Protein 7F3H (pdb70)

Secondary structure (DSSP, 8-state):
----PPP----BTTTBTGGGG-SS-HHHHHHHHHHH-TTSEEEEEETTEEEEEE--HHHHHHHT-TTTEE---TTTTHHHHHHHTTSTTTS-TTSHHHHHHHHHHGGGGSHHHHHHHHHHHHHHHHHHHHHHHHHTTSPEEHHHHHHHHHHHHHHHHHHS----TTS-SSPPHHHHHHHHHHHHHHHHTSS-SSPPHHHHHHHHHHHHHHHHHHHHHHHHHHHHHSS-S-SSSHHHHHHH---TTT-PPPPHHHHHHHHHHHHHHHHHHHHHHHHHHHHHHHHSHHHHHHHHHHHHHHS-TTPPP-HHHHHT-SHHHHHHHHHHHHH-SS---EEEESS-EEETTTEEE-TT-EEEE-HHHHHT-TTTSSSTTS--GGGGSHHHHTTS-TTS--TT--GGGS-TTHHHHHHHHHHHHHHHHHHEEEE-TT-PPP-EEESSSEEE-S-EEEEEEPPGGGS---/--PPPPP-PPPBTTTBTGGGG-SS-HHHHHHHHHHH-TTSEEEEEETTEEEEEE--HHHHHHHT-TTTEE---TTTSHHHHHHHTTSTTTS-TTSHHHHHHHHHHTGGGSTGGGHHHHHHHHHHHHHHHHHHHHTTTSPEEHHHHHHHHHHHHHHHHHH-----TTS-SSPPHHHHHHHHHHHHHTTTT--HHHHHHHHHHHHHHHHHHHHHHHHHHHHHTTSS--SSHHHHHHH---TTT--PPPHHHHHHHHHHHHHHHHHHHHHHHHHHHHHHHHSHHHHHHHHHHHHHHS-TTPPP-HHHHHT-SHHHHHHHHHHHHH-SS---EEEESS-EEETTTEEE-TT-EEEE-HHHHTT-TTTSSSTTS--GGGGSHHHHTTS-TTS--TT--GGGS-TTHHHHHHHHHHHHHHHHHHEEEE-TT-PPP-EEESSSEEE-S-EEEEEEPPGGG--/---BPPP-PPPBTTTBTGGGG-SS-HHHHHHHHHHT-TTSEEEEEETTEEEEEE--HHHHHHHT-TTTEE---TTTSHHHHHHHTTSTTSS-TTSHHHHHHHHHHGGGSSSTTHHHHHHHHHHHHHHHHHHHHHTTTSPEEHHHHHHHHHHHHHHHHHH-----TTSSSSPPHHHHHHHHHHHHHHH--HHHHHHHHHHHHHHHHHHHTTT---SSSHHHHTTS-B-TTT--BPPHHHHHHHHHHHHHHHHHHHHHHHHHHHHHHHHSHHHHHHHHHHHHHHS-TTPPP-HHHHHH-SHHHHHHHHHHHHH-SS---EEEESS-EEETTTEEE-TT-EEEE-HHHHHT-TTTSSSTTS--GGGGSHHHHTTS-TTS--TT--GGGS-SSHHHHHHHHHHHHHHHHHHEEEE-SS-PPP-EEESSSEEE-S-EEEEEEPPGGG-------/--SPPPP----BTTTBTGGGG-SS-HHHHHHHHHTTS-SSEEEEEETTEEEEEE--HHHHHHHT-TTTEE---TTTTTTTHHHHTTSTTSS-TTSHHHHHHHHHHGGGSSHHHHHHHHHHHHHHHHHHHHHHHHTTTSPEEHHHHHHHHHHHHHHHHHH-----TTSSSSPPHHHHHHHHHHHHHHHHTS--SS--HHHHHHHHHHHHHHHHHHHHHHHHHHHHHTT---SSSHHHHHHH---TTT-PPPPHHHHHHHHHHHHHHHHHHHHHHHHHHHHHHHHSHHHHHHHHHHHHHHS-TTPPP-HHHHHT--HHHHHHHHHHHHH-SS---EEEESSSEEETTTEEE-TT-EEEE-HHHHHT-TTTSSSTTS--GGGGSHHHHTTS-TTS--TT--GGGS-TTHHHHHHHHHHHHHHHHHHEEEE-TT-PPP-EEESSSEEE-S-EEEEEEPPGGGS-S---

Solvent-accessible surface area: 74668 Å² total

Sequence (1830 aa):
RILAPIPSPPKHPQYGHLHYLAGDAPVLNFFQLARQIPEGLFQLDIQGRTLIQAYDPNLVAELTDERRFQKRVHPAYTNIRNLGGDGLFTSDSFEPNWGKAHRILLPAFSQRAMKGYFGQMLEVAQALVGKWERTQGQDVRVADDMTRLTLDTISLSGFDYRFRSFDKDELHPFLQALARAMHHTMTMNSRPPVLTPEMEEADRAYWADIASMNELVDEVIRERRGHGGGGGDLLGLMLNATDPETGERLSDENIRYQVMTFLIAGHETTSGLLAFTLYLLLRHPHVLAQAYAEVDRLLPGDAVPTYDTVMRLDVIPRILDEALRFWSTIPNYAVTALQDEVIGGKYEIRKGQQVALLIPALHRHPAAWTNPDEFDIDRWTSENRRTHHPAAYKPFGNGMMRACIGRQFALTEAKLALLLILQKFALSDPYDYHLKVKQSLTIKPEDFALRVRERRPHERFSVRILAPIPSPPKHPQYGHLHYLAGDAPVLNFFQLARQIPEGLFQLDIQGRTLIQAYDPNLVAELTDERRFQKRVHPAYTNIRNLGGDGLFTSDSFEPNWGKAHRILLPAFSQRAMKGYFGQMLEVAQALVGKWERTQGQDVRVADDMTRLTLDTISLSGFDYRFRSFDKDELHPFLQALARAMHHTMTMNSTPEMEEADRAYWADIASMNELVDEVIRERRGHGGGGGDLLGLMLNATDPETGERLSDENIRYQVMTFLIAGHETTSGLLAFTLYLLLRHPHVLAQAYAEVDRLLPGDAVPTYDTVMRLDVIPRILDEALRFWSTIPNYAVTALQDEVIGGKYEIRKGQQVALLIPALHRHPAAWTNPDEFDIDRWTSENRRTHHPAAYKPFGNGMRACIGRQFALTEAKLALLLILQKFALSDPYDYHLKVKQSLTIKPEDFALRVRERRPHERFRILAPIPSPPKHPQYGHLHYLAGDAPVLNFFQLARQIPEGLFQLDIQGRTLIQAYDPNLVAELTDERRFQKRVHPAYTNIRNLGGDGLFTSDSFEPNWGKAHRILLPAFSQRAMKGYFGQMLEVAQALVGKWERTQGQDVRVADDMTRLTLDTISLSGFDYRFRSFDKDELHPFLQALARAMHHTMTMAYWADIASMNELVDEVIRERRGHGGGGGDLLGLMLNATDPETGERLSDENIRYQVMTFLIAGHETTSGLLAFTLYLLLRHPHVLAQAYAEVDRLLPGDAVPTYDTVMRLDVIPRILDEALRFWSTIPNYAVTALQDEVIGGKYEIRKGQQVALLIPALHRHPAAWTNPDEFDIDRWTSENRRTHHPAAYKPFGNGMRACIGRQFALTEAKLALLLILQKFALSDPYDYHLKVKQSLTIKPEDFALRVRERRPHERFSVPVPRILAPIPSPPKHPQYGHLHYLAGDAPVLNFFQLARQIPEGLFQLDIQGRTLIQAYDPNLVAELTDERRFQKRVHPAYTNIRNLGGDGLFTSDSFEPNWGKAHRILLPAFSQRAMKGYFGQMLEVAQALVGKWERTQGQDVRVADDMTRLTLDTISLSGFDYRFRSFDKDELHPFLQALARAMHHTMTMNSRPPVLTPEMEEADRAYWADIASMNELVDEVIRERRGHGGGGGDLLGLMLNATDPETGERLSDENIRYQVMTFLIAGHETTSGLLAFTLYLLLRHPHVLAQAYAEVDRLLPGDAVPTYDTVMRLDVIPRILDEALRFWSTIPNYAVTALQDEVIGGKYEIRKGQQVALLIPALHRHPAAWTNPDEFDIDRWTSENRRTHHPAAYKPFGNGMRACIGRQFALTEAKLALLLILQKFALSDPYDYHLKVKQSLTIKPEDFALRVRERRPHERFSVPV

B-factor: mean 40.83, std 17.61, range [15.8, 139.49]

Radius of gyration: 42.59 Å; Cα contacts (8 Å, |Δi|>4): 2988; chains: 4; bounding box: 134×81×96 Å

Organism: NCBI:txid200253

InterPro domains:
  IPR001094 Flavodoxin-like [PR00369] (489-502)
  IPR001094 Flavodoxin-like [PR00369] (536-547)
  IPR001094 Flavodoxin-like [PR00369] (569-579)
  IPR001094 Flavodoxin-like [PR00369] (593-612)
  IPR001128 Cytochrome P450 [PF00067] (9-429)
  IPR001433 Oxidoreductase FAD/NAD(P)-binding [PF00175] (917-1027)
  IPR001709 Flavoprotein pyridine nucleotide cytochrome reductase [PR00371] (709-719)
  IPR001709 Flavoprotein pyridine nucleotide cytochrome reductase [PR00371] (844-851)
  IPR001709 Flavoprotein pyridine nucleotide cytochrome reductase [PR00371] (916-935)
  IPR001709 Flavoprotein pyridine nucleotide cytochrome reductase [PR00371] (945-954)
  IPR001709 Flavoprotein pyridine nucleotide cytochrome reductase [PR00371] (958-969)
  IPR001709 Flavoprotein pyridine nucleotide cytochrome reductase [PR00371] (1012-1020)
  IPR003097 Sulfite reductase [NADPH] flavoprotein alpha-component-like, FAD-binding [PF00667] (706-884)
  IPR008254 Flavodoxin/nitric oxide synthase [PF00258] (490-621)
  IPR008254 Flavodoxin/nitric oxide synthase [PS50902] (488-628)
  IPR017927 FAD-binding domain, ferredoxin reductase-type [PS51384] (664-908)
  IPR017938 Riboflavin synthase-like beta-barrel [SSF63380] (694-902)
  IPR017972 Cytochrome P450, conserved site [PS00086] (398-407)
  IPR023173 NADPH-cytochrome p450 reductase, FAD-binding, alpha-helical domain superfamily [G3DSA:1.20.990.10] (719-842)
  IPR023206 Bifunctional cytochrome P450/NADPH--cytochrome P450 reductase [PIRSF000209] (3-1064)

Structure (mmCIF, N/CA/C/O backbone):
data_7F3H
#
_entry.id   7F3H
#
_cell.length_a   426.301
_cell.length_b   62.799
_cell.length_c   95.188
_cell.angle_alpha   90.000
_cell.angle_beta   90.000
_cell.angle_gamma   90.000
#
_symmetry.space_group_name_H-M   'P 21 21 2'
#
loop_
_entity.id
_entity.type
_entity.pdbx_description
1 polymer 'Bifunctional cytochrome P450/NADPH--P450 reductase'
2 non-polymer 'PROTOPORPHYRIN IX CONTAINING FE'
3 non-polymer 'SULFATE ION'
4 non-polymer SERINE
5 water water
#
loop_
_atom_site.group_PDB
_atom_site.id
_atom_site.type_symbol
_atom_site.label_atom_id
_atom_site.label_alt_id
_atom_site.label_comp_id
_atom_site.label_asym_id
_atom_site.label_entity_id
_atom_site.label_seq_id
_atom_site.pdbx_PDB_ins_code
_atom_site.Cartn_x
_atom_site.Cartn_y
_atom_site.Cartn_z
_atom_site.occupancy
_atom_site.B_iso_or_equiv
_atom_site.auth_seq_id
_atom_site.auth_comp_id
_atom_site.auth_asym_id
_atom_site.auth_atom_id
_atom_site.pdbx_PDB_model_num
ATOM 1 N N . ARG A 1 3 ? 174.07428 -23.18250 53.80673 1.000 79.65529 3 ARG A N 1
ATOM 2 C CA . ARG A 1 3 ? 173.76177 -24.41589 54.49547 1.000 78.58645 3 ARG A CA 1
ATOM 3 C C . ARG A 1 3 ? 172.72695 -25.20099 53.68599 1.000 77.14569 3 ARG A C 1
ATOM 4 O O . ARG A 1 3 ? 173.04135 -25.79632 52.63106 1.000 73.36991 3 ARG A O 1
ATOM 12 N N . ILE A 1 4 ? 171.46774 -25.18643 54.15462 1.000 72.22952 4 ILE A N 1
ATOM 13 C CA . ILE A 1 4 ? 170.31144 -25.87262 53.56992 1.000 71.63612 4 ILE A CA 1
ATOM 14 C C . ILE A 1 4 ? 169.64873 -25.01422 52.49212 1.000 67.40113 4 ILE A C 1
ATOM 15 O O . ILE A 1 4 ? 168.72806 -24.24726 52.78123 1.000 60.58907 4 ILE A O 1
ATOM 20 N N . LEU A 1 5 ? 170.10213 -25.15910 51.23900 1.000 60.50867 5 LEU A N 1
ATOM 21 C CA . LEU A 1 5 ? 169.58494 -24.30952 50.17766 1.000 51.58863 5 LEU A CA 1
ATOM 22 C C . LEU A 1 5 ? 168.27301 -24.85084 49.60682 1.000 47.45281 5 LEU A C 1
ATOM 23 O O . LEU A 1 5 ? 167.97868 -26.05080 49.64907 1.000 51.37034 5 LEU A O 1
ATOM 28 N N . ALA A 1 6 ? 167.50693 -23.93737 49.00527 1.000 42.84851 6 ALA A N 1
ATOM 29 C CA . ALA A 1 6 ? 166.24510 -24.10461 48.28898 1.000 41.84685 6 ALA A CA 1
ATOM 30 C C . ALA A 1 6 ? 166.41551 -23.83996 46.79802 1.000 40.21283 6 ALA A C 1
ATOM 31 O O . ALA A 1 6 ? 167.10215 -22.88086 46.41639 1.000 41.20118 6 ALA A O 1
ATOM 33 N N . PRO A 1 7 ? 165.80683 -24.65731 45.93676 1.000 42.11251 7 PRO A N 1
ATOM 34 C CA . PRO A 1 7 ? 165.85319 -24.36490 44.49358 1.000 38.32412 7 PRO A CA 1
ATOM 35 C C . PRO A 1 7 ? 165.04639 -23.10785 44.18562 1.000 34.80637 7 PRO A C 1
ATOM 36 O O . PRO A 1 7 ? 163.99650 -22.86036 44.78067 1.000 35.84281 7 PRO A O 1
ATOM 40 N N . ILE A 1 8 ? 165.59672 -22.26734 43.31540 1.000 37.30093 8 ILE A N 1
ATOM 41 C CA . ILE A 1 8 ? 164.86148 -21.07503 42.88969 1.000 34.11989 8 ILE A CA 1
ATOM 42 C C . ILE A 1 8 ? 163.58183 -21.51567 42.18812 1.000 37.83593 8 ILE A C 1
ATOM 43 O O . ILE A 1 8 ? 163.63174 -22.39041 41.29907 1.000 34.16133 8 ILE A O 1
ATOM 48 N N . PRO A 1 9 ? 162.41715 -20.99336 42.55740 1.000 34.10458 9 PRO A N 1
ATOM 49 C CA . PRO A 1 9 ? 161.18435 -21.44244 41.90279 1.000 35.33736 9 PRO A CA 1
ATOM 50 C C . PRO A 1 9 ? 161.25856 -21.25295 40.39359 1.000 35.15747 9 PRO A C 1
ATOM 51 O O . PRO A 1 9 ? 161.88995 -20.31721 39.88961 1.000 37.26614 9 PRO A O 1
ATOM 55 N N . SER A 1 10 ? 160.60185 -22.17121 39.67370 1.000 32.48184 10 SER A N 1
ATOM 56 C CA . SER A 1 10 ? 160.55640 -22.16377 38.23060 1.000 32.02372 10 SER A CA 1
ATOM 57 C C . SER A 1 10 ? 159.20070 -22.66002 37.71512 1.000 32.02083 10 SER A C 1
ATOM 58 O O . SER A 1 10 ? 158.67064 -23.64477 38.24363 1.000 33.08663 10 SER A O 1
ATOM 61 N N . PRO A 1 11 ? 158.60005 -21.98902 36.73142 1.000 36.05430 11 PRO A N 1
ATOM 62 C CA . PRO A 1 11 ? 157.27859 -22.41353 36.21882 1.000 35.76477 11 PRO A CA 1
ATOM 63 C C . PRO A 1 11 ? 157.39679 -23.73002 35.47011 1.000 36.00036 11 PRO A C 1
ATOM 64 O O . PRO A 1 11 ? 158.48310 -24.09358 34.99538 1.000 34.17708 11 PRO A O 1
ATOM 68 N N . PRO A 1 12 ? 156.30165 -24.47668 35.34602 1.000 34.78332 12 PRO A N 1
ATOM 69 C CA . PRO A 1 12 ? 156.40115 -25.87256 34.86572 1.000 40.84901 12 PRO A CA 1
ATOM 70 C C . PRO A 1 12 ? 156.92125 -26.10249 33.42073 1.000 40.71920 12 PRO A C 1
ATOM 71 O O . PRO A 1 12 ? 157.28508 -27.25683 33.14383 1.000 49.38348 12 PRO A O 1
ATOM 75 N N . LYS A 1 13 ? 156.96594 -25.10052 32.51173 1.000 33.14974 13 LYS A N 1
ATOM 76 C CA . LYS A 1 13 ? 157.51917 -25.24011 31.14191 1.000 31.46637 13 LYS A CA 1
ATOM 77 C C . LYS A 1 13 ? 156.54421 -25.92950 30.16906 1.000 34.04896 13 LYS A C 1
ATOM 78 O O . LYS A 1 13 ? 155.81450 -26.84691 30.56150 1.000 33.79059 13 LYS A O 1
ATOM 84 N N . HIS A 1 14 ? 156.56235 -25.55086 28.87747 1.000 31.83832 14 HIS A N 1
ATOM 85 C CA . HIS A 1 14 ? 155.64458 -25.89511 27.77450 1.000 37.80719 14 HIS A CA 1
ATOM 86 C C . HIS A 1 14 ? 156.23954 -26.95757 26.84835 1.000 38.87532 14 HIS A C 1
ATOM 87 O O . HIS A 1 14 ? 157.42735 -26.87950 26.50911 1.000 36.04785 14 HIS A O 1
ATOM 94 N N . PRO A 1 15 ? 155.41910 -27.93895 26.42079 1.000 39.01143 15 PRO A N 1
ATOM 95 C CA . PRO A 1 15 ? 155.95850 -29.08756 25.66177 1.000 35.33405 15 PRO A CA 1
ATOM 96 C C . PRO A 1 15 ? 156.59698 -28.71248 24.33755 1.000 42.10139 15 PRO A C 1
ATOM 97 O O . PRO A 1 15 ? 157.55906 -29.37195 23.91817 1.000 44.88713 15 PRO A O 1
ATOM 101 N N . GLN A 1 16 ? 156.08373 -27.68975 23.64740 1.000 40.74012 16 GLN A N 1
ATOM 102 C CA . GLN A 1 16 ? 156.73032 -27.24887 22.41985 1.000 45.20236 16 GLN A CA 1
ATOM 103 C C . GLN A 1 16 ? 157.73879 -26.12489 22.66816 1.000 48.87572 16 GLN A C 1
ATOM 104 O O . GLN A 1 16 ? 158.85802 -26.15988 22.13520 1.000 43.90443 16 GLN A O 1
ATOM 110 N N . TYR A 1 17 ? 157.39394 -25.15205 23.51436 1.000 42.88829 17 TYR A N 1
ATOM 111 C CA . TYR A 1 17 ? 158.17001 -23.92231 23.59637 1.000 41.77202 17 TYR A CA 1
ATOM 112 C C . TYR A 1 17 ? 159.17559 -23.90468 24.74586 1.000 36.38527 17 TYR A C 1
ATOM 113 O O . TYR A 1 17 ? 160.04596 -23.03167 24.76929 1.000 33.75032 17 TYR A O 1
ATOM 122 N N . GLY A 1 18 ? 159.08199 -24.84246 25.68544 1.000 39.41824 18 GLY A N 1
ATOM 123 C CA . GLY A 1 18 ? 159.89134 -24.81822 26.89167 1.000 35.47232 18 GLY A CA 1
ATOM 124 C C . GLY A 1 18 ? 159.52029 -23.64048 27.78382 1.000 35.03559 18 GLY A C 1
ATOM 125 O O . GLY A 1 18 ? 158.42595 -23.61230 28.34788 1.000 34.83255 18 GLY A O 1
ATOM 126 N N . HIS A 1 19 ? 160.38525 -22.63377 27.85889 1.000 33.34586 19 HIS A N 1
ATOM 127 C CA . HIS A 1 19 ? 160.09867 -21.38248 28.54977 1.000 38.16065 19 HIS A CA 1
ATOM 128 C C . HIS A 1 19 ? 160.11545 -20.20369 27.60151 1.000 43.03606 19 HIS A C 1
ATOM 129 O O . HIS A 1 19 ? 159.83011 -19.07706 28.03071 1.000 42.34477 19 HIS A O 1
ATOM 136 N N . LEU A 1 20 ? 160.41108 -20.44568 26.32015 1.000 41.43471 20 LEU A N 1
ATOM 137 C CA . LEU A 1 20 ? 160.65481 -19.38357 25.35561 1.000 42.92672 20 LEU A CA 1
ATOM 138 C C . LEU A 1 20 ? 159.39923 -18.57173 25.07279 1.000 38.65730 20 LEU A C 1
ATOM 139 O O . LEU A 1 20 ? 159.49771 -17.44123 24.59175 1.000 42.19137 20 LEU A O 1
ATOM 144 N N . HIS A 1 21 ? 158.22068 -19.13876 25.33371 1.000 38.58912 21 HIS A N 1
ATOM 145 C CA . HIS A 1 21 ? 156.97586 -18.41995 25.10348 1.000 40.33691 21 HIS A CA 1
ATOM 146 C C . HIS A 1 21 ? 156.86907 -17.19439 26.00580 1.000 46.29986 21 HIS A C 1
ATOM 147 O O . HIS A 1 21 ? 156.12495 -16.25883 25.67661 1.000 45.89766 21 HIS A O 1
ATOM 154 N N . TYR A 1 22 ? 157.57086 -17.19403 27.15219 1.000 42.63473 22 TYR A N 1
ATOM 155 C CA . TYR A 1 22 ? 157.62038 -16.01665 28.01738 1.000 42.50783 22 TYR A CA 1
ATOM 156 C C . TYR A 1 22 ? 158.37045 -14.84701 27.38243 1.000 42.99883 22 TYR A C 1
ATOM 157 O O . TYR A 1 22 ? 158.17229 -13.69894 27.79616 1.000 36.65038 22 TYR A O 1
ATOM 166 N N . LEU A 1 23 ? 159.20088 -15.10821 26.37175 1.000 37.89269 23 LEU A N 1
ATOM 167 C CA . LEU A 1 23 ? 159.97917 -14.08113 25.69730 1.000 36.88116 23 LEU A CA 1
ATOM 168 C C . LEU A 1 23 ? 159.28518 -13.52046 24.47361 1.000 40.48489 23 LEU A C 1
ATOM 169 O O . LEU A 1 23 ? 159.88218 -12.70353 23.76172 1.000 45.03767 23 LEU A O 1
ATOM 174 N N . ALA A 1 24 ? 158.08230 -13.99713 24.16841 1.000 39.76255 24 ALA A N 1
ATOM 175 C CA . ALA A 1 24 ? 157.35804 -13.58795 22.97920 1.000 38.93730 24 ALA A CA 1
ATOM 176 C C . ALA A 1 24 ? 156.54615 -12.32300 23.22844 1.000 45.96115 24 ALA A C 1
ATOM 177 O O . ALA A 1 24 ? 156.25353 -11.95213 24.36946 1.000 39.61791 24 ALA A O 1
ATOM 179 N N . GLY A 1 25 ? 156.16158 -11.66641 22.13303 1.000 39.93997 25 GLY A N 1
ATOM 180 C CA . GLY A 1 25 ? 155.28653 -10.51642 22.21699 1.000 34.99916 25 GLY A CA 1
ATOM 181 C C . GLY A 1 25 ? 156.04521 -9.20468 22.13335 1.000 34.42822 25 GLY A C 1
ATOM 182 O O . GLY A 1 25 ? 157.26587 -9.15428 21.97553 1.000 31.73676 25 GLY A O 1
ATOM 183 N N . ASP A 1 26 ? 155.26853 -8.11797 22.21744 1.000 36.06443 26 ASP A N 1
ATOM 184 C CA . ASP A 1 26 ? 155.79874 -6.76527 22.11992 1.000 36.76221 26 ASP A CA 1
ATOM 185 C C . ASP A 1 26 ? 156.54932 -6.31294 23.37140 1.000 38.24157 26 ASP A C 1
ATOM 186 O O . ASP A 1 26 ? 157.31206 -5.34498 23.28724 1.000 38.92554 26 ASP A O 1
ATOM 191 N N . ALA A 1 27 ? 156.33291 -6.97469 24.52827 1.000 36.27569 27 ALA A N 1
ATOM 192 C CA . ALA A 1 27 ? 156.90135 -6.56217 25.80959 1.000 35.02674 27 ALA A CA 1
ATOM 193 C C . ALA A 1 27 ? 156.99968 -7.72913 26.79526 1.000 24.67047 27 ALA A C 1
ATOM 194 O O . ALA A 1 27 ? 156.17362 -7.82308 27.69905 1.000 26.07550 27 ALA A O 1
ATOM 196 N N . PRO A 1 28 ? 157.98960 -8.61786 26.66816 1.000 27.78173 28 PRO A N 1
ATOM 197 C CA . PRO A 1 28 ? 158.05110 -9.80423 27.55462 1.000 29.84873 28 PRO A CA 1
ATOM 198 C C . PRO A 1 28 ? 158.18375 -9.50342 29.04578 1.000 32.76288 28 PRO A C 1
ATOM 199 O O . PRO A 1 28 ? 157.84479 -10.37961 29.87675 1.000 32.02731 28 PRO A O 1
ATOM 203 N N . VAL A 1 29 ? 158.65396 -8.31033 29.42592 1.000 27.77084 29 VAL A N 1
ATOM 204 C CA . VAL A 1 29 ? 158.68139 -7.99846 30.85191 1.000 32.84599 29 VAL A CA 1
ATOM 205 C C . VAL A 1 29 ? 157.28259 -8.11210 31.46440 1.000 29.59251 29 VAL A C 1
ATOM 206 O O . VAL A 1 29 ? 157.15090 -8.42484 32.65505 1.000 30.24941 29 VAL A O 1
ATOM 210 N N . LEU A 1 30 ? 156.21574 -7.93168 30.66990 1.000 27.33937 30 LEU A N 1
ATOM 211 C CA . LEU A 1 30 ? 154.86669 -8.07410 31.24602 1.000 34.44239 30 LEU A CA 1
ATOM 212 C C . LEU A 1 30 ? 154.51119 -9.54618 31.50620 1.000 32.50639 30 LEU A C 1
ATOM 213 O O . LEU A 1 30 ? 153.79790 -9.87416 32.47475 1.000 30.08251 30 LEU A O 1
ATOM 218 N N . ASN A 1 31 ? 154.97484 -10.44402 30.63188 1.000 30.17541 31 ASN A N 1
ATOM 219 C CA . ASN A 1 31 ? 154.89472 -11.86815 30.93325 1.000 30.57002 31 ASN A CA 1
ATOM 220 C C . ASN A 1 31 ? 155.59301 -12.18949 32.24746 1.000 31.49022 31 ASN A C 1
ATOM 221 O O . ASN A 1 31 ? 155.09459 -12.99339 33.05626 1.000 33.26445 31 ASN A O 1
ATOM 226 N N . PHE A 1 32 ? 156.76458 -11.58917 32.46365 1.000 28.61664 32 PHE A N 1
ATOM 227 C CA . PHE A 1 32 ? 157.48073 -11.83248 33.71412 1.000 31.40680 32 PHE A CA 1
ATOM 228 C C . PHE A 1 32 ? 156.67936 -11.32284 34.89818 1.000 29.04260 32 PHE A C 1
ATOM 229 O O . PHE A 1 32 ? 156.65705 -11.94823 35.95899 1.000 26.35104 32 PHE A O 1
ATOM 237 N N . PHE A 1 33 ? 156.01377 -10.18208 34.72225 1.000 30.69061 33 PHE A N 1
ATOM 238 C CA . PHE A 1 33 ? 155.18498 -9.62189 35.78317 1.000 33.10844 33 PHE A CA 1
ATOM 239 C C . PHE A 1 33 ? 154.04064 -10.56377 36.17954 1.000 38.44783 33 PHE A C 1
ATOM 240 O O . PHE A 1 33 ? 153.78729 -10.77115 37.38207 1.000 38.59054 33 PHE A O 1
ATOM 248 N N . GLN A 1 34 ? 153.34944 -11.15816 35.18789 1.000 35.63220 34 GLN A N 1
ATOM 249 C CA . GLN A 1 34 ? 152.26863 -12.10503 35.50624 1.000 34.81296 34 GLN A CA 1
ATOM 250 C C . GLN A 1 34 ? 152.81449 -13.32728 36.24779 1.000 36.02954 34 GLN A C 1
ATOM 251 O O . GLN A 1 34 ? 152.27440 -13.73209 37.29753 1.000 39.88530 34 GLN A O 1
ATOM 257 N N . LEU A 1 35 ? 153.89546 -13.93529 35.72017 1.000 32.10009 35 LEU A N 1
ATOM 258 C CA . LEU A 1 35 ? 154.56341 -14.98461 36.49562 1.000 36.75059 35 LEU A CA 1
ATOM 259 C C . LEU A 1 35 ? 154.83600 -14.55339 37.92201 1.000 37.22449 35 LEU A C 1
ATOM 260 O O . LEU A 1 35 ? 154.52928 -15.29763 38.86095 1.000 42.52437 35 LEU A O 1
ATOM 265 N N . ALA A 1 36 ? 155.46023 -13.38577 38.10382 1.000 32.15164 36 ALA A N 1
ATOM 266 C CA . ALA A 1 36 ? 155.82250 -12.95356 39.44776 1.000 33.72740 36 ALA A CA 1
ATOM 267 C C . ALA A 1 36 ? 154.59212 -12.95031 40.34324 1.000 36.89183 36 ALA A C 1
ATOM 268 O O . ALA A 1 36 ? 154.65651 -13.36017 41.50971 1.000 36.20889 36 ALA A O 1
ATOM 270 N N . ARG A 1 37 ? 153.43879 -12.58465 39.77461 1.000 37.44187 37 ARG A N 1
ATOM 271 C CA . ARG A 1 37 ? 152.21864 -12.56739 40.57706 1.000 44.03443 37 ARG A CA 1
ATOM 272 C C . ARG A 1 37 ? 151.76910 -13.97032 40.94989 1.000 42.72585 37 ARG A C 1
ATOM 273 O O . ARG A 1 37 ? 151.08059 -14.13355 41.96131 1.000 42.12551 37 ARG A O 1
ATOM 281 N N . GLN A 1 38 ? 152.23025 -14.99053 40.21617 1.000 45.03823 38 GLN A N 1
ATOM 282 C CA . GLN A 1 38 ? 151.93248 -16.36425 40.63016 1.000 41.58158 38 GLN A CA 1
ATOM 283 C C . GLN A 1 38 ? 152.91541 -16.85909 41.67667 1.000 38.78216 38 GLN A C 1
ATOM 284 O O . GLN A 1 38 ? 152.57311 -17.75226 42.45589 1.000 50.52440 38 GLN A O 1
ATOM 290 N N . ILE A 1 39 ? 154.12498 -16.30815 41.72663 1.000 39.64306 39 ILE A N 1
ATOM 291 C CA . ILE A 1 39 ? 155.15704 -16.90477 42.57456 1.000 40.81363 39 ILE A CA 1
ATOM 292 C C . ILE A 1 39 ? 155.46968 -16.00402 43.76774 1.000 37.05328 39 ILE A C 1
ATOM 293 O O . ILE A 1 39 ? 156.21017 -15.01607 43.63942 1.000 37.47532 39 ILE A O 1
ATOM 298 N N . PRO A 1 40 ? 154.96790 -16.34016 44.96171 1.000 35.05338 40 PRO A N 1
ATOM 299 C CA . PRO A 1 40 ? 155.10151 -15.42163 46.10530 1.000 37.57565 40 PRO A CA 1
ATOM 300 C C . PRO A 1 40 ? 156.47269 -15.40582 46.74676 1.000 32.44391 40 PRO A C 1
ATOM 301 O O . PRO A 1 40 ? 156.75666 -14.45298 47.48647 1.000 36.01773 40 PRO A O 1
ATOM 305 N N . GLU A 1 41 ? 157.34830 -16.37907 46.45244 1.000 33.89986 41 GLU A N 1
ATOM 306 C CA . GLU A 1 41 ? 158.70670 -16.37707 47.00236 1.000 29.40763 41 GLU A CA 1
ATOM 307 C C . GLU A 1 41 ? 159.53562 -15.18778 46.56151 1.000 29.82009 41 GLU A C 1
ATOM 308 O O . GLU A 1 41 ? 160.64143 -14.99548 47.08015 1.000 34.01138 41 GLU A O 1
ATOM 314 N N . GLY A 1 42 ? 159.12086 -14.47444 45.52175 1.000 40.05282 42 GLY A N 1
ATOM 315 C CA . GLY A 1 42 ? 159.78481 -13.23527 45.18049 1.000 34.21385 42 GLY A CA 1
ATOM 316 C C . GLY A 1 42 ? 160.92447 -13.35436 44.18373 1.000 36.05550 42 GLY A C 1
ATOM 317 O O . GLY A 1 42 ? 161.53850 -12.31823 43.85375 1.000 33.56569 42 GLY A O 1
ATOM 318 N N . LEU A 1 43 ? 161.22957 -14.56389 43.68029 1.000 31.05460 43 LEU A N 1
ATOM 319 C CA . LEU A 1 43 ? 162.16359 -14.66752 42.56096 1.000 35.94407 43 LEU A CA 1
ATOM 320 C C . LEU A 1 43 ? 161.83453 -15.96817 41.82242 1.000 32.96462 43 LEU A C 1
ATOM 321 O O . LEU A 1 43 ? 161.33212 -16.92318 42.41776 1.000 34.12432 43 LEU A O 1
ATOM 326 N N . PHE A 1 44 ? 162.14701 -16.01495 40.52881 1.000 31.68666 44 PHE A N 1
ATOM 327 C CA . PHE A 1 44 ? 161.95006 -17.25868 39.77801 1.000 34.56832 44 PHE A CA 1
ATOM 328 C C . PHE A 1 44 ? 163.01976 -17.39738 38.70507 1.000 33.99758 44 PHE A C 1
ATOM 329 O O . PHE A 1 44 ? 163.79508 -16.47417 38.44515 1.000 33.76906 44 PHE A O 1
ATOM 337 N N . GLN A 1 45 ? 163.01777 -18.57078 38.06691 1.000 39.61109 45 GLN A N 1
ATOM 338 C CA . GLN A 1 45 ? 164.05160 -19.03489 37.14102 1.000 39.83201 45 GLN A CA 1
ATOM 339 C C . GLN A 1 45 ? 163.40547 -19.55746 35.85333 1.000 35.32812 45 GLN A C 1
ATOM 340 O O . GLN A 1 45 ? 162.40199 -20.26872 35.91455 1.000 32.99699 45 GLN A O 1
ATOM 346 N N . LEU A 1 46 ? 163.97500 -19.20017 34.69254 1.000 31.78048 46 LEU A N 1
ATOM 347 C CA . LEU A 1 46 ? 163.59298 -19.69131 33.36652 1.000 33.59203 46 LEU A CA 1
ATOM 348 C C . LEU A 1 46 ? 164.78151 -20.26463 32.60833 1.000 37.35352 46 LEU A C 1
ATOM 349 O O . LEU A 1 46 ? 165.91886 -19.83535 32.83651 1.000 34.65494 46 LEU A O 1
ATOM 354 N N . ASP A 1 47 ? 164.53802 -21.22598 31.67961 1.000 39.70648 47 ASP A N 1
ATOM 355 C CA . ASP A 1 47 ? 165.64186 -21.75542 30.81515 1.000 48.81465 47 ASP A CA 1
ATOM 356 C C . ASP A 1 47 ? 165.49475 -21.14202 29.44627 1.000 46.27043 47 ASP A C 1
ATOM 357 O O . ASP A 1 47 ? 164.58033 -21.49383 28.70814 1.000 47.26680 47 ASP A O 1
ATOM 362 N N . ILE A 1 48 ? 166.38117 -20.24343 29.11941 1.000 55.22439 48 ILE A N 1
ATOM 363 C CA . ILE A 1 48 ? 166.41910 -19.60229 27.82610 1.000 64.52131 48 ILE A CA 1
ATOM 364 C C . ILE A 1 48 ? 167.53661 -20.21463 26.99776 1.000 66.77035 48 ILE A C 1
ATOM 365 O O . ILE A 1 48 ? 168.71502 -19.92384 27.22331 1.000 69.41804 48 ILE A O 1
ATOM 370 N N . GLN A 1 49 ? 167.14015 -21.13020 26.11670 1.000 71.26851 49 GLN A N 1
ATOM 371 C CA . GLN A 1 49 ? 168.02408 -21.82533 25.18958 1.000 76.63169 49 GLN A CA 1
ATOM 372 C C . GLN A 1 49 ? 169.20862 -22.41418 25.94089 1.000 80.25775 49 GLN A C 1
ATOM 373 O O . GLN A 1 49 ? 169.16448 -23.56754 26.38164 1.000 87.67797 49 GLN A O 1
ATOM 379 N N . GLY A 1 50 ? 170.25752 -21.62363 26.11104 1.000 75.60074 50 GLY A N 1
ATOM 380 C CA . GLY A 1 50 ? 171.45914 -22.08117 26.77702 1.000 75.61502 50 GLY A CA 1
ATOM 381 C C . GLY A 1 50 ? 171.43367 -21.64902 28.23047 1.000 75.82314 50 GLY A C 1
ATOM 382 O O . GLY A 1 50 ? 171.57806 -22.46270 29.15048 1.000 74.48906 50 GLY A O 1
ATOM 383 N N . ARG A 1 51 ? 171.30027 -20.34007 28.41556 1.000 75.65573 51 ARG A N 1
ATOM 384 C CA . ARG A 1 51 ? 171.34245 -19.68081 29.71823 1.000 71.29810 51 ARG A CA 1
ATOM 385 C C . ARG A 1 51 ? 170.15703 -19.90406 30.65762 1.000 62.27590 51 ARG A C 1
ATOM 386 O O . ARG A 1 51 ? 169.05970 -20.33887 30.29983 1.000 60.73538 51 ARG A O 1
ATOM 394 N N . THR A 1 52 ? 170.44325 -19.52214 31.91060 1.000 59.24136 52 THR A N 1
ATOM 395 C CA . THR A 1 52 ? 169.48831 -19.32682 32.99154 1.000 51.28740 52 THR A CA 1
ATOM 396 C C . THR A 1 52 ? 169.09226 -17.85746 33.12698 1.000 45.35495 52 THR A C 1
ATOM 397 O O . THR A 1 52 ? 169.96032 -16.99180 33.29888 1.000 41.18477 52 THR A O 1
ATOM 401 N N . LEU A 1 53 ? 167.78231 -17.57397 33.10554 1.000 41.79936 53 LEU A N 1
ATOM 402 C CA . LEU A 1 53 ? 167.28341 -16.22825 33.39576 1.000 38.51803 53 LEU A CA 1
ATOM 403 C C . LEU A 1 53 ? 166.64770 -16.23221 34.78443 1.000 39.05144 53 LEU A C 1
ATOM 404 O O . LEU A 1 53 ? 165.83022 -17.10663 35.09194 1.000 30.82357 53 LEU A O 1
ATOM 409 N N . ILE A 1 54 ? 167.07834 -15.30578 35.64938 1.000 37.57026 54 ILE A N 1
ATOM 410 C CA . ILE A 1 54 ? 166.54192 -15.18486 37.00282 1.000 30.56213 54 ILE A CA 1
ATOM 411 C C . ILE A 1 54 ? 165.90034 -13.81298 37.14728 1.000 31.96452 54 ILE A C 1
ATOM 412 O O . ILE A 1 54 ? 166.48935 -12.80159 36.73238 1.000 29.92329 54 ILE A O 1
ATOM 417 N N . GLN A 1 55 ? 164.68470 -13.78432 37.71979 1.000 30.46521 55 GLN A N 1
ATOM 418 C CA . GLN A 1 55 ? 163.92323 -12.55568 37.95801 1.000 32.93540 55 GLN A CA 1
ATOM 419 C C . GLN A 1 55 ? 163.66127 -12.35378 39.45377 1.000 32.13796 55 GLN A C 1
ATOM 420 O O . GLN A 1 55 ? 163.18296 -13.27607 40.13107 1.000 27.93085 55 GLN A O 1
ATOM 426 N N . ALA A 1 56 ? 163.96806 -11.14822 39.96854 1.000 30.35280 56 ALA A N 1
ATOM 427 C CA . ALA A 1 56 ? 163.80267 -10.84962 41.38913 1.000 29.38119 56 ALA A CA 1
ATOM 428 C C . ALA A 1 56 ? 162.94175 -9.62048 41.61685 1.000 29.40052 56 ALA A C 1
ATOM 429 O O . ALA A 1 56 ? 163.15844 -8.58547 40.98526 1.000 30.79734 56 ALA A O 1
ATOM 431 N N . TYR A 1 57 ? 162.03312 -9.71802 42.59949 1.000 30.33455 57 TYR A N 1
ATOM 432 C CA . TYR A 1 57 ? 161.04913 -8.67906 42.89427 1.000 30.82483 57 TYR A CA 1
ATOM 433 C C . TYR A 1 57 ? 160.63567 -8.59326 44.37305 1.000 30.20957 57 TYR A C 1
ATOM 434 O O . TYR A 1 57 ? 159.92923 -7.65481 44.75374 1.000 29.89698 57 TYR A O 1
ATOM 443 N N . ASP A 1 58 ? 161.03112 -9.57083 45.20178 1.000 32.33829 58 ASP A N 1
ATOM 444 C CA . ASP A 1 58 ? 160.83489 -9.45916 46.65856 1.000 33.97161 58 ASP A CA 1
ATOM 445 C C . ASP A 1 58 ? 161.66549 -8.29741 47.20099 1.000 31.91984 58 ASP A C 1
ATOM 446 O O . ASP A 1 58 ? 162.88565 -8.25022 46.95104 1.000 31.82315 58 ASP A O 1
ATOM 451 N N . PRO A 1 59 ? 161.06697 -7.36399 47.95469 1.000 29.75126 59 PRO A N 1
ATOM 452 C CA . PRO A 1 59 ? 161.84253 -6.18943 48.40850 1.000 30.57078 59 PRO A CA 1
ATOM 453 C C . PRO A 1 59 ? 163.07374 -6.54195 49.23730 1.000 30.68634 59 PRO A C 1
ATOM 454 O O . PRO A 1 59 ? 164.13111 -5.93331 49.03753 1.000 31.23565 59 PRO A O 1
ATOM 458 N N . ASN A 1 60 ? 163.02271 -7.56496 50.08970 1.000 29.87627 60 ASN A N 1
ATOM 459 C CA . ASN A 1 60 ? 164.22606 -7.83159 50.87977 1.000 27.52821 60 ASN A CA 1
ATOM 460 C C . ASN A 1 60 ? 165.32266 -8.49002 50.03678 1.000 28.60325 60 ASN A C 1
ATOM 461 O O . ASN A 1 60 ? 166.52234 -8.15566 50.18234 1.000 24.46921 60 ASN A O 1
ATOM 466 N N . LEU A 1 61 ? 164.92260 -9.42167 49.14982 1.000 28.60400 61 LEU A N 1
ATOM 467 C CA . LEU A 1 61 ? 165.85678 -10.00948 48.18548 1.000 28.77227 61 LEU A CA 1
ATOM 468 C C . LEU A 1 61 ? 166.49257 -8.92270 47.35175 1.000 25.78582 61 LEU A C 1
ATOM 469 O O . LEU A 1 61 ? 167.71538 -8.90221 47.17855 1.000 26.03473 61 LEU A O 1
ATOM 474 N N . VAL A 1 62 ? 165.69066 -7.95926 46.90420 1.000 24.78905 62 VAL A N 1
ATOM 475 C CA . VAL A 1 62 ? 166.24585 -6.91332 46.06788 1.000 23.65074 62 VAL A CA 1
ATOM 476 C C . VAL A 1 62 ? 167.21887 -6.06671 46.86621 1.000 29.04481 62 VAL A C 1
ATOM 477 O O . VAL A 1 62 ? 168.27100 -5.67415 46.34699 1.000 31.49048 62 VAL A O 1
ATOM 481 N N . ALA A 1 63 ? 166.92165 -5.80632 48.14610 1.000 25.57735 63 ALA A N 1
ATOM 482 C CA . ALA A 1 63 ? 167.90802 -5.15456 49.00772 1.000 25.98687 63 ALA A CA 1
ATOM 483 C C . ALA A 1 63 ? 169.23876 -5.89559 48.95902 1.000 28.59456 63 ALA A C 1
ATOM 484 O O . ALA A 1 63 ? 170.31139 -5.28561 48.83094 1.000 27.29273 63 ALA A O 1
ATOM 486 N N . GLU A 1 64 ? 169.18628 -7.22338 49.02554 1.000 25.79449 64 GLU A N 1
ATOM 487 C CA . GLU A 1 64 ? 170.42555 -7.99260 48.93757 1.000 25.60770 64 GLU A CA 1
ATOM 488 C C . GLU A 1 64 ? 171.11288 -7.79016 47.58842 1.000 30.59477 64 GLU A C 1
ATOM 489 O O . GLU A 1 64 ? 172.32428 -7.54032 47.53556 1.000 30.99577 64 GLU A O 1
ATOM 495 N N . LEU A 1 65 ? 170.34493 -7.85517 46.48606 1.000 29.31858 65 LEU A N 1
ATOM 496 C CA . LEU A 1 65 ? 170.88151 -7.72407 45.12528 1.000 30.75846 65 LEU A CA 1
ATOM 497 C C . LEU A 1 65 ? 171.40464 -6.32812 44.82190 1.000 31.24734 65 LEU A C 1
ATOM 498 O O . LEU A 1 65 ? 172.13934 -6.15544 43.83366 1.000 28.13578 65 LEU A O 1
ATOM 503 N N . THR A 1 66 ? 171.02103 -5.34761 45.64150 1.000 28.26671 66 THR A N 1
ATOM 504 C CA . THR A 1 66 ? 171.41032 -3.94471 45.61042 1.000 31.03670 66 THR A CA 1
ATOM 505 C C . THR A 1 66 ? 172.68867 -3.66216 46.37813 1.000 31.45328 66 THR A C 1
ATOM 506 O O . THR A 1 66 ? 173.27438 -2.58574 46.22757 1.000 32.24154 66 THR A O 1
ATOM 510 N N . ASP A 1 67 ? 173.18449 -4.63648 47.14047 1.000 35.29439 67 ASP A N 1
ATOM 511 C CA . ASP A 1 67 ? 174.42214 -4.47787 47.89407 1.000 30.72602 67 ASP A CA 1
ATOM 512 C C . ASP A 1 67 ? 175.59247 -4.57873 46.91280 1.000 30.63701 67 ASP A C 1
ATOM 513 O O . ASP A 1 67 ? 175.93457 -5.67182 46.44097 1.000 31.04135 67 ASP A O 1
ATOM 518 N N . GLU A 1 68 ? 176.22912 -3.44686 46.61846 1.000 28.75842 68 GLU A N 1
ATOM 519 C CA . GLU A 1 68 ? 177.27460 -3.44375 45.60684 1.000 29.72450 68 GLU A CA 1
ATOM 520 C C . GLU A 1 68 ? 178.52426 -4.18973 46.06959 1.000 34.41235 68 GLU A C 1
ATOM 521 O O . GLU A 1 68 ? 179.44707 -4.36674 45.27351 1.000 34.77103 68 GLU A O 1
ATOM 527 N N . ARG A 1 69 ? 178.58426 -4.63562 47.33051 1.000 34.05751 69 ARG A N 1
ATOM 528 C CA . ARG A 1 69 ? 179.64485 -5.55824 47.72689 1.000 34.99376 69 ARG A CA 1
ATOM 529 C C . ARG A 1 69 ? 179.40383 -6.97631 47.21339 1.000 32.74893 69 ARG A C 1
ATOM 530 O O . ARG A 1 69 ? 180.35632 -7.75493 47.10707 1.000 35.23066 69 ARG A O 1
ATOM 538 N N . ARG A 1 70 ? 178.16783 -7.31094 46.84055 1.000 33.89267 70 ARG A N 1
ATOM 539 C CA . ARG A 1 70 ? 177.74689 -8.66809 46.48655 1.000 29.96398 70 ARG A CA 1
ATOM 540 C C . ARG A 1 70 ? 177.32337 -8.80864 45.03341 1.000 34.13171 70 ARG A C 1
ATOM 541 O O . ARG A 1 70 ? 177.54491 -9.86293 44.41422 1.000 33.19654 70 ARG A O 1
ATOM 549 N N . PHE A 1 71 ? 176.66728 -7.79257 44.47349 1.000 30.05707 71 PHE A N 1
ATOM 550 C CA . PHE A 1 71 ? 176.26679 -7.83128 43.08619 1.000 25.23351 71 PHE A CA 1
ATOM 551 C C . PHE A 1 71 ? 176.58324 -6.48100 42.47006 1.000 28.61672 71 PHE A C 1
ATOM 552 O O . PHE A 1 71 ? 176.51941 -5.45799 43.14605 1.000 28.53725 71 PHE A O 1
ATOM 560 N N . GLN A 1 72 ? 176.95916 -6.48591 41.18910 1.000 28.18926 72 GLN A N 1
ATOM 561 C CA . GLN A 1 72 ? 177.20744 -5.23507 40.48193 1.000 28.95620 72 GLN A CA 1
ATOM 562 C C . GLN A 1 72 ? 176.75333 -5.35858 39.04263 1.000 30.04100 72 GLN A C 1
ATOM 563 O O . GLN A 1 72 ? 176.71210 -6.45700 38.48016 1.000 28.18807 72 GLN A O 1
ATOM 569 N N . LYS A 1 73 ? 176.44612 -4.18365 38.45803 1.000 25.94263 73 LYS A N 1
ATOM 570 C CA . LYS A 1 73 ? 176.20781 -4.06013 37.02603 1.000 27.87091 73 LYS A CA 1
ATOM 571 C C . LYS A 1 73 ? 177.46558 -4.44238 36.26305 1.000 33.47617 73 LYS A C 1
ATOM 572 O O . LYS A 1 73 ? 178.57597 -3.99855 36.56269 1.000 29.47707 73 LYS A O 1
ATOM 578 N N . ARG A 1 74 ? 177.28865 -5.29511 35.27562 1.000 38.93570 74 ARG A N 1
ATOM 579 C CA . ARG A 1 74 ? 178.39423 -5.76746 34.45682 1.000 42.27731 74 ARG A CA 1
ATOM 580 C C . ARG A 1 74 ? 177.97240 -5.78618 32.98443 1.000 44.70967 74 ARG A C 1
ATOM 581 O O . ARG A 1 74 ? 176.89104 -6.29570 32.63886 1.000 37.74415 74 ARG A O 1
ATOM 589 N N . VAL A 1 75 ? 178.83678 -5.22629 32.12235 1.000 39.99285 75 VAL A N 1
ATOM 590 C CA . VAL A 1 75 ? 178.60847 -4.98490 30.69881 1.000 39.85015 75 VAL A CA 1
ATOM 591 C C . VAL A 1 75 ? 178.55185 -6.27520 29.87937 1.000 37.59454 75 VAL A C 1
ATOM 592 O O . VAL A 1 75 ? 178.24511 -6.20067 28.68063 1.000 47.89976 75 VAL A O 1
ATOM 596 N N . HIS A 1 76 ? 178.53795 -7.47808 30.59795 1.000 55.07851 76 HIS A N 1
ATOM 597 C CA . HIS A 1 76 ? 179.75069 -8.25497 30.94491 1.000 66.90586 76 HIS A CA 1
ATOM 598 C C . HIS A 1 76 ? 179.46149 -8.49951 29.47917 1.000 54.58889 76 HIS A C 1
ATOM 599 O O . HIS A 1 76 ? 180.29900 -8.40451 28.58095 1.000 62.34058 76 HIS A O 1
ATOM 606 N N . PRO A 1 77 ? 178.09057 -9.21173 29.38681 1.000 43.69045 77 PRO A N 1
ATOM 607 C CA . PRO A 1 77 ? 177.44286 -9.61014 28.14427 1.000 40.28410 77 PRO A CA 1
ATOM 608 C C . PRO A 1 77 ? 176.16055 -8.85548 27.75881 1.000 41.00361 77 PRO A C 1
ATOM 609 O O . PRO A 1 77 ? 175.82011 -8.79365 26.59346 1.000 43.23865 77 PRO A O 1
ATOM 613 N N . ALA A 1 78 ? 175.40040 -8.36311 28.73992 1.000 44.36127 78 ALA A N 1
ATOM 614 C CA . ALA A 1 78 ? 174.07525 -7.81576 28.48482 1.000 35.37116 78 ALA A CA 1
ATOM 615 C C . ALA A 1 78 ? 174.09216 -6.42765 27.83846 1.000 35.36696 78 ALA A C 1
ATOM 616 O O . ALA A 1 78 ? 173.13161 -6.04120 27.15562 1.000 37.10415 78 ALA A O 1
ATOM 618 N N . TYR A 1 79 ? 175.12917 -5.64551 28.07596 1.000 35.33541 79 TYR A N 1
ATOM 619 C CA . TYR A 1 79 ? 175.23654 -4.31921 27.49425 1.000 33.86484 79 TYR A CA 1
ATOM 620 C C . TYR A 1 79 ? 176.20829 -4.28037 26.31289 1.000 32.81613 79 TYR A C 1
ATOM 621 O O . TYR A 1 79 ? 176.57888 -3.19191 25.86918 1.000 25.51344 79 TYR A O 1
ATOM 630 N N . THR A 1 80 ? 176.63766 -5.44998 25.81302 1.000 29.26310 80 THR A N 1
ATOM 631 C CA . THR A 1 80 ? 177.70187 -5.49371 24.80816 1.000 34.89581 80 THR A CA 1
ATOM 632 C C . THR A 1 80 ? 177.27708 -4.87424 23.47722 1.000 34.32524 80 THR A C 1
ATOM 633 O O . THR A 1 80 ? 178.02950 -4.10268 22.87661 1.000 29.87165 80 THR A O 1
ATOM 637 N N . ASN A 1 81 ? 176.08100 -5.20865 22.98608 1.000 31.75314 81 ASN A N 1
ATOM 638 C CA . ASN A 1 81 ? 175.65786 -4.61982 21.72053 1.000 32.09323 81 ASN A CA 1
ATOM 639 C C . ASN A 1 81 ? 175.40409 -3.11161 21.84657 1.000 32.81068 81 ASN A C 1
ATOM 640 O O . ASN A 1 81 ? 175.80440 -2.34457 20.96308 1.000 30.11840 81 ASN A O 1
ATOM 645 N N . ILE A 1 82 ? 174.74603 -2.65636 22.92906 1.000 36.30965 82 ILE A N 1
ATOM 646 C CA . ILE A 1 82 ? 174.50095 -1.21370 23.08442 1.000 31.99282 82 ILE A CA 1
ATOM 647 C C . ILE A 1 82 ? 175.82599 -0.47155 23.19429 1.000 28.99383 82 ILE A C 1
ATOM 648 O O . ILE A 1 82 ? 175.92498 0.71493 22.83436 1.000 27.39742 82 ILE A O 1
ATOM 653 N N . ARG A 1 83 ? 176.87321 -1.16153 23.65935 1.000 27.82965 83 ARG A N 1
ATOM 654 C CA . ARG A 1 83 ? 178.19418 -0.54726 23.69299 1.000 32.26711 83 ARG A CA 1
ATOM 655 C C . ARG A 1 83 ? 178.71242 -0.19225 22.30093 1.000 32.64477 83 ARG A C 1
ATOM 656 O O . ARG A 1 83 ? 179.54990 0.70925 22.18997 1.000 32.48925 83 ARG A O 1
ATOM 664 N N . ASN A 1 84 ? 178.22900 -0.86740 21.24008 1.000 29.10403 84 ASN A N 1
ATOM 665 C CA . ASN A 1 84 ? 178.64543 -0.53366 19.87370 1.000 32.60160 84 ASN A CA 1
ATOM 666 C C . ASN A 1 84 ? 178.53144 0.94828 19.60215 1.000 31.98004 84 ASN A C 1
ATOM 667 O O . ASN A 1 84 ? 179.33218 1.51094 18.84732 1.000 39.73712 84 ASN A O 1
ATOM 672 N N . LEU A 1 85 ? 177.58866 1.60408 20.24397 1.000 31.07650 85 LEU A N 1
ATOM 673 C CA . LEU A 1 85 ? 177.46801 3.03689 20.12206 1.000 35.80812 85 LEU A CA 1
ATOM 674 C C . LEU A 1 85 ? 177.64990 3.80065 21.42491 1.000 35.28793 85 LEU A C 1
ATOM 675 O O . LEU A 1 85 ? 177.93025 5.00554 21.37461 1.000 31.61540 85 LEU A O 1
ATOM 680 N N . GLY A 1 86 ? 177.66127 3.12880 22.57346 1.000 30.74441 86 GLY A N 1
ATOM 681 C CA . GLY A 1 86 ? 177.97298 3.85041 23.79967 1.000 34.25765 86 GLY A CA 1
ATOM 682 C C . GLY A 1 86 ? 179.44562 3.97885 24.16995 1.000 35.52075 86 GLY A C 1
ATOM 683 O O . GLY A 1 86 ? 179.82227 4.87927 24.92778 1.000 30.56916 86 GLY A O 1
ATOM 684 N N . GLY A 1 87 ? 180.26564 3.04685 23.66685 1.000 33.69315 87 GLY A N 1
ATOM 685 C CA . GLY A 1 87 ? 181.68181 2.96375 23.95330 1.000 30.44736 87 GLY A CA 1
ATOM 686 C C . GLY A 1 87 ? 181.92859 2.78630 25.43219 1.000 38.56658 87 GLY A C 1
ATOM 687 O O . GLY A 1 87 ? 181.17810 2.10873 26.14792 1.000 38.34091 87 GLY A O 1
ATOM 688 N N . ASP A 1 88 ? 182.95433 3.46068 25.93319 1.000 33.95787 88 ASP A N 1
ATOM 689 C CA . ASP A 1 88 ? 183.18994 3.45784 27.36299 1.000 36.92052 88 ASP A CA 1
ATOM 690 C C . ASP A 1 88 ? 182.64411 4.73204 28.00063 1.000 31.16797 88 ASP A C 1
ATOM 691 O O . ASP A 1 88 ? 183.25466 5.30576 28.90247 1.000 33.34625 88 ASP A O 1
ATOM 696 N N . GLY A 1 89 ? 181.53356 5.21606 27.47906 1.000 30.60103 89 GLY A N 1
ATOM 697 C CA . GLY A 1 89 ? 180.71111 6.16554 28.20190 1.000 30.64463 89 GLY A CA 1
ATOM 698 C C . GLY A 1 89 ? 180.13491 5.53010 29.45189 1.000 27.73811 89 GLY A C 1
ATOM 699 O O . GLY A 1 89 ? 180.30629 4.33959 29.72182 1.000 25.14643 89 GLY A O 1
ATOM 700 N N . LEU A 1 90 ? 179.46753 6.38042 30.25315 1.000 26.18572 90 LEU A N 1
ATOM 701 C CA . LEU A 1 90 ? 179.02299 5.98981 31.59249 1.000 23.60899 90 LEU A CA 1
ATOM 702 C C . LEU A 1 90 ? 178.05199 4.81436 31.57635 1.000 31.17305 90 LEU A C 1
ATOM 703 O O . LEU A 1 90 ? 178.00710 4.04183 32.54168 1.000 31.08862 90 LEU A O 1
ATOM 708 N N . PHE A 1 91 ? 177.23628 4.67028 30.51489 1.000 28.18965 91 PHE A N 1
ATOM 709 C CA . PHE A 1 91 ? 176.17134 3.67672 30.56131 1.000 24.43988 91 PHE A CA 1
ATOM 710 C C . PHE A 1 91 ? 176.69769 2.30729 30.18526 1.000 27.86961 91 PHE A C 1
ATOM 711 O O . PHE A 1 91 ? 176.22436 1.29135 30.71076 1.000 25.77261 91 PHE A O 1
ATOM 719 N N . THR A 1 92 ? 177.72464 2.26484 29.34038 1.000 26.26565 92 THR A N 1
ATOM 720 C CA . THR A 1 92 ? 178.14534 1.01084 28.73420 1.000 33.32473 92 THR A CA 1
ATOM 721 C C . THR A 1 92 ? 179.57036 0.62221 29.11206 1.000 28.08575 92 THR A C 1
ATOM 722 O O . THR A 1 92 ? 180.15566 -0.23203 28.45361 1.000 31.12768 92 THR A O 1
ATOM 726 N N . SER A 1 93 ? 180.11355 1.18371 30.18753 1.000 30.31945 93 SER A N 1
ATOM 727 C CA . SER A 1 93 ? 181.45772 0.84504 30.64690 1.000 34.93929 93 SER A CA 1
ATOM 728 C C . SER A 1 93 ? 181.40860 0.14992 31.99618 1.000 31.13002 93 SER A C 1
ATOM 729 O O . SER A 1 93 ? 180.49205 0.36589 32.79629 1.000 32.65536 93 SER A O 1
ATOM 732 N N . ASP A 1 94 ? 182.41105 -0.68624 32.24517 1.000 32.36030 94 ASP A N 1
ATOM 733 C CA . ASP A 1 94 ? 182.53015 -1.35437 33.53330 1.000 31.97068 94 ASP A CA 1
ATOM 734 C C . ASP A 1 94 ? 183.14143 -0.39582 34.55055 1.000 34.38562 94 ASP A C 1
ATOM 735 O O . ASP A 1 94 ? 183.83322 0.55922 34.18457 1.000 35.47158 94 ASP A O 1
ATOM 740 N N . SER A 1 95 ? 182.79785 -0.60828 35.83574 1.000 35.20786 95 SER A N 1
ATOM 741 C CA . SER A 1 95 ? 183.27908 0.26368 36.91169 1.000 31.90679 95 SER A CA 1
ATOM 742 C C . SER A 1 95 ? 184.79895 0.32601 36.95864 1.000 37.56845 95 SER A C 1
ATOM 743 O O . SER A 1 95 ? 185.36896 1.37236 37.30599 1.000 34.45923 95 SER A O 1
ATOM 746 N N . PHE A 1 96 ? 185.47753 -0.77701 36.61902 1.000 27.57136 96 PHE A N 1
ATOM 747 C CA . PHE A 1 96 ? 186.92475 -0.78455 36.75780 1.000 33.70370 96 PHE A CA 1
ATOM 748 C C . PHE A 1 96 ? 187.64341 -0.07468 35.60734 1.000 36.79757 96 PHE A C 1
ATOM 749 O O . PHE A 1 96 ? 188.79164 0.33789 35.78316 1.000 37.51924 96 PHE A O 1
ATOM 757 N N . GLU A 1 97 ? 187.00037 0.10522 34.45324 1.000 34.13721 97 GLU A N 1
ATOM 758 C CA . GLU A 1 97 ? 187.61106 0.89559 33.39265 1.000 35.66333 97 GLU A CA 1
ATOM 759 C C . GLU A 1 97 ? 187.85305 2.32726 33.87604 1.000 39.11059 97 GLU A C 1
ATOM 760 O O . GLU A 1 97 ? 186.92459 2.96496 34.39601 1.000 36.44833 97 GLU A O 1
ATOM 766 N N . PRO A 1 98 ? 189.06054 2.87637 33.68908 1.000 36.08593 98 PRO A N 1
ATOM 767 C CA . PRO A 1 98 ? 189.36836 4.20391 34.25346 1.000 29.90024 98 PRO A CA 1
ATOM 768 C C . PRO A 1 98 ? 188.43719 5.31180 33.78771 1.000 40.39113 98 PRO A C 1
ATOM 769 O O . PRO A 1 98 ? 188.11223 6.23246 34.56682 1.000 36.94312 98 PRO A O 1
ATOM 773 N N . ASN A 1 99 ? 187.99689 5.25944 32.52074 1.000 37.67867 99 ASN A N 1
ATOM 774 C CA . ASN A 1 99 ? 187.14705 6.32687 32.00183 1.000 38.38393 99 ASN A CA 1
ATOM 775 C C . ASN A 1 99 ? 185.77302 6.35777 32.67687 1.000 36.57482 99 ASN A C 1
ATOM 776 O O . ASN A 1 99 ? 185.13826 7.42086 32.69220 1.000 30.89673 99 ASN A O 1
ATOM 781 N N . TRP A 1 100 ? 185.30229 5.23913 33.24919 1.000 28.28920 100 TRP A N 1
ATOM 782 C CA . TRP A 1 100 ? 184.05331 5.31621 33.99733 1.000 32.27250 100 TRP A CA 1
ATOM 783 C C . TRP A 1 100 ? 184.21082 6.24292 35.19491 1.000 35.82121 100 TRP A C 1
ATOM 784 O O . TRP A 1 100 ? 183.48709 7.23779 35.32435 1.000 28.24027 100 TRP A O 1
ATOM 795 N N . GLY A 1 101 ? 185.16238 5.91660 36.08637 1.000 37.19329 101 GLY A N 1
ATOM 796 C CA . GLY A 1 101 ? 185.42691 6.76249 37.23522 1.000 28.44021 101 GLY A CA 1
ATOM 797 C C . GLY A 1 101 ? 185.67626 8.20041 36.84247 1.000 32.70240 101 GLY A C 1
ATOM 798 O O . GLY A 1 101 ? 185.12271 9.12453 37.45381 1.000 34.16641 101 GLY A O 1
ATOM 799 N N . LYS A 1 102 ? 186.47956 8.41115 35.78922 1.000 34.61134 102 LYS A N 1
ATOM 800 C CA . LYS A 1 102 ? 186.80952 9.77530 35.37529 1.000 39.43550 102 LYS A CA 1
ATOM 801 C C . LYS A 1 102 ? 185.54734 10.54375 34.98850 1.000 38.20343 102 LYS A C 1
ATOM 802 O O . LYS A 1 102 ? 185.24960 11.61656 35.54486 1.000 33.41107 102 LYS A O 1
ATOM 808 N N . ALA A 1 103 ? 184.79878 10.00810 34.01334 1.000 42.79445 103 ALA A N 1
ATOM 809 C CA . ALA A 1 103 ? 183.56138 10.65108 33.57356 1.000 38.83865 103 ALA A CA 1
ATOM 810 C C . ALA A 1 103 ? 182.60043 10.84372 34.73231 1.000 31.75587 103 ALA A C 1
ATOM 811 O O . ALA A 1 103 ? 182.02671 11.91838 34.88872 1.000 34.09382 103 ALA A O 1
ATOM 813 N N . HIS A 1 104 ? 182.43073 9.82176 35.56431 1.000 31.20495 104 HIS A N 1
ATOM 814 C CA . HIS A 1 104 ? 181.51044 9.90614 36.68894 1.000 34.87842 104 HIS A CA 1
ATOM 815 C C . HIS A 1 104 ? 181.84785 11.11177 37.56177 1.000 34.39198 104 HIS A C 1
ATOM 816 O O . HIS A 1 104 ? 180.99988 11.98477 37.81092 1.000 30.17235 104 HIS A O 1
ATOM 823 N N . ARG A 1 105 ? 183.10329 11.18724 38.02277 1.000 34.94954 105 ARG A N 1
ATOM 824 C CA . ARG A 1 105 ? 183.47400 12.27350 38.92387 1.000 32.81884 105 ARG A CA 1
ATOM 825 C C . ARG A 1 105 ? 183.42370 13.62629 38.22368 1.000 32.85938 105 ARG A C 1
ATOM 826 O O . ARG A 1 105 ? 183.08085 14.62636 38.85131 1.000 34.21089 105 ARG A O 1
ATOM 834 N N . ILE A 1 106 ? 183.74764 13.68692 36.93036 1.000 38.48763 106 ILE A N 1
ATOM 835 C CA . ILE A 1 106 ? 183.65930 14.95638 36.21158 1.000 31.72508 106 ILE A CA 1
ATOM 836 C C . ILE A 1 106 ? 182.20000 15.39692 36.05589 1.000 32.82336 106 ILE A C 1
ATOM 837 O O . ILE A 1 106 ? 181.85724 16.56404 36.29074 1.000 29.27386 106 ILE A O 1
ATOM 842 N N . LEU A 1 107 ? 181.32092 14.47569 35.66828 1.000 30.46144 107 LEU A N 1
ATOM 843 C CA . LEU A 1 107 ? 179.97319 14.84843 35.24318 1.000 37.58791 107 LEU A CA 1
ATOM 844 C C . LEU A 1 107 ? 178.96280 14.99931 36.38862 1.000 33.81181 107 LEU A C 1
ATOM 845 O O . LEU A 1 107 ? 178.06520 15.84211 36.24873 1.000 32.89591 107 LEU A O 1
ATOM 850 N N . LEU A 1 108 ? 179.09568 14.26724 37.52741 1.000 33.01232 108 LEU A N 1
ATOM 851 C CA . LEU A 1 108 ? 178.15976 14.44386 38.65056 1.000 29.26943 108 LEU A CA 1
ATOM 852 C C . LEU A 1 108 ? 177.85067 15.88184 39.01142 1.000 31.82241 108 LEU A C 1
ATOM 853 O O . LEU A 1 108 ? 176.66325 16.20284 39.19172 1.000 30.41442 108 LEU A O 1
ATOM 858 N N . PRO A 1 109 ? 178.82344 16.77358 39.18499 1.000 32.84587 109 PRO A N 1
ATOM 859 C CA . PRO A 1 109 ? 178.44904 18.13852 39.56393 1.000 29.53664 109 PRO A CA 1
ATOM 860 C C . PRO A 1 109 ? 177.62688 18.81527 38.49876 1.000 31.59263 109 PRO A C 1
ATOM 861 O O . PRO A 1 109 ? 176.78302 19.65097 38.83597 1.000 35.19888 109 PRO A O 1
ATOM 865 N N . ALA A 1 110 ? 177.78593 18.41607 37.23149 1.000 28.45110 110 ALA A N 1
ATOM 866 C CA . ALA A 1 110 ? 177.05161 18.98478 36.10591 1.000 33.35065 110 ALA A CA 1
ATOM 867 C C . ALA A 1 110 ? 175.62368 18.47487 35.99683 1.000 30.67764 110 ALA A C 1
ATOM 868 O O . ALA A 1 110 ? 174.87514 18.99606 35.16288 1.000 23.64382 110 ALA A O 1
ATOM 870 N N . PHE A 1 111 ? 175.26854 17.43034 36.76528 1.000 30.62616 111 PHE A N 1
ATOM 871 C CA . PHE A 1 111 ? 173.94733 16.79412 36.73429 1.000 34.97012 111 PHE A CA 1
ATOM 872 C C . PHE A 1 111 ? 173.21031 16.89815 38.06500 1.000 34.12056 111 PHE A C 1
ATOM 873 O O . PHE A 1 111 ? 172.15208 16.26063 38.24655 1.000 33.00743 111 PHE A O 1
ATOM 881 N N . SER A 1 112 ? 173.76808 17.63202 39.01801 1.000 32.76099 112 SER A N 1
ATOM 882 C CA . SER A 1 112 ? 173.14624 17.82052 40.31453 1.000 30.82888 112 SER A CA 1
ATOM 883 C C . SER A 1 112 ? 171.99877 18.79020 40.19574 1.000 27.64669 112 SER A C 1
ATOM 884 O O . SER A 1 112 ? 171.89433 19.54173 39.22665 1.000 30.87118 112 SER A O 1
ATOM 887 N N . GLN A 1 113 ? 171.14740 18.79273 41.22490 1.000 35.11696 113 GLN A N 1
ATOM 888 C CA . GLN A 1 113 ? 170.04193 19.73940 41.26424 1.000 29.35379 113 GLN A CA 1
ATOM 889 C C . GLN A 1 113 ? 170.51767 21.18689 41.12027 1.000 37.15428 113 GLN A C 1
ATOM 890 O O . GLN A 1 113 ? 169.93645 21.94832 40.33751 1.000 31.45927 113 GLN A O 1
ATOM 896 N N . ARG A 1 114 ? 171.54932 21.61563 41.88068 1.000 36.75122 114 ARG A N 1
ATOM 897 C CA . ARG A 1 114 ? 171.90052 23.04337 41.75895 1.000 43.51360 114 ARG A CA 1
ATOM 898 C C . ARG A 1 114 ? 172.38934 23.38597 40.33772 1.000 39.31203 114 ARG A C 1
ATOM 899 O O . ARG A 1 114 ? 172.41188 24.56137 39.95886 1.000 52.60587 114 ARG A O 1
ATOM 907 N N . ALA A 1 115 ? 172.77061 22.38059 39.53756 1.000 33.06343 115 ALA A N 1
ATOM 908 C CA . ALA A 1 115 ? 173.17173 22.66154 38.15110 1.000 34.50316 115 ALA A CA 1
ATOM 909 C C . ALA A 1 115 ? 171.98483 22.85393 37.19926 1.000 36.23559 115 ALA A C 1
ATOM 910 O O . ALA A 1 115 ? 172.16266 23.39969 36.09838 1.000 38.90723 115 ALA A O 1
ATOM 912 N N . MET A 1 116 ? 170.76582 22.49301 37.61719 1.000 33.59192 116 MET A N 1
ATOM 913 C CA . MET A 1 116 ? 169.65364 22.41045 36.68187 1.000 32.56435 116 MET A CA 1
ATOM 914 C C . MET A 1 116 ? 169.21933 23.78722 36.19977 1.000 33.50736 116 MET A C 1
ATOM 915 O O . MET A 1 116 ? 168.81319 23.93609 35.03786 1.000 34.23282 116 MET A O 1
ATOM 920 N N . LYS A 1 117 ? 169.30765 24.80027 37.06756 1.000 35.13625 117 LYS A N 1
ATOM 921 C CA . LYS A 1 117 ? 168.99218 26.16534 36.65563 1.000 36.80148 117 LYS A CA 1
ATOM 922 C C . LYS A 1 117 ? 169.77127 26.54336 35.39534 1.000 37.34414 117 LYS A C 1
ATOM 923 O O . LYS A 1 117 ? 169.20722 27.12455 34.45710 1.000 31.90598 117 LYS A O 1
ATOM 929 N N . GLY A 1 118 ? 171.04462 26.12784 35.31781 1.000 32.15437 118 GLY A N 1
ATOM 930 C CA . GLY A 1 118 ? 171.85590 26.43244 34.14912 1.000 35.50327 118 GLY A CA 1
ATOM 931 C C . GLY A 1 118 ? 171.28166 25.93040 32.83589 1.000 33.92127 118 GLY A C 1
ATOM 932 O O . GLY A 1 118 ? 171.69158 26.40080 31.76690 1.000 38.59141 118 GLY A O 1
ATOM 933 N N . TYR A 1 119 ? 170.43219 24.90433 32.89121 1.000 34.84063 119 TYR A N 1
ATOM 934 C CA . TYR A 1 119 ? 169.84758 24.26476 31.72579 1.000 34.39956 119 TYR A CA 1
ATOM 935 C C . TYR A 1 119 ? 168.42471 24.72239 31.43996 1.000 34.89258 119 TYR A C 1
ATOM 936 O O . TYR A 1 119 ? 167.91407 24.44950 30.34613 1.000 35.63945 119 TYR A O 1
ATOM 945 N N . PHE A 1 120 ? 167.80655 25.47346 32.35807 1.000 34.45170 120 PHE A N 1
ATOM 946 C CA . PHE A 1 120 ? 166.37276 25.73740 32.26814 1.000 31.20739 120 PHE A CA 1
ATOM 947 C C . PHE A 1 120 ? 165.98894 26.40002 30.95380 1.000 33.19814 120 PHE A C 1
ATOM 948 O O . PHE A 1 120 ? 165.06710 25.94171 30.25394 1.000 30.15541 120 PHE A O 1
ATOM 956 N N . GLY A 1 121 ? 166.66383 27.51249 30.63185 1.000 34.54182 121 GLY A N 1
ATOM 957 C CA . GLY A 1 121 ? 166.39619 28.23184 29.39768 1.000 30.10608 121 GLY A CA 1
ATOM 958 C C . GLY A 1 121 ? 166.42619 27.33758 28.18217 1.000 31.49886 121 GLY A C 1
ATOM 959 O O . GLY A 1 121 ? 165.69047 27.56555 27.21049 1.000 29.01955 121 GLY A O 1
ATOM 960 N N . GLN A 1 122 ? 167.31693 26.33311 28.19642 1.000 31.65108 122 GLN A N 1
ATOM 961 C CA . GLN A 1 122 ? 167.39220 25.39224 27.08092 1.000 31.94928 122 GLN A CA 1
ATOM 962 C C . GLN A 1 122 ? 166.19317 24.45121 27.08841 1.000 30.46955 122 GLN A C 1
ATOM 963 O O . GLN A 1 122 ? 165.50012 24.30667 26.07292 1.000 34.64697 122 GLN A O 1
ATOM 969 N N . MET A 1 123 ? 165.88632 23.85200 28.24041 1.000 33.55089 123 MET A N 1
ATOM 970 C CA . MET A 1 123 ? 164.68224 23.03290 28.33119 1.000 29.71688 123 MET A CA 1
ATOM 971 C C . MET A 1 123 ? 163.46519 23.84870 27.90862 1.000 32.59736 123 MET A C 1
ATOM 972 O O . MET A 1 123 ? 162.62289 23.39192 27.11319 1.000 36.45070 123 MET A O 1
ATOM 977 N N . LEU A 1 124 ? 163.36919 25.07998 28.41533 1.000 28.28456 124 LEU A N 1
ATOM 978 C CA . LEU A 1 124 ? 162.20828 25.89513 28.08931 1.000 29.89938 124 LEU A CA 1
ATOM 979 C C . LEU A 1 124 ? 162.15008 26.16653 26.59593 1.000 30.73170 124 LEU A C 1
ATOM 980 O O . LEU A 1 124 ? 161.07517 26.08073 25.97811 1.000 33.91773 124 LEU A O 1
ATOM 985 N N . GLU A 1 125 ? 163.30333 26.39824 25.97303 1.000 27.35016 125 GLU A N 1
ATOM 986 C CA . GLU A 1 125 ? 163.26852 26.70026 24.55022 1.000 30.31075 125 GLU A CA 1
ATOM 987 C C . GLU A 1 125 ? 162.59613 25.56345 23.81038 1.000 32.86635 125 GLU A C 1
ATOM 988 O O . GLU A 1 125 ? 161.74864 25.78577 22.93342 1.000 32.33221 125 GLU A O 1
ATOM 994 N N . VAL A 1 126 ? 162.96156 24.32571 24.16439 1.000 29.68448 126 VAL A N 1
ATOM 995 C CA . VAL A 1 126 ? 162.39736 23.19757 23.44690 1.000 30.72337 126 VAL A CA 1
ATOM 996 C C . VAL A 1 126 ? 160.92729 23.01727 23.82849 1.000 32.64975 126 VAL A C 1
ATOM 997 O O . VAL A 1 126 ? 160.06588 22.85094 22.95352 1.000 30.80384 126 VAL A O 1
ATOM 1001 N N . ALA A 1 127 ? 160.60940 23.12290 25.13052 1.000 30.85966 127 ALA A N 1
ATOM 1002 C CA . ALA A 1 127 ? 159.23879 22.89316 25.57684 1.000 28.64728 127 ALA A CA 1
ATOM 1003 C C . ALA A 1 127 ? 158.27157 23.83971 24.86420 1.000 34.48293 127 ALA A C 1
ATOM 1004 O O . ALA A 1 127 ? 157.22189 23.40803 24.34513 1.000 37.17233 127 ALA A O 1
ATOM 1006 N N . GLN A 1 128 ? 158.65196 25.12000 24.75553 1.000 34.46273 128 GLN A N 1
ATOM 1007 C CA . GLN A 1 128 ? 157.82381 26.10443 24.05832 1.000 34.24459 128 GLN A CA 1
ATOM 1008 C C . GLN A 1 128 ? 157.59311 25.69587 22.60350 1.000 28.19970 128 GLN A C 1
ATOM 1009 O O . GLN A 1 128 ? 156.46892 25.80152 22.09335 1.000 32.86112 128 GLN A O 1
ATOM 1015 N N . ALA A 1 129 ? 158.61821 25.13845 21.95065 1.000 27.19203 129 ALA A N 1
ATOM 1016 C CA . ALA A 1 129 ? 158.45239 24.67780 20.57262 1.000 29.82750 129 ALA A CA 1
ATOM 1017 C C . ALA A 1 129 ? 157.42384 23.55275 20.47725 1.000 31.88769 129 ALA A C 1
ATOM 1018 O O . ALA A 1 129 ? 156.56801 23.56215 19.57470 1.000 34.93977 129 ALA A O 1
ATOM 1020 N N . LEU A 1 130 ? 157.45170 22.60841 21.43227 1.000 32.68585 130 LEU A N 1
ATOM 1021 C CA . LEU A 1 130 ? 156.40649 21.58600 21.50741 1.000 29.35574 130 LEU A CA 1
ATOM 1022 C C . LEU A 1 130 ? 155.04345 22.23972 21.57975 1.000 28.67192 130 LEU A C 1
ATOM 1023 O O . LEU A 1 130 ? 154.16477 21.96807 20.75735 1.000 30.26485 130 LEU A O 1
ATOM 1028 N N . VAL A 1 131 ? 154.87106 23.15256 22.54129 1.000 31.53213 131 VAL A N 1
ATOM 1029 C CA . VAL A 1 131 ? 153.58318 23.81601 22.71531 1.000 30.60900 131 VAL A CA 1
ATOM 1030 C C . VAL A 1 131 ? 153.16897 24.50042 21.41853 1.000 34.19815 131 VAL A C 1
ATOM 1031 O O . VAL A 1 131 ? 152.00508 24.39106 20.97668 1.000 31.80909 131 VAL A O 1
ATOM 1035 N N . GLY A 1 132 ? 154.13474 25.16849 20.76442 1.000 31.21070 132 GLY A N 1
ATOM 1036 C CA . GLY A 1 132 ? 153.86036 25.80913 19.48456 1.000 34.78470 132 GLY A CA 1
ATOM 1037 C C . GLY A 1 132 ? 153.27865 24.85319 18.46432 1.000 31.00667 132 GLY A C 1
ATOM 1038 O O . GLY A 1 132 ? 152.25186 25.13861 17.84451 1.000 32.01115 132 GLY A O 1
ATOM 1039 N N . LYS A 1 133 ? 153.90316 23.67840 18.31300 1.000 30.28457 133 LYS A N 1
ATOM 1040 C CA . LYS A 1 133 ? 153.37145 22.68507 17.38710 1.000 33.57494 133 LYS A CA 1
ATOM 1041 C C . LYS A 1 133 ? 151.94400 22.30714 17.76092 1.000 33.52970 133 LYS A C 1
ATOM 1042 O O . LYS A 1 133 ? 151.04838 22.30195 16.91045 1.000 35.00366 133 LYS A O 1
ATOM 1048 N N . TRP A 1 134 ? 151.69642 22.05657 19.04802 1.000 34.12341 134 TRP A N 1
ATOM 1049 C CA . TRP A 1 134 ? 150.36237 21.62337 19.42684 1.000 33.07847 134 TRP A CA 1
ATOM 1050 C C . TRP A 1 134 ? 149.37066 22.75784 19.23538 1.000 31.24968 134 TRP A C 1
ATOM 1051 O O . TRP A 1 134 ? 148.25111 22.52515 18.75963 1.000 31.24146 134 TRP A O 1
ATOM 1062 N N . GLU A 1 135 ? 149.80874 24.01110 19.46022 1.000 34.31523 135 GLU A N 1
ATOM 1063 C CA . GLU A 1 135 ? 148.92284 25.12829 19.13501 1.000 40.03350 135 GLU A CA 1
ATOM 1064 C C . GLU A 1 135 ? 148.54795 25.07172 17.66818 1.000 38.30293 135 GLU A C 1
ATOM 1065 O O . GLU A 1 135 ? 147.36527 25.15213 17.31026 1.000 40.48537 135 GLU A O 1
ATOM 1071 N N . ARG A 1 136 ? 149.55265 24.85517 16.81361 1.000 37.67881 136 ARG A N 1
ATOM 1072 C CA . ARG A 1 136 ? 149.37707 24.90212 15.37052 1.000 37.40694 136 ARG A CA 1
ATOM 1073 C C . ARG A 1 136 ? 148.45865 23.81235 14.86191 1.000 38.67454 136 ARG A C 1
ATOM 1074 O O . ARG A 1 136 ? 147.87441 23.98379 13.79037 1.000 41.79771 136 ARG A O 1
ATOM 1082 N N . THR A 1 137 ? 148.28863 22.70052 15.60720 1.000 38.60667 137 THR A N 1
ATOM 1083 C CA . THR A 1 137 ? 147.60008 21.54894 15.02646 1.000 32.80987 137 THR A CA 1
ATOM 1084 C C . THR A 1 137 ? 146.37848 21.11139 15.82740 1.000 35.08437 137 THR A C 1
ATOM 1085 O O . THR A 1 137 ? 145.89858 19.98912 15.63445 1.000 29.20342 137 THR A O 1
ATOM 1089 N N . GLN A 1 138 ? 145.84863 22.00082 16.67882 1.000 30.67980 138 GLN A N 1
ATOM 1090 C CA . GLN A 1 138 ? 144.67611 21.73294 17.49836 1.000 31.83572 138 GLN A CA 1
ATOM 1091 C C . GLN A 1 138 ? 143.61518 20.98380 16.69579 1.000 36.26100 138 GLN A C 1
ATOM 1092 O O . GLN A 1 138 ? 143.37368 21.28206 15.52425 1.000 36.64805 138 GLN A O 1
ATOM 1098 N N . GLY A 1 139 ? 143.00779 19.97836 17.32409 1.000 35.59447 139 GLY A N 1
ATOM 1099 C CA . GLY A 1 139 ? 142.00962 19.15991 16.68305 1.000 38.27192 139 GLY A CA 1
ATOM 1100 C C . GLY A 1 139 ? 142.57132 17.97307 15.91515 1.000 41.31738 139 GLY A C 1
ATOM 1101 O O . GLY A 1 139 ? 141.94744 16.90081 15.91329 1.000 41.34042 139 GLY A O 1
ATOM 1102 N N . GLN A 1 140 ? 143.75203 18.12229 15.29583 1.000 27.38037 140 GLN A N 1
ATOM 1103 C CA . GLN A 1 140 ? 144.44843 17.00047 14.68048 1.000 29.86409 140 GLN A CA 1
ATOM 1104 C C . GLN A 1 140 ? 145.07400 16.10467 15.75538 1.000 34.69527 140 GLN A C 1
ATOM 1105 O O . GLN A 1 140 ? 145.36333 16.53967 16.88323 1.000 32.20496 140 GLN A O 1
ATOM 1111 N N . ASP A 1 141 ? 145.27437 14.83035 15.39363 1.000 32.53831 141 ASP A N 1
ATOM 1112 C CA . ASP A 1 141 ? 145.86457 13.85020 16.30953 1.000 31.03469 141 ASP A CA 1
ATOM 1113 C C . ASP A 1 141 ? 147.27547 14.25430 16.71475 1.000 34.86506 141 ASP A C 1
ATOM 1114 O O . ASP A 1 141 ? 148.15581 14.44203 15.86684 1.000 38.90655 141 ASP A O 1
ATOM 1119 N N . VAL A 1 142 ? 147.48551 14.37012 18.01683 1.000 28.22055 142 VAL A N 1
ATOM 1120 C CA . VAL A 1 142 ? 148.82002 14.44577 18.58023 1.000 26.49169 142 VAL A CA 1
ATOM 1121 C C . VAL A 1 142 ? 149.37346 13.03163 18.72743 1.000 29.27537 142 VAL A C 1
ATOM 1122 O O . VAL A 1 142 ? 148.69737 12.14812 19.27145 1.000 27.78190 142 VAL A O 1
ATOM 1126 N N . ARG A 1 143 ? 150.56020 12.78985 18.14840 1.000 27.24756 143 ARG A N 1
ATOM 1127 C CA . ARG A 1 143 ? 151.27951 11.52188 18.28136 1.000 24.48411 143 ARG A CA 1
ATOM 1128 C C . ARG A 1 143 ? 152.19566 11.63584 19.49940 1.000 28.90365 143 ARG A C 1
ATOM 1129 O O . ARG A 1 143 ? 153.31543 12.16354 19.42110 1.000 25.86715 143 ARG A O 1
ATOM 1137 N N . VAL A 1 144 ? 151.72542 11.11436 20.63308 1.000 26.78504 144 VAL A N 1
ATOM 1138 C CA . VAL A 1 144 ? 152.29983 11.49879 21.91915 1.000 24.89796 144 VAL A CA 1
ATOM 1139 C C . VAL A 1 144 ? 153.73856 11.00374 22.03684 1.000 28.69358 144 VAL A C 1
ATOM 1140 O O . VAL A 1 144 ? 154.66347 11.78741 22.28018 1.000 29.47245 144 VAL A O 1
ATOM 1144 N N . ALA A 1 145 ? 153.94481 9.69294 21.86848 1.000 28.92178 145 ALA A N 1
ATOM 1145 C CA . ALA A 1 145 ? 155.28666 9.13335 21.92198 1.000 28.07297 145 ALA A CA 1
ATOM 1146 C C . ALA A 1 145 ? 156.21897 9.87978 20.97856 1.000 32.71154 145 ALA A C 1
ATOM 1147 O O . ALA A 1 145 ? 157.35133 10.23766 21.34330 1.000 31.11762 145 ALA A O 1
ATOM 1149 N N . ASP A 1 146 ? 155.73160 10.16113 19.76682 1.000 33.99921 146 ASP A N 1
ATOM 1150 C CA . ASP A 1 146 ? 156.55704 10.78204 18.73808 1.000 32.01715 146 ASP A CA 1
ATOM 1151 C C . ASP A 1 146 ? 156.99265 12.19651 19.13817 1.000 33.71502 146 ASP A C 1
ATOM 1152 O O . ASP A 1 146 ? 158.19183 12.52063 19.11867 1.000 32.37043 146 ASP A O 1
ATOM 1157 N N . ASP A 1 147 ? 156.04087 13.02727 19.58063 1.000 28.59647 147 ASP A N 1
ATOM 1158 C CA . ASP A 1 147 ? 156.36761 14.39135 19.95922 1.000 26.57253 147 ASP A CA 1
ATOM 1159 C C . ASP A 1 147 ? 157.16680 14.46233 21.25826 1.000 32.84457 147 ASP A C 1
ATOM 1160 O O . ASP A 1 147 ? 157.98142 15.37661 21.42416 1.000 30.12197 147 ASP A O 1
ATOM 1165 N N . MET A 1 148 ? 156.98096 13.49797 22.18042 1.000 33.62591 148 MET A N 1
ATOM 1166 C CA . MET A 1 148 ? 157.82407 13.44907 23.37534 1.000 29.92483 148 MET A CA 1
ATOM 1167 C C . MET A 1 148 ? 159.27424 13.09447 23.01849 1.000 31.17721 148 MET A C 1
ATOM 1168 O O . MET A 1 148 ? 160.21315 13.65891 23.59410 1.000 28.04193 148 MET A O 1
ATOM 1173 N N . THR A 1 149 ? 159.47371 12.15256 22.08464 1.000 31.29181 149 THR A N 1
ATOM 1174 C CA . THR A 1 149 ? 160.81943 11.86090 21.58029 1.000 30.32415 149 THR A CA 1
ATOM 1175 C C . THR A 1 149 ? 161.46260 13.06297 20.92505 1.000 29.75221 149 THR A C 1
ATOM 1176 O O . THR A 1 149 ? 162.65451 13.31702 21.13184 1.000 29.41684 149 THR A O 1
ATOM 1180 N N . ARG A 1 150 ? 160.70405 13.80284 20.11861 1.000 25.00348 150 ARG A N 1
ATOM 1181 C CA . ARG A 1 150 ? 161.21901 15.07844 19.63982 1.000 25.05604 150 ARG A CA 1
ATOM 1182 C C . ARG A 1 150 ? 161.64755 15.97276 20.80587 1.000 31.95361 150 ARG A C 1
ATOM 1183 O O . ARG A 1 150 ? 162.78571 16.47610 20.83321 1.000 31.01444 150 ARG A O 1
ATOM 1191 N N . LEU A 1 151 ? 160.74824 16.16513 21.78860 1.000 27.01551 151 LEU A N 1
ATOM 1192 C CA . LEU A 1 151 ? 161.04404 17.01635 22.93542 1.000 25.83095 151 LEU A CA 1
ATOM 1193 C C . LEU A 1 151 ? 162.36742 16.62959 23.57052 1.000 27.56617 151 LEU A C 1
ATOM 1194 O O . LEU A 1 151 ? 163.27958 17.45353 23.68603 1.000 28.88021 151 LEU A O 1
ATOM 1199 N N . THR A 1 152 ? 162.49717 15.35902 23.95273 1.000 28.41166 152 THR A N 1
ATOM 1200 C CA . THR A 1 152 ? 163.64383 14.93091 24.74689 1.000 26.79932 152 THR A CA 1
ATOM 1201 C C . THR A 1 152 ? 164.92842 14.88922 23.91523 1.000 29.65337 152 THR A C 1
ATOM 1202 O O . THR A 1 152 ? 165.98220 15.30870 24.39393 1.000 32.20497 152 THR A O 1
ATOM 1206 N N . LEU A 1 153 ? 164.86630 14.44158 22.65468 1.000 30.44683 153 LEU A N 1
ATOM 1207 C CA . LEU A 1 153 ? 166.04729 14.50709 21.80170 1.000 28.07831 153 LEU A CA 1
ATOM 1208 C C . LEU A 1 153 ? 166.53824 15.93988 21.65225 1.000 26.37591 153 LEU A C 1
ATOM 1209 O O . LEU A 1 153 ? 167.72010 16.21797 21.84342 1.000 23.76820 153 LEU A O 1
ATOM 1214 N N . ASP A 1 154 ? 165.65422 16.86657 21.29386 1.000 29.41338 154 ASP A N 1
ATOM 1215 C CA . ASP A 1 154 ? 166.09579 18.25005 21.14278 1.000 26.01335 154 ASP A CA 1
ATOM 1216 C C . ASP A 1 154 ? 166.64434 18.81118 22.44336 1.000 29.65795 154 ASP A C 1
ATOM 1217 O O . ASP A 1 154 ? 167.65565 19.52729 22.44445 1.000 33.22656 154 ASP A O 1
ATOM 1222 N N . THR A 1 155 ? 165.99748 18.50287 23.56130 1.000 30.16811 155 THR A N 1
ATOM 1223 C CA . THR A 1 155 ? 166.43622 19.06076 24.83103 1.000 29.37606 155 THR A CA 1
ATOM 1224 C C . THR A 1 155 ? 167.80977 18.51980 25.20063 1.000 32.67067 155 THR A C 1
ATOM 1225 O O . THR A 1 155 ? 168.72436 19.28124 25.56145 1.000 26.93492 155 THR A O 1
ATOM 1229 N N . ILE A 1 156 ? 167.96852 17.19873 25.14292 1.000 28.18212 156 ILE A N 1
ATOM 1230 C CA . ILE A 1 156 ? 169.24758 16.64956 25.53422 1.000 28.92645 156 ILE A CA 1
ATOM 1231 C C . ILE A 1 156 ? 170.32782 17.08103 24.53439 1.000 28.25775 156 ILE A C 1
ATOM 1232 O O . ILE A 1 156 ? 171.45500 17.33993 24.93982 1.000 28.77829 156 ILE A O 1
ATOM 1237 N N . SER A 1 157 ? 169.99254 17.26519 23.24295 1.000 27.61870 157 SER A N 1
ATOM 1238 C CA . SER A 1 157 ? 170.97311 17.70815 22.23610 1.000 29.19877 157 SER A CA 1
ATOM 1239 C C . SER A 1 157 ? 171.42164 19.14794 22.46654 1.000 28.62001 157 SER A C 1
ATOM 1240 O O . SER A 1 157 ? 172.60983 19.46867 22.32139 1.000 31.49064 157 SER A O 1
ATOM 1243 N N . LEU A 1 158 ? 170.47681 20.03183 22.78555 1.000 27.42900 158 LEU A N 1
ATOM 1244 C CA . LEU A 1 158 ? 170.79792 21.42873 23.06609 1.000 28.10139 158 LEU A CA 1
ATOM 1245 C C . LEU A 1 158 ? 171.61056 21.56830 24.35080 1.000 31.94090 158 LEU A C 1
ATOM 1246 O O . LEU A 1 158 ? 172.62389 22.27925 24.38292 1.000 32.02019 158 LEU A O 1
ATOM 1251 N N . SER A 1 159 ? 171.19538 20.87910 25.42586 1.000 31.89964 159 SER A N 1
ATOM 1252 C CA . SER A 1 159 ? 171.94946 20.98341 26.66947 1.000 28.97036 159 SER A CA 1
ATOM 1253 C C . SER A 1 159 ? 173.24329 20.21358 26.58833 1.000 33.26266 159 SER A C 1
ATOM 1254 O O . SER A 1 159 ? 174.20998 20.54900 27.28151 1.000 38.22236 159 SER A O 1
ATOM 1257 N N . GLY A 1 160 ? 173.28900 19.17957 25.75936 1.000 32.09184 160 GLY A N 1
ATOM 1258 C CA . GLY A 1 160 ? 174.43971 18.31867 25.71754 1.000 30.93581 160 GLY A CA 1
ATOM 1259 C C . GLY A 1 160 ? 175.56341 18.91528 24.90691 1.000 35.81987 160 GLY A C 1
ATOM 1260 O O . GLY A 1 160 ? 176.69079 19.00495 25.40795 1.000 35.06676 160 GLY A O 1
ATOM 1261 N N . PHE A 1 161 ? 175.28375 19.32524 23.66141 1.000 27.03224 161 PHE A N 1
ATOM 1262 C CA . PHE A 1 161 ? 176.36475 19.84071 22.83254 1.000 32.75309 161 PHE A CA 1
ATOM 1263 C C . PHE A 1 161 ? 175.91045 21.01086 21.98711 1.000 34.18796 161 PHE A C 1
ATOM 1264 O O . PHE A 1 161 ? 176.40686 21.20610 20.87697 1.000 36.26311 161 PHE A O 1
ATOM 1272 N N . ASP A 1 162 ? 174.99812 21.81459 22.53114 1.000 35.96113 162 ASP A N 1
ATOM 1273 C CA . ASP A 1 162 ? 174.56232 23.07306 21.94661 1.000 37.81061 162 ASP A CA 1
ATOM 1274 C C . ASP A 1 162 ? 174.14863 22.92381 20.48168 1.000 35.69291 162 ASP A C 1
ATOM 1275 O O . ASP A 1 162 ? 174.33614 23.84253 19.67153 1.000 35.87766 162 ASP A O 1
ATOM 1280 N N . TYR A 1 163 ? 173.53152 21.80568 20.11399 1.000 32.16487 163 TYR A N 1
ATOM 1281 C CA . TYR A 1 163 ? 173.09775 21.67437 18.73675 1.000 27.26677 163 TYR A CA 1
ATOM 1282 C C . TYR A 1 163 ? 171.57333 21.53967 18.68114 1.000 34.57614 163 TYR A C 1
ATOM 1283 O O . TYR A 1 163 ? 170.94492 20.85894 19.51180 1.000 29.55215 163 TYR A O 1
ATOM 1292 N N . ARG A 1 164 ? 170.98768 22.32526 17.76300 1.000 35.93362 164 ARG A N 1
ATOM 1293 C CA . ARG A 1 164 ? 169.54904 22.52551 17.59534 1.000 32.48963 164 ARG A CA 1
ATOM 1294 C C . ARG A 1 164 ? 169.07816 21.73397 16.38576 1.000 32.92446 164 ARG A C 1
ATOM 1295 O O . ARG A 1 164 ? 169.16518 22.21931 15.25342 1.000 39.75358 164 ARG A O 1
ATOM 1303 N N . PHE A 1 165 ? 168.48482 20.56544 16.62674 1.000 38.17916 165 PHE A N 1
ATOM 1304 C CA . PHE A 1 165 ? 167.93280 19.73029 15.56733 1.000 32.17381 165 PHE A CA 1
ATOM 1305 C C . PHE A 1 165 ? 166.57882 20.20478 15.07829 1.000 33.83736 165 PHE A C 1
ATOM 1306 O O . PHE A 1 165 ? 166.11345 19.73163 14.02728 1.000 32.91097 165 PHE A O 1
ATOM 1314 N N . ARG A 1 166 ? 165.94799 21.12270 15.81445 1.000 35.46587 166 ARG A N 1
ATOM 1315 C CA . ARG A 1 166 ? 164.68834 21.74803 15.41345 1.000 28.80102 166 ARG A CA 1
ATOM 1316 C C . ARG A 1 166 ? 163.66033 20.71968 14.95700 1.000 31.52182 166 ARG A C 1
ATOM 1317 O O . ARG A 1 166 ? 163.05121 20.84273 13.89033 1.000 34.00417 166 ARG A O 1
ATOM 1325 N N . SER A 1 167 ? 163.42990 19.71230 15.80778 1.000 31.36185 167 SER A N 1
ATOM 1326 C CA . SER A 1 167 ? 162.56387 18.59537 15.43452 1.000 36.80084 167 SER A CA 1
ATOM 1327 C C . SER A 1 167 ? 161.07801 18.96272 15.32762 1.000 32.55650 167 SER A C 1
ATOM 1328 O O . SER A 1 167 ? 160.30796 18.13858 14.82674 1.000 35.64702 167 SER A O 1
ATOM 1331 N N . PHE A 1 168 ? 160.64283 20.12829 15.82586 1.000 29.92680 168 PHE A N 1
ATOM 1332 C CA . PHE A 1 168 ? 159.24236 20.54851 15.72149 1.000 28.80131 168 PHE A CA 1
ATOM 1333 C C . PHE A 1 168 ? 158.96675 21.44902 14.52447 1.000 33.63985 168 PHE A C 1
ATOM 1334 O O . PHE A 1 168 ? 157.80672 21.80230 14.29259 1.000 32.53041 168 PHE A O 1
ATOM 1342 N N . ASP A 1 169 ? 160.00693 21.86396 13.78514 1.000 36.72185 169 ASP A N 1
ATOM 1343 C CA . ASP A 1 169 ? 159.80125 22.64646 12.56666 1.000 39.83110 169 ASP A CA 1
ATOM 1344 C C . ASP A 1 169 ? 159.34211 21.76984 11.40806 1.000 35.79285 169 ASP A C 1
ATOM 1345 O O . ASP A 1 169 ? 158.75543 22.28472 10.46070 1.000 44.44682 169 ASP A O 1
ATOM 1350 N N . LYS A 1 170 ? 159.58396 20.46218 11.47058 1.000 36.65878 170 LYS A N 1
ATOM 1351 C CA . LYS A 1 170 ? 159.39316 19.57054 10.33110 1.000 43.59809 170 LYS A CA 1
ATOM 1352 C C . LYS A 1 170 ? 158.99055 18.19783 10.83337 1.000 37.48359 170 LYS A C 1
ATOM 1353 O O . LYS A 1 170 ? 159.26591 17.81399 11.96627 1.000 36.22458 170 LYS A O 1
ATOM 1359 N N . ASP A 1 171 ? 158.36847 17.44797 9.95237 1.000 37.05565 171 ASP A N 1
ATOM 1360 C CA . ASP A 1 171 ? 157.97624 16.10639 10.30133 1.000 40.37075 171 ASP A CA 1
ATOM 1361 C C . ASP A 1 171 ? 159.19512 15.19606 10.27891 1.000 45.06065 171 ASP A C 1
ATOM 1362 O O . ASP A 1 171 ? 159.25654 14.18198 11.00861 1.000 41.11736 171 ASP A O 1
ATOM 1367 N N . GLU A 1 172 ? 160.10798 15.45285 9.34058 1.000 42.47683 172 GLU A N 1
ATOM 1368 C CA . GLU A 1 172 ? 161.02197 14.38671 9.01271 1.000 36.31515 172 GLU A CA 1
ATOM 1369 C C . GLU A 1 172 ? 162.13390 14.65839 10.05614 1.000 38.03087 172 GLU A C 1
ATOM 1370 O O . GLU A 1 172 ? 162.50485 15.82332 10.25137 1.000 35.81317 172 GLU A O 1
ATOM 1376 N N . LEU A 1 173 ? 162.67090 13.65212 10.74798 1.000 37.32446 173 LEU A N 1
ATOM 1377 C CA . LEU A 1 173 ? 163.72269 14.08235 11.69193 1.000 28.04660 173 LEU A CA 1
ATOM 1378 C C . LEU A 1 173 ? 165.03314 14.37434 10.95333 1.000 31.34154 173 LEU A C 1
ATOM 1379 O O . LEU A 1 173 ? 165.23299 13.91563 9.83762 1.000 36.78142 173 LEU A O 1
ATOM 1384 N N . HIS A 1 174 ? 165.92210 15.16293 11.58066 1.000 30.54875 174 HIS A N 1
ATOM 1385 C CA . HIS A 1 174 ? 167.28542 15.35927 11.07584 1.000 25.75291 174 HIS A CA 1
ATOM 1386 C C . HIS A 1 174 ? 167.97304 14.01264 10.84197 1.000 34.56040 174 HIS A C 1
ATOM 1387 O O . HIS A 1 174 ? 167.78155 13.07621 11.63442 1.000 32.98846 174 HIS A O 1
ATOM 1394 N N . PRO A 1 175 ? 168.78696 13.87801 9.77451 1.000 38.16353 175 PRO A N 1
ATOM 1395 C CA . PRO A 1 175 ? 169.47850 12.59686 9.50382 1.000 33.45226 175 PRO A CA 1
ATOM 1396 C C . PRO A 1 175 ? 170.22399 12.00851 10.68558 1.000 32.00210 175 PRO A C 1
ATOM 1397 O O . PRO A 1 175 ? 170.19866 10.78432 10.86202 1.000 31.10351 175 PRO A O 1
ATOM 1401 N N . PHE A 1 176 ? 170.92694 12.83661 11.46985 1.000 33.26277 176 PHE A N 1
ATOM 1402 C CA . PHE A 1 176 ? 171.61474 12.33334 12.66534 1.000 34.69684 176 PHE A CA 1
ATOM 1403 C C . PHE A 1 176 ? 170.65843 11.55438 13.57103 1.000 29.79083 176 PHE A C 1
ATOM 1404 O O . PHE A 1 176 ? 170.98977 10.46000 14.03938 1.000 29.72566 176 PHE A O 1
ATOM 1412 N N . LEU A 1 177 ? 169.43559 12.06038 13.75860 1.000 31.89657 177 LEU A N 1
ATOM 1413 C CA . LEU A 1 177 ? 168.47430 11.37721 14.62455 1.000 30.69970 177 LEU A CA 1
ATOM 1414 C C . LEU A 1 177 ? 167.84987 10.16390 13.94698 1.000 34.22019 177 LEU A C 1
ATOM 1415 O O . LEU A 1 177 ? 167.51163 9.18464 14.62899 1.000 32.72337 177 LEU A O 1
ATOM 1420 N N . GLN A 1 178 ? 167.71370 10.18641 12.61281 1.000 29.75474 178 GLN A N 1
ATOM 1421 C CA . GLN A 1 178 ? 167.24975 8.99016 11.91533 1.000 32.21457 178 GLN A CA 1
ATOM 1422 C C . GLN A 1 178 ? 168.28211 7.86921 12.02133 1.000 33.84400 178 GLN A C 1
ATOM 1423 O O . GLN A 1 178 ? 167.92572 6.69651 12.23441 1.000 31.02823 178 GLN A O 1
ATOM 1429 N N . ALA A 1 179 ? 169.56760 8.22456 11.92091 1.000 28.54995 179 ALA A N 1
ATOM 1430 C CA . ALA A 1 179 ? 170.63842 7.26072 12.12063 1.000 32.27592 179 ALA A CA 1
ATOM 1431 C C . ALA A 1 179 ? 170.61911 6.71424 13.55080 1.000 35.03773 179 ALA A C 1
ATOM 1432 O O . ALA A 1 179 ? 170.74727 5.49719 13.76542 1.000 32.46585 179 ALA A O 1
ATOM 1434 N N . LEU A 1 180 ? 170.46454 7.60156 14.54717 1.000 33.73624 180 LEU A N 1
ATOM 1435 C CA . LEU A 1 180 ? 170.29348 7.14949 15.93655 1.000 33.79851 180 LEU A CA 1
ATOM 1436 C C . LEU A 1 180 ? 169.15507 6.13914 16.06131 1.000 33.07572 180 LEU A C 1
ATOM 1437 O O . LEU A 1 180 ? 169.31741 5.07218 16.67257 1.000 31.99254 180 LEU A O 1
ATOM 1442 N N . ALA A 1 181 ? 167.98524 6.47686 15.50397 1.000 27.00030 181 ALA A N 1
ATOM 1443 C CA . ALA A 1 181 ? 166.82618 5.59418 15.62057 1.000 36.66651 181 ALA A CA 1
ATOM 1444 C C . ALA A 1 181 ? 167.10528 4.22836 14.98660 1.000 31.51587 181 ALA A C 1
ATOM 1445 O O . ALA A 1 181 ? 166.87761 3.18096 15.61060 1.000 30.18342 181 ALA A O 1
ATOM 1447 N N . ARG A 1 182 ? 167.61259 4.23257 13.74977 1.000 28.14851 182 ARG A N 1
ATOM 1448 C CA . ARG A 1 182 ? 167.95318 2.99589 13.05503 1.000 27.58288 182 ARG A CA 1
ATOM 1449 C C . ARG A 1 182 ? 168.94240 2.16812 13.86457 1.000 30.05699 182 ARG A C 1
ATOM 1450 O O . ARG A 1 182 ? 168.75552 0.95665 14.03200 1.000 29.22959 182 ARG A O 1
ATOM 1458 N N . ALA A 1 183 ? 170.02763 2.80312 14.34399 1.000 29.18144 183 ALA A N 1
ATOM 1459 C CA . ALA A 1 183 ? 171.06340 2.07348 15.08229 1.000 34.19935 183 ALA A CA 1
ATOM 1460 C C . ALA A 1 183 ? 170.49916 1.46893 16.36357 1.000 33.91738 183 ALA A C 1
ATOM 1461 O O . ALA A 1 183 ? 170.83286 0.33217 16.71363 1.000 31.78213 183 ALA A O 1
ATOM 1463 N N . MET A 1 184 ? 169.69410 2.24321 17.11250 1.000 31.58450 184 MET A N 1
ATOM 1464 C CA . MET A 1 184 ? 169.06121 1.73109 18.33680 1.000 31.11665 184 MET A CA 1
ATOM 1465 C C . MET A 1 184 ? 168.19427 0.50690 18.04389 1.000 32.59954 184 MET A C 1
ATOM 1466 O O . MET A 1 184 ? 168.30242 -0.54122 18.71324 1.000 39.47459 184 MET A O 1
ATOM 1471 N N . HIS A 1 185 ? 167.31869 0.62145 17.04444 1.000 25.18183 185 HIS A N 1
ATOM 1472 C CA . HIS A 1 185 ? 166.49289 -0.52101 16.67193 1.000 33.42561 185 HIS A CA 1
ATOM 1473 C C . HIS A 1 185 ? 167.34904 -1.74190 16.31304 1.000 38.59169 185 HIS A C 1
ATOM 1474 O O . HIS A 1 185 ? 167.09899 -2.86614 16.78441 1.000 37.71588 185 HIS A O 1
ATOM 1481 N N . HIS A 1 186 ? 168.37417 -1.53780 15.48287 1.000 34.03875 186 HIS A N 1
ATOM 1482 C CA . HIS A 1 186 ? 169.20544 -2.66304 15.06761 1.000 38.33375 186 HIS A CA 1
ATOM 1483 C C . HIS A 1 186 ? 169.96644 -3.25824 16.24686 1.000 37.60947 186 HIS A C 1
ATOM 1484 O O . HIS A 1 186 ? 170.17409 -4.47931 16.30696 1.000 36.24721 186 HIS A O 1
ATOM 1491 N N . THR A 1 187 ? 170.36104 -2.40962 17.20206 1.000 32.11822 187 THR A N 1
ATOM 1492 C CA . THR A 1 187 ? 171.06058 -2.89321 18.38687 1.000 39.18124 187 THR A CA 1
ATOM 1493 C C . THR A 1 187 ? 170.19130 -3.86054 19.17132 1.000 37.89716 187 THR A C 1
ATOM 1494 O O . THR A 1 187 ? 170.66590 -4.92488 19.58668 1.000 39.19519 187 THR A O 1
ATOM 1498 N N . MET A 1 188 ? 168.89637 -3.55052 19.30739 1.000 34.92850 188 MET A N 1
ATOM 1499 C CA . MET A 1 188 ? 168.03150 -4.51039 20.00020 1.000 44.16270 188 MET A CA 1
ATOM 1500 C C . MET A 1 188 ? 167.81706 -5.76773 19.16148 1.000 45.36135 188 MET A C 1
ATOM 1501 O O . MET A 1 188 ? 167.67475 -6.86151 19.71730 1.000 52.33651 188 MET A O 1
ATOM 1506 N N . THR A 1 189 ? 167.85429 -5.63947 17.82673 1.000 46.58240 189 THR A N 1
ATOM 1507 C CA . THR A 1 189 ? 167.70947 -6.81149 16.95436 1.000 48.28666 189 THR A CA 1
ATOM 1508 C C . THR A 1 189 ? 168.87364 -7.78630 17.13033 1.000 52.17238 189 THR A C 1
ATOM 1509 O O . THR A 1 189 ? 168.68097 -9.01170 17.11147 1.000 53.74758 189 THR A O 1
ATOM 1513 N N . MET A 1 190 ? 170.08611 -7.25154 17.32932 1.000 53.51401 190 MET A N 1
ATOM 1514 C CA . MET A 1 190 ? 171.27381 -8.09269 17.49521 1.000 61.83675 190 MET A CA 1
ATOM 1515 C C . MET A 1 190 ? 171.20708 -8.94154 18.76098 1.000 65.84506 190 MET A C 1
ATOM 1516 O O . MET A 1 190 ? 171.81998 -10.01758 18.82449 1.000 69.19277 190 MET A O 1
ATOM 1521 N N . ASN A 1 191 ? 170.46853 -8.48465 19.77394 1.000 60.68387 191 ASN A N 1
ATOM 1522 C CA . ASN A 1 191 ? 170.36161 -9.25083 21.00822 1.000 69.59968 191 ASN A CA 1
ATOM 1523 C C . ASN A 1 191 ? 169.60570 -10.56751 20.82621 1.000 77.54432 191 ASN A C 1
ATOM 1524 O O . ASN A 1 191 ? 169.59062 -11.38079 21.75593 1.000 82.29289 191 ASN A O 1
ATOM 1529 N N . SER A 1 192 ? 168.99585 -10.80619 19.65919 1.000 75.09979 192 SER A N 1
ATOM 1530 C CA . SER A 1 192 ? 168.31744 -12.06799 19.38499 1.000 80.81082 192 SER A CA 1
ATOM 1531 C C . SER A 1 192 ? 168.82695 -12.66971 18.08217 1.000 90.50583 192 SER A C 1
ATOM 1532 O O . SER A 1 192 ? 170.03218 -12.92258 17.95475 1.000 83.59350 192 SER A O 1
ATOM 1535 N N . ARG A 1 193 ? 167.90322 -12.88341 17.10679 1.000 94.20738 193 ARG A N 1
ATOM 1536 C CA . ARG A 1 193 ? 168.06163 -13.31995 15.71091 1.000 102.92655 193 ARG A CA 1
ATOM 1537 C C . ARG A 1 193 ? 168.91175 -14.58921 15.51956 1.000 115.55937 193 ARG A C 1
ATOM 1538 O O . ARG A 1 193 ? 169.57527 -15.03089 16.46781 1.000 115.20901 193 ARG A O 1
ATOM 1546 N N . PRO A 1 194 ? 168.91784 -15.21768 14.32968 1.000 121.71519 194 PRO A N 1
ATOM 1547 C CA . PRO A 1 194 ? 169.47146 -16.58794 14.21279 1.000 126.08583 194 PRO A CA 1
ATOM 1548 C C . PRO A 1 194 ? 170.95367 -16.58929 13.86767 1.000 130.21449 194 PRO A C 1
ATOM 1549 O O . PRO A 1 194 ? 171.49721 -15.56400 13.42397 1.000 127.24058 194 PRO A O 1
ATOM 1553 N N . PRO A 1 195 ? 171.65325 -17.76457 14.03689 1.000 133.85228 195 PRO A N 1
ATOM 1554 C CA . PRO A 1 195 ? 173.12064 -17.81086 13.87406 1.000 127.16120 195 PRO A CA 1
ATOM 1555 C C . PRO A 1 195 ? 173.62302 -17.52573 12.46301 1.000 122.66273 195 PRO A C 1
ATOM 1556 O O . PRO A 1 195 ? 174.55295 -16.72868 12.29390 1.000 119.76710 195 PRO A O 1
ATOM 1560 N N . VAL A 1 196 ? 173.04308 -18.17066 11.44912 1.000 120.32411 196 VAL A N 1
ATOM 1561 C CA . VAL A 1 196 ? 173.47432 -17.96214 10.06697 1.000 118.82543 196 VAL A CA 1
ATOM 1562 C C . VAL A 1 196 ? 172.77374 -16.72433 9.50747 1.000 116.62125 196 VAL A C 1
ATOM 1563 O O . VAL A 1 196 ? 171.54104 -16.61361 9.56715 1.000 113.69690 196 VAL A O 1
ATOM 1567 N N . LEU A 1 197 ? 173.56366 -15.77963 8.97523 1.000 111.32841 197 LEU A N 1
ATOM 1568 C CA . LEU A 1 197 ? 173.04774 -14.52673 8.41929 1.000 103.97461 197 LEU A CA 1
ATOM 1569 C C . LEU A 1 197 ? 172.74478 -14.65214 6.92884 1.000 97.08670 197 LEU A C 1
ATOM 1570 O O . LEU A 1 197 ? 173.59430 -15.09311 6.14905 1.000 95.43293 197 LEU A O 1
ATOM 1575 N N . THR A 1 198 ? 171.54678 -14.21434 6.54192 1.000 96.46605 198 THR A N 1
ATOM 1576 C CA . THR A 1 198 ? 171.07912 -14.18928 5.16011 1.000 93.93467 198 THR A CA 1
ATOM 1577 C C . THR A 1 198 ? 171.51805 -12.89328 4.47801 1.000 93.26483 198 THR A C 1
ATOM 1578 O O . THR A 1 198 ? 172.03290 -11.98034 5.13239 1.000 92.72595 198 THR A O 1
ATOM 1582 N N . PRO A 1 199 ? 171.35768 -12.77876 3.14579 1.000 94.87065 199 PRO A N 1
ATOM 1583 C CA . PRO A 1 199 ? 171.91881 -11.59989 2.44179 1.000 90.33005 199 PRO A CA 1
ATOM 1584 C C . PRO A 1 199 ? 171.41274 -10.25038 2.93400 1.000 84.99404 199 PRO A C 1
ATOM 1585 O O . PRO A 1 199 ? 172.16625 -9.26698 2.88091 1.000 79.59565 199 PRO A O 1
ATOM 1589 N N . GLU A 1 200 ? 170.15295 -10.16612 3.37924 1.000 92.08297 200 GLU A N 1
ATOM 1590 C CA . GLU A 1 200 ? 169.58300 -8.90408 3.85553 1.000 87.04143 200 GLU A CA 1
ATOM 1591 C C . GLU A 1 200 ? 170.27462 -8.42448 5.13183 1.000 83.79458 200 GLU A C 1
ATOM 1592 O O . GLU A 1 200 ? 170.54347 -7.22203 5.29406 1.000 79.82666 200 GLU A O 1
ATOM 1598 N N . MET A 1 201 ? 170.62355 -9.36636 6.02248 1.000 85.35715 201 MET A N 1
ATOM 1599 C CA . MET A 1 201 ? 171.16126 -9.05537 7.34673 1.000 83.57612 201 MET A CA 1
ATOM 1600 C C . MET A 1 201 ? 172.60086 -8.55443 7.28902 1.000 79.71252 201 MET A C 1
ATOM 1601 O O . MET A 1 201 ? 172.96406 -7.64402 8.03974 1.000 80.65058 201 MET A O 1
ATOM 1606 N N . GLU A 1 202 ? 173.44713 -9.17527 6.45939 1.000 82.20746 202 GLU A N 1
ATOM 1607 C CA . GLU A 1 202 ? 174.81365 -8.68952 6.26300 1.000 75.00948 202 GLU A CA 1
ATOM 1608 C C . GLU A 1 202 ? 174.81791 -7.22072 5.86552 1.000 65.37081 202 GLU A C 1
ATOM 1609 O O . GLU A 1 202 ? 175.52648 -6.39015 6.45733 1.000 64.55234 202 GLU A O 1
ATOM 1615 N N . GLU A 1 203 ? 174.04720 -6.89806 4.82939 1.000 59.74900 203 GLU A N 1
ATOM 1616 C CA . GLU A 1 203 ? 173.93838 -5.52063 4.36525 1.000 66.64981 203 GLU A CA 1
ATOM 1617 C C . GLU A 1 203 ? 173.40053 -4.61715 5.46994 1.000 57.02768 203 GLU A C 1
ATOM 1618 O O . GLU A 1 203 ? 173.79756 -3.44329 5.58149 1.000 40.03096 203 GLU A O 1
ATOM 1624 N N . ALA A 1 204 ? 172.47577 -5.14974 6.28536 1.000 64.62410 204 ALA A N 1
ATOM 1625 C CA . ALA A 1 204 ? 171.94955 -4.38337 7.40901 1.000 53.33464 204 ALA A CA 1
ATOM 1626 C C . ALA A 1 204 ? 173.03152 -4.09689 8.44139 1.000 45.94321 204 ALA A C 1
ATOM 1627 O O . ALA A 1 204 ? 173.09278 -2.98680 8.97511 1.000 51.10538 204 ALA A O 1
ATOM 1629 N N . ASP A 1 205 ? 173.92003 -5.06275 8.70905 1.000 43.42394 205 ASP A N 1
ATOM 1630 C CA . ASP A 1 205 ? 175.06505 -4.78437 9.58486 1.000 49.59296 205 ASP A CA 1
ATOM 1631 C C . ASP A 1 205 ? 175.97095 -3.69150 8.99937 1.000 44.62060 205 ASP A C 1
ATOM 1632 O O . ASP A 1 205 ? 176.47615 -2.82450 9.73689 1.000 36.73955 205 ASP A O 1
ATOM 1637 N N . ARG A 1 206 ? 176.20704 -3.73154 7.68029 1.000 40.02216 206 ARG A N 1
ATOM 1638 C CA . ARG A 1 206 ? 177.06923 -2.72274 7.06092 1.000 39.12859 206 ARG A CA 1
ATOM 1639 C C . ARG A 1 206 ? 176.47013 -1.33974 7.21507 1.000 31.45111 206 ARG A C 1
ATOM 1640 O O . ARG A 1 206 ? 177.15202 -0.38217 7.60011 1.000 31.20977 206 ARG A O 1
ATOM 1648 N N . ALA A 1 207 ? 175.18690 -1.21287 6.90152 1.000 38.07000 207 ALA A N 1
ATOM 1649 C CA . ALA A 1 207 ? 174.52691 0.07062 7.09987 1.000 40.24738 207 ALA A CA 1
ATOM 1650 C C . ALA A 1 207 ? 174.51119 0.47504 8.58212 1.000 35.12106 207 ALA A C 1
ATOM 1651 O O . ALA A 1 207 ? 174.59034 1.66137 8.90323 1.000 33.18902 207 ALA A O 1
ATOM 1653 N N . TYR A 1 208 ? 174.45176 -0.48833 9.49730 1.000 34.39163 208 TYR A N 1
ATOM 1654 C CA . TYR A 1 208 ? 174.43233 -0.15000 10.91960 1.000 39.06107 208 TYR A CA 1
ATOM 1655 C C . TYR A 1 208 ? 175.74609 0.50362 11.33295 1.000 32.38802 208 TYR A C 1
ATOM 1656 O O . TYR A 1 208 ? 175.75507 1.63267 11.84576 1.000 32.58395 208 TYR A O 1
ATOM 1665 N N . TRP A 1 209 ? 176.87000 -0.15881 11.04207 1.000 28.69745 209 TRP A N 1
ATOM 1666 C CA . TRP A 1 209 ? 178.16364 0.44172 11.36206 1.000 28.58258 209 TRP A CA 1
ATOM 1667 C C . TRP A 1 209 ? 178.36381 1.75678 10.61530 1.000 29.03469 209 TRP A C 1
ATOM 1668 O O . TRP A 1 209 ? 179.02519 2.67421 11.13724 1.000 31.30923 209 TRP A O 1
ATOM 1679 N N . ALA A 1 210 ? 177.74732 1.89762 9.43459 1.000 26.30929 210 ALA A N 1
ATOM 1680 C CA . ALA A 1 210 ? 177.83388 3.15611 8.69284 1.000 28.83635 210 ALA A CA 1
ATOM 1681 C C . ALA A 1 210 ? 177.09893 4.27849 9.40734 1.000 29.80933 210 ALA A C 1
ATOM 1682 O O . ALA A 1 210 ? 177.62594 5.39565 9.52657 1.000 27.58447 210 ALA A O 1
ATOM 1684 N N . ASP A 1 211 ? 175.84674 4.00614 9.81933 1.000 31.42915 211 ASP A N 1
ATOM 1685 C CA . ASP A 1 211 ? 175.04667 4.90185 10.65687 1.000 28.87157 211 ASP A CA 1
ATOM 1686 C C . ASP A 1 211 ? 175.85620 5.38035 11.85830 1.000 30.32855 211 ASP A C 1
ATOM 1687 O O . ASP A 1 211 ? 175.89736 6.58398 12.17642 1.000 30.14664 211 ASP A O 1
ATOM 1692 N N . ILE A 1 212 ? 176.48414 4.43095 12.55829 1.000 27.12042 212 ILE A N 1
ATOM 1693 C CA . ILE A 1 212 ? 177.24702 4.80066 13.74457 1.000 29.10824 212 ILE A CA 1
ATOM 1694 C C . ILE A 1 212 ? 178.37629 5.73367 13.36417 1.000 32.17047 212 ILE A C 1
ATOM 1695 O O . ILE A 1 212 ? 178.63236 6.72876 14.05408 1.000 33.68594 212 ILE A O 1
ATOM 1700 N N . ALA A 1 213 ? 179.06336 5.43253 12.25390 1.000 32.54151 213 ALA A N 1
ATOM 1701 C CA . ALA A 1 213 ? 180.13646 6.30362 11.77261 1.000 30.71654 213 ALA A CA 1
ATOM 1702 C C . ALA A 1 213 ? 179.62155 7.71701 11.49760 1.000 31.93998 213 ALA A C 1
ATOM 1703 O O . ALA A 1 213 ? 180.28044 8.70624 11.82896 1.000 32.70654 213 ALA A O 1
ATOM 1705 N N . SER A 1 214 ? 178.47412 7.82880 10.83852 1.000 31.20742 214 SER A N 1
ATOM 1706 C CA . SER A 1 214 ? 177.92259 9.15111 10.53319 1.000 34.50064 214 SER A CA 1
ATOM 1707 C C . SER A 1 214 ? 177.63645 9.93908 11.81569 1.000 32.36466 214 SER A C 1
ATOM 1708 O O . SER A 1 214 ? 177.88518 11.15712 11.89225 1.000 30.92322 214 SER A O 1
ATOM 1711 N N . MET A 1 215 ? 177.15603 9.24358 12.85206 1.000 34.10820 215 MET A N 1
ATOM 1712 C CA . MET A 1 215 ? 176.91952 9.90623 14.13953 1.000 34.39014 215 MET A CA 1
ATOM 1713 C C . MET A 1 215 ? 178.22657 10.35557 14.78709 1.000 32.01647 215 MET A C 1
ATOM 1714 O O . MET A 1 215 ? 178.35871 11.52313 15.19478 1.000 36.05385 215 MET A O 1
ATOM 1719 N N . ASN A 1 216 ? 179.18897 9.42535 14.91403 1.000 28.53749 216 ASN A N 1
ATOM 1720 C CA . ASN A 1 216 ? 180.50470 9.76014 15.44709 1.000 29.62442 216 ASN A CA 1
ATOM 1721 C C . ASN A 1 216 ? 181.09302 10.94520 14.70194 1.000 34.86952 216 ASN A C 1
ATOM 1722 O O . ASN A 1 216 ? 181.64644 11.85173 15.32112 1.000 38.38569 216 ASN A O 1
ATOM 1727 N N . GLU A 1 217 ? 180.97603 10.95404 13.36787 1.000 35.74044 217 GLU A N 1
ATOM 1728 C CA . GLU A 1 217 ? 181.50277 12.04429 12.54690 1.000 37.24109 217 GLU A CA 1
ATOM 1729 C C . GLU A 1 217 ? 180.89794 13.38932 12.92422 1.000 37.32199 217 GLU A C 1
ATOM 1730 O O . GLU A 1 217 ? 181.62351 14.38359 13.06095 1.000 38.35077 217 GLU A O 1
ATOM 1736 N N . LEU A 1 218 ? 179.56387 13.47397 12.97211 1.000 31.72263 218 LEU A N 1
ATOM 1737 C CA . LEU A 1 218 ? 178.95132 14.74912 13.33086 1.000 31.23898 218 LEU A CA 1
ATOM 1738 C C . LEU A 1 218 ? 179.43653 15.22032 14.69772 1.000 40.38625 218 LEU A C 1
ATOM 1739 O O . LEU A 1 218 ? 179.82906 16.39149 14.86662 1.000 37.70392 218 LEU A O 1
ATOM 1744 N N . VAL A 1 219 ? 179.42676 14.31673 15.69287 1.000 34.57077 219 VAL A N 1
ATOM 1745 C CA . VAL A 1 219 ? 179.76024 14.76455 17.04367 1.000 37.60489 219 VAL A CA 1
ATOM 1746 C C . VAL A 1 219 ? 181.23129 15.18647 17.10619 1.000 36.80217 219 VAL A C 1
ATOM 1747 O O . VAL A 1 219 ? 181.55582 16.25560 17.62060 1.000 39.11973 219 VAL A O 1
ATOM 1751 N N . ASP A 1 220 ? 182.13029 14.36195 16.56245 1.000 39.70608 220 ASP A N 1
ATOM 1752 C CA . ASP A 1 220 ? 183.55813 14.67503 16.41617 1.000 41.26528 220 ASP A CA 1
ATOM 1753 C C . ASP A 1 220 ? 183.83793 16.03965 15.78528 1.000 39.62549 220 ASP A C 1
ATOM 1754 O O . ASP A 1 220 ? 184.70883 16.77767 16.22719 1.000 44.03618 220 ASP A O 1
ATOM 1759 N N . GLU A 1 221 ? 183.11035 16.35529 14.74547 1.000 42.13787 221 GLU A N 1
ATOM 1760 C CA . GLU A 1 221 ? 183.17665 17.60667 14.03946 1.000 41.86203 221 GLU A CA 1
ATOM 1761 C C . GLU A 1 221 ? 182.80424 18.76871 14.96898 1.000 46.91542 221 GLU A C 1
ATOM 1762 O O . GLU A 1 221 ? 183.59988 19.70663 15.16388 1.000 46.94747 221 GLU A O 1
ATOM 1768 N N . VAL A 1 222 ? 181.68651 18.64565 15.67335 1.000 43.10690 222 VAL A N 1
ATOM 1769 C CA . VAL A 1 222 ? 181.33448 19.64506 16.68069 1.000 39.97841 222 VAL A CA 1
ATOM 1770 C C . VAL A 1 222 ? 182.46897 19.79798 17.69571 1.000 44.41962 222 VAL A C 1
ATOM 1771 O O . VAL A 1 222 ? 182.83867 20.92560 18.08535 1.000 51.53047 222 VAL A O 1
ATOM 1775 N N . ILE A 1 223 ? 183.05744 18.68526 18.12884 1.000 39.63736 223 ILE A N 1
ATOM 1776 C CA . ILE A 1 223 ? 184.10396 18.72779 19.16557 1.000 41.37852 223 ILE A CA 1
ATOM 1777 C C . ILE A 1 223 ? 185.36466 19.42947 18.67842 1.000 44.94339 223 ILE A C 1
ATOM 1778 O O . ILE A 1 223 ? 185.90126 20.30601 19.36388 1.000 46.45271 223 ILE A O 1
ATOM 1783 N N . ARG A 1 224 ? 185.84967 19.07544 17.48124 1.000 43.19651 224 ARG A N 1
ATOM 1784 C CA . ARG A 1 224 ? 187.15722 19.62016 17.07249 1.000 52.64270 224 ARG A CA 1
ATOM 1785 C C . ARG A 1 224 ? 186.96268 21.14123 16.98533 1.000 58.47406 224 ARG A C 1
ATOM 1786 O O . ARG A 1 224 ? 187.91940 21.95518 16.97517 1.000 63.01518 224 ARG A O 1
ATOM 1794 N N . GLU A 1 225 ? 185.68294 21.50060 16.81667 1.000 55.52814 225 GLU A N 1
ATOM 1795 C CA . GLU A 1 225 ? 185.47345 22.60535 15.99412 1.000 57.03028 225 GLU A CA 1
ATOM 1796 C C . GLU A 1 225 ? 184.87247 23.63654 16.91557 1.000 58.95034 225 GLU A C 1
ATOM 1797 O O . GLU A 1 225 ? 184.89145 24.89154 16.50624 1.000 61.17662 225 GLU A O 1
ATOM 1803 N N . ARG A 1 226 ? 184.62506 23.23212 18.12471 1.000 55.29571 226 ARG A N 1
ATOM 1804 C CA . ARG A 1 226 ? 184.62109 23.87535 19.44906 1.000 59.46220 226 ARG A CA 1
ATOM 1805 C C . ARG A 1 226 ? 186.01701 24.01008 20.13173 1.000 63.20107 226 ARG A C 1
ATOM 1806 O O . ARG A 1 226 ? 186.26461 24.94744 20.91116 1.000 66.41002 226 ARG A O 1
ATOM 1814 N N . ARG A 1 227 ? 186.93189 23.03975 19.93510 1.000 60.80318 227 ARG A N 1
ATOM 1815 C CA . ARG A 1 227 ? 188.30739 23.14632 20.48621 1.000 59.87391 227 ARG A CA 1
ATOM 1816 C C . ARG A 1 227 ? 189.08280 24.24446 19.79917 1.000 66.00671 227 ARG A C 1
ATOM 1817 O O . ARG A 1 227 ? 190.04315 24.80570 20.37467 1.000 67.12049 227 ARG A O 1
ATOM 1825 N N . GLY A 1 228 ? 188.62011 24.61021 18.60665 1.000 68.84427 228 GLY A N 1
ATOM 1826 C CA . GLY A 1 228 ? 189.02831 25.82256 17.94747 1.000 71.14625 228 GLY A CA 1
ATOM 1827 C C . GLY A 1 228 ? 187.85646 26.77702 18.09587 1.000 77.46245 228 GLY A C 1
ATOM 1828 O O . GLY A 1 228 ? 186.70285 26.39106 17.94672 1.000 80.67746 228 GLY A O 1
ATOM 1829 N N . HIS A 1 229 ? 188.20455 28.06768 18.10307 1.000 86.01320 229 HIS A N 1
ATOM 1830 C CA . HIS A 1 229 ? 188.18594 28.99848 19.22009 1.000 90.88227 229 HIS A CA 1
ATOM 1831 C C . HIS A 1 229 ? 187.32404 28.49452 20.36922 1.000 87.24803 229 HIS A C 1
ATOM 1832 O O . HIS A 1 229 ? 186.26772 27.87231 20.10150 1.000 88.37411 229 HIS A O 1
ATOM 1839 N N . GLY A 1 230 ? 187.56168 28.95731 21.57053 1.000 86.66427 230 GLY A N 1
ATOM 1840 C CA . GLY A 1 230 ? 186.62226 28.68298 22.63207 1.000 93.59746 230 GLY A CA 1
ATOM 1841 C C . GLY A 1 230 ? 186.95463 27.52368 23.52582 1.000 92.65709 230 GLY A C 1
ATOM 1842 O O . GLY A 1 230 ? 188.13740 27.23953 23.82329 1.000 85.36244 230 GLY A O 1
ATOM 1843 N N . GLY A 1 231 ? 185.92015 26.82836 23.94586 1.000 90.07359 231 GLY A N 1
ATOM 1844 C CA . GLY A 1 231 ? 186.11297 25.69792 24.82434 1.000 85.81058 231 GLY A CA 1
ATOM 1845 C C . GLY A 1 231 ? 185.09034 25.66377 25.93253 1.000 85.02058 231 GLY A C 1
ATOM 1846 O O . GLY A 1 231 ? 185.44286 25.31011 27.05757 1.000 97.64058 231 GLY A O 1
ATOM 1847 N N . GLY A 1 232 ? 183.84747 26.06570 25.66554 1.000 80.07058 232 GLY A N 1
ATOM 1848 C CA . GLY A 1 232 ? 182.86681 26.02329 26.73508 1.000 80.43058 232 GLY A CA 1
ATOM 1849 C C . GLY A 1 232 ? 181.81095 27.10512 26.76023 1.000 82.44819 232 GLY A C 1
ATOM 1850 O O . GLY A 1 232 ? 182.06260 28.21773 27.23286 1.000 89.48639 232 GLY A O 1
ATOM 1851 N N . GLY A 1 233 ? 180.63247 26.80358 26.22516 1.000 75.69479 233 GLY A N 1
ATOM 1852 C CA . GLY A 1 233 ? 179.58527 27.80230 26.14945 1.000 76.51125 233 GLY A CA 1
ATOM 1853 C C . GLY A 1 233 ? 178.44102 27.50292 27.09360 1.000 75.69329 233 GLY A C 1
ATOM 1854 O O . GLY A 1 233 ? 177.28633 27.81370 26.78203 1.000 74.59266 233 GLY A O 1
ATOM 1855 N N . GLY A 1 234 ? 178.75709 26.93953 28.26845 1.000 72.63442 234 GLY A N 1
ATOM 1856 C CA . GLY A 1 234 ? 177.75297 26.56636 29.25375 1.000 58.87435 234 GLY A CA 1
ATOM 1857 C C . GLY A 1 234 ? 177.36458 25.09931 29.19922 1.000 53.92583 234 GLY A C 1
ATOM 1858 O O . GLY A 1 234 ? 177.20064 24.45460 30.23892 1.000 65.51879 234 GLY A O 1
ATOM 1859 N N . ASP A 1 235 ? 177.23266 24.55575 27.98943 1.000 59.89576 235 ASP A N 1
ATOM 1860 C CA . ASP A 1 235 ? 176.68610 23.21930 27.77177 1.000 52.47977 235 ASP A CA 1
ATOM 1861 C C . ASP A 1 235 ? 177.58450 22.13776 28.39075 1.000 48.37046 235 ASP A C 1
ATOM 1862 O O . ASP A 1 235 ? 178.72148 22.38941 28.81437 1.000 46.61240 235 ASP A O 1
ATOM 1867 N N . LEU A 1 236 ? 177.06075 20.90010 28.39041 1.000 41.43947 236 LEU A N 1
ATOM 1868 C CA . LEU A 1 236 ? 177.79071 19.76513 28.96270 1.000 42.04752 236 LEU A CA 1
ATOM 1869 C C . LEU A 1 236 ? 179.10826 19.51268 28.24576 1.000 39.33549 236 LEU A C 1
ATOM 1870 O O . LEU A 1 236 ? 180.11339 19.20385 28.89356 1.000 42.72550 236 LEU A O 1
ATOM 1875 N N . LEU A 1 237 ? 179.11108 19.59886 26.90812 1.000 39.62540 237 LEU A N 1
ATOM 1876 C CA . LEU A 1 237 ? 180.34835 19.48358 26.12796 1.000 43.36699 237 LEU A CA 1
ATOM 1877 C C . LEU A 1 237 ? 181.40764 20.49415 26.57419 1.000 42.93808 237 LEU A C 1
ATOM 1878 O O . LEU A 1 237 ? 182.58261 20.14131 26.74326 1.000 45.17764 237 LEU A O 1
ATOM 1883 N N . GLY A 1 238 ? 181.02680 21.76799 26.69868 1.000 44.79446 238 GLY A N 1
ATOM 1884 C CA . GLY A 1 238 ? 181.97224 22.77031 27.16396 1.000 49.63501 238 GLY A CA 1
ATOM 1885 C C . GLY A 1 238 ? 182.59758 22.41781 28.50029 1.000 49.96150 238 GLY A C 1
ATOM 1886 O O . GLY A 1 238 ? 183.77204 22.69971 28.74545 1.000 53.86821 238 GLY A O 1
ATOM 1887 N N . LEU A 1 239 ? 181.82453 21.77409 29.37288 1.000 48.75997 239 LEU A N 1
ATOM 1888 C CA . LEU A 1 239 ? 182.34338 21.33165 30.65971 1.000 39.40697 239 LEU A CA 1
ATOM 1889 C C . LEU A 1 239 ? 183.29721 20.16366 30.48680 1.000 47.83669 239 LEU A C 1
ATOM 1890 O O . LEU A 1 239 ? 184.33170 20.09842 31.16431 1.000 45.43629 239 LEU A O 1
ATOM 1895 N N . MET A 1 240 ? 182.96819 19.22519 29.59192 1.000 46.44003 240 MET A N 1
ATOM 1896 C CA . MET A 1 240 ? 183.85383 18.08166 29.41285 1.000 42.52892 240 MET A CA 1
ATOM 1897 C C . MET A 1 240 ? 185.14714 18.46246 28.70284 1.000 45.50505 240 MET A C 1
ATOM 1898 O O . MET A 1 240 ? 186.12688 17.70915 28.78946 1.000 44.56204 240 MET A O 1
ATOM 1903 N N . LEU A 1 241 ? 185.18195 19.64044 28.05324 1.000 49.99627 241 LEU A N 1
ATOM 1904 C CA . LEU A 1 241 ? 186.38664 20.12004 27.36481 1.000 52.71061 241 LEU A CA 1
ATOM 1905 C C . LEU A 1 241 ? 187.42505 20.66984 28.33050 1.000 50.14509 241 LEU A C 1
ATOM 1906 O O . LEU A 1 241 ? 188.62650 20.51656 28.08393 1.000 47.54132 241 LEU A O 1
ATOM 1911 N N . ASN A 1 242 ? 186.98093 21.29134 29.42642 1.000 44.09837 242 ASN A N 1
ATOM 1912 C CA . ASN A 1 242 ? 187.85013 21.92747 30.41036 1.000 50.99177 242 ASN A CA 1
ATOM 1913 C C . ASN A 1 242 ? 188.10329 21.04818 31.63258 1.000 53.08384 242 ASN A C 1
ATOM 1914 O O . ASN A 1 242 ? 189.25648 20.74727 31.96050 1.000 52.11219 242 ASN A O 1
ATOM 1919 N N . ALA A 1 243 ? 187.02831 20.59851 32.28178 1.000 48.74025 243 ALA A N 1
ATOM 1920 C CA . ALA A 1 243 ? 187.09342 19.93510 33.57801 1.000 42.83123 243 ALA A CA 1
ATOM 1921 C C . ALA A 1 243 ? 188.13911 18.82584 33.64542 1.000 47.05495 243 ALA A C 1
ATOM 1922 O O . ALA A 1 243 ? 188.33314 18.06066 32.69764 1.000 52.22933 243 ALA A O 1
ATOM 1924 N N . THR A 1 244 ? 188.83926 18.76418 34.77264 1.000 38.80601 244 THR A N 1
ATOM 1925 C CA . THR A 1 244 ? 189.71505 17.64513 35.06781 1.000 46.76628 244 THR A CA 1
ATOM 1926 C C . THR A 1 244 ? 189.14858 16.83993 36.23414 1.000 43.76969 244 THR A C 1
ATOM 1927 O O . THR A 1 244 ? 188.49071 17.37844 37.13453 1.000 46.46498 244 THR A O 1
ATOM 1931 N N . ASP A 1 245 ? 189.42078 15.54958 36.21191 1.000 42.01694 245 ASP A N 1
ATOM 1932 C CA . ASP A 1 245 ? 189.06099 14.63694 37.28745 1.000 47.38139 245 ASP A CA 1
ATOM 1933 C C . ASP A 1 245 ? 189.82341 14.98996 38.56053 1.000 46.62226 245 ASP A C 1
ATOM 1934 O O . ASP A 1 245 ? 191.06034 14.90445 38.58906 1.000 44.67091 245 ASP A O 1
ATOM 1939 N N . PRO A 1 246 ? 189.13017 15.40425 39.63947 1.000 54.47306 246 PRO A N 1
ATOM 1940 C CA . PRO A 1 246 ? 189.84773 15.83565 40.85540 1.000 47.88143 246 PRO A CA 1
ATOM 1941 C C . PRO A 1 246 ? 190.71066 14.74438 41.48099 1.000 50.55177 246 PRO A C 1
ATOM 1942 O O . PRO A 1 246 ? 191.49857 15.01326 42.39547 1.000 58.13141 246 PRO A O 1
ATOM 1946 N N . GLU A 1 247 ? 190.65473 13.52988 40.94241 1.000 47.29212 247 GLU A N 1
ATOM 1947 C CA . GLU A 1 247 ? 191.41580 12.41313 41.47864 1.000 47.80230 247 GLU A CA 1
ATOM 1948 C C . GLU A 1 247 ? 192.70106 12.15213 40.70018 1.000 55.96669 247 GLU A C 1
ATOM 1949 O O . GLU A 1 247 ? 193.77142 12.02683 41.30424 1.000 63.85622 247 GLU A O 1
ATOM 1955 N N . THR A 1 248 ? 192.62621 12.05127 39.36922 1.000 52.13023 248 THR A N 1
ATOM 1956 C CA . THR A 1 248 ? 193.78851 11.74281 38.54996 1.000 42.30991 248 THR A CA 1
ATOM 1957 C C . THR A 1 248 ? 194.36029 12.97410 37.88474 1.000 48.25174 248 THR A C 1
ATOM 1958 O O . THR A 1 248 ? 195.43692 12.89121 37.28400 1.000 58.08431 248 THR A O 1
ATOM 1962 N N . GLY A 1 249 ? 193.65567 14.10040 37.93682 1.000 50.67719 249 GLY A N 1
ATOM 1963 C CA . GLY A 1 249 ? 194.18021 15.30441 37.33539 1.000 50.28150 249 GLY A CA 1
ATOM 1964 C C . GLY A 1 249 ? 194.01850 15.34791 35.83550 1.000 59.04789 249 GLY A C 1
ATOM 1965 O O . GLY A 1 249 ? 194.52069 16.28441 35.19710 1.000 62.78459 249 GLY A O 1
ATOM 1966 N N . GLU A 1 250 ? 193.31466 14.37190 35.25194 1.000 55.97662 250 GLU A N 1
ATOM 1967 C CA . GLU A 1 250 ? 193.20294 14.19128 33.81027 1.000 56.16507 250 GLU A CA 1
ATOM 1968 C C . GLU A 1 250 ? 191.88635 14.72805 33.25688 1.000 51.11892 250 GLU A C 1
ATOM 1969 O O . GLU A 1 250 ? 190.85840 14.72003 33.93301 1.000 52.92849 250 GLU A O 1
ATOM 1975 N N . ARG A 1 251 ? 191.92917 15.19450 32.00785 1.000 48.76375 251 ARG A N 1
ATOM 1976 C CA . ARG A 1 251 ? 190.71994 15.53879 31.27580 1.000 49.38004 251 ARG A CA 1
ATOM 1977 C C . ARG A 1 2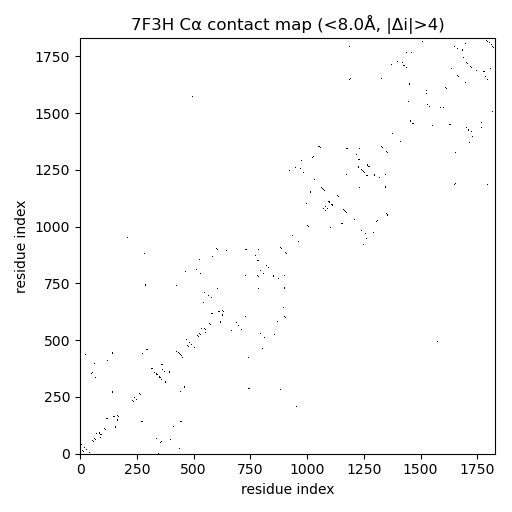51 ? 190.20169 14.30984 30.53514 1.000 48.72094 251 ARG A C 1
ATOM 1978 O O . ARG A 1 251 ? 190.88880 13.28529 30.41291 1.000 42.49014 251 ARG A O 1
ATOM 1986 N N . LEU A 1 252 ? 188.96025 14.40086 30.06395 1.000 38.79402 252 LEU A N 1
ATOM 1987 C CA . LEU A 1 252 ? 188.42977 13.33335 29.23843 1.000 40.28983 252 LEU A CA 1
ATOM 1988 C C . LEU A 1 252 ? 189.04532 13.44665 27.85042 1.000 36.71708 252 LEU A C 1
ATOM 1989 O O . LEU A 1 252 ? 189.22755 14.55620 27.34371 1.000 40.41155 252 LEU A O 1
ATOM 1994 N N . SER A 1 253 ? 189.39975 12.30062 27.25022 1.000 36.28530 253 SER A N 1
ATOM 1995 C CA . SER A 1 253 ? 189.79944 12.25017 25.84091 1.000 28.97482 253 SER A CA 1
ATOM 1996 C C . SER A 1 253 ? 188.66515 12.70409 24.92847 1.000 41.84105 253 SER A C 1
ATOM 1997 O O . SER A 1 253 ? 187.48178 12.67193 25.28814 1.000 41.33810 253 SER A O 1
ATOM 2000 N N . ASP A 1 254 ? 189.03351 13.03770 23.68600 1.000 46.00881 254 ASP A N 1
ATOM 2001 C CA . ASP A 1 254 ? 188.02507 13.45389 22.71017 1.000 44.79533 254 ASP A CA 1
ATOM 2002 C C . ASP A 1 254 ? 187.12069 12.27993 22.33785 1.000 39.74137 254 ASP A C 1
ATOM 2003 O O . ASP A 1 254 ? 185.89469 12.44156 22.23145 1.000 35.44035 254 ASP A O 1
ATOM 2008 N N . GLU A 1 255 ? 187.70895 11.08726 22.18897 1.000 35.39200 255 GLU A N 1
ATOM 2009 C CA . GLU A 1 255 ? 186.91765 9.89661 21.91524 1.000 37.18189 255 GLU A CA 1
ATOM 2010 C C . GLU A 1 255 ? 185.87759 9.69956 23.01133 1.000 38.06082 255 GLU A C 1
ATOM 2011 O O . GLU A 1 255 ? 184.68122 9.53860 22.74129 1.000 35.06204 255 GLU A O 1
ATOM 2017 N N . ASN A 1 256 ? 186.31590 9.78141 24.26845 1.000 31.91711 256 ASN A N 1
ATOM 2018 C CA . ASN A 1 256 ? 185.39314 9.52408 25.36168 1.000 38.13249 256 ASN A CA 1
ATOM 2019 C C . ASN A 1 256 ? 184.33635 10.61909 25.49011 1.000 37.75853 256 ASN A C 1
ATOM 2020 O O . ASN A 1 256 ? 183.20610 10.33223 25.89483 1.000 37.17422 256 ASN A O 1
ATOM 2025 N N . ILE A 1 257 ? 184.68656 11.88394 25.21336 1.000 34.88061 257 ILE A N 1
ATOM 2026 C CA . ILE A 1 257 ? 183.66736 12.93641 25.17949 1.000 32.83022 257 ILE A CA 1
ATOM 2027 C C . ILE A 1 257 ? 182.58135 12.61665 24.15235 1.000 29.63347 257 ILE A C 1
ATOM 2028 O O . ILE A 1 257 ? 181.37922 12.79706 24.40725 1.000 30.54958 257 ILE A O 1
ATOM 2033 N N . ARG A 1 258 ? 182.98286 12.18271 22.95701 1.000 31.98937 258 ARG A N 1
ATOM 2034 C CA . ARG A 1 258 ? 181.95984 11.84524 21.97021 1.000 36.43190 258 ARG A CA 1
ATOM 2035 C C . ARG A 1 258 ? 181.10630 10.70002 22.49062 1.000 33.48643 258 ARG A C 1
ATOM 2036 O O . ARG A 1 258 ? 179.87259 10.72562 22.35308 1.000 30.80950 258 ARG A O 1
ATOM 2044 N N . TYR A 1 259 ? 181.75530 9.69961 23.10990 1.000 29.99185 259 TYR A N 1
ATOM 2045 C CA . TYR A 1 259 ? 181.03152 8.58682 23.71655 1.000 30.17353 259 TYR A CA 1
ATOM 2046 C C . TYR A 1 259 ? 180.01335 9.07424 24.74779 1.000 31.95023 259 TYR A C 1
ATOM 2047 O O . TYR A 1 259 ? 178.86262 8.61760 24.75821 1.000 31.77325 259 TYR A O 1
ATOM 2056 N N . GLN A 1 260 ? 180.39026 10.05039 25.57448 1.000 28.22648 260 GLN A N 1
ATOM 2057 C CA . GLN A 1 260 ? 179.44623 10.57965 26.55642 1.000 30.75116 260 GLN A CA 1
ATOM 2058 C C . GLN A 1 260 ? 178.28474 11.29020 25.86798 1.000 31.74973 260 GLN A C 1
ATOM 2059 O O . GLN A 1 260 ? 177.12969 11.15658 26.29556 1.000 26.97808 260 GLN A O 1
ATOM 2065 N N . VAL A 1 261 ? 178.56820 12.07639 24.82101 1.000 29.00889 261 VAL A N 1
ATOM 2066 C CA . VAL A 1 261 ? 177.47635 12.72683 24.08589 1.000 32.55450 261 VAL A CA 1
ATOM 2067 C C . VAL A 1 261 ? 176.50214 11.68284 23.53218 1.000 28.14055 261 VAL A C 1
ATOM 2068 O O . VAL A 1 261 ? 175.26765 11.78262 23.69823 1.000 27.64182 261 VAL A O 1
ATOM 2072 N N . MET A 1 262 ? 177.05050 10.65380 22.87689 1.000 26.75343 262 MET A N 1
ATOM 2073 C CA . MET A 1 262 ? 176.21381 9.56143 22.38325 1.000 29.88523 262 MET A CA 1
ATOM 2074 C C . MET A 1 262 ? 175.41220 8.94026 23.52553 1.000 31.67299 262 MET A C 1
ATOM 2075 O O . MET A 1 262 ? 174.23278 8.63275 23.36326 1.000 31.31517 262 MET A O 1
ATOM 2080 N N . THR A 1 263 ? 176.03746 8.80590 24.70112 1.000 32.02006 263 THR A N 1
ATOM 2081 C CA . THR A 1 263 ? 175.42415 8.18711 25.87090 1.000 29.31144 263 THR A CA 1
ATOM 2082 C C . THR A 1 263 ? 174.22951 9.00481 26.35928 1.000 29.38714 263 THR A C 1
ATOM 2083 O O . THR A 1 263 ? 173.15954 8.45328 26.64534 1.000 28.13549 263 THR A O 1
ATOM 2087 N N . PHE A 1 264 ? 174.41318 10.32186 26.51645 1.000 28.78090 264 PHE A N 1
ATOM 2088 C CA . PHE A 1 264 ? 173.28720 11.20888 26.82960 1.000 26.60926 264 PHE A CA 1
ATOM 2089 C C . PHE A 1 264 ? 172.09827 10.93308 25.91984 1.000 30.80112 264 PHE A C 1
ATOM 2090 O O . PHE A 1 264 ? 170.95355 10.85661 26.38880 1.000 30.61191 264 PHE A O 1
ATOM 2098 N N . LEU A 1 265 ? 172.35574 10.75367 24.61334 1.000 29.73223 265 LEU A N 1
ATOM 2099 C CA . LEU A 1 265 ? 171.25095 10.48567 23.68691 1.000 31.23057 265 LEU A CA 1
ATOM 2100 C C . LEU A 1 265 ? 170.67704 9.07748 23.85619 1.000 32.07780 265 LEU A C 1
ATOM 2101 O O . LEU A 1 265 ? 169.45955 8.87279 23.73319 1.000 32.21834 265 LEU A O 1
ATOM 2106 N N . ILE A 1 266 ? 171.54794 8.08726 24.06083 1.000 30.46018 266 ILE A N 1
ATOM 2107 C CA . ILE A 1 266 ? 171.10977 6.70164 24.20771 1.000 28.93372 266 ILE A CA 1
ATOM 2108 C C . ILE A 1 266 ? 170.19299 6.57878 25.41000 1.000 33.09394 266 ILE A C 1
ATOM 2109 O O . ILE A 1 266 ? 169.04395 6.13241 25.30102 1.000 38.06322 266 ILE A O 1
ATOM 2114 N N . ALA A 1 267 ? 170.66932 7.06923 26.55685 1.000 33.97335 267 ALA A N 1
ATOM 2115 C CA . ALA A 1 267 ? 170.09444 6.86231 27.87292 1.000 30.10353 267 ALA A CA 1
ATOM 2116 C C . ALA A 1 267 ? 169.08138 7.93545 28.23295 1.000 33.21429 267 ALA A C 1
ATOM 2117 O O . ALA A 1 267 ? 168.35281 7.78205 29.22041 1.000 30.94742 267 ALA A O 1
ATOM 2119 N N . GLY A 1 268 ? 169.00579 9.02235 27.46247 1.000 33.86586 268 GLY A N 1
ATOM 2120 C CA . GLY A 1 268 ? 168.14370 10.08819 27.89165 1.000 31.85014 268 GLY A CA 1
ATOM 2121 C C . GLY A 1 268 ? 166.86008 10.23195 27.10766 1.000 35.79272 268 GLY A C 1
ATOM 2122 O O . GLY A 1 268 ? 165.90337 10.78028 27.66109 1.000 36.38153 268 GLY A O 1
ATOM 2123 N N . HIS A 1 269 ? 166.77192 9.75728 25.86238 1.000 34.22826 269 HIS A N 1
ATOM 2124 C CA . HIS A 1 269 ? 165.57664 10.24919 25.19096 1.000 40.26851 269 HIS A CA 1
ATOM 2125 C C . HIS A 1 269 ? 164.37637 9.31800 25.37862 1.000 35.92693 269 HIS A C 1
ATOM 2126 O O . HIS A 1 269 ? 163.27910 9.80459 25.65583 1.000 34.97967 269 HIS A O 1
ATOM 2133 N N . GLU A 1 270 ? 164.53648 7.99504 25.22598 1.000 34.57485 270 GLU A N 1
ATOM 2134 C CA . GLU A 1 270 ? 163.35966 7.14320 25.29901 1.000 31.14783 270 GLU A CA 1
ATOM 2135 C C . GLU A 1 270 ? 162.95486 6.82261 26.73808 1.000 33.64245 270 GLU A C 1
ATOM 2136 O O . GLU A 1 270 ? 161.76331 6.62529 26.99002 1.000 29.90693 270 GLU A O 1
ATOM 2142 N N . THR A 1 271 ? 163.87718 6.90673 27.70308 1.000 28.73609 271 THR A N 1
ATOM 2143 C CA . THR A 1 271 ? 163.47423 6.86065 29.10529 1.000 26.92707 271 THR A CA 1
ATOM 2144 C C . THR A 1 271 ? 162.55752 8.03546 29.44294 1.000 27.42474 271 THR A C 1
ATOM 2145 O O . THR A 1 271 ? 161.45512 7.85086 29.95897 1.000 24.50780 271 THR A O 1
ATOM 2149 N N . THR A 1 272 ? 163.01465 9.25583 29.15090 1.000 27.20593 272 THR A N 1
ATOM 2150 C CA . THR A 1 272 ? 162.28328 10.46770 29.49019 1.000 23.32680 272 THR A CA 1
ATOM 2151 C C . THR A 1 272 ? 161.01500 10.62097 28.66610 1.000 28.93699 272 THR A C 1
ATOM 2152 O O . THR A 1 272 ? 159.95690 10.95408 29.21235 1.000 26.84042 272 THR A O 1
ATOM 2156 N N . SER A 1 273 ? 161.08413 10.38380 27.34554 1.000 28.26946 273 SER A N 1
ATOM 2157 C CA . SER A 1 273 ? 159.86394 10.47099 26.55616 1.000 30.56614 273 SER A CA 1
ATOM 2158 C C . SER A 1 273 ? 158.88087 9.39234 26.99625 1.000 26.73220 273 SER A C 1
ATOM 2159 O O . SER A 1 273 ? 157.67459 9.63897 27.03348 1.000 24.57690 273 SER A O 1
ATOM 2162 N N . GLY A 1 274 ? 159.37086 8.18671 27.31616 1.000 22.88452 274 GLY A N 1
ATOM 2163 C CA . GLY A 1 274 ? 158.50122 7.17604 27.88315 1.000 25.80638 274 GLY A CA 1
ATOM 2164 C C . GLY A 1 274 ? 157.80053 7.64579 29.14356 1.000 30.98814 274 GLY A C 1
ATOM 2165 O O . GLY A 1 274 ? 156.57767 7.50042 29.28356 1.000 25.69342 274 GLY A O 1
ATOM 2166 N N . LEU A 1 275 ? 158.57312 8.19691 30.09345 1.000 25.80160 275 LEU A N 1
ATOM 2167 C CA . LEU A 1 275 ? 157.97421 8.69842 31.32653 1.000 24.41783 275 LEU A CA 1
ATOM 2168 C C . LEU A 1 275 ? 156.86330 9.68862 31.00139 1.000 23.66170 275 LEU A C 1
ATOM 2169 O O . LEU A 1 275 ? 155.78271 9.64402 31.60849 1.000 21.24665 275 LEU A O 1
ATOM 2174 N N . LEU A 1 276 ? 157.11340 10.57281 30.02635 1.000 20.64869 276 LEU A N 1
ATOM 2175 C CA . LEU A 1 276 ? 156.16267 11.63391 29.71585 1.000 26.51478 276 LEU A CA 1
ATOM 2176 C C . LEU A 1 276 ? 154.89634 11.09319 29.05387 1.000 26.11406 276 LEU A C 1
ATOM 2177 O O . LEU A 1 276 ? 153.77673 11.48292 29.41844 1.000 22.85223 276 LEU A O 1
ATOM 2182 N N . ALA A 1 277 ? 155.05777 10.17658 28.09813 1.000 24.71715 277 ALA A N 1
ATOM 2183 C CA . ALA A 1 277 ? 153.91010 9.54260 27.45994 1.000 22.33662 277 ALA A CA 1
ATOM 2184 C C . ALA A 1 277 ? 153.08501 8.74506 28.46078 1.000 24.33623 277 ALA A C 1
ATOM 2185 O O . ALA A 1 277 ? 151.84764 8.82638 28.47083 1.000 24.55218 277 ALA A O 1
ATOM 2187 N N . PHE A 1 278 ? 153.74864 7.98296 29.32657 1.000 23.83381 278 PHE A N 1
ATOM 2188 C CA . PHE A 1 278 ? 153.01468 7.21854 30.32439 1.000 26.60437 278 PHE A CA 1
ATOM 2189 C C . PHE A 1 278 ? 152.26711 8.14870 31.26523 1.000 24.92629 278 PHE A C 1
ATOM 2190 O O . PHE A 1 278 ? 151.14816 7.84445 31.68524 1.000 26.34126 278 PHE A O 1
ATOM 2198 N N . THR A 1 279 ? 152.85687 9.29837 31.59220 1.000 26.49918 279 THR A N 1
ATOM 2199 C CA . THR A 1 279 ? 152.18148 10.23334 32.48965 1.000 23.98077 279 THR A CA 1
ATOM 2200 C C . THR A 1 279 ? 150.93139 10.81135 31.84930 1.000 24.72707 279 THR A C 1
ATOM 2201 O O . THR A 1 279 ? 149.88321 10.91977 32.49857 1.000 25.51934 279 THR A O 1
ATOM 2205 N N . LEU A 1 280 ? 151.02040 11.23238 30.59015 1.000 26.08089 280 LEU A N 1
ATOM 2206 C CA . LEU A 1 280 ? 149.80696 11.71657 29.93602 1.000 23.30551 280 LEU A CA 1
ATOM 2207 C C . LEU A 1 280 ? 148.75437 10.61414 29.87405 1.000 24.84013 280 LEU A C 1
ATOM 2208 O O . LEU A 1 280 ? 147.56628 10.87277 30.10754 1.000 27.39759 280 LEU A O 1
ATOM 2213 N N . TYR A 1 281 ? 149.16937 9.36668 29.59941 1.000 25.59731 281 TYR A N 1
ATOM 2214 C CA . TYR A 1 281 ? 148.23312 8.23668 29.65840 1.000 23.86205 281 TYR A CA 1
ATOM 2215 C C . TYR A 1 281 ? 147.57325 8.12513 31.03627 1.000 26.68806 281 TYR A C 1
ATOM 2216 O O . TYR A 1 281 ? 146.34523 7.95190 31.14181 1.000 25.89280 281 TYR A O 1
ATOM 2225 N N . LEU A 1 282 ? 148.39249 8.12933 32.10290 1.000 26.23390 282 LEU A N 1
ATOM 2226 C CA . LEU A 1 282 ? 147.88511 7.95221 33.46949 1.000 27.77206 282 LEU A CA 1
ATOM 2227 C C . LEU A 1 282 ? 146.95928 9.08595 33.87466 1.000 26.85943 282 LEU A C 1
ATOM 2228 O O . LEU A 1 282 ? 145.96585 8.86981 34.57631 1.000 29.19117 282 LEU A O 1
ATOM 2233 N N . LEU A 1 283 ? 147.27243 10.30292 33.43661 1.000 27.40163 283 LEU A N 1
ATOM 2234 C CA . LEU A 1 283 ? 146.41084 11.43543 33.72058 1.000 28.08775 283 LEU A CA 1
ATOM 2235 C C . LEU A 1 283 ? 145.08391 11.29915 32.98547 1.000 29.10038 283 LEU A C 1
ATOM 2236 O O . LEU A 1 283 ? 144.02836 11.58324 33.55650 1.000 25.94269 283 LEU A O 1
ATOM 2241 N N . LEU A 1 284 ? 145.10698 10.81648 31.72821 1.000 27.72353 284 LEU A N 1
ATOM 2242 C CA . LEU A 1 284 ? 143.84767 10.53661 31.04714 1.000 25.27038 284 LEU A CA 1
ATOM 2243 C C . LEU A 1 284 ? 143.05064 9.45096 31.76091 1.000 28.90160 284 LEU A C 1
ATOM 2244 O O . LEU A 1 284 ? 141.82529 9.38661 31.60954 1.000 30.62090 284 LEU A O 1
ATOM 2249 N N . ARG A 1 285 ? 143.71964 8.50263 32.42168 1.000 29.78323 285 ARG A N 1
ATOM 2250 C CA . ARG A 1 285 ? 142.98020 7.42919 33.08605 1.000 31.76229 285 ARG A CA 1
ATOM 2251 C C . ARG A 1 285 ? 142.59991 7.73962 34.54484 1.000 31.41572 285 ARG A C 1
ATOM 2252 O O . ARG A 1 285 ? 141.71650 7.05498 35.10553 1.000 26.59118 285 ARG A O 1
ATOM 2260 N N . HIS A 1 286 ? 143.20210 8.76652 35.15494 1.000 24.01861 286 HIS A N 1
ATOM 2261 C CA . HIS A 1 286 ? 142.90065 9.18678 36.52803 1.000 27.46101 286 HIS A CA 1
ATOM 2262 C C . HIS A 1 286 ? 142.65252 10.69268 36.52937 1.000 28.76616 286 HIS A C 1
ATOM 2263 O O . HIS A 1 286 ? 143.48763 11.49011 36.99974 1.000 25.08001 286 HIS A O 1
ATOM 2270 N N . PRO A 1 287 ? 141.53325 11.11881 35.94429 1.000 24.59876 287 PRO A N 1
ATOM 2271 C CA . PRO A 1 287 ? 141.34460 12.55286 35.66159 1.000 27.45811 287 PRO A CA 1
ATOM 2272 C C . PRO A 1 287 ? 141.18905 13.43583 36.90599 1.000 28.65874 287 PRO A C 1
ATOM 2273 O O . PRO A 1 287 ? 141.33151 14.65922 36.78747 1.000 26.25005 287 PRO A O 1
ATOM 2277 N N . HIS A 1 288 ? 140.89605 12.87903 38.08640 1.000 26.15760 288 HIS A N 1
ATOM 2278 C CA . HIS A 1 288 ? 140.89697 13.72348 39.27661 1.000 26.74636 288 HIS A CA 1
ATOM 2279 C C . HIS A 1 288 ? 142.30576 14.22861 39.56274 1.000 27.26513 288 HIS A C 1
ATOM 2280 O O . HIS A 1 288 ? 142.50202 15.40864 39.91050 1.000 28.20514 288 HIS A O 1
ATOM 2287 N N . VAL A 1 289 ? 143.30126 13.36166 39.36131 1.000 25.66268 289 VAL A N 1
ATOM 2288 C CA . VAL A 1 289 ? 144.69759 13.77786 39.47626 1.000 29.78656 289 VAL A CA 1
ATOM 2289 C C . VAL A 1 289 ? 144.98917 14.89110 38.48849 1.000 27.78117 289 VAL A C 1
ATOM 2290 O O . VAL A 1 289 ? 145.61488 15.90723 38.82966 1.000 26.96682 289 VAL A O 1
ATOM 2294 N N . LEU A 1 290 ? 144.52300 14.71790 37.25143 1.000 26.46714 290 LEU A N 1
ATOM 2295 C CA . LEU A 1 290 ? 144.68824 15.74673 36.23428 1.000 25.84846 290 LEU A CA 1
ATOM 2296 C C . LEU A 1 290 ? 144.05523 17.04772 36.68894 1.000 27.83520 290 LEU A C 1
ATOM 2297 O O . LEU A 1 290 ? 144.60435 18.12092 36.43972 1.000 31.49248 290 LEU A O 1
ATOM 2302 N N . ALA A 1 291 ? 142.90555 16.97608 37.36723 1.000 27.03839 291 ALA A N 1
ATOM 2303 C CA . ALA A 1 291 ? 142.26098 18.19601 37.86155 1.000 29.10270 291 ALA A CA 1
ATOM 2304 C C . ALA A 1 291 ? 143.16491 18.92507 38.84542 1.000 26.95263 291 ALA A C 1
ATOM 2305 O O . ALA A 1 291 ? 143.33865 20.15000 38.76650 1.000 22.99206 291 ALA A O 1
ATOM 2307 N N . GLN A 1 292 ? 143.73637 18.17016 39.79111 1.000 29.38882 292 GLN A N 1
ATOM 2308 C CA . GLN A 1 292 ? 144.65403 18.75534 40.77523 1.000 29.63488 292 GLN A CA 1
ATOM 2309 C C . GLN A 1 292 ? 145.85837 19.39707 40.09936 1.000 31.63946 292 GLN A C 1
ATOM 2310 O O . GLN A 1 292 ? 146.32745 20.46675 40.51554 1.000 33.16909 292 GLN A O 1
ATOM 2316 N N . ALA A 1 293 ? 146.38034 18.75264 39.05030 1.000 30.46239 293 ALA A N 1
ATOM 2317 C CA . ALA A 1 293 ? 147.52613 19.32566 38.33926 1.000 30.52837 293 ALA A CA 1
ATOM 2318 C C . ALA A 1 293 ? 147.15112 20.61629 37.59202 1.000 33.67562 293 ALA A C 1
ATOM 2319 O O . ALA A 1 293 ? 147.94334 21.57579 37.54358 1.000 31.25953 293 ALA A O 1
ATOM 2321 N N . TYR A 1 294 ? 145.98199 20.64227 36.95242 1.000 27.98266 294 TYR A N 1
ATOM 2322 C CA . TYR A 1 294 ? 145.51756 21.88764 36.34903 1.000 29.87227 294 TYR A CA 1
ATOM 2323 C C . TYR A 1 294 ? 145.41258 23.00625 37.39699 1.000 33.38887 294 TYR A C 1
ATOM 2324 O O . TYR A 1 294 ? 145.73860 24.17396 37.12489 1.000 30.23674 294 TYR A O 1
ATOM 2333 N N . ALA A 1 295 ? 144.90700 22.67246 38.58612 1.000 31.09262 295 ALA A N 1
ATOM 2334 C CA . ALA A 1 295 ? 144.80937 23.65413 39.66619 1.000 34.80972 295 ALA A CA 1
ATOM 2335 C C . ALA A 1 295 ? 146.18648 24.20774 40.04858 1.000 32.66348 295 ALA A C 1
ATOM 2336 O O . ALA A 1 295 ? 146.34826 25.41696 40.26345 1.000 31.91617 295 ALA A O 1
ATOM 2338 N N . GLU A 1 296 ? 147.17508 23.32283 40.19905 1.000 28.69685 296 GLU A N 1
ATOM 2339 C CA . GLU A 1 296 ? 148.53603 23.76223 40.51667 1.000 29.24707 296 GLU A CA 1
ATOM 2340 C C . GLU A 1 296 ? 149.07598 24.70572 39.43631 1.000 32.12544 296 GLU A C 1
ATOM 2341 O O . GLU A 1 296 ? 149.61791 25.78244 39.73698 1.000 29.01699 296 GLU A O 1
ATOM 2347 N N . VAL A 1 297 ? 148.92447 24.30566 38.16528 1.000 34.22559 297 VAL A N 1
ATOM 2348 C CA . VAL A 1 297 ? 149.39848 25.09920 37.02786 1.000 32.76933 297 VAL A CA 1
ATOM 2349 C C . VAL A 1 297 ? 148.75622 26.48382 37.02229 1.000 29.42928 297 VAL A C 1
ATOM 2350 O O . VAL A 1 297 ? 149.42081 27.49153 36.74949 1.000 29.55355 297 VAL A O 1
ATOM 2354 N N . ASP A 1 298 ? 147.45523 26.55359 37.30705 1.000 27.56707 298 ASP A N 1
ATOM 2355 C CA . ASP A 1 298 ? 146.76279 27.83949 37.27916 1.000 34.59571 298 ASP A CA 1
ATOM 2356 C C . ASP A 1 298 ? 147.14150 28.68339 38.48771 1.000 38.25698 298 ASP A C 1
ATOM 2357 O O . ASP A 1 298 ? 147.26549 29.90646 38.38248 1.000 36.16503 298 ASP A O 1
ATOM 2362 N N . ARG A 1 299 ? 147.42819 28.02667 39.61331 1.000 41.14689 299 ARG A N 1
ATOM 2363 C CA . ARG A 1 299 ? 147.93872 28.72567 40.78336 1.000 41.26874 299 ARG A CA 1
ATOM 2364 C C . ARG A 1 299 ? 149.27415 29.38722 40.47251 1.000 39.84655 299 ARG A C 1
ATOM 2365 O O . ARG A 1 299 ? 149.47813 30.56408 40.78586 1.000 41.17455 299 ARG A O 1
ATOM 2373 N N . LEU A 1 300 ? 150.16488 28.67319 39.79092 1.000 35.97213 300 LEU A N 1
ATOM 2374 C CA . LEU A 1 300 ? 151.52040 29.16644 39.60991 1.000 36.17359 300 LEU A CA 1
ATOM 2375 C C . LEU A 1 300 ? 151.73264 29.94688 38.32146 1.000 34.37746 300 LEU A C 1
ATOM 2376 O O . LEU A 1 300 ? 152.63630 30.78295 38.27193 1.000 37.95843 300 LEU A O 1
ATOM 2381 N N . LEU A 1 301 ? 150.98051 29.65776 37.25441 1.000 37.46491 301 LEU A N 1
ATOM 2382 C CA . LEU A 1 301 ? 151.14560 30.32956 35.96166 1.000 32.72569 301 LEU A CA 1
ATOM 2383 C C . LEU A 1 301 ? 149.83776 30.88914 35.42856 1.000 36.02672 301 LEU A C 1
ATOM 2384 O O . LEU A 1 301 ? 149.31233 30.39975 34.41812 1.000 37.41997 301 LEU A O 1
ATOM 2389 N N . PRO A 1 302 ? 149.29125 31.92580 36.05261 1.000 38.98577 302 PRO A N 1
ATOM 2390 C CA . PRO A 1 302 ? 148.06571 32.52147 35.50163 1.000 37.66376 302 PRO A CA 1
ATOM 2391 C C . PRO A 1 302 ? 148.35281 33.17265 34.15404 1.000 36.18154 302 PRO A C 1
ATOM 2392 O O . PRO A 1 302 ? 149.48582 33.57134 33.85922 1.000 31.35361 302 PRO A O 1
ATOM 2396 N N . GLY A 1 303 ? 147.29797 33.27475 33.33740 1.000 35.23175 303 GLY A N 1
ATOM 2397 C CA . GLY A 1 303 ? 147.41466 33.82963 32.00257 1.000 28.54659 303 GLY A CA 1
ATOM 2398 C C . GLY A 1 303 ? 148.49256 33.11210 31.23264 1.000 35.83667 303 GLY A C 1
ATOM 2399 O O . GLY A 1 303 ? 148.64841 31.88909 31.33300 1.000 32.68140 303 GLY A O 1
ATOM 2400 N N . ASP A 1 304 ? 149.27630 33.87320 30.47042 1.000 39.14386 304 ASP A N 1
ATOM 2401 C CA . ASP A 1 304 ? 150.29320 33.26352 29.62862 1.000 36.15132 304 ASP A CA 1
ATOM 2402 C C . ASP A 1 304 ? 151.66817 33.43138 30.24853 1.000 38.38252 304 ASP A C 1
ATOM 2403 O O . ASP A 1 304 ? 152.68437 33.33425 29.55260 1.000 38.01809 304 ASP A O 1
ATOM 2408 N N . ALA A 1 305 ? 151.70836 33.51821 31.58191 1.000 37.24545 305 ALA A N 1
ATOM 2409 C CA . ALA A 1 305 ? 152.96393 33.65732 32.30240 1.000 31.15573 305 ALA A CA 1
ATOM 2410 C C . ALA A 1 305 ? 153.94571 32.56269 31.91908 1.000 32.58457 305 ALA A C 1
ATOM 2411 O O . ALA A 1 305 ? 153.58468 31.39247 31.78783 1.000 37.64810 305 ALA A O 1
ATOM 2413 N N . VAL A 1 306 ? 155.19518 32.96344 31.75486 1.000 33.68194 306 VAL A N 1
ATOM 2414 C CA . VAL A 1 306 ? 156.27969 32.07261 31.36523 1.000 31.40677 306 VAL A CA 1
ATOM 2415 C C . VAL A 1 306 ? 156.99832 31.65886 32.64534 1.000 34.82404 306 VAL A C 1
ATOM 2416 O O . VAL A 1 306 ? 157.39366 32.53189 33.42344 1.000 34.62794 306 VAL A O 1
ATOM 2420 N N . PRO A 1 307 ? 157.17969 30.37018 32.89992 1.000 34.32827 307 PRO A N 1
ATOM 2421 C CA . PRO A 1 307 ? 157.80820 29.94766 34.15113 1.000 30.19118 307 PRO A CA 1
ATOM 2422 C C . PRO A 1 307 ? 159.30487 30.23260 34.14452 1.000 34.31332 307 PRO A C 1
ATOM 2423 O O . PRO A 1 307 ? 159.92267 30.47568 33.09925 1.000 24.73835 307 PRO A O 1
ATOM 2427 N N . THR A 1 308 ? 159.85543 30.29315 35.36370 1.000 34.09827 308 THR A N 1
ATOM 2428 C CA . THR A 1 308 ? 161.28368 30.20311 35.64398 1.000 32.06675 308 THR A CA 1
ATOM 2429 C C . THR A 1 308 ? 161.58469 28.83132 36.24025 1.000 32.75569 308 THR A C 1
ATOM 2430 O O . THR A 1 308 ? 160.68422 28.01197 36.46270 1.000 32.85790 308 THR A O 1
ATOM 2434 N N . TYR A 1 309 ? 162.88175 28.56934 36.45433 1.000 32.78260 309 TYR A N 1
ATOM 2435 C CA . TYR A 1 309 ? 163.27856 27.38006 37.20525 1.000 36.32940 309 TYR A CA 1
ATOM 2436 C C . TYR A 1 309 ? 162.66360 27.38104 38.60070 1.000 36.37905 309 TYR A C 1
ATOM 2437 O O . TYR A 1 309 ? 162.32741 26.31499 39.14250 1.000 37.35795 309 TYR A O 1
ATOM 2446 N N . ASP A 1 310 ? 162.52367 28.56892 39.20282 1.000 38.63221 310 ASP A N 1
ATOM 2447 C CA . ASP A 1 310 ? 161.86040 28.66746 40.49698 1.000 33.47217 310 ASP A CA 1
ATOM 2448 C C . ASP A 1 310 ? 160.43494 28.15141 40.41131 1.000 32.56040 310 ASP A C 1
ATOM 2449 O O . ASP A 1 310 ? 159.95569 27.46061 41.32195 1.000 35.78577 310 ASP A O 1
ATOM 2454 N N . THR A 1 311 ? 159.72138 28.51298 39.34719 1.000 32.87384 311 THR A N 1
ATOM 2455 C CA . THR A 1 311 ? 158.37519 27.98381 39.18871 1.000 33.45860 311 THR A CA 1
ATOM 2456 C C . THR A 1 311 ? 158.39317 26.47036 39.27900 1.000 32.53346 311 THR A C 1
ATOM 2457 O O . THR A 1 311 ? 157.63440 25.87538 40.05287 1.000 31.95661 311 THR A O 1
ATOM 2461 N N . VAL A 1 312 ? 159.29481 25.83553 38.52198 1.000 30.14528 312 VAL A N 1
ATOM 2462 C CA . VAL A 1 312 ? 159.35728 24.38102 38.51107 1.000 31.72297 312 VAL A CA 1
ATOM 2463 C C . VAL A 1 312 ? 159.59938 23.84796 39.91195 1.000 29.80929 312 VAL A C 1
ATOM 2464 O O . VAL A 1 312 ? 158.97086 22.86460 40.33285 1.000 29.81458 312 VAL A O 1
ATOM 2468 N N . MET A 1 313 ? 160.48030 24.51282 40.67218 1.000 29.20436 313 MET A N 1
ATOM 2469 C CA . MET A 1 313 ? 160.84492 24.01106 41.99038 1.000 32.05970 313 MET A CA 1
ATOM 2470 C C . MET A 1 313 ? 159.75203 24.27554 43.02107 1.000 34.32720 313 MET A C 1
ATOM 2471 O O . MET A 1 313 ? 159.72085 23.61308 44.06261 1.000 35.18037 313 MET A O 1
ATOM 2476 N N . ARG A 1 314 ? 158.81552 25.16689 42.72184 1.000 32.34414 314 ARG A N 1
ATOM 2477 C CA . ARG A 1 314 ? 157.67661 25.39483 43.59627 1.000 36.41818 314 ARG A CA 1
ATOM 2478 C C . ARG A 1 314 ? 156.53815 24.41707 43.35710 1.000 32.66773 314 ARG A C 1
ATOM 2479 O O . ARG A 1 314 ? 155.54608 24.47208 44.07914 1.000 31.19582 314 ARG A O 1
ATOM 2487 N N . LEU A 1 315 ? 156.66318 23.52688 42.36679 1.000 31.67683 315 LEU A N 1
ATOM 2488 C CA . LEU A 1 315 ? 155.64155 22.53057 42.07319 1.000 29.72076 315 LEU A CA 1
ATOM 2489 C C . LEU A 1 315 ? 155.57472 21.45345 43.15189 1.000 33.91561 315 LEU A C 1
ATOM 2490 O O . LEU A 1 315 ? 156.59178 21.07585 43.73676 1.000 28.36579 315 LEU A O 1
ATOM 2495 N N . ASP A 1 316 ? 154.35544 20.92034 43.37527 1.000 31.69447 316 ASP A N 1
ATOM 2496 C CA . ASP A 1 316 ? 154.15488 19.82350 44.32685 1.000 31.30296 316 ASP A CA 1
ATOM 2497 C C . ASP A 1 316 ? 153.38236 18.64685 43.73088 1.000 33.71110 316 ASP A C 1
ATOM 2498 O O . ASP A 1 316 ? 153.83175 17.48976 43.80479 1.000 31.33327 316 ASP A O 1
ATOM 2503 N N . VAL A 1 317 ? 152.21182 18.93808 43.14494 1.000 30.12517 317 VAL A N 1
ATOM 2504 C CA . VAL A 1 317 ? 151.39197 17.89235 42.54478 1.000 31.68158 317 VAL A CA 1
ATOM 2505 C C . VAL A 1 317 ? 152.13841 17.21731 41.38919 1.000 33.07294 317 VAL A C 1
ATOM 2506 O O . VAL A 1 317 ? 152.24709 15.98881 41.33313 1.000 28.14239 317 VAL A O 1
ATOM 2510 N N . ILE A 1 318 ? 152.67926 18.01488 40.46026 1.000 35.73574 318 ILE A N 1
ATOM 2511 C CA . ILE A 1 318 ? 153.29036 17.45927 39.24216 1.000 32.57760 318 ILE A CA 1
ATOM 2512 C C . ILE A 1 318 ? 154.49662 16.56650 39.55918 1.000 31.06321 318 ILE A C 1
ATOM 2513 O O . ILE A 1 318 ? 154.57876 15.45806 39.00565 1.000 27.99766 318 ILE A O 1
ATOM 2518 N N . PRO A 1 319 ? 155.45698 16.97882 40.41328 1.000 29.09495 319 PRO A N 1
ATOM 2519 C CA . PRO A 1 319 ? 156.48379 16.02794 40.86025 1.000 28.33274 319 PRO A CA 1
ATOM 2520 C C . PRO A 1 319 ? 155.92126 14.72592 41.42054 1.000 28.49515 319 PRO A C 1
ATOM 2521 O O . PRO A 1 319 ? 156.44858 13.64710 41.12610 1.000 29.06101 319 PRO A O 1
ATOM 2525 N N . ARG A 1 320 ? 154.88906 14.78217 42.26622 1.000 31.36710 320 ARG A N 1
ATOM 2526 C CA . ARG A 1 320 ? 154.41404 13.53281 42.85830 1.000 28.79953 320 ARG A CA 1
ATOM 2527 C C . ARG A 1 320 ? 153.71408 12.66176 41.81979 1.000 27.83744 320 ARG A C 1
ATOM 2528 O O . ARG A 1 320 ? 153.84112 11.42380 41.84747 1.000 30.06038 320 ARG A O 1
ATOM 2536 N N . ILE A 1 321 ? 153.05045 13.29339 40.85394 1.000 27.63113 321 ILE A N 1
ATOM 2537 C CA . ILE A 1 321 ? 152.52011 12.56781 39.70401 1.000 30.36407 321 ILE A CA 1
ATOM 2538 C C . ILE A 1 321 ? 153.62371 11.78350 39.02845 1.000 26.32619 321 ILE A C 1
ATOM 2539 O O . ILE A 1 321 ? 153.45047 10.60870 38.69175 1.000 23.91880 321 ILE A O 1
ATOM 2544 N N . LEU A 1 322 ? 154.76175 12.44416 38.78819 1.000 22.64149 322 LEU A N 1
ATOM 2545 C CA . LEU A 1 322 ? 155.84696 11.78668 38.06664 1.000 25.70995 322 LEU A CA 1
ATOM 2546 C C . LEU A 1 322 ? 156.41960 10.62923 38.87785 1.000 26.82018 322 LEU A C 1
ATOM 2547 O O . LEU A 1 322 ? 156.66540 9.54451 38.32745 1.000 26.75815 322 LEU A O 1
ATOM 2552 N N . ASP A 1 323 ? 156.58980 10.83069 40.19314 1.000 26.35408 323 ASP A N 1
ATOM 2553 C CA . ASP A 1 323 ? 157.07851 9.76620 41.07110 1.000 24.87458 323 ASP A CA 1
ATOM 2554 C C . ASP A 1 323 ? 156.18373 8.52624 40.97111 1.000 28.46786 323 ASP A C 1
ATOM 2555 O O . ASP A 1 323 ? 156.66992 7.39978 40.76894 1.000 27.59429 323 ASP A O 1
ATOM 2560 N N . GLU A 1 324 ? 154.85406 8.72483 41.05822 1.000 24.13535 324 GLU A N 1
ATOM 2561 C CA . GLU A 1 324 ? 153.92200 7.59911 40.97226 1.000 26.30500 324 GLU A CA 1
ATOM 2562 C C . GLU A 1 324 ? 153.83200 7.02445 39.54682 1.000 26.84066 324 GLU A C 1
ATOM 2563 O O . GLU A 1 324 ? 153.65142 5.80560 39.37644 1.000 25.19102 324 GLU A O 1
ATOM 2569 N N . ALA A 1 325 ? 153.96559 7.86014 38.51242 1.000 23.54240 325 ALA A N 1
ATOM 2570 C CA . ALA A 1 325 ? 153.96899 7.31085 37.15848 1.000 26.80976 325 ALA A CA 1
ATOM 2571 C C . ALA A 1 325 ? 155.15866 6.38473 36.97713 1.000 27.83361 325 ALA A C 1
ATOM 2572 O O . ALA A 1 325 ? 155.01650 5.27858 36.44527 1.000 26.06190 325 ALA A O 1
ATOM 2574 N N . LEU A 1 326 ? 156.32109 6.77985 37.51530 1.000 29.85388 326 LEU A N 1
ATOM 2575 C CA . LEU A 1 326 ? 157.49414 5.91306 37.48895 1.000 25.43878 326 LEU A CA 1
ATOM 2576 C C . LEU A 1 326 ? 157.28584 4.67219 38.36322 1.000 26.02937 326 LEU A C 1
ATOM 2577 O O . LEU A 1 326 ? 157.90497 3.63791 38.12244 1.000 29.77245 326 LEU A O 1
ATOM 2582 N N . ARG A 1 327 ? 156.42222 4.73457 39.37473 1.000 23.10559 327 ARG A N 1
ATOM 2583 C CA . ARG A 1 327 ? 156.12403 3.48041 40.06962 1.000 25.08981 327 ARG A CA 1
ATOM 2584 C C . ARG A 1 327 ? 155.27840 2.53864 39.20236 1.000 26.62838 327 ARG A C 1
ATOM 2585 O O . ARG A 1 327 ? 155.55434 1.34004 39.14729 1.000 30.09731 327 ARG A O 1
ATOM 2593 N N . PHE A 1 328 ? 154.23619 3.05008 38.52035 1.000 26.89129 328 PHE A N 1
ATOM 2594 C CA . PHE A 1 328 ? 153.46115 2.19822 37.61017 1.000 30.63654 328 PHE A CA 1
ATOM 2595 C C . PHE A 1 328 ? 154.25656 1.75528 36.38211 1.000 29.69344 328 PHE A C 1
ATOM 2596 O O . PHE A 1 328 ? 154.08728 0.61708 35.93248 1.000 34.24991 328 PHE A O 1
ATOM 2604 N N . TRP A 1 329 ? 155.03513 2.64786 35.76188 1.000 26.82400 329 TRP A N 1
ATOM 2605 C CA . TRP A 1 329 ? 155.54106 2.41955 34.39533 1.000 30.03971 329 TRP A CA 1
ATOM 2606 C C . TRP A 1 329 ? 156.97698 2.94685 34.23958 1.000 28.76024 329 TRP A C 1
ATOM 2607 O O . TRP A 1 329 ? 157.29220 3.75286 33.37265 1.000 26.27316 329 TRP A O 1
ATOM 2618 N N . SER A 1 330 ? 157.85983 2.48562 35.12571 1.000 27.69844 330 SER A N 1
ATOM 2619 C CA . SER A 1 330 ? 159.29269 2.75720 35.02429 1.000 26.74899 330 SER A CA 1
ATOM 2620 C C . SER A 1 330 ? 159.84502 2.26212 33.68315 1.000 30.34990 330 SER A C 1
ATOM 2621 O O . SER A 1 330 ? 159.70323 1.07994 33.32597 1.000 27.72457 330 SER A O 1
ATOM 2624 N N . THR A 1 331 ? 160.51460 3.15971 32.95013 1.000 24.31248 331 THR A N 1
ATOM 2625 C CA . THR A 1 331 ? 160.74887 2.90552 31.53788 1.000 27.08518 331 THR A CA 1
ATOM 2626 C C . THR A 1 331 ? 161.99083 2.06020 31.25945 1.000 31.43538 331 THR A C 1
ATOM 2627 O O . THR A 1 331 ? 162.11094 1.52360 30.15136 1.000 30.95865 331 THR A O 1
ATOM 2631 N N . ILE A 1 332 ? 162.91411 1.91087 32.20725 1.000 29.23392 332 ILE A N 1
ATOM 2632 C CA . ILE A 1 332 ? 163.86379 0.80090 32.07849 1.000 26.84598 332 ILE A CA 1
ATOM 2633 C C . ILE A 1 332 ? 163.47277 -0.23674 33.11314 1.000 24.95269 332 ILE A C 1
ATOM 2634 O O . ILE A 1 332 ? 163.85836 -0.12530 34.29230 1.000 26.37116 332 ILE A O 1
ATOM 2639 N N . PRO A 1 333 ? 162.67641 -1.23318 32.73629 1.000 25.62953 333 PRO A N 1
ATOM 2640 C CA . PRO A 1 333 ? 162.01806 -2.08649 33.74300 1.000 28.02559 333 PRO A CA 1
ATOM 2641 C C . PRO A 1 333 ? 162.69829 -3.40861 34.10905 1.000 26.44042 333 PRO A C 1
ATOM 2642 O O . PRO A 1 333 ? 162.11856 -4.15508 34.90492 1.000 26.83119 333 PRO A O 1
ATOM 2646 N N . ASN A 1 334 ? 163.87777 -3.75805 33.59079 1.000 24.20961 334 ASN A N 1
ATOM 2647 C CA . ASN A 1 334 ? 164.39524 -5.10030 33.87866 1.000 28.72587 334 ASN A CA 1
ATOM 2648 C C . ASN A 1 334 ? 165.91498 -5.13185 33.86055 1.000 26.47252 334 ASN A C 1
ATOM 2649 O O . ASN A 1 334 ? 166.51888 -6.11659 33.42253 1.000 31.45905 334 ASN A O 1
ATOM 2654 N N . TYR A 1 335 ? 166.55144 -4.05769 34.32731 1.000 27.52892 335 TYR A N 1
ATOM 2655 C CA . TYR A 1 335 ? 168.00245 -4.02295 34.42133 1.000 22.48019 335 TYR A CA 1
ATOM 2656 C C . TYR A 1 335 ? 168.48806 -4.97339 35.50084 1.000 24.92144 335 TYR A C 1
ATOM 2657 O O . TYR A 1 335 ? 167.77323 -5.27456 36.46666 1.000 24.13171 335 TYR A O 1
ATOM 2666 N N . ALA A 1 336 ? 169.72015 -5.46819 35.31371 1.000 26.21348 336 ALA A N 1
ATOM 2667 C CA . ALA A 1 336 ? 170.21240 -6.63029 36.04491 1.000 23.81598 336 ALA A CA 1
ATOM 2668 C C . ALA A 1 336 ? 171.55783 -6.37169 36.69304 1.000 25.62504 336 ALA A C 1
ATOM 2669 O O . ALA A 1 336 ? 172.36182 -5.55015 36.21909 1.000 23.12520 336 ALA A O 1
ATOM 2671 N N . VAL A 1 337 ? 171.79075 -7.12210 37.77601 1.000 23.40511 337 VAL A N 1
ATOM 2672 C CA . VAL A 1 337 ? 173.06600 -7.15046 38.48443 1.000 26.57058 337 VAL A CA 1
ATOM 2673 C C . VAL A 1 337 ? 173.71263 -8.51435 38.30476 1.000 25.93139 337 VAL A C 1
ATOM 2674 O O . VAL A 1 337 ? 173.05188 -9.52609 38.05831 1.000 28.55172 337 VAL A O 1
ATOM 2678 N N . THR A 1 338 ? 175.02821 -8.54646 38.48786 1.000 26.29091 338 THR A N 1
ATOM 2679 C CA . THR A 1 338 ? 175.81027 -9.76473 38.37197 1.000 28.44064 338 THR A CA 1
ATOM 2680 C C . THR A 1 338 ? 176.48801 -10.10038 39.69976 1.000 29.13703 338 THR A C 1
ATOM 2681 O O . THR A 1 338 ? 177.03095 -9.21923 40.38496 1.000 24.72237 338 THR A O 1
ATOM 2685 N N . ALA A 1 339 ? 176.42600 -11.37983 40.05688 1.000 27.68796 339 ALA A N 1
ATOM 2686 C CA . ALA A 1 339 ? 177.02374 -11.87339 41.28741 1.000 29.03177 339 ALA A CA 1
ATOM 2687 C C . ALA A 1 339 ? 178.54235 -11.82648 41.19127 1.000 34.53116 339 ALA A C 1
ATOM 2688 O O . ALA A 1 339 ? 179.12348 -12.43180 40.28387 1.000 32.70130 339 ALA A O 1
ATOM 2690 N N . LEU A 1 340 ? 179.18272 -11.11496 42.13914 1.000 36.00492 340 LEU A N 1
ATOM 2691 C CA . LEU A 1 340 ? 180.64615 -11.02135 42.18023 1.000 34.54629 340 LEU A CA 1
ATOM 2692 C C . LEU A 1 340 ? 181.26881 -12.33879 42.62264 1.000 33.98851 340 LEU A C 1
ATOM 2693 O O . LEU A 1 340 ? 182.32028 -12.74264 42.12189 1.000 41.24300 340 LEU A O 1
ATOM 2698 N N . GLN A 1 341 ? 180.66928 -12.97858 43.60660 1.000 37.62523 341 GLN A N 1
ATOM 2699 C CA . GLN A 1 341 ? 181.08207 -14.26185 44.14060 1.000 39.49460 341 GLN A CA 1
ATOM 2700 C C . GLN A 1 341 ? 179.84684 -15.14506 44.20163 1.000 35.77409 341 GLN A C 1
ATOM 2701 O O . GLN A 1 341 ? 178.72786 -14.69732 43.94591 1.000 33.98695 341 GLN A O 1
ATOM 2707 N N . ASP A 1 342 ? 180.04204 -16.42023 44.50530 1.000 33.51000 342 ASP A N 1
ATOM 2708 C CA . ASP A 1 342 ? 178.90576 -17.22915 44.91149 1.000 34.22641 342 ASP A CA 1
ATOM 2709 C C . ASP A 1 342 ? 178.20150 -16.56215 46.08675 1.000 36.14404 342 ASP A C 1
ATOM 2710 O O . ASP A 1 342 ? 178.83170 -16.21594 47.08393 1.000 39.44567 342 ASP A O 1
ATOM 2715 N N . GLU A 1 343 ? 176.88391 -16.38464 45.96651 1.000 37.57431 343 GLU A N 1
ATOM 2716 C CA . GLU A 1 343 ? 176.07985 -15.66705 46.94607 1.000 32.09540 343 GLU A CA 1
ATOM 2717 C C . GLU A 1 343 ? 174.87065 -16.51057 47.31916 1.000 36.31432 343 GLU A C 1
ATOM 2718 O O . GLU A 1 343 ? 174.44744 -17.40194 46.58054 1.000 35.18603 343 GLU A O 1
ATOM 2724 N N . VAL A 1 344 ? 174.31981 -16.21855 48.49112 1.000 32.45735 344 VAL A N 1
ATOM 2725 C CA . VAL A 1 344 ? 173.09892 -16.83340 48.97060 1.000 27.39744 344 VAL A CA 1
ATOM 2726 C C . VAL A 1 344 ? 172.20936 -15.70004 49.44483 1.000 31.38793 344 VAL A C 1
ATOM 2727 O O . VAL A 1 344 ? 172.58213 -14.94166 50.35133 1.000 36.19467 344 VAL A O 1
ATOM 2731 N N . ILE A 1 345 ? 171.06313 -15.54568 48.79929 1.000 31.30086 345 ILE A N 1
ATOM 2732 C CA . ILE A 1 345 ? 170.10614 -14.50273 49.13959 1.000 27.85347 345 ILE A CA 1
ATOM 2733 C C . ILE A 1 345 ? 168.89600 -15.17303 49.76384 1.000 32.17861 345 ILE A C 1
ATOM 2734 O O . ILE A 1 345 ? 168.59101 -16.34550 49.48217 1.000 27.60459 345 ILE A O 1
ATOM 2739 N N . GLY A 1 346 ? 168.24166 -14.42965 50.67309 1.000 29.94154 346 GLY A N 1
ATOM 2740 C CA . GLY A 1 346 ? 167.09571 -14.90802 51.41995 1.000 21.98987 346 GLY A CA 1
ATOM 2741 C C . GLY A 1 346 ? 167.39801 -16.04492 52.36300 1.000 29.72394 346 GLY A C 1
ATOM 2742 O O . GLY A 1 346 ? 166.47828 -16.68161 52.88845 1.000 37.69359 346 GLY A O 1
ATOM 2743 N N . GLY A 1 347 ? 168.68028 -16.29140 52.61142 1.000 33.21255 347 GLY A N 1
ATOM 2744 C CA . GLY A 1 347 ? 169.12356 -17.42238 53.40276 1.000 29.61367 347 GLY A CA 1
ATOM 2745 C C . GLY A 1 347 ? 168.80929 -18.76348 52.77173 1.000 39.63717 347 GLY A C 1
ATOM 2746 O O . GLY A 1 347 ? 168.99946 -19.79185 53.42184 1.000 50.75869 347 GLY A O 1
ATOM 2747 N N . LYS A 1 348 ? 168.42679 -18.78912 51.48826 1.000 34.97931 348 LYS A N 1
ATOM 2748 C CA . LYS A 1 348 ? 167.89627 -19.99659 50.85261 1.000 38.16501 348 LYS A CA 1
ATOM 2749 C C . LYS A 1 348 ? 168.47800 -20.22632 49.45780 1.000 40.03223 348 LYS A C 1
ATOM 2750 O O . LYS A 1 348 ? 168.79731 -21.36724 49.10075 1.000 42.70602 348 LYS A O 1
ATOM 2756 N N . TYR A 1 349 ? 168.61736 -19.14932 48.67261 1.000 32.53157 349 TYR A N 1
ATOM 2757 C CA . TYR A 1 349 ? 168.75133 -19.22471 47.21933 1.000 35.38963 349 TYR A CA 1
ATOM 2758 C C . TYR A 1 349 ? 170.18326 -18.92034 46.79181 1.000 35.51878 349 TYR A C 1
ATOM 2759 O O . TYR A 1 349 ? 170.70918 -17.84791 47.10932 1.000 33.50321 349 TYR A O 1
ATOM 2768 N N . GLU A 1 350 ? 170.80541 -19.84720 46.05437 1.000 33.99854 350 GLU A N 1
ATOM 2769 C CA . GLU A 1 350 ? 172.18052 -19.64976 45.59804 1.000 36.95943 350 GLU A CA 1
ATOM 2770 C C . GLU A 1 350 ? 172.20135 -18.89947 44.27757 1.000 32.94652 350 GLU A C 1
ATOM 2771 O O . GLU A 1 350 ? 171.36293 -19.14368 43.41524 1.000 31.51568 350 GLU A O 1
ATOM 2777 N N . ILE A 1 351 ? 173.07482 -17.90738 44.18233 1.000 35.77450 351 ILE A N 1
ATOM 2778 C CA . ILE A 1 351 ? 173.38528 -17.19623 42.94917 1.000 31.25914 351 ILE A CA 1
ATOM 2779 C C . ILE A 1 351 ? 174.87390 -17.36686 42.70029 1.000 31.32012 351 ILE A C 1
ATOM 2780 O O . ILE A 1 351 ? 175.69418 -16.81247 43.43762 1.000 36.02565 351 ILE A O 1
ATOM 2785 N N . ARG A 1 352 ? 175.22937 -18.13148 41.67421 1.000 37.10886 352 ARG A N 1
ATOM 2786 C CA . ARG A 1 352 ? 176.62882 -18.42959 41.37917 1.000 38.50685 352 ARG A CA 1
ATOM 2787 C C . ARG A 1 352 ? 177.38453 -17.21223 40.85798 1.000 35.63700 352 ARG A C 1
ATOM 2788 O O . ARG A 1 352 ? 176.80952 -16.30995 40.24229 1.000 35.76667 352 ARG A O 1
ATOM 2796 N N . LYS A 1 353 ? 178.68587 -17.16940 41.14903 1.000 31.20896 353 LYS A N 1
ATOM 2797 C CA . LYS A 1 353 ? 179.53458 -16.14538 40.55510 1.000 32.48966 353 LYS A CA 1
ATOM 2798 C C . LYS A 1 353 ? 179.25605 -16.01879 39.06185 1.000 36.09727 353 LYS A C 1
ATOM 2799 O O . LYS A 1 353 ? 179.25188 -17.01042 38.32753 1.000 30.89842 353 LYS A O 1
ATOM 2805 N N . GLY A 1 354 ? 179.01475 -14.78128 38.62143 1.000 35.79376 354 GLY A N 1
ATOM 2806 C CA . GLY A 1 354 ? 178.73811 -14.47424 37.23560 1.000 31.13773 354 GLY A CA 1
ATOM 2807 C C . GLY A 1 354 ? 177.29066 -14.59749 36.81332 1.000 33.40891 354 GLY A C 1
ATOM 2808 O O . GLY A 1 354 ? 176.92011 -14.03276 35.78056 1.000 34.10296 354 GLY A O 1
ATOM 2809 N N . GLN A 1 355 ? 176.43860 -15.24325 37.60620 1.000 32.73203 355 GLN A N 1
ATOM 2810 C CA . GLN A 1 355 ? 175.01697 -15.31576 37.27298 1.000 32.84926 355 GLN A CA 1
ATOM 2811 C C . GLN A 1 355 ? 174.38726 -13.92296 37.34285 1.000 29.79363 355 GLN A C 1
ATOM 2812 O O . GLN A 1 355 ? 174.62823 -13.17507 38.29662 1.000 30.28569 355 GLN A O 1
ATOM 2818 N N . GLN A 1 356 ? 173.65225 -13.54801 36.29350 1.000 27.06825 356 GLN A N 1
ATOM 2819 C CA . GLN A 1 356 ? 172.83936 -12.32784 36.28713 1.000 27.96784 356 GLN A CA 1
ATOM 2820 C C . GLN A 1 356 ? 171.52619 -12.54207 37.03679 1.000 30.17162 356 GLN A C 1
ATOM 2821 O O . GLN A 1 356 ? 170.87649 -13.58454 36.89033 1.000 33.44445 356 GLN A O 1
ATOM 2827 N N . VAL A 1 357 ? 171.10191 -11.53350 37.79095 1.000 26.33437 357 VAL A N 1
ATOM 2828 C CA . VAL A 1 357 ? 169.75830 -11.48458 38.37153 1.000 29.67930 357 VAL A CA 1
ATOM 2829 C C . VAL A 1 357 ? 169.09988 -10.19332 37.92183 1.000 26.50682 357 VAL A C 1
ATOM 2830 O O . VAL A 1 357 ? 169.64570 -9.10414 38.14965 1.000 29.94399 357 VAL A O 1
ATOM 2834 N N . ALA A 1 358 ? 168.00554 -10.31781 37.17578 1.000 26.97420 358 ALA A N 1
ATOM 2835 C CA . ALA A 1 358 ? 167.24560 -9.15492 36.74645 1.000 29.68168 358 ALA A CA 1
ATOM 2836 C C . ALA A 1 358 ? 166.34354 -8.65655 37.87760 1.000 26.33184 358 ALA A C 1
ATOM 2837 O O . ALA A 1 358 ? 165.65263 -9.44990 38.53059 1.000 28.54660 358 ALA A O 1
ATOM 2839 N N . LEU A 1 359 ? 166.34411 -7.34405 38.11034 1.000 22.09092 359 LEU A N 1
ATOM 2840 C CA . LEU A 1 359 ? 165.34284 -6.73228 38.98572 1.000 23.98890 359 LEU A CA 1
ATOM 2841 C C . LEU A 1 359 ? 164.04086 -6.53722 38.21293 1.000 26.06348 359 LEU A C 1
ATOM 2842 O O . LEU A 1 359 ? 163.96795 -5.70511 37.29574 1.000 29.63509 359 LEU A O 1
ATOM 2847 N N . LEU A 1 360 ? 162.98773 -7.24398 38.61535 1.000 25.23095 360 LEU A N 1
ATOM 2848 C CA . LEU A 1 360 ? 161.70314 -7.15144 37.91002 1.000 29.53390 360 LEU A CA 1
ATOM 2849 C C . LEU A 1 360 ? 160.92400 -5.93844 38.43694 1.000 27.69622 360 LEU A C 1
ATOM 2850 O O . LEU A 1 360 ? 159.99739 -6.04399 39.24426 1.000 28.87247 360 LEU A O 1
ATOM 2855 N N . ILE A 1 361 ? 161.30488 -4.76590 37.89744 1.000 23.11416 361 ILE A N 1
ATOM 2856 C CA . ILE A 1 361 ? 160.84864 -3.48710 38.45981 1.000 25.09282 361 ILE A CA 1
ATOM 2857 C C . ILE A 1 361 ? 159.33177 -3.38377 38.56860 1.000 30.59444 361 ILE A C 1
ATOM 2858 O O . ILE A 1 361 ? 158.83793 -2.95186 39.62136 1.000 28.51391 361 ILE A O 1
ATOM 2863 N N . PRO A 1 362 ? 158.53543 -3.72107 37.55368 1.000 29.77945 362 PRO A N 1
ATOM 2864 C CA . PRO A 1 362 ? 157.08311 -3.63152 37.74301 1.000 29.46153 362 PRO A CA 1
ATOM 2865 C C . PRO A 1 362 ? 156.58032 -4.46332 38.90512 1.000 30.68641 362 PRO A C 1
ATOM 2866 O O . PRO A 1 362 ? 155.70802 -4.00735 39.65788 1.000 32.50582 362 PRO A O 1
ATOM 2870 N N . ALA A 1 363 ? 157.10287 -5.68171 39.07310 1.000 30.94766 363 ALA A N 1
ATOM 2871 C CA . ALA A 1 363 ? 156.64742 -6.50808 40.17965 1.000 29.06583 363 ALA A CA 1
ATOM 2872 C C . ALA A 1 363 ? 157.12644 -5.93812 41.51122 1.000 29.19719 363 ALA A C 1
ATOM 2873 O O . ALA A 1 363 ? 156.39548 -5.98340 42.50681 1.000 29.82031 363 ALA A O 1
ATOM 2875 N N . LEU A 1 364 ? 158.35777 -5.41122 41.54976 1.000 31.45362 364 LEU A N 1
ATOM 2876 C CA . LEU A 1 364 ? 158.89529 -4.78312 42.76217 1.000 29.25708 364 LEU A CA 1
ATOM 2877 C C . LEU A 1 364 ? 158.12568 -3.51202 43.13020 1.000 30.94181 364 LEU A C 1
ATOM 2878 O O . LEU A 1 364 ? 157.80103 -3.26944 44.30751 1.000 26.27859 364 LEU A O 1
ATOM 2883 N N . HIS A 1 365 ? 157.87141 -2.66281 42.13753 1.000 27.35587 365 HIS A N 1
ATOM 2884 C CA . HIS A 1 365 ? 157.19158 -1.39988 42.35049 1.000 28.02107 365 HIS A CA 1
ATOM 2885 C C . HIS A 1 365 ? 155.74961 -1.59318 42.78748 1.000 30.17837 365 HIS A C 1
ATOM 2886 O O . HIS A 1 365 ? 155.09414 -0.61387 43.17761 1.000 29.29254 365 HIS A O 1
ATOM 2893 N N . ARG A 1 366 ? 155.23529 -2.82165 42.66534 1.000 27.84040 366 ARG A N 1
ATOM 2894 C CA . ARG A 1 366 ? 153.87783 -3.18361 43.03697 1.000 28.58210 366 ARG A CA 1
ATOM 2895 C C . ARG A 1 366 ? 153.82174 -4.31315 44.06627 1.000 29.08486 366 ARG A C 1
ATOM 2896 O O . ARG A 1 366 ? 152.80877 -5.00916 44.15619 1.000 32.28743 366 ARG A O 1
ATOM 2904 N N . HIS A 1 367 ? 154.88028 -4.54480 44.81389 1.000 28.88228 367 HIS A N 1
ATOM 2905 C CA . HIS A 1 367 ? 154.87887 -5.67946 45.73759 1.000 33.93135 367 HIS A CA 1
ATOM 2906 C C . HIS A 1 367 ? 153.97703 -5.39110 46.93156 1.000 31.22506 367 HIS A C 1
ATOM 2907 O O . HIS A 1 367 ? 154.18098 -4.38386 47.61485 1.000 30.39825 367 HIS A O 1
ATOM 2914 N N . PRO A 1 368 ? 152.99188 -6.24769 47.22693 1.000 30.83455 368 PRO A N 1
ATOM 2915 C CA . PRO A 1 368 ? 152.05640 -5.93101 48.33468 1.000 33.15851 368 PRO A CA 1
ATOM 2916 C C . PRO A 1 368 ? 152.72676 -5.77138 49.68684 1.000 32.76895 368 PRO A C 1
ATOM 2917 O O . PRO A 1 368 ? 152.21842 -5.01354 50.51901 1.000 38.04083 368 PRO A O 1
ATOM 2921 N N . ALA A 1 369 ? 153.84713 -6.45239 49.94317 1.000 30.65778 369 ALA A N 1
ATOM 2922 C CA . ALA A 1 369 ? 154.53755 -6.27568 51.21487 1.000 31.43521 369 ALA A CA 1
ATOM 2923 C C . ALA A 1 369 ? 155.12990 -4.87256 51.38616 1.000 34.30276 369 ALA A C 1
ATOM 2924 O O . ALA A 1 369 ? 155.49401 -4.48648 52.50277 1.000 34.27496 369 ALA A O 1
ATOM 2926 N N . ALA A 1 370 ? 155.31207 -4.13169 50.29859 1.000 27.18282 370 ALA A N 1
ATOM 2927 C CA . ALA A 1 370 ? 155.94484 -2.83048 50.36584 1.000 27.49008 370 ALA A CA 1
ATOM 2928 C C . ALA A 1 370 ? 155.00751 -1.68755 49.99336 1.000 30.78158 370 ALA A C 1
ATOM 2929 O O . ALA A 1 370 ? 155.33933 -0.52633 50.25291 1.000 30.46875 370 ALA A O 1
ATOM 2931 N N . TRP A 1 371 ? 153.89259 -1.97230 49.32610 1.000 29.43971 371 TRP A N 1
ATOM 2932 C CA . TRP A 1 371 ? 152.98799 -0.94501 48.82583 1.000 28.94792 371 TRP A CA 1
ATOM 2933 C C . TRP A 1 371 ? 151.57395 -1.33871 49.20755 1.000 29.74190 371 TRP A C 1
ATOM 2934 O O . TRP A 1 371 ? 151.08387 -2.38189 48.76441 1.000 28.87933 371 TRP A O 1
ATOM 2945 N N . THR A 1 372 ? 150.92629 -0.51289 50.02791 1.000 31.19810 372 THR A N 1
ATOM 2946 C CA . THR A 1 372 ? 149.50481 -0.68763 50.30059 1.000 32.26995 372 THR A CA 1
ATOM 2947 C C . THR A 1 372 ? 148.70082 -0.41582 49.03441 1.000 33.30150 372 THR A C 1
ATOM 2948 O O . THR A 1 372 ? 148.95165 0.57272 48.35084 1.000 37.86065 372 THR A O 1
ATOM 2952 N N . ASN A 1 373 ? 147.73736 -1.28093 48.72389 1.000 35.57460 373 ASN A N 1
ATOM 2953 C CA . ASN A 1 373 ? 146.94933 -1.18834 47.49581 1.000 36.39490 373 ASN A CA 1
ATOM 2954 C C . ASN A 1 373 ? 147.85900 -0.94728 46.30398 1.000 38.86513 373 ASN A C 1
ATOM 2955 O O . ASN A 1 373 ? 147.77153 0.13075 45.64923 1.000 33.46519 373 ASN A O 1
ATOM 2960 N N . PRO A 1 374 ? 148.72541 -1.88332 45.95773 1.000 40.81470 374 PRO A N 1
ATOM 2961 C CA . PRO A 1 374 ? 149.76375 -1.60494 44.95877 1.000 34.26140 374 PRO A CA 1
ATOM 2962 C C . PRO A 1 374 ? 149.22172 -1.26241 43.58781 1.000 41.81562 374 PRO A C 1
ATOM 2963 O O . PRO A 1 374 ? 149.91038 -0.55465 42.83744 1.000 42.05501 374 PRO A O 1
ATOM 2967 N N . ASP A 1 375 ? 148.02535 -1.72739 43.21551 1.000 39.30149 375 ASP A N 1
ATOM 2968 C CA . ASP A 1 375 ? 147.54927 -1.46616 41.86016 1.000 38.79335 375 ASP A CA 1
ATOM 2969 C C . ASP A 1 375 ? 146.78695 -0.14777 41.75644 1.000 34.16351 375 ASP A C 1
ATOM 2970 O O . ASP A 1 375 ? 146.23199 0.15802 40.69714 1.000 38.61198 375 ASP A O 1
ATOM 2975 N N . GLU A 1 376 ? 146.81428 0.66723 42.80155 1.000 35.32155 376 GLU A N 1
ATOM 2976 C CA . GLU A 1 376 ? 146.09072 1.93296 42.85139 1.000 40.34404 376 GLU A CA 1
ATOM 2977 C C . GLU A 1 376 ? 147.03775 3.11231 42.60032 1.000 40.33062 376 GLU A C 1
ATOM 2978 O O . GLU A 1 376 ? 148.10582 3.20648 43.22264 1.000 35.96401 376 GLU A O 1
ATOM 2984 N N . PHE A 1 377 ? 146.66655 3.98537 41.65438 1.000 35.76830 377 PHE A N 1
ATOM 2985 C CA . PHE A 1 377 ? 147.43494 5.19952 41.38408 1.000 33.28421 377 PHE A CA 1
ATOM 2986 C C . PHE A 1 377 ? 147.12434 6.22626 42.46448 1.000 31.73306 377 PHE A C 1
ATOM 2987 O O . PHE A 1 377 ? 145.98216 6.67532 42.59347 1.000 38.24967 377 PHE A O 1
ATOM 2995 N N . ASP A 1 378 ? 148.13957 6.59902 43.24152 1.000 34.36694 378 ASP A N 1
ATOM 2996 C CA . ASP A 1 378 ? 147.92983 7.45982 44.40436 1.000 36.87925 378 ASP A CA 1
ATOM 2997 C C . ASP A 1 378 ? 149.16435 8.34361 44.57124 1.000 31.20832 378 ASP A C 1
ATOM 2998 O O . ASP A 1 378 ? 150.22827 7.85541 44.96313 1.000 26.96693 378 ASP A O 1
ATOM 3003 N N . ILE A 1 379 ? 149.02154 9.64656 44.28619 1.000 28.74070 379 ILE A N 1
ATOM 3004 C CA . ILE A 1 379 ? 150.16271 10.55443 44.35952 1.000 24.05039 379 ILE A CA 1
ATOM 3005 C C . ILE A 1 379 ? 150.48519 10.96079 45.78947 1.000 34.54815 379 ILE A C 1
ATOM 3006 O O . ILE A 1 379 ? 151.60189 11.45689 46.06026 1.000 33.02734 379 ILE A O 1
ATOM 3011 N N . ASP A 1 380 ? 149.57610 10.70369 46.74198 1.000 37.70100 380 ASP A N 1
ATOM 3012 C CA . ASP A 1 380 ? 149.88684 11.04910 48.13085 1.000 37.76937 380 ASP A CA 1
ATOM 3013 C C . ASP A 1 380 ? 150.93839 10.12541 48.74324 1.000 34.23498 380 ASP A C 1
ATOM 3014 O O . ASP A 1 380 ? 151.48585 10.45810 49.79825 1.000 40.01232 380 ASP A O 1
ATOM 3019 N N . ARG A 1 381 ? 151.25165 8.98884 48.10329 1.000 32.95694 381 ARG A N 1
ATOM 3020 C CA . ARG A 1 381 ? 152.38694 8.17993 48.52615 1.000 29.47305 381 ARG A CA 1
ATOM 3021 C C . ARG A 1 381 ? 153.65781 8.99354 48.58505 1.000 31.02085 381 ARG A C 1
ATOM 3022 O O . ARG A 1 381 ? 154.60881 8.56861 49.25009 1.000 31.24229 381 ARG A O 1
ATOM 3030 N N . TRP A 1 382 ? 153.70626 10.14416 47.89445 1.000 28.41997 382 TRP A N 1
ATOM 3031 C CA . TRP A 1 382 ? 154.96432 10.81593 47.60220 1.000 25.69879 382 TRP A CA 1
ATOM 3032 C C . TRP A 1 382 ? 155.10547 12.16870 48.28887 1.000 30.14374 382 TRP A C 1
ATOM 3033 O O . TRP A 1 382 ? 156.07032 12.89567 47.99782 1.000 31.34863 382 TRP A O 1
ATOM 3044 N N . THR A 1 383 ? 154.21385 12.50505 49.23797 1.000 30.30818 383 THR A N 1
ATOM 3045 C CA . THR A 1 383 ? 154.46458 13.64826 50.12064 1.000 31.93302 383 THR A CA 1
ATOM 3046 C C . THR A 1 383 ? 155.72311 13.35935 50.94052 1.000 33.38468 383 THR A C 1
ATOM 3047 O O . THR A 1 383 ? 156.08479 12.19903 51.14117 1.000 33.02862 383 THR A O 1
ATOM 3051 N N . SER A 1 384 ? 156.42734 14.42003 51.37420 1.000 34.78683 384 SER A N 1
ATOM 3052 C CA . SER A 1 384 ? 157.60999 14.21972 52.22371 1.000 41.74556 384 SER A CA 1
ATOM 3053 C C . SER A 1 384 ? 157.35676 13.22295 53.33874 1.000 33.82725 384 SER A C 1
ATOM 3054 O O . SER A 1 384 ? 158.19379 12.36623 53.62602 1.000 34.83753 384 SER A O 1
ATOM 3057 N N . GLU A 1 385 ? 156.19436 13.32939 53.97968 1.000 32.92935 385 GLU A N 1
ATOM 3058 C CA . GLU A 1 385 ? 155.92484 12.48184 55.13209 1.000 40.42691 385 GLU A CA 1
ATOM 3059 C C . GLU A 1 385 ? 155.74913 11.01023 54.73850 1.000 37.14378 385 GLU A C 1
ATOM 3060 O O . GLU A 1 385 ? 156.42396 10.13078 55.30039 1.000 33.02789 385 GLU A O 1
ATOM 3066 N N . ASN A 1 386 ? 154.90667 10.72481 53.74069 1.000 33.58759 386 ASN A N 1
ATOM 3067 C CA . ASN A 1 386 ? 154.66989 9.33076 53.35679 1.000 32.00417 386 ASN A CA 1
ATOM 3068 C C . ASN A 1 386 ? 155.85766 8.71856 52.60296 1.000 33.23697 386 ASN A C 1
ATOM 3069 O O . ASN A 1 386 ? 156.09471 7.50713 52.70074 1.000 29.96656 386 ASN A O 1
ATOM 3074 N N . ARG A 1 387 ? 156.61080 9.53383 51.86159 1.000 28.58412 387 ARG A N 1
ATOM 3075 C CA . ARG A 1 387 ? 157.79874 9.04398 51.16173 1.000 34.81987 387 ARG A CA 1
ATOM 3076 C C . ARG A 1 387 ? 158.77425 8.40743 52.14755 1.000 34.17162 387 ARG A C 1
ATOM 3077 O O . ARG A 1 387 ? 159.40735 7.38551 51.84950 1.000 35.67843 387 ARG A O 1
ATOM 3085 N N . ARG A 1 388 ? 158.87832 8.98029 53.34633 1.000 32.01441 388 ARG A N 1
ATOM 3086 C CA . ARG A 1 388 ? 159.80586 8.47520 54.34905 1.000 29.82786 388 ARG A CA 1
ATOM 3087 C C . ARG A 1 388 ? 159.50352 7.04007 54.77036 1.000 31.80065 388 ARG A C 1
ATOM 3088 O O . ARG A 1 388 ? 160.38226 6.38047 55.33771 1.000 33.12572 388 ARG A O 1
ATOM 3096 N N . THR A 1 389 ? 158.28143 6.54911 54.57219 1.000 25.92646 389 THR A N 1
ATOM 3097 C CA . THR A 1 389 ? 157.90434 5.25110 55.11548 1.000 26.94471 389 THR A CA 1
ATOM 3098 C C . THR A 1 389 ? 157.95918 4.12062 54.10044 1.000 26.80836 389 THR A C 1
ATOM 3099 O O . THR A 1 389 ? 157.51746 3.01485 54.40600 1.000 28.42618 389 THR A O 1
ATOM 3103 N N . HIS A 1 390 ? 158.48814 4.36086 52.90558 1.000 31.81557 390 HIS A N 1
ATOM 3104 C CA . HIS A 1 390 ? 158.57141 3.30547 51.89978 1.000 28.64322 390 HIS A CA 1
ATOM 3105 C C . HIS A 1 390 ? 159.65543 2.31572 52.26354 1.000 23.31912 390 HIS A C 1
ATOM 3106 O O . HIS A 1 390 ? 160.60137 2.65183 52.97361 1.000 27.10393 390 HIS A O 1
ATOM 3113 N N . HIS A 1 391 ? 159.50557 1.08648 51.77709 1.000 27.15735 391 HIS A N 1
ATOM 3114 C CA . HIS A 1 391 ? 160.59536 0.12024 51.83524 1.000 27.21905 391 HIS A CA 1
ATOM 3115 C C . HIS A 1 391 ? 161.78285 0.67669 51.06191 1.000 27.68077 391 HIS A C 1
ATOM 3116 O O . HIS A 1 391 ? 161.62527 1.06126 49.89191 1.000 28.12866 391 HIS A O 1
ATOM 3123 N N . PRO A 1 392 ? 162.97599 0.73649 51.66841 1.000 27.93857 392 PRO A N 1
ATOM 3124 C CA . PRO A 1 392 ? 164.12182 1.40959 51.01509 1.000 29.14160 392 PRO A CA 1
ATOM 3125 C C . PRO A 1 392 ? 164.64593 0.71242 49.78510 1.000 28.48637 392 PRO A C 1
ATOM 3126 O O . PRO A 1 392 ? 165.48130 1.29510 49.08466 1.000 31.72442 392 PRO A O 1
ATOM 3130 N N . ALA A 1 393 ? 164.18700 -0.49310 49.47235 1.000 30.84162 393 ALA A N 1
ATOM 3131 C CA . ALA A 1 393 ? 164.68666 -1.18960 48.29716 1.000 29.92511 393 ALA A CA 1
ATOM 3132 C C . ALA A 1 393 ? 163.58465 -1.47036 47.28685 1.000 25.97199 393 ALA A C 1
ATOM 3133 O O . ALA A 1 393 ? 163.82238 -2.21354 46.33203 1.000 25.77623 393 ALA A O 1
ATOM 3135 N N . ALA A 1 394 ? 162.39412 -0.88760 47.45845 1.000 23.33288 394 ALA A N 1
ATOM 3136 C CA . ALA A 1 394 ? 161.25019 -1.22438 46.61547 1.000 28.70369 394 ALA A CA 1
ATOM 3137 C C . ALA A 1 394 ? 160.93756 -0.17122 45.55182 1.000 24.83744 394 ALA A C 1
ATOM 3138 O O . ALA A 1 394 ? 159.88190 -0.25285 44.90623 1.000 25.79017 394 ALA A O 1
ATOM 3140 N N . TYR A 1 395 ? 161.78568 0.84544 45.39113 1.000 24.29677 395 TYR A N 1
ATOM 3141 C CA . TYR A 1 395 ? 161.55853 1.91277 44.41065 1.000 25.48447 395 TYR A CA 1
ATOM 3142 C C . TYR A 1 395 ? 162.88520 2.24445 43.73771 1.000 26.97366 395 TYR A C 1
ATOM 3143 O O . TYR A 1 395 ? 163.70300 2.99365 44.28603 1.000 28.91129 395 TYR A O 1
ATOM 3152 N N . LYS A 1 396 ? 163.08732 1.71974 42.53662 1.000 30.08235 396 LYS A N 1
ATOM 3153 C CA . LYS A 1 396 ? 164.38431 1.80850 41.86271 1.000 29.28298 396 LYS A CA 1
ATOM 3154 C C . LYS A 1 396 ? 164.25549 2.22148 40.39117 1.000 30.38618 396 LYS A C 1
ATOM 3155 O O . LYS A 1 396 ? 164.90157 1.63571 39.52134 1.000 30.62234 396 LYS A O 1
ATOM 3161 N N . PRO A 1 397 ? 163.48223 3.27559 40.07751 1.000 27.98998 397 PRO A N 1
ATOM 3162 C CA . PRO A 1 397 ? 163.31350 3.63803 38.65683 1.000 23.84043 397 PRO A CA 1
ATOM 3163 C C . PRO A 1 397 ? 164.55819 4.26621 38.06142 1.000 27.54795 397 PRO A C 1
ATOM 3164 O O . PRO A 1 397 ? 164.69395 4.30651 36.83078 1.000 26.36739 397 PRO A O 1
ATOM 3168 N N . PHE A 1 398 ? 165.45320 4.79518 38.88685 1.000 26.52205 398 PHE A N 1
ATOM 3169 C CA . PHE A 1 398 ? 166.69281 5.40705 38.42780 1.000 26.72322 398 PHE A CA 1
ATOM 3170 C C . PHE A 1 398 ? 167.89522 4.54444 38.82044 1.000 27.26279 398 PHE A C 1
ATOM 3171 O O . PHE A 1 398 ? 168.95393 5.05753 39.18206 1.000 26.77271 398 PHE A O 1
ATOM 3179 N N . GLY A 1 399 ? 167.72392 3.20867 38.79588 1.000 22.95103 399 GLY A N 1
ATOM 3180 C CA . GLY A 1 399 ? 168.83905 2.31317 39.04260 1.000 23.54198 399 GLY A CA 1
ATOM 3181 C C . GLY A 1 399 ? 169.29145 2.30200 40.48999 1.000 28.83047 399 GLY A C 1
ATOM 3182 O O . GLY A 1 399 ? 168.56566 2.68273 41.41551 1.000 29.73074 399 GLY A O 1
ATOM 3183 N N . ASN A 1 400 ? 170.53597 1.86664 40.68091 1.000 31.07648 400 ASN A N 1
ATOM 3184 C CA . ASN A 1 400 ? 171.03655 1.55190 42.00851 1.000 29.98659 400 ASN A CA 1
ATOM 3185 C C . ASN A 1 400 ? 172.51073 1.92133 42.16304 1.000 34.14256 400 ASN A C 1
ATOM 3186 O O . ASN A 1 400 ? 173.31455 1.72148 41.24046 1.000 29.58106 400 ASN A O 1
ATOM 3191 N N . GLY A 1 401 ? 172.85551 2.44555 43.34371 1.000 28.14291 401 GLY A N 1
ATOM 3192 C CA . GLY A 1 401 ? 174.22207 2.59270 43.79922 1.000 31.07631 401 GLY A CA 1
ATOM 3193 C C . GLY A 1 401 ? 174.99377 3.54417 42.91776 1.000 32.32773 401 GLY A C 1
ATOM 3194 O O . GLY A 1 401 ? 174.43569 4.49440 42.36028 1.000 37.59939 401 GLY A O 1
ATOM 3195 N N A MET A 1 402 ? 176.29985 3.27021 42.79025 0.500 36.71344 402 MET A N 1
ATOM 3196 N N B MET A 1 402 ? 176.30183 3.30464 42.78358 0.500 36.45974 402 MET A N 1
ATOM 3197 C CA A MET A 1 402 ? 177.17785 4.06809 41.93437 0.500 40.33952 402 MET A CA 1
ATOM 3198 C CA B MET A 1 402 ? 177.09040 4.19721 41.93431 0.500 40.32152 402 MET A CA 1
ATOM 3199 C C A MET A 1 402 ? 176.70521 4.06331 40.48331 0.500 42.33700 402 MET A C 1
ATOM 3200 C C B MET A 1 402 ? 176.73424 4.05962 40.45343 0.500 44.39492 402 MET A C 1
ATOM 3201 O O A MET A 1 402 ? 176.94520 5.02900 39.74899 0.500 37.01145 402 MET A O 1
ATOM 3202 O O B MET A 1 402 ? 177.07257 4.95817 39.67281 0.500 37.03018 402 MET A O 1
ATOM 3211 N N . ARG A 1 403 ? 176.05090 2.98041 40.05407 1.000 35.73746 403 ARG A N 1
ATOM 3212 C CA . ARG A 1 403 ? 175.52783 2.83405 38.70122 1.000 35.31622 403 ARG A CA 1
ATOM 3213 C C . ARG A 1 403 ? 174.08820 3.36297 38.56804 1.000 35.62447 403 ARG A C 1
ATOM 3214 O O . ARG A 1 403 ? 173.32570 2.91644 37.69772 1.000 31.02188 403 ARG A O 1
ATOM 3222 N N . ALA A 1 404 ? 173.69429 4.28356 39.43681 1.000 34.92595 404 ALA A N 1
ATOM 3223 C CA . ALA A 1 404 ? 172.38089 4.88464 39.32714 1.000 32.53925 404 ALA A CA 1
ATOM 3224 C C . ALA A 1 404 ? 172.35994 5.89147 38.17504 1.000 32.34094 404 ALA A C 1
ATOM 3225 O O . ALA A 1 404 ? 173.39899 6.26579 37.62082 1.000 31.65502 404 ALA A O 1
ATOM 3227 N N . CYS A 1 405 ? 171.14824 6.28376 37.78485 1.000 29.16411 405 CYS A N 1
ATOM 3228 C CA . CYS A 1 405 ? 170.95802 7.28437 36.73509 1.000 29.12138 405 CYS A CA 1
ATOM 3229 C C . CYS A 1 405 ? 171.64563 8.59334 37.09006 1.000 28.06853 405 CYS A C 1
ATOM 3230 O O . CYS A 1 405 ? 171.29603 9.22977 38.07868 1.000 35.14054 405 CYS A O 1
ATOM 3233 N N . ILE A 1 406 ? 172.60823 9.02287 36.27686 1.000 29.42975 406 ILE A N 1
ATOM 3234 C CA . ILE A 1 406 ? 173.18016 10.34634 36.51696 1.000 27.56756 406 ILE A CA 1
ATOM 3235 C C . ILE A 1 406 ? 172.29033 11.44150 35.96361 1.000 31.36621 406 ILE A C 1
ATOM 3236 O O . ILE A 1 406 ? 172.46197 12.61335 36.32894 1.000 30.10865 406 ILE A O 1
ATOM 3241 N N . GLY A 1 407 ? 171.37988 11.09828 35.04187 1.000 31.53968 407 GLY A N 1
ATOM 3242 C CA . GLY A 1 407 ? 170.48941 12.02142 34.37465 1.000 23.70111 407 GLY A CA 1
ATOM 3243 C C . GLY A 1 407 ? 169.19128 12.29801 35.10055 1.000 25.90507 407 GLY A C 1
ATOM 3244 O O . GLY A 1 407 ? 168.41628 13.13181 34.62076 1.000 25.49455 407 GLY A O 1
ATOM 3245 N N . ARG A 1 408 ? 168.98165 11.68778 36.28101 1.000 23.44344 408 ARG A N 1
ATOM 3246 C CA . ARG A 1 408 ? 167.69777 11.74366 36.98422 1.000 23.35104 408 ARG A CA 1
ATOM 3247 C C . ARG A 1 408 ? 167.16964 13.17354 37.12691 1.000 29.07708 408 ARG A C 1
ATOM 3248 O O . ARG A 1 408 ? 166.00689 13.45330 36.78788 1.000 28.49844 408 ARG A O 1
ATOM 3256 N N . GLN A 1 409 ? 167.99944 14.09536 37.64416 1.000 24.24346 409 GLN A N 1
ATOM 3257 C CA . GLN A 1 409 ? 167.50711 15.45157 37.90563 1.000 24.88297 409 GLN A CA 1
ATOM 3258 C C . GLN A 1 409 ? 167.19270 16.18568 36.61166 1.000 27.09272 409 GLN A C 1
ATOM 3259 O O . GLN A 1 409 ? 166.19714 16.92490 36.53797 1.000 26.38832 409 GLN A O 1
ATOM 3265 N N . PHE A 1 410 ? 168.01221 15.97442 35.57218 1.000 27.29586 410 PHE A N 1
ATOM 3266 C CA . PHE A 1 410 ? 167.69945 16.51236 34.25036 1.000 28.90209 410 PHE A CA 1
ATOM 3267 C C . PHE A 1 410 ? 166.36014 15.98656 33.74931 1.000 27.91498 410 PHE A C 1
ATOM 3268 O O . PHE A 1 410 ? 165.49134 16.76163 33.31718 1.000 25.14642 410 PHE A O 1
ATOM 3276 N N . ALA A 1 411 ? 166.17640 14.66810 33.81016 1.000 23.21677 411 ALA A N 1
ATOM 3277 C CA . ALA A 1 411 ? 164.94488 14.06570 33.32280 1.000 26.01463 411 ALA A CA 1
ATOM 3278 C C . ALA A 1 411 ? 163.73789 14.65847 34.02622 1.000 27.99950 411 ALA A C 1
ATOM 3279 O O . ALA A 1 411 ? 162.83581 15.21240 33.36940 1.000 27.65761 411 ALA A O 1
ATOM 3281 N N . LEU A 1 412 ? 163.75675 14.62373 35.37321 1.000 27.95459 412 LEU A N 1
ATOM 3282 C CA . LEU A 1 412 ? 162.60872 15.06061 36.16125 1.000 26.38932 412 LEU A CA 1
ATOM 3283 C C . LEU A 1 412 ? 162.34167 16.54105 35.95510 1.000 28.40825 412 LEU A C 1
ATOM 3284 O O . LEU A 1 412 ? 161.18050 16.96140 35.84996 1.000 31.70976 412 LEU A O 1
ATOM 3289 N N . THR A 1 413 ? 163.39234 17.35382 35.85410 1.000 28.32566 413 THR A N 1
ATOM 3290 C CA . THR A 1 413 ? 163.16701 18.76267 35.55901 1.000 31.92189 413 THR A CA 1
ATOM 3291 C C . THR A 1 413 ? 162.48779 18.91662 34.20357 1.000 33.29698 413 THR A C 1
ATOM 3292 O O . THR A 1 413 ? 161.53534 19.71082 34.03976 1.000 34.04129 413 THR A O 1
ATOM 3296 N N . GLU A 1 414 ? 162.97963 18.17224 33.20965 1.000 33.98818 414 GLU A N 1
ATOM 3297 C CA . GLU A 1 414 ? 162.51575 18.37185 31.85099 1.000 29.99557 414 GLU A CA 1
ATOM 3298 C C . GLU A 1 414 ? 161.00989 18.07477 31.83115 1.000 29.07889 414 GLU A C 1
ATOM 3299 O O . GLU A 1 414 ? 160.20514 18.82969 31.27579 1.000 28.87202 414 GLU A O 1
ATOM 3305 N N . ALA A 1 415 ? 160.63749 16.94133 32.44824 1.000 27.99247 415 ALA A N 1
ATOM 3306 C CA . ALA A 1 415 ? 159.26147 16.42894 32.47892 1.000 29.85878 415 ALA A CA 1
ATOM 3307 C C . ALA A 1 415 ? 158.32685 17.32443 33.29223 1.000 29.63064 415 ALA A C 1
ATOM 3308 O O . ALA A 1 415 ? 157.19854 17.61623 32.86066 1.000 29.89477 415 ALA A O 1
ATOM 3310 N N . LYS A 1 416 ? 158.76324 17.74833 34.48860 1.000 26.95300 416 LYS A N 1
ATOM 3311 C CA . LYS A 1 416 ? 157.98839 18.72656 35.23657 1.000 27.91735 416 LYS A CA 1
ATOM 3312 C C . LYS A 1 416 ? 157.64325 19.92386 34.35281 1.000 27.53116 416 LYS A C 1
ATOM 3313 O O . LYS A 1 416 ? 156.47534 20.31998 34.26283 1.000 28.28403 416 LYS A O 1
ATOM 3319 N N . LEU A 1 417 ? 158.64824 20.48021 33.65574 1.000 27.47896 417 LEU A N 1
ATOM 3320 C CA . LEU A 1 417 ? 158.44499 21.69566 32.85954 1.000 25.89095 417 LEU A CA 1
ATOM 3321 C C . LEU A 1 417 ? 157.51804 21.46052 31.67553 1.000 27.09148 417 LEU A C 1
ATOM 3322 O O . LEU A 1 417 ? 156.65383 22.29597 31.36442 1.000 29.74920 417 LEU A O 1
ATOM 3327 N N . ALA A 1 418 ? 157.74655 20.36906 30.95004 1.000 29.14138 418 ALA A N 1
ATOM 3328 C CA . ALA A 1 418 ? 156.89180 20.02671 29.82119 1.000 27.20408 418 ALA A CA 1
ATOM 3329 C C . ALA A 1 418 ? 155.44456 19.93675 30.27179 1.000 26.55707 418 ALA A C 1
ATOM 3330 O O . ALA A 1 418 ? 154.54727 20.50781 29.64033 1.000 25.07542 418 ALA A O 1
ATOM 3332 N N . LEU A 1 419 ? 155.20671 19.22189 31.37588 1.000 26.50255 419 LEU A N 1
ATOM 3333 C CA . LEU A 1 419 ? 153.84311 19.02097 31.85400 1.000 28.71542 419 LEU A CA 1
ATOM 3334 C C . LEU A 1 419 ? 153.21750 20.34436 32.27012 1.000 29.05583 419 LEU A C 1
ATOM 3335 O O . LEU A 1 419 ? 152.05913 20.62946 31.94108 1.000 24.51419 419 LEU A O 1
ATOM 3340 N N . LEU A 1 420 ? 153.98663 21.16252 32.99622 1.000 28.11200 420 LEU A N 1
ATOM 3341 C CA . LEU A 1 420 ? 153.54329 22.48550 33.40823 1.000 29.83966 420 LEU A CA 1
ATOM 3342 C C . LEU A 1 420 ? 153.06603 23.30513 32.21705 1.000 28.40660 420 LEU A C 1
ATOM 3343 O O . LEU A 1 420 ? 151.95013 23.84186 32.21753 1.000 28.53149 420 LEU A O 1
ATOM 3348 N N . LEU A 1 421 ? 153.88329 23.37370 31.16547 1.000 26.14258 421 LEU A N 1
ATOM 3349 C CA . LEU A 1 421 ? 153.50234 24.20157 30.02873 1.000 26.70036 421 LEU A CA 1
ATOM 3350 C C . LEU A 1 421 ? 152.31469 23.60144 29.27277 1.000 27.20291 421 LEU A C 1
ATOM 3351 O O . LEU A 1 421 ? 151.37017 24.31863 28.91093 1.000 30.31821 421 LEU A O 1
ATOM 3356 N N . ILE A 1 422 ? 152.31708 22.27772 29.08547 1.000 28.27207 422 ILE A N 1
ATOM 3357 C CA . ILE A 1 422 ? 151.23844 21.60264 28.36372 1.000 27.78876 422 ILE A CA 1
ATOM 3358 C C . ILE A 1 422 ? 149.90548 21.84599 29.05290 1.000 29.82859 422 ILE A C 1
ATOM 3359 O O . ILE A 1 422 ? 148.91081 22.21689 28.41467 1.000 25.33332 422 ILE A O 1
ATOM 3364 N N . LEU A 1 423 ? 149.86939 21.65317 30.37433 1.000 28.53164 423 LEU A N 1
ATOM 3365 C CA . LEU A 1 423 ? 148.61644 21.79037 31.08983 1.000 28.24676 423 LEU A CA 1
ATOM 3366 C C . LEU A 1 423 ? 148.24057 23.25415 31.22985 1.000 30.49794 423 LEU A C 1
ATOM 3367 O O . LEU A 1 423 ? 147.04769 23.57680 31.30863 1.000 27.58164 423 LEU A O 1
ATOM 3372 N N . GLN A 1 424 ? 149.22755 24.15633 31.18403 1.000 31.60883 424 GLN A N 1
ATOM 3373 C CA . GLN A 1 424 ? 148.88987 25.56903 31.10862 1.000 35.01231 424 GLN A CA 1
ATOM 3374 C C . GLN A 1 424 ? 148.07156 25.87049 29.85920 1.000 33.51971 424 GLN A C 1
ATOM 3375 O O . GLN A 1 424 ? 147.03098 26.53410 29.93476 1.000 32.59723 424 GLN A O 1
ATOM 3381 N N . LYS A 1 425 ? 148.50682 25.35985 28.69947 1.000 32.59413 425 LYS A N 1
ATOM 3382 C CA . LYS A 1 425 ? 147.83309 25.74297 27.45447 1.000 29.85588 425 LYS A CA 1
ATOM 3383 C C . LYS A 1 425 ? 146.63409 24.86578 27.10238 1.000 27.15699 425 LYS A C 1
ATOM 3384 O O . LYS A 1 425 ? 145.64331 25.36127 26.57429 1.000 30.60582 425 LYS A O 1
ATOM 3390 N N . PHE A 1 426 ? 146.69279 23.56845 27.36684 1.000 32.29227 426 PHE A N 1
ATOM 3391 C CA . PHE A 1 426 ? 145.85953 22.62201 26.62163 1.000 32.70897 426 PHE A CA 1
ATOM 3392 C C . PHE A 1 426 ? 144.87378 21.87636 27.50824 1.000 29.62805 426 PHE A C 1
ATOM 3393 O O . PHE A 1 426 ? 145.23280 21.40038 28.59304 1.000 25.59792 426 PHE A O 1
ATOM 3401 N N . ALA A 1 427 ? 143.62914 21.80663 27.03605 1.000 30.57079 427 ALA A N 1
ATOM 3402 C CA . ALA A 1 427 ? 142.65662 20.80286 27.45001 1.000 30.58294 427 ALA A CA 1
ATOM 3403 C C . ALA A 1 427 ? 142.94455 19.49801 26.71042 1.000 29.51751 427 ALA A C 1
ATOM 3404 O O . ALA A 1 427 ? 142.90856 19.46289 25.47336 1.000 30.27250 427 ALA A O 1
ATOM 3406 N N . LEU A 1 428 ? 143.19453 18.43333 27.48453 1.000 28.77090 428 LEU A N 1
ATOM 3407 C CA . LEU A 1 428 ? 143.49156 17.10068 26.97499 1.000 24.50833 428 LEU A CA 1
ATOM 3408 C C . LEU A 1 428 ? 142.20473 16.35071 26.65830 1.000 28.18068 428 LEU A C 1
ATOM 3409 O O . LEU A 1 428 ? 141.18007 16.52409 27.33563 1.000 29.53776 428 LEU A O 1
ATOM 3414 N N . SER A 1 429 ? 142.25659 15.52430 25.61781 1.000 24.59747 429 SER A N 1
ATOM 3415 C CA . SER A 1 429 ? 141.08485 14.84615 25.09695 1.000 24.05489 429 SER A CA 1
ATOM 3416 C C . SER A 1 429 ? 141.51306 13.50655 24.48789 1.000 28.75489 429 SER A C 1
ATOM 3417 O O . SER A 1 429 ? 142.59112 13.39463 23.87935 1.000 23.01150 429 SER A O 1
ATOM 3420 N N . ASP A 1 430 ? 140.67388 12.48339 24.68369 1.000 29.10538 430 ASP A N 1
ATOM 3421 C CA . ASP A 1 430 ? 140.95134 11.10172 24.28053 1.000 27.56054 430 ASP A CA 1
ATOM 3422 C C . ASP A 1 430 ? 139.89980 10.63210 23.28384 1.000 25.85162 430 ASP A C 1
ATOM 3423 O O . ASP A 1 430 ? 138.85675 10.10345 23.68746 1.000 30.40469 430 ASP A O 1
ATOM 3428 N N . PRO A 1 431 ? 140.10636 10.82485 21.97491 1.000 32.70244 431 PRO A N 1
ATOM 3429 C CA . PRO A 1 431 ? 139.01877 10.54609 21.01203 1.000 28.00661 431 PRO A CA 1
ATOM 3430 C C . PRO A 1 431 ? 138.85825 9.09204 20.62334 1.000 28.59118 431 PRO A C 1
ATOM 3431 O O . PRO A 1 431 ? 137.86543 8.77046 19.96114 1.000 32.95720 431 PRO A O 1
ATOM 3435 N N . TYR A 1 432 ? 139.83490 8.22034 20.88953 1.000 32.20884 432 TYR A N 1
ATOM 3436 C CA . TYR A 1 432 ? 139.79269 6.85356 20.38345 1.000 29.82017 432 TYR A CA 1
ATOM 3437 C C . TYR A 1 432 ? 139.68634 5.79512 21.47372 1.000 28.50142 432 TYR A C 1
ATOM 3438 O O . TYR A 1 432 ? 139.81481 4.60474 21.16987 1.000 31.30085 432 TYR A O 1
ATOM 3447 N N . ASP A 1 433 ? 139.47630 6.18270 22.73040 1.000 26.73390 433 ASP A N 1
ATOM 3448 C CA . ASP A 1 433 ? 139.48809 5.22493 23.82781 1.000 29.45532 433 ASP A CA 1
ATOM 3449 C C . ASP A 1 433 ? 140.80532 4.44782 23.82740 1.000 30.44517 433 ASP A C 1
ATOM 3450 O O . ASP A 1 433 ? 140.82880 3.22605 23.67373 1.000 29.83875 433 ASP A O 1
ATOM 3455 N N . TYR A 1 434 ? 141.91619 5.18495 23.92752 1.000 28.57865 434 TYR A N 1
ATOM 3456 C CA . TYR A 1 434 ? 143.23460 4.56764 23.76525 1.000 29.15342 434 TYR A CA 1
ATOM 3457 C C . TYR A 1 434 ? 143.33488 3.30841 24.62696 1.000 31.38680 434 TYR A C 1
ATOM 3458 O O . TYR A 1 434 ? 143.03094 3.33575 25.82544 1.000 30.18288 434 TYR A O 1
ATOM 3467 N N . HIS A 1 435 ? 143.61818 2.17327 23.98517 1.000 27.65786 435 HIS A N 1
ATOM 3468 C CA . HIS A 1 435 ? 143.94117 0.94207 24.69747 1.000 27.98593 435 HIS A CA 1
ATOM 3469 C C . HIS A 1 435 ? 145.45744 0.84599 24.84143 1.000 28.94577 435 HIS A C 1
ATOM 3470 O O . HIS A 1 435 ? 146.17967 0.82798 23.83984 1.000 27.99290 435 HIS A O 1
ATOM 3477 N N . LEU A 1 436 ? 145.93797 0.81728 26.08683 1.000 28.65702 436 LEU A N 1
ATOM 3478 C CA . LEU A 1 436 ? 147.37615 0.83181 26.33028 1.000 28.61545 436 LEU A CA 1
ATOM 3479 C C . LEU A 1 436 ? 148.03648 -0.36458 25.66042 1.000 31.55613 436 LEU A C 1
ATOM 3480 O O . LEU A 1 436 ? 147.62577 -1.50875 25.88066 1.000 32.08835 436 LEU A O 1
ATOM 3485 N N . LYS A 1 437 ? 149.00723 -0.07229 24.78582 1.000 32.54619 437 LYS A N 1
ATOM 3486 C CA . LYS A 1 437 ? 149.84770 -1.04702 24.08855 1.000 36.11241 437 LYS A CA 1
ATOM 3487 C C . LYS A 1 437 ? 151.29236 -0.65200 24.37179 1.000 33.64420 437 LYS A C 1
ATOM 3488 O O . LYS A 1 437 ? 151.72229 0.44801 24.00865 1.000 31.40086 437 LYS A O 1
ATOM 3494 N N . VAL A 1 438 ? 152.00202 -1.49957 25.11515 1.000 39.04299 438 VAL A N 1
ATOM 3495 C CA . VAL A 1 438 ? 153.36700 -1.23556 25.56419 1.000 37.43810 438 VAL A CA 1
ATOM 3496 C C . VAL A 1 438 ? 154.36312 -1.94935 24.65011 1.000 36.09346 438 VAL A C 1
ATOM 3497 O O . VAL A 1 438 ? 154.18588 -3.12780 24.32064 1.000 39.02025 438 VAL A O 1
ATOM 3501 N N . LYS A 1 439 ? 155.37572 -1.22999 24.18340 1.000 36.73950 439 LYS A N 1
ATOM 3502 C CA . LYS A 1 439 ? 156.44771 -1.84114 23.40965 1.000 37.58363 439 LYS A CA 1
ATOM 3503 C C . LYS A 1 439 ? 157.74956 -1.75560 24.20043 1.000 35.54780 439 LYS A C 1
ATOM 3504 O O . LYS A 1 439 ? 158.06697 -0.71190 24.79536 1.000 37.16407 439 LYS A O 1
ATOM 3510 N N . GLN A 1 440 ? 158.48030 -2.87260 24.21178 1.000 34.79735 440 GLN A N 1
ATOM 3511 C CA . GLN A 1 440 ? 159.74261 -3.02583 24.91467 1.000 35.78067 440 GLN A CA 1
ATOM 3512 C C . GLN A 1 440 ? 160.89321 -3.12776 23.91215 1.000 34.87772 440 GLN A C 1
ATOM 3513 O O . GLN A 1 440 ? 160.88252 -3.99073 23.02914 1.000 30.28477 440 GLN A O 1
ATOM 3519 N N . SER A 1 441 ? 161.88733 -2.25065 24.07564 1.000 33.83024 441 SER A N 1
ATOM 3520 C CA . SER A 1 441 ? 163.18709 -2.29362 23.42560 1.000 27.62873 441 SER A CA 1
ATOM 3521 C C . SER A 1 441 ? 164.24644 -2.15109 24.51023 1.000 35.51231 441 SER A C 1
ATOM 3522 O O . SER A 1 441 ? 164.31527 -2.98213 25.42464 1.000 40.73225 441 SER A O 1
ATOM 3525 N N . LEU A 1 442 ? 165.10192 -1.12666 24.43007 1.000 36.91428 442 LEU A N 1
ATOM 3526 C CA . LEU A 1 442 ? 165.88530 -0.78492 25.61565 1.000 38.79669 442 LEU A CA 1
ATOM 3527 C C . LEU A 1 442 ? 164.95501 -0.32630 26.73630 1.000 35.22229 442 LEU A C 1
ATOM 3528 O O . LEU A 1 442 ? 165.16543 -0.66126 27.90970 1.000 42.65438 442 LEU A O 1
ATOM 3533 N N . THR A 1 443 ? 163.88440 0.38488 26.37352 1.000 29.87263 443 THR A N 1
ATOM 3534 C CA . THR A 1 443 ? 162.89737 0.98915 27.25583 1.000 34.21238 443 THR A CA 1
ATOM 3535 C C . THR A 1 443 ? 161.51335 0.43175 26.92662 1.000 31.95463 443 THR A C 1
ATOM 3536 O O . THR A 1 443 ? 161.34950 -0.37988 26.01766 1.000 35.13041 443 THR A O 1
ATOM 3540 N N . ILE A 1 444 ? 160.52394 0.80968 27.73190 1.000 33.85317 444 ILE A N 1
ATOM 3541 C CA . ILE A 1 444 ? 159.11530 0.52972 27.46782 1.000 33.37773 444 ILE A CA 1
ATOM 3542 C C . ILE A 1 444 ? 158.39940 1.82870 27.20943 1.000 33.93075 444 ILE A C 1
ATOM 3543 O O . ILE A 1 444 ? 158.82051 2.91311 27.63254 1.000 35.60406 444 ILE A O 1
ATOM 3548 N N . LYS A 1 445 ? 157.32323 1.71006 26.46635 1.000 30.81146 445 LYS A N 1
ATOM 3549 C CA . LYS A 1 445 ? 156.80062 2.95787 25.95126 1.000 29.85646 445 LYS A CA 1
ATOM 3550 C C . LYS A 1 445 ? 155.38692 2.74234 25.42660 1.000 31.54176 445 LYS A C 1
ATOM 3551 O O . LYS A 1 445 ? 155.11507 1.65640 24.88167 1.000 31.40100 445 LYS A O 1
ATOM 3557 N N . PRO A 1 446 ? 154.44842 3.68751 25.61847 1.000 29.74132 446 PRO A N 1
ATOM 3558 C CA . PRO A 1 446 ? 153.12018 3.52556 24.99678 1.000 33.25446 446 PRO A CA 1
ATOM 3559 C C . PRO A 1 446 ? 153.19827 3.77229 23.50253 1.000 34.62716 446 PRO A C 1
ATOM 3560 O O . PRO A 1 446 ? 153.90507 4.67374 23.05274 1.000 34.83025 446 PRO A O 1
ATOM 3564 N N . GLU A 1 447 ? 152.58210 2.87441 22.73339 1.000 36.54115 447 GLU A N 1
ATOM 3565 C CA . GLU A 1 447 ? 152.66468 2.90744 21.28069 1.000 36.09731 447 GLU A CA 1
ATOM 3566 C C . GLU A 1 447 ? 151.29141 3.24466 20.71744 1.000 30.90791 447 GLU A C 1
ATOM 3567 O O . GLU A 1 447 ? 150.27153 2.87507 21.30306 1.000 33.12011 447 GLU A O 1
ATOM 3573 N N . ASP A 1 448 ? 151.26133 3.96443 19.59160 1.000 27.52684 448 ASP A N 1
ATOM 3574 C CA . ASP A 1 448 ? 150.01228 4.26996 18.88152 1.000 28.62362 448 ASP A CA 1
ATOM 3575 C C . ASP A 1 448 ? 149.02384 5.02011 19.77626 1.000 33.10894 448 ASP A C 1
ATOM 3576 O O . ASP A 1 448 ? 147.79662 4.87305 19.64462 1.000 26.28537 448 ASP A O 1
ATOM 3581 N N . PHE A 1 449 ? 149.57395 5.83374 20.67512 1.000 30.58257 449 PHE A N 1
ATOM 3582 C CA . PHE A 1 449 ? 148.82685 6.64705 21.62519 1.000 29.13812 449 PHE A CA 1
ATOM 3583 C C . PHE A 1 449 ? 148.58517 8.02143 20.99579 1.000 27.45830 449 PHE A C 1
ATOM 3584 O O . PHE A 1 449 ? 149.51490 8.80174 20.80109 1.000 33.80096 449 PHE A O 1
ATOM 3592 N N . ALA A 1 450 ? 147.35076 8.29089 20.62175 1.000 28.51458 450 ALA A N 1
ATOM 3593 C CA . ALA A 1 450 ? 146.95314 9.58921 20.10932 1.000 32.11451 450 ALA A CA 1
ATOM 3594 C C . ALA A 1 450 ? 146.04464 10.28646 21.12402 1.000 30.29353 450 ALA A C 1
ATOM 3595 O O . ALA A 1 450 ? 145.18089 9.64795 21.73168 1.000 30.07018 450 ALA A O 1
ATOM 3597 N N . LEU A 1 451 ? 146.21977 11.59708 21.28651 1.000 26.41552 451 LEU A N 1
ATOM 3598 C CA . LEU A 1 451 ? 145.23320 12.42218 21.96835 1.000 30.34440 451 LEU A CA 1
ATOM 3599 C C . LEU A 1 451 ? 144.97243 13.67213 21.13947 1.000 31.63593 451 LEU A C 1
ATOM 3600 O O . LEU A 1 451 ? 145.60293 13.88998 20.09772 1.000 31.36165 451 LEU A O 1
ATOM 3605 N N . ARG A 1 452 ? 143.98718 14.46640 21.58005 1.000 29.80574 452 ARG A N 1
ATOM 3606 C CA . ARG A 1 452 ? 143.68573 15.76465 20.98884 1.000 27.64312 452 ARG A CA 1
ATOM 3607 C C . ARG A 1 452 ? 143.74064 16.86761 22.04237 1.000 28.09097 452 ARG A C 1
ATOM 3608 O O . ARG A 1 452 ? 143.43223 16.64137 23.21470 1.000 27.85860 452 ARG A O 1
ATOM 3616 N N . VAL A 1 453 ? 144.16865 18.06807 21.63618 1.000 27.97797 453 VAL A N 1
ATOM 3617 C CA . VAL A 1 453 ? 144.28817 19.17718 22.58192 1.000 28.38420 453 VAL A CA 1
ATOM 3618 C C . VAL A 1 453 ? 143.53644 20.39785 22.06303 1.000 37.25875 453 VAL A C 1
ATOM 3619 O O . VAL A 1 453 ? 143.41622 20.62167 20.84959 1.000 34.22400 453 VAL A O 1
ATOM 3623 N N . ARG A 1 454 ? 143.02795 21.19942 23.00846 1.000 34.29037 454 ARG A N 1
ATOM 3624 C CA . ARG A 1 454 ? 142.37873 22.45569 22.65162 1.000 32.78446 454 ARG A CA 1
ATOM 3625 C C . ARG A 1 454 ? 142.82920 23.55373 23.61054 1.000 38.66962 454 ARG A C 1
ATOM 3626 O O . ARG A 1 454 ? 142.91079 23.33704 24.82311 1.000 38.25926 454 ARG A O 1
ATOM 3634 N N . GLU A 1 455 ? 143.11918 24.73953 23.06732 1.000 42.41773 455 GLU A N 1
ATOM 3635 C CA . GLU A 1 455 ? 143.48979 25.87940 23.90776 1.000 41.14655 455 GLU A CA 1
ATOM 3636 C C . GLU A 1 455 ? 142.49748 26.06513 25.05577 1.000 37.57186 455 GLU A C 1
ATOM 3637 O O . GLU A 1 455 ? 141.28635 26.13238 24.83960 1.000 38.77122 455 GLU A O 1
ATOM 3643 N N . ARG A 1 456 ? 143.01699 26.15419 26.27936 1.000 34.94433 456 ARG A N 1
ATOM 3644 C CA . ARG A 1 456 ? 142.16661 26.49134 27.40838 1.000 34.66319 456 ARG A CA 1
ATOM 3645 C C . ARG A 1 456 ? 141.70641 27.94191 27.30491 1.000 36.69209 456 ARG A C 1
ATOM 3646 O O . ARG A 1 456 ? 142.50942 28.85229 27.06551 1.000 36.95423 456 ARG A O 1
ATOM 3654 N N . ARG A 1 457 ? 140.45251 28.15089 27.50231 1.000 30.89525 457 ARG A N 1
ATOM 3655 C CA . ARG A 1 457 ? 140.01088 29.53038 27.37525 1.000 39.99093 457 ARG A CA 1
ATOM 3656 C C . ARG A 1 457 ? 140.13775 30.23946 28.72572 1.000 42.67111 457 ARG A C 1
ATOM 3657 O O . ARG A 1 457 ? 140.15485 29.57629 29.77140 1.000 37.48235 457 ARG A O 1
ATOM 3665 N N . PRO A 1 458 ? 140.25414 31.58154 28.73340 1.000 42.84704 458 PRO A N 1
ATOM 3666 C CA . PRO A 1 458 ? 140.52919 32.29761 30.00846 1.000 40.55816 458 PRO A CA 1
ATOM 3667 C C . PRO A 1 458 ? 139.59603 31.95758 31.15735 1.000 34.99684 458 PRO A C 1
ATOM 3668 O O . PRO A 1 458 ? 140.05319 31.64906 32.26408 1.000 38.09987 458 PRO A O 1
ATOM 3672 N N . HIS A 1 459 ? 138.29230 31.93240 30.90297 1.000 41.73623 459 HIS A N 1
ATOM 3673 C CA . HIS A 1 459 ? 137.31194 31.59307 31.91957 1.000 36.54612 459 HIS A CA 1
ATOM 3674 C C . HIS A 1 459 ? 137.39048 30.13504 32.35902 1.000 39.04836 459 HIS A C 1
ATOM 3675 O O . HIS A 1 459 ? 136.63268 29.72743 33.24548 1.000 34.99772 459 HIS A O 1
ATOM 3682 N N . GLU A 1 460 ? 138.21602 29.33091 31.69871 1.000 38.02737 460 GLU A N 1
ATOM 3683 C CA . GLU A 1 460 ? 138.39984 27.92545 32.01818 1.000 38.46171 460 GLU A CA 1
ATOM 3684 C C . GLU A 1 460 ? 139.57496 27.67270 32.94662 1.000 39.66512 460 GLU A C 1
ATOM 3685 O O . GLU A 1 460 ? 139.76627 26.53751 33.38745 1.000 43.53283 460 GLU A O 1
ATOM 3691 N N . ARG A 1 461 ? 140.34180 28.70484 33.27438 1.000 40.35985 461 ARG A N 1
ATOM 3692 C CA . ARG A 1 461 ? 141.42383 28.59418 34.23878 1.000 37.49530 461 ARG A CA 1
ATOM 3693 C C . ARG A 1 461 ? 140.86477 28.75529 35.64494 1.000 44.10753 461 ARG A C 1
ATOM 3694 O O . ARG A 1 461 ? 139.80087 29.35339 35.84115 1.000 46.56479 461 ARG A O 1
ATOM 3702 N N . PHE A 1 462 ? 141.54905 28.16465 36.62203 1.000 47.99477 462 PHE A N 1
ATOM 3703 C CA . PHE A 1 462 ? 141.18910 28.33843 38.02637 1.000 48.10220 462 PHE A CA 1
ATOM 3704 C C . PHE A 1 462 ? 141.94464 29.55508 38.59738 1.000 52.60165 462 PHE A C 1
ATOM 3705 O O . PHE A 1 462 ? 142.67644 30.24681 37.88407 1.000 60.32414 462 PHE A O 1
ATOM 3713 N N . SER A 1 463 ? 141.73098 29.85967 39.88481 1.000 60.61420 463 SER A N 1
ATOM 3714 C CA . SER A 1 463 ? 142.19097 31.10420 40.53181 1.000 76.22556 463 SER A CA 1
ATOM 3715 C C . SER A 1 463 ? 141.57212 32.41036 40.06866 1.000 80.14168 463 SER A C 1
ATOM 3716 O O . SER A 1 463 ? 141.13770 32.56803 38.92141 1.000 79.15980 463 SER A O 1
ATOM 3719 N N . VAL A 1 464 ? 141.58374 33.365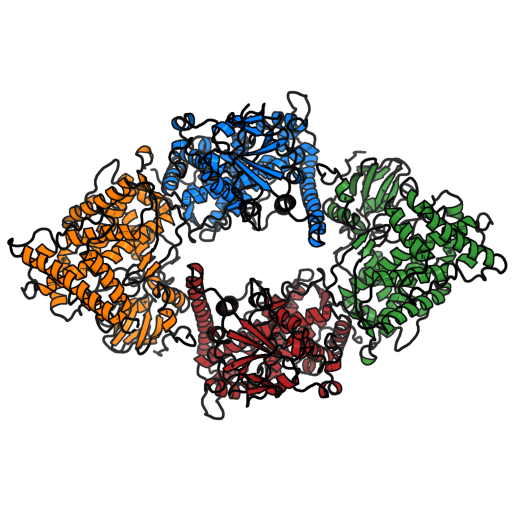08 40.99075 1.000 88.81097 464 VAL A N 1
ATOM 3720 C CA . VAL A 1 464 ? 141.20622 34.75025 40.78201 1.000 92.41168 464 VAL A CA 1
ATOM 3721 C C . VAL A 1 464 ? 142.25159 35.58687 41.49348 1.000 92.75805 464 VAL A C 1
ATOM 3722 O O . VAL A 1 464 ? 143.12718 35.03533 42.16839 1.000 94.46838 464 VAL A O 1
ATOM 3726 N N . ARG B 1 3 ? 109.49043 24.03379 -8.54323 1.000 62.35944 3 ARG B N 1
ATOM 3727 C CA . ARG B 1 3 ? 108.86357 22.93769 -7.81357 1.000 65.97702 3 ARG B CA 1
ATOM 3728 C C . ARG B 1 3 ? 108.91721 21.63750 -8.62283 1.000 70.31490 3 ARG B C 1
ATOM 3729 O O . ARG B 1 3 ? 107.92920 21.20284 -9.22914 1.000 64.78525 3 ARG B O 1
ATOM 3737 N N . ILE B 1 4 ? 110.09490 21.01607 -8.62371 1.000 72.98765 4 ILE B N 1
ATOM 3738 C CA . ILE B 1 4 ? 110.30758 19.72977 -9.27378 1.000 70.22865 4 ILE B CA 1
ATOM 3739 C C . ILE B 1 4 ? 110.65197 18.70088 -8.19323 1.000 59.33219 4 ILE B C 1
ATOM 3740 O O . ILE B 1 4 ? 111.67734 18.82251 -7.51068 1.000 55.37384 4 ILE B O 1
ATOM 3745 N N . LEU B 1 5 ? 109.78053 17.70678 -8.02524 1.000 52.33055 5 LEU B N 1
ATOM 3746 C CA . LEU B 1 5 ? 109.97047 16.69523 -6.99583 1.000 47.59711 5 LEU B CA 1
ATOM 3747 C C . LEU B 1 5 ? 111.11853 15.75197 -7.35218 1.000 48.99764 5 LEU B C 1
ATOM 3748 O O . LEU B 1 5 ? 111.15900 15.18324 -8.44621 1.000 45.55561 5 LEU B O 1
ATOM 3753 N N . ALA B 1 6 ? 112.02368 15.54860 -6.40812 1.000 49.98629 6 ALA B N 1
ATOM 3754 C CA . ALA B 1 6 ? 113.07650 14.57147 -6.62279 1.000 42.92023 6 ALA B CA 1
ATOM 3755 C C . ALA B 1 6 ? 112.78357 13.29971 -5.83599 1.000 43.04973 6 ALA B C 1
ATOM 3756 O O . ALA B 1 6 ? 112.15018 13.35869 -4.77701 1.000 41.08019 6 ALA B O 1
ATOM 3758 N N . PRO B 1 7 ? 113.20425 12.12937 -6.32574 1.000 41.88224 7 PRO B N 1
ATOM 3759 C CA . PRO B 1 7 ? 113.12948 10.92480 -5.48467 1.000 38.23883 7 PRO B CA 1
ATOM 3760 C C . PRO B 1 7 ? 113.98952 11.07822 -4.23247 1.000 36.55820 7 PRO B C 1
ATOM 3761 O O . PRO B 1 7 ? 115.06995 11.67938 -4.26417 1.000 31.89107 7 PRO B O 1
ATOM 3765 N N . ILE B 1 8 ? 113.47493 10.54604 -3.12787 1.000 28.09792 8 ILE B N 1
ATOM 3766 C CA . ILE B 1 8 ? 114.19191 10.52842 -1.85673 1.000 28.83932 8 ILE B CA 1
ATOM 3767 C C . ILE B 1 8 ? 115.38392 9.58741 -1.98390 1.000 32.42852 8 ILE B C 1
ATOM 3768 O O . ILE B 1 8 ? 115.22548 8.44349 -2.45421 1.000 30.85460 8 ILE B O 1
ATOM 3773 N N . PRO B 1 9 ? 116.58389 10.03266 -1.62522 1.000 29.61352 9 PRO B N 1
ATOM 3774 C CA . PRO B 1 9 ? 117.76780 9.18037 -1.76119 1.000 30.34255 9 PRO B CA 1
ATOM 3775 C C . PRO B 1 9 ? 117.56179 7.83946 -1.08763 1.000 30.06156 9 PRO B C 1
ATOM 3776 O O . PRO B 1 9 ? 116.95786 7.74928 -0.01471 1.000 33.09209 9 PRO B O 1
ATOM 3780 N N . SER B 1 10 ? 118.06856 6.79268 -1.72682 1.000 26.84833 10 SER B N 1
ATOM 3781 C CA . SER B 1 10 ? 117.97955 5.44396 -1.18698 1.000 33.95588 10 SER B CA 1
ATOM 3782 C C . SER B 1 10 ? 119.36719 4.83034 -1.00970 1.000 31.82251 10 SER B C 1
ATOM 3783 O O . SER B 1 10 ? 120.14880 4.78624 -1.97409 1.000 31.64464 10 SER B O 1
ATOM 3786 N N . PRO B 1 11 ? 119.70005 4.32716 0.17677 1.000 29.96693 11 PRO B N 1
ATOM 3787 C CA . PRO B 1 11 ? 121.06828 3.82856 0.44571 1.000 29.59989 11 PRO B CA 1
ATOM 3788 C C . PRO B 1 11 ? 121.34945 2.54415 -0.31040 1.000 29.89473 11 PRO B C 1
ATOM 3789 O O . PRO B 1 11 ? 120.42730 1.91450 -0.84289 1.000 25.57896 11 PRO B O 1
ATOM 3793 N N . PRO B 1 12 ? 122.60167 2.09380 -0.33838 1.000 35.83920 12 PRO B N 1
ATOM 3794 C CA . PRO B 1 12 ? 122.92435 0.87651 -1.10036 1.000 34.57785 12 PRO B CA 1
ATOM 3795 C C . PRO B 1 12 ? 122.15872 -0.36063 -0.62380 1.000 32.56545 12 PRO B C 1
ATOM 3796 O O . PRO B 1 12 ? 121.94901 -0.58028 0.57380 1.000 36.13147 12 PRO B O 1
ATOM 3800 N N . LYS B 1 13 ? 121.70711 -1.13933 -1.60301 1.000 32.88380 13 LYS B N 1
ATOM 3801 C CA . LYS B 1 13 ? 121.01704 -2.40636 -1.39506 1.000 32.60590 13 LYS B CA 1
ATOM 3802 C C . LYS B 1 13 ? 122.04849 -3.52900 -1.22892 1.000 34.44805 13 LYS B C 1
ATOM 3803 O O . LYS B 1 13 ? 123.11540 -3.51875 -1.86282 1.000 32.20715 13 LYS B O 1
ATOM 3809 N N . HIS B 1 14 ? 121.78030 -4.44353 -0.26420 1.000 33.39233 14 HIS B N 1
ATOM 3810 C CA . HIS B 1 14 ? 122.47952 -5.71941 -0.10901 1.000 32.30456 14 HIS B CA 1
ATOM 3811 C C . HIS B 1 14 ? 121.85091 -6.72851 -1.06727 1.000 38.29588 14 HIS B C 1
ATOM 3812 O O . HIS B 1 14 ? 120.64400 -6.65114 -1.33110 1.000 36.77074 14 HIS B O 1
ATOM 3819 N N . PRO B 1 15 ? 122.64772 -7.63668 -1.65284 1.000 41.24968 15 PRO B N 1
ATOM 3820 C CA . PRO B 1 15 ? 122.08344 -8.54936 -2.66550 1.000 36.66038 15 PRO B CA 1
ATOM 3821 C C . PRO B 1 15 ? 121.05458 -9.52075 -2.12012 1.000 39.45442 15 PRO B C 1
ATOM 3822 O O . PRO B 1 15 ? 120.10747 -9.84955 -2.83906 1.000 38.92879 15 PRO B O 1
ATOM 3826 N N . GLN B 1 16 ? 121.20832 -10.00990 -0.88693 1.000 45.21343 16 GLN B N 1
ATOM 3827 C CA . GLN B 1 16 ? 120.13678 -10.82117 -0.31520 1.000 45.53378 16 GLN B CA 1
ATOM 3828 C C . GLN B 1 16 ? 119.13008 -10.00400 0.48156 1.000 47.94792 16 GLN B C 1
ATOM 3829 O O . GLN B 1 16 ? 117.92095 -10.18116 0.28446 1.000 43.91155 16 GLN B O 1
ATOM 3835 N N . TYR B 1 17 ? 119.59417 -9.07461 1.32695 1.000 41.66921 17 TYR B N 1
ATOM 3836 C CA . TYR B 1 17 ? 118.76033 -8.44394 2.33979 1.000 37.05052 17 TYR B CA 1
ATOM 3837 C C . TYR B 1 17 ? 118.12648 -7.11666 1.92837 1.000 40.64642 17 TYR B C 1
ATOM 3838 O O . TYR B 1 17 ? 117.36772 -6.55209 2.72152 1.000 37.88339 17 TYR B O 1
ATOM 3847 N N . GLY B 1 18 ? 118.39524 -6.59579 0.72883 1.000 37.80805 18 GLY B N 1
ATOM 3848 C CA . GLY B 1 18 ? 117.86899 -5.27334 0.43027 1.000 34.92894 18 GLY B CA 1
ATOM 3849 C C . GLY B 1 18 ? 118.38518 -4.26156 1.43894 1.000 40.03245 18 GLY B C 1
ATOM 3850 O O . GLY B 1 18 ? 119.60190 -4.03077 1.50985 1.000 39.04102 18 GLY B O 1
ATOM 3851 N N . HIS B 1 19 ? 117.49636 -3.69504 2.26483 1.000 38.09358 19 HIS B N 1
ATOM 3852 C CA . HIS B 1 19 ? 117.88730 -2.73445 3.29021 1.000 30.52615 19 HIS B CA 1
ATOM 3853 C C . HIS B 1 19 ? 117.81711 -3.30018 4.70793 1.000 34.47316 19 HIS B C 1
ATOM 3854 O O . HIS B 1 19 ? 118.17175 -2.59525 5.65634 1.000 32.31414 19 HIS B O 1
ATOM 3861 N N . LEU B 1 20 ? 117.37523 -4.55245 4.87693 1.000 32.51754 20 LEU B N 1
ATOM 3862 C CA . LEU B 1 20 ? 117.24663 -5.15564 6.20158 1.000 33.55519 20 LEU B CA 1
ATOM 3863 C C . LEU B 1 20 ? 118.55895 -5.24901 6.95644 1.000 29.77785 20 LEU B C 1
ATOM 3864 O O . LEU B 1 20 ? 118.54970 -5.31996 8.19409 1.000 32.42233 20 LEU B O 1
ATOM 3869 N N . HIS B 1 21 ? 119.69302 -5.25584 6.26122 1.000 31.66328 21 HIS B N 1
ATOM 3870 C CA . HIS B 1 21 ? 120.94278 -5.33950 6.99584 1.000 32.45002 21 HIS B CA 1
ATOM 3871 C C . HIS B 1 21 ? 121.23608 -4.06257 7.77717 1.000 32.91637 21 HIS B C 1
ATOM 3872 O O . HIS B 1 21 ? 121.96641 -4.12360 8.76886 1.000 37.04909 21 HIS B O 1
ATOM 3879 N N . TYR B 1 22 ? 120.66724 -2.91535 7.38537 1.000 31.39930 22 TYR B N 1
ATOM 3880 C CA . TYR B 1 22 ? 120.82428 -1.71841 8.20873 1.000 30.91260 22 TYR B CA 1
ATOM 3881 C C . TYR B 1 22 ? 120.05148 -1.81330 9.51482 1.000 36.58991 22 TYR B C 1
ATOM 3882 O O . TYR B 1 22 ? 120.25891 -0.96920 10.39654 1.000 36.35357 22 TYR B O 1
ATOM 3891 N N . LEU B 1 23 ? 119.17524 -2.81798 9.66987 1.000 38.16658 23 LEU B N 1
ATOM 3892 C CA . LEU B 1 23 ? 118.46725 -3.02259 10.92483 1.000 30.48315 23 LEU B CA 1
ATOM 3893 C C . LEU B 1 23 ? 119.16539 -4.02726 11.81595 1.000 34.43832 23 LEU B C 1
ATOM 3894 O O . LEU B 1 23 ? 118.73968 -4.21913 12.95970 1.000 33.56440 23 LEU B O 1
ATOM 3899 N N . ALA B 1 24 ? 120.23492 -4.66081 11.32512 1.000 35.65321 24 ALA B N 1
ATOM 3900 C CA . ALA B 1 24 ? 121.01961 -5.57528 12.13547 1.000 32.93487 24 ALA B CA 1
ATOM 3901 C C . ALA B 1 24 ? 121.97356 -4.80489 13.04572 1.000 39.56072 24 ALA B C 1
ATOM 3902 O O . ALA B 1 24 ? 122.15195 -3.59142 12.93415 1.000 40.02037 24 ALA B O 1
ATOM 3904 N N . GLY B 1 25 ? 122.62532 -5.53563 13.93299 1.000 40.82241 25 GLY B N 1
ATOM 3905 C CA . GLY B 1 25 ? 123.66691 -4.95536 14.74661 1.000 38.46228 25 GLY B CA 1
ATOM 3906 C C . GLY B 1 25 ? 123.11893 -4.50659 16.07485 1.000 38.90344 25 GLY B C 1
ATOM 3907 O O . GLY B 1 25 ? 121.92374 -4.61975 16.36507 1.000 31.75852 25 GLY B O 1
ATOM 3908 N N . ASP B 1 26 ? 124.02379 -3.97625 16.90315 1.000 34.91808 26 ASP B N 1
ATOM 3909 C CA . ASP B 1 26 ? 123.64678 -3.57477 18.25437 1.000 40.86707 26 ASP B CA 1
ATOM 3910 C C . ASP B 1 26 ? 122.97898 -2.21011 18.29905 1.000 34.69643 26 ASP B C 1
ATOM 3911 O O . ASP B 1 26 ? 122.27982 -1.89601 19.26593 1.000 33.23247 26 ASP B O 1
ATOM 3916 N N . ALA B 1 27 ? 123.20091 -1.39035 17.28271 1.000 34.81380 27 ALA B N 1
ATOM 3917 C CA . ALA B 1 27 ? 122.75978 0.00111 17.29370 1.000 34.47520 27 ALA B CA 1
ATOM 3918 C C . ALA B 1 27 ? 122.47713 0.38705 15.85898 1.000 34.03633 27 ALA B C 1
ATOM 3919 O O . ALA B 1 27 ? 123.27294 1.07478 15.21134 1.000 33.76371 27 ALA B O 1
ATOM 3921 N N . PRO B 1 28 ? 121.35809 -0.07418 15.30573 1.000 29.78146 28 PRO B N 1
ATOM 3922 C CA . PRO B 1 28 ? 121.06839 0.24663 13.90614 1.000 32.88307 28 PRO B CA 1
ATOM 3923 C C . PRO B 1 28 ? 121.01447 1.74047 13.66261 1.000 29.09247 28 PRO B C 1
ATOM 3924 O O . PRO B 1 28 ? 121.25350 2.19062 12.52650 1.000 29.09597 28 PRO B O 1
ATOM 3928 N N . VAL B 1 29 ? 120.76438 2.52702 14.71275 1.000 28.04499 29 VAL B N 1
ATOM 3929 C CA . VAL B 1 29 ? 120.74901 3.97563 14.56566 1.000 29.66583 29 VAL B CA 1
ATOM 3930 C C . VAL B 1 29 ? 122.13205 4.48967 14.16833 1.000 26.77008 29 VAL B C 1
ATOM 3931 O O . VAL B 1 29 ? 122.23689 5.49358 13.46582 1.000 28.55637 29 VAL B O 1
ATOM 3935 N N . LEU B 1 30 ? 123.20862 3.80361 14.56808 1.000 23.92770 30 LEU B N 1
ATOM 3936 C CA . LEU B 1 30 ? 124.53605 4.16065 14.07726 1.000 24.65471 30 LEU B CA 1
ATOM 3937 C C . LEU B 1 30 ? 124.74077 3.75672 12.61171 1.000 28.21064 30 LEU B C 1
ATOM 3938 O O . LEU B 1 30 ? 125.47442 4.44265 11.88216 1.000 28.95443 30 LEU B O 1
ATOM 3943 N N . ASN B 1 31 ? 124.11917 2.66505 12.15035 1.000 27.94957 31 ASN B N 1
ATOM 3944 C CA . ASN B 1 31 ? 124.15887 2.37144 10.71803 1.000 28.15012 31 ASN B CA 1
ATOM 3945 C C . ASN B 1 31 ? 123.56676 3.53287 9.95173 1.000 28.28438 31 ASN B C 1
ATOM 3946 O O . ASN B 1 31 ? 124.14185 4.01254 8.95631 1.000 28.99205 31 ASN B O 1
ATOM 3951 N N . PHE B 1 32 ? 122.42085 4.02151 10.44681 1.000 29.93566 32 PHE B N 1
ATOM 3952 C CA . PHE B 1 32 ? 121.77693 5.20051 9.87672 1.000 25.54768 32 PHE B CA 1
ATOM 3953 C C . PHE B 1 32 ? 122.69805 6.41210 9.94274 1.000 25.38588 32 PHE B C 1
ATOM 3954 O O . PHE B 1 32 ? 122.82965 7.14814 8.96386 1.000 22.58704 32 PHE B O 1
ATOM 3962 N N . PHE B 1 33 ? 123.34668 6.63373 11.09298 1.000 24.44218 33 PHE B N 1
ATOM 3963 C CA . PHE B 1 33 ? 124.24440 7.78183 11.23797 1.000 27.30381 33 PHE B CA 1
ATOM 3964 C C . PHE B 1 33 ? 125.33074 7.79122 10.15698 1.000 26.50085 33 PHE B C 1
ATOM 3965 O O . PHE B 1 33 ? 125.57213 8.81809 9.49524 1.000 23.88088 33 PHE B O 1
ATOM 3973 N N . GLN B 1 34 ? 126.00444 6.65719 9.96023 1.000 29.73225 34 GLN B N 1
ATOM 3974 C CA . GLN B 1 34 ? 127.06077 6.63245 8.94313 1.000 28.30475 34 GLN B CA 1
ATOM 3975 C C . GLN B 1 34 ? 126.48970 6.83505 7.55469 1.000 25.90986 34 GLN B C 1
ATOM 3976 O O . GLN B 1 34 ? 127.10330 7.50307 6.71905 1.000 25.99957 34 GLN B O 1
ATOM 3982 N N . LEU B 1 35 ? 125.31381 6.27552 7.28437 1.000 24.38359 35 LEU B N 1
ATOM 3983 C CA . LEU B 1 35 ? 124.69902 6.52200 5.98335 1.000 25.38380 35 LEU B CA 1
ATOM 3984 C C . LEU B 1 35 ? 124.37915 8.00291 5.79032 1.000 28.21077 35 LEU B C 1
ATOM 3985 O O . LEU B 1 35 ? 124.66597 8.58291 4.72941 1.000 28.92749 35 LEU B O 1
ATOM 3990 N N . ALA B 1 36 ? 123.78482 8.62415 6.81469 1.000 25.27794 36 ALA B N 1
ATOM 3991 C CA . ALA B 1 36 ? 123.38961 10.02735 6.77332 1.000 22.98695 36 ALA B CA 1
ATOM 3992 C C . ALA B 1 36 ? 124.57195 10.91496 6.44850 1.000 26.87554 36 ALA B C 1
ATOM 3993 O O . ALA B 1 36 ? 124.47004 11.83639 5.62946 1.000 26.48004 36 ALA B O 1
ATOM 3995 N N . ARG B 1 37 ? 125.69167 10.68250 7.12219 1.000 26.88247 37 ARG B N 1
ATOM 3996 C CA . ARG B 1 37 ? 126.85275 11.53014 6.89667 1.000 27.12866 37 ARG B CA 1
ATOM 3997 C C . ARG B 1 37 ? 127.25680 11.58046 5.42679 1.000 30.36228 37 ARG B C 1
ATOM 3998 O O . ARG B 1 37 ? 127.85833 12.57269 4.99493 1.000 28.60623 37 ARG B O 1
ATOM 4006 N N . GLN B 1 38 ? 126.90861 10.55383 4.63964 1.000 31.07331 38 GLN B N 1
ATOM 4007 C CA . GLN B 1 38 ? 127.29881 10.45707 3.23405 1.000 31.41246 38 GLN B CA 1
ATOM 4008 C C . GLN B 1 38 ? 126.20556 10.88902 2.25377 1.000 31.67931 38 GLN B C 1
ATOM 4009 O O . GLN B 1 38 ? 126.47010 10.93124 1.04845 1.000 36.79993 38 GLN B O 1
ATOM 4015 N N . ILE B 1 39 ? 124.99788 11.20250 2.72871 1.000 27.27600 39 ILE B N 1
ATOM 4016 C CA . ILE B 1 39 ? 123.85950 11.55286 1.87823 1.000 28.90236 39 ILE B CA 1
ATOM 4017 C C . ILE B 1 39 ? 123.44962 12.97901 2.23234 1.000 27.79156 39 ILE B C 1
ATOM 4018 O O . ILE B 1 39 ? 122.57565 13.18686 3.08730 1.000 26.67503 39 ILE B O 1
ATOM 4023 N N . PRO B 1 40 ? 124.07433 13.99157 1.62704 1.000 30.81798 40 PRO B N 1
ATOM 4024 C CA . PRO B 1 40 ? 123.89070 15.36458 2.10920 1.000 23.32851 40 PRO B CA 1
ATOM 4025 C C . PRO B 1 40 ? 122.52176 15.94588 1.79866 1.000 28.52032 40 PRO B C 1
ATOM 4026 O O . PRO B 1 40 ? 122.22585 17.04575 2.27325 1.000 27.62340 40 PRO B O 1
ATOM 4030 N N . GLU B 1 41 ? 121.66397 15.24997 1.03700 1.000 24.07021 41 GLU B N 1
ATOM 4031 C CA . GLU B 1 41 ? 120.30188 15.74107 0.81106 1.000 23.65267 41 GLU B CA 1
ATOM 4032 C C . GLU B 1 41 ? 119.52560 15.92840 2.10617 1.000 25.53614 41 GLU B C 1
ATOM 4033 O O . GLU B 1 41 ? 118.47187 16.58862 2.09677 1.000 23.56659 41 GLU B O 1
ATOM 4039 N N . GLY B 1 42 ? 119.96986 15.29636 3.19348 1.000 21.14586 42 GLY B N 1
ATOM 4040 C CA . GLY B 1 42 ? 119.33532 15.45665 4.48007 1.000 26.40144 42 GLY B CA 1
ATOM 4041 C C . GLY B 1 42 ? 118.27086 14.44386 4.83301 1.000 25.27445 42 GLY B C 1
ATOM 4042 O O . GLY B 1 42 ? 117.64481 14.58506 5.88451 1.000 25.11915 42 GLY B O 1
ATOM 4043 N N . LEU B 1 43 ? 118.03787 13.43995 3.99605 1.000 22.99699 43 LEU B N 1
ATOM 4044 C CA . LEU B 1 43 ? 117.05569 12.40766 4.29672 1.000 27.87947 43 LEU B CA 1
ATOM 4045 C C . LEU B 1 43 ? 117.32707 11.21678 3.39415 1.000 26.14093 43 LEU B C 1
ATOM 4046 O O . LEU B 1 43 ? 117.89344 11.36133 2.30889 1.000 29.24703 43 LEU B O 1
ATOM 4051 N N . PHE B 1 44 ? 116.89399 10.04360 3.83816 1.000 24.78156 44 PHE B N 1
ATOM 4052 C CA . PHE B 1 44 ? 116.92395 8.89001 2.95143 1.000 27.07104 44 PHE B CA 1
ATOM 4053 C C . PHE B 1 44 ? 115.77383 7.92826 3.26071 1.000 28.71479 44 PHE B C 1
ATOM 4054 O O . PHE B 1 44 ? 115.00049 8.09931 4.20437 1.000 28.04514 44 PHE B O 1
ATOM 4062 N N . GLN B 1 45 ? 115.65987 6.91668 2.41888 1.000 31.74659 45 GLN B N 1
ATOM 4063 C CA . GLN B 1 45 ? 114.48700 6.06580 2.33867 1.000 30.85470 45 GLN B CA 1
ATOM 4064 C C . GLN B 1 45 ? 114.94178 4.62150 2.47266 1.000 35.97160 45 GLN B C 1
ATOM 4065 O O . GLN B 1 45 ? 115.88077 4.19690 1.79305 1.000 34.21488 45 GLN B O 1
ATOM 4071 N N . LEU B 1 46 ? 114.30053 3.87440 3.36133 1.000 38.68207 46 LEU B N 1
ATOM 4072 C CA . LEU B 1 46 ? 114.58125 2.46446 3.56998 1.000 37.22008 46 LEU B CA 1
ATOM 4073 C C . LEU B 1 46 ? 113.34314 1.68942 3.16535 1.000 36.56807 46 LEU B C 1
ATOM 4074 O O . LEU B 1 46 ? 112.24259 1.99248 3.62719 1.000 40.68453 46 LEU B O 1
ATOM 4079 N N . ASP B 1 47 ? 113.52077 0.70750 2.29336 1.000 38.86168 47 ASP B N 1
ATOM 4080 C CA . ASP B 1 47 ? 112.44621 -0.19722 1.90965 1.000 45.68603 47 ASP B CA 1
ATOM 4081 C C . ASP B 1 47 ? 112.53775 -1.42871 2.80748 1.000 41.59802 47 ASP B C 1
ATOM 4082 O O . ASP B 1 47 ? 113.46017 -2.23575 2.65781 1.000 46.56050 47 ASP B O 1
ATOM 4087 N N . ILE B 1 48 ? 111.61362 -1.56279 3.76748 1.000 42.46376 48 ILE B N 1
ATOM 4088 C CA . ILE B 1 48 ? 111.67712 -2.60733 4.79519 1.000 50.33013 48 ILE B CA 1
ATOM 4089 C C . ILE B 1 48 ? 110.47390 -3.53312 4.66393 1.000 51.25312 48 ILE B C 1
ATOM 4090 O O . ILE B 1 48 ? 109.33059 -3.09352 4.84939 1.000 49.42015 48 ILE B O 1
ATOM 4095 N N . GLN B 1 49 ? 110.75267 -4.81900 4.40784 1.000 49.70992 49 GLN B N 1
ATOM 4096 C CA . GLN B 1 49 ? 109.79380 -5.92213 4.33412 1.000 48.85664 49 GLN B CA 1
ATOM 4097 C C . GLN B 1 49 ? 108.36157 -5.43894 4.22506 1.000 54.52583 49 GLN B C 1
ATOM 4098 O O . GLN B 1 49 ? 107.56508 -5.64074 5.14785 1.000 54.89023 49 GLN B O 1
ATOM 4104 N N . GLY B 1 50 ? 108.03652 -4.76394 3.13253 1.000 47.42661 50 GLY B N 1
ATOM 4105 C CA . GLY B 1 50 ? 106.71787 -4.19039 3.02941 1.000 53.88665 50 GLY B CA 1
ATOM 4106 C C . GLY B 1 50 ? 106.70030 -2.69001 2.82954 1.000 58.59155 50 GLY B C 1
ATOM 4107 O O . GLY B 1 50 ? 106.51399 -2.21899 1.70196 1.000 60.69499 50 GLY B O 1
ATOM 4108 N N . ARG B 1 51 ? 106.88270 -1.92826 3.90651 1.000 52.68674 51 ARG B N 1
ATOM 4109 C CA . ARG B 1 51 ? 106.63198 -0.49619 3.87760 1.000 55.23231 51 ARG B CA 1
ATOM 4110 C C . ARG B 1 51 ? 107.92784 0.30681 3.81954 1.000 51.67664 51 ARG B C 1
ATOM 4111 O O . ARG B 1 51 ? 109.03056 -0.18903 4.05698 1.000 51.48655 51 ARG B O 1
ATOM 4119 N N . THR B 1 52 ? 107.75656 1.57851 3.48923 1.000 48.27664 52 THR B N 1
ATOM 4120 C CA . THR B 1 52 ? 108.81575 2.56150 3.40376 1.000 44.78588 52 THR B CA 1
ATOM 4121 C C . THR B 1 52 ? 109.03293 3.25823 4.74725 1.000 49.23026 52 THR B C 1
ATOM 4122 O O . THR B 1 52 ? 108.08221 3.55116 5.48206 1.000 50.19068 52 THR B O 1
ATOM 4126 N N . LEU B 1 53 ? 110.29601 3.53957 5.04984 1.000 43.83249 53 LEU B N 1
ATOM 4127 C CA . LEU B 1 53 ? 110.69806 4.23605 6.26319 1.000 39.45977 53 LEU B CA 1
ATOM 4128 C C . LEU B 1 53 ? 111.64511 5.35597 5.87191 1.000 35.54209 53 LEU B C 1
ATOM 4129 O O . LEU B 1 53 ? 112.62632 5.11883 5.17088 1.000 38.30572 53 LEU B O 1
ATOM 4134 N N . ILE B 1 54 ? 111.38445 6.56861 6.32447 1.000 32.46160 54 ILE B N 1
ATOM 4135 C CA . ILE B 1 54 ? 112.21146 7.69656 5.93363 1.000 32.07269 54 ILE B CA 1
ATOM 4136 C C . ILE B 1 54 ? 112.96786 8.19942 7.15767 1.000 30.64653 54 ILE B C 1
ATOM 4137 O O . ILE B 1 54 ? 112.37536 8.34528 8.23019 1.000 32.37715 54 ILE B O 1
ATOM 4142 N N . GLN B 1 55 ? 114.28544 8.41069 7.00655 1.000 28.50523 55 GLN B N 1
ATOM 4143 C CA . GLN B 1 55 ? 115.15134 9.01684 8.02663 1.000 27.02139 55 GLN B CA 1
ATOM 4144 C C . GLN B 1 55 ? 115.48719 10.44553 7.59702 1.000 26.41070 55 GLN B C 1
ATOM 4145 O O . GLN B 1 55 ? 116.06426 10.64334 6.52394 1.000 25.97036 55 GLN B O 1
ATOM 4151 N N . ALA B 1 56 ? 115.18839 11.43269 8.44282 1.000 24.93430 56 ALA B N 1
ATOM 4152 C CA . ALA B 1 56 ? 115.45485 12.83619 8.11773 1.000 25.22945 56 ALA B CA 1
ATOM 4153 C C . ALA B 1 56 ? 116.33586 13.48046 9.18518 1.000 27.26920 56 ALA B C 1
ATOM 4154 O O . ALA B 1 56 ? 116.11913 13.27251 10.38448 1.000 23.44602 56 ALA B O 1
ATOM 4156 N N . TYR B 1 57 ? 117.33361 14.26921 8.74680 1.000 24.14821 57 TYR B N 1
ATOM 4157 C CA . TYR B 1 57 ? 118.31516 14.85072 9.66116 1.000 20.47680 57 TYR B CA 1
ATOM 4158 C C . TYR B 1 57 ? 118.74229 16.27032 9.26240 1.000 23.81775 57 TYR B C 1
ATOM 4159 O O . TYR B 1 57 ? 119.48913 16.92521 9.99440 1.000 28.40332 57 TYR B O 1
ATOM 4168 N N . ASP B 1 58 ? 118.31550 16.75963 8.11402 1.000 26.56393 58 ASP B N 1
ATOM 4169 C CA . ASP B 1 58 ? 118.59773 18.15346 7.76119 1.000 27.58916 58 ASP B CA 1
ATOM 4170 C C . ASP B 1 58 ? 117.84018 19.09216 8.70156 1.000 24.54118 58 ASP B C 1
ATOM 4171 O O . ASP B 1 58 ? 116.61986 18.95875 8.83081 1.000 22.30735 58 ASP B O 1
ATOM 4176 N N . PRO B 1 59 ? 118.51413 20.06116 9.36117 1.000 23.21734 59 PRO B N 1
ATOM 4177 C CA . PRO B 1 59 ? 117.78871 20.92464 10.31562 1.000 22.50636 59 PRO B CA 1
ATOM 4178 C C . PRO B 1 59 ? 116.55511 21.56079 9.71678 1.000 23.81155 59 PRO B C 1
ATOM 4179 O O . PRO B 1 59 ? 115.52155 21.61675 10.39678 1.000 28.89615 59 PRO B O 1
ATOM 4183 N N . ASN B 1 60 ? 116.60186 22.01824 8.46167 1.000 23.01257 60 ASN B N 1
ATOM 4184 C CA . ASN B 1 60 ? 115.44796 22.73384 7.90538 1.000 25.61891 60 ASN B CA 1
ATOM 4185 C C . ASN B 1 60 ? 114.31024 21.78808 7.54653 1.000 25.21147 60 ASN B C 1
ATOM 4186 O O . ASN B 1 60 ? 113.12344 22.12034 7.75231 1.000 26.87072 60 ASN B O 1
ATOM 4191 N N . LEU B 1 61 ? 114.65049 20.59752 7.01760 1.000 24.84667 61 LEU B N 1
ATOM 4192 C CA . LEU B 1 61 ? 113.64974 19.54127 6.87633 1.000 26.11033 61 LEU B CA 1
ATOM 4193 C C . LEU B 1 61 ? 112.99470 19.22310 8.22207 1.000 23.76402 61 LEU B C 1
ATOM 4194 O O . LEU B 1 61 ? 111.77154 19.10216 8.30909 1.000 22.62610 61 LEU B O 1
ATOM 4199 N N . VAL B 1 62 ? 113.79161 19.12784 9.28381 1.000 21.40947 62 VAL B N 1
ATOM 4200 C CA . VAL B 1 62 ? 113.25324 18.81580 10.60395 1.000 25.26351 62 VAL B CA 1
ATOM 4201 C C . VAL B 1 62 ? 112.34865 19.94143 11.09270 1.000 24.65554 62 VAL B C 1
ATOM 4202 O O . VAL B 1 62 ? 111.35231 19.70153 11.78458 1.000 22.39258 62 VAL B O 1
ATOM 4206 N N . ALA B 1 63 ? 112.67517 21.18871 10.75158 1.000 26.33001 63 ALA B N 1
ATOM 4207 C CA . ALA B 1 63 ? 111.75509 22.26558 11.09722 1.000 25.93152 63 ALA B CA 1
ATOM 4208 C C . ALA B 1 63 ? 110.40266 21.99146 10.46467 1.000 26.34987 63 ALA B C 1
ATOM 4209 O O . ALA B 1 63 ? 109.35893 22.04851 11.13850 1.000 26.94837 63 ALA B O 1
ATOM 4211 N N . GLU B 1 64 ? 110.40751 21.57232 9.19344 1.000 23.07552 64 GLU B N 1
ATOM 4212 C CA . GLU B 1 64 ? 109.12186 21.23488 8.57741 1.000 22.09565 64 GLU B CA 1
ATOM 4213 C C . GLU B 1 64 ? 108.45930 20.03916 9.27929 1.000 24.86114 64 GLU B C 1
ATOM 4214 O O . GLU B 1 64 ? 107.25785 20.06362 9.58660 1.000 24.22638 64 GLU B O 1
ATOM 4220 N N . LEU B 1 65 ? 109.23185 18.98616 9.55935 1.000 23.30882 65 LEU B N 1
ATOM 4221 C CA . LEU B 1 65 ? 108.67483 17.75449 10.12601 1.000 25.13469 65 LEU B CA 1
ATOM 4222 C C . LEU B 1 65 ? 108.20497 17.92147 11.57151 1.000 23.88416 65 LEU B C 1
ATOM 4223 O O . LEU B 1 65 ? 107.38138 17.13494 12.04159 1.000 22.48166 65 LEU B O 1
ATOM 4228 N N . THR B 1 66 ? 108.72710 18.93323 12.26406 1.000 25.41513 66 THR B N 1
ATOM 4229 C CA . THR B 1 66 ? 108.36156 19.44606 13.57322 1.000 23.12773 66 THR B CA 1
ATOM 4230 C C . THR B 1 66 ? 107.10375 20.30836 13.60405 1.000 31.05615 66 THR B C 1
ATOM 4231 O O . THR B 1 66 ? 106.61379 20.59673 14.70894 1.000 34.02637 66 THR B O 1
ATOM 4235 N N . ASP B 1 67 ? 106.52101 20.67028 12.45034 1.000 26.40161 67 ASP B N 1
ATOM 4236 C CA . ASP B 1 67 ? 105.32355 21.51080 12.40535 1.000 23.45962 67 ASP B CA 1
ATOM 4237 C C . ASP B 1 67 ? 104.09133 20.62689 12.60297 1.000 28.09834 67 ASP B C 1
ATOM 4238 O O . ASP B 1 67 ? 103.68337 19.87838 11.69330 1.000 27.73390 67 ASP B O 1
ATOM 4243 N N . GLU B 1 68 ? 103.46485 20.73216 13.77920 1.000 25.88670 68 GLU B N 1
ATOM 4244 C CA . GLU B 1 68 ? 102.34850 19.83981 14.08307 1.000 28.50323 68 GLU B CA 1
ATOM 4245 C C . GLU B 1 68 ? 101.05889 20.13917 13.30169 1.000 27.98691 68 GLU B C 1
ATOM 4246 O O . GLU B 1 68 ? 100.07290 19.40936 13.51321 1.000 28.82849 68 GLU B O 1
ATOM 4252 N N . ARG B 1 69 ? 101.01128 21.16236 12.43577 1.000 27.86726 69 ARG B N 1
ATOM 4253 C CA . ARG B 1 69 ? 99.92695 21.24734 11.45479 1.000 30.26623 69 ARG B CA 1
ATOM 4254 C C . ARG B 1 69 ? 100.13343 20.27251 10.31393 1.000 27.87756 69 ARG B C 1
ATOM 4255 O O . ARG B 1 69 ? 99.17103 19.91932 9.61990 1.000 29.55754 69 ARG B O 1
ATOM 4263 N N . ARG B 1 70 ? 101.36702 19.80891 10.13041 1.000 31.94228 70 ARG B N 1
ATOM 4264 C CA . ARG B 1 70 ? 101.77870 18.98989 9.00461 1.000 28.42797 70 ARG B CA 1
ATOM 4265 C C . ARG B 1 70 ? 102.13029 17.55770 9.39623 1.000 27.39815 70 ARG B C 1
ATOM 4266 O O . ARG B 1 70 ? 101.75441 16.60856 8.70069 1.000 24.96796 70 ARG B O 1
ATOM 4274 N N . PHE B 1 71 ? 102.86449 17.35525 10.49043 1.000 27.21796 71 PHE B N 1
ATOM 4275 C CA . PHE B 1 71 ? 103.18959 16.00222 10.93376 1.000 26.30888 71 PHE B CA 1
ATOM 4276 C C . PHE B 1 71 ? 103.01014 15.87530 12.44339 1.000 26.78145 71 PHE B C 1
ATOM 4277 O O . PHE B 1 71 ? 103.30394 16.80161 13.22197 1.000 22.58800 71 PHE B O 1
ATOM 4285 N N . GLN B 1 72 ? 102.56166 14.69254 12.85731 1.000 23.50113 72 GLN B N 1
ATOM 4286 C CA . GLN B 1 72 ? 102.26131 14.46432 14.26167 1.000 28.62042 72 GLN B CA 1
ATOM 4287 C C . GLN B 1 72 ? 102.66567 13.05369 14.65964 1.000 28.47601 72 GLN B C 1
ATOM 4288 O O . GLN B 1 72 ? 102.55052 12.11219 13.86387 1.000 29.00477 72 GLN B O 1
ATOM 4294 N N . LYS B 1 73 ? 103.11723 12.91679 15.91212 1.000 23.58147 73 LYS B N 1
ATOM 4295 C CA . LYS B 1 73 ? 103.26675 11.58997 16.50269 1.000 28.39479 73 LYS B CA 1
ATOM 4296 C C . LYS B 1 73 ? 101.98319 10.77629 16.35399 1.000 31.51803 73 LYS B C 1
ATOM 4297 O O . LYS B 1 73 ? 100.89353 11.23658 16.71206 1.000 31.28558 73 LYS B O 1
ATOM 4303 N N . ARG B 1 74 ? 102.11427 9.56369 15.81933 1.000 31.07500 74 ARG B N 1
ATOM 4304 C CA . ARG B 1 74 ? 101.01765 8.60557 15.81092 1.000 35.66857 74 ARG B CA 1
ATOM 4305 C C . ARG B 1 74 ? 101.49896 7.29937 16.43861 1.000 44.99804 74 ARG B C 1
ATOM 4306 O O . ARG B 1 74 ? 102.68884 6.97800 16.39864 1.000 41.05970 74 ARG B O 1
ATOM 4314 N N . VAL B 1 75 ? 100.55704 6.56098 17.04316 1.000 43.93189 75 VAL B N 1
ATOM 4315 C CA . VAL B 1 75 ? 100.86967 5.25635 17.62133 1.000 47.13663 75 VAL B CA 1
ATOM 4316 C C . VAL B 1 75 ? 100.99742 4.16569 16.54306 1.000 57.15088 75 VAL B C 1
ATOM 4317 O O . VAL B 1 75 ? 101.76569 3.21634 16.73503 1.000 51.15092 75 VAL B O 1
ATOM 4321 N N . HIS B 1 76 ? 100.26014 4.29923 15.38612 1.000 63.59653 76 HIS B N 1
ATOM 4322 C CA . HIS B 1 76 ? 100.44168 3.63798 14.07667 1.000 79.03558 76 HIS B CA 1
ATOM 4323 C C . HIS B 1 76 ? 101.65783 2.73025 14.04292 1.000 80.28309 76 HIS B C 1
ATOM 4324 O O . HIS B 1 76 ? 102.78067 3.21655 14.21763 1.000 79.02688 76 HIS B O 1
ATOM 4331 N N . PRO B 1 77 ? 101.46690 1.42703 13.74686 1.000 94.73106 77 PRO B N 1
ATOM 4332 C CA . PRO B 1 77 ? 102.56002 0.43890 13.78466 1.000 86.18652 77 PRO B CA 1
ATOM 4333 C C . PRO B 1 77 ? 103.95325 0.95837 14.10397 1.000 73.89755 77 PRO B C 1
ATOM 4334 O O . PRO B 1 77 ? 104.77804 1.06165 13.19001 1.000 86.11375 77 PRO B O 1
ATOM 4338 N N . ALA B 1 78 ? 104.21371 1.31720 15.37219 1.000 54.43989 78 ALA B N 1
ATOM 4339 C CA . ALA B 1 78 ? 105.52551 1.80931 15.80203 1.000 46.87174 78 ALA B CA 1
ATOM 4340 C C . ALA B 1 78 ? 105.66664 1.79040 17.31133 1.000 45.25659 78 ALA B C 1
ATOM 4341 O O . ALA B 1 78 ? 106.73225 1.46360 17.84044 1.000 43.91213 78 ALA B O 1
ATOM 4343 N N . TYR B 1 79 ? 104.60994 2.19785 18.00604 1.000 48.51252 79 TYR B N 1
ATOM 4344 C CA . TYR B 1 79 ? 104.49997 2.06631 19.44868 1.000 39.58143 79 TYR B CA 1
ATOM 4345 C C . TYR B 1 79 ? 103.48825 0.98316 19.81672 1.000 45.12106 79 TYR B C 1
ATOM 4346 O O . TYR B 1 79 ? 103.13645 0.84384 20.99409 1.000 42.53026 79 TYR B O 1
ATOM 4355 N N . THR B 1 80 ? 103.01888 0.21820 18.81948 1.000 42.61565 80 THR B N 1
ATOM 4356 C CA . THR B 1 80 ? 102.04414 -0.85277 19.03138 1.000 46.40072 80 THR B CA 1
ATOM 4357 C C . THR B 1 80 ? 102.49938 -1.80875 20.13045 1.000 50.27863 80 THR B C 1
ATOM 4358 O O . THR B 1 80 ? 101.77992 -2.04785 21.10945 1.000 48.28941 80 THR B O 1
ATOM 4362 N N . ASN B 1 81 ? 103.71917 -2.34909 19.97908 1.000 50.27064 81 ASN B N 1
ATOM 4363 C CA . ASN B 1 81 ? 104.22089 -3.37023 20.89387 1.000 49.09567 81 ASN B CA 1
ATOM 4364 C C . ASN B 1 81 ? 104.49323 -2.79072 22.27524 1.000 47.16282 81 ASN B C 1
ATOM 4365 O O . ASN B 1 81 ? 104.09025 -3.36950 23.28760 1.000 49.02758 81 ASN B O 1
ATOM 4370 N N . ILE B 1 82 ? 105.18250 -1.65152 22.34808 1.000 42.54572 82 ILE B N 1
ATOM 4371 C CA . ILE B 1 82 ? 105.36421 -1.03873 23.65719 1.000 42.12290 82 ILE B CA 1
ATOM 4372 C C . ILE B 1 82 ? 104.01624 -0.67460 24.30712 1.000 39.98528 82 ILE B C 1
ATOM 4373 O O . ILE B 1 82 ? 103.92417 -0.63102 25.53776 1.000 37.69198 82 ILE B O 1
ATOM 4378 N N . ARG B 1 83 ? 102.94080 -0.46155 23.52802 1.000 43.28826 83 ARG B N 1
ATOM 4379 C CA . ARG B 1 83 ? 101.64868 -0.19773 24.15773 1.000 40.04263 83 ARG B CA 1
ATOM 4380 C C . ARG B 1 83 ? 101.19738 -1.36800 25.02092 1.000 40.28269 83 ARG B C 1
ATOM 4381 O O . ARG B 1 83 ? 100.44350 -1.15249 25.97783 1.000 35.23476 83 ARG B O 1
ATOM 4389 N N . ASN B 1 84 ? 101.69677 -2.58316 24.72222 1.000 43.66033 84 ASN B N 1
ATOM 4390 C CA . ASN B 1 84 ? 101.37690 -3.80891 25.46274 1.000 40.79237 84 ASN B CA 1
ATOM 4391 C C . ASN B 1 84 ? 101.58155 -3.67022 26.96479 1.000 43.92928 84 ASN B C 1
ATOM 4392 O O . ASN B 1 84 ? 100.90946 -4.34409 27.75343 1.000 41.92634 84 ASN B O 1
ATOM 4397 N N . LEU B 1 85 ? 102.50765 -2.81474 27.38336 1.000 37.94619 85 LEU B N 1
ATOM 4398 C CA . LEU B 1 85 ? 102.59906 -2.43413 28.77640 1.000 38.86235 85 LEU B CA 1
ATOM 4399 C C . LEU B 1 85 ? 102.39245 -0.95134 29.05472 1.000 39.21356 85 LEU B C 1
ATOM 4400 O O . LEU B 1 85 ? 101.93871 -0.61786 30.15246 1.000 39.75142 85 LEU B O 1
ATOM 4405 N N . GLY B 1 86 ? 102.61774 -0.06213 28.08119 1.000 41.67352 86 GLY B N 1
ATOM 4406 C CA . GLY B 1 86 ? 102.30480 1.34511 28.30167 1.000 37.21836 86 GLY B CA 1
ATOM 4407 C C . GLY B 1 86 ? 100.81262 1.65176 28.30041 1.000 41.17189 86 GLY B C 1
ATOM 4408 O O . GLY B 1 86 ? 100.35904 2.55401 29.01050 1.000 39.07132 86 GLY B O 1
ATOM 4409 N N . GLY B 1 87 ? 100.03506 0.92659 27.50131 1.000 35.67840 87 GLY B N 1
ATOM 4410 C CA . GLY B 1 87 ? 98.60075 1.13667 27.51497 1.000 42.13230 87 GLY B CA 1
ATOM 4411 C C . GLY B 1 87 ? 98.21331 2.43406 26.83330 1.000 39.32156 87 GLY B C 1
ATOM 4412 O O . GLY B 1 87 ? 98.74244 2.79293 25.77921 1.000 40.64790 87 GLY B O 1
ATOM 4413 N N . ASP B 1 88 ? 97.26515 3.14895 27.43504 1.000 40.00548 88 ASP B N 1
ATOM 4414 C CA . ASP B 1 88 ? 96.85493 4.44857 26.92975 1.000 37.60709 88 ASP B CA 1
ATOM 4415 C C . ASP B 1 88 ? 97.32721 5.55534 27.85993 1.000 37.49280 88 ASP B C 1
ATOM 4416 O O . ASP B 1 88 ? 96.64904 6.57244 28.04051 1.000 37.37314 88 ASP B O 1
ATOM 4421 N N . GLY B 1 89 ? 98.51457 5.35486 28.46021 1.000 39.90374 89 GLY B N 1
ATOM 4422 C CA . GLY B 1 89 ? 99.24244 6.41334 29.13602 1.000 37.32594 89 GLY B CA 1
ATOM 4423 C C . GLY B 1 89 ? 99.92018 7.35904 28.13665 1.000 32.66567 89 GLY B C 1
ATOM 4424 O O . GLY B 1 89 ? 99.85534 7.17330 26.92481 1.000 29.60105 89 GLY B O 1
ATOM 4425 N N . LEU B 1 90 ? 100.60565 8.37527 28.68126 1.000 26.89089 90 LEU B N 1
ATOM 4426 C CA . LEU B 1 90 ? 101.04637 9.51839 27.87828 1.000 32.19061 90 LEU B CA 1
ATOM 4427 C C . LEU B 1 90 ? 101.89917 9.09860 26.67673 1.000 32.82959 90 LEU B C 1
ATOM 4428 O O . LEU B 1 90 ? 101.76553 9.65605 25.58375 1.000 35.32993 90 LEU B O 1
ATOM 4433 N N . PHE B 1 91 ? 102.76442 8.11333 26.85633 1.000 29.71473 91 PHE B N 1
ATOM 4434 C CA . PHE B 1 91 ? 103.77795 7.80237 25.86478 1.000 30.14088 91 PHE B CA 1
ATOM 4435 C C . PHE B 1 91 ? 103.23196 6.94459 24.72014 1.000 32.57714 91 PHE B C 1
ATOM 4436 O O . PHE B 1 91 ? 103.68384 7.08796 23.57561 1.000 29.23939 91 PHE B O 1
ATOM 4444 N N . THR B 1 92 ? 102.26002 6.06993 24.97939 1.000 31.39453 92 THR B N 1
ATOM 4445 C CA . THR B 1 92 ? 101.80574 5.12693 23.95948 1.000 32.36273 92 THR B CA 1
ATOM 4446 C C . THR B 1 92 ? 100.38919 5.39174 23.46656 1.000 31.23533 92 THR B C 1
ATOM 4447 O O . THR B 1 92 ? 99.81417 4.55076 22.76146 1.000 31.17916 92 THR B O 1
ATOM 4451 N N . SER B 1 93 ? 99.82217 6.54874 23.78574 1.000 29.42932 93 SER B N 1
ATOM 4452 C CA . SER B 1 93 ? 98.49478 6.90432 23.32481 1.000 31.99384 93 SER B CA 1
ATOM 4453 C C . SER B 1 93 ? 98.56624 7.97987 22.24805 1.000 34.46927 93 SER B C 1
ATOM 4454 O O . SER B 1 93 ? 99.45879 8.83523 22.25372 1.000 34.21885 93 SER B O 1
ATOM 4457 N N . ASP B 1 94 ? 97.60559 7.92527 21.32194 1.000 38.87768 94 ASP B N 1
ATOM 4458 C CA . ASP B 1 94 ? 97.38263 9.01059 20.37197 1.000 34.87528 94 ASP B CA 1
ATOM 4459 C C . ASP B 1 94 ? 96.73426 10.21166 21.06606 1.000 35.19580 94 ASP B C 1
ATOM 4460 O O . ASP B 1 94 ? 95.89254 10.06329 21.95906 1.000 39.03062 94 ASP B O 1
ATOM 4465 N N . SER B 1 95 ? 97.14852 11.42019 20.65731 1.000 33.16964 95 SER B N 1
ATOM 4466 C CA . SER B 1 95 ? 96.68949 12.64193 21.31887 1.000 33.64053 95 SER B CA 1
ATOM 4467 C C . SER B 1 95 ? 95.17474 12.84489 21.23484 1.000 39.20536 95 SER B C 1
ATOM 4468 O O . SER B 1 95 ? 94.61736 13.61771 22.02719 1.000 37.56061 95 SER B O 1
ATOM 4471 N N . PHE B 1 96 ? 94.49580 12.20128 20.28116 1.000 38.44167 96 PHE B N 1
ATOM 4472 C CA . PHE B 1 96 ? 93.04889 12.29716 20.21350 1.000 34.22862 96 PHE B CA 1
ATOM 4473 C C . PHE B 1 96 ? 92.33791 11.24130 21.06293 1.000 38.19448 96 PHE B C 1
ATOM 4474 O O . PHE B 1 96 ? 91.10860 11.20040 21.07349 1.000 41.61479 96 PHE B O 1
ATOM 4482 N N . GLU B 1 97 ? 93.05480 10.40415 21.80187 1.000 36.22159 97 GLU B N 1
ATOM 4483 C CA . GLU B 1 97 ? 92.36136 9.64589 22.83073 1.000 38.40183 97 GLU B CA 1
ATOM 4484 C C . GLU B 1 97 ? 92.03413 10.59763 23.98656 1.000 45.62022 97 GLU B C 1
ATOM 4485 O O . GLU B 1 97 ? 92.84701 11.47204 24.32672 1.000 43.85563 97 GLU B O 1
ATOM 4491 N N . PRO B 1 98 ? 90.82243 10.51532 24.55829 1.000 44.19219 98 PRO B N 1
ATOM 4492 C CA . PRO B 1 98 ? 90.47351 11.44098 25.65981 1.000 40.02475 98 PRO B CA 1
ATOM 4493 C C . PRO B 1 98 ? 91.44711 11.35851 26.82237 1.000 41.48927 98 PRO B C 1
ATOM 4494 O O . PRO B 1 98 ? 91.77496 12.38080 27.46341 1.000 40.39758 98 PRO B O 1
ATOM 4498 N N . ASN B 1 99 ? 91.92802 10.13873 27.10294 1.000 33.25100 99 ASN B N 1
ATOM 4499 C CA . ASN B 1 99 ? 92.86188 9.94423 28.19913 1.000 37.50976 99 ASN B CA 1
ATOM 4500 C C . ASN B 1 99 ? 94.17704 10.67844 27.97391 1.000 37.76850 99 ASN B C 1
ATOM 4501 O O . ASN B 1 99 ? 94.75088 11.19460 28.94162 1.000 37.78980 99 ASN B O 1
ATOM 4506 N N . TRP B 1 100 ? 94.65245 10.77958 26.71937 1.000 36.53025 100 TRP B N 1
ATOM 4507 C CA . TRP B 1 100 ? 95.84936 11.58155 26.47405 1.000 35.19696 100 TRP B CA 1
ATOM 4508 C C . TRP B 1 100 ? 95.67663 12.99275 27.02343 1.000 37.51792 100 TRP B C 1
ATOM 4509 O O . TRP B 1 100 ? 96.49504 13.46319 27.82523 1.000 34.86207 100 TRP B O 1
ATOM 4520 N N . GLY B 1 101 ? 94.60383 13.67799 26.61025 1.000 37.49813 101 GLY B N 1
ATOM 4521 C CA . GLY B 1 101 ? 94.42594 15.06223 27.00961 1.000 32.38239 101 GLY B CA 1
ATOM 4522 C C . GLY B 1 101 ? 94.21040 15.21750 28.49909 1.000 42.11646 101 GLY B C 1
ATOM 4523 O O . GLY B 1 101 ? 94.74388 16.13949 29.12287 1.000 38.67510 101 GLY B O 1
ATOM 4524 N N . LYS B 1 102 ? 93.41800 14.33598 29.09686 1.000 45.93227 102 LYS B N 1
ATOM 4525 C CA . LYS B 1 102 ? 93.17873 14.51596 30.52255 1.000 48.85456 102 LYS B CA 1
ATOM 4526 C C . LYS B 1 102 ? 94.44055 14.24172 31.34174 1.000 42.83164 102 LYS B C 1
ATOM 4527 O O . LYS B 1 102 ? 94.83585 15.05982 32.19059 1.000 39.99803 102 LYS B O 1
ATOM 4533 N N . ALA B 1 103 ? 95.09300 13.09494 31.09680 1.000 41.64592 103 ALA B N 1
ATOM 4534 C CA . ALA B 1 103 ? 96.36526 12.82253 31.75610 1.000 43.53917 103 ALA B CA 1
ATOM 4535 C C . ALA B 1 103 ? 97.33100 13.97734 31.55682 1.000 42.31737 103 ALA B C 1
ATOM 4536 O O . ALA B 1 103 ? 97.99841 14.39863 32.50866 1.000 39.33023 103 ALA B O 1
ATOM 4538 N N . HIS B 1 104 ? 97.36944 14.54235 30.33770 1.000 39.55995 104 HIS B N 1
ATOM 4539 C CA . HIS B 1 104 ? 98.29978 15.61450 30.03394 1.000 37.94269 104 HIS B CA 1
ATOM 4540 C C . HIS B 1 104 ? 97.96076 16.87094 30.81830 1.000 35.78897 104 HIS B C 1
ATOM 4541 O O . HIS B 1 104 ? 98.83902 17.47509 31.44523 1.000 36.67052 104 HIS B O 1
ATOM 4548 N N . ARG B 1 105 ? 96.69448 17.29180 30.78678 1.000 38.79863 105 ARG B N 1
ATOM 4549 C CA . ARG B 1 105 ? 96.32083 18.53399 31.45925 1.000 42.12640 105 ARG B CA 1
ATOM 4550 C C . ARG B 1 105 ? 96.49268 18.39617 32.95828 1.000 40.79447 105 ARG B C 1
ATOM 4551 O O . ARG B 1 105 ? 96.80150 19.38024 33.64746 1.000 36.58210 105 ARG B O 1
ATOM 4559 N N . ILE B 1 106 ? 96.33461 17.16726 33.46573 1.000 40.73249 106 ILE B N 1
ATOM 4560 C CA . ILE B 1 106 ? 96.49472 16.88764 34.88689 1.000 40.62359 106 ILE B CA 1
ATOM 4561 C C . ILE B 1 106 ? 97.96633 16.92823 35.29955 1.000 39.07468 106 ILE B C 1
ATOM 4562 O O . ILE B 1 106 ? 98.32324 17.59685 36.28051 1.000 36.36074 106 ILE B O 1
ATOM 4567 N N . LEU B 1 107 ? 98.84079 16.25536 34.53829 1.000 38.29048 107 LEU B N 1
ATOM 4568 C CA . LEU B 1 107 ? 100.21896 16.00791 34.95287 1.000 36.71908 107 LEU B CA 1
ATOM 4569 C C . LEU B 1 107 ? 101.19990 17.10378 34.56418 1.000 32.36923 107 LEU B C 1
ATOM 4570 O O . LEU B 1 107 ? 102.24761 17.20336 35.19999 1.000 35.09534 107 LEU B O 1
ATOM 4575 N N . LEU B 1 108 ? 100.93430 17.91910 33.53985 1.000 32.91237 108 LEU B N 1
ATOM 4576 C CA . LEU B 1 108 ? 101.86124 19.02427 33.26107 1.000 34.80004 108 LEU B CA 1
ATOM 4577 C C . LEU B 1 108 ? 102.29966 19.81178 34.49062 1.000 38.60163 108 LEU B C 1
ATOM 4578 O O . LEU B 1 108 ? 103.51215 20.00708 34.65704 1.000 35.79892 108 LEU B O 1
ATOM 4583 N N . PRO B 1 109 ? 101.40835 20.32083 35.35166 1.000 36.19736 109 PRO B N 1
ATOM 4584 C CA . PRO B 1 109 ? 101.90013 21.12956 36.48047 1.000 33.38436 109 PRO B CA 1
ATOM 4585 C C . PRO B 1 109 ? 102.73076 20.31453 37.43536 1.000 31.47615 109 PRO B C 1
ATOM 4586 O O . PRO B 1 109 ? 103.64607 20.86015 38.06735 1.000 32.83898 109 PRO B O 1
ATOM 4590 N N . ALA B 1 110 ? 102.44378 19.01780 37.54127 1.000 25.46871 110 ALA B N 1
ATOM 4591 C CA . ALA B 1 110 ? 103.22677 18.13155 38.39204 1.000 28.39388 110 ALA B CA 1
ATOM 4592 C C . ALA B 1 110 ? 104.65155 17.96120 37.89188 1.000 30.31787 110 ALA B C 1
ATOM 4593 O O . ALA B 1 110 ? 105.53313 17.61085 38.67773 1.000 30.68946 110 ALA B O 1
ATOM 4595 N N . PHE B 1 111 ? 104.89655 18.20747 36.60685 1.000 30.70327 111 PHE B N 1
ATOM 4596 C CA . PHE B 1 111 ? 106.14487 17.84235 35.95922 1.000 32.96335 111 PHE B CA 1
ATOM 4597 C C . PHE B 1 111 ? 106.95430 19.05058 35.56465 1.000 33.47218 111 PHE B C 1
ATOM 4598 O O . PHE B 1 111 ? 107.93060 18.90770 34.82360 1.000 32.34385 111 PHE B O 1
ATOM 4606 N N . SER B 1 112 ? 106.57304 20.23895 36.04138 1.000 34.38815 112 SER B N 1
ATOM 4607 C CA . SER B 1 112 ? 107.20772 21.47667 35.62473 1.000 35.25715 112 SER B CA 1
ATOM 4608 C C . SER B 1 112 ? 108.36428 21.78797 36.56070 1.000 37.91939 112 SER B C 1
ATOM 4609 O O . SER B 1 112 ? 108.59915 21.08660 37.54078 1.000 39.89037 112 SER B O 1
ATOM 4612 N N . GLN B 1 113 ? 109.09883 22.86472 36.26360 1.000 41.78342 113 GLN B N 1
ATOM 4613 C CA . GLN B 1 113 ? 110.29152 23.18033 37.04258 1.000 36.81918 113 GLN B CA 1
ATOM 4614 C C . GLN B 1 113 ? 109.94228 23.58300 38.47680 1.000 41.76519 113 GLN B C 1
ATOM 4615 O O . GLN B 1 113 ? 110.61822 23.15532 39.42294 1.000 42.84828 113 GLN B O 1
ATOM 4621 N N . ARG B 1 114 ? 108.91425 24.42583 38.65091 1.000 49.46367 114 ARG B N 1
ATOM 4622 C CA . ARG B 1 114 ? 108.33290 24.73040 39.96106 1.000 44.11150 114 ARG B CA 1
ATOM 4623 C C . ARG B 1 114 ? 108.20242 23.49003 40.83572 1.000 47.58419 114 ARG B C 1
ATOM 4624 O O . ARG B 1 114 ? 108.56134 23.49736 42.01829 1.000 49.99524 114 ARG B O 1
ATOM 4632 N N . ALA B 1 115 ? 107.63452 22.41779 40.27067 1.000 37.32453 115 ALA B N 1
ATOM 4633 C CA . ALA B 1 115 ? 107.29040 21.24777 41.06523 1.000 39.25861 115 ALA B CA 1
ATOM 4634 C C . ALA B 1 115 ? 108.51040 20.46494 41.52507 1.000 41.07878 115 ALA B C 1
ATOM 4635 O O . ALA B 1 115 ? 108.39036 19.62294 42.42406 1.000 42.09564 115 ALA B O 1
ATOM 4637 N N . MET B 1 116 ? 109.68098 20.72168 40.93104 1.000 43.58089 116 MET B N 1
ATOM 4638 C CA . MET B 1 116 ? 110.85000 19.89508 41.19801 1.000 41.95966 116 MET B CA 1
ATOM 4639 C C . MET B 1 116 ? 111.28629 20.00512 42.65771 1.000 35.34846 116 MET B C 1
ATOM 4640 O O . MET B 1 116 ? 111.78303 19.03084 43.22431 1.000 34.78628 116 MET B O 1
ATOM 4645 N N . LYS B 1 117 ? 111.07143 21.16005 43.29311 1.000 43.12986 117 LYS B N 1
ATOM 4646 C CA . LYS B 1 117 ? 111.30484 21.27148 44.73463 1.000 41.82952 117 LYS B CA 1
ATOM 4647 C C . LYS B 1 117 ? 110.62620 20.13091 45.49107 1.000 38.59178 117 LYS B C 1
ATOM 4648 O O . LYS B 1 117 ? 111.24365 19.46680 46.33588 1.000 37.97502 117 LYS B O 1
ATOM 4654 N N . GLY B 1 118 ? 109.37713 19.83664 45.13666 1.000 38.12402 118 GLY B N 1
ATOM 4655 C CA . GLY B 1 118 ? 108.62492 18.80178 45.82059 1.000 38.42596 118 GLY B CA 1
ATOM 4656 C C . GLY B 1 118 ? 109.16887 17.40451 45.63593 1.000 38.10704 118 GLY B C 1
ATOM 4657 O O . GLY B 1 118 ? 108.79008 16.49566 46.38046 1.000 39.36695 118 GLY B O 1
ATOM 4658 N N . TYR B 1 119 ? 110.03008 17.19798 44.64456 1.000 41.45268 119 TYR B N 1
ATOM 4659 C CA . TYR B 1 119 ? 110.62854 15.88681 44.46486 1.000 43.10230 119 TYR B CA 1
ATOM 4660 C C . TYR B 1 119 ? 112.05517 15.81034 44.99238 1.000 37.41235 119 TYR B C 1
ATOM 4661 O O . TYR B 1 119 ? 112.59023 14.70152 45.09978 1.000 37.67619 119 TYR B O 1
ATOM 4670 N N . PHE B 1 120 ? 112.64684 16.94592 45.39568 1.000 34.31936 120 PHE B N 1
ATOM 4671 C CA . PHE B 1 120 ? 114.08488 16.97774 45.65676 1.000 37.49379 120 PHE B CA 1
ATOM 4672 C C . PHE B 1 120 ? 114.49598 15.94040 46.68659 1.000 39.56766 120 PHE B C 1
ATOM 4673 O O . PHE B 1 120 ? 115.36636 15.09944 46.42811 1.000 42.88980 120 PHE B O 1
ATOM 4681 N N . GLY B 1 121 ? 113.88429 15.99554 47.86569 1.000 41.23559 121 GLY B N 1
ATOM 4682 C CA . GLY B 1 121 ? 114.24412 15.08276 48.93169 1.000 37.36959 121 GLY B CA 1
ATOM 4683 C C . GLY B 1 121 ? 114.11575 13.62800 48.54622 1.000 33.89765 121 GLY B C 1
ATOM 4684 O O . GLY B 1 121 ? 114.84666 12.78036 49.06766 1.000 38.28161 121 GLY B O 1
ATOM 4685 N N . GLN B 1 122 ? 113.20206 13.31295 47.62832 1.000 33.20172 122 GLN B N 1
ATOM 4686 C CA . GLN B 1 122 ? 113.12082 11.93918 47.15469 1.000 36.73699 122 GLN B CA 1
ATOM 4687 C C . GLN B 1 122 ? 114.36477 11.58919 46.35055 1.000 41.60812 122 GLN B C 1
ATOM 4688 O O . GLN B 1 122 ? 115.07541 10.62139 46.66403 1.000 39.02325 122 GLN B O 1
ATOM 4694 N N . MET B 1 123 ? 114.68294 12.41979 45.35020 1.000 40.85271 123 MET B N 1
ATOM 4695 C CA . MET B 1 123 ? 115.85237 12.16662 44.51953 1.000 36.72193 123 MET B CA 1
ATOM 4696 C C . MET B 1 123 ? 117.09107 12.06578 45.38395 1.000 38.61463 123 MET B C 1
ATOM 4697 O O . MET B 1 123 ? 117.88292 11.12225 45.24120 1.000 42.71740 123 MET B O 1
ATOM 4702 N N . LEU B 1 124 ? 117.22076 12.98995 46.34749 1.000 37.17454 124 LEU B N 1
ATOM 4703 C CA . LEU B 1 124 ? 118.36647 12.99675 47.24494 1.000 38.97177 124 LEU B CA 1
ATOM 4704 C C . LEU B 1 124 ? 118.48096 11.69294 48.01667 1.000 40.33365 124 LEU B C 1
ATOM 4705 O O . LEU B 1 124 ? 119.59352 11.19943 48.23795 1.000 41.35783 124 LEU B O 1
ATOM 4710 N N . GLU B 1 125 ? 117.35342 11.11503 48.44035 1.000 36.56345 125 GLU B N 1
ATOM 4711 C CA . GLU B 1 125 ? 117.44745 9.83861 49.13970 1.000 36.65837 125 GLU B CA 1
ATOM 4712 C C . GLU B 1 125 ? 118.13372 8.81779 48.24210 1.000 33.77599 125 GLU B C 1
ATOM 4713 O O . GLU B 1 125 ? 119.19111 8.28002 48.59227 1.000 35.97540 125 GLU B O 1
ATOM 4719 N N . VAL B 1 126 ? 117.62061 8.63670 47.01956 1.000 38.37580 126 VAL B N 1
ATOM 4720 C CA . VAL B 1 126 ? 118.13840 7.55725 46.18117 1.000 34.64436 126 VAL B CA 1
ATOM 4721 C C . VAL B 1 126 ? 119.58310 7.83608 45.79757 1.000 36.84886 126 VAL B C 1
ATOM 4722 O O . VAL B 1 126 ? 120.45398 6.95794 45.91975 1.000 37.49316 126 VAL B O 1
ATOM 4726 N N . ALA B 1 127 ? 119.86800 9.07622 45.39492 1.000 34.92547 127 ALA B N 1
ATOM 4727 C CA . ALA B 1 127 ? 121.23728 9.47719 45.12004 1.000 30.99289 127 ALA B CA 1
ATOM 4728 C C . ALA B 1 127 ? 122.14064 9.06023 46.26792 1.000 35.95190 127 ALA B C 1
ATOM 4729 O O . ALA B 1 127 ? 123.14644 8.36694 46.05640 1.000 35.66621 127 ALA B O 1
ATOM 4731 N N . GLN B 1 128 ? 121.76367 9.40965 47.50590 1.000 36.41864 128 GLN B N 1
ATOM 4732 C CA . GLN B 1 128 ? 122.65432 9.10759 48.63085 1.000 33.29417 128 GLN B CA 1
ATOM 4733 C C . GLN B 1 128 ? 122.87054 7.60245 48.75591 1.000 33.19729 128 GLN B C 1
ATOM 4734 O O . GLN B 1 128 ? 124.00408 7.14538 48.96388 1.000 33.03886 128 GLN B O 1
ATOM 4740 N N . ALA B 1 129 ? 121.80259 6.81731 48.56156 1.000 32.12129 129 ALA B N 1
ATOM 4741 C CA . ALA B 1 129 ? 121.92724 5.36729 48.51134 1.000 26.32100 129 ALA B CA 1
ATOM 4742 C C . ALA B 1 129 ? 123.04339 4.97552 47.56061 1.000 33.16198 129 ALA B C 1
ATOM 4743 O O . ALA B 1 129 ? 124.03374 4.34651 47.96937 1.000 36.25000 129 ALA B O 1
ATOM 4745 N N . LEU B 1 130 ? 122.93691 5.43103 46.30138 1.000 35.55070 130 LEU B N 1
ATOM 4746 C CA . LEU B 1 130 ? 123.99237 5.23285 45.30127 1.000 34.15407 130 LEU B CA 1
ATOM 4747 C C . LEU B 1 130 ? 125.37398 5.60306 45.83683 1.000 29.63770 130 LEU B C 1
ATOM 4748 O O . LEU B 1 130 ? 126.31157 4.80025 45.76117 1.000 31.51643 130 LEU B O 1
ATOM 4753 N N . VAL B 1 131 ? 125.52132 6.81786 46.38192 1.000 29.16737 131 VAL B N 1
ATOM 4754 C CA . VAL B 1 131 ? 126.81915 7.21963 46.90217 1.000 31.42738 131 VAL B CA 1
ATOM 4755 C C . VAL B 1 131 ? 127.27105 6.23415 47.95744 1.000 33.99678 131 VAL B C 1
ATOM 4756 O O . VAL B 1 131 ? 128.40681 5.74050 47.92266 1.000 35.43849 131 VAL B O 1
ATOM 4760 N N . GLY B 1 132 ? 126.36338 5.87859 48.87010 1.000 34.83957 132 GLY B N 1
ATOM 4761 C CA . GLY B 1 132 ? 126.63072 4.83482 49.84667 1.000 36.50366 132 GLY B CA 1
ATOM 4762 C C . GLY B 1 132 ? 127.23729 3.58604 49.22653 1.000 39.30866 132 GLY B C 1
ATOM 4763 O O . GLY B 1 132 ? 128.34275 3.17510 49.61136 1.000 34.95646 132 GLY B O 1
ATOM 4764 N N . LYS B 1 133 ? 126.55603 3.02314 48.21614 1.000 29.11250 133 LYS B N 1
ATOM 4765 C CA . LYS B 1 133 ? 127.04414 1.80294 47.58600 1.000 31.35236 133 LYS B CA 1
ATOM 4766 C C . LYS B 1 133 ? 128.45612 1.98630 47.04351 1.000 35.57827 133 LYS B C 1
ATOM 4767 O O . LYS B 1 133 ? 129.33341 1.12386 47.23804 1.000 32.99889 133 LYS B O 1
ATOM 4773 N N . TRP B 1 134 ? 128.72205 3.14054 46.41507 1.000 35.38876 134 TRP B N 1
ATOM 4774 C CA . TRP B 1 134 ? 130.05984 3.32971 45.84523 1.000 36.75609 134 TRP B CA 1
ATOM 4775 C C . TRP B 1 134 ? 131.09796 3.55716 46.94531 1.000 38.36054 134 TRP B C 1
ATOM 4776 O O . TRP B 1 134 ? 132.25067 3.11898 46.81217 1.000 38.49337 134 TRP B O 1
ATOM 4787 N N . GLU B 1 135 ? 130.70898 4.23059 48.04062 1.000 38.49047 135 GLU B N 1
ATOM 4788 C CA . GLU B 1 135 ? 131.54596 4.26631 49.23551 1.000 37.94964 135 GLU B CA 1
ATOM 4789 C C . GLU B 1 135 ? 131.92272 2.85158 49.67696 1.000 39.43766 135 GLU B C 1
ATOM 4790 O O . GLU B 1 135 ? 133.10645 2.53909 49.85331 1.000 37.93836 135 GLU B O 1
ATOM 4796 N N . ARG B 1 136 ? 130.92210 1.96908 49.76466 1.000 38.85876 136 ARG B N 1
ATOM 4797 C CA . ARG B 1 136 ? 131.12425 0.66846 50.39876 1.000 37.28321 136 ARG B CA 1
ATOM 4798 C C . ARG B 1 136 ? 132.02467 -0.24433 49.58144 1.000 41.27446 136 ARG B C 1
ATOM 4799 O O . ARG B 1 136 ? 132.61891 -1.18300 50.13176 1.000 44.48316 136 ARG B O 1
ATOM 4807 N N . THR B 1 137 ? 132.15578 0.01167 48.28446 1.000 43.41637 137 THR B N 1
ATOM 4808 C CA . THR B 1 137 ? 132.83883 -0.90990 47.38891 1.000 36.68425 137 THR B CA 1
ATOM 4809 C C . THR B 1 137 ? 134.02593 -0.27020 46.67844 1.000 35.60483 137 THR B C 1
ATOM 4810 O O . THR B 1 137 ? 134.38979 -0.70300 45.58115 1.000 39.71209 137 THR B O 1
ATOM 4814 N N . GLN B 1 138 ? 134.64607 0.75006 47.27897 1.000 33.24928 138 GLN B N 1
ATOM 4815 C CA . GLN B 1 138 ? 135.76333 1.42741 46.62673 1.000 35.81696 138 GLN B CA 1
ATOM 4816 C C . GLN B 1 138 ? 136.81201 0.40954 46.18892 1.000 39.25356 138 GLN B C 1
ATOM 4817 O O . GLN B 1 138 ? 137.07257 -0.57391 46.88785 1.000 42.37578 138 GLN B O 1
ATOM 4823 N N . GLY B 1 139 ? 137.38961 0.63540 45.00576 1.000 37.76641 139 GLY B N 1
ATOM 4824 C CA . GLY B 1 139 ? 138.35572 -0.26645 44.42771 1.000 37.78893 139 GLY B CA 1
ATOM 4825 C C . GLY B 1 139 ? 137.76743 -1.35639 43.55394 1.000 37.58251 139 GLY B C 1
ATOM 4826 O O . GLY B 1 139 ? 138.40459 -1.76401 42.57547 1.000 38.07160 139 GLY B O 1
ATOM 4827 N N . GLN B 1 140 ? 136.56830 -1.83861 43.87293 1.000 33.78591 140 GLN B N 1
ATOM 4828 C CA . GLN B 1 140 ? 135.92964 -2.80009 42.98957 1.000 31.57254 140 GLN B CA 1
ATOM 4829 C C . GLN B 1 140 ? 135.42297 -2.10998 41.72692 1.000 34.66861 140 GLN B C 1
ATOM 4830 O O . GLN B 1 140 ? 135.39257 -0.88003 41.61271 1.000 35.86993 140 GLN B O 1
ATOM 4836 N N . ASP B 1 141 ? 134.99683 -2.93284 40.77179 1.000 34.82678 141 ASP B N 1
ATOM 4837 C CA . ASP B 1 141 ? 134.44687 -2.44674 39.52012 1.000 32.25617 141 ASP B CA 1
ATOM 4838 C C . ASP B 1 141 ? 133.03150 -1.95353 39.75518 1.000 37.14471 141 ASP B C 1
ATOM 4839 O O . ASP B 1 141 ? 132.16005 -2.72859 40.16658 1.000 39.34094 141 ASP B O 1
ATOM 4844 N N . VAL B 1 142 ? 132.81967 -0.66647 39.50781 1.000 36.59955 142 VAL B N 1
ATOM 4845 C CA . VAL B 1 142 ? 131.49193 -0.08164 39.43550 1.000 32.15479 142 VAL B CA 1
ATOM 4846 C C . VAL B 1 142 ? 130.94507 -0.31920 38.03132 1.000 35.67558 142 VAL B C 1
ATOM 4847 O O . VAL B 1 142 ? 131.54101 0.10613 37.03354 1.000 33.35156 142 VAL B O 1
ATOM 4851 N N . ARG B 1 143 ? 129.82414 -1.02309 37.94502 1.000 35.58458 143 ARG B N 1
ATOM 4852 C CA . ARG B 1 143 ? 129.15497 -1.25045 36.67270 1.000 39.03688 143 ARG B CA 1
ATOM 4853 C C . ARG B 1 143 ? 128.23106 -0.05747 36.40695 1.000 38.69220 143 ARG B C 1
ATOM 4854 O O . ARG B 1 143 ? 127.15598 0.04861 37.02092 1.000 42.04860 143 ARG B O 1
ATOM 4862 N N . VAL B 1 144 ? 128.63757 0.83247 35.49142 1.000 30.09474 144 VAL B N 1
ATOM 4863 C CA . VAL B 1 144 ? 128.05832 2.18133 35.44453 1.000 34.14750 144 VAL B CA 1
ATOM 4864 C C . VAL B 1 144 ? 126.59703 2.14261 34.98895 1.000 33.11649 144 VAL B C 1
ATOM 4865 O O . VAL B 1 144 ? 125.71136 2.68694 35.65581 1.000 35.25637 144 VAL B O 1
ATOM 4869 N N . ALA B 1 145 ? 126.31384 1.50800 33.84902 1.000 33.42471 145 ALA B N 1
ATOM 4870 C CA . ALA B 1 145 ? 124.93401 1.50388 33.36197 1.000 34.80687 145 ALA B CA 1
ATOM 4871 C C . ALA B 1 145 ? 124.01482 0.85525 34.37329 1.000 33.74972 145 ALA B C 1
ATOM 4872 O O . ALA B 1 145 ? 122.92335 1.35583 34.65828 1.000 38.83184 145 ALA B O 1
ATOM 4874 N N . ASP B 1 146 ? 124.45828 -0.24131 34.95042 1.000 40.37698 146 ASP B N 1
ATOM 4875 C CA . ASP B 1 146 ? 123.61082 -1.00830 35.84584 1.000 38.00780 146 ASP B CA 1
ATOM 4876 C C . ASP B 1 146 ? 123.26415 -0.22172 37.11372 1.000 35.30941 146 ASP B C 1
ATOM 4877 O O . ASP B 1 146 ? 122.11870 -0.26070 37.58362 1.000 38.08074 146 ASP B O 1
ATOM 4882 N N . ASP B 1 147 ? 124.20023 0.57683 37.63567 1.000 36.80584 147 ASP B N 1
ATOM 4883 C CA . ASP B 1 147 ? 123.90296 1.35551 38.84500 1.000 37.34521 147 ASP B CA 1
ATOM 4884 C C . ASP B 1 147 ? 123.16195 2.65202 38.54156 1.000 39.00935 147 ASP B C 1
ATOM 4885 O O . ASP B 1 147 ? 122.39016 3.13321 39.38265 1.000 35.74611 147 ASP B O 1
ATOM 4890 N N . MET B 1 148 ? 123.39496 3.23858 37.36112 1.000 39.11952 148 MET B N 1
ATOM 4891 C CA . MET B 1 148 ? 122.56230 4.34696 36.88481 1.000 37.19150 148 MET B CA 1
ATOM 4892 C C . MET B 1 148 ? 121.09964 3.91289 36.71103 1.000 33.93468 148 MET B C 1
ATOM 4893 O O . MET B 1 148 ? 120.16956 4.67053 37.02245 1.000 33.14922 148 MET B O 1
ATOM 4898 N N . THR B 1 149 ? 120.88693 2.69568 36.19558 1.000 35.17333 149 THR B N 1
ATOM 4899 C CA . THR B 1 149 ? 119.56536 2.06522 36.17722 1.000 30.62024 149 THR B CA 1
ATOM 4900 C C . THR B 1 149 ? 118.96390 1.92918 37.56646 1.000 35.73365 149 THR B C 1
ATOM 4901 O O . THR B 1 149 ? 117.80379 2.29368 37.78098 1.000 33.89727 149 THR B O 1
ATOM 4905 N N . ARG B 1 150 ? 119.72156 1.36920 38.51748 1.000 35.66674 150 ARG B N 1
ATOM 4906 C CA . ARG B 1 150 ? 119.22750 1.31526 39.89510 1.000 36.79372 150 ARG B CA 1
ATOM 4907 C C . ARG B 1 150 ? 118.80672 2.69197 40.38720 1.000 34.66171 150 ARG B C 1
ATOM 4908 O O . ARG B 1 150 ? 117.71693 2.85306 40.96706 1.000 35.93393 150 ARG B O 1
ATOM 4916 N N . LEU B 1 151 ? 119.65364 3.70417 40.14659 1.000 29.64688 151 LEU B N 1
ATOM 4917 C CA . LEU B 1 151 ? 119.34898 5.04928 40.62538 1.000 30.24534 151 LEU B CA 1
ATOM 4918 C C . LEU B 1 151 ? 118.04622 5.53744 40.04622 1.000 33.35292 151 LEU B C 1
ATOM 4919 O O . LEU B 1 151 ? 117.14059 5.93256 40.78602 1.000 34.46340 151 LEU B O 1
ATOM 4924 N N . THR B 1 152 ? 117.91690 5.49109 38.71913 1.000 32.22138 152 THR B N 1
ATOM 4925 C CA . THR B 1 152 ? 116.76372 6.14103 38.11348 1.000 30.75385 152 THR B CA 1
ATOM 4926 C C . THR B 1 152 ? 115.48400 5.32497 38.31792 1.000 34.06963 152 THR B C 1
ATOM 4927 O O . THR B 1 152 ? 114.42177 5.91080 38.52409 1.000 32.44892 152 THR B O 1
ATOM 4931 N N . LEU B 1 153 ? 115.55615 3.98993 38.30682 1.000 30.91923 153 LEU B N 1
ATOM 4932 C CA . LEU B 1 153 ? 114.38981 3.18641 38.66278 1.000 31.59233 153 LEU B CA 1
ATOM 4933 C C . LEU B 1 153 ? 113.90469 3.50376 40.07160 1.000 34.69986 153 LEU B C 1
ATOM 4934 O O . LEU B 1 153 ? 112.70385 3.72292 40.28721 1.000 36.40030 153 LEU B O 1
ATOM 4939 N N . ASP B 1 154 ? 114.82234 3.54864 41.04687 1.000 28.81726 154 ASP B N 1
ATOM 4940 C CA . ASP B 1 154 ? 114.39242 3.82286 42.41171 1.000 36.00865 154 ASP B CA 1
ATOM 4941 C C . ASP B 1 154 ? 113.87556 5.24299 42.54298 1.000 36.07655 154 ASP B C 1
ATOM 4942 O O . ASP B 1 154 ? 112.87352 5.47714 43.23586 1.000 43.34634 154 ASP B O 1
ATOM 4947 N N . THR B 1 155 ? 114.51738 6.20454 41.86871 1.000 33.86146 155 THR B N 1
ATOM 4948 C CA . THR B 1 155 ? 114.04931 7.58482 41.97240 1.000 34.78124 155 THR B CA 1
ATOM 4949 C C . THR B 1 155 ? 112.65555 7.72819 41.36963 1.000 34.97124 155 THR B C 1
ATOM 4950 O O . THR B 1 155 ? 111.76685 8.35465 41.96210 1.000 33.87703 155 THR B O 1
ATOM 4954 N N . ILE B 1 156 ? 112.43065 7.13443 40.19912 1.000 32.03243 156 ILE B N 1
ATOM 4955 C CA . ILE B 1 156 ? 111.15333 7.38058 39.54316 1.000 37.22500 156 ILE B CA 1
ATOM 4956 C C . ILE B 1 156 ? 110.05413 6.62732 40.27003 1.000 41.35352 156 ILE B C 1
ATOM 4957 O O . ILE B 1 156 ? 108.93110 7.11847 40.36757 1.000 30.75541 156 ILE B O 1
ATOM 4962 N N . SER B 1 157 ? 110.37915 5.46286 40.86182 1.000 48.57768 157 SER B N 1
ATOM 4963 C CA . SER B 1 157 ? 109.40054 4.70381 41.64495 1.000 41.07784 157 SER B CA 1
ATOM 4964 C C . SER B 1 157 ? 109.02782 5.42518 42.93717 1.000 38.79984 157 SER B C 1
ATOM 4965 O O . SER B 1 157 ? 107.84567 5.49769 43.29626 1.000 44.80589 157 SER B O 1
ATOM 4968 N N . LEU B 1 158 ? 110.01439 5.97329 43.64462 1.000 40.22433 158 LEU B N 1
ATOM 4969 C CA . LEU B 1 158 ? 109.71223 6.71600 44.86642 1.000 42.84601 158 LEU B CA 1
ATOM 4970 C C . LEU B 1 158 ? 108.87213 7.95951 44.56410 1.000 44.26138 158 LEU B C 1
ATOM 4971 O O . LEU B 1 158 ? 107.89901 8.24471 45.27320 1.000 47.57594 158 LEU B O 1
ATOM 4976 N N . SER B 1 159 ? 109.21327 8.70445 43.50152 1.000 44.06947 159 SER B N 1
ATOM 4977 C CA . SER B 1 159 ? 108.46738 9.92104 43.19584 1.000 40.03377 159 SER B CA 1
ATOM 4978 C C . SER B 1 159 ? 107.13658 9.64281 42.51250 1.000 39.34681 159 SER B C 1
ATOM 4979 O O . SER B 1 159 ? 106.21324 10.45456 42.63058 1.000 39.25164 159 SER B O 1
ATOM 4982 N N . GLY B 1 160 ? 107.00531 8.50903 41.83434 1.000 37.86975 160 GLY B N 1
ATOM 4983 C CA . GLY B 1 160 ? 105.85012 8.23559 41.01362 1.000 38.45294 160 GLY B CA 1
ATOM 4984 C C . GLY B 1 160 ? 104.76790 7.49038 41.74984 1.000 48.66444 160 GLY B C 1
ATOM 4985 O O . GLY B 1 160 ? 103.57710 7.70741 41.47752 1.000 45.10238 160 GLY B O 1
ATOM 4986 N N . PHE B 1 161 ? 105.15803 6.59926 42.67199 1.000 44.60572 161 PHE B N 1
ATOM 4987 C CA . PHE B 1 161 ? 104.15270 5.92976 43.48423 1.000 45.94592 161 PHE B CA 1
ATOM 4988 C C . PHE B 1 161 ? 104.74963 5.43506 44.79748 1.000 47.35050 161 PHE B C 1
ATOM 4989 O O . PHE B 1 161 ? 104.41019 4.34822 45.27898 1.000 45.35016 161 PHE B O 1
ATOM 4997 N N . ASP B 1 162 ? 105.64270 6.25057 45.37195 1.000 44.21956 162 ASP B N 1
ATOM 4998 C CA . ASP B 1 162 ? 106.12513 6.09896 46.73970 1.000 49.79445 162 ASP B CA 1
ATOM 4999 C C . ASP B 1 162 ? 106.47709 4.65810 47.08994 1.000 49.16127 162 ASP B C 1
ATOM 5000 O O . ASP B 1 162 ? 106.15338 4.17782 48.17679 1.000 55.43922 162 ASP B O 1
ATOM 5005 N N . TYR B 1 163 ? 107.13241 3.94895 46.17991 1.000 46.76075 163 TYR B N 1
ATOM 5006 C CA . TYR B 1 163 ? 107.50923 2.56205 46.40197 1.000 45.13845 163 TYR B CA 1
ATOM 5007 C C . TYR B 1 163 ? 109.02767 2.45790 46.38107 1.000 50.27263 163 TYR B C 1
ATOM 5008 O O . TYR B 1 163 ? 109.65197 2.67198 45.33528 1.000 46.11561 163 TYR B O 1
ATOM 5017 N N . ARG B 1 164 ? 109.61022 2.12020 47.53351 1.000 44.34961 164 ARG B N 1
ATOM 5018 C CA . ARG B 1 164 ? 111.05351 1.97591 47.70580 1.000 41.29761 164 ARG B CA 1
ATOM 5019 C C . ARG B 1 164 ? 111.50360 0.55919 47.35345 1.000 47.38889 164 ARG B C 1
ATOM 5020 O O . ARG B 1 164 ? 111.43212 -0.34444 48.18823 1.000 53.73375 164 ARG B O 1
ATOM 5028 N N . PHE B 1 165 ? 112.01334 0.35851 46.13243 1.000 43.99814 165 PHE B N 1
ATOM 5029 C CA . PHE B 1 165 ? 112.54874 -0.95287 45.76217 1.000 44.09840 165 PHE B CA 1
ATOM 5030 C C . PHE B 1 165 ? 113.92819 -1.23325 46.35163 1.000 42.83955 165 PHE B C 1
ATOM 5031 O O . PHE B 1 165 ? 114.42219 -2.35387 46.19796 1.000 39.29886 165 PHE B O 1
ATOM 5039 N N . ARG B 1 166 ? 114.58477 -0.23212 46.94265 1.000 39.42884 166 ARG B N 1
ATOM 5040 C CA . ARG B 1 166 ? 115.87963 -0.39436 47.61643 1.000 44.08071 166 ARG B CA 1
ATOM 5041 C C . ARG B 1 166 ? 116.90433 -1.18191 46.77317 1.000 43.26118 166 ARG B C 1
ATOM 5042 O O . ARG B 1 166 ? 117.53888 -2.13534 47.23344 1.000 46.64643 166 ARG B O 1
ATOM 5050 N N . SER B 1 167 ? 117.10407 -0.73074 45.52458 1.000 44.16878 167 SER B N 1
ATOM 5051 C CA . SER B 1 167 ? 117.89773 -1.44127 44.52375 1.000 40.27224 167 SER B CA 1
ATOM 5052 C C . SER B 1 167 ? 119.39596 -1.46691 44.83006 1.000 36.92224 167 SER B C 1
ATOM 5053 O O . SER B 1 167 ? 120.11303 -2.26788 44.22270 1.000 38.97611 167 SER B O 1
ATOM 5056 N N . PHE B 1 168 ? 119.87595 -0.64625 45.76437 1.000 36.73914 168 PHE B N 1
ATOM 5057 C CA . PHE B 1 168 ? 121.29125 -0.55727 46.11843 1.000 40.47080 168 PHE B CA 1
ATOM 5058 C C . PHE B 1 168 ? 121.70256 -1.45320 47.29361 1.000 44.98510 168 PHE B C 1
ATOM 5059 O O . PHE B 1 168 ? 122.90724 -1.64563 47.51818 1.000 51.04028 168 PHE B O 1
ATOM 5067 N N . ASP B 1 169 ? 120.73895 -2.01360 48.03523 1.000 46.67733 169 ASP B N 1
ATOM 5068 C CA . ASP B 1 169 ? 121.04252 -2.95248 49.11718 1.000 49.13168 169 ASP B CA 1
ATOM 5069 C C . ASP B 1 169 ? 121.48305 -4.32751 48.61369 1.000 49.39992 169 ASP B C 1
ATOM 5070 O O . ASP B 1 169 ? 122.22048 -5.02860 49.31151 1.000 51.44331 169 ASP B O 1
ATOM 5075 N N . LYS B 1 170 ? 121.01993 -4.74618 47.43849 1.000 44.14598 170 LYS B N 1
ATOM 5076 C CA . LYS B 1 170 ? 121.20089 -6.10443 46.94817 1.000 44.95168 170 LYS B CA 1
ATOM 5077 C C . LYS B 1 170 ? 121.69846 -6.05070 45.52077 1.000 45.30623 170 LYS B C 1
ATOM 5078 O O . LYS B 1 170 ? 121.40673 -5.11016 44.78502 1.000 51.08618 170 LYS B O 1
ATOM 5084 N N . ASP B 1 171 ? 122.40934 -7.09896 45.11925 1.000 52.63178 171 ASP B N 1
ATOM 5085 C CA . ASP B 1 171 ? 122.78540 -7.23948 43.71972 1.000 49.20202 171 ASP B CA 1
ATOM 5086 C C . ASP B 1 171 ? 121.57330 -7.61021 42.87289 1.000 53.35170 171 ASP B C 1
ATOM 5087 O O . ASP B 1 171 ? 121.31970 -7.00308 41.82408 1.000 55.95228 171 ASP B O 1
ATOM 5092 N N . GLU B 1 172 ? 120.79445 -8.58736 43.31419 1.000 52.39016 172 GLU B N 1
ATOM 5093 C CA . GLU B 1 172 ? 119.62746 -8.97410 42.53212 1.000 53.87754 172 GLU B CA 1
ATOM 5094 C C . GLU B 1 172 ? 118.51399 -7.93555 42.68019 1.000 52.85732 172 GLU B C 1
ATOM 5095 O O . GLU B 1 172 ? 118.26469 -7.41378 43.77295 1.000 46.56326 172 GLU B O 1
ATOM 5101 N N . LEU B 1 173 ? 117.84478 -7.63300 41.56331 1.000 45.93597 173 LEU B N 1
ATOM 5102 C CA . LEU B 1 173 ? 116.76627 -6.65206 41.56168 1.000 51.73757 173 LEU B CA 1
ATOM 5103 C C . LEU B 1 173 ? 115.44244 -7.26509 42.01962 1.000 47.06257 173 LEU B C 1
ATOM 5104 O O . LEU B 1 173 ? 115.23298 -8.47704 41.96145 1.000 50.20058 173 LEU B O 1
ATOM 5109 N N . HIS B 1 174 ? 114.54118 -6.39238 42.45842 1.000 43.19501 174 HIS B N 1
ATOM 5110 C CA . HIS B 1 174 ? 113.17847 -6.79682 42.77703 1.000 51.78499 174 HIS B CA 1
ATOM 5111 C C . HIS B 1 174 ? 112.54305 -7.49430 41.57258 1.000 55.45636 174 HIS B C 1
ATOM 5112 O O . HIS B 1 174 ? 112.75533 -7.06432 40.42570 1.000 52.69543 174 HIS B O 1
ATOM 5119 N N . PRO B 1 175 ? 111.77515 -8.57788 41.78737 1.000 59.12781 175 PRO B N 1
ATOM 5120 C CA . PRO B 1 175 ? 111.18739 -9.30817 40.64119 1.000 55.08752 175 PRO B CA 1
ATOM 5121 C C . PRO B 1 175 ? 110.24585 -8.46860 39.79448 1.000 51.15990 175 PRO B C 1
ATOM 5122 O O . PRO B 1 175 ? 110.04024 -8.80025 38.61887 1.000 44.96505 175 PRO B O 1
ATOM 5126 N N . PHE B 1 176 ? 109.66197 -7.40314 40.35364 1.000 45.69840 176 PHE B N 1
ATOM 5127 C CA . PHE B 1 176 ? 108.91409 -6.45153 39.54056 1.000 48.92305 176 PHE B CA 1
ATOM 5128 C C . PHE B 1 176 ? 109.81894 -5.82403 38.48211 1.000 54.42498 176 PHE B C 1
ATOM 5129 O O . PHE B 1 176 ? 109.55181 -5.90177 37.27019 1.000 46.09427 176 PHE B O 1
ATOM 5137 N N . LEU B 1 177 ? 110.90032 -5.18550 38.93681 1.000 48.88133 177 LEU B N 1
ATOM 5138 C CA . LEU B 1 177 ? 111.86542 -4.60880 38.01805 1.000 43.34136 177 LEU B CA 1
ATOM 5139 C C . LEU B 1 177 ? 112.42815 -5.66463 37.07552 1.000 49.22889 177 LEU B C 1
ATOM 5140 O O . LEU B 1 177 ? 112.69875 -5.36939 35.90138 1.000 51.85132 177 LEU B O 1
ATOM 5145 N N . GLN B 1 178 ? 112.59046 -6.90697 37.55358 1.000 49.21933 178 GLN B N 1
ATOM 5146 C CA . GLN B 1 178 ? 113.10388 -7.96426 36.68192 1.000 46.53821 178 GLN B CA 1
ATOM 5147 C C . GLN B 1 178 ? 112.11650 -8.27385 35.56757 1.000 43.39537 178 GLN B C 1
ATOM 5148 O O . GLN B 1 178 ? 112.50719 -8.52546 34.41258 1.000 47.22724 178 GLN B O 1
ATOM 5154 N N . ALA B 1 179 ? 110.82731 -8.27896 35.90619 1.000 44.73886 179 ALA B N 1
ATOM 5155 C CA . ALA B 1 179 ? 109.78355 -8.43991 34.90362 1.000 45.81855 179 ALA B CA 1
ATOM 5156 C C . ALA B 1 179 ? 109.81210 -7.29766 33.90603 1.000 40.28945 179 ALA B C 1
ATOM 5157 O O . ALA B 1 179 ? 109.66228 -7.51809 32.70779 1.000 41.49203 179 ALA B O 1
ATOM 5159 N N . LEU B 1 180 ? 109.99379 -6.06804 34.39034 1.000 46.24595 180 LEU B N 1
ATOM 5160 C CA . LEU B 1 180 ? 110.06815 -4.91620 33.49484 1.000 43.02094 180 LEU B CA 1
ATOM 5161 C C . LEU B 1 180 ? 111.20829 -5.07732 32.49727 1.000 44.98956 180 LEU B C 1
ATOM 5162 O O . LEU B 1 180 ? 111.03686 -4.84047 31.29863 1.000 38.50829 180 LEU B O 1
ATOM 5167 N N . ALA B 1 181 ? 112.38709 -5.48051 32.97874 1.000 43.10175 181 ALA B N 1
ATOM 5168 C CA . ALA B 1 181 ? 113.51294 -5.67044 32.06878 1.000 41.16357 181 ALA B CA 1
ATOM 5169 C C . ALA B 1 181 ? 113.18780 -6.72131 31.02714 1.000 43.00632 181 ALA B C 1
ATOM 5170 O O . ALA B 1 181 ? 113.32626 -6.47623 29.81841 1.000 44.82602 181 ALA B O 1
ATOM 5172 N N . ARG B 1 182 ? 112.73954 -7.90250 31.48301 1.000 51.07416 182 ARG B N 1
ATOM 5173 C CA . ARG B 1 182 ? 112.36215 -8.96791 30.55541 1.000 44.62824 182 ARG B CA 1
ATOM 5174 C C . ARG B 1 182 ? 111.31889 -8.47862 29.56376 1.000 39.21080 182 ARG B C 1
ATOM 5175 O O . ARG B 1 182 ? 111.43291 -8.71600 28.35182 1.000 45.30798 182 ARG B O 1
ATOM 5183 N N . ALA B 1 183 ? 110.30965 -7.77233 30.05528 1.000 36.44878 183 ALA B N 1
ATOM 5184 C CA . ALA B 1 183 ? 109.20289 -7.36418 29.20024 1.000 48.21254 183 ALA B CA 1
ATOM 5185 C C . ALA B 1 183 ? 109.65586 -6.33532 28.17605 1.000 47.56409 183 ALA B C 1
ATOM 5186 O O . ALA B 1 183 ? 109.30222 -6.42515 26.99695 1.000 49.47504 183 ALA B O 1
ATOM 5188 N N . MET B 1 184 ? 110.45040 -5.35512 28.61373 1.000 43.51732 184 MET B N 1
ATOM 5189 C CA . MET B 1 184 ? 110.99262 -4.34724 27.71328 1.000 41.68909 184 MET B CA 1
ATOM 5190 C C . MET B 1 184 ? 111.82761 -4.98749 26.60985 1.000 46.96889 184 MET B C 1
ATOM 5191 O O . MET B 1 184 ? 111.65184 -4.67703 25.42113 1.000 50.43964 184 MET B O 1
ATOM 5196 N N . HIS B 1 185 ? 112.74421 -5.88896 26.99258 1.000 47.06960 185 HIS B N 1
ATOM 5197 C CA . HIS B 1 185 ? 113.59747 -6.56459 26.02098 1.000 41.77376 185 HIS B CA 1
ATOM 5198 C C . HIS B 1 185 ? 112.76764 -7.35015 25.01334 1.000 47.05890 185 HIS B C 1
ATOM 5199 O O . HIS B 1 185 ? 113.01540 -7.29703 23.79729 1.000 47.99054 185 HIS B O 1
ATOM 5206 N N . HIS B 1 186 ? 111.78043 -8.10499 25.50398 1.000 47.45285 186 HIS B N 1
ATOM 5207 C CA . HIS B 1 186 ? 110.92772 -8.85908 24.59278 1.000 51.21123 186 HIS B CA 1
ATOM 5208 C C . HIS B 1 186 ? 110.18951 -7.92855 23.63771 1.000 52.48780 186 HIS B C 1
ATOM 5209 O O . HIS B 1 186 ? 110.12856 -8.18972 22.43072 1.000 57.38141 186 HIS B O 1
ATOM 5216 N N . THR B 1 187 ? 109.62352 -6.83837 24.16500 1.000 54.05566 187 THR B N 1
ATOM 5217 C CA . THR B 1 187 ? 108.98432 -5.82326 23.33281 1.000 56.42442 187 THR B CA 1
ATOM 5218 C C . THR B 1 187 ? 109.89329 -5.37330 22.19376 1.000 58.03852 187 THR B C 1
ATOM 5219 O O . THR B 1 187 ? 109.47923 -5.33496 21.02861 1.000 60.32488 187 THR B O 1
ATOM 5223 N N . MET B 1 188 ? 111.14134 -5.01521 22.51269 1.000 54.31247 188 MET B N 1
ATOM 5224 C CA . MET B 1 188 ? 112.05613 -4.59913 21.44614 1.000 57.83017 188 MET B CA 1
ATOM 5225 C C . MET B 1 188 ? 112.57997 -5.77618 20.62993 1.000 56.65870 188 MET B C 1
ATOM 5226 O O . MET B 1 188 ? 113.36503 -5.56830 19.70426 1.000 62.50824 188 MET B O 1
ATOM 5231 N N . THR B 1 189 ? 112.16992 -6.99856 20.95615 1.000 60.41041 189 THR B N 1
ATOM 5232 C CA . THR B 1 189 ? 112.34237 -8.16492 20.09331 1.000 63.46925 189 THR B CA 1
ATOM 5233 C C . THR B 1 189 ? 111.18855 -8.39505 19.12266 1.000 71.82002 189 THR B C 1
ATOM 5234 O O . THR B 1 189 ? 111.40248 -8.96714 18.04664 1.000 78.13034 189 THR B O 1
ATOM 5238 N N . MET B 1 190 ? 109.97524 -7.93347 19.45338 1.000 72.60531 190 MET B N 1
ATOM 5239 C CA . MET B 1 190 ? 108.78242 -8.25275 18.67056 1.000 73.38035 190 MET B CA 1
ATOM 5240 C C . MET B 1 190 ? 108.78228 -7.69328 17.25212 1.000 90.13646 190 MET B C 1
ATOM 5241 O O . MET B 1 190 ? 107.81943 -7.91574 16.50966 1.000 95.88185 190 MET B O 1
ATOM 5246 N N . ASN B 1 191 ? 109.82486 -6.95699 16.85238 1.000 91.36987 191 ASN B N 1
ATOM 5247 C CA . ASN B 1 191 ? 110.02053 -6.76630 15.41891 1.000 99.56650 191 ASN B CA 1
ATOM 5248 C C . ASN B 1 191 ? 110.46349 -8.06496 14.75830 1.000 99.91186 191 ASN B C 1
ATOM 5249 O O . ASN B 1 191 ? 109.88074 -8.49069 13.74975 1.000 100.82987 191 ASN B O 1
ATOM 5254 N N . SER B 1 192 ? 111.46039 -8.72339 15.33078 1.000 95.03313 192 SER B N 1
ATOM 5255 C CA . SER B 1 192 ? 112.05924 -9.88894 14.70968 1.000 99.31026 192 SER B CA 1
ATOM 5256 C C . SER B 1 192 ? 111.25660 -11.14517 15.02111 1.000 101.88058 192 SER B C 1
ATOM 5257 O O . SER B 1 192 ? 111.74057 -12.25410 14.83073 1.000 104.55058 192 SER B O 1
ATOM 5260 N N . THR B 1 198 ? 107.09912 -20.90672 16.72708 1.000 107.67058 198 THR B N 1
ATOM 5261 C CA . THR B 1 198 ? 107.85372 -22.09304 17.11272 1.000 105.85435 198 THR B CA 1
ATOM 5262 C C . THR B 1 198 ? 107.53612 -22.48738 18.55895 1.000 110.93469 198 THR B C 1
ATOM 5263 O O . THR B 1 198 ? 106.86536 -21.73066 19.27037 1.000 107.93098 198 THR B O 1
ATOM 5267 N N . PRO B 1 199 ? 107.98819 -23.69437 18.98313 1.000 111.17955 199 PRO B N 1
ATOM 5268 C CA . PRO B 1 199 ? 107.84783 -24.08709 20.39170 1.000 108.63552 199 PRO B CA 1
ATOM 5269 C C . PRO B 1 199 ? 108.24354 -23.00875 21.38733 1.000 106.08344 199 PRO B C 1
ATOM 5270 O O . PRO B 1 199 ? 107.38910 -22.46703 22.09657 1.000 103.11755 199 PRO B O 1
ATOM 5274 N N . GLU B 1 200 ? 109.53706 -22.68574 21.44009 1.000 107.94219 200 GLU B N 1
ATOM 5275 C CA . GLU B 1 200 ? 110.05376 -21.85153 22.51715 1.000 110.11935 200 GLU B CA 1
ATOM 5276 C C . GLU B 1 200 ? 109.58282 -20.40651 22.41962 1.000 107.18158 200 GLU B C 1
ATOM 5277 O O . GLU B 1 200 ? 109.53202 -19.70699 23.43713 1.000 108.80058 200 GLU B O 1
ATOM 5283 N N . MET B 1 201 ? 109.20070 -19.94965 21.22415 1.000 106.09665 201 MET B N 1
ATOM 5284 C CA . MET B 1 201 ? 108.67442 -18.59700 21.09744 1.000 102.84558 201 MET B CA 1
ATOM 5285 C C . MET B 1 201 ? 107.29623 -18.46494 21.72933 1.000 95.88014 201 MET B C 1
ATOM 5286 O O . MET B 1 201 ? 106.96443 -17.41165 22.28922 1.000 88.61082 201 MET B O 1
ATOM 5291 N N . GLU B 1 202 ? 106.47827 -19.51765 21.65006 1.000 97.74498 202 GLU B N 1
ATOM 5292 C CA . GLU B 1 202 ? 105.18804 -19.47934 22.32281 1.000 93.19819 202 GLU B CA 1
ATOM 5293 C C . GLU B 1 202 ? 105.35969 -19.41233 23.83398 1.000 87.84002 202 GLU B C 1
ATOM 5294 O O . GLU B 1 202 ? 104.64240 -18.65948 24.50370 1.000 85.76095 202 GLU B O 1
ATOM 5300 N N . GLU B 1 203 ? 106.35298 -20.12200 24.37950 1.000 91.00403 203 GLU B N 1
ATOM 5301 C CA . GLU B 1 203 ? 106.68972 -19.99696 25.79270 1.000 94.55214 203 GLU B CA 1
ATOM 5302 C C . GLU B 1 203 ? 107.39514 -18.68679 26.12408 1.000 86.72206 203 GLU B C 1
ATOM 5303 O O . GLU B 1 203 ? 107.53758 -18.35389 27.30678 1.000 86.83774 203 GLU B O 1
ATOM 5309 N N . ALA B 1 204 ? 107.88505 -17.96824 25.11316 1.000 83.90515 204 ALA B N 1
ATOM 5310 C CA . ALA B 1 204 ? 108.31261 -16.59502 25.34588 1.000 81.64566 204 ALA B CA 1
ATOM 5311 C C . ALA B 1 204 ? 107.11435 -15.65522 25.44958 1.000 77.15792 204 ALA B C 1
ATOM 5312 O O . ALA B 1 204 ? 107.08095 -14.76793 26.31040 1.000 69.55865 204 ALA B O 1
ATOM 5314 N N . ASP B 1 205 ? 106.12101 -15.84512 24.57899 1.000 75.80998 205 ASP B N 1
ATOM 5315 C CA . ASP B 1 205 ? 104.94057 -14.98641 24.59977 1.000 73.19882 205 ASP B CA 1
ATOM 5316 C C . ASP B 1 205 ? 104.20105 -15.14472 25.91024 1.000 73.62189 205 ASP B C 1
ATOM 5317 O O . ASP B 1 205 ? 103.71433 -14.16144 26.50390 1.000 69.59497 205 ASP B O 1
ATOM 5322 N N . ARG B 1 206 ? 104.15184 -16.38993 26.39220 1.000 73.43230 206 ARG B N 1
ATOM 5323 C CA . ARG B 1 206 ? 103.34566 -16.69109 27.55796 1.000 74.09280 206 ARG B CA 1
ATOM 5324 C C . ARG B 1 206 ? 103.93374 -16.00707 28.78795 1.000 72.04276 206 ARG B C 1
ATOM 5325 O O . ARG B 1 206 ? 103.20894 -15.37191 29.57294 1.000 70.26325 206 ARG B O 1
ATOM 5333 N N . ALA B 1 207 ? 105.26079 -16.09816 28.94812 1.000 71.11309 207 ALA B N 1
ATOM 5334 C CA . ALA B 1 207 ? 105.95671 -15.42058 30.04178 1.000 65.71471 207 ALA B CA 1
ATOM 5335 C C . ALA B 1 207 ? 106.01918 -13.90524 29.84436 1.000 60.61784 207 ALA B C 1
ATOM 5336 O O . ALA B 1 207 ? 106.07345 -13.15615 30.82180 1.000 58.60563 207 ALA B O 1
ATOM 5338 N N . TYR B 1 208 ? 106.01425 -13.43175 28.60301 1.000 56.44045 208 TYR B N 1
ATOM 5339 C CA . TYR B 1 208 ? 105.88558 -12.00218 28.35747 1.000 58.26770 208 TYR B CA 1
ATOM 5340 C C . TYR B 1 208 ? 104.59315 -11.46404 28.96153 1.000 51.81876 208 TYR B C 1
ATOM 5341 O O . TYR B 1 208 ? 104.60727 -10.55597 29.79789 1.000 47.27044 208 TYR B O 1
ATOM 5350 N N . TRP B 1 209 ? 103.45928 -12.03671 28.56021 1.000 56.37014 209 TRP B N 1
ATOM 5351 C CA . TRP B 1 209 ? 102.18311 -11.55362 29.08710 1.000 61.86482 209 TRP B CA 1
ATOM 5352 C C . TRP B 1 209 ? 102.04620 -11.85544 30.57545 1.000 58.96752 209 TRP B C 1
ATOM 5353 O O . TRP B 1 209 ? 101.38303 -11.10342 31.30163 1.000 50.79796 209 TRP B O 1
ATOM 5364 N N . ALA B 1 210 ? 102.70328 -12.92170 31.05005 1.000 61.99660 210 ALA B N 1
ATOM 5365 C CA . ALA B 1 210 ? 102.75936 -13.19600 32.48173 1.000 58.00209 210 ALA B CA 1
ATOM 5366 C C . ALA B 1 210 ? 103.49434 -12.08978 33.22563 1.000 55.22444 210 ALA B C 1
ATOM 5367 O O . ALA B 1 210 ? 103.03353 -11.61683 34.27410 1.000 55.47418 210 ALA B O 1
ATOM 5369 N N . ASP B 1 211 ? 104.66089 -11.69298 32.70779 1.000 52.56775 211 ASP B N 1
ATOM 5370 C CA . ASP B 1 211 ? 105.40895 -10.56874 33.26014 1.000 59.90115 211 ASP B CA 1
ATOM 5371 C C . ASP B 1 211 ? 104.54544 -9.31583 33.29776 1.000 60.90161 211 ASP B C 1
ATOM 5372 O O . ASP B 1 211 ? 104.48463 -8.61629 34.32012 1.000 58.53519 211 ASP B O 1
ATOM 5377 N N . ILE B 1 212 ? 103.86499 -9.02716 32.17897 1.000 50.41334 212 ILE B N 1
ATOM 5378 C CA . ILE B 1 212 ? 103.01997 -7.83666 32.08561 1.000 53.51782 212 ILE B CA 1
ATOM 5379 C C . ILE B 1 212 ? 101.91396 -7.87718 33.13071 1.000 53.83546 212 ILE B C 1
ATOM 5380 O O . ILE B 1 212 ? 101.65828 -6.87788 33.81564 1.000 50.66618 212 ILE B O 1
ATOM 5385 N N . ALA B 1 213 ? 101.24961 -9.04010 33.27114 1.000 56.69851 213 ALA B N 1
ATOM 5386 C CA . ALA B 1 213 ? 100.12560 -9.20653 34.19309 1.000 48.20340 213 ALA B CA 1
ATOM 5387 C C . ALA B 1 213 ? 100.56973 -9.11714 35.64535 1.000 52.42818 213 ALA B C 1
ATOM 5388 O O . ALA B 1 213 ? 99.90387 -8.47443 36.46832 1.000 56.09958 213 ALA B O 1
ATOM 5390 N N . SER B 1 214 ? 101.68605 -9.76133 35.98963 1.000 48.95049 214 SER B N 1
ATOM 5391 C CA . SER B 1 214 ? 102.22892 -9.61325 37.33397 1.000 46.91741 214 SER B CA 1
ATOM 5392 C C . SER B 1 214 ? 102.59635 -8.16035 37.62593 1.000 48.03878 214 SER B C 1
ATOM 5393 O O . SER B 1 214 ? 102.28455 -7.63114 38.71232 1.000 47.85087 214 SER B O 1
ATOM 5396 N N . MET B 1 215 ? 103.21078 -7.48887 36.64445 1.000 48.07441 215 MET B N 1
ATOM 5397 C CA . MET B 1 215 ? 103.57837 -6.08114 36.77261 1.000 52.59292 215 MET B CA 1
ATOM 5398 C C . MET B 1 215 ? 102.34971 -5.21679 37.02676 1.000 50.57902 215 MET B C 1
ATOM 5399 O O . MET B 1 215 ? 102.31033 -4.38149 37.95936 1.000 43.37288 215 MET B O 1
ATOM 5404 N N . ASN B 1 216 ? 101.33554 -5.40909 36.17376 1.000 50.04973 216 ASN B N 1
ATOM 5405 C CA . ASN B 1 216 ? 100.07802 -4.69993 36.29780 1.000 51.21786 216 ASN B CA 1
ATOM 5406 C C . ASN B 1 216 ? 99.43754 -4.96817 37.64565 1.000 50.20939 216 ASN B C 1
ATOM 5407 O O . ASN B 1 216 ? 98.84453 -4.05625 38.23860 1.000 45.63389 216 ASN B O 1
ATOM 5412 N N . GLU B 1 217 ? 99.59747 -6.18514 38.18052 1.000 50.28590 217 GLU B N 1
ATOM 5413 C CA . GLU B 1 217 ? 98.83873 -6.46659 39.38278 1.000 50.89910 217 GLU B CA 1
ATOM 5414 C C . GLU B 1 217 ? 99.53551 -5.82689 40.57857 1.000 47.43193 217 GLU B C 1
ATOM 5415 O O . GLU B 1 217 ? 98.85755 -5.35865 41.50041 1.000 48.61355 217 GLU B O 1
ATOM 5421 N N . LEU B 1 218 ? 100.87543 -5.72248 40.55761 1.000 43.62901 218 LEU B N 1
ATOM 5422 C CA . LEU B 1 218 ? 101.54566 -4.98274 41.63519 1.000 45.22425 218 LEU B CA 1
ATOM 5423 C C . LEU B 1 218 ? 101.09132 -3.52710 41.65381 1.000 48.99185 218 LEU B C 1
ATOM 5424 O O . LEU B 1 218 ? 100.76013 -2.97137 42.71565 1.000 48.03800 218 LEU B O 1
ATOM 5429 N N . VAL B 1 219 ? 101.09559 -2.88302 40.47943 1.000 52.60692 219 VAL B N 1
ATOM 5430 C CA . VAL B 1 219 ? 100.73180 -1.46531 40.43442 1.000 50.66821 219 VAL B CA 1
ATOM 5431 C C . VAL B 1 219 ? 99.26698 -1.27065 40.82013 1.000 49.55845 219 VAL B C 1
ATOM 5432 O O . VAL B 1 219 ? 98.91593 -0.31096 41.53182 1.000 46.10188 219 VAL B O 1
ATOM 5436 N N . ASP B 1 220 ? 98.39279 -2.18301 40.36172 1.000 51.96395 220 ASP B N 1
ATOM 5437 C CA . ASP B 1 220 ? 96.97236 -2.14530 40.71456 1.000 53.30297 220 ASP B CA 1
ATOM 5438 C C . ASP B 1 220 ? 96.78683 -2.25680 42.21792 1.000 52.02020 220 ASP B C 1
ATOM 5439 O O . ASP B 1 220 ? 95.96922 -1.53698 42.81033 1.000 55.13300 220 ASP B O 1
ATOM 5444 N N . GLU B 1 221 ? 97.51078 -3.19595 42.84240 1.000 45.85009 221 GLU B N 1
ATOM 5445 C CA . GLU B 1 221 ? 97.41729 -3.37197 44.28493 1.000 49.52942 221 GLU B CA 1
ATOM 5446 C C . GLU B 1 221 ? 97.81765 -2.09615 44.98639 1.000 52.32554 221 GLU B C 1
ATOM 5447 O O . GLU B 1 221 ? 97.16117 -1.66896 45.93891 1.000 57.17599 221 GLU B O 1
ATOM 5453 N N . VAL B 1 222 ? 98.91382 -1.48377 44.53686 1.000 50.40339 222 VAL B N 1
ATOM 5454 C CA . VAL B 1 222 ? 99.36109 -0.23940 45.15319 1.000 51.01376 222 VAL B CA 1
ATOM 5455 C C . VAL B 1 222 ? 98.25700 0.81032 45.08116 1.000 49.33356 222 VAL B C 1
ATOM 5456 O O . VAL B 1 222 ? 97.94607 1.47513 46.07712 1.000 50.85224 222 VAL B O 1
ATOM 5460 N N . ILE B 1 223 ? 97.62758 0.94058 43.90151 1.000 52.99608 223 ILE B N 1
ATOM 5461 C CA . ILE B 1 223 ? 96.50405 1.87004 43.69922 1.000 56.70653 223 ILE B CA 1
ATOM 5462 C C . ILE B 1 223 ? 95.38263 1.59916 44.70912 1.000 54.61791 223 ILE B C 1
ATOM 5463 O O . ILE B 1 223 ? 94.92069 2.50607 45.42245 1.000 53.89678 223 ILE B O 1
ATOM 5468 N N . ARG B 1 224 ? 94.91153 0.34324 44.75262 1.000 52.23864 224 ARG B N 1
ATOM 5469 C CA . ARG B 1 224 ? 93.80338 -0.03372 45.63386 1.000 56.04690 224 ARG B CA 1
ATOM 5470 C C . ARG B 1 224 ? 94.16952 0.16603 47.09648 1.000 58.30722 224 ARG B C 1
ATOM 5471 O O . ARG B 1 224 ? 93.34550 0.62823 47.89989 1.000 61.16928 224 ARG B O 1
ATOM 5479 N N . GLU B 1 225 ? 95.40763 -0.19667 47.44633 1.000 52.40282 225 GLU B N 1
ATOM 5480 C CA . GLU B 1 225 ? 95.98516 0.00574 48.76535 1.000 54.04487 225 GLU B CA 1
ATOM 5481 C C . GLU B 1 225 ? 96.01951 1.47846 49.14527 1.000 60.18184 225 GLU B C 1
ATOM 5482 O O . GLU B 1 225 ? 95.92225 1.82756 50.32573 1.000 67.33094 225 GLU B O 1
ATOM 5488 N N . ARG B 1 226 ? 96.15373 2.35757 48.15846 1.000 65.91210 226 ARG B N 1
ATOM 5489 C CA . ARG B 1 226 ? 96.20123 3.77845 48.45697 1.000 63.94108 226 ARG B CA 1
ATOM 5490 C C . ARG B 1 226 ? 94.80899 4.37461 48.61491 1.000 61.89881 226 ARG B C 1
ATOM 5491 O O . ARG B 1 226 ? 94.63613 5.32375 49.38903 1.000 71.29341 226 ARG B O 1
ATOM 5499 N N . ARG B 1 227 ? 93.82583 3.85814 47.86709 1.000 59.83834 227 ARG B N 1
ATOM 5500 C CA . ARG B 1 227 ? 92.42780 4.24579 48.09045 1.000 66.27074 227 ARG B CA 1
ATOM 5501 C C . ARG B 1 227 ? 92.08324 4.20047 49.57304 1.000 68.58987 227 ARG B C 1
ATOM 5502 O O . ARG B 1 227 ? 91.57020 5.17477 50.13795 1.000 73.79180 227 ARG B O 1
ATOM 5510 N N . GLY B 1 228 ? 92.38509 3.06968 50.22069 1.000 69.15585 228 GLY B N 1
ATOM 5511 C CA . GLY B 1 228 ? 92.06654 2.82290 51.61734 1.000 80.00337 228 GLY B CA 1
ATOM 5512 C C . GLY B 1 228 ? 92.94528 3.55450 52.61165 1.000 82.11639 228 GLY B C 1
ATOM 5513 O O . GLY B 1 228 ? 93.47305 2.95649 53.55747 1.000 81.27436 228 GLY B O 1
ATOM 5514 N N . HIS B 1 229 ? 93.09070 4.86183 52.40717 1.000 83.60996 229 HIS B N 1
ATOM 5515 C CA . HIS B 1 229 ? 93.86096 5.71896 53.29159 1.000 87.03995 229 HIS B CA 1
ATOM 5516 C C . HIS B 1 229 ? 93.37160 7.15580 53.13929 1.000 90.94202 229 HIS B C 1
ATOM 5517 O O . HIS B 1 229 ? 93.77327 8.04172 53.90031 1.000 101.11134 229 HIS B O 1
ATOM 5524 N N . GLY B 1 230 ? 92.49629 7.39340 52.16263 1.000 85.04491 230 GLY B N 1
ATOM 5525 C CA . GLY B 1 230 ? 91.89731 8.70432 51.98644 1.000 90.89127 230 GLY B CA 1
ATOM 5526 C C . GLY B 1 230 ? 92.22567 9.37203 50.66426 1.000 90.21496 230 GLY B C 1
ATOM 5527 O O . GLY B 1 230 ? 91.33829 9.61766 49.84236 1.000 81.99985 230 GLY B O 1
ATOM 5528 N N . GLY B 1 231 ? 93.50643 9.66648 50.45321 1.000 96.93116 231 GLY B N 1
ATOM 5529 C CA . GLY B 1 231 ? 93.98538 10.39114 49.28669 1.000 92.45945 231 GLY B CA 1
ATOM 5530 C C . GLY B 1 231 ? 95.43732 10.79535 49.47563 1.000 94.99577 231 GLY B C 1
ATOM 5531 O O . GLY B 1 231 ? 95.81743 11.24092 50.56582 1.000 94.30385 231 GLY B O 1
ATOM 5532 N N . GLY B 1 232 ? 96.24884 10.67221 48.41672 1.000 86.12880 232 GLY B N 1
ATOM 5533 C CA . GLY B 1 232 ? 97.69709 10.63581 48.53715 1.000 82.82683 232 GLY B CA 1
ATOM 5534 C C . GLY B 1 232 ? 98.37841 11.95882 48.89163 1.000 88.36991 232 GLY B C 1
ATOM 5535 O O . GLY B 1 232 ? 97.76456 13.02196 49.00357 1.000 89.32479 232 GLY B O 1
ATOM 5536 N N . GLY B 1 233 ? 99.70473 11.86720 49.05291 1.000 84.73911 233 GLY B N 1
ATOM 5537 C CA . GLY B 1 233 ? 100.52197 12.96812 49.53629 1.000 85.12817 233 GLY B CA 1
ATOM 5538 C C . GLY B 1 233 ? 101.39017 13.63046 48.48470 1.000 76.13944 233 GLY B C 1
ATOM 5539 O O . GLY B 1 233 ? 100.88347 14.02459 47.43193 1.000 78.13996 233 GLY B O 1
ATOM 5540 N N . GLY B 1 234 ? 102.69379 13.75852 48.75341 1.000 75.00660 234 GLY B N 1
ATOM 5541 C CA . GLY B 1 234 ? 103.60596 14.48923 47.88145 1.000 74.62370 234 GLY B CA 1
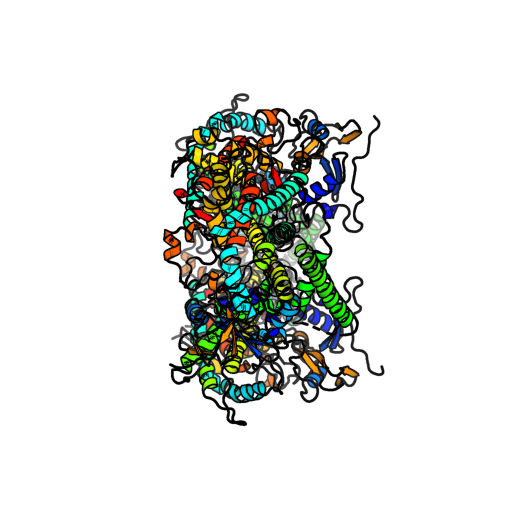ATOM 5542 C C . GLY B 1 234 ? 104.18139 13.62833 46.77609 1.000 69.79700 234 GLY B C 1
ATOM 5543 O O . GLY B 1 234 ? 105.40000 13.48238 46.62043 1.000 65.32485 234 GLY B O 1
ATOM 5544 N N . ASP B 1 235 ? 103.27832 13.11578 45.95460 1.000 64.74897 235 ASP B N 1
ATOM 5545 C CA . ASP B 1 235 ? 103.47623 11.89145 45.20668 1.000 59.27775 235 ASP B CA 1
ATOM 5546 C C . ASP B 1 235 ? 102.72721 12.03344 43.89194 1.000 53.40861 235 ASP B C 1
ATOM 5547 O O . ASP B 1 235 ? 101.64569 12.62021 43.87374 1.000 58.43704 235 ASP B O 1
ATOM 5552 N N . LEU B 1 236 ? 103.28140 11.48948 42.80237 1.000 49.60604 236 LEU B N 1
ATOM 5553 C CA . LEU B 1 236 ? 102.56830 11.55455 41.51889 1.000 55.00044 236 LEU B CA 1
ATOM 5554 C C . LEU B 1 236 ? 101.26960 10.74142 41.54471 1.000 52.98489 236 LEU B C 1
ATOM 5555 O O . LEU B 1 236 ? 100.26383 11.13841 40.93449 1.000 48.81785 236 LEU B O 1
ATOM 5560 N N . LEU B 1 237 ? 101.26863 9.61148 42.25600 1.000 57.23548 237 LEU B N 1
ATOM 5561 C CA . LEU B 1 237 ? 100.02544 8.87920 42.49855 1.000 58.61837 237 LEU B CA 1
ATOM 5562 C C . LEU B 1 237 ? 99.07793 9.68427 43.38536 1.000 53.54664 237 LEU B C 1
ATOM 5563 O O . LEU B 1 237 ? 97.86287 9.70826 43.15276 1.000 46.09130 237 LEU B O 1
ATOM 5568 N N . GLY B 1 238 ? 99.61969 10.34767 44.40691 1.000 52.89714 238 GLY B N 1
ATOM 5569 C CA . GLY B 1 238 ? 98.79390 11.22181 45.22392 1.000 62.75797 238 GLY B CA 1
ATOM 5570 C C . GLY B 1 238 ? 98.03050 12.23802 44.39624 1.000 63.00425 238 GLY B C 1
ATOM 5571 O O . GLY B 1 238 ? 96.82869 12.44248 44.59955 1.000 63.04823 238 GLY B O 1
ATOM 5572 N N . LEU B 1 239 ? 98.71448 12.86898 43.43374 1.000 62.46018 239 LEU B N 1
ATOM 5573 C CA . LEU B 1 239 ? 98.07531 13.85400 42.56618 1.000 53.32782 239 LEU B CA 1
ATOM 5574 C C . LEU B 1 239 ? 97.05584 13.19728 41.64525 1.000 53.07740 239 LEU B C 1
ATOM 5575 O O . LEU B 1 239 ? 95.90730 13.64695 41.55756 1.000 57.60134 239 LEU B O 1
ATOM 5580 N N . MET B 1 240 ? 97.45333 12.11973 40.95995 1.000 52.38617 240 MET B N 1
ATOM 5581 C CA . MET B 1 240 ? 96.54086 11.39194 40.07670 1.000 54.95806 240 MET B CA 1
ATOM 5582 C C . MET B 1 240 ? 95.36043 10.73643 40.81671 1.000 60.09751 240 MET B C 1
ATOM 5583 O O . MET B 1 240 ? 94.49586 10.12645 40.17033 1.000 55.47983 240 MET B O 1
ATOM 5588 N N . LEU B 1 241 ? 95.31514 10.78293 42.14453 1.000 57.40144 241 LEU B N 1
ATOM 5589 C CA . LEU B 1 241 ? 94.15166 10.23546 42.82962 1.000 59.51252 241 LEU B CA 1
ATOM 5590 C C . LEU B 1 241 ? 93.11466 11.29211 43.15833 1.000 56.71580 241 LEU B C 1
ATOM 5591 O O . LEU B 1 241 ? 91.91779 11.01644 43.07960 1.000 56.02284 241 LEU B O 1
ATOM 5596 N N . ASN B 1 242 ? 93.55625 12.49410 43.54082 1.000 62.50010 242 ASN B N 1
ATOM 5597 C CA . ASN B 1 242 ? 92.66216 13.59876 43.87384 1.000 56.44348 242 ASN B CA 1
ATOM 5598 C C . ASN B 1 242 ? 92.34578 14.46990 42.65706 1.000 59.65880 242 ASN B C 1
ATOM 5599 O O . ASN B 1 242 ? 91.16907 14.72574 42.37750 1.000 67.25136 242 ASN B O 1
ATOM 5604 N N . ALA B 1 243 ? 93.37185 14.89180 41.90340 1.000 57.94727 243 ALA B N 1
ATOM 5605 C CA . ALA B 1 243 ? 93.22177 15.95814 40.90561 1.000 61.57729 243 ALA B CA 1
ATOM 5606 C C . ALA B 1 243 ? 92.15674 15.64313 39.84773 1.000 59.20164 243 ALA B C 1
ATOM 5607 O O . ALA B 1 243 ? 91.92986 14.49205 39.46518 1.000 53.49067 243 ALA B O 1
ATOM 5609 N N . THR B 1 244 ? 91.48948 16.70149 39.38764 1.000 65.18518 244 THR B N 1
ATOM 5610 C CA . THR B 1 244 ? 90.53439 16.63612 38.28956 1.000 64.17946 244 THR B CA 1
ATOM 5611 C C . THR B 1 244 ? 91.07446 17.40173 37.08806 1.000 57.46686 244 THR B C 1
ATOM 5612 O O . THR B 1 244 ? 91.88981 18.32321 37.22202 1.000 58.24808 244 THR B O 1
ATOM 5616 N N . ASP B 1 245 ? 90.61063 17.00675 35.91852 1.000 57.68543 245 ASP B N 1
ATOM 5617 C CA . ASP B 1 245 ? 90.97861 17.67536 34.67738 1.000 57.18222 245 ASP B CA 1
ATOM 5618 C C . ASP B 1 245 ? 90.30846 19.04039 34.62051 1.000 54.79829 245 ASP B C 1
ATOM 5619 O O . ASP B 1 245 ? 89.07471 19.11015 34.55923 1.000 56.27911 245 ASP B O 1
ATOM 5624 N N . PRO B 1 246 ? 91.06716 20.13819 34.61484 1.000 56.68621 246 PRO B N 1
ATOM 5625 C CA . PRO B 1 246 ? 90.43623 21.47383 34.66809 1.000 63.13371 246 PRO B CA 1
ATOM 5626 C C . PRO B 1 246 ? 89.42398 21.71315 33.56869 1.000 62.49901 246 PRO B C 1
ATOM 5627 O O . PRO B 1 246 ? 88.57627 22.60455 33.70466 1.000 68.09378 246 PRO B O 1
ATOM 5631 N N . GLU B 1 247 ? 89.47798 20.93713 32.49005 1.000 61.21110 247 GLU B N 1
ATOM 5632 C CA . GLU B 1 247 ? 88.59375 21.10894 31.34516 1.000 61.54645 247 GLU B CA 1
ATOM 5633 C C . GLU B 1 247 ? 87.29235 20.32840 31.52787 1.000 62.49207 247 GLU B C 1
ATOM 5634 O O . GLU B 1 247 ? 86.21361 20.92455 31.59570 1.000 64.88673 247 GLU B O 1
ATOM 5640 N N . THR B 1 248 ? 87.38600 18.99778 31.64860 1.000 61.81529 248 THR B N 1
ATOM 5641 C CA . THR B 1 248 ? 86.22741 18.11305 31.74400 1.000 61.42147 248 THR B CA 1
ATOM 5642 C C . THR B 1 248 ? 85.86026 17.73401 33.17764 1.000 70.62857 248 THR B C 1
ATOM 5643 O O . THR B 1 248 ? 84.95465 16.91137 33.36990 1.000 62.31555 248 THR B O 1
ATOM 5647 N N . GLY B 1 249 ? 86.55964 18.28331 34.18229 1.000 69.59233 249 GLY B N 1
ATOM 5648 C CA . GLY B 1 249 ? 86.24830 18.04008 35.58436 1.000 61.59059 249 GLY B CA 1
ATOM 5649 C C . GLY B 1 249 ? 86.23691 16.59012 36.01598 1.000 65.28652 249 GLY B C 1
ATOM 5650 O O . GLY B 1 249 ? 85.62507 16.25657 37.03099 1.000 69.78063 249 GLY B O 1
ATOM 5651 N N . GLU B 1 250 ? 86.89498 15.70660 35.27905 1.000 68.15982 250 GLU B N 1
ATOM 5652 C CA . GLU B 1 250 ? 86.94238 14.29750 35.62166 1.000 62.56919 250 GLU B CA 1
ATOM 5653 C C . GLU B 1 250 ? 88.32223 13.94647 36.15507 1.000 63.31408 250 GLU B C 1
ATOM 5654 O O . GLU B 1 250 ? 89.30903 14.63388 35.86775 1.000 62.38329 250 GLU B O 1
ATOM 5660 N N . ARG B 1 251 ? 88.38198 12.87255 36.93565 1.000 52.82246 251 ARG B N 1
ATOM 5661 C CA . ARG B 1 251 ? 89.63697 12.29810 37.39553 1.000 56.45803 251 ARG B CA 1
ATOM 5662 C C . ARG B 1 251 ? 90.00446 11.08585 36.53542 1.000 53.69897 251 ARG B C 1
ATOM 5663 O O . ARG B 1 251 ? 89.16691 10.49465 35.84976 1.000 50.26813 251 ARG B O 1
ATOM 5671 N N . LEU B 1 252 ? 91.27283 10.70733 36.57843 1.000 44.02978 252 LEU B N 1
ATOM 5672 C CA . LEU B 1 252 ? 91.69801 9.58543 35.75896 1.000 44.90440 252 LEU B CA 1
ATOM 5673 C C . LEU B 1 252 ? 91.17914 8.26898 36.32035 1.000 47.10862 252 LEU B C 1
ATOM 5674 O O . LEU B 1 252 ? 91.19191 8.04403 37.53381 1.000 45.37890 252 LEU B O 1
ATOM 5679 N N . SER B 1 253 ? 90.75827 7.38175 35.41873 1.000 43.08139 253 SER B N 1
ATOM 5680 C CA . SER B 1 253 ? 90.39250 6.02609 35.79640 1.000 44.07125 253 SER B CA 1
ATOM 5681 C C . SER B 1 253 ? 91.55743 5.32498 36.48215 1.000 50.37759 253 SER B C 1
ATOM 5682 O O . SER B 1 253 ? 92.72833 5.61223 36.21554 1.000 54.57204 253 SER B O 1
ATOM 5685 N N . ASP B 1 254 ? 91.21745 4.37663 37.36055 1.000 51.34618 254 ASP B N 1
ATOM 5686 C CA . ASP B 1 254 ? 92.22725 3.55910 38.02852 1.000 52.24062 254 ASP B CA 1
ATOM 5687 C C . ASP B 1 254 ? 93.15593 2.89102 37.02234 1.000 51.83509 254 ASP B C 1
ATOM 5688 O O . ASP B 1 254 ? 94.39022 2.93228 37.16477 1.000 54.18629 254 ASP B O 1
ATOM 5693 N N . GLU B 1 255 ? 92.57134 2.24038 36.00963 1.000 46.67696 255 GLU B N 1
ATOM 5694 C CA . GLU B 1 255 ? 93.37995 1.54549 35.01431 1.000 47.26345 255 GLU B CA 1
ATOM 5695 C C . GLU B 1 255 ? 94.35714 2.50660 34.32615 1.000 54.75301 255 GLU B C 1
ATOM 5696 O O . GLU B 1 255 ? 95.52825 2.16407 34.09741 1.000 52.51708 255 GLU B O 1
ATOM 5702 N N . ASN B 1 256 ? 93.91545 3.73882 34.04218 1.000 48.32004 256 ASN B N 1
ATOM 5703 C CA . ASN B 1 256 ? 94.80679 4.66972 33.36377 1.000 48.03407 256 ASN B CA 1
ATOM 5704 C C . ASN B 1 256 ? 95.90050 5.17087 34.29518 1.000 48.97425 256 ASN B C 1
ATOM 5705 O O . ASN B 1 256 ? 97.02659 5.41239 33.85231 1.000 52.83947 256 ASN B O 1
ATOM 5710 N N . ILE B 1 257 ? 95.59580 5.35502 35.57892 1.000 45.50527 257 ILE B N 1
ATOM 5711 C CA . ILE B 1 257 ? 96.65236 5.72173 36.51753 1.000 45.64414 257 ILE B CA 1
ATOM 5712 C C . ILE B 1 257 ? 97.72266 4.63020 36.57338 1.000 45.62059 257 ILE B C 1
ATOM 5713 O O . ILE B 1 257 ? 98.92857 4.92087 36.62304 1.000 41.07925 257 ILE B O 1
ATOM 5718 N N . ARG B 1 258 ? 97.30358 3.35903 36.57066 1.000 45.61378 258 ARG B N 1
ATOM 5719 C CA . ARG B 1 258 ? 98.28723 2.28212 36.47672 1.000 49.96290 258 ARG B CA 1
ATOM 5720 C C . ARG B 1 258 ? 99.14549 2.44117 35.22064 1.000 46.58704 258 ARG B C 1
ATOM 5721 O O . ARG B 1 258 ? 100.38170 2.33132 35.27173 1.000 38.98531 258 ARG B O 1
ATOM 5729 N N . TYR B 1 259 ? 98.49276 2.65060 34.07151 1.000 46.59207 259 TYR B N 1
ATOM 5730 C CA . TYR B 1 259 ? 99.24095 2.79632 32.82722 1.000 43.43102 259 TYR B CA 1
ATOM 5731 C C . TYR B 1 259 ? 100.20816 3.98196 32.88804 1.000 44.08142 259 TYR B C 1
ATOM 5732 O O . TYR B 1 259 ? 101.29633 3.91749 32.31386 1.000 43.40615 259 TYR B O 1
ATOM 5741 N N . GLN B 1 260 ? 99.85272 5.05210 33.60766 1.000 39.66496 260 GLN B N 1
ATOM 5742 C CA . GLN B 1 260 ? 100.75984 6.19022 33.72623 1.000 38.16258 260 GLN B CA 1
ATOM 5743 C C . GLN B 1 260 ? 101.97238 5.85211 34.58864 1.000 43.29650 260 GLN B C 1
ATOM 5744 O O . GLN B 1 260 ? 103.09130 6.27245 34.27982 1.000 39.39598 260 GLN B O 1
ATOM 5750 N N . VAL B 1 261 ? 101.76962 5.13690 35.70106 1.000 43.88705 261 VAL B N 1
ATOM 5751 C CA . VAL B 1 261 ? 102.91358 4.69986 36.50779 1.000 39.02284 261 VAL B CA 1
ATOM 5752 C C . VAL B 1 261 ? 103.85072 3.83159 35.66454 1.000 38.00270 261 VAL B C 1
ATOM 5753 O O . VAL B 1 261 ? 105.07043 4.05536 35.61014 1.000 35.97601 261 VAL B O 1
ATOM 5757 N N . MET B 1 262 ? 103.28378 2.82516 34.99956 1.000 38.57585 262 MET B N 1
ATOM 5758 C CA . MET B 1 262 ? 103.99140 2.07219 33.96531 1.000 42.72334 262 MET B CA 1
ATOM 5759 C C . MET B 1 262 ? 104.77963 2.97385 33.00730 1.000 48.60074 262 MET B C 1
ATOM 5760 O O . MET B 1 262 ? 105.99113 2.79675 32.82336 1.000 45.10212 262 MET B O 1
ATOM 5765 N N . THR B 1 263 ? 104.08930 3.91779 32.36178 1.000 46.33285 263 THR B N 1
ATOM 5766 C CA . THR B 1 263 ? 104.71780 4.87749 31.46171 1.000 45.72638 263 THR B CA 1
ATOM 5767 C C . THR B 1 263 ? 105.90357 5.57230 32.12025 1.000 40.98749 263 THR B C 1
ATOM 5768 O O . THR B 1 263 ? 106.95986 5.74519 31.50339 1.000 44.73777 263 THR B O 1
ATOM 5772 N N . PHE B 1 264 ? 105.72977 6.01687 33.36643 1.000 42.42419 264 PHE B N 1
ATOM 5773 C CA . PHE B 1 264 ? 106.81178 6.70284 34.07175 1.000 46.59008 264 PHE B CA 1
ATOM 5774 C C . PHE B 1 264 ? 108.06982 5.84691 34.07204 1.000 43.95779 264 PHE B C 1
ATOM 5775 O O . PHE B 1 264 ? 109.15837 6.31157 33.71533 1.000 41.37424 264 PHE B O 1
ATOM 5783 N N . LEU B 1 265 ? 107.91124 4.56827 34.43063 1.000 45.00643 265 LEU B N 1
ATOM 5784 C CA . LEU B 1 265 ? 109.03846 3.63198 34.42213 1.000 45.41605 265 LEU B CA 1
ATOM 5785 C C . LEU B 1 265 ? 109.61519 3.44780 33.02365 1.000 45.79944 265 LEU B C 1
ATOM 5786 O O . LEU B 1 265 ? 110.83533 3.59866 32.81245 1.000 47.24924 265 LEU B O 1
ATOM 5791 N N . ILE B 1 266 ? 108.73525 3.14166 32.05739 1.000 43.56225 266 ILE B N 1
ATOM 5792 C CA . ILE B 1 266 ? 109.15625 2.79514 30.70083 1.000 45.52037 266 ILE B CA 1
ATOM 5793 C C . ILE B 1 266 ? 109.96401 3.92288 30.08582 1.000 43.00482 266 ILE B C 1
ATOM 5794 O O . ILE B 1 266 ? 111.00052 3.69448 29.45057 1.000 54.21183 266 ILE B O 1
ATOM 5799 N N . ALA B 1 267 ? 109.49116 5.14964 30.23609 1.000 36.32830 267 ALA B N 1
ATOM 5800 C CA . ALA B 1 267 ? 110.09905 6.27662 29.55333 1.000 37.04581 267 ALA B CA 1
ATOM 5801 C C . ALA B 1 267 ? 111.09727 7.01755 30.41968 1.000 36.62768 267 ALA B C 1
ATOM 5802 O O . ALA B 1 267 ? 111.77893 7.92502 29.92897 1.000 36.52480 267 ALA B O 1
ATOM 5804 N N . GLY B 1 268 ? 111.20718 6.66252 31.69146 1.000 36.06190 268 GLY B N 1
ATOM 5805 C CA . GLY B 1 268 ? 112.03412 7.45415 32.54910 1.000 36.53813 268 GLY B CA 1
ATOM 5806 C C . GLY B 1 268 ? 113.28732 6.75543 32.98634 1.000 38.72999 268 GLY B C 1
ATOM 5807 O O . GLY B 1 268 ? 114.23834 7.44173 33.36553 1.000 40.83342 268 GLY B O 1
ATOM 5808 N N . HIS B 1 269 ? 113.35082 5.42225 32.94550 1.000 38.37809 269 HIS B N 1
ATOM 5809 C CA . HIS B 1 269 ? 114.55310 4.91024 33.58276 1.000 40.99756 269 HIS B CA 1
ATOM 5810 C C . HIS B 1 269 ? 115.74324 4.84074 32.61157 1.000 39.41412 269 HIS B C 1
ATOM 5811 O O . HIS B 1 269 ? 116.78430 5.45000 32.88242 1.000 39.28304 269 HIS B O 1
ATOM 5818 N N . GLU B 1 270 ? 115.61138 4.15491 31.46655 1.000 34.41389 270 GLU B N 1
ATOM 5819 C CA . GLU B 1 270 ? 116.79087 4.00319 30.61602 1.000 35.01498 270 GLU B CA 1
ATOM 5820 C C . GLU B 1 270 ? 117.16512 5.28280 29.87023 1.000 37.69064 270 GLU B C 1
ATOM 5821 O O . GLU B 1 270 ? 118.34881 5.45097 29.53263 1.000 34.44012 270 GLU B O 1
ATOM 5827 N N . THR B 1 271 ? 116.21140 6.20343 29.63832 1.000 31.90258 271 THR B N 1
ATOM 5828 C CA . THR B 1 271 ? 116.56342 7.49083 29.03772 1.000 31.14805 271 THR B CA 1
ATOM 5829 C C . THR B 1 271 ? 117.53295 8.23592 29.94117 1.000 31.30990 271 THR B C 1
ATOM 5830 O O . THR B 1 271 ? 118.64701 8.60560 29.52825 1.000 30.46110 271 THR B O 1
ATOM 5834 N N . THR B 1 272 ? 117.14177 8.39467 31.20596 1.000 31.20687 272 THR B N 1
ATOM 5835 C CA . THR B 1 272 ? 117.93184 9.12780 32.18732 1.000 31.36167 272 THR B CA 1
ATOM 5836 C C . THR B 1 272 ? 119.22711 8.39354 32.51829 1.000 28.77996 272 THR B C 1
ATOM 5837 O O . THR B 1 272 ? 120.28715 9.02411 32.66205 1.000 28.26148 272 THR B O 1
ATOM 5841 N N . SER B 1 273 ? 119.16675 7.06613 32.64719 1.000 28.15842 273 SER B N 1
ATOM 5842 C CA . SER B 1 273 ? 120.35725 6.32973 33.04417 1.000 28.82302 273 SER B CA 1
ATOM 5843 C C . SER B 1 273 ? 121.37959 6.32788 31.92013 1.000 27.22015 273 SER B C 1
ATOM 5844 O O . SER B 1 273 ? 122.56923 6.52857 32.18043 1.000 26.51018 273 SER B O 1
ATOM 5847 N N . GLY B 1 274 ? 120.94042 6.13000 30.66846 1.000 23.87232 274 GLY B N 1
ATOM 5848 C CA . GLY B 1 274 ? 121.80609 6.39983 29.53133 1.000 26.14944 274 GLY B CA 1
ATOM 5849 C C . GLY B 1 274 ? 122.44680 7.77987 29.57041 1.000 30.69644 274 GLY B C 1
ATOM 5850 O O . GLY B 1 274 ? 123.65690 7.92231 29.35802 1.000 30.20336 274 GLY B O 1
ATOM 5851 N N . LEU B 1 275 ? 121.64779 8.82786 29.81696 1.000 25.50789 275 LEU B N 1
ATOM 5852 C CA . LEU B 1 275 ? 122.24709 10.15391 29.90070 1.000 21.15017 275 LEU B CA 1
ATOM 5853 C C . LEU B 1 275 ? 123.37690 10.18106 30.93391 1.000 26.56434 275 LEU B C 1
ATOM 5854 O O . LEU B 1 275 ? 124.46888 10.69208 30.65768 1.000 29.64259 275 LEU B O 1
ATOM 5859 N N . LEU B 1 276 ? 123.17002 9.58068 32.10515 1.000 24.53667 276 LEU B N 1
ATOM 5860 C CA . LEU B 1 276 ? 124.22542 9.65320 33.12110 1.000 24.17463 276 LEU B CA 1
ATOM 5861 C C . LEU B 1 276 ? 125.42495 8.77489 32.73943 1.000 23.20741 276 LEU B C 1
ATOM 5862 O O . LEU B 1 276 ? 126.57814 9.15767 32.93158 1.000 22.86945 276 LEU B O 1
ATOM 5867 N N . ALA B 1 277 ? 125.16933 7.61254 32.15110 1.000 24.57184 277 ALA B N 1
ATOM 5868 C CA . ALA B 1 277 ? 126.24362 6.72518 31.74018 1.000 27.59793 277 ALA B CA 1
ATOM 5869 C C . ALA B 1 277 ? 127.13131 7.39014 30.68348 1.000 26.14438 277 ALA B C 1
ATOM 5870 O O . ALA B 1 277 ? 128.34791 7.52421 30.87475 1.000 23.65947 277 ALA B O 1
ATOM 5872 N N . PHE B 1 278 ? 126.51743 7.85030 29.58395 1.000 27.29049 278 PHE B N 1
ATOM 5873 C CA . PHE B 1 278 ? 127.19637 8.65904 28.56485 1.000 26.54730 278 PHE B CA 1
ATOM 5874 C C . PHE B 1 278 ? 127.89561 9.87671 29.16038 1.000 24.80330 278 PHE B C 1
ATOM 5875 O O . PHE B 1 278 ? 128.96341 10.26996 28.69510 1.000 22.66345 278 PHE B O 1
ATOM 5883 N N . THR B 1 279 ? 127.27503 10.54372 30.14251 1.000 24.86855 279 THR B N 1
ATOM 5884 C CA . THR B 1 279 ? 127.92265 11.73333 30.66360 1.000 26.50501 279 THR B CA 1
ATOM 5885 C C . THR B 1 279 ? 129.20028 11.37517 31.41168 1.000 25.19664 279 THR B C 1
ATOM 5886 O O . THR B 1 279 ? 130.24107 12.01255 31.20984 1.000 25.46313 279 THR B O 1
ATOM 5890 N N . LEU B 1 280 ? 129.15402 10.36161 32.27564 1.000 25.87854 280 LEU B N 1
ATOM 5891 C CA . LEU B 1 280 ? 130.39566 9.93571 32.93343 1.000 27.33164 280 LEU B CA 1
ATOM 5892 C C . LEU B 1 280 ? 131.42610 9.53208 31.88637 1.000 24.14932 280 LEU B C 1
ATOM 5893 O O . LEU B 1 280 ? 132.60077 9.89092 32.00027 1.000 22.49176 280 LEU B O 1
ATOM 5898 N N . TYR B 1 281 ? 130.98675 8.84918 30.81613 1.000 23.35789 281 TYR B N 1
ATOM 5899 C CA . TYR B 1 281 ? 131.92001 8.47782 29.75718 1.000 23.45896 281 TYR B CA 1
ATOM 5900 C C . TYR B 1 281 ? 132.55962 9.71796 29.13361 1.000 25.56762 281 TYR B C 1
ATOM 5901 O O . TYR B 1 281 ? 133.78855 9.79171 28.97559 1.000 22.89476 281 TYR B O 1
ATOM 5910 N N . LEU B 1 282 ? 131.73506 10.71415 28.77794 1.000 22.77295 282 LEU B N 1
ATOM 5911 C CA . LEU B 1 282 ? 132.24935 11.89691 28.09347 1.000 23.42623 282 LEU B CA 1
ATOM 5912 C C . LEU B 1 282 ? 133.16023 12.71134 28.99373 1.000 24.73370 282 LEU B C 1
ATOM 5913 O O . LEU B 1 282 ? 134.16064 13.26616 28.51967 1.000 25.07696 282 LEU B O 1
ATOM 5918 N N . LEU B 1 283 ? 132.82854 12.77859 30.28958 1.000 22.80354 283 LEU B N 1
ATOM 5919 C CA . LEU B 1 283 ? 133.68266 13.41792 31.27448 1.000 23.67539 283 LEU B CA 1
ATOM 5920 C C . LEU B 1 283 ? 135.03346 12.71048 31.40847 1.000 25.79613 283 LEU B C 1
ATOM 5921 O O . LEU B 1 283 ? 136.06635 13.37115 31.54066 1.000 22.40499 283 LEU B O 1
ATOM 5926 N N . LEU B 1 284 ? 135.04940 11.36819 31.40792 1.000 25.80632 284 LEU B N 1
ATOM 5927 C CA . LEU B 1 284 ? 136.32646 10.65490 31.40204 1.000 25.57194 284 LEU B CA 1
ATOM 5928 C C . LEU B 1 284 ? 137.15056 11.00931 30.17641 1.000 31.36805 284 LEU B C 1
ATOM 5929 O O . LEU B 1 284 ? 138.35291 11.28681 30.29836 1.000 31.46973 284 LEU B O 1
ATOM 5934 N N . ARG B 1 285 ? 136.52145 11.00010 28.98019 1.000 28.10802 285 ARG B N 1
ATOM 5935 C CA . ARG B 1 285 ? 137.23163 11.24962 27.71487 1.000 28.58315 285 ARG B CA 1
ATOM 5936 C C . ARG B 1 285 ? 137.56052 12.71409 27.47655 1.000 26.16197 285 ARG B C 1
ATOM 5937 O O . ARG B 1 285 ? 138.37347 13.01226 26.60070 1.000 31.64362 285 ARG B O 1
ATOM 5945 N N . HIS B 1 286 ? 136.92872 13.64377 28.18262 1.000 27.89826 286 HIS B N 1
ATOM 5946 C CA . HIS B 1 286 ? 137.26248 15.06338 28.09482 1.000 25.77541 286 HIS B CA 1
ATOM 5947 C C . HIS B 1 286 ? 137.58432 15.54874 29.49473 1.000 26.85236 286 HIS B C 1
ATOM 5948 O O . HIS B 1 286 ? 136.82343 16.32027 30.08967 1.000 24.80290 286 HIS B O 1
ATOM 5955 N N . PRO B 1 287 ? 138.71162 15.10479 30.05038 1.000 31.16671 287 PRO B N 1
ATOM 5956 C CA . PRO B 1 287 ? 138.93607 15.29758 31.49444 1.000 30.09030 287 PRO B CA 1
ATOM 5957 C C . PRO B 1 287 ? 138.94648 16.76631 31.93009 1.000 32.19894 287 PRO B C 1
ATOM 5958 O O . PRO B 1 287 ? 138.59565 17.05652 33.07872 1.000 30.63679 287 PRO B O 1
ATOM 5962 N N . HIS B 1 288 ? 139.34976 17.70526 31.06868 1.000 31.19676 288 HIS B N 1
ATOM 5963 C CA . HIS B 1 288 ? 139.42288 19.10210 31.50042 1.000 32.09005 288 HIS B CA 1
ATOM 5964 C C . HIS B 1 288 ? 138.03780 19.63876 31.87794 1.000 33.15410 288 HIS B C 1
ATOM 5965 O O . HIS B 1 288 ? 137.89909 20.45365 32.81566 1.000 32.33960 288 HIS B O 1
ATOM 5972 N N . VAL B 1 289 ? 137.00214 19.16711 31.16904 1.000 28.42773 289 VAL B N 1
ATOM 5973 C CA . VAL B 1 289 ? 135.60989 19.46158 31.50726 1.000 27.34819 289 VAL B CA 1
ATOM 5974 C C . VAL B 1 289 ? 135.26646 18.84886 32.85339 1.000 30.76931 289 VAL B C 1
ATOM 5975 O O . VAL B 1 289 ? 134.51641 19.42934 33.65659 1.000 29.61466 289 VAL B O 1
ATOM 5979 N N . LEU B 1 290 ? 135.80936 17.65247 33.11948 1.000 31.84856 290 LEU B N 1
ATOM 5980 C CA . LEU B 1 290 ? 135.63482 17.02958 34.42738 1.000 29.50795 290 LEU B CA 1
ATOM 5981 C C . LEU B 1 290 ? 136.27884 17.87761 35.51883 1.000 30.74274 290 LEU B C 1
ATOM 5982 O O . LEU B 1 290 ? 135.75585 17.96834 36.64053 1.000 32.40199 290 LEU B O 1
ATOM 5987 N N . ALA B 1 291 ? 137.41182 18.51531 35.21021 1.000 26.89413 291 ALA B N 1
ATOM 5988 C CA . ALA B 1 291 ? 138.02717 19.40965 36.18385 1.000 27.77849 291 ALA B CA 1
ATOM 5989 C C . ALA B 1 291 ? 137.10116 20.56964 36.48032 1.000 27.80513 291 ALA B C 1
ATOM 5990 O O . ALA B 1 291 ? 136.87687 20.91264 37.63930 1.000 31.18017 291 ALA B O 1
ATOM 5992 N N . GLN B 1 292 ? 136.56206 21.19041 35.43277 1.000 27.86321 292 GLN B N 1
ATOM 5993 C CA . GLN B 1 292 ? 135.64452 22.30935 35.62887 1.000 28.06770 292 GLN B CA 1
ATOM 5994 C C . GLN B 1 292 ? 134.46618 21.92586 36.51400 1.000 30.62410 292 GLN B C 1
ATOM 5995 O O . GLN B 1 292 ? 134.03009 22.71410 37.37648 1.000 29.75391 292 GLN B O 1
ATOM 6001 N N . ALA B 1 293 ? 133.94365 20.70409 36.32169 1.000 25.32233 293 ALA B N 1
ATOM 6002 C CA . ALA B 1 293 ? 132.79719 20.27999 37.11084 1.000 22.19062 293 ALA B CA 1
ATOM 6003 C C . ALA B 1 293 ? 133.19375 20.00058 38.55684 1.000 28.17485 293 ALA B C 1
ATOM 6004 O O . ALA B 1 293 ? 132.45220 20.36203 39.48137 1.000 27.50382 293 ALA B O 1
ATOM 6006 N N . TYR B 1 294 ? 134.34047 19.33603 38.77399 1.000 28.89799 294 TYR B N 1
ATOM 6007 C CA . TYR B 1 294 ? 134.86650 19.17473 40.13340 1.000 29.75586 294 TYR B CA 1
ATOM 6008 C C . TYR B 1 294 ? 134.96478 20.52180 40.83340 1.000 33.97348 294 TYR B C 1
ATOM 6009 O O . TYR B 1 294 ? 134.49798 20.67529 41.96519 1.000 34.32163 294 TYR B O 1
ATOM 6018 N N . ALA B 1 295 ? 135.55152 21.51851 40.15611 1.000 30.38552 295 ALA B N 1
ATOM 6019 C CA . ALA B 1 295 ? 135.70477 22.84029 40.75167 1.000 29.88187 295 ALA B CA 1
ATOM 6020 C C . ALA B 1 295 ? 134.35946 23.43739 41.13129 1.000 32.19912 295 ALA B C 1
ATOM 6021 O O . ALA B 1 295 ? 134.22829 24.05911 42.18860 1.000 34.41530 295 ALA B O 1
ATOM 6023 N N . GLU B 1 296 ? 133.35619 23.29782 40.26469 1.000 33.42261 296 GLU B N 1
ATOM 6024 C CA . GLU B 1 296 ? 132.04208 23.85901 40.58062 1.000 32.41807 296 GLU B CA 1
ATOM 6025 C C . GLU B 1 296 ? 131.45595 23.18173 41.81030 1.000 33.29430 296 GLU B C 1
ATOM 6026 O O . GLU B 1 296 ? 131.00611 23.84305 42.75632 1.000 32.79264 296 GLU B O 1
ATOM 6032 N N . VAL B 1 297 ? 131.47116 21.85021 41.80735 1.000 34.02717 297 VAL B N 1
ATOM 6033 C CA . VAL B 1 297 ? 131.02147 21.05983 42.94384 1.000 32.21715 297 VAL B CA 1
ATOM 6034 C C . VAL B 1 297 ? 131.70864 21.49962 44.23377 1.000 33.75552 297 VAL B C 1
ATOM 6035 O O . VAL B 1 297 ? 131.09589 21.49746 45.31134 1.000 30.82739 297 VAL B O 1
ATOM 6039 N N . ASP B 1 298 ? 132.99107 21.86736 44.15203 1.000 31.81108 298 ASP B N 1
ATOM 6040 C CA . ASP B 1 298 ? 133.73397 22.26235 45.34480 1.000 32.90196 298 ASP B CA 1
ATOM 6041 C C . ASP B 1 298 ? 133.46287 23.70356 45.75765 1.000 35.53121 298 ASP B C 1
ATOM 6042 O O . ASP B 1 298 ? 133.67974 24.05109 46.92616 1.000 39.13075 298 ASP B O 1
ATOM 6047 N N . ARG B 1 299 ? 133.03809 24.55582 44.82223 1.000 31.16701 299 ARG B N 1
ATOM 6048 C CA . ARG B 1 299 ? 132.51514 25.86278 45.20429 1.000 29.76793 299 ARG B CA 1
ATOM 6049 C C . ARG B 1 299 ? 131.20635 25.71096 45.96350 1.000 31.85004 299 ARG B C 1
ATOM 6050 O O . ARG B 1 299 ? 131.05180 26.25352 47.06345 1.000 33.37677 299 ARG B O 1
ATOM 6058 N N . LEU B 1 300 ? 130.25649 24.95925 45.39843 1.000 33.19102 300 LEU B N 1
ATOM 6059 C CA . LEU B 1 300 ? 128.89452 24.93371 45.93391 1.000 36.16426 300 LEU B CA 1
ATOM 6060 C C . LEU B 1 300 ? 128.69343 23.93863 47.08559 1.000 34.48196 300 LEU B C 1
ATOM 6061 O O . LEU B 1 300 ? 127.82781 24.15608 47.93169 1.000 35.66860 300 LEU B O 1
ATOM 6066 N N . LEU B 1 301 ? 129.46008 22.86250 47.16260 1.000 37.52621 301 LEU B N 1
ATOM 6067 C CA . LEU B 1 301 ? 129.31161 21.88614 48.24490 1.000 37.17659 301 LEU B CA 1
ATOM 6068 C C . LEU B 1 301 ? 130.64109 21.64079 48.95254 1.000 37.23462 301 LEU B C 1
ATOM 6069 O O . LEU B 1 301 ? 131.12672 20.50862 48.99115 1.000 40.59177 301 LEU B O 1
ATOM 6074 N N . PRO B 1 302 ? 131.24269 22.66113 49.56034 1.000 35.48466 302 PRO B N 1
ATOM 6075 C CA . PRO B 1 302 ? 132.54196 22.44455 50.21865 1.000 37.50446 302 PRO B CA 1
ATOM 6076 C C . PRO B 1 302 ? 132.38068 21.55095 51.43404 1.000 35.31359 302 PRO B C 1
ATOM 6077 O O . PRO B 1 302 ? 131.28321 21.37697 51.96766 1.000 43.01376 302 PRO B O 1
ATOM 6081 N N . GLY B 1 303 ? 133.48500 20.93225 51.84026 1.000 37.72636 303 GLY B N 1
ATOM 6082 C CA . GLY B 1 303 ? 133.40360 20.01267 52.96565 1.000 32.23973 303 GLY B CA 1
ATOM 6083 C C . GLY B 1 303 ? 132.40879 18.90389 52.69480 1.000 40.08577 303 GLY B C 1
ATOM 6084 O O . GLY B 1 303 ? 132.30582 18.40015 51.56901 1.000 44.34007 303 GLY B O 1
ATOM 6085 N N . ASP B 1 304 ? 131.64467 18.51911 53.72477 1.000 40.11472 304 ASP B N 1
ATOM 6086 C CA . ASP B 1 304 ? 130.64363 17.47197 53.56289 1.000 42.98032 304 ASP B CA 1
ATOM 6087 C C . ASP B 1 304 ? 129.21734 18.02020 53.52828 1.000 39.03053 304 ASP B C 1
ATOM 6088 O O . ASP B 1 304 ? 128.26643 17.28991 53.81437 1.000 44.83717 304 ASP B O 1
ATOM 6093 N N . ALA B 1 305 ? 129.04740 19.27476 53.10655 1.000 36.48311 305 ALA B N 1
ATOM 6094 C CA . ALA B 1 305 ? 127.72024 19.85806 52.93175 1.000 33.66528 305 ALA B CA 1
ATOM 6095 C C . ALA B 1 305 ? 126.81522 18.98165 52.06862 1.000 36.10817 305 ALA B C 1
ATOM 6096 O O . ALA B 1 305 ? 127.25948 18.35850 51.10455 1.000 38.37009 305 ALA B O 1
ATOM 6098 N N . VAL B 1 306 ? 125.53030 18.95436 52.41762 1.000 37.84387 306 VAL B N 1
ATOM 6099 C CA . VAL B 1 306 ? 124.48504 18.23370 51.68901 1.000 37.29218 306 VAL B CA 1
ATOM 6100 C C . VAL B 1 306 ? 123.78667 19.23437 50.77192 1.000 42.32137 306 VAL B C 1
ATOM 6101 O O . VAL B 1 306 ? 123.63528 20.41310 51.14080 1.000 41.14714 306 VAL B O 1
ATOM 6105 N N . PRO B 1 307 ? 123.39264 18.84762 49.56214 1.000 42.03834 307 PRO B N 1
ATOM 6106 C CA . PRO B 1 307 ? 122.76927 19.81621 48.65521 1.000 44.57784 307 PRO B CA 1
ATOM 6107 C C . PRO B 1 307 ? 121.28508 20.02554 48.94010 1.000 43.65404 307 PRO B C 1
ATOM 6108 O O . PRO B 1 307 ? 120.59757 19.18802 49.53402 1.000 45.89181 307 PRO B O 1
ATOM 6112 N N . THR B 1 308 ? 120.80776 21.19877 48.52727 1.000 40.46765 308 THR B N 1
ATOM 6113 C CA . THR B 1 308 ? 119.38727 21.49634 48.43863 1.000 40.90004 308 THR B CA 1
ATOM 6114 C C . THR B 1 308 ? 119.04421 21.78571 46.98192 1.000 48.72615 308 THR B C 1
ATOM 6115 O O . THR B 1 308 ? 119.92815 22.00066 46.13995 1.000 45.88883 308 THR B O 1
ATOM 6119 N N . TYR B 1 309 ? 117.73767 21.79974 46.69202 1.000 45.14599 309 TYR B N 1
ATOM 6120 C CA . TYR B 1 309 ? 117.27734 22.12331 45.34751 1.000 36.35558 309 TYR B CA 1
ATOM 6121 C C . TYR B 1 309 ? 117.92253 23.40185 44.81828 1.000 36.40046 309 TYR B C 1
ATOM 6122 O O . TYR B 1 309 ? 118.26953 23.49431 43.63332 1.000 36.28017 309 TYR B O 1
ATOM 6131 N N . ASP B 1 310 ? 118.11760 24.39009 45.68757 1.000 40.36923 310 ASP B N 1
ATOM 6132 C CA . ASP B 1 310 ? 118.79502 25.60879 45.26664 1.000 41.14982 310 ASP B CA 1
ATOM 6133 C C . ASP B 1 310 ? 120.24651 25.35933 44.85665 1.000 41.94790 310 ASP B C 1
ATOM 6134 O O . ASP B 1 310 ? 120.77087 26.08110 43.98763 1.000 41.62612 310 ASP B O 1
ATOM 6139 N N . THR B 1 311 ? 120.91580 24.36987 45.46169 1.000 32.56959 311 THR B N 1
ATOM 6140 C CA . THR B 1 311 ? 122.25087 23.99652 44.98640 1.000 39.99051 311 THR B CA 1
ATOM 6141 C C . THR B 1 311 ? 122.19555 23.61956 43.51153 1.000 33.45256 311 THR B C 1
ATOM 6142 O O . THR B 1 311 ? 122.92017 24.17200 42.68349 1.000 33.48866 311 THR B O 1
ATOM 6146 N N . VAL B 1 312 ? 121.33310 22.66183 43.18257 1.000 33.41535 312 VAL B N 1
ATOM 6147 C CA . VAL B 1 312 ? 121.11152 22.25215 41.80159 1.000 36.79104 312 VAL B CA 1
ATOM 6148 C C . VAL B 1 312 ? 120.86633 23.47492 40.92148 1.000 39.58897 312 VAL B C 1
ATOM 6149 O O . VAL B 1 312 ? 121.49577 23.64669 39.86997 1.000 37.49915 312 VAL B O 1
ATOM 6153 N N . MET B 1 313 ? 120.00111 24.38209 41.38439 1.000 39.06754 313 MET B N 1
ATOM 6154 C CA . MET B 1 313 ? 119.61941 25.54831 40.58550 1.000 39.04929 313 MET B CA 1
ATOM 6155 C C . MET B 1 313 ? 120.74302 26.56561 40.40151 1.000 37.61202 313 MET B C 1
ATOM 6156 O O . MET B 1 313 ? 120.67407 27.38049 39.48528 1.000 39.66383 313 MET B O 1
ATOM 6161 N N . ARG B 1 314 ? 121.74843 26.57822 41.26488 1.000 43.17170 314 ARG B N 1
ATOM 6162 C CA . ARG B 1 314 ? 122.90783 27.45871 41.12647 1.000 40.78408 314 ARG B CA 1
ATOM 6163 C C . ARG B 1 314 ? 124.01706 26.87485 40.25416 1.000 43.78918 314 ARG B C 1
ATOM 6164 O O . ARG B 1 314 ? 125.04721 27.52488 40.03091 1.000 37.34609 314 ARG B O 1
ATOM 6172 N N . LEU B 1 315 ? 123.79347 25.69200 39.68837 1.000 37.93483 315 LEU B N 1
ATOM 6173 C CA . LEU B 1 315 ? 124.79788 25.04537 38.87205 1.000 35.00075 315 LEU B CA 1
ATOM 6174 C C . LEU B 1 315 ? 124.93189 25.73205 37.51290 1.000 35.46944 315 LEU B C 1
ATOM 6175 O O . LEU B 1 315 ? 124.01255 26.38770 37.02261 1.000 36.69083 315 LEU B O 1
ATOM 6180 N N . ASP B 1 316 ? 126.09406 25.55483 36.88462 1.000 31.25091 316 ASP B N 1
ATOM 6181 C CA . ASP B 1 316 ? 126.27862 26.07954 35.53309 1.000 32.25786 316 ASP B CA 1
ATOM 6182 C C . ASP B 1 316 ? 126.96578 25.04575 34.63227 1.000 32.86935 316 ASP B C 1
ATOM 6183 O O . ASP B 1 316 ? 126.42558 24.64391 33.59328 1.000 28.20609 316 ASP B O 1
ATOM 6188 N N . VAL B 1 317 ? 128.15207 24.59914 35.04772 1.000 27.57369 317 VAL B N 1
ATOM 6189 C CA . VAL B 1 317 ? 128.92390 23.66154 34.24699 1.000 25.98158 317 VAL B CA 1
ATOM 6190 C C . VAL B 1 317 ? 128.17597 22.34500 34.08646 1.000 30.49726 317 VAL B C 1
ATOM 6191 O O . VAL B 1 317 ? 128.05839 21.81986 32.97732 1.000 29.49982 317 VAL B O 1
ATOM 6195 N N . ILE B 1 318 ? 127.67799 21.77329 35.18747 1.000 27.22177 318 ILE B N 1
ATOM 6196 C CA . ILE B 1 318 ? 126.97607 20.48804 35.10670 1.000 28.16910 318 ILE B CA 1
ATOM 6197 C C . ILE B 1 318 ? 125.76606 20.54763 34.16234 1.000 29.49480 318 ILE B C 1
ATOM 6198 O O . ILE B 1 318 ? 125.62408 19.64651 33.32239 1.000 30.20290 318 ILE B O 1
ATOM 6203 N N . PRO B 1 319 ? 124.86947 21.54743 34.25146 1.000 28.86371 319 PRO B N 1
ATOM 6204 C CA . PRO B 1 319 ? 123.79309 21.63698 33.24408 1.000 29.89959 319 PRO B CA 1
ATOM 6205 C C . PRO B 1 319 ? 124.29068 21.68938 31.80875 1.000 27.90226 319 PRO B C 1
ATOM 6206 O O . PRO B 1 319 ? 123.71919 21.03310 30.92735 1.000 26.53240 319 PRO B O 1
ATOM 6210 N N . ARG B 1 320 ? 125.34463 22.45857 31.54109 1.000 31.00442 320 ARG B N 1
ATOM 6211 C CA . ARG B 1 320 ? 125.85162 22.56120 30.17453 1.000 30.32400 320 ARG B CA 1
ATOM 6212 C C . ARG B 1 320 ? 126.51923 21.25921 29.72532 1.000 32.32255 320 ARG B C 1
ATOM 6213 O O . ARG B 1 320 ? 126.40897 20.86201 28.55000 1.000 29.16745 320 ARG B O 1
ATOM 6221 N N . ILE B 1 321 ? 127.17805 20.56657 30.65222 1.000 28.83476 321 ILE B N 1
ATOM 6222 C CA . ILE B 1 321 ? 127.67084 19.22358 30.37799 1.000 28.14277 321 ILE B CA 1
ATOM 6223 C C . ILE B 1 321 ? 126.52163 18.34411 29.91511 1.000 31.13574 321 ILE B C 1
ATOM 6224 O O . ILE B 1 321 ? 126.60745 17.67968 28.87078 1.000 30.54585 321 ILE B O 1
ATOM 6229 N N . LEU B 1 322 ? 125.42033 18.33718 30.68087 1.000 25.65740 322 LEU B N 1
ATOM 6230 C CA . LEU B 1 322 ? 124.29155 17.49320 30.30004 1.000 26.81531 322 LEU B CA 1
ATOM 6231 C C . LEU B 1 322 ? 123.73724 17.89298 28.92879 1.000 26.31695 322 LEU B C 1
ATOM 6232 O O . LEU B 1 322 ? 123.36586 17.03201 28.11749 1.000 27.36700 322 LEU B O 1
ATOM 6237 N N . ASP B 1 323 ? 123.68571 19.19197 28.64471 1.000 24.90135 323 ASP B N 1
ATOM 6238 C CA . ASP B 1 323 ? 123.13526 19.63097 27.36574 1.000 32.19991 323 ASP B CA 1
ATOM 6239 C C . ASP B 1 323 ? 123.96987 19.09323 26.21349 1.000 30.20158 323 ASP B C 1
ATOM 6240 O O . ASP B 1 323 ? 123.44607 18.51115 25.25099 1.000 28.06174 323 ASP B O 1
ATOM 6245 N N . GLU B 1 324 ? 125.28538 19.27320 26.31411 1.000 27.17018 324 GLU B N 1
ATOM 6246 C CA . GLU B 1 324 ? 126.18239 18.83642 25.26397 1.000 24.82741 324 GLU B CA 1
ATOM 6247 C C . GLU B 1 324 ? 126.18699 17.31648 25.15541 1.000 30.48578 324 GLU B C 1
ATOM 6248 O O . GLU B 1 324 ? 126.32697 16.75701 24.05255 1.000 29.37728 324 GLU B O 1
ATOM 6254 N N . ALA B 1 325 ? 126.02508 16.63027 26.28714 1.000 28.21952 325 ALA B N 1
ATOM 6255 C CA . ALA B 1 325 ? 126.00948 15.18072 26.26074 1.000 23.82419 325 ALA B CA 1
ATOM 6256 C C . ALA B 1 325 ? 124.80375 14.69623 25.49590 1.000 26.36803 325 ALA B C 1
ATOM 6257 O O . ALA B 1 325 ? 124.91167 13.76023 24.70391 1.000 24.83089 325 ALA B O 1
ATOM 6259 N N . LEU B 1 326 ? 123.63795 15.32806 25.71578 1.000 27.34822 326 LEU B N 1
ATOM 6260 C CA . LEU B 1 326 ? 122.45540 15.00301 24.90903 1.000 22.72635 326 LEU B CA 1
ATOM 6261 C C . LEU B 1 326 ? 122.66397 15.33217 23.42977 1.000 27.65047 326 LEU B C 1
ATOM 6262 O O . LEU B 1 326 ? 122.13763 14.63450 22.55706 1.000 31.65236 326 LEU B O 1
ATOM 6267 N N . ARG B 1 327 ? 123.43357 16.37043 23.10691 1.000 27.22764 327 ARG B N 1
ATOM 6268 C CA . ARG B 1 327 ? 123.75180 16.59534 21.69643 1.000 26.29563 327 ARG B CA 1
ATOM 6269 C C . ARG B 1 327 ? 124.62707 15.47203 21.12899 1.000 26.89283 327 ARG B C 1
ATOM 6270 O O . ARG B 1 327 ? 124.42621 15.04508 19.98732 1.000 30.28732 327 ARG B O 1
ATOM 6278 N N . PHE B 1 328 ? 125.62581 14.99934 21.89000 1.000 26.62194 328 PHE B N 1
ATOM 6279 C CA . PHE B 1 328 ? 126.44606 13.88259 21.40045 1.000 29.28371 328 PHE B CA 1
ATOM 6280 C C . PHE B 1 328 ? 125.71467 12.55010 21.33602 1.000 29.81429 328 PHE B C 1
ATOM 6281 O O . PHE B 1 328 ? 126.01379 11.73298 20.45570 1.000 33.84386 328 PHE B O 1
ATOM 6289 N N . TRP B 1 329 ? 124.84179 12.26185 22.29236 1.000 28.55516 329 TRP B N 1
ATOM 6290 C CA . TRP B 1 329 ? 124.36138 10.91018 22.53736 1.000 26.55718 329 TRP B CA 1
ATOM 6291 C C . TRP B 1 329 ? 122.95423 10.99607 23.10877 1.000 28.77526 329 TRP B C 1
ATOM 6292 O O . TRP B 1 329 ? 122.65238 10.49398 24.18485 1.000 33.70976 329 TRP B O 1
ATOM 6303 N N . SER B 1 330 ? 122.07547 11.65453 22.38428 1.000 31.94867 330 SER B N 1
ATOM 6304 C CA . SER B 1 330 ? 120.68763 11.75289 22.81159 1.000 30.49795 330 SER B CA 1
ATOM 6305 C C . SER B 1 330 ? 120.10919 10.34345 22.94873 1.000 35.54464 330 SER B C 1
ATOM 6306 O O . SER B 1 330 ? 120.25881 9.50613 22.04881 1.000 33.05517 330 SER B O 1
ATOM 6309 N N . THR B 1 331 ? 119.47352 10.06205 24.09075 1.000 32.48319 331 THR B N 1
ATOM 6310 C CA . THR B 1 331 ? 119.23642 8.66187 24.42950 1.000 32.32463 331 THR B CA 1
ATOM 6311 C C . THR B 1 331 ? 117.97431 8.09469 23.80791 1.000 30.79686 331 THR B C 1
ATOM 6312 O O . THR B 1 331 ? 117.85996 6.86907 23.70886 1.000 35.49602 331 THR B O 1
ATOM 6316 N N . ILE B 1 332 ? 117.03271 8.92321 23.36880 1.000 34.27902 332 ILE B N 1
ATOM 6317 C CA . ILE B 1 332 ? 116.04532 8.38973 22.43091 1.000 33.13745 332 ILE B CA 1
ATOM 6318 C C . ILE B 1 332 ? 116.41817 8.93227 21.06234 1.000 33.04346 332 ILE B C 1
ATOM 6319 O O . ILE B 1 332 ? 116.08241 10.08096 20.72641 1.000 33.25787 332 ILE B O 1
ATOM 6324 N N . PRO B 1 333 ? 117.10203 8.13369 20.24095 1.000 36.33112 333 PRO B N 1
ATOM 6325 C CA . PRO B 1 333 ? 117.73859 8.66343 19.03041 1.000 32.58052 333 PRO B CA 1
ATOM 6326 C C . PRO B 1 333 ? 116.90480 8.69016 17.75376 1.000 32.17167 333 PRO B C 1
ATOM 6327 O O . PRO B 1 333 ? 117.38687 9.29298 16.78030 1.000 31.72263 333 PRO B O 1
ATOM 6331 N N . ASN B 1 334 ? 115.72164 8.05014 17.67185 1.000 27.41244 334 ASN B N 1
ATOM 6332 C CA . ASN B 1 334 ? 115.09424 7.87211 16.35862 1.000 24.56947 334 ASN B CA 1
ATOM 6333 C C . ASN B 1 334 ? 113.57649 7.89470 16.43809 1.000 26.67028 334 ASN B C 1
ATOM 6334 O O . ASN B 1 334 ? 112.90993 7.12160 15.74032 1.000 24.48274 334 ASN B O 1
ATOM 6339 N N . TYR B 1 335 ? 112.99819 8.79473 17.24554 1.000 24.81584 335 TYR B N 1
ATOM 6340 C CA . TYR B 1 335 ? 111.53202 8.88300 17.27623 1.000 24.20339 335 TYR B CA 1
ATOM 6341 C C . TYR B 1 335 ? 110.99178 9.51827 16.00319 1.000 23.01387 335 TYR B C 1
ATOM 6342 O O . TYR B 1 335 ? 111.70548 10.23714 15.30431 1.000 25.30386 335 TYR B O 1
ATOM 6351 N N . ALA B 1 336 ? 109.68217 9.29978 15.74236 1.000 29.52332 336 ALA B N 1
ATOM 6352 C CA . ALA B 1 336 ? 109.06068 9.52096 14.43396 1.000 23.22974 336 ALA B CA 1
ATOM 6353 C C . ALA B 1 336 ? 107.74900 10.31301 14.47909 1.000 26.09293 336 ALA B C 1
ATOM 6354 O O . ALA B 1 336 ? 106.97682 10.26752 15.44113 1.000 29.01677 336 ALA B O 1
ATOM 6356 N N . VAL B 1 337 ? 107.48106 11.01407 13.37500 1.000 31.35017 337 VAL B N 1
ATOM 6357 C CA . VAL B 1 337 ? 106.24849 11.75967 13.16080 1.000 29.76553 337 VAL B CA 1
ATOM 6358 C C . VAL B 1 337 ? 105.58333 11.18134 11.93034 1.000 27.02911 337 VAL B C 1
ATOM 6359 O O . VAL B 1 337 ? 106.21168 10.47592 11.14834 1.000 36.11695 337 VAL B O 1
ATOM 6363 N N . THR B 1 338 ? 104.29697 11.45857 11.77067 1.000 29.45066 338 THR B N 1
ATOM 6364 C CA . THR B 1 338 ? 103.50301 10.92075 10.66930 1.000 32.46566 338 THR B CA 1
ATOM 6365 C C . THR B 1 338 ? 102.89143 12.08317 9.89529 1.000 33.99395 338 THR B C 1
ATOM 6366 O O . THR B 1 338 ? 102.45898 13.07322 10.49484 1.000 34.25670 338 THR B O 1
ATOM 6370 N N . ALA B 1 339 ? 102.84174 11.97095 8.56791 1.000 31.37701 339 ALA B N 1
ATOM 6371 C CA . ALA B 1 339 ? 102.20645 12.99904 7.74729 1.000 34.13660 339 ALA B CA 1
ATOM 6372 C C . ALA B 1 339 ? 100.67824 12.95525 7.87913 1.000 34.91995 339 ALA B C 1
ATOM 6373 O O . ALA B 1 339 ? 100.05082 11.90208 7.68970 1.000 34.68304 339 ALA B O 1
ATOM 6375 N N . LEU B 1 340 ? 100.08125 14.11198 8.18989 1.000 29.77253 340 LEU B N 1
ATOM 6376 C CA . LEU B 1 340 ? 98.62638 14.20327 8.28574 1.000 31.43375 340 LEU B CA 1
ATOM 6377 C C . LEU B 1 340 ? 97.97367 14.21163 6.90731 1.000 38.37160 340 LEU B C 1
ATOM 6378 O O . LEU B 1 340 ? 96.88819 13.65667 6.72866 1.000 34.00957 340 LEU B O 1
ATOM 6383 N N . GLN B 1 341 ? 98.63492 14.82859 5.92500 1.000 39.00501 341 GLN B N 1
ATOM 6384 C CA . GLN B 1 341 ? 98.16211 14.92088 4.54998 1.000 40.32452 341 GLN B CA 1
ATOM 6385 C C . GLN B 1 341 ? 99.37826 14.78184 3.63950 1.000 37.70513 341 GLN B C 1
ATOM 6386 O O . GLN B 1 341 ? 100.52268 14.83740 4.10378 1.000 39.86350 341 GLN B O 1
ATOM 6392 N N . ASP B 1 342 ? 99.14498 14.58763 2.33728 1.000 33.60883 342 ASP B N 1
ATOM 6393 C CA . ASP B 1 342 ? 100.25519 14.59258 1.38501 1.000 33.00212 342 ASP B CA 1
ATOM 6394 C C . ASP B 1 342 ? 101.04459 15.87695 1.59273 1.000 36.47265 342 ASP B C 1
ATOM 6395 O O . ASP B 1 342 ? 100.46450 16.94828 1.77388 1.000 40.69436 342 ASP B O 1
ATOM 6400 N N . GLU B 1 343 ? 102.37296 15.75623 1.61476 1.000 36.40979 343 GLU B N 1
ATOM 6401 C CA . GLU B 1 343 ? 103.25478 16.83456 2.02700 1.000 31.49655 343 GLU B CA 1
ATOM 6402 C C . GLU B 1 343 ? 104.45037 16.86377 1.10293 1.000 33.01600 343 GLU B C 1
ATOM 6403 O O . GLU B 1 343 ? 104.76464 15.88409 0.43770 1.000 36.67587 343 GLU B O 1
ATOM 6409 N N . VAL B 1 344 ? 105.10731 18.00902 1.04897 1.000 33.17005 344 VAL B N 1
ATOM 6410 C CA . VAL B 1 344 ? 106.34966 18.16299 0.31608 1.000 35.64448 344 VAL B CA 1
ATOM 6411 C C . VAL B 1 344 ? 107.30593 18.91687 1.21819 1.000 33.20072 344 VAL B C 1
ATOM 6412 O O . VAL B 1 344 ? 107.01355 20.03991 1.65038 1.000 32.08355 344 VAL B O 1
ATOM 6416 N N . ILE B 1 345 ? 108.43787 18.31309 1.50416 1.000 31.03695 345 ILE B N 1
ATOM 6417 C CA . ILE B 1 345 ? 109.38518 18.94028 2.40128 1.000 31.20913 345 ILE B CA 1
ATOM 6418 C C . ILE B 1 345 ? 110.63242 19.28381 1.59714 1.000 32.85413 345 ILE B C 1
ATOM 6419 O O . ILE B 1 345 ? 110.93132 18.66697 0.55825 1.000 33.51220 345 ILE B O 1
ATOM 6424 N N . GLY B 1 346 ? 111.32790 20.32321 2.05025 1.000 32.62492 346 GLY B N 1
ATOM 6425 C CA . GLY B 1 346 ? 112.46754 20.83950 1.31094 1.000 31.77134 346 GLY B CA 1
ATOM 6426 C C . GLY B 1 346 ? 112.16405 21.26603 -0.10909 1.000 34.21594 346 GLY B C 1
ATOM 6427 O O . GLY B 1 346 ? 113.07911 21.31037 -0.93949 1.000 37.96016 346 GLY B O 1
ATOM 6428 N N . GLY B 1 347 ? 110.90169 21.56466 -0.42346 1.000 32.30014 347 GLY B N 1
ATOM 6429 C CA . GLY B 1 347 ? 110.51213 21.91583 -1.78081 1.000 32.97047 347 GLY B CA 1
ATOM 6430 C C . GLY B 1 347 ? 110.66201 20.83388 -2.82670 1.000 30.22383 347 GLY B C 1
ATOM 6431 O O . GLY B 1 347 ? 110.33081 21.08214 -3.98843 1.000 36.44196 347 GLY B O 1
ATOM 6432 N N . LYS B 1 348 ? 111.10671 19.63105 -2.46528 1.000 40.59012 348 LYS B N 1
ATOM 6433 C CA . LYS B 1 348 ? 111.34368 18.55339 -3.42566 1.000 40.35154 348 LYS B CA 1
ATOM 6434 C C . LYS B 1 348 ? 110.81399 17.18491 -3.05781 1.000 35.98718 348 LYS B C 1
ATOM 6435 O O . LYS B 1 348 ? 110.60601 16.36986 -3.95040 1.000 43.27546 348 LYS B O 1
ATOM 6441 N N . TYR B 1 349 ? 110.69436 16.87101 -1.78126 1.000 35.66283 349 TYR B N 1
ATOM 6442 C CA . TYR B 1 349 ? 110.50613 15.48301 -1.36852 1.000 35.18512 349 TYR B CA 1
ATOM 6443 C C . TYR B 1 349 ? 109.06138 15.22663 -0.93307 1.000 38.07434 349 TYR B C 1
ATOM 6444 O O . TYR B 1 349 ? 108.60320 15.74987 0.08807 1.000 44.45821 349 TYR B O 1
ATOM 6453 N N . GLU B 1 350 ? 108.35526 14.41573 -1.71013 1.000 37.86127 350 GLU B N 1
ATOM 6454 C CA . GLU B 1 350 ? 106.96308 14.09360 -1.43201 1.000 37.08174 350 GLU B CA 1
ATOM 6455 C C . GLU B 1 350 ? 106.86815 13.09119 -0.28546 1.000 40.34859 350 GLU B C 1
ATOM 6456 O O . GLU B 1 350 ? 107.58804 12.08515 -0.25755 1.000 37.34394 350 GLU B O 1
ATOM 6462 N N . ILE B 1 351 ? 105.96419 13.37121 0.66076 1.000 43.18603 351 ILE B N 1
ATOM 6463 C CA . ILE B 1 351 ? 105.68901 12.54843 1.83879 1.000 35.69826 351 ILE B CA 1
ATOM 6464 C C . ILE B 1 351 ? 104.17986 12.27906 1.84815 1.000 37.30556 351 ILE B C 1
ATOM 6465 O O . ILE B 1 351 ? 103.38584 13.16909 2.19060 1.000 35.57637 351 ILE B O 1
ATOM 6470 N N . ARG B 1 352 ? 103.77332 11.06607 1.47531 1.000 37.21004 352 ARG B N 1
ATOM 6471 C CA . ARG B 1 352 ? 102.34382 10.74422 1.42105 1.000 38.16417 352 ARG B CA 1
ATOM 6472 C C . ARG B 1 352 ? 101.68955 10.79061 2.80073 1.000 36.32155 352 ARG B C 1
ATOM 6473 O O . ARG B 1 352 ? 102.32526 10.53201 3.83354 1.000 32.38629 352 ARG B O 1
ATOM 6481 N N . LYS B 1 353 ? 100.39230 11.10296 2.79790 1.000 31.19654 353 LYS B N 1
ATOM 6482 C CA . LYS B 1 353 ? 99.52855 10.88148 3.95120 1.000 33.91164 353 LYS B CA 1
ATOM 6483 C C . LYS B 1 353 ? 99.82721 9.53952 4.60968 1.000 33.63092 353 LYS B C 1
ATOM 6484 O O . LYS B 1 353 ? 99.84429 8.49685 3.95549 1.000 32.01505 353 LYS B O 1
ATOM 6490 N N . GLY B 1 354 ? 100.07139 9.58433 5.91774 1.000 35.40586 354 GLY B N 1
ATOM 6491 C CA . GLY B 1 354 ? 100.29126 8.39732 6.70106 1.000 30.76593 354 GLY B CA 1
ATOM 6492 C C . GLY B 1 354 ? 101.71864 7.94313 6.75812 1.000 36.54051 354 GLY B C 1
ATOM 6493 O O . GLY B 1 354 ? 102.05143 7.12163 7.62273 1.000 50.43714 354 GLY B O 1
ATOM 6494 N N . GLN B 1 355 ? 102.57530 8.44309 5.86636 1.000 32.10248 355 GLN B N 1
ATOM 6495 C CA . GLN B 1 355 ? 103.98795 8.08741 5.90029 1.000 34.60167 355 GLN B CA 1
ATOM 6496 C C . GLN B 1 355 ? 104.62001 8.47909 7.22651 1.000 32.34039 355 GLN B C 1
ATOM 6497 O O . GLN B 1 355 ? 104.40376 9.57988 7.72596 1.000 31.12167 355 GLN B O 1
ATOM 6503 N N . GLN B 1 356 ? 105.43534 7.58626 7.77929 1.000 34.78159 356 GLN B N 1
ATOM 6504 C CA . GLN B 1 356 ? 106.26724 7.94432 8.92213 1.000 35.49796 356 GLN B CA 1
ATOM 6505 C C . GLN B 1 356 ? 107.56662 8.56893 8.47144 1.000 33.39700 356 GLN B C 1
ATOM 6506 O O . GLN B 1 356 ? 108.14949 8.18755 7.44972 1.000 34.43372 356 GLN B O 1
ATOM 6512 N N . VAL B 1 357 ? 108.05522 9.50262 9.27576 1.000 30.54088 357 VAL B N 1
ATOM 6513 C CA . VAL B 1 357 ? 109.37351 10.07190 9.08423 1.000 29.84291 357 VAL B CA 1
ATOM 6514 C C . VAL B 1 357 ? 110.04035 10.04635 10.44413 1.000 27.65625 357 VAL B C 1
ATOM 6515 O O . VAL B 1 357 ? 109.57912 10.71471 11.37293 1.000 28.18401 357 VAL B O 1
ATOM 6519 N N . ALA B 1 358 ? 111.09678 9.24905 10.58113 1.000 30.51852 358 ALA B N 1
ATOM 6520 C CA . ALA B 1 358 ? 111.90293 9.25299 11.78938 1.000 23.64981 358 ALA B CA 1
ATOM 6521 C C . ALA B 1 358 ? 112.91543 10.39296 11.74468 1.000 24.39410 358 ALA B C 1
ATOM 6522 O O . ALA B 1 358 ? 113.54829 10.64336 10.71862 1.000 28.67514 358 ALA B O 1
ATOM 6524 N N . LEU B 1 359 ? 113.03921 11.09988 12.85290 1.000 23.67231 359 LEU B N 1
ATOM 6525 C CA . LEU B 1 359 ? 114.11077 12.06151 13.06744 1.000 25.39221 359 LEU B CA 1
ATOM 6526 C C . LEU B 1 359 ? 115.38911 11.34093 13.48856 1.000 26.76574 359 LEU B C 1
ATOM 6527 O O . LEU B 1 359 ? 115.45216 10.74892 14.57604 1.000 27.87203 359 LEU B O 1
ATOM 6532 N N . LEU B 1 360 ? 116.41398 11.39608 12.64151 1.000 22.52782 360 LEU B N 1
ATOM 6533 C CA . LEU B 1 360 ? 117.69704 10.77360 12.97452 1.000 22.64149 360 LEU B CA 1
ATOM 6534 C C . LEU B 1 360 ? 118.45351 11.71977 13.89789 1.000 22.60062 360 LEU B C 1
ATOM 6535 O O . LEU B 1 360 ? 119.32375 12.49285 13.48489 1.000 22.49110 360 LEU B O 1
ATOM 6540 N N . ILE B 1 361 ? 118.11732 11.65142 15.18185 1.000 23.67012 361 ILE B N 1
ATOM 6541 C CA . ILE B 1 361 ? 118.68781 12.58253 16.15700 1.000 22.23379 361 ILE B CA 1
ATOM 6542 C C . ILE B 1 361 ? 120.21287 12.67980 16.08023 1.000 25.87615 361 ILE B C 1
ATOM 6543 O O . ILE B 1 361 ? 120.71484 13.80068 15.92136 1.000 27.25098 361 ILE B O 1
ATOM 6548 N N . PRO B 1 362 ? 120.99862 11.59017 16.20074 1.000 25.22929 362 PRO B N 1
ATOM 6549 C CA . PRO B 1 362 ? 122.47066 11.76360 16.23183 1.000 23.33208 362 PRO B CA 1
ATOM 6550 C C . PRO B 1 362 ? 123.00084 12.52311 15.04768 1.000 25.26660 362 PRO B C 1
ATOM 6551 O O . PRO B 1 362 ? 124.02797 13.20047 15.15324 1.000 25.54556 362 PRO B O 1
ATOM 6555 N N . ALA B 1 363 ? 122.32443 12.41649 13.90793 1.000 27.21108 363 ALA B N 1
ATOM 6556 C CA . ALA B 1 363 ? 122.76802 13.10333 12.70909 1.000 25.20432 363 ALA B CA 1
ATOM 6557 C C . ALA B 1 363 ? 122.29671 14.54887 12.72238 1.000 25.43305 363 ALA B C 1
ATOM 6558 O O . ALA B 1 363 ? 123.01564 15.44790 12.26050 1.000 28.78035 363 ALA B O 1
ATOM 6560 N N . LEU B 1 364 ? 121.08444 14.78679 13.22346 1.000 24.43712 364 LEU B N 1
ATOM 6561 C CA . LEU B 1 364 ? 120.59114 16.15776 13.35584 1.000 25.15899 364 LEU B CA 1
ATOM 6562 C C . LEU B 1 364 ? 121.44438 16.94041 14.35184 1.000 26.63187 364 LEU B C 1
ATOM 6563 O O . LEU B 1 364 ? 121.93830 18.03282 14.04765 1.000 25.65723 364 LEU B O 1
ATOM 6568 N N . HIS B 1 365 ? 121.66942 16.36422 15.53370 1.000 23.51251 365 HIS B N 1
ATOM 6569 C CA . HIS B 1 365 ? 122.45054 16.98253 16.58857 1.000 25.34786 365 HIS B CA 1
ATOM 6570 C C . HIS B 1 365 ? 123.90331 17.20347 16.20743 1.000 29.27060 365 HIS B C 1
ATOM 6571 O O . HIS B 1 365 ? 124.63761 17.86928 16.96041 1.000 25.29757 365 HIS B O 1
ATOM 6578 N N . ARG B 1 366 ? 124.33552 16.64422 15.07632 1.000 26.02841 366 ARG B N 1
ATOM 6579 C CA . ARG B 1 366 ? 125.70515 16.79973 14.61580 1.000 26.76163 366 ARG B CA 1
ATOM 6580 C C . ARG B 1 366 ? 125.75716 17.32625 13.18958 1.000 26.74171 366 ARG B C 1
ATOM 6581 O O . ARG B 1 366 ? 126.74055 17.09561 12.48654 1.000 30.18480 366 ARG B O 1
ATOM 6589 N N . HIS B 1 367 ? 124.72326 18.01382 12.74465 1.000 25.18170 367 HIS B N 1
ATOM 6590 C CA . HIS B 1 367 ? 124.69896 18.47311 11.37880 1.000 28.32660 367 HIS B CA 1
ATOM 6591 C C . HIS B 1 367 ? 125.59932 19.69253 11.21035 1.000 31.58420 367 HIS B C 1
ATOM 6592 O O . HIS B 1 367 ? 125.43009 20.68310 11.94248 1.000 31.25492 367 HIS B O 1
ATOM 6599 N N . PRO B 1 368 ? 126.56809 19.66565 10.28039 1.000 29.63234 368 PRO B N 1
ATOM 6600 C CA . PRO B 1 368 ? 127.48287 20.81735 10.14631 1.000 32.26642 368 PRO B CA 1
ATOM 6601 C C . PRO B 1 368 ? 126.78179 22.09679 9.70216 1.000 30.18092 368 PRO B C 1
ATOM 6602 O O . PRO B 1 368 ? 127.30235 23.19756 9.93925 1.000 38.53789 368 PRO B O 1
ATOM 6606 N N . ALA B 1 369 ? 125.61383 21.99659 9.07108 1.000 27.98424 369 ALA B N 1
ATOM 6607 C CA . ALA B 1 369 ? 124.86180 23.19590 8.71825 1.000 31.66229 369 ALA B CA 1
ATOM 6608 C C . ALA B 1 369 ? 124.30858 23.89962 9.94063 1.000 31.65042 369 ALA B C 1
ATOM 6609 O O . ALA B 1 369 ? 123.81551 25.03054 9.82892 1.000 33.11264 369 ALA B O 1
ATOM 6611 N N . ALA B 1 370 ? 124.31940 23.24467 11.09917 1.000 31.38733 370 ALA B N 1
ATOM 6612 C CA . ALA B 1 370 ? 123.79055 23.86288 12.29972 1.000 28.18012 370 ALA B CA 1
ATOM 6613 C C . ALA B 1 370 ? 124.78891 23.93748 13.43691 1.000 24.26324 370 ALA B C 1
ATOM 6614 O O . ALA B 1 370 ? 124.58459 24.74610 14.34450 1.000 30.04800 370 ALA B O 1
ATOM 6616 N N . TRP B 1 371 ? 125.86592 23.15195 13.40811 1.000 25.86401 371 TRP B N 1
ATOM 6617 C CA . TRP B 1 371 ? 126.83995 23.08974 14.49729 1.000 23.56056 371 TRP B CA 1
ATOM 6618 C C . TRP B 1 371 ? 128.25487 23.17195 13.93305 1.000 28.34405 371 TRP B C 1
ATOM 6619 O O . TRP B 1 371 ? 128.66365 22.31800 13.13098 1.000 27.29374 371 TRP B O 1
ATOM 6630 N N . THR B 1 372 ? 129.00835 24.17816 14.36501 1.000 25.00250 372 THR B N 1
ATOM 6631 C CA . THR B 1 372 ? 130.40383 24.28736 13.96532 1.000 25.25919 372 THR B CA 1
ATOM 6632 C C . THR B 1 372 ? 131.20662 23.23276 14.71548 1.000 28.23597 372 THR B C 1
ATOM 6633 O O . THR B 1 372 ? 130.96670 23.00590 15.89018 1.000 24.19094 372 THR B O 1
ATOM 6637 N N . ASN B 1 373 ? 132.18095 22.59731 14.03663 1.000 29.47101 373 ASN B N 1
ATOM 6638 C CA . ASN B 1 373 ? 132.84349 21.38478 14.52333 1.000 27.18436 373 ASN B CA 1
ATOM 6639 C C . ASN B 1 373 ? 131.87277 20.40558 15.20301 1.000 29.78698 373 ASN B C 1
ATOM 6640 O O . ASN B 1 373 ? 131.95071 20.17903 16.41699 1.000 28.67355 373 ASN B O 1
ATOM 6645 N N . PRO B 1 374 ? 130.96335 19.77865 14.45852 1.000 27.19443 374 PRO B N 1
ATOM 6646 C CA . PRO B 1 374 ? 129.85140 19.06505 15.12675 1.000 26.28575 374 PRO B CA 1
ATOM 6647 C C . PRO B 1 374 ? 130.27853 17.85336 15.95939 1.000 27.77668 374 PRO B C 1
ATOM 6648 O O . PRO B 1 374 ? 129.63463 17.56371 16.97901 1.000 28.43810 374 PRO B O 1
ATOM 6652 N N . ASP B 1 375 ? 131.34948 17.14628 15.58958 1.000 28.95290 375 ASP B N 1
ATOM 6653 C CA . ASP B 1 375 ? 131.81407 15.99335 16.35542 1.000 27.78368 375 ASP B CA 1
ATOM 6654 C C . ASP B 1 375 ? 132.70693 16.38667 17.52535 1.000 30.09773 375 ASP B C 1
ATOM 6655 O O . ASP B 1 375 ? 133.43933 15.55168 18.08421 1.000 27.58900 375 ASP B O 1
ATOM 6660 N N . GLU B 1 376 ? 132.67926 17.65252 17.91509 1.000 33.46870 376 GLU B N 1
ATOM 6661 C CA . GLU B 1 376 ? 133.56097 18.15953 18.95704 1.000 35.25071 376 GLU B CA 1
ATOM 6662 C C . GLU B 1 376 ? 132.73198 18.45289 20.20213 1.000 32.45558 376 GLU B C 1
ATOM 6663 O O . GLU B 1 376 ? 131.71753 19.14908 20.12598 1.000 28.33033 376 GLU B O 1
ATOM 6669 N N . PHE B 1 377 ? 133.15664 17.91238 21.34079 1.000 30.93499 377 PHE B N 1
ATOM 6670 C CA . PHE B 1 377 ? 132.43540 18.10217 22.59687 1.000 31.16789 377 PHE B CA 1
ATOM 6671 C C . PHE B 1 377 ? 132.76787 19.46590 23.20211 1.000 29.51953 377 PHE B C 1
ATOM 6672 O O . PHE B 1 377 ? 133.91690 19.70298 23.57019 1.000 33.43818 377 PHE B O 1
ATOM 6680 N N . ASP B 1 378 ? 131.76491 20.34874 23.35033 1.000 31.27669 378 ASP B N 1
ATOM 6681 C CA . ASP B 1 378 ? 132.02122 21.70837 23.84713 1.000 32.81995 378 ASP B CA 1
ATOM 6682 C C . ASP B 1 378 ? 130.83687 22.21543 24.66782 1.000 32.35697 378 ASP B C 1
ATOM 6683 O O . ASP B 1 378 ? 129.78164 22.52231 24.09895 1.000 29.58601 378 ASP B O 1
ATOM 6688 N N . ILE B 1 379 ? 131.02417 22.37499 25.98843 1.000 34.73166 379 ILE B N 1
ATOM 6689 C CA . ILE B 1 379 ? 129.91199 22.79748 26.84417 1.000 28.97622 379 ILE B CA 1
ATOM 6690 C C . ILE B 1 379 ? 129.56280 24.26191 26.61791 1.000 32.62346 379 ILE B C 1
ATOM 6691 O O . ILE B 1 379 ? 128.41682 24.67943 26.85381 1.000 33.39143 379 ILE B O 1
ATOM 6696 N N . ASP B 1 380 ? 130.51618 25.06567 26.11939 1.000 35.92980 380 ASP B N 1
ATOM 6697 C CA . ASP B 1 380 ? 130.27197 26.49645 25.94457 1.000 35.75958 380 ASP B CA 1
ATOM 6698 C C . ASP B 1 380 ? 129.25989 26.80624 24.83864 1.000 37.99780 380 ASP B C 1
ATOM 6699 O O . ASP B 1 380 ? 128.79106 27.95118 24.76371 1.000 39.70033 380 ASP B O 1
ATOM 6704 N N . ARG B 1 381 ? 128.86914 25.82566 24.00851 1.000 33.93073 381 ARG B N 1
ATOM 6705 C CA . ARG B 1 381 ? 127.71687 26.03213 23.12938 1.000 31.78793 381 ARG B CA 1
ATOM 6706 C C . ARG B 1 381 ? 126.48929 26.46234 23.91446 1.000 38.24752 381 ARG B C 1
ATOM 6707 O O . ARG B 1 381 ? 125.52862 26.97480 23.33108 1.000 33.55214 381 ARG B O 1
ATOM 6715 N N . TRP B 1 382 ? 126.49128 26.25469 25.23616 1.000 37.78289 382 TRP B N 1
ATOM 6716 C CA . TRP B 1 382 ? 125.24923 26.26241 25.97777 1.000 36.93469 382 TRP B CA 1
ATOM 6717 C C . TRP B 1 382 ? 125.12717 27.38919 26.98615 1.000 37.63861 382 TRP B C 1
ATOM 6718 O O . TRP B 1 382 ? 124.11370 27.45202 27.68539 1.000 37.44381 382 TRP B O 1
ATOM 6729 N N . THR B 1 383 ? 126.12286 28.28147 27.07514 1.000 40.74050 383 THR B N 1
ATOM 6730 C CA . THR B 1 383 ? 125.91985 29.60690 27.65680 1.000 39.11300 383 THR B CA 1
ATOM 6731 C C . THR B 1 383 ? 124.71093 30.28447 27.01990 1.000 44.46613 383 THR B C 1
ATOM 6732 O O . THR B 1 383 ? 124.44664 30.10501 25.82309 1.000 38.39171 383 THR B O 1
ATOM 6736 N N . SER B 1 384 ? 123.96795 31.07097 27.82896 1.000 43.57894 384 SER B N 1
ATOM 6737 C CA . SER B 1 384 ? 122.86613 31.88280 27.30098 1.000 48.93986 384 SER B CA 1
ATOM 6738 C C . SER B 1 384 ? 123.24585 32.61506 26.02294 1.000 47.45770 384 SER B C 1
ATOM 6739 O O . SER B 1 384 ? 122.45904 32.65626 25.07558 1.000 51.83990 384 SER B O 1
ATOM 6742 N N . GLU B 1 385 ? 124.44577 33.19201 25.98778 1.000 46.08451 385 GLU B N 1
ATOM 6743 C CA . GLU B 1 385 ? 124.85533 33.96707 24.82381 1.000 47.61469 385 GLU B CA 1
ATOM 6744 C C . GLU B 1 385 ? 124.91510 33.09896 23.56556 1.000 51.63622 385 GLU B C 1
ATOM 6745 O O . GLU B 1 385 ? 124.38028 33.47719 22.51661 1.000 54.92692 385 GLU B O 1
ATOM 6751 N N . ASN B 1 386 ? 125.53449 31.91425 23.65482 1.000 51.39826 386 ASN B N 1
ATOM 6752 C CA . ASN B 1 386 ? 125.70047 31.06757 22.47623 1.000 40.68093 386 ASN B CA 1
ATOM 6753 C C . ASN B 1 386 ? 124.45954 30.22972 22.17824 1.000 47.95803 386 ASN B C 1
ATOM 6754 O O . ASN B 1 386 ? 124.22282 29.86161 21.01848 1.000 48.15948 386 ASN B O 1
ATOM 6759 N N . ARG B 1 387 ? 123.65454 29.92294 23.19450 1.000 45.04599 387 ARG B N 1
ATOM 6760 C CA . ARG B 1 387 ? 122.42959 29.17298 22.94927 1.000 42.25015 387 ARG B CA 1
ATOM 6761 C C . ARG B 1 387 ? 121.55095 29.87674 21.91954 1.000 51.11957 387 ARG B C 1
ATOM 6762 O O . ARG B 1 387 ? 120.80945 29.22436 21.17050 1.000 47.94846 387 ARG B O 1
ATOM 6770 N N . ARG B 1 388 ? 121.65044 31.20578 21.83932 1.000 54.83560 388 ARG B N 1
ATOM 6771 C CA . ARG B 1 388 ? 120.73149 31.97789 21.02014 1.000 52.39456 388 ARG B CA 1
ATOM 6772 C C . ARG B 1 388 ? 121.06422 31.89062 19.54506 1.000 49.53288 388 ARG B C 1
ATOM 6773 O O . ARG B 1 388 ? 120.20879 32.20619 18.71722 1.000 52.52767 388 ARG B O 1
ATOM 6781 N N . THR B 1 389 ? 122.26786 31.45098 19.19433 1.000 49.62340 389 THR B N 1
ATOM 6782 C CA . THR B 1 389 ? 122.66835 31.28893 17.80181 1.000 43.61286 389 THR B CA 1
ATOM 6783 C C . THR B 1 389 ? 122.48485 29.85908 17.26313 1.000 42.58342 389 THR B C 1
ATOM 6784 O O . THR B 1 389 ? 122.94494 29.57506 16.15696 1.000 45.67566 389 THR B O 1
ATOM 6788 N N . HIS B 1 390 ? 121.88839 28.93839 18.01839 1.000 44.63660 390 HIS B N 1
ATOM 6789 C CA . HIS B 1 390 ? 121.66487 27.60359 17.47691 1.000 34.49931 390 HIS B CA 1
ATOM 6790 C C . HIS B 1 390 ? 120.53537 27.59882 16.45476 1.000 28.40354 390 HIS B C 1
ATOM 6791 O O . HIS B 1 390 ? 119.57678 28.36402 16.55279 1.000 32.38794 390 HIS B O 1
ATOM 6798 N N . HIS B 1 391 ? 120.62223 26.67996 15.50876 1.000 25.53538 391 HIS B N 1
ATOM 6799 C CA . HIS B 1 391 ? 119.48842 26.42545 14.64833 1.000 23.04673 391 HIS B CA 1
ATOM 6800 C C . HIS B 1 391 ? 118.29978 26.07530 15.53718 1.000 27.17124 391 HIS B C 1
ATOM 6801 O O . HIS B 1 391 ? 118.46493 25.38661 16.54835 1.000 28.80216 391 HIS B O 1
ATOM 6808 N N . PRO B 1 392 ? 117.11430 26.61640 15.26405 1.000 29.14300 392 PRO B N 1
ATOM 6809 C CA . PRO B 1 392 ? 115.98547 26.37053 16.17366 1.000 26.04018 392 PRO B CA 1
ATOM 6810 C C . PRO B 1 392 ? 115.34400 24.99485 16.01460 1.000 24.84745 392 PRO B C 1
ATOM 6811 O O . PRO B 1 392 ? 114.48976 24.63841 16.84477 1.000 22.02126 392 PRO B O 1
ATOM 6815 N N . ALA B 1 393 ? 115.71614 24.20290 15.00020 1.000 22.68295 393 ALA B N 1
ATOM 6816 C CA . ALA B 1 393 ? 115.19711 22.84163 14.89042 1.000 24.30280 393 ALA B CA 1
ATOM 6817 C C . ALA B 1 393 ? 116.29391 21.79275 14.96677 1.000 24.71701 393 ALA B C 1
ATOM 6818 O O . ALA B 1 393 ? 116.05364 20.63049 14.60988 1.000 22.54373 393 ALA B O 1
ATOM 6820 N N . ALA B 1 394 ? 117.49346 22.16166 15.41794 1.000 22.35388 394 ALA B N 1
ATOM 6821 C CA . ALA B 1 394 ? 118.62777 21.26054 15.32696 1.000 23.30507 394 ALA B CA 1
ATOM 6822 C C . ALA B 1 394 ? 118.99029 20.62235 16.66309 1.000 25.95760 394 ALA B C 1
ATOM 6823 O O . ALA B 1 394 ? 120.01120 19.92387 16.75608 1.000 28.69005 394 ALA B O 1
ATOM 6825 N N . TYR B 1 395 ? 118.17745 20.83690 17.69162 1.000 23.92351 395 TYR B N 1
ATOM 6826 C CA . TYR B 1 395 ? 118.37013 20.22415 19.00255 1.000 21.59071 395 TYR B CA 1
ATOM 6827 C C . TYR B 1 395 ? 117.00205 19.79088 19.50648 1.000 23.26624 395 TYR B C 1
ATOM 6828 O O . TYR B 1 395 ? 116.17844 20.63764 19.85618 1.000 22.06956 395 TYR B O 1
ATOM 6837 N N . LYS B 1 396 ? 116.76207 18.48434 19.54651 1.000 20.19720 396 LYS B N 1
ATOM 6838 C CA . LYS B 1 396 ? 115.46219 17.95211 19.91212 1.000 21.99243 396 LYS B CA 1
ATOM 6839 C C . LYS B 1 396 ? 115.54766 16.71074 20.81687 1.000 22.22169 396 LYS B C 1
ATOM 6840 O O . LYS B 1 396 ? 114.81170 15.73665 20.57554 1.000 26.63038 396 LYS B O 1
ATOM 6846 N N . PRO B 1 397 ? 116.37648 16.70881 21.87861 1.000 22.83518 397 PRO B N 1
ATOM 6847 C CA . PRO B 1 397 ? 116.53815 15.47342 22.68409 1.000 22.39526 397 PRO B CA 1
ATOM 6848 C C . PRO B 1 397 ? 115.29750 15.09431 23.47207 1.000 24.27427 397 PRO B C 1
ATOM 6849 O O . PRO B 1 397 ? 115.13040 13.92945 23.84777 1.000 22.07143 397 PRO B O 1
ATOM 6853 N N . PHE B 1 398 ? 114.43355 16.05473 23.76509 1.000 24.74949 398 PHE B N 1
ATOM 6854 C CA . PHE B 1 398 ? 113.23333 15.79568 24.52644 1.000 23.22226 398 PHE B CA 1
ATOM 6855 C C . PHE B 1 398 ? 112.01158 15.87793 23.63469 1.000 24.93709 398 PHE B C 1
ATOM 6856 O O . PHE B 1 398 ? 110.95281 16.30523 24.08014 1.000 27.27798 398 PHE B O 1
ATOM 6864 N N . GLY B 1 399 ? 112.14713 15.49268 22.36265 1.000 25.48731 399 GLY B N 1
ATOM 6865 C CA . GLY B 1 399 ? 110.98855 15.41296 21.48686 1.000 23.66546 399 GLY B CA 1
ATOM 6866 C C . GLY B 1 399 ? 110.48417 16.78060 21.04566 1.000 25.23014 399 GLY B C 1
ATOM 6867 O O . GLY B 1 399 ? 111.17642 17.80468 21.13974 1.000 27.43421 399 GLY B O 1
ATOM 6868 N N . ASN B 1 400 ? 109.23528 16.80409 20.59219 1.000 23.61505 400 ASN B N 1
ATOM 6869 C CA . ASN B 1 400 ? 108.72089 17.97303 19.90394 1.000 26.70431 400 ASN B CA 1
ATOM 6870 C C . ASN B 1 400 ? 107.26959 18.26842 20.24261 1.000 26.93339 400 ASN B C 1
ATOM 6871 O O . ASN B 1 400 ? 106.40881 17.38730 20.12004 1.000 22.40548 400 ASN B O 1
ATOM 6876 N N . GLY B 1 401 ? 106.99657 19.53316 20.58404 1.000 26.97156 401 GLY B N 1
ATOM 6877 C CA . GLY B 1 401 ? 105.63405 20.05399 20.53127 1.000 32.44888 401 GLY B CA 1
ATOM 6878 C C . GLY B 1 401 ? 104.73969 19.63988 21.67441 1.000 28.41611 401 GLY B C 1
ATOM 6879 O O . GLY B 1 401 ? 105.17825 19.64029 22.82388 1.000 24.07121 401 GLY B O 1
ATOM 6880 N N . MET B 1 402 ? 103.48111 19.30423 21.36674 1.000 32.41942 402 MET B N 1
ATOM 6881 C CA . MET B 1 402 ? 102.57868 18.75296 22.38266 1.000 35.61920 402 MET B CA 1
ATOM 6882 C C . MET B 1 402 ? 103.05846 17.39123 22.86621 1.000 33.64911 402 MET B C 1
ATOM 6883 O O . MET B 1 402 ? 102.74477 16.98121 23.99369 1.000 37.86526 402 MET B O 1
ATOM 6888 N N . ARG B 1 403 ? 103.80058 16.66927 22.02912 1.000 27.39311 403 ARG B N 1
ATOM 6889 C CA . ARG B 1 403 ? 104.29507 15.35259 22.38393 1.000 25.60408 403 ARG B CA 1
ATOM 6890 C C . ARG B 1 403 ? 105.72141 15.40357 22.88587 1.000 22.07037 403 ARG B C 1
ATOM 6891 O O . ARG B 1 403 ? 106.42066 14.38774 22.87117 1.000 26.38667 403 ARG B O 1
ATOM 6899 N N . ALA B 1 404 ? 106.16967 16.56889 23.32881 1.000 22.91493 404 ALA B N 1
ATOM 6900 C CA . ALA B 1 404 ? 107.47705 16.66301 23.96343 1.000 27.89246 404 ALA B CA 1
ATOM 6901 C C . ALA B 1 404 ? 107.48458 15.87145 25.27970 1.000 30.65215 404 ALA B C 1
ATOM 6902 O O . ALA B 1 404 ? 106.43810 15.56052 25.86039 1.000 36.24220 404 ALA B O 1
ATOM 6904 N N . CYS B 1 405 ? 108.69205 15.55128 25.75052 1.000 30.72109 405 CYS B N 1
ATOM 6905 C CA . CYS B 1 405 ? 108.88358 14.79551 26.98483 1.000 30.76895 405 CYS B CA 1
ATOM 6906 C C . CYS B 1 405 ? 108.28420 15.51428 28.18289 1.000 29.84024 405 CYS B C 1
ATOM 6907 O O . CYS B 1 405 ? 108.73719 16.60384 28.53706 1.000 33.43551 405 CYS B O 1
ATOM 6910 N N . ILE B 1 406 ? 107.32932 14.88537 28.86925 1.000 29.83974 406 ILE B N 1
ATOM 6911 C CA . ILE B 1 406 ? 106.80952 15.58132 30.04785 1.000 34.04702 406 ILE B CA 1
ATOM 6912 C C . ILE B 1 406 ? 107.79469 15.52850 31.21237 1.000 34.46476 406 ILE B C 1
ATOM 6913 O O . ILE B 1 406 ? 107.79398 16.42284 32.07543 1.000 29.91876 406 ILE B O 1
ATOM 6918 N N . GLY B 1 407 ? 108.69309 14.52908 31.23559 1.000 36.65739 407 GLY B N 1
ATOM 6919 C CA . GLY B 1 407 ? 109.63798 14.26149 32.30859 1.000 31.14279 407 GLY B CA 1
ATOM 6920 C C . GLY B 1 407 ? 110.96787 14.97256 32.19945 1.000 30.19798 407 GLY B C 1
ATOM 6921 O O . GLY B 1 407 ? 111.88115 14.68436 32.98027 1.000 31.57439 407 GLY B O 1
ATOM 6922 N N . ARG B 1 408 ? 111.08089 15.93240 31.28688 1.000 30.08933 408 ARG B N 1
ATOM 6923 C CA . ARG B 1 408 ? 112.35065 16.61010 31.02481 1.000 31.83590 408 ARG B CA 1
ATOM 6924 C C . ARG B 1 408 ? 112.94519 17.23247 32.28623 1.000 27.05909 408 ARG B C 1
ATOM 6925 O O . ARG B 1 408 ? 114.12128 17.01068 32.60985 1.000 26.46141 408 ARG B O 1
ATOM 6933 N N . GLN B 1 409 ? 112.16345 18.05473 32.98619 1.000 25.80910 409 GLN B N 1
ATOM 6934 C CA . GLN B 1 409 ? 112.71731 18.76528 34.13673 1.000 26.01045 409 GLN B CA 1
ATOM 6935 C C . GLN B 1 409 ? 113.04036 17.81239 35.28265 1.000 29.68052 409 GLN B C 1
ATOM 6936 O O . GLN B 1 409 ? 114.02769 18.02363 35.99860 1.000 29.97448 409 GLN B O 1
ATOM 6942 N N . PHE B 1 410 ? 112.26342 16.72914 35.42225 1.000 32.06247 410 PHE B N 1
ATOM 6943 C CA . PHE B 1 410 ? 112.59114 15.66894 36.38111 1.000 31.86947 410 PHE B CA 1
ATOM 6944 C C . PHE B 1 410 ? 113.91352 14.99739 36.02429 1.000 29.93132 410 PHE B C 1
ATOM 6945 O O . PHE B 1 410 ? 114.79880 14.85538 36.87213 1.000 29.04373 410 PHE B O 1
ATOM 6953 N N . ALA B 1 411 ? 114.05122 14.55319 34.76983 1.000 32.05212 411 ALA B N 1
ATOM 6954 C CA . ALA B 1 411 ? 115.24913 13.82123 34.36684 1.000 28.38037 411 ALA B CA 1
ATOM 6955 C C . ALA B 1 411 ? 116.47772 14.69683 34.47959 1.000 26.84174 411 ALA B C 1
ATOM 6956 O O . ALA B 1 411 ? 117.50793 14.25690 34.99741 1.000 27.31071 411 ALA B O 1
ATOM 6958 N N . LEU B 1 412 ? 116.38303 15.95978 34.05701 1.000 26.65076 412 LEU B N 1
ATOM 6959 C CA . LEU B 1 412 ? 117.55979 16.82538 34.19340 1.000 30.36746 412 LEU B CA 1
ATOM 6960 C C . LEU B 1 412 ? 117.88974 17.09385 35.65884 1.000 28.56180 412 LEU B C 1
ATOM 6961 O O . LEU B 1 412 ? 119.06934 17.08760 36.04543 1.000 27.86544 412 LEU B O 1
ATOM 6966 N N . THR B 1 413 ? 116.88139 17.34776 36.49392 1.000 28.72052 413 THR B N 1
ATOM 6967 C CA . THR B 1 413 ? 117.17996 17.63036 37.89879 1.000 31.22415 413 THR B CA 1
ATOM 6968 C C . THR B 1 413 ? 117.77473 16.40385 38.59548 1.000 26.87302 413 THR B C 1
ATOM 6969 O O . THR B 1 413 ? 118.77372 16.50818 39.31868 1.000 26.87921 413 THR B O 1
ATOM 6973 N N . GLU B 1 414 ? 117.18697 15.23107 38.37258 1.000 27.16852 414 GLU B N 1
ATOM 6974 C CA . GLU B 1 414 ? 117.79796 13.98911 38.84528 1.000 31.00095 414 GLU B CA 1
ATOM 6975 C C . GLU B 1 414 ? 119.25247 13.85732 38.39352 1.000 27.36823 414 GLU B C 1
ATOM 6976 O O . GLU B 1 414 ? 120.12746 13.52755 39.20362 1.000 32.06823 414 GLU B O 1
ATOM 6982 N N . ALA B 1 415 ? 119.53658 14.12192 37.11350 1.000 24.62506 415 ALA B N 1
ATOM 6983 C CA . ALA B 1 415 ? 120.90154 13.94358 36.59267 1.000 23.88033 415 ALA B CA 1
ATOM 6984 C C . ALA B 1 415 ? 121.86890 14.96371 37.18212 1.000 24.50784 415 ALA B C 1
ATOM 6985 O O . ALA B 1 415 ? 123.02530 14.63463 37.50082 1.000 26.25604 415 ALA B O 1
ATOM 6987 N N . LYS B 1 416 ? 121.42138 16.21175 37.33165 1.000 22.89208 416 LYS B N 1
ATOM 6988 C CA . LYS B 1 416 ? 122.29242 17.21890 37.91879 1.000 23.80494 416 LYS B CA 1
ATOM 6989 C C . LYS B 1 416 ? 122.66179 16.81733 39.33393 1.000 34.05026 416 LYS B C 1
ATOM 6990 O O . LYS B 1 416 ? 123.83470 16.91294 39.73188 1.000 27.91438 416 LYS B O 1
ATOM 6996 N N . LEU B 1 417 ? 121.66816 16.34485 40.10655 1.000 31.42502 417 LEU B N 1
ATOM 6997 C CA . LEU B 1 417 ? 121.92505 15.98138 41.49534 1.000 28.34094 417 LEU B CA 1
ATOM 6998 C C . LEU B 1 417 ? 122.86618 14.79232 41.57963 1.000 30.41934 417 LEU B C 1
ATOM 6999 O O . LEU B 1 417 ? 123.81534 14.79326 42.37391 1.000 30.97157 417 LEU B O 1
ATOM 7004 N N . ALA B 1 418 ? 122.59960 13.74853 40.78776 1.000 28.88126 418 ALA B N 1
ATOM 7005 C CA . ALA B 1 418 ? 123.45865 12.57696 40.83633 1.000 28.00654 418 ALA B CA 1
ATOM 7006 C C . ALA B 1 418 ? 124.89716 12.97659 40.53839 1.000 29.10563 418 ALA B C 1
ATOM 7007 O O . ALA B 1 418 ? 125.82161 12.60531 41.27113 1.000 31.00425 418 ALA B O 1
ATOM 7009 N N . LEU B 1 419 ? 125.10207 13.77267 39.49326 1.000 24.83264 419 LEU B N 1
ATOM 7010 C CA . LEU B 1 419 ? 126.45854 14.17050 39.17030 1.000 26.20596 419 LEU B CA 1
ATOM 7011 C C . LEU B 1 419 ? 127.04972 15.04028 40.26774 1.000 28.24545 419 LEU B C 1
ATOM 7012 O O . LEU B 1 419 ? 128.22750 14.89249 40.61723 1.000 30.21180 419 LEU B O 1
ATOM 7017 N N . LEU B 1 420 ? 126.25117 15.94468 40.82816 1.000 28.86500 420 LEU B N 1
ATOM 7018 C CA . LEU B 1 420 ? 126.73469 16.80900 41.90048 1.000 30.43732 420 LEU B CA 1
ATOM 7019 C C . LEU B 1 420 ? 127.26226 15.98142 43.06690 1.000 30.45197 420 LEU B C 1
ATOM 7020 O O . LEU B 1 420 ? 128.36404 16.23528 43.58141 1.000 28.44175 420 LEU B O 1
ATOM 7025 N N . LEU B 1 421 ? 126.52617 14.92263 43.43452 1.000 29.68355 421 LEU B N 1
ATOM 7026 C CA . LEU B 1 421 ? 126.93896 14.10208 44.57893 1.000 31.72819 421 LEU B CA 1
ATOM 7027 C C . LEU B 1 421 ? 128.13574 13.22829 44.23276 1.000 29.31329 421 LEU B C 1
ATOM 7028 O O . LEU B 1 421 ? 129.09523 13.13047 45.01174 1.000 31.65011 421 LEU B O 1
ATOM 7033 N N . ILE B 1 422 ? 128.09304 12.59282 43.05476 1.000 33.10040 422 ILE B N 1
ATOM 7034 C CA . ILE B 1 422 ? 129.15106 11.67575 42.64333 1.000 30.69315 422 ILE B CA 1
ATOM 7035 C C . ILE B 1 422 ? 130.47296 12.41581 42.57601 1.000 29.28901 422 ILE B C 1
ATOM 7036 O O . ILE B 1 422 ? 131.48877 11.93386 43.08009 1.000 32.79515 422 ILE B O 1
ATOM 7041 N N . LEU B 1 423 ? 130.47112 13.62703 42.01571 1.000 27.81983 423 LEU B N 1
ATOM 7042 C CA . LEU B 1 423 ? 131.70462 14.38941 41.91130 1.000 28.34748 423 LEU B CA 1
ATOM 7043 C C . LEU B 1 423 ? 132.09170 15.06372 43.22344 1.000 31.89916 423 LEU B C 1
ATOM 7044 O O . LEU B 1 423 ? 133.27024 15.38487 43.42127 1.000 33.03254 423 LEU B O 1
ATOM 7049 N N . GLN B 1 424 ? 131.14190 15.30057 44.12867 1.000 35.30470 424 GLN B N 1
ATOM 7050 C CA . GLN B 1 424 ? 131.55407 15.74504 45.45571 1.000 35.05719 424 GLN B CA 1
ATOM 7051 C C . GLN B 1 424 ? 132.33785 14.65866 46.18510 1.000 37.37490 424 GLN B C 1
ATOM 7052 O O . GLN B 1 424 ? 133.38870 14.94269 46.77799 1.000 33.37848 424 GLN B O 1
ATOM 7058 N N . LYS B 1 425 ? 131.86317 13.39897 46.13716 1.000 34.65603 425 LYS B N 1
ATOM 7059 C CA . LYS B 1 425 ? 132.49458 12.37845 46.96889 1.000 31.28403 425 LYS B CA 1
ATOM 7060 C C . LYS B 1 425 ? 133.65115 11.62089 46.30496 1.000 32.10712 425 LYS B C 1
ATOM 7061 O O . LYS B 1 425 ? 134.52260 11.13452 47.03295 1.000 36.71133 425 LYS B O 1
ATOM 7067 N N . PHE B 1 426 ? 133.74095 11.54372 44.95949 1.000 31.06271 426 PHE B N 1
ATOM 7068 C CA . PHE B 1 426 ? 134.55448 10.50422 44.31460 1.000 32.73369 426 PHE B CA 1
ATOM 7069 C C . PHE B 1 426 ? 135.49509 10.99210 43.21403 1.000 30.91117 426 PHE B C 1
ATOM 7070 O O . PHE B 1 426 ? 135.10639 11.76155 42.32970 1.000 29.59697 426 PHE B O 1
ATOM 7078 N N . ALA B 1 427 ? 136.72718 10.48538 43.26171 1.000 28.98024 427 ALA B N 1
ATOM 7079 C CA . ALA B 1 427 ? 137.67688 10.50094 42.15276 1.000 28.58724 427 ALA B CA 1
ATOM 7080 C C . ALA B 1 427 ? 137.38880 9.33849 41.21234 1.000 29.62939 427 ALA B C 1
ATOM 7081 O O . ALA B 1 427 ? 137.38806 8.17042 41.63840 1.000 33.23135 427 ALA B O 1
ATOM 7083 N N . LEU B 1 428 ? 137.16905 9.66561 39.93812 1.000 28.03989 428 LEU B N 1
ATOM 7084 C CA . LEU B 1 428 ? 136.79841 8.71133 38.89422 1.000 31.39757 428 LEU B CA 1
ATOM 7085 C C . LEU B 1 428 ? 138.04658 8.14266 38.23983 1.000 28.10730 428 LEU B C 1
ATOM 7086 O O . LEU B 1 428 ? 139.05200 8.84002 38.07704 1.000 26.49290 428 LEU B O 1
ATOM 7091 N N . SER B 1 429 ? 137.95278 6.88807 37.80004 1.000 24.95982 429 SER B N 1
ATOM 7092 C CA . SER B 1 429 ? 139.14420 6.19078 37.35777 1.000 26.86786 429 SER B CA 1
ATOM 7093 C C . SER B 1 429 ? 138.75559 5.14626 36.31316 1.000 29.97990 429 SER B C 1
ATOM 7094 O O . SER B 1 429 ? 137.73737 4.46584 36.47392 1.000 31.38880 429 SER B O 1
ATOM 7097 N N . ASP B 1 430 ? 139.55706 5.02029 35.23505 1.000 30.55109 430 ASP B N 1
ATOM 7098 C CA . ASP B 1 430 ? 139.19214 4.19079 34.07191 1.000 28.81105 430 ASP B CA 1
ATOM 7099 C C . ASP B 1 430 ? 140.17205 3.02634 33.92426 1.000 32.17689 430 ASP B C 1
ATOM 7100 O O . ASP B 1 430 ? 141.14120 3.12271 33.16082 1.000 34.79664 430 ASP B O 1
ATOM 7105 N N . PRO B 1 431 ? 139.96185 1.90917 34.61888 1.000 31.98522 431 PRO B N 1
ATOM 7106 C CA . PRO B 1 431 ? 141.01268 0.87829 34.66290 1.000 29.14411 431 PRO B CA 1
ATOM 7107 C C . PRO B 1 431 ? 141.13739 0.02451 33.39865 1.000 30.25078 431 PRO B C 1
ATOM 7108 O O . PRO B 1 431 ? 142.18814 -0.58705 33.19961 1.000 29.49709 431 PRO B O 1
ATOM 7112 N N . TYR B 1 432 ? 140.11929 -0.07128 32.55138 1.000 29.86669 432 TYR B N 1
ATOM 7113 C CA . TYR B 1 432 ? 140.13768 -1.00493 31.43542 1.000 25.47031 432 TYR B CA 1
ATOM 7114 C C . TYR B 1 432 ? 140.22206 -0.32590 30.05900 1.000 33.59633 432 TYR B C 1
ATOM 7115 O O . TYR B 1 432 ? 140.05475 -1.00581 29.03383 1.000 34.01078 432 TYR B O 1
ATOM 7124 N N . ASP B 1 433 ? 140.46346 0.99243 30.00404 1.000 29.28301 433 ASP B N 1
ATOM 7125 C CA . ASP B 1 433 ? 140.48738 1.73827 28.75137 1.000 26.80690 433 ASP B CA 1
ATOM 7126 C C . ASP B 1 433 ? 139.16141 1.58572 28.02098 1.000 28.84833 433 ASP B C 1
ATOM 7127 O O . ASP B 1 433 ? 139.12493 1.23150 26.84160 1.000 27.51891 433 ASP B O 1
ATOM 7132 N N . TYR B 1 434 ? 138.05767 1.82337 28.73376 1.000 25.94644 434 TYR B N 1
ATOM 7133 C CA . TYR B 1 434 ? 136.74833 1.47988 28.18264 1.000 28.76615 434 TYR B CA 1
ATOM 7134 C C . TYR B 1 434 ? 136.57900 1.97512 26.73761 1.000 31.47484 434 TYR B C 1
ATOM 7135 O O . TYR B 1 434 ? 136.68135 3.17454 26.44368 1.000 28.93238 434 TYR B O 1
ATOM 7144 N N . HIS B 1 435 ? 136.36172 1.02679 25.83678 1.000 28.70361 435 HIS B N 1
ATOM 7145 C CA . HIS B 1 435 ? 136.05799 1.31254 24.44542 1.000 26.15804 435 HIS B CA 1
ATOM 7146 C C . HIS B 1 435 ? 134.53574 1.39111 24.29320 1.000 26.59796 435 HIS B C 1
ATOM 7147 O O . HIS B 1 435 ? 133.82992 0.40886 24.57135 1.000 22.72533 435 HIS B O 1
ATOM 7154 N N . LEU B 1 436 ? 134.02639 2.56997 23.92168 1.000 25.47963 436 LEU B N 1
ATOM 7155 C CA . LEU B 1 436 ? 132.57912 2.81893 23.95668 1.000 30.05762 436 LEU B CA 1
ATOM 7156 C C . LEU B 1 436 ? 131.82030 1.76368 23.15430 1.000 26.69342 436 LEU B C 1
ATOM 7157 O O . LEU B 1 436 ? 132.17847 1.44428 22.01958 1.000 28.30544 436 LEU B O 1
ATOM 7162 N N . LYS B 1 437 ? 130.79522 1.18524 23.76142 1.000 29.34669 437 LYS B N 1
ATOM 7163 C CA . LYS B 1 437 ? 130.00639 0.14305 23.10413 1.000 28.32408 437 LYS B CA 1
ATOM 7164 C C . LYS B 1 437 ? 128.54904 0.48201 23.33803 1.000 31.58671 437 LYS B C 1
ATOM 7165 O O . LYS B 1 437 ? 128.05430 0.37276 24.46658 1.000 32.48038 437 LYS B O 1
ATOM 7171 N N . VAL B 1 438 ? 127.87797 0.94489 22.29023 1.000 30.94356 438 VAL B N 1
ATOM 7172 C CA . VAL B 1 438 ? 126.50683 1.42064 22.40115 1.000 30.52695 438 VAL B CA 1
ATOM 7173 C C . VAL B 1 438 ? 125.55839 0.26225 22.13482 1.000 35.20210 438 VAL B C 1
ATOM 7174 O O . VAL B 1 438 ? 125.75431 -0.51317 21.19465 1.000 36.24850 438 VAL B O 1
ATOM 7178 N N . LYS B 1 439 ? 124.53409 0.12376 22.97191 1.000 37.37117 439 LYS B N 1
ATOM 7179 C CA . LYS B 1 439 ? 123.47003 -0.82658 22.70788 1.000 34.98197 439 LYS B CA 1
ATOM 7180 C C . LYS B 1 439 ? 122.16633 -0.05155 22.56415 1.000 36.03423 439 LYS B C 1
ATOM 7181 O O . LYS B 1 439 ? 121.89871 0.87673 23.34192 1.000 35.75780 439 LYS B O 1
ATOM 7187 N N . GLN B 1 440 ? 121.38002 -0.41195 21.54701 1.000 32.18153 440 GLN B N 1
ATOM 7188 C CA . GLN B 1 440 ? 120.12504 0.25342 21.24815 1.000 34.77009 440 GLN B CA 1
ATOM 7189 C C . GLN B 1 440 ? 118.94655 -0.66019 21.55953 1.000 37.98066 440 GLN B C 1
ATOM 7190 O O . GLN B 1 440 ? 118.88411 -1.79455 21.08213 1.000 38.85263 440 GLN B O 1
ATOM 7196 N N . SER B 1 441 ? 117.99820 -0.13834 22.33546 1.000 37.32830 441 SER B N 1
ATOM 7197 C CA . SER B 1 441 ? 116.72730 -0.80752 22.58314 1.000 38.23902 441 SER B CA 1
ATOM 7198 C C . SER B 1 441 ? 115.66452 0.22709 22.28169 1.000 42.52785 441 SER B C 1
ATOM 7199 O O . SER B 1 441 ? 115.65343 0.77603 21.18315 1.000 39.16269 441 SER B O 1
ATOM 7202 N N . LEU B 1 442 ? 114.79459 0.54138 23.23861 1.000 42.99092 442 LEU B N 1
ATOM 7203 C CA . LEU B 1 442 ? 114.04617 1.77788 23.11322 1.000 43.27324 442 LEU B CA 1
ATOM 7204 C C . LEU B 1 442 ? 114.97733 2.97169 23.17473 1.000 39.37273 442 LEU B C 1
ATOM 7205 O O . LEU B 1 442 ? 114.61062 4.06940 22.74597 1.000 41.47203 442 LEU B O 1
ATOM 7210 N N . THR B 1 443 ? 116.16752 2.77484 23.71848 1.000 34.01393 443 THR B N 1
ATOM 7211 C CA . THR B 1 443 ? 117.07663 3.85710 24.02781 1.000 39.30909 443 THR B CA 1
ATOM 7212 C C . THR B 1 443 ? 118.46623 3.39589 23.65717 1.000 35.27805 443 THR B C 1
ATOM 7213 O O . THR B 1 443 ? 118.69234 2.22199 23.35416 1.000 36.15040 443 THR B O 1
ATOM 7217 N N . ILE B 1 444 ? 119.40223 4.31700 23.66195 1.000 33.40978 444 ILE B N 1
ATOM 7218 C CA . ILE B 1 444 ? 120.78599 3.94084 23.44828 1.000 35.79829 444 ILE B CA 1
ATOM 7219 C C . ILE B 1 444 ? 121.52130 4.20569 24.74189 1.000 35.38458 444 ILE B C 1
ATOM 7220 O O . ILE B 1 444 ? 121.19503 5.12677 25.50031 1.000 36.75127 444 ILE B O 1
ATOM 7225 N N . LYS B 1 445 ? 122.51493 3.36328 24.99843 1.000 36.95227 445 LYS B N 1
ATOM 7226 C CA . LYS B 1 445 ? 123.23090 3.45930 26.25711 1.000 36.90711 445 LYS B CA 1
ATOM 7227 C C . LYS B 1 445 ? 124.58684 2.79729 26.10413 1.000 35.01213 445 LYS B C 1
ATOM 7228 O O . LYS B 1 445 ? 124.72218 1.85036 25.30464 1.000 34.53390 445 LYS B O 1
ATOM 7234 N N . PRO B 1 446 ? 125.60391 3.26552 26.81281 1.000 30.86329 446 PRO B N 1
ATOM 7235 C CA . PRO B 1 446 ? 126.88830 2.56259 26.77855 1.000 34.30720 446 PRO B CA 1
ATOM 7236 C C . PRO B 1 446 ? 126.81564 1.29756 27.62457 1.000 33.15796 446 PRO B C 1
ATOM 7237 O O . PRO B 1 446 ? 126.27879 1.30155 28.73429 1.000 33.53229 446 PRO B O 1
ATOM 7241 N N . GLU B 1 447 ? 127.32849 0.19948 27.06131 1.000 32.70860 447 GLU B N 1
ATOM 7242 C CA . GLU B 1 447 ? 127.28026 -1.12176 27.67037 1.000 36.01161 447 GLU B CA 1
ATOM 7243 C C . GLU B 1 447 ? 128.66478 -1.53748 28.16312 1.000 31.70818 447 GLU B C 1
ATOM 7244 O O . GLU B 1 447 ? 129.68576 -1.13200 27.60059 1.000 29.11921 447 GLU B O 1
ATOM 7250 N N . ASP B 1 448 ? 128.68542 -2.37949 29.19930 1.000 32.27806 448 ASP B N 1
ATOM 7251 C CA . ASP B 1 448 ? 129.93485 -2.92566 29.77103 1.000 36.12501 448 ASP B CA 1
ATOM 7252 C C . ASP B 1 448 ? 130.95060 -1.82775 30.08717 1.000 29.69437 448 ASP B C 1
ATOM 7253 O O . ASP B 1 448 ? 132.14959 -1.95860 29.82931 1.000 33.58516 448 ASP B O 1
ATOM 7258 N N . PHE B 1 449 ? 130.45803 -0.72988 30.64442 1.000 27.66741 449 PHE B N 1
ATOM 7259 C CA . PHE B 1 449 ? 131.26823 0.39920 31.05977 1.000 23.66739 449 PHE B CA 1
ATOM 7260 C C . PHE B 1 449 ? 131.55072 0.22909 32.54179 1.000 30.52825 449 PHE B C 1
ATOM 7261 O O . PHE B 1 449 ? 130.61625 0.24258 33.35727 1.000 31.16768 449 PHE B O 1
ATOM 7269 N N . ALA B 1 450 ? 132.82700 0.07926 32.89027 1.000 26.89903 450 ALA B N 1
ATOM 7270 C CA . ALA B 1 450 ? 133.23102 -0.05673 34.28172 1.000 28.97150 450 ALA B CA 1
ATOM 7271 C C . ALA B 1 450 ? 134.13091 1.09929 34.66238 1.000 28.32000 450 ALA B C 1
ATOM 7272 O O . ALA B 1 450 ? 134.94941 1.55391 33.86086 1.000 29.10483 450 ALA B O 1
ATOM 7274 N N . LEU B 1 451 ? 133.98815 1.56602 35.89416 1.000 28.27182 451 LEU B N 1
ATOM 7275 C CA . LEU B 1 451 ? 134.95559 2.50338 36.42165 1.000 31.34964 451 LEU B CA 1
ATOM 7276 C C . LEU B 1 451 ? 135.26119 2.14190 37.86804 1.000 33.93394 451 LEU B C 1
ATOM 7277 O O . LEU B 1 451 ? 134.65506 1.23185 38.45415 1.000 30.51522 451 LEU B O 1
ATOM 7282 N N . ARG B 1 452 ? 136.27786 2.81822 38.41390 1.000 31.72047 452 ARG B N 1
ATOM 7283 C CA . ARG B 1 452 ? 136.60623 2.71105 39.82978 1.000 35.34805 452 ARG B CA 1
ATOM 7284 C C . ARG B 1 452 ? 136.62033 4.10171 40.44929 1.000 35.44418 452 ARG B C 1
ATOM 7285 O O . ARG B 1 452 ? 136.89894 5.10998 39.78184 1.000 34.66973 452 ARG B O 1
ATOM 7293 N N . VAL B 1 453 ? 136.28606 4.14836 41.73331 1.000 32.57909 453 VAL B N 1
ATOM 7294 C CA . VAL B 1 453 ? 136.17407 5.40997 42.44539 1.000 35.30286 453 VAL B CA 1
ATOM 7295 C C . VAL B 1 453 ? 136.98380 5.34265 43.72451 1.000 33.74590 453 VAL B C 1
ATOM 7296 O O . VAL B 1 453 ? 137.20865 4.27258 44.30089 1.000 32.10359 453 VAL B O 1
ATOM 7300 N N . ARG B 1 454 ? 137.42997 6.50899 44.16061 1.000 35.31572 454 ARG B N 1
ATOM 7301 C CA . ARG B 1 454 ? 138.04320 6.61432 45.47128 1.000 35.68352 454 ARG B CA 1
ATOM 7302 C C . ARG B 1 454 ? 137.55565 7.89519 46.12230 1.000 34.90448 454 ARG B C 1
ATOM 7303 O O . ARG B 1 454 ? 137.44152 8.91139 45.44973 1.000 33.74395 454 ARG B O 1
ATOM 7311 N N . GLU B 1 455 ? 137.24908 7.84071 47.42059 1.000 40.42509 455 GLU B N 1
ATOM 7312 C CA . GLU B 1 455 ? 136.89037 9.04372 48.17637 1.000 36.55434 455 GLU B CA 1
ATOM 7313 C C . GLU B 1 455 ? 137.88260 10.16863 47.92653 1.000 33.07084 455 GLU B C 1
ATOM 7314 O O . GLU B 1 455 ? 139.09766 9.99750 48.06788 1.000 35.90388 455 GLU B O 1
ATOM 7320 N N . ARG B 1 456 ? 137.35846 11.32863 47.57815 1.000 34.29302 456 ARG B N 1
ATOM 7321 C CA . ARG B 1 456 ? 138.21047 12.49666 47.47992 1.000 36.88584 456 ARG B CA 1
ATOM 7322 C C . ARG B 1 456 ? 138.61721 12.89771 48.88728 1.000 37.40655 456 ARG B C 1
ATOM 7323 O O . ARG B 1 456 ? 137.77738 12.96709 49.78600 1.000 41.96325 456 ARG B O 1
ATOM 7331 N N . ARG B 1 457 ? 139.89883 13.12108 49.08214 1.000 35.42526 457 ARG B N 1
ATOM 7332 C CA . ARG B 1 457 ? 140.39260 13.55764 50.36946 1.000 36.91612 457 ARG B CA 1
ATOM 7333 C C . ARG B 1 457 ? 140.24431 15.06749 50.47721 1.000 41.33762 457 ARG B C 1
ATOM 7334 O O . ARG B 1 457 ? 140.18065 15.77155 49.46138 1.000 38.10991 457 ARG B O 1
ATOM 7342 N N . PRO B 1 458 ? 140.17065 15.60265 51.69765 1.000 42.74746 458 PRO B N 1
ATOM 7343 C CA . PRO B 1 458 ? 139.84925 17.03889 51.83687 1.000 38.58961 458 PRO B CA 1
ATOM 7344 C C . PRO B 1 458 ? 140.86401 17.98873 51.21957 1.000 33.83362 458 PRO B C 1
ATOM 7345 O O . PRO B 1 458 ? 140.45004 19.00212 50.64445 1.000 39.04018 458 PRO B O 1
ATOM 7349 N N . HIS B 1 459 ? 142.17243 17.71466 51.30913 1.000 37.33368 459 HIS B N 1
ATOM 7350 C CA . HIS B 1 459 ? 143.17882 18.59503 50.70686 1.000 37.68862 459 HIS B CA 1
ATOM 7351 C C . HIS B 1 459 ? 143.27157 18.45827 49.18600 1.000 40.02413 459 HIS B C 1
ATOM 7352 O O . HIS B 1 459 ? 144.04575 19.18729 48.55721 1.000 39.28142 459 HIS B O 1
ATOM 7359 N N . GLU B 1 460 ? 142.51686 17.53449 48.58879 1.000 41.68444 460 GLU B N 1
ATOM 7360 C CA . GLU B 1 460 ? 142.48131 17.32439 47.14694 1.000 42.11746 460 GLU B CA 1
ATOM 7361 C C . GLU B 1 460 ? 141.43693 18.17985 46.44884 1.000 49.76638 460 GLU B C 1
ATOM 7362 O O . GLU B 1 460 ? 141.41373 18.22636 45.20603 1.000 50.72583 460 GLU B O 1
ATOM 7368 N N . ARG B 1 461 ? 140.58682 18.85944 47.21328 1.000 44.38297 461 ARG B N 1
ATOM 7369 C CA . ARG B 1 461 ? 139.46208 19.59028 46.65919 1.000 44.04234 461 ARG B CA 1
ATOM 7370 C C . ARG B 1 461 ? 139.84601 21.04166 46.40916 1.000 40.48252 461 ARG B C 1
ATOM 7371 O O . ARG B 1 461 ? 140.69146 21.60082 47.10605 1.000 44.52798 461 ARG B O 1
ATOM 7379 N N . PHE B 1 462 ? 139.23655 21.64270 45.38393 1.000 45.88718 462 PHE B N 1
ATOM 7380 C CA . PHE B 1 462 ? 139.57820 23.02675 44.99507 1.000 47.22182 462 PHE B CA 1
ATOM 7381 C C . PHE B 1 462 ? 139.25512 24.00345 46.11826 1.000 43.93631 462 PHE B C 1
ATOM 7382 O O . PHE B 1 462 ? 138.33455 23.78366 46.90310 1.000 46.81074 462 PHE B O 1
ATOM 7390 N N . ARG C 1 3 ? 201.91922 21.58043 7.92188 1.000 91.98644 3 ARG C N 1
ATOM 7391 C CA . ARG C 1 3 ? 202.53754 21.77148 9.22719 1.000 96.69924 3 ARG C CA 1
ATOM 7392 C C . ARG C 1 3 ? 201.63842 21.34693 10.36476 1.000 93.42936 3 ARG C C 1
ATOM 7393 O O . ARG C 1 3 ? 202.11037 20.76961 11.34974 1.000 93.58015 3 ARG C O 1
ATOM 7401 N N . ILE C 1 4 ? 200.34543 21.65580 10.23662 1.000 91.41246 4 ILE C N 1
ATOM 7402 C CA . ILE C 1 4 ? 199.38004 21.47517 11.31865 1.000 83.00270 4 ILE C CA 1
ATOM 7403 C C . ILE C 1 4 ? 198.75236 20.10446 11.06668 1.000 72.79642 4 ILE C C 1
ATOM 7404 O O . ILE C 1 4 ? 197.85171 20.00193 10.22479 1.000 68.68921 4 ILE C O 1
ATOM 7409 N N . LEU C 1 5 ? 199.11549 19.05795 11.80171 1.000 63.09846 5 LEU C N 1
ATOM 7410 C CA . LEU C 1 5 ? 198.57905 17.74940 11.42769 1.000 51.09227 5 LEU C CA 1
ATOM 7411 C C . LEU C 1 5 ? 197.13967 17.56077 11.92267 1.000 57.44123 5 LEU C C 1
ATOM 7412 O O . LEU C 1 5 ? 196.56398 18.41327 12.60874 1.000 55.81627 5 LEU C O 1
ATOM 7417 N N . ALA C 1 6 ? 196.51528 16.46167 11.46724 1.000 51.85405 6 ALA C N 1
ATOM 7418 C CA . ALA C 1 6 ? 195.17827 16.01014 11.84738 1.000 40.49947 6 ALA C CA 1
ATOM 7419 C C . ALA C 1 6 ? 195.16368 14.48969 11.99714 1.000 40.71974 6 ALA C C 1
ATOM 7420 O O . ALA C 1 6 ? 195.82352 13.78227 11.22263 1.000 47.59929 6 ALA C O 1
ATOM 7422 N N . PRO C 1 7 ? 194.49033 13.95402 13.01640 1.000 45.46481 7 PRO C N 1
ATOM 7423 C CA . PRO C 1 7 ? 194.42515 12.49123 13.15062 1.000 42.62057 7 PRO C CA 1
ATOM 7424 C C . PRO C 1 7 ? 193.55415 11.88102 12.06002 1.000 44.93431 7 PRO C C 1
ATOM 7425 O O . PRO C 1 7 ? 192.46866 12.38736 11.74604 1.000 48.53731 7 PRO C O 1
ATOM 7429 N N . ILE C 1 8 ? 194.04632 10.80099 11.46530 1.000 43.98708 8 ILE C N 1
ATOM 7430 C CA . ILE C 1 8 ? 193.25365 10.10531 10.43983 1.000 44.55050 8 ILE C CA 1
ATOM 7431 C C . ILE C 1 8 ? 191.98396 9.54654 11.07103 1.000 36.64603 8 ILE C C 1
ATOM 7432 O O . ILE C 1 8 ? 192.06483 8.83902 12.09651 1.000 34.84838 8 ILE C O 1
ATOM 7437 N N . PRO C 1 9 ? 190.80583 9.79865 10.48739 1.000 37.04688 9 PRO C N 1
ATOM 7438 C CA . PRO C 1 9 ? 189.55042 9.31507 11.07725 1.000 33.52188 9 PRO C CA 1
ATOM 7439 C C . PRO C 1 9 ? 189.56658 7.81264 11.32564 1.000 36.25289 9 PRO C C 1
ATOM 7440 O O . PRO C 1 9 ? 190.29327 7.05246 10.68491 1.000 38.17558 9 PRO C O 1
ATOM 7444 N N . SER C 1 10 ? 188.76766 7.38466 12.29126 1.000 40.65321 10 SER C N 1
ATOM 7445 C CA . SER C 1 10 ? 188.74473 5.98524 12.66476 1.000 38.03046 10 SER C CA 1
ATOM 7446 C C . SER C 1 10 ? 187.29428 5.54545 12.81790 1.000 34.41687 10 SER C C 1
ATOM 7447 O O . SER C 1 10 ? 186.50958 6.21774 13.49072 1.000 33.87128 10 SER C O 1
ATOM 7450 N N . PRO C 1 11 ? 186.91051 4.44127 12.19228 1.000 37.38851 11 PRO C N 1
ATOM 7451 C CA . PRO C 1 11 ? 185.51815 4.01395 12.17444 1.000 36.79766 11 PRO C CA 1
ATOM 7452 C C . PRO C 1 11 ? 185.10889 3.44879 13.52150 1.000 38.33086 11 PRO C C 1
ATOM 7453 O O . PRO C 1 11 ? 185.96972 3.20627 14.37842 1.000 32.61278 11 PRO C O 1
ATOM 7457 N N . PRO C 1 12 ? 183.80835 3.29395 13.77561 1.000 40.56366 12 PRO C N 1
ATOM 7458 C CA . PRO C 1 12 ? 183.37863 2.87272 15.11625 1.000 37.29882 12 PRO C CA 1
ATOM 7459 C C . PRO C 1 12 ? 183.99401 1.52517 15.45360 1.000 39.65399 12 PRO C C 1
ATOM 7460 O O . PRO C 1 12 ? 184.18449 0.67104 14.57801 1.000 37.00906 12 PRO C O 1
ATOM 7464 N N . LYS C 1 13 ? 184.33385 1.36286 16.73028 1.000 38.06451 13 LYS C N 1
ATOM 7465 C CA . LYS C 1 13 ? 184.96375 0.15797 17.24974 1.000 38.48773 13 LYS C CA 1
ATOM 7466 C C . LYS C 1 13 ? 183.93337 -0.78521 17.86733 1.000 37.38700 13 LYS C C 1
ATOM 7467 O O . LYS C 1 13 ? 182.90221 -0.36107 18.39434 1.000 40.49987 13 LYS C O 1
ATOM 7473 N N . HIS C 1 14 ? 184.24253 -2.04157 17.83015 1.000 37.98586 14 HIS C N 1
ATOM 7474 C CA . HIS C 1 14 ? 183.39428 -3.08941 18.35437 1.000 39.34355 14 HIS C CA 1
ATOM 7475 C C . HIS C 1 14 ? 183.99105 -3.52286 19.68478 1.000 46.57001 14 HIS C C 1
ATOM 7476 O O . HIS C 1 14 ? 185.21327 -3.69858 19.77115 1.000 44.27784 14 HIS C O 1
ATOM 7483 N N . PRO C 1 15 ? 183.19248 -3.69370 20.74235 1.000 46.66925 15 PRO C N 1
ATOM 7484 C CA . PRO C 1 15 ? 183.78797 -3.90743 22.07081 1.000 39.42675 15 PRO C CA 1
ATOM 7485 C C . PRO C 1 15 ? 184.61043 -5.18279 22.20090 1.000 39.41099 15 PRO C C 1
ATOM 7486 O O . PRO C 1 15 ? 185.59595 -5.16103 22.94533 1.000 42.63539 15 PRO C O 1
ATOM 7490 N N . GLN C 1 16 ? 184.25068 -6.29672 21.54293 1.000 42.83730 16 GLN C N 1
ATOM 7491 C CA . GLN C 1 16 ? 185.17592 -7.43227 21.58170 1.000 47.07244 16 GLN C CA 1
ATOM 7492 C C . GLN C 1 16 ? 186.17747 -7.38920 20.44037 1.000 44.37990 16 GLN C C 1
ATOM 7493 O O . GLN C 1 16 ? 187.33794 -7.74988 20.64195 1.000 48.56152 16 GLN C O 1
ATOM 7499 N N . TYR C 1 17 ? 185.75823 -6.98590 19.23899 1.000 44.10907 17 TYR C N 1
ATOM 7500 C CA . TYR C 1 17 ? 186.56320 -7.23955 18.04569 1.000 45.68219 17 TYR C CA 1
ATOM 7501 C C . TYR C 1 17 ? 187.43885 -6.06836 17.62231 1.000 36.89058 17 TYR C C 1
ATOM 7502 O O . TYR C 1 17 ? 188.27970 -6.24535 16.74587 1.000 39.79331 17 TYR C O 1
ATOM 7511 N N . GLY C 1 18 ? 187.26225 -4.88348 18.20398 1.000 39.24916 18 GLY C N 1
ATOM 7512 C CA . GLY C 1 18 ? 187.98912 -3.70071 17.77906 1.000 34.34373 18 GLY C CA 1
ATOM 7513 C C . GLY C 1 18 ? 187.57171 -3.24022 16.39445 1.000 41.17977 18 GLY C C 1
ATOM 7514 O O . GLY C 1 18 ? 186.47503 -2.68738 16.23201 1.000 39.40773 18 GLY C O 1
ATOM 7515 N N . HIS C 1 19 ? 188.41436 -3.50347 15.38480 1.000 37.87755 19 HIS C N 1
ATOM 7516 C CA . HIS C 1 19 ? 188.10991 -3.21942 13.98738 1.000 32.08501 19 HIS C CA 1
ATOM 7517 C C . HIS C 1 19 ? 188.04707 -4.48627 13.15587 1.000 37.10643 19 HIS C C 1
ATOM 7518 O O . HIS C 1 19 ? 187.80935 -4.40991 11.94473 1.000 37.59463 19 HIS C O 1
ATOM 7525 N N . LEU C 1 20 ? 188.27613 -5.64860 13.76791 1.000 38.17524 20 LEU C N 1
ATOM 7526 C CA . LEU C 1 20 ? 188.35153 -6.89994 13.02557 1.000 39.20850 20 LEU C CA 1
ATOM 7527 C C . LEU C 1 20 ? 187.02195 -7.30006 12.39280 1.000 33.51634 20 LEU C C 1
ATOM 7528 O O . LEU C 1 20 ? 187.01676 -8.08700 11.44055 1.000 37.43231 20 LEU C O 1
ATOM 7533 N N . HIS C 1 21 ? 185.89108 -6.81128 12.91292 1.000 34.33333 21 HIS C N 1
ATOM 7534 C CA . HIS C 1 21 ? 184.61946 -7.19088 12.31144 1.000 36.00235 21 HIS C CA 1
ATOM 7535 C C . HIS C 1 21 ? 184.49058 -6.64362 10.90288 1.000 35.62708 21 HIS C C 1
ATOM 7536 O O . HIS C 1 21 ? 183.79556 -7.24827 10.07936 1.000 38.14814 21 HIS C O 1
ATOM 7543 N N . TYR C 1 22 ? 185.14686 -5.51040 10.60369 1.000 37.36814 22 TYR C N 1
ATOM 7544 C CA . TYR C 1 22 ? 185.12012 -4.98383 9.23965 1.000 35.14076 22 TYR C CA 1
ATOM 7545 C C . TYR C 1 22 ? 185.82739 -5.90326 8.26514 1.000 31.55164 22 TYR C C 1
ATOM 7546 O O . TYR C 1 22 ? 185.61889 -5.76321 7.05780 1.000 36.25530 22 TYR C O 1
ATOM 7555 N N . LEU C 1 23 ? 186.64482 -6.84400 8.74688 1.000 31.30137 23 LEU C N 1
ATOM 7556 C CA . LEU C 1 23 ? 187.27101 -7.81292 7.85699 1.000 32.55807 23 LEU C CA 1
ATOM 7557 C C . LEU C 1 23 ? 186.45000 -9.08149 7.74343 1.000 32.54675 23 LEU C C 1
ATOM 7558 O O . LEU C 1 23 ? 186.79905 -9.96984 6.96304 1.000 37.37373 23 LEU C O 1
ATOM 7563 N N . ALA C 1 24 ? 185.37136 -9.19311 8.49225 1.000 27.01744 24 ALA C N 1
ATOM 7564 C CA . ALA C 1 24 ? 184.58250 -10.40042 8.37263 1.000 30.27694 24 ALA C CA 1
ATOM 7565 C C . ALA C 1 24 ? 183.60668 -10.25086 7.20190 1.000 30.68100 24 ALA C C 1
ATOM 7566 O O . ALA C 1 24 ? 183.43266 -9.16112 6.65373 1.000 27.03806 24 ALA C O 1
ATOM 7568 N N . GLY C 1 25 ? 183.00577 -11.37042 6.79402 1.000 31.25398 25 GLY C N 1
ATOM 7569 C CA . GLY C 1 25 ? 181.94841 -11.38513 5.78825 1.000 37.02720 25 GLY C CA 1
ATOM 7570 C C . GLY C 1 25 ? 182.42990 -11.82349 4.41508 1.000 37.46031 25 GLY C C 1
ATOM 7571 O O . GLY C 1 25 ? 183.61986 -12.04270 4.16756 1.000 34.23292 25 GLY C O 1
ATOM 7572 N N . ASP C 1 26 ? 181.46341 -11.94327 3.49226 1.000 42.10277 26 ASP C N 1
ATOM 7573 C CA . ASP C 1 26 ? 181.77717 -12.44878 2.15059 1.000 43.31748 26 ASP C CA 1
ATOM 7574 C C . ASP C 1 26 ? 182.49719 -11.41743 1.28247 1.000 41.68089 26 ASP C C 1
ATOM 7575 O O . ASP C 1 26 ? 183.12181 -11.80200 0.28447 1.000 44.31966 26 ASP C O 1
ATOM 7580 N N . ALA C 1 27 ? 182.43980 -10.13154 1.64043 1.000 36.43144 27 ALA C N 1
ATOM 7581 C CA . ALA C 1 27 ? 183.05398 -9.06742 0.84143 1.000 36.39861 27 ALA C CA 1
ATOM 7582 C C . ALA C 1 27 ? 183.37443 -7.87740 1.73507 1.000 35.13535 27 ALA C C 1
ATOM 7583 O O . ALA C 1 27 ? 182.68395 -6.84751 1.71511 1.000 31.19713 27 ALA C O 1
ATOM 7585 N N . PRO C 1 28 ? 184.45496 -7.96720 2.51022 1.000 35.26721 28 PRO C N 1
ATOM 7586 C CA . PRO C 1 28 ? 184.77760 -6.86689 3.43212 1.000 32.63438 28 PRO C CA 1
ATOM 7587 C C . PRO C 1 28 ? 185.03103 -5.52755 2.73803 1.000 36.55573 28 PRO C C 1
ATOM 7588 O O . PRO C 1 28 ? 184.83890 -4.46837 3.37391 1.000 30.83116 28 PRO C O 1
ATOM 7592 N N . VAL C 1 29 ? 185.42182 -5.52461 1.44591 1.000 33.55833 29 VAL C N 1
ATOM 7593 C CA . VAL C 1 29 ? 185.56798 -4.24090 0.75023 1.000 32.41542 29 VAL C CA 1
ATOM 7594 C C . VAL C 1 29 ? 184.23252 -3.49464 0.72814 1.000 29.53655 29 VAL C C 1
ATOM 7595 O O . VAL C 1 29 ? 184.19822 -2.25796 0.68632 1.000 27.73082 29 VAL C O 1
ATOM 7599 N N . LEU C 1 30 ? 183.11305 -4.22090 0.78402 1.000 30.98991 30 LEU C N 1
ATOM 7600 C CA . LEU C 1 30 ? 181.82364 -3.53843 0.82156 1.000 34.74340 30 LEU C CA 1
ATOM 7601 C C . LEU C 1 30 ? 181.55382 -2.92303 2.20082 1.000 35.61868 30 LEU C C 1
ATOM 7602 O O . LEU C 1 30 ? 180.99493 -1.81262 2.29548 1.000 30.77887 30 LEU C O 1
ATOM 7607 N N . ASN C 1 31 ? 182.00313 -3.59036 3.27138 1.000 31.68124 31 ASN C N 1
ATOM 7608 C CA . ASN C 1 31 ? 182.02211 -2.95215 4.58279 1.000 29.37260 31 ASN C CA 1
ATOM 7609 C C . ASN C 1 31 ? 182.73709 -1.61897 4.50928 1.000 31.93713 31 ASN C C 1
ATOM 7610 O O . ASN C 1 31 ? 182.25914 -0.60009 5.04627 1.000 30.04636 31 ASN C O 1
ATOM 7615 N N . PHE C 1 32 ? 183.89417 -1.61382 3.81445 1.000 32.01575 32 PHE C N 1
ATOM 7616 C CA . PHE C 1 32 ? 184.70628 -0.40149 3.72261 1.000 28.53719 32 PHE C CA 1
ATOM 7617 C C . PHE C 1 32 ? 183.99783 0.68290 2.93377 1.000 28.81789 32 PHE C C 1
ATOM 7618 O O . PHE C 1 32 ? 184.01914 1.85349 3.32774 1.000 28.63998 32 PHE C O 1
ATOM 7626 N N . PHE C 1 33 ? 183.36265 0.30401 1.82276 1.000 28.40595 33 PHE C N 1
ATOM 7627 C CA . PHE C 1 33 ? 182.65486 1.26445 0.98572 1.000 27.46193 33 PHE C CA 1
ATOM 7628 C C . PHE C 1 33 ? 181.54251 1.94342 1.77103 1.000 27.84162 33 PHE C C 1
ATOM 7629 O O . PHE C 1 33 ? 181.34293 3.16513 1.67094 1.000 28.79815 33 PHE C O 1
ATOM 7637 N N . GLN C 1 34 ? 180.80387 1.15894 2.55633 1.000 29.40847 34 GLN C N 1
ATOM 7638 C CA . GLN C 1 34 ? 179.73078 1.73345 3.36163 1.000 31.27861 34 GLN C CA 1
ATOM 7639 C C . GLN C 1 34 ? 180.28588 2.70601 4.38539 1.000 26.00566 34 GLN C C 1
ATOM 7640 O O . GLN C 1 34 ? 179.76437 3.81559 4.53825 1.000 26.31208 34 GLN C O 1
ATOM 7646 N N . LEU C 1 35 ? 181.32388 2.29235 5.12408 1.000 27.00327 35 LEU C N 1
ATOM 7647 C CA . LEU C 1 35 ? 182.00485 3.22686 6.03196 1.000 29.00189 35 LEU C CA 1
ATOM 7648 C C . LEU C 1 35 ? 182.41348 4.51656 5.31861 1.000 34.38251 35 LEU C C 1
ATOM 7649 O O . LEU C 1 35 ? 182.20132 5.62676 5.83327 1.000 29.14048 35 LEU C O 1
ATOM 7654 N N . ALA C 1 36 ? 183.06543 4.36357 4.14874 1.000 29.55660 36 ALA C N 1
ATOM 7655 C CA . ALA C 1 36 ? 183.63148 5.48766 3.41217 1.000 30.90111 36 ALA C CA 1
ATOM 7656 C C . ALA C 1 36 ? 182.56786 6.50695 3.05044 1.000 30.69563 36 ALA C C 1
ATOM 7657 O O . ALA C 1 36 ? 182.83267 7.71422 3.04525 1.000 26.94590 36 ALA C O 1
ATOM 7659 N N . ARG C 1 37 ? 181.34887 6.04005 2.76917 1.000 32.22244 37 ARG C N 1
ATOM 7660 C CA . ARG C 1 37 ? 180.29912 6.97116 2.35880 1.000 28.88276 37 ARG C CA 1
ATOM 7661 C C . ARG C 1 37 ? 179.84054 7.87667 3.48859 1.000 29.94338 37 ARG C C 1
ATOM 7662 O O . ARG C 1 37 ? 179.18047 8.89388 3.22098 1.000 30.28166 37 ARG C O 1
ATOM 7670 N N . GLN C 1 38 ? 180.17592 7.54351 4.74002 1.000 32.41084 38 GLN C N 1
ATOM 7671 C CA . GLN C 1 38 ? 179.87305 8.39158 5.89252 1.000 31.41509 38 GLN C CA 1
ATOM 7672 C C . GLN C 1 38 ? 181.09817 9.12052 6.44842 1.000 31.71081 38 GLN C C 1
ATOM 7673 O O . GLN C 1 38 ? 180.98243 9.84664 7.44584 1.000 32.53504 38 GLN C O 1
ATOM 7679 N N . ILE C 1 39 ? 182.27202 8.93413 5.86138 1.000 32.21605 39 ILE C N 1
ATOM 7680 C CA . ILE C 1 39 ? 183.44758 9.62156 6.39272 1.000 36.26283 39 ILE C CA 1
ATOM 7681 C C . ILE C 1 39 ? 183.93023 10.56514 5.29451 1.000 30.04390 39 ILE C C 1
ATOM 7682 O O . ILE C 1 39 ? 184.70006 10.15487 4.41649 1.000 32.91364 39 ILE C O 1
ATOM 7687 N N . PRO C 1 40 ? 183.53220 11.84119 5.32109 1.000 31.75708 40 PRO C N 1
ATOM 7688 C CA . PRO C 1 40 ? 183.78986 12.72374 4.16898 1.000 28.79996 40 PRO C CA 1
ATOM 7689 C C . PRO C 1 40 ? 185.22675 13.17327 4.03108 1.000 32.41760 40 PRO C C 1
ATOM 7690 O O . PRO C 1 40 ? 185.56749 13.74213 2.98595 1.000 29.78119 40 PRO C O 1
ATOM 7694 N N . GLU C 1 41 ? 186.07168 12.94625 5.04670 1.000 32.22897 41 GLU C N 1
ATOM 7695 C CA . GLU C 1 41 ? 187.47567 13.32361 4.96675 1.000 30.11389 41 GLU C CA 1
ATOM 7696 C C . GLU C 1 41 ? 188.20566 12.57405 3.86717 1.000 34.14771 41 GLU C C 1
ATOM 7697 O O . GLU C 1 41 ? 189.32047 12.96880 3.50484 1.000 32.09640 41 GLU C O 1
ATOM 7703 N N . GLY C 1 42 ? 187.63908 11.46071 3.37699 1.000 31.78940 42 GLY C N 1
ATOM 7704 C CA . GLY C 1 42 ? 188.18740 10.78237 2.22087 1.000 29.95643 42 GLY C CA 1
ATOM 7705 C C . GLY C 1 42 ? 189.16801 9.66645 2.51617 1.000 27.16963 42 GLY C C 1
ATOM 7706 O O . GLY C 1 42 ? 189.75558 9.12148 1.57095 1.000 25.35127 42 GLY C O 1
ATOM 7707 N N . LEU C 1 43 ? 189.41231 9.35697 3.78686 1.000 25.82363 43 LEU C N 1
ATOM 7708 C CA . LEU C 1 43 ? 190.21689 8.20904 4.18574 1.000 27.61323 43 LEU C CA 1
ATOM 7709 C C . LEU C 1 43 ? 189.89907 7.89426 5.63927 1.000 27.92865 43 LEU C C 1
ATOM 7710 O O . LEU C 1 43 ? 189.38738 8.73826 6.37724 1.000 26.99281 43 LEU C O 1
ATOM 7715 N N . PHE C 1 44 ? 190.18578 6.65722 6.03008 1.000 27.60569 44 PHE C N 1
ATOM 7716 C CA . PHE C 1 44 ? 190.05266 6.25508 7.42486 1.000 31.22794 44 PHE C CA 1
ATOM 7717 C C . PHE C 1 44 ? 191.09379 5.18125 7.73031 1.000 36.60078 44 PHE C C 1
ATOM 7718 O O . PHE C 1 44 ? 191.70777 4.60362 6.82769 1.000 30.43757 44 PHE C O 1
ATOM 7726 N N . GLN C 1 45 ? 191.22018 4.86150 9.01985 1.000 34.53533 45 GLN C N 1
ATOM 7727 C CA . GLN C 1 45 ? 192.29376 4.02692 9.54751 1.000 37.64834 45 GLN C CA 1
ATOM 7728 C C . GLN C 1 45 ? 191.71406 2.90235 10.39457 1.000 41.44216 45 GLN C C 1
ATOM 7729 O O . GLN C 1 45 ? 190.82367 3.13868 11.21249 1.000 40.59961 45 GLN C O 1
ATOM 7735 N N . LEU C 1 46 ? 192.24360 1.68951 10.22375 1.000 48.38996 46 LEU C N 1
ATOM 7736 C CA . LEU C 1 46 ? 191.87179 0.51591 11.00600 1.000 45.68349 46 LEU C CA 1
ATOM 7737 C C . LEU C 1 46 ? 193.08956 -0.02763 11.73097 1.000 45.04926 46 LEU C C 1
ATOM 7738 O O . LEU C 1 46 ? 194.21009 0.03974 11.22163 1.000 49.13417 46 LEU C O 1
ATOM 7743 N N . ASP C 1 47 ? 192.85072 -0.61040 12.89335 1.000 48.87760 47 ASP C N 1
ATOM 7744 C CA . ASP C 1 47 ? 193.89623 -1.25315 13.67545 1.000 52.84878 47 ASP C CA 1
ATOM 7745 C C . ASP C 1 47 ? 193.61586 -2.73322 13.55209 1.000 51.86062 47 ASP C C 1
ATOM 7746 O O . ASP C 1 47 ? 192.78779 -3.28542 14.28270 1.000 58.15312 47 ASP C O 1
ATOM 7751 N N . ILE C 1 48 ? 194.27918 -3.36691 12.59159 1.000 57.99185 48 ILE C N 1
ATOM 7752 C CA . ILE C 1 48 ? 194.13339 -4.80031 12.37717 1.000 64.02039 48 ILE C CA 1
ATOM 7753 C C . ILE C 1 48 ? 195.21552 -5.41266 13.25169 1.000 70.29944 48 ILE C C 1
ATOM 7754 O O . ILE C 1 48 ? 196.36714 -5.49391 12.84706 1.000 71.80873 48 ILE C O 1
ATOM 7759 N N . GLN C 1 49 ? 194.83113 -5.79859 14.47938 1.000 72.57898 49 GLN C N 1
ATOM 7760 C CA . GLN C 1 49 ? 195.73104 -6.31310 15.51358 1.000 77.41802 49 GLN C CA 1
ATOM 7761 C C . GLN C 1 49 ? 197.09345 -6.68744 14.93067 1.000 76.96084 49 GLN C C 1
ATOM 7762 O O . GLN C 1 49 ? 197.22183 -7.64181 14.15514 1.000 75.71516 49 GLN C O 1
ATOM 7768 N N . GLY C 1 50 ? 198.09149 -5.86527 15.21579 1.000 69.82058 50 GLY C N 1
ATOM 7769 C CA . GLY C 1 50 ? 199.34818 -6.05146 14.53809 1.000 75.78568 50 GLY C CA 1
ATOM 7770 C C . GLY C 1 50 ? 199.77090 -4.82213 13.75744 1.000 74.40940 50 GLY C C 1
ATOM 7771 O O . GLY C 1 50 ? 200.85887 -4.28881 13.98652 1.000 77.04820 50 GLY C O 1
ATOM 7772 N N . ARG C 1 51 ? 198.93235 -4.37344 12.82140 1.000 65.40998 51 ARG C N 1
ATOM 7773 C CA . ARG C 1 51 ? 199.29483 -3.33461 11.87441 1.000 60.68001 51 ARG C CA 1
ATOM 7774 C C . ARG C 1 51 ? 198.19914 -2.28049 11.82555 1.000 53.27843 51 ARG C C 1
ATOM 7775 O O . ARG C 1 51 ? 197.10369 -2.45589 12.37335 1.000 62.62685 51 ARG C O 1
ATOM 7783 N N . THR C 1 52 ? 198.53421 -1.14927 11.21643 1.000 42.99587 52 THR C N 1
ATOM 7784 C CA . THR C 1 52 ? 197.57577 -0.14076 10.78084 1.000 49.67130 52 THR C CA 1
ATOM 7785 C C . THR C 1 52 ? 197.25123 -0.32235 9.28939 1.000 46.24684 52 THR C C 1
ATOM 7786 O O . THR C 1 52 ? 198.15992 -0.43419 8.46300 1.000 44.08075 52 THR C O 1
ATOM 7790 N N . LEU C 1 53 ? 195.96192 -0.41079 8.95796 1.000 41.95067 53 LEU C N 1
ATOM 7791 C CA . LEU C 1 53 ? 195.48181 -0.42746 7.57787 1.000 41.75687 53 LEU C CA 1
ATOM 7792 C C . LEU C 1 53 ? 194.73850 0.86659 7.27409 1.000 41.27418 53 LEU C C 1
ATOM 7793 O O . LEU C 1 53 ? 193.81483 1.23866 7.99812 1.000 43.15996 53 LEU C O 1
ATOM 7798 N N . ILE C 1 54 ? 195.10182 1.52995 6.18987 1.000 34.64075 54 ILE C N 1
ATOM 7799 C CA . ILE C 1 54 ? 194.48469 2.79068 5.80597 1.000 31.20833 54 ILE C CA 1
ATOM 7800 C C . ILE C 1 54 ? 193.72294 2.58596 4.50359 1.000 32.28123 54 ILE C C 1
ATOM 7801 O O . ILE C 1 54 ? 194.18239 1.86568 3.61600 1.000 28.65353 54 ILE C O 1
ATOM 7806 N N . GLN C 1 55 ? 192.52888 3.16263 4.42057 1.000 29.08292 55 GLN C N 1
ATOM 7807 C CA . GLN C 1 55 ? 191.70358 3.12268 3.22741 1.000 27.01981 55 GLN C CA 1
ATOM 7808 C C . GLN C 1 55 ? 191.54591 4.55718 2.74774 1.000 28.40074 55 GLN C C 1
ATOM 7809 O O . GLN C 1 55 ? 191.19598 5.43428 3.53917 1.000 31.47198 55 GLN C O 1
ATOM 7815 N N . ALA C 1 56 ? 191.83074 4.80228 1.46952 1.000 26.39763 56 ALA C N 1
ATOM 7816 C CA . ALA C 1 56 ? 191.76592 6.13457 0.88069 1.000 26.52493 56 ALA C CA 1
ATOM 7817 C C . ALA C 1 56 ? 190.87530 6.11073 -0.34952 1.000 23.46243 56 ALA C C 1
ATOM 7818 O O . ALA C 1 56 ? 190.94365 5.17213 -1.14466 1.000 25.74999 56 ALA C O 1
ATOM 7820 N N . TYR C 1 57 ? 190.05652 7.14739 -0.52406 1.000 25.94520 57 TYR C N 1
ATOM 7821 C CA . TYR C 1 57 ? 189.09970 7.14274 -1.63227 1.000 23.51317 57 TYR C CA 1
ATOM 7822 C C . TYR C 1 57 ? 188.77724 8.53777 -2.16985 1.000 25.71550 57 TYR C C 1
ATOM 7823 O O . TYR C 1 57 ? 188.16176 8.65240 -3.22815 1.000 27.62356 57 TYR C O 1
ATOM 7832 N N . ASP C 1 58 ? 189.17998 9.60112 -1.48220 1.000 27.32398 58 ASP C N 1
ATOM 7833 C CA . ASP C 1 58 ? 189.02762 10.93779 -2.04726 1.000 26.96541 58 ASP C CA 1
ATOM 7834 C C . ASP C 1 58 ? 189.86964 11.07550 -3.31430 1.000 27.18993 58 ASP C C 1
ATOM 7835 O O . ASP C 1 58 ? 191.04321 10.69663 -3.31108 1.000 26.08381 58 ASP C O 1
ATOM 7840 N N . PRO C 1 59 ? 189.30531 11.57983 -4.41494 1.000 28.50052 59 PRO C N 1
ATOM 7841 C CA . PRO C 1 59 ? 190.06825 11.62651 -5.68359 1.000 29.25780 59 PRO C CA 1
ATOM 7842 C C . PRO C 1 59 ? 191.37343 12.39682 -5.59706 1.000 32.35367 59 PRO C C 1
ATOM 7843 O O . PRO C 1 59 ? 192.35673 12.02818 -6.25191 1.000 36.06982 59 PRO C O 1
ATOM 7847 N N . ASN C 1 60 ? 191.41927 13.47571 -4.81755 1.000 34.42418 60 ASN C N 1
ATOM 7848 C CA . ASN C 1 60 ? 192.66582 14.23151 -4.72227 1.000 34.73634 60 ASN C CA 1
ATOM 7849 C C . ASN C 1 60 ? 193.66341 13.55508 -3.79659 1.000 30.69261 60 ASN C C 1
ATOM 7850 O O . ASN C 1 60 ? 194.87009 13.51836 -4.09136 1.000 33.98062 60 ASN C O 1
ATOM 7855 N N . LEU C 1 61 ? 193.18111 12.99161 -2.68581 1.000 31.98000 61 LEU C N 1
ATOM 7856 C CA . LEU C 1 61 ? 194.05140 12.15950 -1.86567 1.000 31.85332 61 LEU C CA 1
ATOM 7857 C C . LEU C 1 61 ? 194.66286 11.05515 -2.71116 1.000 32.54681 61 LEU C C 1
ATOM 7858 O O . LEU C 1 61 ? 195.85423 10.73696 -2.58719 1.000 34.36006 61 LEU C O 1
ATOM 7863 N N . VAL C 1 62 ? 193.84518 10.45997 -3.57698 1.000 30.19810 62 VAL C N 1
ATOM 7864 C CA . VAL C 1 62 ? 194.28602 9.32220 -4.36014 1.000 29.53558 62 VAL C CA 1
ATOM 7865 C C . VAL C 1 62 ? 195.26656 9.76660 -5.43018 1.000 29.17100 62 VAL C C 1
ATOM 7866 O O . VAL C 1 62 ? 196.21597 9.03692 -5.74173 1.000 29.47649 62 VAL C O 1
ATOM 7870 N N . ALA C 1 63 ? 195.06864 10.96688 -5.99999 1.000 28.36634 63 ALA C N 1
ATOM 7871 C CA . ALA C 1 63 ? 196.10168 11.56401 -6.85779 1.000 30.11905 63 ALA C CA 1
ATOM 7872 C C . ALA C 1 63 ? 197.44916 11.62584 -6.13886 1.000 30.17751 63 ALA C C 1
ATOM 7873 O O . ALA C 1 63 ? 198.46726 11.17801 -6.66744 1.000 35.00754 63 ALA C O 1
ATOM 7875 N N . GLU C 1 64 ? 197.46068 12.10112 -4.89289 1.000 32.75017 64 GLU C N 1
ATOM 7876 C CA . GLU C 1 64 ? 198.72458 12.12333 -4.15530 1.000 27.42013 64 GLU C CA 1
ATOM 7877 C C . GLU C 1 64 ? 199.27763 10.71756 -3.96233 1.000 32.21507 64 GLU C C 1
ATOM 7878 O O . GLU C 1 64 ? 200.48760 10.49336 -4.10436 1.000 35.28353 64 GLU C O 1
ATOM 7884 N N . LEU C 1 65 ? 198.41816 9.76212 -3.59099 1.000 33.02258 65 LEU C N 1
ATOM 7885 C CA . LEU C 1 65 ? 198.87790 8.38861 -3.34311 1.000 31.62895 65 LEU C CA 1
ATOM 7886 C C . LEU C 1 65 ? 199.31446 7.67914 -4.62326 1.000 34.15721 65 LEU C C 1
ATOM 7887 O O . LEU C 1 65 ? 199.91939 6.59232 -4.56096 1.000 27.10135 65 LEU C O 1
ATOM 7892 N N . THR C 1 66 ? 198.96218 8.26230 -5.77203 1.000 32.86980 66 THR C N 1
ATOM 7893 C CA . THR C 1 66 ? 199.26984 7.79445 -7.11331 1.000 33.54574 66 THR C CA 1
ATOM 7894 C C . THR C 1 66 ? 200.60809 8.32438 -7.61332 1.000 34.18193 66 THR C C 1
ATOM 7895 O O . THR C 1 66 ? 201.09539 7.87900 -8.66069 1.000 27.75731 66 THR C O 1
ATOM 7899 N N . ASP C 1 67 ? 201.21955 9.23751 -6.85927 1.000 34.29358 67 ASP C N 1
ATOM 7900 C CA . ASP C 1 67 ? 202.53977 9.78214 -7.15712 1.000 32.96168 67 ASP C CA 1
ATOM 7901 C C . ASP C 1 67 ? 203.59161 8.75828 -6.76863 1.000 34.01075 67 ASP C C 1
ATOM 7902 O O . ASP C 1 67 ? 203.77290 8.46159 -5.58549 1.000 33.00771 67 ASP C O 1
ATOM 7907 N N . GLU C 1 68 ? 204.24491 8.18160 -7.77375 1.000 33.52947 68 GLU C N 1
ATOM 7908 C CA . GLU C 1 68 ? 205.19473 7.10930 -7.55874 1.000 33.96282 68 GLU C CA 1
ATOM 7909 C C . GLU C 1 68 ? 206.52517 7.60819 -7.00373 1.000 37.91490 68 GLU C C 1
ATOM 7910 O O . GLU C 1 68 ? 207.39792 6.79542 -6.66285 1.000 35.97003 68 GLU C O 1
ATOM 7916 N N . ARG C 1 69 ? 206.70055 8.93197 -6.92263 1.000 36.59422 69 ARG C N 1
ATOM 7917 C CA . ARG C 1 69 ? 207.79782 9.47084 -6.14580 1.000 34.80382 69 ARG C CA 1
ATOM 7918 C C . ARG C 1 69 ? 207.52270 9.33546 -4.65693 1.000 40.08961 69 ARG C C 1
ATOM 7919 O O . ARG C 1 69 ? 208.46883 9.29290 -3.86506 1.000 41.23547 69 ARG C O 1
ATOM 7927 N N . ARG C 1 70 ? 206.25685 9.16067 -4.26511 1.000 39.44808 70 ARG C N 1
ATOM 7928 C CA . ARG C 1 70 ? 205.85831 9.18230 -2.85993 1.000 37.02616 70 ARG C CA 1
ATOM 7929 C C . ARG C 1 70 ? 205.33262 7.84162 -2.37313 1.000 36.94746 70 ARG C C 1
ATOM 7930 O O . ARG C 1 70 ? 205.64141 7.43476 -1.24406 1.000 37.48500 70 ARG C O 1
ATOM 7938 N N . PHE C 1 71 ? 204.55432 7.12807 -3.19160 1.000 34.23787 71 PHE C N 1
ATOM 7939 C CA . PHE C 1 71 ? 204.05971 5.80726 -2.82244 1.000 31.44564 71 PHE C CA 1
ATOM 7940 C C . PHE C 1 71 ? 204.21483 4.85083 -4.00165 1.000 30.56872 71 PHE C C 1
ATOM 7941 O O . PHE C 1 71 ? 204.08530 5.25287 -5.16234 1.000 29.58953 71 PHE C O 1
ATOM 7949 N N . GLN C 1 72 ? 204.50422 3.58670 -3.71233 1.000 27.02657 72 GLN C N 1
ATOM 7950 C CA . GLN C 1 72 ? 204.59692 2.61181 -4.79027 1.000 30.93315 72 GLN C CA 1
ATOM 7951 C C . GLN C 1 72 ? 204.12993 1.26249 -4.29121 1.000 31.10267 72 GLN C C 1
ATOM 7952 O O . GLN C 1 72 ? 204.19657 0.97126 -3.09739 1.000 31.94501 72 GLN C O 1
ATOM 7958 N N . LYS C 1 73 ? 203.73270 0.40792 -5.23165 1.000 33.74383 73 LYS C N 1
ATOM 7959 C CA . LYS C 1 73 ? 203.46518 -0.98132 -4.87750 1.000 38.54398 73 LYS C CA 1
ATOM 7960 C C . LYS C 1 73 ? 204.73854 -1.62220 -4.34875 1.000 38.90546 73 LYS C C 1
ATOM 7961 O O . LYS C 1 73 ? 205.83616 -1.39229 -4.86872 1.000 43.78619 73 LYS C O 1
ATOM 7967 N N . ARG C 1 74 ? 204.59294 -2.35444 -3.25185 1.000 38.82822 74 ARG C N 1
ATOM 7968 C CA . ARG C 1 74 ? 205.66737 -3.11897 -2.64839 1.000 37.28680 74 ARG C CA 1
ATOM 7969 C C . ARG C 1 74 ? 205.16908 -4.51332 -2.29907 1.000 47.18687 74 ARG C C 1
ATOM 7970 O O . ARG C 1 74 ? 204.09224 -4.65671 -1.71390 1.000 53.49840 74 ARG C O 1
ATOM 7978 N N . VAL C 1 75 ? 205.95625 -5.53890 -2.64749 1.000 47.43625 75 VAL C N 1
ATOM 7979 C CA . VAL C 1 75 ? 205.57328 -6.90240 -2.29986 1.000 48.33423 75 VAL C CA 1
ATOM 7980 C C . VAL C 1 75 ? 205.59482 -7.05685 -0.78179 1.000 60.55998 75 VAL C C 1
ATOM 7981 O O . VAL C 1 75 ? 204.82114 -7.83817 -0.22332 1.000 62.96659 75 VAL C O 1
ATOM 7985 N N . HIS C 1 76 ? 206.42223 -6.22757 -0.09043 1.000 78.95105 76 HIS C N 1
ATOM 7986 C CA . HIS C 1 76 ? 206.66505 -6.16827 1.34441 1.000 85.80793 76 HIS C CA 1
ATOM 7987 C C . HIS C 1 76 ? 205.45680 -6.70774 2.09719 1.000 81.87058 76 HIS C C 1
ATOM 7988 O O . HIS C 1 76 ? 204.37899 -6.09132 2.04208 1.000 85.30058 76 HIS C O 1
ATOM 7995 N N . PRO C 1 77 ? 205.61800 -7.80390 2.87045 1.000 95.42058 77 PRO C N 1
ATOM 7996 C CA . PRO C 1 77 ? 204.48216 -8.49887 3.50750 1.000 92.17058 77 PRO C CA 1
ATOM 7997 C C . PRO C 1 77 ? 203.08190 -8.00836 3.16677 1.000 79.61959 77 PRO C C 1
ATOM 7998 O O . PRO C 1 77 ? 202.54571 -7.14449 3.86715 1.000 87.56837 77 PRO C O 1
ATOM 8002 N N . ALA C 1 78 ? 202.51516 -8.50592 2.05546 1.000 67.74090 78 ALA C N 1
ATOM 8003 C CA . ALA C 1 78 ? 201.19460 -8.12747 1.53486 1.000 65.80426 78 ALA C CA 1
ATOM 8004 C C . ALA C 1 78 ? 200.86404 -9.02772 0.35505 1.000 59.75616 78 ALA C C 1
ATOM 8005 O O . ALA C 1 78 ? 199.78051 -9.60961 0.27393 1.000 52.61294 78 ALA C O 1
ATOM 8007 N N . TYR C 1 79 ? 201.83064 -9.17814 -0.54418 1.000 60.24618 79 TYR C N 1
ATOM 8008 C CA . TYR C 1 79 ? 201.75537 -10.12454 -1.64488 1.000 59.70010 79 TYR C CA 1
ATOM 8009 C C . TYR C 1 79 ? 202.59602 -11.35419 -1.33186 1.000 63.83107 79 TYR C C 1
ATOM 8010 O O . TYR C 1 79 ? 202.93303 -12.12971 -2.23754 1.000 60.67754 79 TYR C O 1
ATOM 8019 N N . THR C 1 80 ? 202.95572 -11.51696 -0.05087 1.000 62.99352 80 THR C N 1
ATOM 8020 C CA . THR C 1 80 ? 203.88123 -12.56267 0.37052 1.000 60.51771 80 THR C CA 1
ATOM 8021 C C . THR C 1 80 ? 203.31665 -13.94087 0.08432 1.000 56.76573 80 THR C C 1
ATOM 8022 O O . THR C 1 80 ? 204.00934 -14.80403 -0.46694 1.000 57.22820 80 THR C O 1
ATOM 8026 N N . ASN C 1 81 ? 202.04501 -14.15418 0.43036 1.000 55.21790 81 ASN C N 1
ATOM 8027 C CA . ASN C 1 81 ? 201.42120 -15.44684 0.18861 1.000 56.44213 81 ASN C CA 1
ATOM 8028 C C . ASN C 1 81 ? 201.24352 -15.71903 -1.30069 1.000 58.92912 81 ASN C C 1
ATOM 8029 O O . ASN C 1 81 ? 201.56347 -16.81479 -1.77053 1.000 64.26811 81 ASN C O 1
ATOM 8034 N N . ILE C 1 82 ? 200.76149 -14.73959 -2.06863 1.000 54.50031 82 ILE C N 1
ATOM 8035 C CA . ILE C 1 82 ? 200.54082 -14.99956 -3.49091 1.000 58.23185 82 ILE C CA 1
ATOM 8036 C C . ILE C 1 82 ? 201.86548 -15.28341 -4.21996 1.000 61.25803 82 ILE C C 1
ATOM 8037 O O . ILE C 1 82 ? 201.89610 -16.06544 -5.19278 1.000 57.75785 82 ILE C O 1
ATOM 8042 N N . ARG C 1 83 ? 202.98926 -14.74549 -3.70869 1.000 61.27914 83 ARG C N 1
ATOM 8043 C CA . ARG C 1 83 ? 204.29684 -15.03310 -4.30512 1.000 55.47721 83 ARG C CA 1
ATOM 8044 C C . ARG C 1 83 ? 204.61996 -16.52627 -4.27959 1.000 54.93137 83 ARG C C 1
ATOM 8045 O O . ARG C 1 83 ? 205.32757 -17.01737 -5.16716 1.000 56.75372 83 ARG C O 1
ATOM 8053 N N . ASN C 1 84 ? 204.04260 -17.27338 -3.32651 1.000 51.45821 84 ASN C N 1
ATOM 8054 C CA . ASN C 1 84 ? 204.20968 -18.72315 -3.25346 1.000 54.19570 84 ASN C CA 1
ATOM 8055 C C . ASN C 1 84 ? 203.95951 -19.42483 -4.57639 1.000 62.70846 84 ASN C C 1
ATOM 8056 O O . ASN C 1 84 ? 204.36121 -20.58675 -4.72987 1.000 68.58217 84 ASN C O 1
ATOM 8061 N N . LEU C 1 85 ? 203.18004 -18.81569 -5.47726 1.000 60.93035 85 LEU C N 1
ATOM 8062 C CA . LEU C 1 85 ? 203.09502 -19.29859 -6.84810 1.000 56.43790 85 LEU C CA 1
ATOM 8063 C C . LEU C 1 85 ? 203.36985 -18.22932 -7.89746 1.000 59.27608 85 LEU C C 1
ATOM 8064 O O . LEU C 1 85 ? 203.52247 -18.57407 -9.07641 1.000 53.77918 85 LEU C O 1
ATOM 8069 N N . GLY C 1 86 ? 203.48648 -16.95602 -7.50149 1.000 56.13133 86 GLY C N 1
ATOM 8070 C CA . GLY C 1 86 ? 203.88141 -15.92225 -8.44424 1.000 51.36601 86 GLY C CA 1
ATOM 8071 C C . GLY C 1 86 ? 205.37610 -15.77454 -8.61944 1.000 54.11850 86 GLY C C 1
ATOM 8072 O O . GLY C 1 86 ? 205.83061 -15.30337 -9.67046 1.000 51.01852 86 GLY C O 1
ATOM 8073 N N . GLY C 1 87 ? 206.16235 -16.15165 -7.60153 1.000 53.83572 87 GLY C N 1
ATOM 8074 C CA . GLY C 1 87 ? 207.61423 -16.06398 -7.72045 1.000 51.67965 87 GLY C CA 1
ATOM 8075 C C . GLY C 1 87 ? 208.05506 -14.64622 -8.01403 1.000 53.60494 87 GLY C C 1
ATOM 8076 O O . GLY C 1 87 ? 207.60520 -13.68971 -7.37922 1.000 55.36463 87 GLY C O 1
ATOM 8077 N N . ASP C 1 88 ? 208.98752 -14.49167 -8.95799 1.000 55.36452 88 ASP C N 1
ATOM 8078 C CA . ASP C 1 88 ? 209.33702 -13.15406 -9.42243 1.000 53.36208 88 ASP C CA 1
ATOM 8079 C C . ASP C 1 88 ? 208.74502 -12.86210 -10.79225 1.000 50.06918 88 ASP C C 1
ATOM 8080 O O . ASP C 1 88 ? 209.33910 -12.13449 -11.59976 1.000 52.36034 88 ASP C O 1
ATOM 8085 N N . GLY C 1 89 ? 207.55953 -13.40908 -11.05752 1.000 53.48669 89 GLY C N 1
ATOM 8086 C CA . GLY C 1 89 ? 206.73234 -12.91044 -12.13360 1.000 53.45496 89 GLY C CA 1
ATOM 8087 C C . GLY C 1 89 ? 206.30346 -11.47593 -11.86625 1.000 53.16841 89 GLY C C 1
ATOM 8088 O O . GLY C 1 89 ? 206.46833 -10.93218 -10.77571 1.000 54.58761 89 GLY C O 1
ATOM 8089 N N . LEU C 1 90 ? 205.70920 -10.85946 -12.88896 1.000 44.28884 90 LEU C N 1
ATOM 8090 C CA . LEU C 1 90 ? 205.50424 -9.41257 -12.86099 1.000 46.00259 90 LEU C CA 1
ATOM 8091 C C . LEU C 1 90 ? 204.61197 -8.94869 -11.70172 1.000 45.56578 90 LEU C C 1
ATOM 8092 O O . LEU C 1 90 ? 204.74496 -7.81350 -11.23085 1.000 41.64428 90 LEU C O 1
ATOM 8097 N N . PHE C 1 91 ? 203.69695 -9.79500 -11.23718 1.000 42.30742 91 PHE C N 1
ATOM 8098 C CA . PHE C 1 91 ? 202.67141 -9.33749 -10.30778 1.000 45.19503 91 PHE C CA 1
ATOM 8099 C C . PHE C 1 91 ? 203.18362 -9.33172 -8.87308 1.000 49.02042 91 PHE C C 1
ATOM 8100 O O . PHE C 1 91 ? 202.76599 -8.49324 -8.06223 1.000 41.65668 91 PHE C O 1
ATOM 8108 N N . THR C 1 92 ? 204.12213 -10.22651 -8.56331 1.000 47.51888 92 THR C N 1
ATOM 8109 C CA . THR C 1 92 ? 204.54875 -10.46332 -7.19503 1.000 44.68118 92 THR C CA 1
ATOM 8110 C C . THR C 1 92 ? 206.01923 -10.12269 -6.98752 1.000 43.18680 92 THR C C 1
ATOM 8111 O O . THR C 1 92 ? 206.63295 -10.57685 -6.02061 1.000 49.29476 92 THR C O 1
ATOM 8115 N N . SER C 1 93 ? 206.60217 -9.32315 -7.86771 1.000 40.36182 93 SER C N 1
ATOM 8116 C CA . SER C 1 93 ? 207.98320 -8.89972 -7.71344 1.000 44.32049 93 SER C CA 1
ATOM 8117 C C . SER C 1 93 ? 208.04231 -7.38330 -7.56078 1.000 50.85521 93 SER C C 1
ATOM 8118 O O . SER C 1 93 ? 207.14347 -6.65944 -8.01193 1.000 48.57477 93 SER C O 1
ATOM 8121 N N . ASP C 1 94 ? 209.09868 -6.91464 -6.88491 1.000 45.10036 94 ASP C N 1
ATOM 8122 C CA . ASP C 1 94 ? 209.32217 -5.49642 -6.66364 1.000 40.00962 94 ASP C CA 1
ATOM 8123 C C . ASP C 1 94 ? 209.96476 -4.84528 -7.88058 1.000 38.08997 94 ASP C C 1
ATOM 8124 O O . ASP C 1 94 ? 210.73654 -5.47781 -8.60403 1.000 42.05491 94 ASP C O 1
ATOM 8129 N N . SER C 1 95 ? 209.67896 -3.54142 -8.06386 1.000 34.91712 95 SER C N 1
ATOM 8130 C CA . SER C 1 95 ? 210.16810 -2.81882 -9.23369 1.000 35.38314 95 SER C CA 1
ATOM 8131 C C . SER C 1 95 ? 211.66018 -3.03637 -9.42152 1.000 44.54104 95 SER C C 1
ATOM 8132 O O . SER C 1 95 ? 212.15575 -3.11668 -10.55391 1.000 45.56425 95 SER C O 1
ATOM 8135 N N . PHE C 1 96 ? 212.39923 -3.13139 -8.31035 1.000 40.92542 96 PHE C N 1
ATOM 8136 C CA . PHE C 1 96 ? 213.85170 -3.19352 -8.35947 1.000 41.90911 96 PHE C CA 1
ATOM 8137 C C . PHE C 1 96 ? 214.40317 -4.59882 -8.56520 1.000 39.52115 96 PHE C C 1
ATOM 8138 O O . PHE C 1 96 ? 215.56244 -4.71469 -8.97211 1.000 47.03212 96 PHE C O 1
ATOM 8146 N N . GLU C 1 97 ? 213.63067 -5.66474 -8.30804 1.000 36.55313 97 GLU C N 1
ATOM 8147 C CA . GLU C 1 97 ? 214.13185 -6.99343 -8.65991 1.000 43.97188 97 GLU C CA 1
ATOM 8148 C C . GLU C 1 97 ? 214.41019 -7.02446 -10.16048 1.000 50.42934 97 GLU C C 1
ATOM 8149 O O . GLU C 1 97 ? 213.55642 -6.59434 -10.95425 1.000 46.19853 97 GLU C O 1
ATOM 8155 N N . PRO C 1 98 ? 215.59559 -7.47657 -10.58711 1.000 56.70978 98 PRO C N 1
ATOM 8156 C CA . PRO C 1 98 ? 215.94503 -7.35324 -12.01164 1.000 57.80284 98 PRO C CA 1
ATOM 8157 C C . PRO C 1 98 ? 214.97942 -8.10748 -12.90512 1.000 55.19053 98 PRO C C 1
ATOM 8158 O O . PRO C 1 98 ? 214.69942 -7.65592 -14.02567 1.000 50.88124 98 PRO C O 1
ATOM 8162 N N . ASN C 1 99 ? 214.43440 -9.22997 -12.41792 1.000 45.76371 99 ASN C N 1
ATOM 8163 C CA . ASN C 1 99 ? 213.52811 -10.00534 -13.24359 1.000 53.74999 99 ASN C CA 1
ATOM 8164 C C . ASN C 1 99 ? 212.24164 -9.23876 -13.54109 1.000 57.09869 99 ASN C C 1
ATOM 8165 O O . ASN C 1 99 ? 211.69623 -9.35647 -14.64876 1.000 57.91296 99 ASN C O 1
ATOM 8170 N N . TRP C 1 100 ? 211.81745 -8.35331 -12.64078 1.000 47.41061 100 TRP C N 1
ATOM 8171 C CA . TRP C 1 100 ? 210.67059 -7.51797 -12.96122 1.000 51.53081 100 TRP C CA 1
ATOM 8172 C C . TRP C 1 100 ? 210.95745 -6.64448 -14.17317 1.000 53.33015 100 TRP C C 1
ATOM 8173 O O . TRP C 1 100 ? 210.19691 -6.65498 -15.14297 1.000 53.26379 100 TRP C O 1
ATOM 8184 N N . GLY C 1 101 ? 212.01956 -5.84138 -14.11028 1.000 47.25504 101 GLY C N 1
ATOM 8185 C CA . GLY C 1 101 ? 212.38010 -4.99904 -15.24428 1.000 50.57172 101 GLY C CA 1
ATOM 8186 C C . GLY C 1 101 ? 212.57650 -5.76065 -16.54326 1.000 53.01782 101 GLY C C 1
ATOM 8187 O O . GLY C 1 101 ? 212.11061 -5.33116 -17.60479 1.000 55.68271 101 GLY C O 1
ATOM 8188 N N . LYS C 1 102 ? 213.29554 -6.88584 -16.49035 1.000 55.91216 102 LYS C N 1
ATOM 8189 C CA . LYS C 1 102 ? 213.55128 -7.64519 -17.71668 1.000 62.50399 102 LYS C CA 1
ATOM 8190 C C . LYS C 1 102 ? 212.24675 -8.16314 -18.31763 1.000 59.57079 102 LYS C C 1
ATOM 8191 O O . LYS C 1 102 ? 211.89849 -7.84577 -19.46562 1.000 52.18463 102 LYS C O 1
ATOM 8197 N N . ALA C 1 103 ? 211.50834 -8.96030 -17.53276 1.000 56.02625 103 ALA C N 1
ATOM 8198 C CA . ALA C 1 103 ? 210.22575 -9.48437 -17.96909 1.000 54.69093 103 ALA C CA 1
ATOM 8199 C C . ALA C 1 103 ? 209.31013 -8.37251 -18.44722 1.000 50.77821 103 ALA C C 1
ATOM 8200 O O . ALA C 1 103 ? 208.60099 -8.53144 -19.44372 1.000 54.07057 103 ALA C O 1
ATOM 8202 N N . HIS C 1 104 ? 209.30144 -7.24558 -17.73439 1.000 52.19827 104 HIS C N 1
ATOM 8203 C CA . HIS C 1 104 ? 208.48034 -6.10031 -18.09434 1.000 48.68351 104 HIS C CA 1
ATOM 8204 C C . HIS C 1 104 ? 208.79509 -5.64478 -19.50260 1.000 45.86876 104 HIS C C 1
ATOM 8205 O O . HIS C 1 104 ? 207.88895 -5.49021 -20.33589 1.000 50.95315 104 HIS C O 1
ATOM 8212 N N . ARG C 1 105 ? 210.08117 -5.37737 -19.77257 1.000 51.52928 105 ARG C N 1
ATOM 8213 C CA . ARG C 1 105 ? 210.47595 -4.82933 -21.07200 1.000 55.83303 105 ARG C CA 1
ATOM 8214 C C . ARG C 1 105 ? 210.26341 -5.84416 -22.19432 1.000 46.47637 105 ARG C C 1
ATOM 8215 O O . ARG C 1 105 ? 209.91326 -5.45731 -23.31717 1.000 40.48318 105 ARG C O 1
ATOM 8223 N N . ILE C 1 106 ? 210.45214 -7.13470 -21.90722 1.000 45.38023 106 ILE C N 1
ATOM 8224 C CA . ILE C 1 106 ? 210.15725 -8.16696 -22.90213 1.000 52.00388 106 ILE C CA 1
ATOM 8225 C C . ILE C 1 106 ? 208.66304 -8.20402 -23.22040 1.000 59.49565 106 ILE C C 1
ATOM 8226 O O . ILE C 1 106 ? 208.26405 -8.26492 -24.39118 1.000 59.03325 106 ILE C O 1
ATOM 8231 N N . LEU C 1 107 ? 207.81341 -8.16480 -22.18701 1.000 53.77987 107 LEU C N 1
ATOM 8232 C CA . LEU C 1 107 ? 206.40088 -8.44652 -22.35935 1.000 45.47187 107 LEU C CA 1
ATOM 8233 C C . LEU C 1 107 ? 205.57735 -7.23740 -22.78511 1.000 50.13970 107 LEU C C 1
ATOM 8234 O O . LEU C 1 107 ? 204.51547 -7.43645 -23.39329 1.000 47.39889 107 LEU C O 1
ATOM 8239 N N . LEU C 1 108 ? 206.00963 -5.99494 -22.48877 1.000 43.31854 108 LEU C N 1
ATOM 8240 C CA . LEU C 1 108 ? 205.21534 -4.83764 -22.91711 1.000 43.65825 108 LEU C CA 1
ATOM 8241 C C . LEU C 1 108 ? 204.77277 -4.87877 -24.36933 1.000 45.73422 108 LEU C C 1
ATOM 8242 O O . LEU C 1 108 ? 203.55917 -4.76199 -24.61602 1.000 46.30622 108 LEU C O 1
ATOM 8247 N N . PRO C 1 109 ? 205.65696 -5.03315 -25.36456 1.000 51.76100 109 PRO C N 1
ATOM 8248 C CA . PRO C 1 109 ? 205.16693 -5.06078 -26.75214 1.000 44.33216 109 PRO C CA 1
ATOM 8249 C C . PRO C 1 109 ? 204.34286 -6.30327 -27.06197 1.000 39.06269 109 PRO C C 1
ATOM 8250 O O . PRO C 1 109 ? 203.55653 -6.26997 -28.01359 1.000 46.50329 109 PRO C O 1
ATOM 8254 N N . ALA C 1 110 ? 204.48224 -7.38898 -26.28756 1.000 33.06414 110 ALA C N 1
ATOM 8255 C CA . ALA C 1 110 ? 203.64899 -8.56534 -26.50607 1.000 36.20409 110 ALA C CA 1
ATOM 8256 C C . ALA C 1 110 ? 202.22794 -8.38686 -25.96548 1.000 45.86772 110 ALA C C 1
ATOM 8257 O O . ALA C 1 110 ? 201.31998 -9.10894 -26.38705 1.000 44.22240 110 ALA C O 1
ATOM 8259 N N . PHE C 1 111 ? 202.00528 -7.39031 -25.11195 1.000 42.72755 111 PHE C N 1
ATOM 8260 C CA . PHE C 1 111 ? 200.71241 -7.13164 -24.50592 1.000 40.75670 111 PHE C CA 1
ATOM 8261 C C . PHE C 1 111 ? 200.14648 -5.81655 -24.99616 1.000 41.16298 111 PHE C C 1
ATOM 8262 O O . PHE C 1 111 ? 199.09063 -5.38233 -24.51620 1.000 40.90326 111 PHE C O 1
ATOM 8270 N N . SER C 1 112 ? 200.81545 -5.18380 -25.95904 1.000 35.03320 112 SER C N 1
ATOM 8271 C CA . SER C 1 112 ? 200.36344 -3.89816 -26.45764 1.000 42.73879 112 SER C CA 1
ATOM 8272 C C . SER C 1 112 ? 199.11474 -4.08810 -27.31741 1.000 42.63863 112 SER C C 1
ATOM 8273 O O . SER C 1 112 ? 198.74741 -5.20589 -27.68572 1.000 45.16626 112 SER C O 1
ATOM 8276 N N . GLN C 1 113 ? 198.42060 -2.98174 -27.59363 1.000 39.91107 113 GLN C N 1
ATOM 8277 C CA . GLN C 1 113 ? 197.27982 -3.07565 -28.49258 1.000 40.62255 113 GLN C CA 1
ATOM 8278 C C . GLN C 1 113 ? 197.69974 -3.73020 -29.80567 1.000 46.56574 113 GLN C C 1
ATOM 8279 O O . GLN C 1 113 ? 197.06511 -4.69232 -30.25015 1.000 45.42499 113 GLN C O 1
ATOM 8285 N N . ARG C 1 114 ? 198.83364 -3.28189 -30.37713 1.000 39.71121 114 ARG C N 1
ATOM 8286 C CA . ARG C 1 114 ? 199.32286 -3.81044 -31.65042 1.000 40.54609 114 ARG C CA 1
ATOM 8287 C C . ARG C 1 114 ? 199.40840 -5.32987 -31.64078 1.000 45.50813 114 ARG C C 1
ATOM 8288 O O . ARG C 1 114 ? 199.14785 -5.98402 -32.65611 1.000 48.24284 114 ARG C O 1
ATOM 8296 N N . ALA C 1 115 ? 199.71072 -5.91843 -30.48387 1.000 38.42073 115 ALA C N 1
ATOM 8297 C CA . ALA C 1 115 ? 199.90783 -7.35688 -30.40299 1.000 42.54544 115 ALA C CA 1
ATOM 8298 C C . ALA C 1 115 ? 198.59550 -8.10835 -30.39220 1.000 44.96897 115 ALA C C 1
ATOM 8299 O O . ALA C 1 115 ? 198.57982 -9.34601 -30.51920 1.000 46.18457 115 ALA C O 1
ATOM 8301 N N . MET C 1 116 ? 197.49193 -7.38301 -30.25369 1.000 39.55379 116 MET C N 1
ATOM 8302 C CA . MET C 1 116 ? 196.24598 -8.05866 -29.96248 1.000 40.26819 116 MET C CA 1
ATOM 8303 C C . MET C 1 116 ? 195.74813 -8.85990 -31.15892 1.000 38.86872 116 MET C C 1
ATOM 8304 O O . MET C 1 116 ? 195.23275 -9.96648 -30.97122 1.000 37.08706 116 MET C O 1
ATOM 8309 N N . LYS C 1 117 ? 195.97078 -8.37385 -32.39176 1.000 43.25771 117 LYS C N 1
ATOM 8310 C CA . LYS C 1 117 ? 195.58420 -9.16042 -33.56442 1.000 41.00033 117 LYS C CA 1
ATOM 8311 C C . LYS C 1 117 ? 196.17560 -10.57195 -33.50262 1.000 42.03073 117 LYS C C 1
ATOM 8312 O O . LYS C 1 117 ? 195.47993 -11.56192 -33.78241 1.000 41.55377 117 LYS C O 1
ATOM 8318 N N . GLY C 1 118 ? 197.43634 -10.69311 -33.05135 1.000 39.39693 118 GLY C N 1
ATOM 8319 C CA . GLY C 1 118 ? 198.05870 -12.00299 -33.01219 1.000 31.73120 118 GLY C CA 1
ATOM 8320 C C . GLY C 1 118 ? 197.31524 -12.99717 -32.15243 1.000 40.68819 118 GLY C C 1
ATOM 8321 O O . GLY C 1 118 ? 197.31969 -14.19354 -32.44012 1.000 44.02510 118 GLY C O 1
ATOM 8322 N N . TYR C 1 119 ? 196.60791 -12.51648 -31.12865 1.000 47.16518 119 TYR C N 1
ATOM 8323 C CA . TYR C 1 119 ? 195.94683 -13.40554 -30.18394 1.000 45.47012 119 TYR C CA 1
ATOM 8324 C C . TYR C 1 119 ? 194.50325 -13.68524 -30.57087 1.000 42.90173 119 TYR C C 1
ATOM 8325 O O . TYR C 1 119 ? 193.88635 -14.58980 -29.98937 1.000 42.16681 119 TYR C O 1
ATOM 8334 N N . PHE C 1 120 ? 193.97624 -12.98069 -31.57852 1.000 40.88654 120 PHE C N 1
ATOM 8335 C CA . PHE C 1 120 ? 192.54541 -13.06562 -31.85973 1.000 39.63631 120 PHE C CA 1
ATOM 8336 C C . PHE C 1 120 ? 192.12291 -14.50287 -32.12921 1.000 42.33385 120 PHE C C 1
ATOM 8337 O O . PHE C 1 120 ? 191.14102 -14.99921 -31.54976 1.000 43.67927 120 PHE C O 1
ATOM 8345 N N . GLY C 1 121 ? 192.85579 -15.18587 -33.01042 1.000 41.51208 121 GLY C N 1
ATOM 8346 C CA . GLY C 1 121 ? 192.52316 -16.55757 -33.31724 1.000 35.70800 121 GLY C CA 1
ATOM 8347 C C . GLY C 1 121 ? 192.33173 -17.39504 -32.07588 1.000 40.91885 121 GLY C C 1
ATOM 8348 O O . GLY C 1 121 ? 191.43924 -18.24810 -32.02185 1.000 47.24635 121 GLY C O 1
ATOM 8349 N N . GLN C 1 122 ? 193.14930 -17.16336 -31.04984 1.000 39.27804 122 GLN C N 1
ATOM 8350 C CA . GLN C 1 122 ? 192.94811 -17.99055 -29.87323 1.000 41.18471 122 GLN C CA 1
ATOM 8351 C C . GLN C 1 122 ? 191.70722 -17.52543 -29.10674 1.000 45.78040 122 GLN C C 1
ATOM 8352 O O . GLN C 1 122 ? 190.84331 -18.34893 -28.76955 1.000 46.15865 122 GLN C O 1
ATOM 8358 N N . MET C 1 123 ? 191.55579 -16.20958 -28.88721 1.000 42.38350 123 MET C N 1
ATOM 8359 C CA . MET C 1 123 ? 190.33760 -15.72328 -28.24217 1.000 40.35775 123 MET C CA 1
ATOM 8360 C C . MET C 1 123 ? 189.09176 -16.20966 -28.99773 1.000 41.99930 123 MET C C 1
ATOM 8361 O O . MET C 1 123 ? 188.18318 -16.80747 -28.39891 1.000 38.10536 123 MET C O 1
ATOM 8366 N N . LEU C 1 124 ? 189.07874 -16.04319 -30.33542 1.000 38.54110 124 LEU C N 1
ATOM 8367 C CA . LEU C 1 124 ? 187.90699 -16.45170 -31.11877 1.000 36.86539 124 LEU C CA 1
ATOM 8368 C C . LEU C 1 124 ? 187.63583 -17.93180 -30.95408 1.000 37.83073 124 LEU C C 1
ATOM 8369 O O . LEU C 1 124 ? 186.47550 -18.35797 -30.92978 1.000 41.64768 124 LEU C O 1
ATOM 8374 N N . GLU C 1 125 ? 188.68961 -18.73553 -30.86026 1.000 36.69153 125 GLU C N 1
ATOM 8375 C CA . GLU C 1 125 ? 188.47961 -20.15955 -30.68550 1.000 36.02143 125 GLU C CA 1
ATOM 8376 C C . GLU C 1 125 ? 187.74034 -20.42091 -29.38279 1.000 34.10051 125 GLU C C 1
ATOM 8377 O O . GLU C 1 125 ? 186.65814 -21.02780 -29.37939 1.000 40.08612 125 GLU C O 1
ATOM 8383 N N . VAL C 1 126 ? 188.23898 -19.85032 -28.27877 1.000 34.48857 126 VAL C N 1
ATOM 8384 C CA . VAL C 1 126 ? 187.66509 -20.19280 -26.98229 1.000 36.32720 126 VAL C CA 1
ATOM 8385 C C . VAL C 1 126 ? 186.26190 -19.64243 -26.88046 1.000 32.19546 126 VAL C C 1
ATOM 8386 O O . VAL C 1 126 ? 185.34271 -20.31847 -26.40168 1.000 29.95124 126 VAL C O 1
ATOM 8390 N N . ALA C 1 127 ? 186.07577 -18.41657 -27.36003 1.000 32.37537 127 ALA C N 1
ATOM 8391 C CA . ALA C 1 127 ? 184.76200 -17.80484 -27.31680 1.000 36.01660 127 ALA C CA 1
ATOM 8392 C C . ALA C 1 127 ? 183.75414 -18.70701 -27.98949 1.000 35.59602 127 ALA C C 1
ATOM 8393 O O . ALA C 1 127 ? 182.70648 -19.01174 -27.41272 1.000 33.83181 127 ALA C O 1
ATOM 8395 N N . GLN C 1 128 ? 184.11472 -19.24001 -29.16849 1.000 36.82931 128 GLN C N 1
ATOM 8396 C CA . GLN C 1 128 ? 183.18299 -20.08866 -29.90460 1.000 31.61720 128 GLN C CA 1
ATOM 8397 C C . GLN C 1 128 ? 182.83604 -21.34055 -29.11455 1.000 32.18554 128 GLN C C 1
ATOM 8398 O O . GLN C 1 128 ? 181.66483 -21.75691 -29.08013 1.000 39.43322 128 GLN C O 1
ATOM 8404 N N . ALA C 1 129 ? 183.81148 -21.92566 -28.42047 1.000 32.96994 129 ALA C N 1
ATOM 8405 C CA . ALA C 1 129 ? 183.47703 -23.10438 -27.62055 1.000 36.83378 129 ALA C CA 1
ATOM 8406 C C . ALA C 1 129 ? 182.44264 -22.74901 -26.56280 1.000 35.58176 129 ALA C C 1
ATOM 8407 O O . ALA C 1 129 ? 181.46431 -23.48596 -26.36847 1.000 42.36398 129 ALA C O 1
ATOM 8409 N N . LEU C 1 130 ? 182.59278 -21.57455 -25.93734 1.000 36.79247 130 LEU C N 1
ATOM 8410 C CA . LEU C 1 130 ? 181.57050 -21.07829 -25.00866 1.000 39.03846 130 LEU C CA 1
ATOM 8411 C C . LEU C 1 130 ? 180.18805 -21.08615 -25.64607 1.000 35.73619 130 LEU C C 1
ATOM 8412 O O . LEU C 1 130 ? 179.23942 -21.68666 -25.10961 1.000 33.11419 130 LEU C O 1
ATOM 8417 N N . VAL C 1 131 ? 180.07513 -20.44063 -26.81328 1.000 30.56335 131 VAL C N 1
ATOM 8418 C CA . VAL C 1 131 ? 178.79722 -20.35311 -27.49447 1.000 34.38911 131 VAL C CA 1
ATOM 8419 C C . VAL C 1 131 ? 178.24616 -21.74253 -27.74421 1.000 39.77611 131 VAL C C 1
ATOM 8420 O O . VAL C 1 131 ? 177.06278 -22.01859 -27.47966 1.000 36.58052 131 VAL C O 1
ATOM 8424 N N . GLY C 1 132 ? 179.12382 -22.66076 -28.17639 1.000 39.40609 132 GLY C N 1
ATOM 8425 C CA . GLY C 1 132 ? 178.69746 -24.03313 -28.39433 1.000 34.91722 132 GLY C CA 1
ATOM 8426 C C . GLY C 1 132 ? 178.00992 -24.61331 -27.18081 1.000 36.41042 132 GLY C C 1
ATOM 8427 O O . GLY C 1 132 ? 176.87299 -25.09990 -27.26207 1.000 41.97762 132 GLY C O 1
ATOM 8428 N N . LYS C 1 133 ? 178.64052 -24.46966 -26.01604 1.000 40.91352 133 LYS C N 1
ATOM 8429 C CA . LYS C 1 133 ? 178.04065 -25.00556 -24.80082 1.000 39.04714 133 LYS C CA 1
ATOM 8430 C C . LYS C 1 133 ? 176.64393 -24.43846 -24.59810 1.000 35.54783 133 LYS C C 1
ATOM 8431 O O . LYS C 1 133 ? 175.67713 -25.18763 -24.42413 1.000 38.96801 133 LYS C O 1
ATOM 8437 N N . TRP C 1 134 ? 176.50157 -23.11922 -24.74375 1.000 37.56007 134 TRP C N 1
ATOM 8438 C CA . TRP C 1 134 ? 175.21026 -22.49524 -24.49053 1.000 38.99357 134 TRP C CA 1
ATOM 8439 C C . TRP C 1 134 ? 174.18373 -22.87832 -25.55634 1.000 40.79688 134 TRP C C 1
ATOM 8440 O O . TRP C 1 134 ? 172.98316 -22.95771 -25.26839 1.000 43.39828 134 TRP C O 1
ATOM 8451 N N . GLU C 1 135 ? 174.62107 -23.09564 -26.79561 1.000 43.91280 135 GLU C N 1
ATOM 8452 C CA . GLU C 1 135 ? 173.69768 -23.63378 -27.78333 1.000 42.97797 135 GLU C CA 1
ATOM 8453 C C . GLU C 1 135 ? 173.20526 -25.00682 -27.36495 1.000 43.27463 135 GLU C C 1
ATOM 8454 O O . GLU C 1 135 ? 171.99923 -25.28565 -27.39030 1.000 47.07972 135 GLU C O 1
ATOM 8460 N N . ARG C 1 136 ? 174.13551 -25.87458 -26.96074 1.000 37.44872 136 ARG C N 1
ATOM 8461 C CA . ARG C 1 136 ? 173.79628 -27.25682 -26.67446 1.000 36.65394 136 ARG C CA 1
ATOM 8462 C C . ARG C 1 136 ? 172.87046 -27.38612 -25.48325 1.000 44.30936 136 ARG C C 1
ATOM 8463 O O . ARG C 1 136 ? 172.17444 -28.39319 -25.35690 1.000 49.37969 136 ARG C O 1
ATOM 8471 N N . THR C 1 137 ? 172.82213 -26.38666 -24.61655 1.000 40.95791 137 THR C N 1
ATOM 8472 C CA . THR C 1 137 ? 172.13774 -26.53399 -23.34776 1.000 39.49857 137 THR C CA 1
ATOM 8473 C C . THR C 1 137 ? 171.01771 -25.51985 -23.18328 1.000 46.87251 137 THR C C 1
ATOM 8474 O O . THR C 1 137 ? 170.55326 -25.31507 -22.05577 1.000 50.47831 137 THR C O 1
ATOM 8478 N N . GLN C 1 138 ? 170.56497 -24.89772 -24.28330 1.000 38.44078 138 GLN C N 1
ATOM 8479 C CA . GLN C 1 138 ? 169.50183 -23.89140 -24.23812 1.000 46.50162 138 GLN C CA 1
ATOM 8480 C C . GLN C 1 138 ? 168.36500 -24.32159 -23.31957 1.000 48.08265 138 GLN C C 1
ATOM 8481 O O . GLN C 1 138 ? 167.97357 -25.49121 -23.30010 1.000 48.78400 138 GLN C O 1
ATOM 8487 N N . GLY C 1 139 ? 167.86185 -23.36897 -22.52460 1.000 46.17930 139 GLY C N 1
ATOM 8488 C CA . GLY C 1 139 ? 166.80866 -23.63646 -21.57021 1.000 43.05528 139 GLY C CA 1
ATOM 8489 C C . GLY C 1 139 ? 167.28737 -24.05727 -20.19154 1.000 54.98851 139 GLY C C 1
ATOM 8490 O O . GLY C 1 139 ? 166.57933 -23.79788 -19.19797 1.000 45.94203 139 GLY C O 1
ATOM 8491 N N . GLN C 1 140 ? 168.45025 -24.73623 -20.10872 1.000 43.25540 140 GLN C N 1
ATOM 8492 C CA . GLN C 1 140 ? 169.09860 -25.04293 -18.83454 1.000 41.17730 140 GLN C CA 1
ATOM 8493 C C . GLN C 1 140 ? 169.77964 -23.81221 -18.24059 1.000 42.57445 140 GLN C C 1
ATOM 8494 O O . GLN C 1 140 ? 170.13946 -22.86929 -18.95438 1.000 43.98421 140 GLN C O 1
ATOM 8500 N N . ASP C 1 141 ? 169.94346 -23.82015 -16.90965 1.000 39.43597 141 ASP C N 1
ATOM 8501 C CA . ASP C 1 141 ? 170.62063 -22.71930 -16.23596 1.000 33.23574 141 ASP C CA 1
ATOM 8502 C C . ASP C 1 141 ? 172.06106 -22.63167 -16.68015 1.000 40.71437 141 ASP C C 1
ATOM 8503 O O . ASP C 1 141 ? 172.82346 -23.58642 -16.49244 1.000 43.49981 141 ASP C O 1
ATOM 8508 N N . VAL C 1 142 ? 172.44346 -21.46657 -17.21028 1.000 40.00072 142 VAL C N 1
ATOM 8509 C CA . VAL C 1 142 ? 173.84879 -21.13091 -17.42971 1.000 36.99203 142 VAL C CA 1
ATOM 8510 C C . VAL C 1 142 ? 174.45367 -20.65034 -16.11943 1.000 39.55337 142 VAL C C 1
ATOM 8511 O O . VAL C 1 142 ? 174.00543 -19.65170 -15.54733 1.000 37.01672 142 VAL C O 1
ATOM 8515 N N . ARG C 1 143 ? 175.51613 -21.31776 -15.66896 1.000 46.52681 143 ARG C N 1
ATOM 8516 C CA . ARG C 1 143 ? 176.24063 -20.84983 -14.49688 1.000 35.90601 143 ARG C CA 1
ATOM 8517 C C . ARG C 1 143 ? 177.28094 -19.83350 -14.94434 1.000 41.57558 143 ARG C C 1
ATOM 8518 O O . ARG C 1 143 ? 178.33426 -20.18299 -15.48930 1.000 43.82277 143 ARG C O 1
ATOM 8526 N N . VAL C 1 144 ? 176.95544 -18.55684 -14.71741 1.000 37.69394 144 VAL C N 1
ATOM 8527 C CA . VAL C 1 144 ? 177.65586 -17.45221 -15.36480 1.000 38.60936 144 VAL C CA 1
ATOM 8528 C C . VAL C 1 144 ? 179.10595 -17.37868 -14.90337 1.000 39.94416 144 VAL C C 1
ATOM 8529 O O . VAL C 1 144 ? 180.02646 -17.32748 -15.72709 1.000 43.35236 144 VAL C O 1
ATOM 8533 N N . ALA C 1 145 ? 179.32587 -17.29254 -13.58590 1.000 43.15473 145 ALA C N 1
ATOM 8534 C CA . ALA C 1 145 ? 180.68794 -17.25216 -13.05265 1.000 40.06195 145 ALA C CA 1
ATOM 8535 C C . ALA C 1 145 ? 181.48697 -18.45202 -13.52769 1.000 37.53854 145 ALA C C 1
ATOM 8536 O O . ALA C 1 145 ? 182.64013 -18.31339 -13.95854 1.000 42.62930 145 ALA C O 1
ATOM 8538 N N . ASP C 1 146 ? 180.86786 -19.63674 -13.49431 1.000 42.29559 146 ASP C N 1
ATOM 8539 C CA . ASP C 1 146 ? 181.57235 -20.86739 -13.84259 1.000 42.66465 146 ASP C CA 1
ATOM 8540 C C . ASP C 1 146 ? 182.00863 -20.85976 -15.30792 1.000 40.55619 146 ASP C C 1
ATOM 8541 O O . ASP C 1 146 ? 183.17657 -21.13403 -15.63261 1.000 41.87283 146 ASP C O 1
ATOM 8546 N N . ASP C 1 147 ? 181.09596 -20.49304 -16.20890 1.000 35.90215 147 ASP C N 1
ATOM 8547 C CA . ASP C 1 147 ? 181.43848 -20.51163 -17.62804 1.000 38.93245 147 ASP C CA 1
ATOM 8548 C C . ASP C 1 147 ? 182.37781 -19.37822 -18.01945 1.000 39.94030 147 ASP C C 1
ATOM 8549 O O . ASP C 1 147 ? 183.17980 -19.53847 -18.95126 1.000 41.46527 147 ASP C O 1
ATOM 8554 N N . MET C 1 148 ? 182.31742 -18.23715 -17.32645 1.000 39.76268 148 MET C N 1
ATOM 8555 C CA . MET C 1 148 ? 183.26181 -17.16088 -17.61570 1.000 38.56117 148 MET C CA 1
ATOM 8556 C C . MET C 1 148 ? 184.67210 -17.53698 -17.18212 1.000 35.89888 148 MET C C 1
ATOM 8557 O O . MET C 1 148 ? 185.65492 -17.14322 -17.83207 1.000 36.72192 148 MET C O 1
ATOM 8562 N N . THR C 1 149 ? 184.79273 -18.24940 -16.05253 1.000 36.53856 149 THR C N 1
ATOM 8563 C CA . THR C 1 149 ? 186.08560 -18.80697 -15.64816 1.000 38.34221 149 THR C CA 1
ATOM 8564 C C . THR C 1 149 ? 186.61544 -19.82140 -16.65615 1.000 37.71587 149 THR C C 1
ATOM 8565 O O . THR C 1 149 ? 187.80674 -19.80998 -16.98587 1.000 33.36055 149 THR C O 1
ATOM 8569 N N . ARG C 1 150 ? 185.75959 -20.72044 -17.15221 1.000 39.50525 150 ARG C N 1
ATOM 8570 C CA . ARG C 1 150 ? 186.20633 -21.58464 -18.24776 1.000 33.45031 150 ARG C CA 1
ATOM 8571 C C . ARG C 1 150 ? 186.72397 -20.75296 -19.42139 1.000 36.32342 150 ARG C C 1
ATOM 8572 O O . ARG C 1 150 ? 187.83209 -20.97925 -19.92581 1.000 37.52914 150 ARG C O 1
ATOM 8580 N N . LEU C 1 151 ? 185.93906 -19.76806 -19.85748 1.000 35.68571 151 LEU C N 1
ATOM 8581 C CA . LEU C 1 151 ? 186.34222 -18.90963 -20.96724 1.000 36.18042 151 LEU C CA 1
ATOM 8582 C C . LEU C 1 151 ? 187.72650 -18.31539 -20.75131 1.000 35.64676 151 LEU C C 1
ATOM 8583 O O . LEU C 1 151 ? 188.61738 -18.45804 -21.59896 1.000 34.84232 151 LEU C O 1
ATOM 8588 N N . THR C 1 152 ? 187.91628 -17.61803 -19.62436 1.000 36.24850 152 THR C N 1
ATOM 8589 C CA . THR C 1 152 ? 189.15423 -16.85752 -19.43178 1.000 32.26290 152 THR C CA 1
ATOM 8590 C C . THR C 1 152 ? 190.34442 -17.76967 -19.14481 1.000 36.00810 152 THR C C 1
ATOM 8591 O O . THR C 1 152 ? 191.44069 -17.52157 -19.65122 1.000 36.87529 152 THR C O 1
ATOM 8595 N N . LEU C 1 153 ? 190.15413 -18.84254 -18.36314 1.000 35.69900 153 LEU C N 1
ATOM 8596 C CA . LEU C 1 153 ? 191.23041 -19.80839 -18.14033 1.000 35.41467 153 LEU C CA 1
ATOM 8597 C C . LEU C 1 153 ? 191.70007 -20.44883 -19.43944 1.000 42.44249 153 LEU C C 1
ATOM 8598 O O . LEU C 1 153 ? 192.89651 -20.41900 -19.75502 1.000 46.72290 153 LEU C O 1
ATOM 8603 N N . ASP C 1 154 ? 190.77671 -21.04659 -20.20480 1.000 33.13767 154 A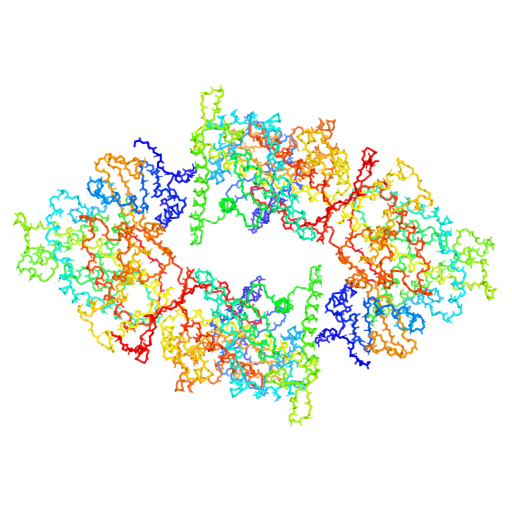SP C N 1
ATOM 8604 C CA . ASP C 1 154 ? 191.17135 -21.63995 -21.47181 1.000 36.59596 154 ASP C CA 1
ATOM 8605 C C . ASP C 1 154 ? 191.79779 -20.59293 -22.39059 1.000 43.31526 154 ASP C C 1
ATOM 8606 O O . ASP C 1 154 ? 192.80066 -20.87452 -23.06024 1.000 48.40649 154 ASP C O 1
ATOM 8611 N N . THR C 1 155 ? 191.24298 -19.37175 -22.43520 1.000 42.97037 155 THR C N 1
ATOM 8612 C CA . THR C 1 155 ? 191.78878 -18.37794 -23.36272 1.000 42.12486 155 THR C CA 1
ATOM 8613 C C . THR C 1 155 ? 193.21182 -17.99671 -22.98213 1.000 43.78490 155 THR C C 1
ATOM 8614 O O . THR C 1 155 ? 194.10884 -17.99460 -23.82984 1.000 50.36032 155 THR C O 1
ATOM 8618 N N . ILE C 1 156 ? 193.43384 -17.64547 -21.71565 1.000 41.69284 156 ILE C N 1
ATOM 8619 C CA . ILE C 1 156 ? 194.75774 -17.20214 -21.29980 1.000 46.89827 156 ILE C CA 1
ATOM 8620 C C . ILE C 1 156 ? 195.75356 -18.35471 -21.39142 1.000 51.04316 156 ILE C C 1
ATOM 8621 O O . ILE C 1 156 ? 196.88939 -18.15411 -21.82217 1.000 45.31600 156 ILE C O 1
ATOM 8626 N N . SER C 1 157 ? 195.32196 -19.58946 -21.11671 1.000 47.48725 157 SER C N 1
ATOM 8627 C CA . SER C 1 157 ? 196.20492 -20.73436 -21.29050 1.000 45.27418 157 SER C CA 1
ATOM 8628 C C . SER C 1 157 ? 196.59237 -20.92861 -22.75140 1.000 52.83512 157 SER C C 1
ATOM 8629 O O . SER C 1 157 ? 197.77219 -21.15158 -23.06273 1.000 55.46559 157 SER C O 1
ATOM 8632 N N . LEU C 1 158 ? 195.61898 -20.82941 -23.66270 1.000 50.03067 158 LEU C N 1
ATOM 8633 C CA . LEU C 1 158 ? 195.90332 -21.06052 -25.07425 1.000 50.05540 158 LEU C CA 1
ATOM 8634 C C . LEU C 1 158 ? 196.79597 -19.96093 -25.64115 1.000 50.49594 158 LEU C C 1
ATOM 8635 O O . LEU C 1 158 ? 197.73303 -20.24568 -26.39524 1.000 58.69229 158 LEU C O 1
ATOM 8640 N N . SER C 1 159 ? 196.52469 -18.70026 -25.30140 1.000 44.55217 159 SER C N 1
ATOM 8641 C CA . SER C 1 159 ? 197.37843 -17.63384 -25.80244 1.000 50.25046 159 SER C CA 1
ATOM 8642 C C . SER C 1 159 ? 198.71297 -17.57716 -25.06857 1.000 52.78917 159 SER C C 1
ATOM 8643 O O . SER C 1 159 ? 199.71216 -17.12299 -25.63791 1.000 54.94378 159 SER C O 1
ATOM 8646 N N . GLY C 1 160 ? 198.76300 -18.04001 -23.82624 1.000 50.08766 160 GLY C N 1
ATOM 8647 C CA . GLY C 1 160 ? 199.95002 -17.91682 -23.01629 1.000 54.68484 160 GLY C CA 1
ATOM 8648 C C . GLY C 1 160 ? 200.98678 -18.95803 -23.33524 1.000 59.62848 160 GLY C C 1
ATOM 8649 O O . GLY C 1 160 ? 202.13163 -18.60655 -23.64644 1.000 64.61615 160 GLY C O 1
ATOM 8650 N N . PHE C 1 161 ? 200.58758 -20.23625 -23.30149 1.000 60.90888 161 PHE C N 1
ATOM 8651 C CA . PHE C 1 161 ? 201.51470 -21.33687 -23.56694 1.000 62.78820 161 PHE C CA 1
ATOM 8652 C C . PHE C 1 161 ? 200.85094 -22.43753 -24.39412 1.000 61.04549 161 PHE C C 1
ATOM 8653 O O . PHE C 1 161 ? 201.06427 -23.62857 -24.15549 1.000 60.49328 161 PHE C O 1
ATOM 8661 N N . ASP C 1 162 ? 199.98526 -22.03262 -25.33320 1.000 54.31752 162 ASP C N 1
ATOM 8662 C CA . ASP C 1 162 ? 199.48483 -22.87782 -26.42298 1.000 54.47220 162 ASP C CA 1
ATOM 8663 C C . ASP C 1 162 ? 198.99747 -24.23391 -25.92949 1.000 55.14679 162 ASP C C 1
ATOM 8664 O O . ASP C 1 162 ? 199.13212 -25.25135 -26.61550 1.000 55.76271 162 ASP C O 1
ATOM 8669 N N . TYR C 1 163 ? 198.36671 -24.22768 -24.75187 1.000 48.28584 163 TYR C N 1
ATOM 8670 C CA . TYR C 1 163 ? 197.79107 -25.40695 -24.11881 1.000 54.51346 163 TYR C CA 1
ATOM 8671 C C . TYR C 1 163 ? 196.26052 -25.32337 -24.11529 1.000 59.48422 163 TYR C C 1
ATOM 8672 O O . TYR C 1 163 ? 195.69166 -24.28290 -23.75771 1.000 53.84775 163 TYR C O 1
ATOM 8681 N N . ARG C 1 164 ? 195.59908 -26.42243 -24.53024 1.000 55.18772 164 ARG C N 1
ATOM 8682 C CA . ARG C 1 164 ? 194.14351 -26.51951 -24.64534 1.000 38.64039 164 ARG C CA 1
ATOM 8683 C C . ARG C 1 164 ? 193.59477 -27.37010 -23.51342 1.000 46.72378 164 ARG C C 1
ATOM 8684 O O . ARG C 1 164 ? 193.75183 -28.59252 -23.51968 1.000 46.33979 164 ARG C O 1
ATOM 8692 N N . PHE C 1 165 ? 192.99131 -26.72772 -22.52001 1.000 49.88235 165 PHE C N 1
ATOM 8693 C CA . PHE C 1 165 ? 192.32510 -27.49853 -21.48289 1.000 51.70510 165 PHE C CA 1
ATOM 8694 C C . PHE C 1 165 ? 190.92231 -27.93619 -21.87549 1.000 47.24240 165 PHE C C 1
ATOM 8695 O O . PHE C 1 165 ? 190.33573 -28.75986 -21.16840 1.000 49.24797 165 PHE C O 1
ATOM 8703 N N . ARG C 1 166 ? 190.36934 -27.39554 -22.95750 1.000 44.53710 166 ARG C N 1
ATOM 8704 C CA . ARG C 1 166 ? 189.05720 -27.80848 -23.45066 1.000 46.95233 166 ARG C CA 1
ATOM 8705 C C . ARG C 1 166 ? 188.03418 -27.88964 -22.32267 1.000 46.23816 166 ARG C C 1
ATOM 8706 O O . ARG C 1 166 ? 187.40369 -28.92674 -22.10200 1.000 48.72592 166 ARG C O 1
ATOM 8714 N N . SER C 1 167 ? 187.89759 -26.78609 -21.57086 1.000 46.53574 167 SER C N 1
ATOM 8715 C CA . SER C 1 167 ? 187.03866 -26.77258 -20.38636 1.000 48.02643 167 SER C CA 1
ATOM 8716 C C . SER C 1 167 ? 185.54646 -26.80308 -20.71934 1.000 45.98504 167 SER C C 1
ATOM 8717 O O . SER C 1 167 ? 184.73692 -27.11314 -19.83789 1.000 46.57133 167 SER C O 1
ATOM 8720 N N . PHE C 1 168 ? 185.15585 -26.53059 -21.97037 1.000 47.77825 168 PHE C N 1
ATOM 8721 C CA . PHE C 1 168 ? 183.73499 -26.53440 -22.32133 1.000 52.49974 168 PHE C CA 1
ATOM 8722 C C . PHE C 1 168 ? 183.23419 -27.90770 -22.77063 1.000 52.48138 168 PHE C C 1
ATOM 8723 O O . PHE C 1 168 ? 182.02091 -28.08920 -22.94050 1.000 56.24612 168 PHE C O 1
ATOM 8731 N N . ASP C 1 169 ? 184.13441 -28.88287 -22.92831 1.000 51.77015 169 ASP C N 1
ATOM 8732 C CA . ASP C 1 169 ? 183.75455 -30.22825 -23.34259 1.000 52.17033 169 ASP C CA 1
ATOM 8733 C C . ASP C 1 169 ? 183.19458 -31.06936 -22.21275 1.000 54.26189 169 ASP C C 1
ATOM 8734 O O . ASP C 1 169 ? 182.47310 -32.03786 -22.47197 1.000 56.95288 169 ASP C O 1
ATOM 8739 N N . LYS C 1 170 ? 183.51340 -30.73490 -20.97093 1.000 50.31535 170 LYS C N 1
ATOM 8740 C CA . LYS C 1 170 ? 183.21617 -31.63546 -19.87713 1.000 52.52607 170 LYS C CA 1
ATOM 8741 C C . LYS C 1 170 ? 183.00547 -30.78590 -18.63427 1.000 57.15136 170 LYS C C 1
ATOM 8742 O O . LYS C 1 170 ? 183.52156 -29.67336 -18.51796 1.000 53.82606 170 LYS C O 1
ATOM 8748 N N . ASP C 1 171 ? 182.26095 -31.34256 -17.68616 1.000 60.30244 171 ASP C N 1
ATOM 8749 C CA . ASP C 1 171 ? 181.84973 -30.55961 -16.53023 1.000 64.41473 171 ASP C CA 1
ATOM 8750 C C . ASP C 1 171 ? 182.98775 -30.34342 -15.53523 1.000 74.31450 171 ASP C C 1
ATOM 8751 O O . ASP C 1 171 ? 183.13310 -29.24553 -14.98272 1.000 73.54778 171 ASP C O 1
ATOM 8756 N N . GLU C 1 172 ? 183.76295 -31.38520 -15.23972 1.000 77.64567 172 GLU C N 1
ATOM 8757 C CA . GLU C 1 172 ? 184.86227 -31.27568 -14.28097 1.000 73.23527 172 GLU C CA 1
ATOM 8758 C C . GLU C 1 172 ? 186.11754 -30.73966 -14.99671 1.000 68.62696 172 GLU C C 1
ATOM 8759 O O . GLU C 1 172 ? 186.37099 -31.07410 -16.15511 1.000 73.46357 172 GLU C O 1
ATOM 8765 N N . LEU C 1 173 ? 186.85571 -29.83432 -14.33546 1.000 71.41979 173 LEU C N 1
ATOM 8766 C CA . LEU C 1 173 ? 188.03059 -29.17751 -14.93140 1.000 73.36590 173 LEU C CA 1
ATOM 8767 C C . LEU C 1 173 ? 189.29048 -30.04480 -15.00778 1.000 68.46778 173 LEU C C 1
ATOM 8768 O O . LEU C 1 173 ? 189.47869 -30.97772 -14.22933 1.000 71.19713 173 LEU C O 1
ATOM 8773 N N . HIS C 1 174 ? 190.17960 -29.68954 -15.94602 1.000 71.04250 174 HIS C N 1
ATOM 8774 C CA . HIS C 1 174 ? 191.50114 -30.30948 -16.04382 1.000 75.81965 174 HIS C CA 1
ATOM 8775 C C . HIS C 1 174 ? 192.21403 -30.24214 -14.69463 1.000 77.63769 174 HIS C C 1
ATOM 8776 O O . HIS C 1 174 ? 192.10206 -29.22936 -13.99375 1.000 79.06352 174 HIS C O 1
ATOM 8783 N N . PRO C 1 175 ? 192.96030 -31.28866 -14.30562 1.000 75.69949 175 PRO C N 1
ATOM 8784 C CA . PRO C 1 175 ? 193.61802 -31.29456 -12.97981 1.000 78.09734 175 PRO C CA 1
ATOM 8785 C C . PRO C 1 175 ? 194.48210 -30.07994 -12.67520 1.000 75.62697 175 PRO C C 1
ATOM 8786 O O . PRO C 1 175 ? 194.44152 -29.56252 -11.54809 1.000 71.40507 175 PRO C O 1
ATOM 8790 N N . PHE C 1 176 ? 195.28039 -29.63004 -13.64861 1.000 70.82924 176 PHE C N 1
ATOM 8791 C CA . PHE C 1 176 ? 196.09452 -28.42656 -13.48895 1.000 68.99914 176 PHE C CA 1
ATOM 8792 C C . PHE C 1 176 ? 195.24931 -27.24475 -13.00982 1.000 74.34197 176 PHE C C 1
ATOM 8793 O O . PHE C 1 176 ? 195.60470 -26.56006 -12.03689 1.000 79.89519 176 PHE C O 1
ATOM 8801 N N . LEU C 1 177 ? 194.06553 -27.06383 -13.60105 1.000 67.03272 177 LEU C N 1
ATOM 8802 C CA . LEU C 1 177 ? 193.21065 -25.94764 -13.21888 1.000 64.98934 177 LEU C CA 1
ATOM 8803 C C . LEU C 1 177 ? 192.49974 -26.19358 -11.89567 1.000 61.99855 177 LEU C C 1
ATOM 8804 O O . LEU C 1 177 ? 192.27831 -25.24366 -11.13131 1.000 67.14281 177 LEU C O 1
ATOM 8809 N N . GLN C 1 178 ? 192.17156 -27.44989 -11.57600 1.000 64.40771 178 GLN C N 1
ATOM 8810 C CA . GLN C 1 178 ? 191.54136 -27.72350 -10.28521 1.000 70.01162 178 GLN C CA 1
ATOM 8811 C C . GLN C 1 178 ? 192.50154 -27.43022 -9.14771 1.000 68.14524 178 GLN C C 1
ATOM 8812 O O . GLN C 1 178 ? 192.11734 -26.86534 -8.10762 1.000 67.65887 178 GLN C O 1
ATOM 8818 N N . ALA C 1 179 ? 193.76456 -27.79092 -9.35239 1.000 68.64132 179 ALA C N 1
ATOM 8819 C CA . ALA C 1 179 ? 194.79836 -27.47792 -8.38581 1.000 67.09687 179 ALA C CA 1
ATOM 8820 C C . ALA C 1 179 ? 194.97952 -25.97333 -8.25903 1.000 71.43033 179 ALA C C 1
ATOM 8821 O O . ALA C 1 179 ? 195.20089 -25.46464 -7.15373 1.000 70.92903 179 ALA C O 1
ATOM 8823 N N . LEU C 1 180 ? 194.94689 -25.25331 -9.39157 1.000 72.11893 180 LEU C N 1
ATOM 8824 C CA . LEU C 1 180 ? 194.98571 -23.78723 -9.36033 1.000 66.74967 180 LEU C CA 1
ATOM 8825 C C . LEU C 1 180 ? 193.92184 -23.21122 -8.42309 1.000 67.07016 180 LEU C C 1
ATOM 8826 O O . LEU C 1 180 ? 194.21517 -22.34384 -7.58843 1.000 61.27186 180 LEU C O 1
ATOM 8831 N N . ALA C 1 181 ? 192.66828 -23.65652 -8.58331 1.000 70.44372 181 ALA C N 1
ATOM 8832 C CA . ALA C 1 181 ? 191.57910 -23.13529 -7.75247 1.000 66.08002 181 ALA C CA 1
ATOM 8833 C C . ALA C 1 181 ? 191.84695 -23.40648 -6.27663 1.000 70.01694 181 ALA C C 1
ATOM 8834 O O . ALA C 1 181 ? 191.72417 -22.50262 -5.42681 1.000 72.79617 181 ALA C O 1
ATOM 8836 N N . ARG C 1 182 ? 192.21286 -24.65665 -5.95378 1.000 77.26022 182 ARG C N 1
ATOM 8837 C CA . ARG C 1 182 ? 192.54609 -24.99304 -4.56591 1.000 82.55453 182 ARG C CA 1
ATOM 8838 C C . ARG C 1 182 ? 193.63423 -24.06320 -4.02727 1.000 75.60274 182 ARG C C 1
ATOM 8839 O O . ARG C 1 182 ? 193.48783 -23.46227 -2.95060 1.000 74.84227 182 ARG C O 1
ATOM 8847 N N . ALA C 1 183 ? 194.71724 -23.90667 -4.79519 1.000 67.37705 183 ALA C N 1
ATOM 8848 C CA . ALA C 1 183 ? 195.85102 -23.09966 -4.36033 1.000 71.07815 183 ALA C CA 1
ATOM 8849 C C . ALA C 1 183 ? 195.44487 -21.65303 -4.11582 1.000 73.52125 183 ALA C C 1
ATOM 8850 O O . ALA C 1 183 ? 195.78406 -21.07801 -3.08121 1.000 70.65234 183 ALA C O 1
ATOM 8852 N N . MET C 1 184 ? 194.72174 -21.04973 -5.06374 1.000 73.46942 184 MET C N 1
ATOM 8853 C CA . MET C 1 184 ? 194.26361 -19.66916 -4.92051 1.000 63.02649 184 MET C CA 1
ATOM 8854 C C . MET C 1 184 ? 193.46210 -19.46418 -3.63930 1.000 62.89811 184 MET C C 1
ATOM 8855 O O . MET C 1 184 ? 193.72169 -18.52925 -2.86174 1.000 68.97633 184 MET C O 1
ATOM 8860 N N . HIS C 1 185 ? 192.45395 -20.31387 -3.41905 1.000 68.49551 185 HIS C N 1
ATOM 8861 C CA . HIS C 1 185 ? 191.65096 -20.18069 -2.20308 1.000 67.92497 185 HIS C CA 1
ATOM 8862 C C . HIS C 1 185 ? 192.51872 -20.29076 -0.95229 1.000 70.34872 185 HIS C C 1
ATOM 8863 O O . HIS C 1 185 ? 192.32963 -19.54174 0.02674 1.000 69.12459 185 HIS C O 1
ATOM 8870 N N . HIS C 1 186 ? 193.44981 -21.25697 -0.95320 1.000 74.96215 186 HIS C N 1
ATOM 8871 C CA . HIS C 1 186 ? 194.34632 -21.44564 0.18444 1.000 73.62898 186 HIS C CA 1
ATOM 8872 C C . HIS C 1 186 ? 195.26756 -20.24756 0.38227 1.000 66.16897 186 HIS C C 1
ATOM 8873 O O . HIS C 1 186 ? 195.65650 -19.94421 1.51381 1.000 67.89457 186 HIS C O 1
ATOM 8880 N N . THR C 1 187 ? 195.65996 -19.59586 -0.71300 1.000 63.04034 187 THR C N 1
ATOM 8881 C CA . THR C 1 187 ? 196.48533 -18.39658 -0.65301 1.000 64.45706 187 THR C CA 1
ATOM 8882 C C . THR C 1 187 ? 195.75036 -17.23637 -0.00041 1.000 69.70657 187 THR C C 1
ATOM 8883 O O . THR C 1 187 ? 196.38347 -16.40082 0.65281 1.000 70.86698 187 THR C O 1
ATOM 8887 N N . MET C 1 188 ? 194.43035 -17.11498 -0.22415 1.000 71.92967 188 MET C N 1
ATOM 8888 C CA . MET C 1 188 ? 193.69894 -16.07397 0.50996 1.000 69.73623 188 MET C CA 1
ATOM 8889 C C . MET C 1 188 ? 193.50907 -16.43830 1.98079 1.000 73.45565 188 MET C C 1
ATOM 8890 O O . MET C 1 188 ? 193.46713 -15.54917 2.83841 1.000 74.27988 188 MET C O 1
ATOM 8895 N N . THR C 1 189 ? 193.37534 -17.73109 2.29996 1.000 73.12948 189 THR C N 1
ATOM 8896 C CA . THR C 1 189 ? 193.26557 -18.10191 3.70951 1.000 71.21208 189 THR C CA 1
ATOM 8897 C C . THR C 1 189 ? 194.58658 -17.91644 4.46028 1.000 71.57141 189 THR C C 1
ATOM 8898 O O . THR C 1 189 ? 194.57710 -17.69323 5.67442 1.000 74.25287 189 THR C O 1
ATOM 8902 N N . MET C 1 190 ? 195.73109 -18.05527 3.79753 1.000 70.34453 190 MET C N 1
ATOM 8903 C CA . MET C 1 190 ? 196.97744 -17.87880 4.54580 1.000 73.11393 190 MET C CA 1
ATOM 8904 C C . MET C 1 190 ? 197.14937 -16.45004 5.03885 1.000 76.66058 190 MET C C 1
ATOM 8905 O O . MET C 1 190 ? 197.59024 -16.25835 6.16879 1.000 76.48642 190 MET C O 1
ATOM 8910 N N . ALA C 1 207 ? 199.76186 -30.41646 0.64061 1.000 100.44058 207 ALA C N 1
ATOM 8911 C CA . ALA C 1 207 ? 199.01139 -30.55750 -0.60101 1.000 92.51786 207 ALA C CA 1
ATOM 8912 C C . ALA C 1 207 ? 199.14776 -29.29027 -1.40909 1.000 87.23678 207 ALA C C 1
ATOM 8913 O O . ALA C 1 207 ? 199.15845 -29.30426 -2.64187 1.000 85.39549 207 ALA C O 1
ATOM 8915 N N . TYR C 1 208 ? 199.28245 -28.18416 -0.68363 1.000 84.01772 208 TYR C N 1
ATOM 8916 C CA . TYR C 1 208 ? 199.39183 -26.88418 -1.32713 1.000 86.76329 208 TYR C CA 1
ATOM 8917 C C . TYR C 1 208 ? 200.64919 -26.81706 -2.19221 1.000 88.55085 208 TYR C C 1
ATOM 8918 O O . TYR C 1 208 ? 200.58555 -26.55985 -3.41034 1.000 84.32278 208 TYR C O 1
ATOM 8927 N N . TRP C 1 209 ? 201.80159 -27.10191 -1.58306 1.000 88.73420 209 TRP C N 1
ATOM 8928 C CA . TRP C 1 209 ? 203.06072 -27.12651 -2.31982 1.000 86.91460 209 TRP C CA 1
ATOM 8929 C C . TRP C 1 209 ? 203.09604 -28.24996 -3.35780 1.000 90.50242 209 TRP C C 1
ATOM 8930 O O . TRP C 1 209 ? 203.77602 -28.12022 -4.37923 1.000 87.45566 209 TRP C O 1
ATOM 8941 N N . ALA C 1 210 ? 202.36678 -29.34980 -3.12792 1.000 91.46264 210 ALA C N 1
ATOM 8942 C CA . ALA C 1 210 ? 202.25680 -30.39273 -4.14764 1.000 85.42002 210 ALA C CA 1
ATOM 8943 C C . ALA C 1 210 ? 201.51362 -29.87647 -5.37424 1.000 84.95688 210 ALA C C 1
ATOM 8944 O O . ALA C 1 210 ? 201.93313 -30.11778 -6.51392 1.000 79.13940 210 ALA C O 1
ATOM 8946 N N . ASP C 1 211 ? 200.37546 -29.20546 -5.15217 1.000 87.18719 211 ASP C N 1
ATOM 8947 C CA . ASP C 1 211 ? 199.67617 -28.50754 -6.22860 1.000 80.84883 211 ASP C CA 1
ATOM 8948 C C . ASP C 1 211 ? 200.63687 -27.61629 -7.01164 1.000 84.58685 211 ASP C C 1
ATOM 8949 O O . ASP C 1 211 ? 200.69228 -27.66309 -8.25292 1.000 82.39161 211 ASP C O 1
ATOM 8954 N N . ILE C 1 212 ? 201.39299 -26.77974 -6.29083 1.000 83.42466 212 ILE C N 1
ATOM 8955 C CA . ILE C 1 212 ? 202.29521 -25.83967 -6.95612 1.000 81.38367 212 ILE C CA 1
ATOM 8956 C C . ILE C 1 212 ? 203.38433 -26.58840 -7.72841 1.000 84.02586 212 ILE C C 1
ATOM 8957 O O . ILE C 1 212 ? 203.75712 -26.19833 -8.84322 1.000 78.46136 212 ILE C O 1
ATOM 8962 N N . ALA C 1 213 ? 203.89969 -27.68168 -7.15648 1.000 86.35902 213 ALA C N 1
ATOM 8963 C CA . ALA C 1 213 ? 204.88108 -28.50861 -7.85164 1.000 81.52584 213 ALA C CA 1
ATOM 8964 C C . ALA C 1 213 ? 204.30578 -29.09429 -9.13268 1.000 84.17524 213 ALA C C 1
ATOM 8965 O O . ALA C 1 213 ? 204.94767 -29.05159 -10.17731 1.000 83.30474 213 ALA C O 1
ATOM 8967 N N . SER C 1 214 ? 203.10921 -29.67830 -9.06456 1.000 82.40330 214 SER C N 1
ATOM 8968 C CA . SER C 1 214 ? 202.52043 -30.29242 -10.25372 1.000 78.71896 214 SER C CA 1
ATOM 8969 C C . SER C 1 214 ? 202.30179 -29.26307 -11.35130 1.000 83.79647 214 SER C C 1
ATOM 8970 O O . SER C 1 214 ? 202.54549 -29.53529 -12.54004 1.000 77.58679 214 SER C O 1
ATOM 8973 N N . MET C 1 215 ? 201.88343 -28.05372 -10.96747 1.000 81.61498 215 MET C N 1
ATOM 8974 C CA . MET C 1 215 ? 201.71622 -27.00698 -11.96842 1.000 77.72853 215 MET C CA 1
ATOM 8975 C C . MET C 1 215 ? 203.05813 -26.63505 -12.58268 1.000 85.41611 215 MET C C 1
ATOM 8976 O O . MET C 1 215 ? 203.21966 -26.66310 -13.81257 1.000 80.87289 215 MET C O 1
ATOM 8981 N N . ASN C 1 216 ? 204.03135 -26.30026 -11.72658 1.000 85.27915 216 ASN C N 1
ATOM 8982 C CA . ASN C 1 216 ? 205.38014 -25.99250 -12.17771 1.000 83.60899 216 ASN C CA 1
ATOM 8983 C C . ASN C 1 216 ? 205.90777 -27.10827 -13.06246 1.000 81.79979 216 ASN C C 1
ATOM 8984 O O . ASN C 1 216 ? 206.52255 -26.86803 -14.10187 1.000 77.92500 216 ASN C O 1
ATOM 8989 N N . GLU C 1 217 ? 205.62888 -28.34027 -12.66395 1.000 84.18530 217 GLU C N 1
ATOM 8990 C CA . GLU C 1 217 ? 205.98926 -29.54305 -13.39296 1.000 87.20676 217 GLU C CA 1
ATOM 8991 C C . GLU C 1 217 ? 205.51311 -29.43092 -14.83549 1.000 87.12050 217 GLU C C 1
ATOM 8992 O O . GLU C 1 217 ? 206.32390 -29.36707 -15.77313 1.000 80.42188 217 GLU C O 1
ATOM 8998 N N . LEU C 1 218 ? 204.18921 -29.26277 -14.99969 1.000 82.06787 218 LEU C N 1
ATOM 8999 C CA . LEU C 1 218 ? 203.56824 -29.17479 -16.32150 1.000 72.62441 218 LEU C CA 1
ATOM 9000 C C . LEU C 1 218 ? 204.17002 -28.04465 -17.15243 1.000 81.08217 218 LEU C C 1
ATOM 9001 O O . LEU C 1 218 ? 204.47251 -28.21016 -18.35160 1.000 80.91414 218 LEU C O 1
ATOM 9006 N N . VAL C 1 219 ? 204.33097 -26.87752 -16.53392 1.000 76.70350 219 VAL C N 1
ATOM 9007 C CA . VAL C 1 219 ? 204.75909 -25.70232 -17.28550 1.000 82.13907 219 VAL C CA 1
ATOM 9008 C C . VAL C 1 219 ? 206.20698 -25.86862 -17.73603 1.000 82.74643 219 VAL C C 1
ATOM 9009 O O . VAL C 1 219 ? 206.54764 -25.64602 -18.90794 1.000 78.52287 219 VAL C O 1
ATOM 9013 N N . ASP C 1 220 ? 207.07885 -26.25650 -16.80444 1.000 81.81064 220 ASP C N 1
ATOM 9014 C CA . ASP C 1 220 ? 208.45220 -26.60043 -17.14213 1.000 85.73846 220 ASP C CA 1
ATOM 9015 C C . ASP C 1 220 ? 208.48698 -27.56954 -18.31976 1.000 83.25633 220 ASP C C 1
ATOM 9016 O O . ASP C 1 220 ? 209.28521 -27.40997 -19.26304 1.000 74.87242 220 ASP C O 1
ATOM 9021 N N . GLU C 1 221 ? 207.60138 -28.57508 -18.28467 1.000 83.59480 221 GLU C N 1
ATOM 9022 C CA . GLU C 1 221 ? 207.64888 -29.62692 -19.29038 1.000 81.62657 221 GLU C CA 1
ATOM 9023 C C . GLU C 1 221 ? 207.39546 -29.02315 -20.65226 1.000 83.62939 221 GLU C C 1
ATOM 9024 O O . GLU C 1 221 ? 208.14314 -29.26271 -21.60990 1.000 87.94092 221 GLU C O 1
ATOM 9030 N N . VAL C 1 222 ? 206.34212 -28.21451 -20.74088 1.000 79.26818 222 VAL C N 1
ATOM 9031 C CA . VAL C 1 222 ? 205.99569 -27.57129 -22.00183 1.000 83.35884 222 VAL C CA 1
ATOM 9032 C C . VAL C 1 222 ? 207.14020 -26.68940 -22.49982 1.000 89.58147 222 VAL C C 1
ATOM 9033 O O . VAL C 1 222 ? 207.42819 -26.64093 -23.70417 1.000 88.87687 222 VAL C O 1
ATOM 9037 N N . ILE C 1 223 ? 207.79507 -25.96092 -21.58615 1.000 92.89469 223 ILE C N 1
ATOM 9038 C CA . ILE C 1 223 ? 208.85556 -25.02968 -21.98885 1.000 95.38692 223 ILE C CA 1
ATOM 9039 C C . ILE C 1 223 ? 210.01885 -25.77415 -22.63813 1.000 98.12001 223 ILE C C 1
ATOM 9040 O O . ILE C 1 223 ? 210.53244 -25.36547 -23.69979 1.000 100.12760 223 ILE C O 1
ATOM 9045 N N . ARG C 1 224 ? 210.44445 -26.87547 -22.00544 1.000 96.16479 224 ARG C N 1
ATOM 9046 C CA . ARG C 1 224 ? 211.60616 -27.62805 -22.48028 1.000 93.19755 224 ARG C CA 1
ATOM 9047 C C . ARG C 1 224 ? 211.45284 -28.02483 -23.93313 1.000 92.52408 224 ARG C C 1
ATOM 9048 O O . ARG C 1 224 ? 212.41611 -28.00279 -24.71263 1.000 88.02473 224 ARG C O 1
ATOM 9056 N N . GLU C 1 225 ? 210.23351 -28.43498 -24.29626 1.000 90.23237 225 GLU C N 1
ATOM 9057 C CA . GLU C 1 225 ? 209.93770 -28.97060 -25.62702 1.000 97.79892 225 GLU C CA 1
ATOM 9058 C C . GLU C 1 225 ? 209.94276 -27.90231 -26.72944 1.000 103.75593 225 GLU C C 1
ATOM 9059 O O . GLU C 1 225 ? 210.39621 -28.20808 -27.84992 1.000 107.39548 225 GLU C O 1
ATOM 9065 N N . ARG C 1 226 ? 209.61621 -26.65525 -26.43335 1.000 101.42054 226 ARG C N 1
ATOM 9066 C CA . ARG C 1 226 ? 209.70663 -25.66443 -27.50212 1.000 102.36344 226 ARG C CA 1
ATOM 9067 C C . ARG C 1 226 ? 211.11003 -25.09199 -27.56492 1.000 102.82359 226 ARG C C 1
ATOM 9068 O O . ARG C 1 226 ? 211.48484 -24.50741 -28.59581 1.000 100.98138 226 ARG C O 1
ATOM 9076 N N . ARG C 1 227 ? 211.91210 -25.32100 -26.48417 1.000 104.89903 227 ARG C N 1
ATOM 9077 C CA . ARG C 1 227 ? 213.35095 -25.06765 -26.58396 1.000 99.50220 227 ARG C CA 1
ATOM 9078 C C . ARG C 1 227 ? 214.17481 -25.90565 -27.53063 1.000 97.70143 227 ARG C C 1
ATOM 9079 O O . ARG C 1 227 ? 215.39257 -25.74221 -27.50892 1.000 100.28326 227 ARG C O 1
ATOM 9087 N N . GLY C 1 228 ? 213.55743 -26.52572 -28.51690 1.000 95.41966 228 GLY C N 1
ATOM 9088 C CA . GLY C 1 228 ? 214.39402 -27.20032 -29.49257 1.000 102.25705 228 GLY C CA 1
ATOM 9089 C C . GLY C 1 228 ? 213.87281 -27.26592 -30.91324 1.000 111.04164 228 GLY C C 1
ATOM 9090 O O . GLY C 1 228 ? 214.09055 -28.23543 -31.65455 1.000 115.51799 228 GLY C O 1
ATOM 9091 N N . HIS C 1 229 ? 213.23447 -26.16341 -31.29310 1.000 115.04994 229 HIS C N 1
ATOM 9092 C CA . HIS C 1 229 ? 212.06940 -26.14763 -32.15318 1.000 117.01026 229 HIS C CA 1
ATOM 9093 C C . HIS C 1 229 ? 211.80168 -24.68446 -32.46611 1.000 118.43367 229 HIS C C 1
ATOM 9094 O O . HIS C 1 229 ? 211.71213 -24.29719 -33.63481 1.000 125.02096 229 HIS C O 1
ATOM 9101 N N . GLY C 1 230 ? 211.72152 -23.87613 -31.41730 1.000 116.32128 230 GLY C N 1
ATOM 9102 C CA . GLY C 1 230 ? 211.44419 -22.46501 -31.41580 1.000 112.75370 230 GLY C CA 1
ATOM 9103 C C . GLY C 1 230 ? 209.97552 -22.21582 -31.12001 1.000 111.54074 230 GLY C C 1
ATOM 9104 O O . GLY C 1 230 ? 209.10188 -23.00122 -31.48689 1.000 117.70058 230 GLY C O 1
ATOM 9105 N N . GLY C 1 231 ? 209.68466 -21.11460 -30.42064 1.000 104.44112 231 GLY C N 1
ATOM 9106 C CA . GLY C 1 231 ? 208.28321 -20.81411 -30.21017 1.000 99.70889 231 GLY C CA 1
ATOM 9107 C C . GLY C 1 231 ? 207.54331 -20.39724 -31.46068 1.000 101.85022 231 GLY C C 1
ATOM 9108 O O . GLY C 1 231 ? 206.32309 -20.20589 -31.41189 1.000 97.58399 231 GLY C O 1
ATOM 9109 N N . GLY C 1 232 ? 208.26445 -20.27011 -32.58030 1.000 102.43445 232 GLY C N 1
ATOM 9110 C CA . GLY C 1 232 ? 207.73028 -19.87014 -33.86106 1.000 100.21396 232 GLY C CA 1
ATOM 9111 C C . GLY C 1 232 ? 207.58913 -18.37169 -34.02572 1.000 100.57988 232 GLY C C 1
ATOM 9112 O O . GLY C 1 232 ? 207.68643 -17.86155 -35.15085 1.000 95.74288 232 GLY C O 1
ATOM 9113 N N . GLY C 1 233 ? 207.40089 -17.65514 -32.91824 1.000 98.14393 233 GLY C N 1
ATOM 9114 C CA . GLY C 1 233 ? 207.07966 -16.24456 -32.92042 1.000 96.42014 233 GLY C CA 1
ATOM 9115 C C . GLY C 1 233 ? 205.70241 -16.07829 -32.31208 1.000 98.07077 233 GLY C C 1
ATOM 9116 O O . GLY C 1 233 ? 205.52346 -15.34707 -31.33036 1.000 94.58505 233 GLY C O 1
ATOM 9117 N N . GLY C 1 234 ? 204.72717 -16.79248 -32.88125 1.000 97.73970 234 GLY C N 1
ATOM 9118 C CA . GLY C 1 234 ? 203.34839 -16.75157 -32.43054 1.000 88.34510 234 GLY C CA 1
ATOM 9119 C C . GLY C 1 234 ? 203.09089 -17.64542 -31.23689 1.000 81.56734 234 GLY C C 1
ATOM 9120 O O . GLY C 1 234 ? 203.15501 -18.87536 -31.35980 1.000 82.46823 234 GLY C O 1
ATOM 9121 N N . ASP C 1 235 ? 202.79044 -17.00459 -30.09393 1.000 75.91087 235 ASP C N 1
ATOM 9122 C CA . ASP C 1 235 ? 202.62628 -17.54572 -28.73984 1.000 70.39673 235 ASP C CA 1
ATOM 9123 C C . ASP C 1 235 ? 203.31602 -16.59548 -27.76451 1.000 73.67185 235 ASP C C 1
ATOM 9124 O O . ASP C 1 235 ? 204.31432 -15.96610 -28.13194 1.000 76.77719 235 ASP C O 1
ATOM 9129 N N . LEU C 1 236 ? 202.78942 -16.45127 -26.53637 1.000 68.82179 236 LEU C N 1
ATOM 9130 C CA . LEU C 1 236 ? 203.50253 -15.65272 -25.53676 1.000 67.91620 236 LEU C CA 1
ATOM 9131 C C . LEU C 1 236 ? 204.79567 -16.33237 -25.11987 1.000 65.93199 236 LEU C C 1
ATOM 9132 O O . LEU C 1 236 ? 205.85116 -15.69397 -25.05305 1.000 66.73613 236 LEU C O 1
ATOM 9137 N N . LEU C 1 237 ? 204.73136 -17.62831 -24.82984 1.000 67.19716 237 LEU C N 1
ATOM 9138 C CA . LEU C 1 237 ? 205.95315 -18.38689 -24.59600 1.000 72.74244 237 LEU C CA 1
ATOM 9139 C C . LEU C 1 237 ? 206.90978 -18.29541 -25.79219 1.000 74.10867 237 LEU C C 1
ATOM 9140 O O . LEU C 1 237 ? 208.11005 -18.05214 -25.62302 1.000 69.61265 237 LEU C O 1
ATOM 9145 N N . GLY C 1 238 ? 206.38765 -18.45741 -27.01277 1.000 75.70250 238 GLY C N 1
ATOM 9146 C CA . GLY C 1 238 ? 207.22664 -18.34380 -28.20257 1.000 84.68116 238 GLY C CA 1
ATOM 9147 C C . GLY C 1 238 ? 208.06484 -17.08026 -28.24756 1.000 82.04804 238 GLY C C 1
ATOM 9148 O O . GLY C 1 238 ? 209.12794 -17.04605 -28.87672 1.000 85.92100 238 GLY C O 1
ATOM 9149 N N . LEU C 1 239 ? 207.54560 -15.99586 -27.67145 1.000 78.95296 239 LEU C N 1
ATOM 9150 C CA . LEU C 1 239 ? 208.32915 -14.78159 -27.49198 1.000 75.36357 239 LEU C CA 1
ATOM 9151 C C . LEU C 1 239 ? 209.28085 -14.87525 -26.29367 1.000 75.73343 239 LEU C C 1
ATOM 9152 O O . LEU C 1 239 ? 210.42513 -14.41879 -26.37276 1.000 81.29757 239 LEU C O 1
ATOM 9157 N N . MET C 1 240 ? 208.84212 -15.44986 -25.17064 1.000 64.99182 240 MET C N 1
ATOM 9158 C CA . MET C 1 240 ? 209.68989 -15.51618 -23.97939 1.000 72.56934 240 MET C CA 1
ATOM 9159 C C . MET C 1 240 ? 210.80644 -16.54778 -24.11015 1.000 76.23404 240 MET C C 1
ATOM 9160 O O . MET C 1 240 ? 211.09477 -17.27699 -23.15778 1.000 70.92863 240 MET C O 1
ATOM 9165 N N . LEU C 1 241 ? 211.44189 -16.60848 -25.27698 1.000 77.88874 241 LEU C N 1
ATOM 9166 C CA . LEU C 1 241 ? 212.49768 -17.57645 -25.52833 1.000 75.22918 241 LEU C CA 1
ATOM 9167 C C . LEU C 1 241 ? 213.45892 -16.99040 -26.54053 1.000 75.18730 241 LEU C C 1
ATOM 9168 O O . LEU C 1 241 ? 214.67699 -16.99242 -26.34342 1.000 81.42050 241 LEU C O 1
ATOM 9173 N N . ASN C 1 242 ? 212.87741 -16.42836 -27.59730 1.000 80.30076 242 ASN C N 1
ATOM 9174 C CA . ASN C 1 242 ? 213.59284 -15.83337 -28.71631 1.000 86.26349 242 ASN C CA 1
ATOM 9175 C C . ASN C 1 242 ? 213.60047 -14.30963 -28.64543 1.000 82.51707 242 ASN C C 1
ATOM 9176 O O . ASN C 1 242 ? 213.64979 -13.63880 -29.68069 1.000 79.12841 242 ASN C O 1
ATOM 9181 N N . ALA C 1 243 ? 213.51233 -13.75187 -27.43208 1.000 80.87540 243 ALA C N 1
ATOM 9182 C CA . ALA C 1 243 ? 213.45595 -12.31225 -27.22701 1.000 79.10385 243 ALA C CA 1
ATOM 9183 C C . ALA C 1 243 ? 214.39253 -11.97052 -26.07933 1.000 81.59291 243 ALA C C 1
ATOM 9184 O O . ALA C 1 243 ? 214.42607 -12.65730 -25.05006 1.000 75.39717 243 ALA C O 1
ATOM 9186 N N . THR C 1 244 ? 215.15885 -10.90776 -26.28421 1.000 83.67422 244 THR C N 1
ATOM 9187 C CA . THR C 1 244 ? 216.09577 -10.36787 -25.31406 1.000 84.62596 244 THR C CA 1
ATOM 9188 C C . THR C 1 244 ? 215.60719 -9.02135 -24.81199 1.000 75.80433 244 THR C C 1
ATOM 9189 O O . THR C 1 244 ? 214.84588 -8.33501 -25.49195 1.000 71.86609 244 THR C O 1
ATOM 9193 N N . ASP C 1 245 ? 216.02943 -8.68043 -23.60513 1.000 74.07646 245 ASP C N 1
ATOM 9194 C CA . ASP C 1 245 ? 215.81583 -7.37674 -22.99515 1.000 74.52454 245 ASP C CA 1
ATOM 9195 C C . ASP C 1 245 ? 216.55731 -6.30766 -23.80087 1.000 68.93764 245 ASP C C 1
ATOM 9196 O O . ASP C 1 245 ? 217.79202 -6.28152 -23.77825 1.000 72.70576 245 ASP C O 1
ATOM 9201 N N . PRO C 1 246 ? 215.85166 -5.38400 -24.49856 1.000 73.72375 246 PRO C N 1
ATOM 9202 C CA . PRO C 1 246 ? 216.56690 -4.42617 -25.36498 1.000 80.61329 246 PRO C CA 1
ATOM 9203 C C . PRO C 1 246 ? 217.55856 -3.52516 -24.64630 1.000 76.74634 246 PRO C C 1
ATOM 9204 O O . PRO C 1 246 ? 218.19632 -2.66251 -25.26766 1.000 72.91632 246 PRO C O 1
ATOM 9208 N N . GLU C 1 247 ? 217.66089 -3.68184 -23.32950 1.000 85.26787 247 GLU C N 1
ATOM 9209 C CA . GLU C 1 247 ? 218.54431 -2.90675 -22.47698 1.000 82.86688 247 GLU C CA 1
ATOM 9210 C C . GLU C 1 247 ? 219.79763 -3.67528 -22.09394 1.000 77.22825 247 GLU C C 1
ATOM 9211 O O . GLU C 1 247 ? 220.91619 -3.16102 -22.22724 1.000 71.91551 247 GLU C O 1
ATOM 9217 N N . THR C 1 248 ? 219.62200 -4.90947 -21.62553 1.000 72.88535 248 THR C N 1
ATOM 9218 C CA . THR C 1 248 ? 220.72901 -5.70733 -21.13630 1.000 74.25651 248 THR C CA 1
ATOM 9219 C C . THR C 1 248 ? 221.21353 -6.74058 -22.14435 1.000 76.65392 248 THR C C 1
ATOM 9220 O O . THR C 1 248 ? 222.35055 -7.21201 -22.02847 1.000 72.99140 248 THR C O 1
ATOM 9224 N N . GLY C 1 249 ? 220.41584 -7.02800 -23.17589 1.000 77.98569 249 GLY C N 1
ATOM 9225 C CA . GLY C 1 249 ? 220.76240 -7.97492 -24.21432 1.000 69.92474 249 GLY C CA 1
ATOM 9226 C C . GLY C 1 249 ? 220.54228 -9.43592 -23.86979 1.000 77.59025 249 GLY C C 1
ATOM 9227 O O . GLY C 1 249 ? 220.86720 -10.30482 -24.69402 1.000 80.60852 249 GLY C O 1
ATOM 9228 N N . GLU C 1 250 ? 220.01045 -9.74658 -22.68516 1.000 76.51451 250 GLU C N 1
ATOM 9229 C CA . GLU C 1 250 ? 219.76838 -11.12291 -22.27083 1.000 79.04031 250 GLU C CA 1
ATOM 9230 C C . GLU C 1 250 ? 218.27798 -11.46961 -22.35847 1.000 83.80010 250 GLU C C 1
ATOM 9231 O O . GLU C 1 250 ? 217.39761 -10.60025 -22.29975 1.000 82.39645 250 GLU C O 1
ATOM 9237 N N . ARG C 1 251 ? 218.01613 -12.75838 -22.55670 1.000 79.85517 251 ARG C N 1
ATOM 9238 C CA . ARG C 1 251 ? 216.68728 -13.34490 -22.52085 1.000 78.52444 251 ARG C CA 1
ATOM 9239 C C . ARG C 1 251 ? 216.33015 -13.71400 -21.08213 1.000 72.75990 251 ARG C C 1
ATOM 9240 O O . ARG C 1 251 ? 217.15698 -13.65170 -20.17268 1.000 67.22376 251 ARG C O 1
ATOM 9248 N N . LEU C 1 252 ? 215.06824 -14.09365 -20.89227 1.000 79.44695 252 LEU C N 1
ATOM 9249 C CA . LEU C 1 252 ? 214.54888 -14.51535 -19.59385 1.000 75.30819 252 LEU C CA 1
ATOM 9250 C C . LEU C 1 252 ? 215.05880 -15.88107 -19.15711 1.000 69.30049 252 LEU C C 1
ATOM 9251 O O . LEU C 1 252 ? 215.33143 -16.76386 -19.97133 1.000 77.11990 252 LEU C O 1
ATOM 9256 N N . SER C 1 253 ? 215.17737 -16.03764 -17.83785 1.000 66.41466 253 SER C N 1
ATOM 9257 C CA . SER C 1 253 ? 215.37656 -17.32535 -17.18749 1.000 61.69206 253 SER C CA 1
ATOM 9258 C C . SER C 1 253 ? 214.32092 -18.32470 -17.63188 1.000 72.05289 253 SER C C 1
ATOM 9259 O O . SER C 1 253 ? 213.30314 -17.92689 -18.19954 1.000 77.36032 253 SER C O 1
ATOM 9262 N N . ASP C 1 254 ? 214.56904 -19.62601 -17.44423 1.000 76.62041 254 ASP C N 1
ATOM 9263 C CA . ASP C 1 254 ? 213.49462 -20.59705 -17.64046 1.000 76.63403 254 ASP C CA 1
ATOM 9264 C C . ASP C 1 254 ? 212.55059 -20.61292 -16.44784 1.000 72.57681 254 ASP C C 1
ATOM 9265 O O . ASP C 1 254 ? 211.32175 -20.61095 -16.62401 1.000 83.15049 254 ASP C O 1
ATOM 9270 N N . GLU C 1 255 ? 213.10607 -20.60436 -15.22918 1.000 69.86351 255 GLU C N 1
ATOM 9271 C CA . GLU C 1 255 ? 212.27196 -20.60894 -14.02813 1.000 70.57217 255 GLU C CA 1
ATOM 9272 C C . GLU C 1 255 ? 211.34977 -19.40567 -14.03433 1.000 74.22603 255 GLU C C 1
ATOM 9273 O O . GLU C 1 255 ? 210.18235 -19.47836 -13.61725 1.000 67.40941 255 GLU C O 1
ATOM 9279 N N . ASN C 1 256 ? 211.87753 -18.27190 -14.48129 1.000 71.66801 256 ASN C N 1
ATOM 9280 C CA . ASN C 1 256 ? 211.06062 -17.07782 -14.56734 1.000 72.46756 256 ASN C CA 1
ATOM 9281 C C . ASN C 1 256 ? 209.98433 -17.19960 -15.65048 1.000 77.46478 256 ASN C C 1
ATOM 9282 O O . ASN C 1 256 ? 208.87962 -16.67012 -15.48274 1.000 75.81627 256 ASN C O 1
ATOM 9287 N N . ILE C 1 257 ? 210.29116 -17.85382 -16.78076 1.000 74.32058 257 ILE C N 1
ATOM 9288 C CA . ILE C 1 257 ? 209.26261 -18.09231 -17.79319 1.000 70.91332 257 ILE C CA 1
ATOM 9289 C C . ILE C 1 257 ? 208.08804 -18.84477 -17.18524 1.000 71.08791 257 ILE C C 1
ATOM 9290 O O . ILE C 1 257 ? 206.91306 -18.50994 -17.41962 1.000 72.61262 257 ILE C O 1
ATOM 9295 N N . ARG C 1 258 ? 208.38411 -19.86942 -16.38922 1.000 67.18692 258 ARG C N 1
ATOM 9296 C CA . ARG C 1 258 ? 207.30851 -20.60262 -15.73275 1.000 68.82568 258 ARG C CA 1
ATOM 9297 C C . ARG C 1 258 ? 206.52768 -19.69878 -14.77863 1.000 73.10780 258 ARG C C 1
ATOM 9298 O O . ARG C 1 258 ? 205.28777 -19.75104 -14.71671 1.000 71.95058 258 ARG C O 1
ATOM 9306 N N . TYR C 1 259 ? 207.24494 -18.88919 -13.99242 1.000 72.71518 259 TYR C N 1
ATOM 9307 C CA . TYR C 1 259 ? 206.57479 -17.95747 -13.08454 1.000 69.35856 259 TYR C CA 1
ATOM 9308 C C . TYR C 1 259 ? 205.64727 -16.99103 -13.82209 1.000 65.20467 259 TYR C C 1
ATOM 9309 O O . TYR C 1 259 ? 204.56018 -16.68856 -13.32966 1.000 60.82927 259 TYR C O 1
ATOM 9318 N N . GLN C 1 260 ? 206.04635 -16.50862 -15.00399 1.000 60.57839 260 GLN C N 1
ATOM 9319 C CA . GLN C 1 260 ? 205.19443 -15.59752 -15.77478 1.000 58.89897 260 GLN C CA 1
ATOM 9320 C C . GLN C 1 260 ? 203.93662 -16.28807 -16.30262 1.000 62.82377 260 GLN C C 1
ATOM 9321 O O . GLN C 1 260 ? 202.84761 -15.68985 -16.33116 1.000 54.87730 260 GLN C O 1
ATOM 9327 N N . VAL C 1 261 ? 204.07616 -17.52060 -16.78898 1.000 66.14041 261 VAL C N 1
ATOM 9328 C CA . VAL C 1 261 ? 202.89446 -18.28100 -17.19230 1.000 59.85612 261 VAL C CA 1
ATOM 9329 C C . VAL C 1 261 ? 201.91960 -18.38704 -16.02847 1.000 58.38051 261 VAL C C 1
ATOM 9330 O O . VAL C 1 261 ? 200.71648 -18.07314 -16.14330 1.000 62.58232 261 VAL C O 1
ATOM 9334 N N . MET C 1 262 ? 202.43602 -18.81369 -14.88083 1.000 54.49730 262 MET C N 1
ATOM 9335 C CA . MET C 1 262 ? 201.61017 -18.87644 -13.68570 1.000 58.98477 262 MET C CA 1
ATOM 9336 C C . MET C 1 262 ? 200.99488 -17.51608 -13.35570 1.000 55.88995 262 MET C C 1
ATOM 9337 O O . MET C 1 262 ? 199.84119 -17.44118 -12.91640 1.000 52.46852 262 MET C O 1
ATOM 9342 N N . THR C 1 263 ? 201.74655 -16.42982 -13.56196 1.000 54.78112 263 THR C N 1
ATOM 9343 C CA . THR C 1 263 ? 201.23819 -15.10348 -13.22784 1.000 51.56382 263 THR C CA 1
ATOM 9344 C C . THR C 1 263 ? 200.03745 -14.76881 -14.09696 1.000 52.65369 263 THR C C 1
ATOM 9345 O O . THR C 1 263 ? 198.93587 -14.52814 -13.58721 1.000 49.13514 263 THR C O 1
ATOM 9349 N N . PHE C 1 264 ? 200.19788 -14.90543 -15.41226 1.000 59.95668 264 PHE C N 1
ATOM 9350 C CA . PHE C 1 264 ? 199.08474 -14.77807 -16.35288 1.000 57.81740 264 PHE C CA 1
ATOM 9351 C C . PHE C 1 264 ? 197.83422 -15.49281 -15.84326 1.000 47.54733 264 PHE C C 1
ATOM 9352 O O . PHE C 1 264 ? 196.73768 -14.92263 -15.89105 1.000 40.61598 264 PHE C O 1
ATOM 9360 N N . LEU C 1 265 ? 197.95390 -16.71705 -15.32489 1.000 46.48803 265 LEU C N 1
ATOM 9361 C CA . LEU C 1 265 ? 196.69656 -17.32253 -14.87583 1.000 46.68755 265 LEU C CA 1
ATOM 9362 C C . LEU C 1 265 ? 196.21574 -16.70627 -13.55557 1.000 54.41112 265 LEU C C 1
ATOM 9363 O O . LEU C 1 265 ? 195.00319 -16.59905 -13.31690 1.000 58.68016 265 LEU C O 1
ATOM 9368 N N . ILE C 1 266 ? 197.14658 -16.37300 -12.65086 1.000 53.41752 266 ILE C N 1
ATOM 9369 C CA . ILE C 1 266 ? 196.76691 -15.80930 -11.35045 1.000 49.85055 266 ILE C CA 1
ATOM 9370 C C . ILE C 1 266 ? 196.02130 -14.49971 -11.53904 1.000 45.65981 266 ILE C C 1
ATOM 9371 O O . ILE C 1 266 ? 194.95334 -14.27891 -10.96124 1.000 49.87354 266 ILE C O 1
ATOM 9376 N N . ALA C 1 267 ? 196.59252 -13.60966 -12.33901 1.000 41.87863 267 ALA C N 1
ATOM 9377 C CA . ALA C 1 267 ? 196.15175 -12.23881 -12.46334 1.000 42.06737 267 ALA C CA 1
ATOM 9378 C C . ALA C 1 267 ? 195.12394 -12.06687 -13.56235 1.000 48.06946 267 ALA C C 1
ATOM 9379 O O . ALA C 1 267 ? 194.41464 -11.05114 -13.58973 1.000 43.17060 267 ALA C O 1
ATOM 9381 N N . GLY C 1 268 ? 194.99169 -13.06524 -14.42791 1.000 46.36343 268 GLY C N 1
ATOM 9382 C CA . GLY C 1 268 ? 194.18406 -12.93192 -15.60867 1.000 45.69584 268 GLY C CA 1
ATOM 9383 C C . GLY C 1 268 ? 192.87039 -13.67172 -15.59520 1.000 45.24060 268 GLY C C 1
ATOM 9384 O O . GLY C 1 268 ? 192.02400 -13.33689 -16.43218 1.000 49.15819 268 GLY C O 1
ATOM 9385 N N . HIS C 1 269 ? 192.65825 -14.68925 -14.75207 1.000 40.21133 269 HIS C N 1
ATOM 9386 C CA . HIS C 1 269 ? 191.43954 -15.37682 -15.14916 1.000 46.71992 269 HIS C CA 1
ATOM 9387 C C . HIS C 1 269 ? 190.24320 -14.78496 -14.40703 1.000 44.65164 269 HIS C C 1
ATOM 9388 O O . HIS C 1 269 ? 189.25279 -14.41801 -15.04525 1.000 42.78646 269 HIS C O 1
ATOM 9395 N N . GLU C 1 270 ? 190.33735 -14.62399 -13.08807 1.000 42.30352 270 GLU C N 1
ATOM 9396 C CA . GLU C 1 270 ? 189.16977 -14.27413 -12.29349 1.000 38.55442 270 GLU C CA 1
ATOM 9397 C C . GLU C 1 270 ? 188.88544 -12.77587 -12.27539 1.000 36.46633 270 GLU C C 1
ATOM 9398 O O . GLU C 1 270 ? 187.73994 -12.38216 -12.03194 1.000 39.40517 270 GLU C O 1
ATOM 9404 N N . THR C 1 271 ? 189.86950 -11.93253 -12.58336 1.000 35.09983 271 THR C N 1
ATOM 9405 C CA . THR C 1 271 ? 189.56569 -10.54426 -12.91533 1.000 31.52519 271 THR C CA 1
ATOM 9406 C C . THR C 1 271 ? 188.70836 -10.46555 -14.17915 1.000 36.07746 271 THR C C 1
ATOM 9407 O O . THR C 1 271 ? 187.67556 -9.78483 -14.20420 1.000 33.17166 271 THR C O 1
ATOM 9411 N N . THR C 1 272 ? 189.16400 -11.11166 -15.27280 1.000 34.23934 272 THR C N 1
ATOM 9412 C CA . THR C 1 272 ? 188.45700 -11.01352 -16.54695 1.000 31.61029 272 THR C CA 1
ATOM 9413 C C . THR C 1 272 ? 187.08178 -11.68434 -16.47204 1.000 31.75077 272 THR C C 1
ATOM 9414 O O . THR C 1 272 ? 186.10073 -11.17616 -17.03270 1.000 27.77979 272 THR C O 1
ATOM 9418 N N . SER C 1 273 ? 186.99525 -12.84624 -15.82250 1.000 32.83244 273 SER C N 1
ATOM 9419 C CA . SER C 1 273 ? 185.70367 -13.51157 -15.67969 1.000 31.63290 273 SER C CA 1
ATOM 9420 C C . SER C 1 273 ? 184.77147 -12.72614 -14.75689 1.000 32.98805 273 SER C C 1
ATOM 9421 O O . SER C 1 273 ? 183.56545 -12.65115 -15.01298 1.000 30.09730 273 SER C O 1
ATOM 9424 N N . GLY C 1 274 ? 185.29140 -12.18186 -13.64862 1.000 32.03250 274 GLY C N 1
ATOM 9425 C CA . GLY C 1 274 ? 184.48500 -11.26888 -12.85435 1.000 26.54356 274 GLY C CA 1
ATOM 9426 C C . GLY C 1 274 ? 183.94254 -10.12319 -13.68918 1.000 29.61458 274 GLY C C 1
ATOM 9427 O O . GLY C 1 274 ? 182.76951 -9.76621 -13.59349 1.000 29.34322 274 GLY C O 1
ATOM 9428 N N . LEU C 1 275 ? 184.79670 -9.50431 -14.49925 1.000 23.27843 275 LEU C N 1
ATOM 9429 C CA . LEU C 1 275 ? 184.31284 -8.42599 -15.34850 1.000 22.77058 275 LEU C CA 1
ATOM 9430 C C . LEU C 1 275 ? 183.16343 -8.90062 -16.23404 1.000 28.74076 275 LEU C C 1
ATOM 9431 O O . LEU C 1 275 ? 182.14596 -8.20942 -16.38559 1.000 26.15121 275 LEU C O 1
ATOM 9436 N N . LEU C 1 276 ? 183.31505 -10.06916 -16.86437 1.000 26.62998 276 LEU C N 1
ATOM 9437 C CA . LEU C 1 276 ? 182.26073 -10.47264 -17.78141 1.000 25.19558 276 LEU C CA 1
ATOM 9438 C C . LEU C 1 276 ? 180.98061 -10.77794 -17.01556 1.000 27.64505 276 LEU C C 1
ATOM 9439 O O . LEU C 1 276 ? 179.89359 -10.34916 -17.41818 1.000 24.31570 276 LEU C O 1
ATOM 9444 N N . ALA C 1 277 ? 181.08987 -11.48016 -15.88878 1.000 24.20702 277 ALA C N 1
ATOM 9445 C CA . ALA C 1 277 ? 179.88554 -11.78506 -15.12430 1.000 30.31343 277 ALA C CA 1
ATOM 9446 C C . ALA C 1 277 ? 179.19790 -10.50613 -14.64322 1.000 25.56546 277 ALA C C 1
ATOM 9447 O O . ALA C 1 277 ? 177.97973 -10.35059 -14.82199 1.000 23.20997 277 ALA C O 1
ATOM 9449 N N . PHE C 1 278 ? 179.97706 -9.55159 -14.10983 1.000 22.66253 278 PHE C N 1
ATOM 9450 C CA . PHE C 1 278 ? 179.43092 -8.27785 -13.65310 1.000 20.72575 278 PHE C CA 1
ATOM 9451 C C . PHE C 1 278 ? 178.81996 -7.49779 -14.81374 1.000 22.66152 278 PHE C C 1
ATOM 9452 O O . PHE C 1 278 ? 177.78362 -6.83848 -14.65322 1.000 23.11913 278 PHE C O 1
ATOM 9460 N N . THR C 1 279 ? 179.42696 -7.58246 -16.00555 1.000 21.96911 279 THR C N 1
ATOM 9461 C CA . THR C 1 279 ? 178.85047 -6.90715 -17.15786 1.000 19.53966 279 THR C CA 1
ATOM 9462 C C . THR C 1 279 ? 177.51277 -7.52480 -17.55191 1.000 24.15178 279 THR C C 1
ATOM 9463 O O . THR C 1 279 ? 176.53753 -6.80835 -17.80022 1.000 24.87528 279 THR C O 1
ATOM 9467 N N . LEU C 1 280 ? 177.43388 -8.85098 -17.60502 1.000 23.36960 280 LEU C N 1
ATOM 9468 C CA . LEU C 1 280 ? 176.16023 -9.48462 -17.95333 1.000 27.40958 280 LEU C CA 1
ATOM 9469 C C . LEU C 1 280 ? 175.06902 -9.14223 -16.93590 1.000 22.99687 280 LEU C C 1
ATOM 9470 O O . LEU C 1 280 ? 173.92272 -8.87478 -17.31187 1.000 21.79763 280 LEU C O 1
ATOM 9475 N N . TYR C 1 281 ? 175.41256 -9.13805 -15.64721 1.000 22.14432 281 TYR C N 1
ATOM 9476 C CA . TYR C 1 281 ? 174.44843 -8.73384 -14.63136 1.000 21.53769 281 TYR C CA 1
ATOM 9477 C C . TYR C 1 281 ? 173.94936 -7.32542 -14.89860 1.000 22.18274 281 TYR C C 1
ATOM 9478 O O . TYR C 1 281 ? 172.73078 -7.08741 -15.00502 1.000 21.82203 281 TYR C O 1
ATOM 9487 N N . LEU C 1 282 ? 174.88879 -6.38268 -15.05806 1.000 21.15570 282 LEU C N 1
ATOM 9488 C CA . LEU C 1 282 ? 174.52816 -4.98387 -15.26584 1.000 20.83808 282 LEU C CA 1
ATOM 9489 C C . LEU C 1 282 ? 173.66650 -4.80925 -16.51090 1.000 23.51932 282 LEU C C 1
ATOM 9490 O O . LEU C 1 282 ? 172.72397 -4.00152 -16.51956 1.000 25.87690 282 LEU C O 1
ATOM 9495 N N . LEU C 1 283 ? 173.94579 -5.58091 -17.56326 1.000 22.02136 283 LEU C N 1
ATOM 9496 C CA . LEU C 1 283 ? 173.10727 -5.51935 -18.75946 1.000 26.18596 283 LEU C CA 1
ATOM 9497 C C . LEU C 1 283 ? 171.69975 -6.05512 -18.47061 1.000 25.49311 283 LEU C C 1
ATOM 9498 O O . LEU C 1 283 ? 170.71595 -5.55190 -19.02837 1.000 26.41609 283 LEU C O 1
ATOM 9503 N N . LEU C 1 284 ? 171.58068 -7.08978 -17.62803 1.000 20.24581 284 LEU C N 1
ATOM 9504 C CA . LEU C 1 284 ? 170.24325 -7.51349 -17.21524 1.000 28.20123 284 LEU C CA 1
ATOM 9505 C C . LEU C 1 284 ? 169.48184 -6.41892 -16.48442 1.000 29.96885 284 LEU C C 1
ATOM 9506 O O . LEU C 1 284 ? 168.26224 -6.28887 -16.66348 1.000 34.52655 284 LEU C O 1
ATOM 9511 N N . ARG C 1 285 ? 170.16215 -5.65882 -15.61832 1.000 27.19557 285 ARG C N 1
ATOM 9512 C CA . ARG C 1 285 ? 169.47153 -4.67111 -14.79436 1.000 22.87553 285 ARG C CA 1
ATOM 9513 C C . ARG C 1 285 ? 169.32607 -3.31508 -15.48443 1.000 26.06864 285 ARG C C 1
ATOM 9514 O O . ARG C 1 285 ? 168.55568 -2.47678 -15.00081 1.000 25.74605 285 ARG C O 1
ATOM 9522 N N . HIS C 1 286 ? 170.02869 -3.09114 -16.60301 1.000 22.37288 286 HIS C N 1
ATOM 9523 C CA . HIS C 1 286 ? 169.89454 -1.88163 -17.42059 1.000 25.18903 286 HIS C CA 1
ATOM 9524 C C . HIS C 1 286 ? 169.57187 -2.30082 -18.85646 1.000 27.22074 286 HIS C C 1
ATOM 9525 O O . HIS C 1 286 ? 170.39275 -2.13483 -19.76563 1.000 23.01919 286 HIS C O 1
ATOM 9532 N N . PRO C 1 287 ? 168.36544 -2.84922 -19.08972 1.000 27.31697 287 PRO C N 1
ATOM 9533 C CA . PRO C 1 287 ? 168.06750 -3.47003 -20.39231 1.000 22.54454 287 PRO C CA 1
ATOM 9534 C C . PRO C 1 287 ? 168.13847 -2.52535 -21.56524 1.000 26.76536 287 PRO C C 1
ATOM 9535 O O . PRO C 1 287 ? 168.31675 -3.00359 -22.69210 1.000 27.64374 287 PRO C O 1
ATOM 9539 N N . HIS C 1 288 ? 168.01905 -1.20752 -21.35473 1.000 25.53958 288 HIS C N 1
ATOM 9540 C CA . HIS C 1 288 ? 168.12881 -0.28174 -22.47878 1.000 25.60419 288 HIS C CA 1
ATOM 9541 C C . HIS C 1 288 ? 169.53753 -0.29624 -23.05370 1.000 29.81817 288 HIS C C 1
ATOM 9542 O O . HIS C 1 288 ? 169.73893 -0.20902 -24.28659 1.000 26.97403 288 HIS C O 1
ATOM 9549 N N . VAL C 1 289 ? 170.52362 -0.38913 -22.16673 1.000 22.48943 289 VAL C N 1
ATOM 9550 C CA . VAL C 1 289 ? 171.89733 -0.52660 -22.61034 1.000 24.42355 289 VAL C CA 1
ATOM 9551 C C . VAL C 1 289 ? 172.06200 -1.81842 -23.38177 1.000 25.53291 289 VAL C C 1
ATOM 9552 O O . VAL C 1 289 ? 172.68732 -1.84198 -24.44842 1.000 24.97803 289 VAL C O 1
ATOM 9556 N N . LEU C 1 290 ? 171.47990 -2.90779 -22.86426 1.000 26.19771 290 LEU C N 1
ATOM 9557 C CA . LEU C 1 290 ? 171.52300 -4.18856 -23.56841 1.000 25.85048 290 LEU C CA 1
ATOM 9558 C C . LEU C 1 290 ? 170.90899 -4.06867 -24.95333 1.000 26.16616 290 LEU C C 1
ATOM 9559 O O . LEU C 1 290 ? 171.44833 -4.61954 -25.92231 1.000 27.07282 290 LEU C O 1
ATOM 9564 N N . ALA C 1 291 ? 169.80206 -3.32402 -25.07504 1.000 24.28059 291 ALA C N 1
ATOM 9565 C CA . ALA C 1 291 ? 169.20824 -3.10399 -26.38984 1.000 25.09924 291 ALA C CA 1
ATOM 9566 C C . ALA C 1 291 ? 170.21542 -2.44476 -27.31843 1.000 28.22850 291 ALA C C 1
ATOM 9567 O O . ALA C 1 291 ? 170.37514 -2.85608 -28.47983 1.000 29.79403 291 ALA C O 1
ATOM 9569 N N . GLN C 1 292 ? 170.89466 -1.40772 -26.82536 1.000 24.72385 292 GLN C N 1
ATOM 9570 C CA . GLN C 1 292 ? 171.90717 -0.73974 -27.64463 1.000 28.12285 292 GLN C CA 1
ATOM 9571 C C . GLN C 1 292 ? 173.04273 -1.68417 -28.06033 1.000 28.77356 292 GLN C C 1
ATOM 9572 O O . GLN C 1 292 ? 173.55146 -1.59900 -29.18603 1.000 30.96260 292 GLN C O 1
ATOM 9578 N N . ALA C 1 293 ? 173.44803 -2.58824 -27.16245 1.000 26.42516 293 ALA C N 1
ATOM 9579 C CA . ALA C 1 293 ? 174.50430 -3.54406 -27.47993 1.000 27.48668 293 ALA C CA 1
ATOM 9580 C C . ALA C 1 293 ? 174.04414 -4.52970 -28.55657 1.000 25.12180 293 ALA C C 1
ATOM 9581 O O . ALA C 1 293 ? 174.79432 -4.81868 -29.49136 1.000 23.66573 293 ALA C O 1
ATOM 9583 N N . TYR C 1 294 ? 172.80975 -5.03362 -28.44389 1.000 24.16032 294 TYR C N 1
ATOM 9584 C CA . TYR C 1 294 ? 172.20934 -5.85107 -29.50413 1.000 26.10293 294 TYR C CA 1
ATOM 9585 C C . TYR C 1 294 ? 172.17723 -5.10086 -30.84390 1.000 31.10445 294 TYR C C 1
ATOM 9586 O O . TYR C 1 294 ? 172.43537 -5.68879 -31.90591 1.000 25.32064 294 TYR C O 1
ATOM 9595 N N . ALA C 1 295 ? 171.82160 -3.80497 -30.81478 1.000 28.66310 295 ALA C N 1
ATOM 9596 C CA . ALA C 1 295 ? 171.81291 -3.01032 -32.04535 1.000 26.29771 295 ALA C CA 1
ATOM 9597 C C . ALA C 1 295 ? 173.19318 -2.98560 -32.68131 1.000 29.31390 295 ALA C C 1
ATOM 9598 O O . ALA C 1 295 ? 173.34163 -3.19874 -33.88918 1.000 29.70423 295 ALA C O 1
ATOM 9600 N N . GLU C 1 296 ? 174.21719 -2.71095 -31.87159 1.000 30.18758 296 GLU C N 1
ATOM 9601 C CA . GLU C 1 296 ? 175.58629 -2.67009 -32.37609 1.000 28.31507 296 GLU C CA 1
ATOM 9602 C C . GLU C 1 296 ? 175.99144 -4.01396 -32.97008 1.000 30.87889 296 GLU C C 1
ATOM 9603 O O . GLU C 1 296 ? 176.48306 -4.08551 -34.10174 1.000 30.37750 296 GLU C O 1
ATOM 9609 N N . VAL C 1 297 ? 175.77856 -5.09468 -32.21581 1.000 27.15418 297 VAL C N 1
ATOM 9610 C CA . VAL C 1 297 ? 176.15547 -6.41937 -32.68464 1.000 27.09559 297 VAL C CA 1
ATOM 9611 C C . VAL C 1 297 ? 175.46510 -6.74649 -34.00801 1.000 31.09498 297 VAL C C 1
ATOM 9612 O O . VAL C 1 297 ? 176.06242 -7.36419 -34.89608 1.000 32.19074 297 VAL C O 1
ATOM 9616 N N . ASP C 1 298 ? 174.19737 -6.35056 -34.15934 1.000 33.94427 298 ASP C N 1
ATOM 9617 C CA . ASP C 1 298 ? 173.45916 -6.63527 -35.39727 1.000 36.54705 298 ASP C CA 1
ATOM 9618 C C . ASP C 1 298 ? 173.93714 -5.76756 -36.56853 1.000 31.22832 298 ASP C C 1
ATOM 9619 O O . ASP C 1 298 ? 173.79945 -6.16059 -37.73249 1.000 32.34644 298 ASP C O 1
ATOM 9624 N N . ARG C 1 299 ? 174.41359 -4.55675 -36.27226 1.000 33.69727 299 ARG C N 1
ATOM 9625 C CA . ARG C 1 299 ? 175.02922 -3.68302 -37.27154 1.000 31.34620 299 ARG C CA 1
ATOM 9626 C C . ARG C 1 299 ? 176.33321 -4.27951 -37.79548 1.000 37.57164 299 ARG C C 1
ATOM 9627 O O . ARG C 1 299 ? 176.58720 -4.26153 -39.00790 1.000 38.19466 299 ARG C O 1
ATOM 9635 N N . LEU C 1 300 ? 177.16535 -4.82146 -36.89790 1.000 28.98399 300 LEU C N 1
ATOM 9636 C CA . LEU C 1 300 ? 178.50627 -5.27199 -37.25690 1.000 30.99627 300 LEU C CA 1
ATOM 9637 C C . LEU C 1 300 ? 178.60061 -6.75949 -37.62060 1.000 37.48356 300 LEU C C 1
ATOM 9638 O O . LEU C 1 300 ? 179.48405 -7.12760 -38.40316 1.000 37.85755 300 LEU C O 1
ATOM 9643 N N . LEU C 1 301 ? 177.76070 -7.64720 -37.07740 1.000 29.93855 301 LEU C N 1
ATOM 9644 C CA . LEU C 1 301 ? 177.85026 -9.07578 -37.38981 1.000 29.96150 301 LEU C CA 1
ATOM 9645 C C . LEU C 1 301 ? 176.50634 -9.60029 -37.87038 1.000 31.42060 301 LEU C C 1
ATOM 9646 O O . LEU C 1 301 ? 175.92732 -10.49358 -37.24693 1.000 32.49620 301 LEU C O 1
ATOM 9651 N N . PRO C 1 302 ? 176.03404 -9.15038 -39.03080 1.000 32.91704 302 PRO C N 1
ATOM 9652 C CA . PRO C 1 302 ? 174.72706 -9.61824 -39.51132 1.000 28.34283 302 PRO C CA 1
ATOM 9653 C C . PRO C 1 302 ? 174.76043 -11.09753 -39.85973 1.000 31.97718 302 PRO C C 1
ATOM 9654 O O . PRO C 1 302 ? 175.81691 -11.67621 -40.14928 1.000 30.05792 302 PRO C O 1
ATOM 9658 N N . GLY C 1 303 ? 173.58715 -11.71837 -39.75891 1.000 29.04333 303 GLY C N 1
ATOM 9659 C CA . GLY C 1 303 ? 173.49857 -13.13268 -40.04487 1.000 35.24924 303 GLY C CA 1
ATOM 9660 C C . GLY C 1 303 ? 174.54673 -13.88169 -39.27291 1.000 35.30706 303 GLY C C 1
ATOM 9661 O O . GLY C 1 303 ? 174.84674 -13.54862 -38.11638 1.000 41.09269 303 GLY C O 1
ATOM 9662 N N . ASP C 1 304 ? 175.17718 -14.85597 -39.92856 1.000 43.13687 304 ASP C N 1
ATOM 9663 C CA . ASP C 1 304 ? 176.14040 -15.70508 -39.22961 1.000 47.63207 304 ASP C CA 1
ATOM 9664 C C . ASP C 1 304 ? 177.57387 -15.31756 -39.56084 1.000 40.13599 304 ASP C C 1
ATOM 9665 O O . ASP C 1 304 ? 178.47781 -16.15387 -39.59050 1.000 46.23454 304 ASP C O 1
ATOM 9670 N N . ALA C 1 305 ? 177.78405 -14.01888 -39.77639 1.000 31.16737 305 ALA C N 1
ATOM 9671 C CA . ALA C 1 305 ? 179.11403 -13.47550 -39.94631 1.000 26.05755 305 ALA C CA 1
ATOM 9672 C C . ALA C 1 305 ? 179.97501 -13.79711 -38.73588 1.000 32.87005 305 ALA C C 1
ATOM 9673 O O . ALA C 1 305 ? 179.49581 -13.79574 -37.60138 1.000 39.12345 305 ALA C O 1
ATOM 9675 N N . VAL C 1 306 ? 181.23098 -14.13665 -38.99822 1.000 40.67399 306 VAL C N 1
ATOM 9676 C CA . VAL C 1 306 ? 182.22691 -14.45033 -37.97073 1.000 36.07069 306 VAL C CA 1
ATOM 9677 C C . VAL C 1 306 ? 183.11164 -13.22158 -37.79321 1.000 34.35185 306 VAL C C 1
ATOM 9678 O O . VAL C 1 306 ? 183.55764 -12.65296 -38.79973 1.000 35.17398 306 VAL C O 1
ATOM 9682 N N . PRO C 1 307 ? 183.35316 -12.75597 -36.56398 1.000 32.25811 307 PRO C N 1
ATOM 9683 C CA . PRO C 1 307 ? 184.12220 -11.51632 -36.39016 1.000 34.28957 307 PRO C CA 1
ATOM 9684 C C . PRO C 1 307 ? 185.60981 -11.70157 -36.64592 1.000 35.87405 307 PRO C C 1
ATOM 9685 O O . PRO C 1 307 ? 186.18270 -12.77131 -36.41569 1.000 35.94253 307 PRO C O 1
ATOM 9689 N N . THR C 1 308 ? 186.23906 -10.61401 -37.08220 1.000 32.42753 308 THR C N 1
ATOM 9690 C CA . THR C 1 308 ? 187.68459 -10.45657 -37.08017 1.000 36.26113 308 THR C CA 1
ATOM 9691 C C . THR C 1 308 ? 188.07344 -9.42526 -36.01761 1.000 43.58439 308 THR C C 1
ATOM 9692 O O . THR C 1 308 ? 187.21960 -8.75532 -35.42031 1.000 43.32888 308 THR C O 1
ATOM 9696 N N . TYR C 1 309 ? 189.38865 -9.29813 -35.79937 1.000 42.60602 309 TYR C N 1
ATOM 9697 C CA . TYR C 1 309 ? 189.91096 -8.27040 -34.90585 1.000 39.67083 309 TYR C CA 1
ATOM 9698 C C . TYR C 1 309 ? 189.40885 -6.89523 -35.31350 1.000 37.96232 309 TYR C C 1
ATOM 9699 O O . TYR C 1 309 ? 189.07138 -6.06456 -34.45814 1.000 45.42169 309 TYR C O 1
ATOM 9708 N N . ASP C 1 310 ? 189.30610 -6.65618 -36.61790 1.000 40.97343 310 ASP C N 1
ATOM 9709 C CA . ASP C 1 310 ? 188.78863 -5.37906 -37.10469 1.000 46.69985 310 ASP C CA 1
ATOM 9710 C C . ASP C 1 310 ? 187.38374 -5.11597 -36.57849 1.000 43.88283 310 ASP C C 1
ATOM 9711 O O . ASP C 1 310 ? 187.04594 -3.97899 -36.20426 1.000 41.99733 310 ASP C O 1
ATOM 9716 N N . THR C 1 311 ? 186.53921 -6.15245 -36.58310 1.000 41.64184 311 THR C N 1
ATOM 9717 C CA . THR C 1 311 ? 185.20457 -6.03093 -36.00532 1.000 41.55315 311 THR C CA 1
ATOM 9718 C C . THR C 1 311 ? 185.29374 -5.52378 -34.57156 1.000 41.05486 311 THR C C 1
ATOM 9719 O O . THR C 1 311 ? 184.69691 -4.49401 -34.22504 1.000 40.70159 311 THR C O 1
ATOM 9723 N N . VAL C 1 312 ? 186.11009 -6.19432 -33.74663 1.000 33.23576 312 VAL C N 1
ATOM 9724 C CA . VAL C 1 312 ? 186.20852 -5.82410 -32.34188 1.000 34.76091 312 VAL C CA 1
ATOM 9725 C C . VAL C 1 312 ? 186.63875 -4.36740 -32.20404 1.000 33.92061 312 VAL C C 1
ATOM 9726 O O . VAL C 1 312 ? 186.13964 -3.64042 -31.33291 1.000 33.44272 312 VAL C O 1
ATOM 9730 N N . MET C 1 313 ? 187.56182 -3.91271 -33.05563 1.000 33.12891 313 MET C N 1
ATOM 9731 C CA . MET C 1 313 ? 188.05235 -2.54650 -32.91246 1.000 31.66192 313 MET C CA 1
ATOM 9732 C C . MET C 1 313 ? 187.05261 -1.54763 -33.43726 1.000 37.76367 313 MET C C 1
ATOM 9733 O O . MET C 1 313 ? 187.18497 -0.34747 -33.15697 1.000 39.97582 313 MET C O 1
ATOM 9738 N N . ARG C 1 314 ? 186.05650 -2.01624 -34.18985 1.000 36.07512 314 ARG C N 1
ATOM 9739 C CA . ARG C 1 314 ? 185.00662 -1.11147 -34.64126 1.000 43.74989 314 ARG C CA 1
ATOM 9740 C C . ARG C 1 314 ? 183.91380 -0.90307 -33.60151 1.000 40.12428 314 ARG C C 1
ATOM 9741 O O . ARG C 1 314 ? 183.04883 -0.04622 -33.81280 1.000 34.93150 314 ARG C O 1
ATOM 9749 N N . LEU C 1 315 ? 183.96444 -1.61713 -32.47892 1.000 34.65353 315 LEU C N 1
ATOM 9750 C CA . LEU C 1 315 ? 182.92778 -1.51487 -31.46197 1.000 35.17488 315 LEU C CA 1
ATOM 9751 C C . LEU C 1 315 ? 182.96293 -0.15986 -30.76848 1.000 35.34180 315 LEU C C 1
ATOM 9752 O O . LEU C 1 315 ? 184.02165 0.44679 -30.58751 1.000 32.35200 315 LEU C O 1
ATOM 9757 N N . ASP C 1 316 ? 181.77797 0.30323 -30.36085 1.000 30.50761 316 ASP C N 1
ATOM 9758 C CA . ASP C 1 316 ? 181.70324 1.54497 -29.59833 1.000 32.76739 316 ASP C CA 1
ATOM 9759 C C . ASP C 1 316 ? 180.90258 1.35570 -28.31421 1.000 31.62421 316 ASP C C 1
ATOM 9760 O O . ASP C 1 316 ? 181.36603 1.72191 -27.22954 1.000 32.90568 316 ASP C O 1
ATOM 9765 N N . VAL C 1 317 ? 179.69979 0.79409 -28.43249 1.000 33.14912 317 VAL C N 1
ATOM 9766 C CA . VAL C 1 317 ? 178.83913 0.61233 -27.26296 1.000 30.16463 317 VAL C CA 1
ATOM 9767 C C . VAL C 1 317 ? 179.44749 -0.38629 -26.29066 1.000 29.71118 317 VAL C C 1
ATOM 9768 O O . VAL C 1 317 ? 179.52870 -0.12487 -25.08399 1.000 29.77846 317 VAL C O 1
ATOM 9772 N N . ILE C 1 318 ? 179.85633 -1.55778 -26.78114 1.000 27.60551 318 ILE C N 1
ATOM 9773 C CA . ILE C 1 318 ? 180.36877 -2.59715 -25.87931 1.000 27.75906 318 ILE C CA 1
ATOM 9774 C C . ILE C 1 318 ? 181.63930 -2.14652 -25.14912 1.000 29.90176 318 ILE C C 1
ATOM 9775 O O . ILE C 1 318 ? 181.73475 -2.36546 -23.92711 1.000 27.01406 318 ILE C O 1
ATOM 9780 N N . PRO C 1 319 ? 182.64164 -1.53636 -25.81083 1.000 28.99256 319 PRO C N 1
ATOM 9781 C CA . PRO C 1 319 ? 183.76318 -0.96368 -25.02954 1.000 27.33887 319 PRO C CA 1
ATOM 9782 C C . PRO C 1 319 ? 183.31241 -0.05324 -23.88685 1.000 30.83238 319 PRO C C 1
ATOM 9783 O O . PRO C 1 319 ? 183.84319 -0.15138 -22.76078 1.000 27.62549 319 PRO C O 1
ATOM 9787 N N . ARG C 1 320 ? 182.34418 0.83818 -24.14259 1.000 23.50328 320 ARG C N 1
ATOM 9788 C CA . ARG C 1 320 ? 181.92548 1.79343 -23.12530 1.000 24.15346 320 ARG C CA 1
ATOM 9789 C C . ARG C 1 320 ? 181.12018 1.11169 -22.01673 1.000 25.90440 320 ARG C C 1
ATOM 9790 O O . ARG C 1 320 ? 181.15478 1.53061 -20.84524 1.000 25.23513 320 ARG C O 1
ATOM 9798 N N . ILE C 1 321 ? 180.38988 0.05818 -22.36361 1.000 28.42685 321 ILE C N 1
ATOM 9799 C CA . ILE C 1 321 ? 179.77606 -0.79191 -21.34795 1.000 26.51862 321 ILE C CA 1
ATOM 9800 C C . ILE C 1 321 ? 180.85509 -1.36854 -20.42314 1.000 25.77004 321 ILE C C 1
ATOM 9801 O O . ILE C 1 321 ? 180.70550 -1.37041 -19.20201 1.000 25.95452 321 ILE C O 1
ATOM 9806 N N . LEU C 1 322 ? 181.94810 -1.88641 -20.98922 1.000 23.17139 322 LEU C N 1
ATOM 9807 C CA . LEU C 1 322 ? 182.99378 -2.43558 -20.12315 1.000 26.25581 322 LEU C CA 1
ATOM 9808 C C . LEU C 1 322 ? 183.62829 -1.33778 -19.27062 1.000 24.21625 322 LEU C C 1
ATOM 9809 O O . LEU C 1 322 ? 183.91815 -1.55761 -18.08873 1.000 24.84462 322 LEU C O 1
ATOM 9814 N N . ASP C 1 323 ? 183.86432 -0.15698 -19.84854 1.000 20.88492 323 ASP C N 1
ATOM 9815 C CA . ASP C 1 323 ? 184.45593 0.91867 -19.05914 1.000 24.78692 323 ASP C CA 1
ATOM 9816 C C . ASP C 1 323 ? 183.57861 1.23718 -17.85421 1.000 23.79840 323 ASP C C 1
ATOM 9817 O O . ASP C 1 323 ? 184.05911 1.29773 -16.71691 1.000 24.45834 323 ASP C O 1
ATOM 9822 N N . GLU C 1 324 ? 182.26558 1.37009 -18.07651 1.000 25.42272 324 GLU C N 1
ATOM 9823 C CA . GLU C 1 324 ? 181.35683 1.69148 -16.97780 1.000 23.52916 324 GLU C CA 1
ATOM 9824 C C . GLU C 1 324 ? 181.19291 0.51997 -16.01197 1.000 26.27068 324 GLU C C 1
ATOM 9825 O O . GLU C 1 324 ? 181.01587 0.72009 -14.79926 1.000 25.32698 324 GLU C O 1
ATOM 9831 N N . ALA C 1 325 ? 181.25152 -0.71254 -16.52566 1.000 28.28703 325 ALA C N 1
ATOM 9832 C CA . ALA C 1 325 ? 181.18188 -1.87433 -15.65603 1.000 24.59479 325 ALA C CA 1
ATOM 9833 C C . ALA C 1 325 ? 182.36653 -1.89521 -14.70464 1.000 25.48124 325 ALA C C 1
ATOM 9834 O O . ALA C 1 325 ? 182.25045 -2.36539 -13.56966 1.000 26.33043 325 ALA C O 1
ATOM 9836 N N . LEU C 1 326 ? 183.54188 -1.45281 -15.17992 1.000 26.38988 326 LEU C N 1
ATOM 9837 C CA . LEU C 1 326 ? 184.71213 -1.36612 -14.30704 1.000 26.20973 326 LEU C CA 1
ATOM 9838 C C . LEU C 1 326 ? 184.58302 -0.22724 -13.31235 1.000 29.35024 326 LEU C C 1
ATOM 9839 O O . LEU C 1 326 ? 185.18193 -0.27778 -12.23593 1.000 24.35467 326 LEU C O 1
ATOM 9844 N N . ARG C 1 327 ? 183.82211 0.82361 -13.66677 1.000 27.39663 327 ARG C N 1
ATOM 9845 C CA . ARG C 1 327 ? 183.57415 1.85673 -12.66323 1.000 25.95082 327 ARG C CA 1
ATOM 9846 C C . ARG C 1 327 ? 182.68782 1.33003 -11.53051 1.000 25.64020 327 ARG C C 1
ATOM 9847 O O . ARG C 1 327 ? 182.96435 1.59229 -10.35019 1.000 21.59144 327 ARG C O 1
ATOM 9855 N N . PHE C 1 328 ? 181.62190 0.57963 -11.87948 1.000 29.48673 328 PHE C N 1
ATOM 9856 C CA . PHE C 1 328 ? 180.71902 0.00408 -10.86429 1.000 28.32812 328 PHE C CA 1
ATOM 9857 C C . PHE C 1 328 ? 181.37082 -1.10769 -10.05313 1.000 24.63725 328 PHE C C 1
ATOM 9858 O O . PHE C 1 328 ? 181.14831 -1.19523 -8.83988 1.000 28.89187 328 PHE C O 1
ATOM 9866 N N . TRP C 1 329 ? 182.10445 -2.00940 -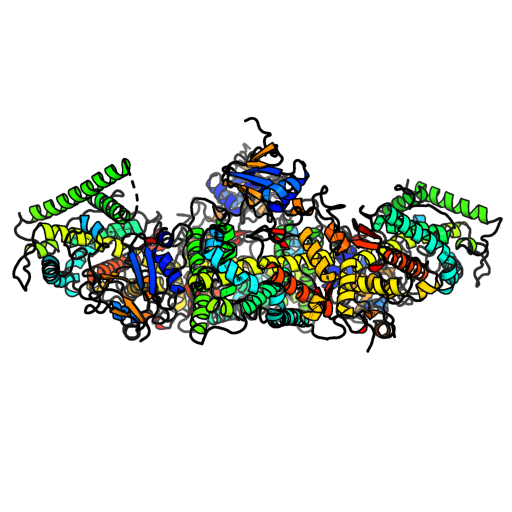10.69113 1.000 24.01350 329 TRP C N 1
ATOM 9867 C CA . TRP C 1 329 ? 182.47231 -3.27341 -10.04639 1.000 24.50891 329 TRP C CA 1
ATOM 9868 C C . TRP C 1 329 ? 183.86311 -3.71528 -10.47459 1.000 26.56579 329 TRP C C 1
ATOM 9869 O O . TRP C 1 329 ? 184.10397 -4.89151 -10.74954 1.000 25.81012 329 TRP C O 1
ATOM 9880 N N . SER C 1 330 ? 184.81695 -2.79027 -10.38453 1.000 27.45638 330 SER C N 1
ATOM 9881 C CA . SER C 1 330 ? 186.22262 -3.08821 -10.63186 1.000 22.45923 330 SER C CA 1
ATOM 9882 C C . SER C 1 330 ? 186.64515 -4.30490 -9.80477 1.000 27.90185 330 SER C C 1
ATOM 9883 O O . SER C 1 330 ? 186.39777 -4.36369 -8.59194 1.000 30.90140 330 SER C O 1
ATOM 9886 N N . THR C 1 331 ? 187.23633 -5.30639 -10.47901 1.000 26.41080 331 THR C N 1
ATOM 9887 C CA . THR C 1 331 ? 187.34866 -6.65821 -9.92991 1.000 26.45793 331 THR C CA 1
ATOM 9888 C C . THR C 1 331 ? 188.55767 -6.89793 -9.03545 1.000 28.30843 331 THR C C 1
ATOM 9889 O O . THR C 1 331 ? 188.57345 -7.90725 -8.32650 1.000 28.89634 331 THR C O 1
ATOM 9893 N N . ILE C 1 332 ? 189.58222 -6.04889 -9.07805 1.000 29.68973 332 ILE C N 1
ATOM 9894 C CA . ILE C 1 332 ? 190.57567 -5.97305 -8.00766 1.000 28.74921 332 ILE C CA 1
ATOM 9895 C C . ILE C 1 332 ? 190.28149 -4.67935 -7.26051 1.000 28.98364 332 ILE C C 1
ATOM 9896 O O . ILE C 1 332 ? 190.80596 -3.61911 -7.64513 1.000 30.84036 332 ILE C O 1
ATOM 9901 N N . PRO C 1 333 ? 189.47263 -4.70473 -6.20109 1.000 27.78839 333 PRO C N 1
ATOM 9902 C CA . PRO C 1 333 ? 188.93408 -3.45949 -5.63125 1.000 28.42443 333 PRO C CA 1
ATOM 9903 C C . PRO C 1 333 ? 189.72430 -2.84386 -4.48836 1.000 25.92444 333 PRO C C 1
ATOM 9904 O O . PRO C 1 333 ? 189.27219 -1.82027 -3.97031 1.000 28.08256 333 PRO C O 1
ATOM 9908 N N . ASN C 1 334 ? 190.86564 -3.39978 -4.05327 1.000 26.82247 334 ASN C N 1
ATOM 9909 C CA . ASN C 1 334 ? 191.48933 -2.84508 -2.85019 1.000 29.77527 334 ASN C CA 1
ATOM 9910 C C . ASN C 1 334 ? 193.01129 -2.99956 -2.81051 1.000 35.86516 334 ASN C C 1
ATOM 9911 O O . ASN C 1 334 ? 193.57263 -3.20039 -1.72640 1.000 30.73534 334 ASN C O 1
ATOM 9916 N N . TYR C 1 335 ? 193.69273 -2.89606 -3.95962 1.000 32.73449 335 TYR C N 1
ATOM 9917 C CA . TYR C 1 335 ? 195.15431 -2.91767 -3.99086 1.000 33.94753 335 TYR C CA 1
ATOM 9918 C C . TYR C 1 335 ? 195.72483 -1.66019 -3.33026 1.000 28.18167 335 TYR C C 1
ATOM 9919 O O . TYR C 1 335 ? 195.07869 -0.61209 -3.28349 1.000 31.24364 335 TYR C O 1
ATOM 9928 N N . ALA C 1 336 ? 196.94100 -1.77653 -2.78831 1.000 35.07030 336 ALA C N 1
ATOM 9929 C CA . ALA C 1 336 ? 197.50819 -0.74430 -1.91183 1.000 36.80506 336 ALA C CA 1
ATOM 9930 C C . ALA C 1 336 ? 198.88418 -0.28555 -2.37990 1.000 33.25296 336 ALA C C 1
ATOM 9931 O O . ALA C 1 336 ? 199.62065 -1.01335 -3.05761 1.000 33.23441 336 ALA C O 1
ATOM 9933 N N . VAL C 1 337 ? 199.21604 0.94893 -2.00589 1.000 30.49345 337 VAL C N 1
ATOM 9934 C CA . VAL C 1 337 ? 200.54284 1.50832 -2.23743 1.000 34.03210 337 VAL C CA 1
ATOM 9935 C C . VAL C 1 337 ? 201.25037 1.58299 -0.89226 1.000 36.02512 337 VAL C C 1
ATOM 9936 O O . VAL C 1 337 ? 200.61911 1.50313 0.16050 1.000 40.12606 337 VAL C O 1
ATOM 9940 N N . THR C 1 338 ? 202.57990 1.66266 -0.92205 1.000 35.17226 338 THR C N 1
ATOM 9941 C CA . THR C 1 338 ? 203.38667 1.76283 0.29358 1.000 37.67173 338 THR C CA 1
ATOM 9942 C C . THR C 1 338 ? 204.16949 3.07080 0.28571 1.000 36.15405 338 THR C C 1
ATOM 9943 O O . THR C 1 338 ? 204.73485 3.45495 -0.74508 1.000 35.68659 338 THR C O 1
ATOM 9947 N N . ALA C 1 339 ? 204.18663 3.75592 1.43558 1.000 37.70504 339 ALA C N 1
ATOM 9948 C CA . ALA C 1 339 ? 204.92069 5.01588 1.58428 1.000 40.89880 339 ALA C CA 1
ATOM 9949 C C . ALA C 1 339 ? 206.44060 4.79735 1.52530 1.000 42.89519 339 ALA C C 1
ATOM 9950 O O . ALA C 1 339 ? 207.00318 4.03855 2.32832 1.000 39.99943 339 ALA C O 1
ATOM 9952 N N . LEU C 1 340 ? 207.10102 5.48625 0.58301 1.000 34.39798 340 LEU C N 1
ATOM 9953 C CA . LEU C 1 340 ? 208.54952 5.35274 0.41353 1.000 45.66405 340 LEU C CA 1
ATOM 9954 C C . LEU C 1 340 ? 209.30543 6.04491 1.54979 1.000 48.99063 340 LEU C C 1
ATOM 9955 O O . LEU C 1 340 ? 210.28264 5.50703 2.08253 1.000 43.89428 340 LEU C O 1
ATOM 9960 N N . GLN C 1 341 ? 208.88730 7.25920 1.89981 1.000 46.61647 341 GLN C N 1
ATOM 9961 C CA . GLN C 1 341 ? 209.40083 8.02607 3.02452 1.000 48.56542 341 GLN C CA 1
ATOM 9962 C C . GLN C 1 341 ? 208.17557 8.54612 3.77949 1.000 50.79376 341 GLN C C 1
ATOM 9963 O O . GLN C 1 341 ? 207.05194 8.46978 3.27343 1.000 49.57232 341 GLN C O 1
ATOM 9969 N N . ASP C 1 342 ? 208.38300 9.08955 4.98801 1.000 47.45476 342 ASP C N 1
ATOM 9970 C CA . ASP C 1 342 ? 207.31344 9.80334 5.69612 1.000 44.65966 342 ASP C CA 1
ATOM 9971 C C . ASP C 1 342 ? 206.68474 10.86864 4.80273 1.000 43.21780 342 ASP C C 1
ATOM 9972 O O . ASP C 1 342 ? 207.38768 11.70482 4.24097 1.000 47.90786 342 ASP C O 1
ATOM 9977 N N . GLU C 1 343 ? 205.34305 10.85079 4.70183 1.000 43.68584 343 GLU C N 1
ATOM 9978 C CA . GLU C 1 343 ? 204.57865 11.68271 3.76879 1.000 42.27720 343 GLU C CA 1
ATOM 9979 C C . GLU C 1 343 ? 203.38260 12.36647 4.43838 1.000 41.33909 343 GLU C C 1
ATOM 9980 O O . GLU C 1 343 ? 202.85376 11.89890 5.44733 1.000 43.82771 343 GLU C O 1
ATOM 9986 N N . VAL C 1 344 ? 202.91111 13.46208 3.83978 1.000 39.34252 344 VAL C N 1
ATOM 9987 C CA . VAL C 1 344 ? 201.70649 14.13360 4.31685 1.000 34.63631 344 VAL C CA 1
ATOM 9988 C C . VAL C 1 344 ? 200.77715 14.38178 3.14678 1.000 39.29738 344 VAL C C 1
ATOM 9989 O O . VAL C 1 344 ? 201.13179 15.10169 2.20238 1.000 33.89558 344 VAL C O 1
ATOM 9993 N N . ILE C 1 345 ? 199.57196 13.82373 3.23180 1.000 41.32289 345 ILE C N 1
ATOM 9994 C CA . ILE C 1 345 ? 198.58480 13.94217 2.17118 1.000 37.14415 345 ILE C CA 1
ATOM 9995 C C . ILE C 1 345 ? 197.41848 14.80902 2.62638 1.000 38.61414 345 ILE C C 1
ATOM 9996 O O . ILE C 1 345 ? 197.08427 14.87790 3.81828 1.000 41.24139 345 ILE C O 1
ATOM 10001 N N . GLY C 1 346 ? 196.81828 15.51085 1.66556 1.000 32.47540 346 GLY C N 1
ATOM 10002 C CA . GLY C 1 346 ? 195.75830 16.44396 1.98149 1.000 36.38838 346 GLY C CA 1
ATOM 10003 C C . GLY C 1 346 ? 196.25258 17.60595 2.82040 1.000 51.57371 346 GLY C C 1
ATOM 10004 O O . GLY C 1 346 ? 195.45510 18.34398 3.41903 1.000 52.69195 346 GLY C O 1
ATOM 10005 N N . GLY C 1 347 ? 197.57451 17.76358 2.89947 1.000 46.99715 347 GLY C N 1
ATOM 10006 C CA . GLY C 1 347 ? 198.13235 18.78868 3.75818 1.000 44.28070 347 GLY C CA 1
ATOM 10007 C C . GLY C 1 347 ? 197.82955 18.62246 5.22994 1.000 46.19439 347 GLY C C 1
ATOM 10008 O O . GLY C 1 347 ? 197.97493 19.58360 5.99282 1.000 57.59243 347 GLY C O 1
ATOM 10009 N N . LYS C 1 348 ? 197.36916 17.44364 5.65929 1.000 49.27600 348 LYS C N 1
ATOM 10010 C CA . LYS C 1 348 ? 196.90753 17.26278 7.03378 1.000 42.00586 348 LYS C CA 1
ATOM 10011 C C . LYS C 1 348 ? 197.34308 15.92541 7.58634 1.000 43.49540 348 LYS C C 1
ATOM 10012 O O . LYS C 1 348 ? 197.69611 15.84288 8.76264 1.000 53.66277 348 LYS C O 1
ATOM 10018 N N . TYR C 1 349 ? 197.32682 14.86756 6.76759 1.000 41.77729 349 TYR C N 1
ATOM 10019 C CA . TYR C 1 349 ? 197.31868 13.49681 7.27894 1.000 42.58646 349 TYR C CA 1
ATOM 10020 C C . TYR C 1 349 ? 198.69453 12.86636 7.11512 1.000 45.35912 349 TYR C C 1
ATOM 10021 O O . TYR C 1 349 ? 199.25404 12.84966 6.00895 1.000 45.29685 349 TYR C O 1
ATOM 10030 N N . GLU C 1 350 ? 199.23707 12.35872 8.22894 1.000 43.93628 350 GLU C N 1
ATOM 10031 C CA . GLU C 1 350 ? 200.56097 11.76148 8.23380 1.000 45.40637 350 GLU C CA 1
ATOM 10032 C C . GLU C 1 350 ? 200.47607 10.29698 7.84345 1.000 46.71804 350 GLU C C 1
ATOM 10033 O O . GLU C 1 350 ? 199.72188 9.52691 8.45290 1.000 47.68275 350 GLU C O 1
ATOM 10039 N N . ILE C 1 351 ? 201.27383 9.91613 6.84188 1.000 44.10648 351 ILE C N 1
ATOM 10040 C CA . ILE C 1 351 ? 201.48739 8.53476 6.41738 1.000 41.56657 351 ILE C CA 1
ATOM 10041 C C . ILE C 1 351 ? 202.96760 8.23107 6.59795 1.000 45.09888 351 ILE C C 1
ATOM 10042 O O . ILE C 1 351 ? 203.80270 8.77878 5.86786 1.000 44.64689 351 ILE C O 1
ATOM 10047 N N . ARG C 1 352 ? 203.30438 7.36936 7.56200 1.000 49.02941 352 ARG C N 1
ATOM 10048 C CA . ARG C 1 352 ? 204.70678 7.02797 7.80713 1.000 44.63699 352 ARG C CA 1
ATOM 10049 C C . ARG C 1 352 ? 205.29471 6.20172 6.66270 1.000 45.11023 352 ARG C C 1
ATOM 10050 O O . ARG C 1 352 ? 204.58939 5.45022 5.98163 1.000 44.51177 352 ARG C O 1
ATOM 10058 N N . LYS C 1 353 ? 206.59647 6.37710 6.43501 1.000 40.02363 353 LYS C N 1
ATOM 10059 C CA . LYS C 1 353 ? 207.38142 5.50073 5.57299 1.000 41.96040 353 LYS C CA 1
ATOM 10060 C C . LYS C 1 353 ? 207.06413 4.03501 5.86384 1.000 39.93863 353 LYS C C 1
ATOM 10061 O O . LYS C 1 353 ? 207.00552 3.62403 7.02364 1.000 39.84917 353 LYS C O 1
ATOM 10067 N N . GLY C 1 354 ? 206.80736 3.25199 4.80093 1.000 38.42945 354 GLY C N 1
ATOM 10068 C CA . GLY C 1 354 ? 206.50823 1.83360 4.94243 1.000 38.47094 354 GLY C CA 1
ATOM 10069 C C . GLY C 1 354 ? 205.05268 1.52540 5.24014 1.000 41.11175 354 GLY C C 1
ATOM 10070 O O . GLY C 1 354 ? 204.65423 0.34892 5.22242 1.000 40.25810 354 GLY C O 1
ATOM 10071 N N . GLN C 1 355 ? 204.26439 2.54088 5.56949 1.000 33.30996 355 GLN C N 1
ATOM 10072 C CA . GLN C 1 355 ? 202.83672 2.37027 5.77411 1.000 37.70869 355 GLN C CA 1
ATOM 10073 C C . GLN C 1 355 ? 202.13145 2.02678 4.46055 1.000 37.89943 355 GLN C C 1
ATOM 10074 O O . GLN C 1 355 ? 202.33774 2.69542 3.44097 1.000 34.37209 355 GLN C O 1
ATOM 10080 N N . GLN C 1 356 ? 201.30696 0.97253 4.48860 1.000 39.47460 356 GLN C N 1
ATOM 10081 C CA . GLN C 1 356 ? 200.40308 0.65372 3.38736 1.000 33.36201 356 GLN C CA 1
ATOM 10082 C C . GLN C 1 356 ? 199.19590 1.57013 3.42265 1.000 32.39929 356 GLN C C 1
ATOM 10083 O O . GLN C 1 356 ? 198.66617 1.87975 4.49541 1.000 35.69403 356 GLN C O 1
ATOM 10089 N N . VAL C 1 357 ? 198.75812 2.00718 2.24283 1.000 35.49798 357 VAL C N 1
ATOM 10090 C CA . VAL C 1 357 ? 197.48418 2.70018 2.05062 1.000 32.38497 357 VAL C CA 1
ATOM 10091 C C . VAL C 1 357 ? 196.69724 2.00126 0.92969 1.000 30.89777 357 VAL C C 1
ATOM 10092 O O . VAL C 1 357 ? 197.06318 2.08645 -0.24910 1.000 35.20047 357 VAL C O 1
ATOM 10096 N N . ALA C 1 358 ? 195.59870 1.34864 1.28581 1.000 31.20186 358 ALA C N 1
ATOM 10097 C CA . ALA C 1 358 ? 194.74785 0.70377 0.30786 1.000 26.83088 358 ALA C CA 1
ATOM 10098 C C . ALA C 1 358 ? 193.95602 1.76237 -0.44151 1.000 31.14502 358 ALA C C 1
ATOM 10099 O O . ALA C 1 358 ? 193.47169 2.74129 0.14872 1.000 29.00125 358 ALA C O 1
ATOM 10101 N N . LEU C 1 359 ? 193.92765 1.62274 -1.75905 1.000 30.12825 359 LEU C N 1
ATOM 10102 C CA . LEU C 1 359 ? 193.01186 2.37446 -2.60262 1.000 28.93365 359 LEU C CA 1
ATOM 10103 C C . LEU C 1 359 ? 191.64375 1.70235 -2.53377 1.000 27.42129 359 LEU C C 1
ATOM 10104 O O . LEU C 1 359 ? 191.48773 0.54297 -2.95366 1.000 27.31733 359 LEU C O 1
ATOM 10109 N N . LEU C 1 360 ? 190.65885 2.41232 -1.97804 1.000 26.14800 360 LEU C N 1
ATOM 10110 C CA . LEU C 1 360 ? 189.29482 1.88586 -1.84759 1.000 27.60438 360 LEU C CA 1
ATOM 10111 C C . LEU C 1 360 ? 188.55507 2.16304 -3.14771 1.000 25.70883 360 LEU C C 1
ATOM 10112 O O . LEU C 1 360 ? 187.80524 3.12992 -3.28372 1.000 24.05310 360 LEU C O 1
ATOM 10117 N N . ILE C 1 361 ? 188.80556 1.29351 -4.13139 1.000 27.82941 361 ILE C N 1
ATOM 10118 C CA . ILE C 1 361 ? 188.37121 1.56076 -5.50972 1.000 26.26517 361 ILE C CA 1
ATOM 10119 C C . ILE C 1 361 ? 186.86204 1.77026 -5.62602 1.000 25.21021 361 ILE C C 1
ATOM 10120 O O . ILE C 1 361 ? 186.44656 2.69404 -6.34022 1.000 24.87105 361 ILE C O 1
ATOM 10125 N N . PRO C 1 362 ? 186.00375 0.94522 -5.00813 1.000 24.04062 362 PRO C N 1
ATOM 10126 C CA . PRO C 1 362 ? 184.54742 1.19292 -5.13708 1.000 24.57071 362 PRO C CA 1
ATOM 10127 C C . PRO C 1 362 ? 184.14657 2.59090 -4.71761 1.000 25.17499 362 PRO C C 1
ATOM 10128 O O . PRO C 1 362 ? 183.24084 3.18594 -5.30681 1.000 26.41197 362 PRO C O 1
ATOM 10132 N N . ALA C 1 363 ? 184.75595 3.10045 -3.64605 1.000 28.29592 363 ALA C N 1
ATOM 10133 C CA . ALA C 1 363 ? 184.45906 4.45313 -3.17808 1.000 25.28462 363 ALA C CA 1
ATOM 10134 C C . ALA C 1 363 ? 185.07720 5.50623 -4.09254 1.000 21.63254 363 ALA C C 1
ATOM 10135 O O . ALA C 1 363 ? 184.45755 6.53826 -4.36683 1.000 27.16384 363 ALA C O 1
ATOM 10137 N N . LEU C 1 364 ? 186.29383 5.26068 -4.58583 1.000 24.56644 364 LEU C N 1
ATOM 10138 C CA . LEU C 1 364 ? 186.91858 6.18583 -5.53428 1.000 27.17822 364 LEU C CA 1
ATOM 10139 C C . LEU C 1 364 ? 186.09867 6.29528 -6.82348 1.000 28.63902 364 LEU C C 1
ATOM 10140 O O . LEU C 1 364 ? 185.80889 7.40465 -7.29825 1.000 25.72926 364 LEU C O 1
ATOM 10145 N N . HIS C 1 365 ? 185.69281 5.14693 -7.39020 1.000 25.87536 365 HIS C N 1
ATOM 10146 C CA . HIS C 1 365 ? 184.98229 5.11478 -8.66978 1.000 27.79898 365 HIS C CA 1
ATOM 10147 C C . HIS C 1 365 ? 183.57477 5.68541 -8.57916 1.000 29.10048 365 HIS C C 1
ATOM 10148 O O . HIS C 1 365 ? 183.00651 6.06873 -9.61283 1.000 28.23333 365 HIS C O 1
ATOM 10155 N N . ARG C 1 366 ? 183.01584 5.77395 -7.36830 1.000 24.27330 366 ARG C N 1
ATOM 10156 C CA . ARG C 1 366 ? 181.68464 6.32078 -7.15849 1.000 29.62768 366 ARG C CA 1
ATOM 10157 C C . ARG C 1 366 ? 181.72464 7.57927 -6.30285 1.000 29.10831 366 ARG C C 1
ATOM 10158 O O . ARG C 1 366 ? 180.71227 7.94069 -5.69576 1.000 30.05268 366 ARG C O 1
ATOM 10166 N N . HIS C 1 367 ? 182.87267 8.25048 -6.24564 1.000 25.21521 367 HIS C N 1
ATOM 10167 C CA . HIS C 1 367 ? 183.02185 9.41616 -5.39583 1.000 30.49518 367 HIS C CA 1
ATOM 10168 C C . HIS C 1 367 ? 182.32267 10.63957 -5.99060 1.000 29.94733 367 HIS C C 1
ATOM 10169 O O . HIS C 1 367 ? 182.65284 11.04262 -7.11410 1.000 27.29513 367 HIS C O 1
ATOM 10176 N N . PRO C 1 368 ? 181.38665 11.27583 -5.26262 1.000 29.48246 368 PRO C N 1
ATOM 10177 C CA . PRO C 1 368 ? 180.61507 12.39898 -5.85174 1.000 30.97240 368 PRO C CA 1
ATOM 10178 C C . PRO C 1 368 ? 181.47828 13.59465 -6.21598 1.000 30.02102 368 PRO C C 1
ATOM 10179 O O . PRO C 1 368 ? 181.12208 14.37201 -7.11146 1.000 35.62026 368 PRO C O 1
ATOM 10183 N N . ALA C 1 369 ? 182.61905 13.77397 -5.56362 1.000 31.49210 369 ALA C N 1
ATOM 10184 C CA . ALA C 1 369 ? 183.50088 14.84733 -5.98755 1.000 33.17827 369 ALA C CA 1
ATOM 10185 C C . ALA C 1 369 ? 184.01557 14.63842 -7.41198 1.000 35.20219 369 ALA C C 1
ATOM 10186 O O . ALA C 1 369 ? 184.50289 15.58980 -8.02660 1.000 37.09261 369 ALA C O 1
ATOM 10188 N N . ALA C 1 370 ? 183.94806 13.40529 -7.94293 1.000 34.37032 370 ALA C N 1
ATOM 10189 C CA . ALA C 1 370 ? 184.48414 13.08464 -9.26083 1.000 32.81622 370 ALA C CA 1
ATOM 10190 C C . ALA C 1 370 ? 183.44080 12.64655 -10.27871 1.000 31.71079 370 ALA C C 1
ATOM 10191 O O . ALA C 1 370 ? 183.71306 12.72760 -11.48203 1.000 27.76164 370 ALA C O 1
ATOM 10193 N N . TRP C 1 371 ? 182.28608 12.14504 -9.84559 1.000 30.02548 371 TRP C N 1
ATOM 10194 C CA . TRP C 1 371 ? 181.29441 11.57120 -10.74653 1.000 25.18983 371 TRP C CA 1
ATOM 10195 C C . TRP C 1 371 ? 179.91398 12.10614 -10.39248 1.000 29.81405 371 TRP C C 1
ATOM 10196 O O . TRP C 1 371 ? 179.42578 11.87025 -9.28195 1.000 30.78277 371 TRP C O 1
ATOM 10207 N N . THR C 1 372 ? 179.28036 12.81752 -11.32650 1.000 25.68003 372 THR C N 1
ATOM 10208 C CA . THR C 1 372 ? 177.90186 13.23918 -11.11463 1.000 31.29247 372 THR C CA 1
ATOM 10209 C C . THR C 1 372 ? 177.00340 12.01121 -11.08735 1.000 31.07184 372 THR C C 1
ATOM 10210 O O . THR C 1 372 ? 177.13974 11.12986 -11.92869 1.000 29.99511 372 THR C O 1
ATOM 10214 N N . ASN C 1 373 ? 176.08276 11.95047 -10.12471 1.000 36.16733 373 ASN C N 1
ATOM 10215 C CA . ASN C 1 373 ? 175.22612 10.78501 -9.92236 1.000 28.15458 373 ASN C CA 1
ATOM 10216 C C . ASN C 1 373 ? 176.07353 9.51809 -9.94941 1.000 35.71869 373 ASN C C 1
ATOM 10217 O O . ASN C 1 373 ? 175.89118 8.66047 -10.83584 1.000 35.10923 373 ASN C O 1
ATOM 10222 N N . PRO C 1 374 ? 177.00718 9.35899 -9.01412 1.000 35.96012 374 PRO C N 1
ATOM 10223 C CA . PRO C 1 374 ? 177.98855 8.27389 -9.12918 1.000 29.71557 374 PRO C CA 1
ATOM 10224 C C . PRO C 1 374 ? 177.36974 6.88664 -9.08127 1.000 32.69019 374 PRO C C 1
ATOM 10225 O O . PRO C 1 374 ? 177.99864 5.93059 -9.55239 1.000 32.67318 374 PRO C O 1
ATOM 10229 N N . ASP C 1 375 ? 176.18014 6.72742 -8.49937 1.000 32.87898 375 ASP C N 1
ATOM 10230 C CA . ASP C 1 375 ? 175.58824 5.40820 -8.34849 1.000 28.50702 375 ASP C CA 1
ATOM 10231 C C . ASP C 1 375 ? 174.73327 5.00813 -9.53619 1.000 30.91941 375 ASP C C 1
ATOM 10232 O O . ASP C 1 375 ? 174.00612 4.01102 -9.45018 1.000 30.24853 375 ASP C O 1
ATOM 10237 N N . GLU C 1 376 ? 174.77511 5.78600 -10.62251 1.000 23.36185 376 GLU C N 1
ATOM 10238 C CA . GLU C 1 376 ? 173.98191 5.55501 -11.81672 1.000 24.60317 376 GLU C CA 1
ATOM 10239 C C . GLU C 1 376 ? 174.84755 5.00760 -12.95763 1.000 31.66092 376 GLU C C 1
ATOM 10240 O O . GLU C 1 376 ? 175.90421 5.56864 -13.26341 1.000 34.55751 376 GLU C O 1
ATOM 10246 N N . PHE C 1 377 ? 174.39876 3.92383 -13.58573 1.000 27.68578 377 PHE C N 1
ATOM 10247 C CA . PHE C 1 377 ? 175.07657 3.31373 -14.72877 1.000 25.97291 377 PHE C CA 1
ATOM 10248 C C . PHE C 1 377 ? 174.82253 4.12297 -16.00153 1.000 26.36754 377 PHE C C 1
ATOM 10249 O O . PHE C 1 377 ? 173.66864 4.30155 -16.41073 1.000 34.52109 377 PHE C O 1
ATOM 10257 N N . ASP C 1 378 ? 175.88728 4.64842 -16.60797 1.000 25.67427 378 ASP C N 1
ATOM 10258 C CA . ASP C 1 378 ? 175.75853 5.55012 -17.75748 1.000 25.58468 378 ASP C CA 1
ATOM 10259 C C . ASP C 1 378 ? 176.96080 5.38051 -18.68255 1.000 28.86145 378 ASP C C 1
ATOM 10260 O O . ASP C 1 378 ? 178.06502 5.83453 -18.35032 1.000 25.92079 378 ASP C O 1
ATOM 10265 N N . ILE C 1 379 ? 176.76385 4.78402 -19.86840 1.000 29.27885 379 ILE C N 1
ATOM 10266 C CA . ILE C 1 379 ? 177.93209 4.54734 -20.73253 1.000 25.73363 379 ILE C CA 1
ATOM 10267 C C . ILE C 1 379 ? 178.35847 5.78384 -21.51320 1.000 26.04991 379 ILE C C 1
ATOM 10268 O O . ILE C 1 379 ? 179.48357 5.83162 -22.04244 1.000 25.73733 379 ILE C O 1
ATOM 10273 N N . ASP C 1 380 ? 177.52005 6.81493 -21.57278 1.000 27.12758 380 ASP C N 1
ATOM 10274 C CA . ASP C 1 380 ? 177.93729 8.02459 -22.26559 1.000 29.26059 380 ASP C CA 1
ATOM 10275 C C . ASP C 1 380 ? 179.01459 8.79307 -21.49374 1.000 29.07767 380 ASP C C 1
ATOM 10276 O O . ASP C 1 380 ? 179.56402 9.76570 -22.01325 1.000 32.51389 380 ASP C O 1
ATOM 10281 N N . ARG C 1 381 ? 179.31719 8.37858 -20.26353 1.000 29.63304 381 ARG C N 1
ATOM 10282 C CA . ARG C 1 381 ? 180.51964 8.83016 -19.57888 1.000 31.88969 381 ARG C CA 1
ATOM 10283 C C . ARG C 1 381 ? 181.76130 8.64063 -20.40071 1.000 34.58112 381 ARG C C 1
ATOM 10284 O O . ARG C 1 381 ? 182.69834 9.43808 -20.27818 1.000 33.10751 381 ARG C O 1
ATOM 10292 N N . TRP C 1 382 ? 181.75238 7.66545 -21.29785 1.000 33.49498 382 TRP C N 1
ATOM 10293 C CA . TRP C 1 382 ? 182.99212 7.14922 -21.84012 1.000 32.50415 382 TRP C CA 1
ATOM 10294 C C . TRP C 1 382 ? 183.15112 7.41778 -23.32580 1.000 31.85661 382 TRP C C 1
ATOM 10295 O O . TRP C 1 382 ? 183.99262 6.78285 -23.97069 1.000 33.17490 382 TRP C O 1
ATOM 10306 N N . THR C 1 383 ? 182.33517 8.31302 -23.88951 1.000 34.97502 383 THR C N 1
ATOM 10307 C CA . THR C 1 383 ? 182.62537 8.88629 -25.19554 1.000 38.24793 383 THR C CA 1
ATOM 10308 C C . THR C 1 383 ? 183.90422 9.72343 -25.10441 1.000 45.32840 383 THR C C 1
ATOM 10309 O O . THR C 1 383 ? 184.30377 10.17758 -24.02358 1.000 47.97350 383 THR C O 1
ATOM 10313 N N . SER C 1 384 ? 184.56559 9.89759 -26.25915 1.000 46.53566 384 SER C N 1
ATOM 10314 C CA . SER C 1 384 ? 185.74945 10.75285 -26.37110 1.000 46.98487 384 SER C CA 1
ATOM 10315 C C . SER C 1 384 ? 185.56633 12.10400 -25.68558 1.000 42.17308 384 SER C C 1
ATOM 10316 O O . SER C 1 384 ? 186.42272 12.54622 -24.91475 1.000 41.90539 384 SER C O 1
ATOM 10319 N N . GLU C 1 385 ? 184.44233 12.76585 -25.95888 1.000 43.96968 385 GLU C N 1
ATOM 10320 C CA . GLU C 1 385 ? 184.20662 14.09807 -25.41372 1.000 47.19275 385 GLU C CA 1
ATOM 10321 C C . GLU C 1 385 ? 184.00182 14.05535 -23.89869 1.000 51.62847 385 GLU C C 1
ATOM 10322 O O . GLU C 1 385 ? 184.55997 14.88141 -23.16243 1.000 54.20017 385 GLU C O 1
ATOM 10328 N N . ASN C 1 386 ? 183.17734 13.11892 -23.41079 1.000 46.76326 386 ASN C N 1
ATOM 10329 C CA . ASN C 1 386 ? 182.89954 13.06642 -21.97529 1.000 47.63322 386 ASN C CA 1
ATOM 10330 C C . ASN C 1 386 ? 184.07117 12.50769 -21.18298 1.000 45.79432 386 ASN C C 1
ATOM 10331 O O . ASN C 1 386 ? 184.24690 12.85891 -20.01233 1.000 48.32364 386 ASN C O 1
ATOM 10336 N N . ARG C 1 387 ? 184.87065 11.63914 -21.79608 1.000 41.93736 387 ARG C N 1
ATOM 10337 C CA . ARG C 1 387 ? 186.04347 11.11698 -21.10822 1.000 44.53323 387 ARG C CA 1
ATOM 10338 C C . ARG C 1 387 ? 186.98570 12.24548 -20.67847 1.000 44.91449 387 ARG C C 1
ATOM 10339 O O . ARG C 1 387 ? 187.61111 12.17481 -19.61310 1.000 47.07298 387 ARG C O 1
ATOM 10347 N N . ARG C 1 388 ? 187.09645 13.30112 -21.49380 1.000 53.09803 388 ARG C N 1
ATOM 10348 C CA . ARG C 1 388 ? 188.06410 14.36936 -21.23726 1.000 54.14459 388 ARG C CA 1
ATOM 10349 C C . ARG C 1 388 ? 187.82875 15.06973 -19.90073 1.000 55.75200 388 ARG C C 1
ATOM 10350 O O . ARG C 1 388 ? 188.78228 15.61202 -19.32821 1.000 51.42956 388 ARG C O 1
ATOM 10358 N N . THR C 1 389 ? 186.60275 15.02844 -19.36695 1.000 53.09404 389 THR C N 1
ATOM 10359 C CA . THR C 1 389 ? 186.21994 15.77493 -18.17389 1.000 47.60326 389 THR C CA 1
ATOM 10360 C C . THR C 1 389 ? 186.31152 14.93604 -16.89864 1.000 49.06256 389 THR C C 1
ATOM 10361 O O . THR C 1 389 ? 185.82797 15.36860 -15.84325 1.000 37.10325 389 THR C O 1
ATOM 10365 N N . HIS C 1 390 ? 186.87652 13.73014 -16.97801 1.000 41.90500 390 HIS C N 1
ATOM 10366 C CA . HIS C 1 390 ? 187.00472 12.90319 -15.78736 1.000 43.19595 390 HIS C CA 1
ATOM 10367 C C . HIS C 1 390 ? 188.11106 13.42969 -14.88069 1.000 37.56507 390 HIS C C 1
ATOM 10368 O O . HIS C 1 390 ? 189.09292 14.02517 -15.33039 1.000 41.87230 390 HIS C O 1
ATOM 10375 N N . HIS C 1 391 ? 187.95553 13.18242 -13.59433 1.000 31.59610 391 HIS C N 1
ATOM 10376 C CA . HIS C 1 391 ? 189.04715 13.42408 -12.67180 1.000 35.18586 391 HIS C CA 1
ATOM 10377 C C . HIS C 1 391 ? 190.23338 12.51576 -13.00444 1.000 35.97790 391 HIS C C 1
ATOM 10378 O O . HIS C 1 391 ? 190.05012 11.30100 -13.17674 1.000 38.66906 391 HIS C O 1
ATOM 10385 N N . PRO C 1 392 ? 191.45404 13.04892 -13.09879 1.000 31.97711 392 PRO C N 1
ATOM 10386 C CA . PRO C 1 392 ? 192.58600 12.22617 -13.55992 1.000 31.82372 392 PRO C CA 1
ATOM 10387 C C . PRO C 1 392 ? 192.97568 11.09880 -12.61586 1.000 35.34118 392 PRO C C 1
ATOM 10388 O O . PRO C 1 392 ? 193.83676 10.28304 -12.97238 1.000 33.33802 392 PRO C O 1
ATOM 10392 N N . ALA C 1 393 ? 192.42229 11.03537 -11.41601 1.000 31.42677 393 ALA C N 1
ATOM 10393 C CA . ALA C 1 393 ? 192.79847 9.99188 -10.48012 1.000 30.94800 393 ALA C CA 1
ATOM 10394 C C . ALA C 1 393 ? 191.59843 9.20077 -9.96850 1.000 30.25328 393 ALA C C 1
ATOM 10395 O O . ALA C 1 393 ? 191.74451 8.39771 -9.03371 1.000 29.30345 393 ALA C O 1
ATOM 10397 N N . ALA C 1 394 ? 190.41970 9.38384 -10.56044 1.000 25.53781 394 ALA C N 1
ATOM 10398 C CA . ALA C 1 394 ? 189.20921 8.78924 -10.00977 1.000 28.58265 394 ALA C CA 1
ATOM 10399 C C . ALA C 1 394 ? 188.82677 7.48673 -10.70730 1.000 27.47415 394 ALA C C 1
ATOM 10400 O O . ALA C 1 394 ? 187.76807 6.90907 -10.40767 1.000 27.59374 394 ALA C O 1
ATOM 10402 N N . TYR C 1 395 ? 189.66518 7.01011 -11.62755 1.000 27.40508 395 TYR C N 1
ATOM 10403 C CA . TYR C 1 395 ? 189.39935 5.79311 -12.39072 1.000 27.89033 395 TYR C CA 1
ATOM 10404 C C . TYR C 1 395 ? 190.69451 4.99331 -12.51613 1.000 26.68154 395 TYR C C 1
ATOM 10405 O O . TYR C 1 395 ? 191.56399 5.33764 -13.31952 1.000 23.04762 395 TYR C O 1
ATOM 10414 N N . LYS C 1 396 ? 190.83009 3.95067 -11.70793 1.000 25.97912 396 LYS C N 1
ATOM 10415 C CA . LYS C 1 396 ? 192.06158 3.17113 -11.64069 1.000 24.64732 396 LYS C CA 1
ATOM 10416 C C . LYS C 1 396 ? 191.76156 1.67544 -11.61691 1.000 23.60292 396 LYS C C 1
ATOM 10417 O O . LYS C 1 396 ? 192.24947 0.97426 -10.72261 1.000 25.64810 396 LYS C O 1
ATOM 10423 N N . PRO C 1 397 ? 190.95821 1.14058 -12.53944 1.000 25.27585 397 PRO C N 1
ATOM 10424 C CA . PRO C 1 397 ? 190.61234 -0.29136 -12.44643 1.000 26.04235 397 PRO C CA 1
ATOM 10425 C C . PRO C 1 397 ? 191.74597 -1.20833 -12.86533 1.000 29.24912 397 PRO C C 1
ATOM 10426 O O . PRO C 1 397 ? 191.74897 -2.38764 -12.47382 1.000 26.65960 397 PRO C O 1
ATOM 10430 N N . PHE C 1 398 ? 192.71182 -0.71075 -13.64460 1.000 26.93099 398 PHE C N 1
ATOM 10431 C CA . PHE C 1 398 ? 193.83467 -1.52134 -14.10608 1.000 28.89266 398 PHE C CA 1
ATOM 10432 C C . PHE C 1 398 ? 195.15213 -1.14912 -13.42562 1.000 33.30092 398 PHE C C 1
ATOM 10433 O O . PHE C 1 398 ? 196.21341 -1.24695 -14.04257 1.000 38.49462 398 PHE C O 1
ATOM 10441 N N . GLY C 1 399 ? 195.10472 -0.74705 -12.14294 1.000 30.95630 399 GLY C N 1
ATOM 10442 C CA . GLY C 1 399 ? 196.25218 -0.35846 -11.32349 1.000 27.30953 399 GLY C CA 1
ATOM 10443 C C . GLY C 1 399 ? 196.81158 1.01218 -11.68506 1.000 25.32889 399 GLY C C 1
ATOM 10444 O O . GLY C 1 399 ? 196.14052 1.85020 -12.30009 1.000 27.37596 399 GLY C O 1
ATOM 10445 N N . ASN C 1 400 ? 198.06743 1.24098 -11.28811 1.000 25.60893 400 ASN C N 1
ATOM 10446 C CA . ASN C 1 400 ? 198.66479 2.57074 -11.38323 1.000 31.39713 400 ASN C CA 1
ATOM 10447 C C . ASN C 1 400 ? 200.12710 2.50072 -11.79581 1.000 31.07944 400 ASN C C 1
ATOM 10448 O O . ASN C 1 400 ? 200.87583 1.64875 -11.30505 1.000 27.74106 400 ASN C O 1
ATOM 10453 N N . GLY C 1 401 ? 200.52016 3.42340 -12.68283 1.000 32.00140 401 GLY C N 1
ATOM 10454 C CA . GLY C 1 401 ? 201.89765 3.73093 -13.00777 1.000 26.31080 401 GLY C CA 1
ATOM 10455 C C . GLY C 1 401 ? 202.62379 2.51819 -13.55949 1.000 37.22246 401 GLY C C 1
ATOM 10456 O O . GLY C 1 401 ? 202.03466 1.61580 -14.17649 1.000 32.84561 401 GLY C O 1
ATOM 10457 N N . MET C 1 402 ? 203.92895 2.47018 -13.27630 1.000 33.56277 402 MET C N 1
ATOM 10458 C CA . MET C 1 402 ? 204.74915 1.36865 -13.74278 1.000 33.92743 402 MET C CA 1
ATOM 10459 C C . MET C 1 402 ? 204.17130 0.03116 -13.32633 1.000 34.06943 402 MET C C 1
ATOM 10460 O O . MET C 1 402 ? 204.33698 -0.97150 -14.03365 1.000 35.61133 402 MET C O 1
ATOM 10465 N N . ARG C 1 403 ? 203.45766 -0.00499 -12.19986 1.000 34.97424 403 ARG C N 1
ATOM 10466 C CA . ARG C 1 403 ? 202.83889 -1.24507 -11.74445 1.000 32.72002 403 ARG C CA 1
ATOM 10467 C C . ARG C 1 403 ? 201.38584 -1.38632 -12.21699 1.000 31.57089 403 ARG C 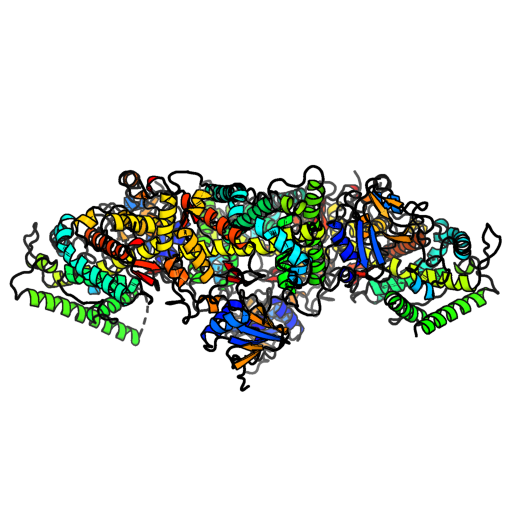C 1
ATOM 10468 O O . ARG C 1 403 ? 200.60809 -2.16629 -11.63374 1.000 31.39615 403 ARG C O 1
ATOM 10476 N N . ALA C 1 404 ? 201.01887 -0.70728 -13.30454 1.000 31.64079 404 ALA C N 1
ATOM 10477 C CA . ALA C 1 404 ? 199.67688 -0.87452 -13.85234 1.000 36.27952 404 ALA C CA 1
ATOM 10478 C C . ALA C 1 404 ? 199.54157 -2.24733 -14.51092 1.000 37.48066 404 ALA C C 1
ATOM 10479 O O . ALA C 1 404 ? 200.52687 -2.93415 -14.80126 1.000 40.96696 404 ALA C O 1
ATOM 10481 N N . CYS C 1 405 ? 198.29709 -2.65308 -14.72100 1.000 36.20225 405 CYS C N 1
ATOM 10482 C CA . CYS C 1 405 ? 198.00467 -3.90952 -15.38892 1.000 36.11749 405 CYS C CA 1
ATOM 10483 C C . CYS C 1 405 ? 198.68173 -3.97410 -16.74541 1.000 35.54328 405 CYS C C 1
ATOM 10484 O O . CYS C 1 405 ? 198.55060 -3.05360 -17.56388 1.000 36.11573 405 CYS C O 1
ATOM 10487 N N . ILE C 1 406 ? 199.48502 -5.01743 -16.94766 1.000 34.85827 406 ILE C N 1
ATOM 10488 C CA . ILE C 1 406 ? 200.05135 -5.25271 -18.27020 1.000 35.68157 406 ILE C CA 1
ATOM 10489 C C . ILE C 1 406 ? 199.09205 -6.02953 -19.15474 1.000 36.35376 406 ILE C C 1
ATOM 10490 O O . ILE C 1 406 ? 199.17944 -5.92176 -20.38297 1.000 29.30411 406 ILE C O 1
ATOM 10495 N N . GLY C 1 407 ? 198.14638 -6.78025 -18.55332 1.000 36.55366 407 GLY C N 1
ATOM 10496 C CA . GLY C 1 407 ? 197.18733 -7.61367 -19.24873 1.000 30.39989 407 GLY C CA 1
ATOM 10497 C C . GLY C 1 407 ? 195.95270 -6.87693 -19.74508 1.000 32.27372 407 GLY C C 1
ATOM 10498 O O . GLY C 1 407 ? 195.06797 -7.51133 -20.32206 1.000 30.90000 407 GLY C O 1
ATOM 10499 N N . ARG C 1 408 ? 195.88832 -5.54829 -19.55888 1.000 28.15338 408 ARG C N 1
ATOM 10500 C CA . ARG C 1 408 ? 194.66782 -4.78384 -19.82120 1.000 31.23234 408 ARG C CA 1
ATOM 10501 C C . ARG C 1 408 ? 194.11044 -4.99167 -21.23341 1.000 31.13823 408 ARG C C 1
ATOM 10502 O O . ARG C 1 408 ? 192.93106 -5.34456 -21.41297 1.000 27.22378 408 ARG C O 1
ATOM 10510 N N . GLN C 1 409 ? 194.93960 -4.75706 -22.25227 1.000 33.14283 409 GLN C N 1
ATOM 10511 C CA . GLN C 1 409 ? 194.42187 -4.77293 -23.61498 1.000 31.00395 409 GLN C CA 1
ATOM 10512 C C . GLN C 1 409 ? 193.95694 -6.17989 -23.97169 1.000 31.76962 409 GLN C C 1
ATOM 10513 O O . GLN C 1 409 ? 192.89161 -6.35459 -24.57638 1.000 32.88991 409 GLN C O 1
ATOM 10519 N N . PHE C 1 410 ? 194.69108 -7.19265 -23.51494 1.000 26.05080 410 PHE C N 1
ATOM 10520 C CA . PHE C 1 410 ? 194.24504 -8.56901 -23.67992 1.000 27.82808 410 PHE C CA 1
ATOM 10521 C C . PHE C 1 410 ? 192.88197 -8.77489 -23.04390 1.000 28.72472 410 PHE C C 1
ATOM 10522 O O . PHE C 1 410 ? 191.98029 -9.35344 -23.65629 1.000 34.07526 410 PHE C O 1
ATOM 10530 N N . ALA C 1 411 ? 192.73167 -8.32823 -21.79778 1.000 27.93139 411 ALA C N 1
ATOM 10531 C CA . ALA C 1 411 ? 191.50144 -8.51599 -21.03934 1.000 27.18522 411 ALA C CA 1
ATOM 10532 C C . ALA C 1 411 ? 190.31682 -7.89817 -21.75874 1.000 28.80554 411 ALA C C 1
ATOM 10533 O O . ALA C 1 411 ? 189.29199 -8.55423 -21.98205 1.000 26.20166 411 ALA C O 1
ATOM 10535 N N . LEU C 1 412 ? 190.45107 -6.63149 -22.13721 1.000 25.73498 412 LEU C N 1
ATOM 10536 C CA . LEU C 1 412 ? 189.35844 -5.91452 -22.77391 1.000 25.22618 412 LEU C CA 1
ATOM 10537 C C . LEU C 1 412 ? 189.02832 -6.51056 -24.13847 1.000 29.92385 412 LEU C C 1
ATOM 10538 O O . LEU C 1 412 ? 187.85376 -6.58042 -24.52524 1.000 26.75541 412 LEU C O 1
ATOM 10543 N N . THR C 1 413 ? 190.05351 -6.92185 -24.89694 1.000 28.13023 413 THR C N 1
ATOM 10544 C CA . THR C 1 413 ? 189.81565 -7.52298 -26.19989 1.000 28.18600 413 THR C CA 1
ATOM 10545 C C . THR C 1 413 ? 189.04546 -8.82707 -26.04303 1.000 28.20393 413 THR C C 1
ATOM 10546 O O . THR C 1 413 ? 188.06064 -9.07915 -26.75391 1.000 25.31400 413 THR C O 1
ATOM 10550 N N . GLU C 1 414 ? 189.49898 -9.67898 -25.12012 1.000 28.69664 414 GLU C N 1
ATOM 10551 C CA . GLU C 1 414 ? 188.78560 -10.91375 -24.80507 1.000 27.82356 414 GLU C CA 1
ATOM 10552 C C . GLU C 1 414 ? 187.32795 -10.63945 -24.43280 1.000 30.01190 414 GLU C C 1
ATOM 10553 O O . GLU C 1 414 ? 186.40918 -11.32522 -24.90261 1.000 32.95996 414 GLU C O 1
ATOM 10559 N N . ALA C 1 415 ? 187.10541 -9.64169 -23.56933 1.000 29.73443 415 ALA C N 1
ATOM 10560 C CA . ALA C 1 415 ? 185.76649 -9.38147 -23.05034 1.000 30.88589 415 ALA C CA 1
ATOM 10561 C C . ALA C 1 415 ? 184.84551 -8.87402 -24.14343 1.000 28.30959 415 ALA C C 1
ATOM 10562 O O . ALA C 1 415 ? 183.69953 -9.33728 -24.25918 1.000 26.64013 415 ALA C O 1
ATOM 10564 N N . LYS C 1 416 ? 185.33403 -7.90803 -24.94147 1.000 27.41055 416 LYS C N 1
ATOM 10565 C CA . LYS C 1 416 ? 184.60233 -7.40145 -26.10035 1.000 26.62939 416 LYS C CA 1
ATOM 10566 C C . LYS C 1 416 ? 184.19000 -8.54665 -27.02414 1.000 33.10798 416 LYS C C 1
ATOM 10567 O O . LYS C 1 416 ? 183.02944 -8.62198 -27.46369 1.000 26.54899 416 LYS C O 1
ATOM 10573 N N . LEU C 1 417 ? 185.13368 -9.45338 -27.32786 1.000 28.83313 417 LEU C N 1
ATOM 10574 C CA . LEU C 1 417 ? 184.82760 -10.52829 -28.26365 1.000 29.16066 417 LEU C CA 1
ATOM 10575 C C . LEU C 1 417 ? 183.77566 -11.46332 -27.68754 1.000 28.55109 417 LEU C C 1
ATOM 10576 O O . LEU C 1 417 ? 182.80342 -11.80995 -28.37265 1.000 30.98878 417 LEU C O 1
ATOM 10581 N N . ALA C 1 418 ? 183.94504 -11.85996 -26.42014 1.000 25.81722 418 ALA C N 1
ATOM 10582 C CA . ALA C 1 418 ? 182.97742 -12.73295 -25.76108 1.000 25.93368 418 ALA C CA 1
ATOM 10583 C C . ALA C 1 418 ? 181.57076 -12.14298 -25.83297 1.000 31.79974 418 ALA C C 1
ATOM 10584 O O . ALA C 1 418 ? 180.61555 -12.82848 -26.22162 1.000 29.12670 418 ALA C O 1
ATOM 10586 N N . LEU C 1 419 ? 181.43415 -10.85441 -25.47379 1.000 30.87700 419 LEU C N 1
ATOM 10587 C CA . LEU C 1 419 ? 180.12488 -10.20219 -25.47212 1.000 25.63273 419 LEU C CA 1
ATOM 10588 C C . LEU C 1 419 ? 179.56119 -10.07174 -26.88805 1.000 28.77657 419 LEU C C 1
ATOM 10589 O O . LEU C 1 419 ? 178.35991 -10.28025 -27.11195 1.000 25.65386 419 LEU C O 1
ATOM 10594 N N . LEU C 1 420 ? 180.40433 -9.69030 -27.84841 1.000 24.96037 420 LEU C N 1
ATOM 10595 C CA . LEU C 1 420 ? 179.97316 -9.63019 -29.23240 1.000 25.48345 420 LEU C CA 1
ATOM 10596 C C . LEU C 1 420 ? 179.36289 -10.96932 -29.65655 1.000 28.01960 420 LEU C C 1
ATOM 10597 O O . LEU C 1 420 ? 178.24185 -11.01752 -30.17089 1.000 25.65201 420 LEU C O 1
ATOM 10602 N N . LEU C 1 421 ? 180.05125 -12.07648 -29.36446 1.000 28.18804 421 LEU C N 1
ATOM 10603 C CA . LEU C 1 421 ? 179.56517 -13.39121 -29.79681 1.000 29.51371 421 LEU C CA 1
ATOM 10604 C C . LEU C 1 421 ? 178.31360 -13.83837 -29.03371 1.000 27.61500 421 LEU C C 1
ATOM 10605 O O . LEU C 1 421 ? 177.35815 -14.36604 -29.63832 1.000 29.61541 421 LEU C O 1
ATOM 10610 N N . ILE C 1 422 ? 178.29419 -13.63141 -27.70837 1.000 31.17494 422 ILE C N 1
ATOM 10611 C CA . ILE C 1 422 ? 177.12827 -14.01097 -26.91008 1.000 28.92041 422 ILE C CA 1
ATOM 10612 C C . ILE C 1 422 ? 175.89291 -13.28547 -27.41001 1.000 28.24700 422 ILE C C 1
ATOM 10613 O O . ILE C 1 422 ? 174.84663 -13.90190 -27.60506 1.000 30.09455 422 ILE C O 1
ATOM 10618 N N . LEU C 1 423 ? 176.00433 -11.96431 -27.64256 1.000 26.21679 423 LEU C N 1
ATOM 10619 C CA . LEU C 1 423 ? 174.85727 -11.15006 -28.02099 1.000 25.47300 423 LEU C CA 1
ATOM 10620 C C . LEU C 1 423 ? 174.47495 -11.36272 -29.47109 1.000 30.56403 423 LEU C C 1
ATOM 10621 O O . LEU C 1 423 ? 173.30761 -11.16353 -29.84247 1.000 25.88680 423 LEU C O 1
ATOM 10626 N N . GLN C 1 424 ? 175.43288 -11.77814 -30.31117 1.000 34.93301 424 GLN C N 1
ATOM 10627 C CA . GLN C 1 424 ? 175.05638 -12.17051 -31.66813 1.000 31.49736 424 GLN C CA 1
ATOM 10628 C C . GLN C 1 424 ? 174.08899 -13.33141 -31.59791 1.000 37.32688 424 GLN C C 1
ATOM 10629 O O . GLN C 1 424 ? 173.07999 -13.40106 -32.31920 1.000 32.27156 424 GLN C O 1
ATOM 10635 N N . LYS C 1 425 ? 174.39010 -14.27033 -30.73136 1.000 32.53547 425 LYS C N 1
ATOM 10636 C CA . LYS C 1 425 ? 173.47643 -15.40580 -30.76967 1.000 31.57153 425 LYS C CA 1
ATOM 10637 C C . LYS C 1 425 ? 172.24629 -15.36590 -29.87735 1.000 33.21791 425 LYS C C 1
ATOM 10638 O O . LYS C 1 425 ? 171.20392 -15.97610 -30.20757 1.000 39.59525 425 LYS C O 1
ATOM 10644 N N . PHE C 1 426 ? 172.40493 -14.85741 -28.67216 1.000 35.03794 426 PHE C N 1
ATOM 10645 C CA . PHE C 1 426 ? 171.52016 -15.23167 -27.59725 1.000 32.25611 426 PHE C CA 1
ATOM 10646 C C . PHE C 1 426 ? 170.63172 -14.08573 -27.12948 1.000 30.17419 426 PHE C C 1
ATOM 10647 O O . PHE C 1 426 ? 171.06781 -12.93743 -26.96957 1.000 29.18932 426 PHE C O 1
ATOM 10655 N N . ALA C 1 427 ? 169.36386 -14.41330 -26.94892 1.000 33.02365 427 ALA C N 1
ATOM 10656 C CA . ALA C 1 427 ? 168.47458 -13.64666 -26.09120 1.000 32.26420 427 ALA C CA 1
ATOM 10657 C C . ALA C 1 427 ? 168.71434 -14.10593 -24.66750 1.000 28.49114 427 ALA C C 1
ATOM 10658 O O . ALA C 1 427 ? 168.64418 -15.31254 -24.39581 1.000 36.39068 427 ALA C O 1
ATOM 10660 N N . LEU C 1 428 ? 169.07524 -13.15650 -23.78987 1.000 29.40228 428 LEU C N 1
ATOM 10661 C CA . LEU C 1 428 ? 169.34324 -13.36874 -22.36479 1.000 25.68415 428 LEU C CA 1
ATOM 10662 C C . LEU C 1 428 ? 168.07449 -13.27629 -21.52007 1.000 26.30041 428 LEU C C 1
ATOM 10663 O O . LEU C 1 428 ? 167.19158 -12.44742 -21.75435 1.000 30.90858 428 LEU C O 1
ATOM 10668 N N . SER C 1 429 ? 168.03499 -14.08302 -20.46766 1.000 27.39066 429 SER C N 1
ATOM 10669 C CA . SER C 1 429 ? 166.82187 -14.29762 -19.70414 1.000 26.93668 429 SER C CA 1
ATOM 10670 C C . SER C 1 429 ? 167.20388 -14.47693 -18.24266 1.000 32.89593 429 SER C C 1
ATOM 10671 O O . SER C 1 429 ? 168.20350 -15.13501 -17.94475 1.000 31.12111 429 SER C O 1
ATOM 10674 N N . ASP C 1 430 ? 166.41758 -13.90376 -17.32906 1.000 26.49300 430 ASP C N 1
ATOM 10675 C CA . ASP C 1 430 ? 166.74672 -13.94861 -15.90337 1.000 28.54221 430 ASP C CA 1
ATOM 10676 C C . ASP C 1 430 ? 165.63779 -14.71153 -15.20218 1.000 25.98754 430 ASP C C 1
ATOM 10677 O O . ASP C 1 430 ? 164.61971 -14.11895 -14.83269 1.000 29.31125 430 ASP C O 1
ATOM 10682 N N . PRO C 1 431 ? 165.77555 -16.02909 -15.02578 1.000 30.01656 431 PRO C N 1
ATOM 10683 C CA . PRO C 1 431 ? 164.63882 -16.81466 -14.52134 1.000 37.38330 431 PRO C CA 1
ATOM 10684 C C . PRO C 1 431 ? 164.42586 -16.71680 -13.02463 1.000 31.73173 431 PRO C C 1
ATOM 10685 O O . PRO C 1 431 ? 163.31515 -17.00219 -12.58146 1.000 34.33584 431 PRO C O 1
ATOM 10689 N N . TYR C 1 432 ? 165.41619 -16.30141 -12.22881 1.000 31.54573 432 TYR C N 1
ATOM 10690 C CA . TYR C 1 432 ? 165.29619 -16.39661 -10.77623 1.000 32.09628 432 TYR C CA 1
ATOM 10691 C C . TYR C 1 432 ? 165.28665 -15.05832 -10.05360 1.000 34.14686 432 TYR C C 1
ATOM 10692 O O . TYR C 1 432 ? 165.32215 -15.06164 -8.81435 1.000 33.42095 432 TYR C O 1
ATOM 10701 N N . ASP C 1 433 ? 165.22741 -13.91996 -10.76730 1.000 32.56961 433 ASP C N 1
ATOM 10702 C CA . ASP C 1 433 ? 165.33368 -12.59834 -10.13075 1.000 32.39613 433 ASP C CA 1
ATOM 10703 C C . ASP C 1 433 ? 166.63901 -12.51035 -9.32704 1.000 32.87426 433 ASP C C 1
ATOM 10704 O O . ASP C 1 433 ? 166.64510 -12.27143 -8.11271 1.000 32.35968 433 ASP C O 1
ATOM 10709 N N . TYR C 1 434 ? 167.75043 -12.76279 -10.01919 1.000 31.54958 434 TYR C N 1
ATOM 10710 C CA . TYR C 1 434 ? 169.04032 -12.84256 -9.35240 1.000 29.01881 434 TYR C CA 1
ATOM 10711 C C . TYR C 1 434 ? 169.28241 -11.60600 -8.49000 1.000 32.86182 434 TYR C C 1
ATOM 10712 O O . TYR C 1 434 ? 169.27441 -10.46338 -8.98658 1.000 30.39513 434 TYR C O 1
ATOM 10721 N N . HIS C 1 435 ? 169.47355 -11.85444 -7.19117 1.000 33.25024 435 HIS C N 1
ATOM 10722 C CA . HIS C 1 435 ? 169.90762 -10.85353 -6.21952 1.000 32.98875 435 HIS C CA 1
ATOM 10723 C C . HIS C 1 435 ? 171.43213 -10.85103 -6.16509 1.000 36.47561 435 HIS C C 1
ATOM 10724 O O . HIS C 1 435 ? 172.04591 -11.86810 -5.81189 1.000 37.10578 435 HIS C O 1
ATOM 10731 N N . LEU C 1 436 ? 172.04062 -9.71389 -6.50790 1.000 31.34936 436 LEU C N 1
ATOM 10732 C CA . LEU C 1 436 ? 173.49229 -9.63963 -6.57535 1.000 29.95400 436 LEU C CA 1
ATOM 10733 C C . LEU C 1 436 ? 174.11414 -10.05113 -5.24639 1.000 28.51364 436 LEU C C 1
ATOM 10734 O O . LEU C 1 436 ? 173.78776 -9.48816 -4.20046 1.000 27.07955 436 LEU C O 1
ATOM 10739 N N . LYS C 1 437 ? 174.98694 -11.05865 -5.29748 1.000 29.61909 437 LYS C N 1
ATOM 10740 C CA . LYS C 1 437 ? 175.75403 -11.55370 -4.15518 1.000 30.74231 437 LYS C CA 1
ATOM 10741 C C . LYS C 1 437 ? 177.22099 -11.51478 -4.55143 1.000 35.92722 437 LYS C C 1
ATOM 10742 O O . LYS C 1 437 ? 177.64963 -12.29338 -5.41378 1.000 31.88219 437 LYS C O 1
ATOM 10748 N N . VAL C 1 438 ? 177.98209 -10.60829 -3.92645 1.000 36.77022 438 VAL C N 1
ATOM 10749 C CA . VAL C 1 438 ? 179.38067 -10.35913 -4.25269 1.000 29.87115 438 VAL C CA 1
ATOM 10750 C C . VAL C 1 438 ? 180.26374 -11.15625 -3.30344 1.000 37.79095 438 VAL C C 1
ATOM 10751 O O . VAL C 1 438 ? 180.15677 -11.01347 -2.07677 1.000 35.98724 438 VAL C O 1
ATOM 10755 N N . LYS C 1 439 ? 181.17467 -11.95902 -3.85894 1.000 42.27173 439 LYS C N 1
ATOM 10756 C CA . LYS C 1 439 ? 182.17374 -12.67131 -3.06971 1.000 39.74787 439 LYS C CA 1
ATOM 10757 C C . LYS C 1 439 ? 183.56189 -12.13240 -3.39967 1.000 41.78800 439 LYS C C 1
ATOM 10758 O O . LYS C 1 439 ? 183.91338 -11.97981 -4.57901 1.000 39.30524 439 LYS C O 1
ATOM 10764 N N . GLN C 1 440 ? 184.34286 -11.86331 -2.34703 1.000 41.21622 440 GLN C N 1
ATOM 10765 C CA . GLN C 1 440 ? 185.69210 -11.32444 -2.43540 1.000 38.92040 440 GLN C CA 1
ATOM 10766 C C . GLN C 1 440 ? 186.70190 -12.39711 -2.05127 1.000 39.32232 440 GLN C C 1
ATOM 10767 O O . GLN C 1 440 ? 186.55929 -13.03680 -1.00798 1.000 44.07463 440 GLN C O 1
ATOM 10773 N N . SER C 1 441 ? 187.68739 -12.61632 -2.92071 1.000 40.60386 441 SER C N 1
ATOM 10774 C CA . SER C 1 441 ? 188.89949 -13.37887 -2.62912 1.000 45.70608 441 SER C CA 1
ATOM 10775 C C . SER C 1 441 ? 190.08583 -12.50460 -3.01697 1.000 46.57964 441 SER C C 1
ATOM 10776 O O . SER C 1 441 ? 190.19849 -11.37614 -2.54283 1.000 47.66008 441 SER C O 1
ATOM 10779 N N . LEU C 1 442 ? 190.95666 -12.98028 -3.91053 1.000 51.06040 442 LEU C N 1
ATOM 10780 C CA . LEU C 1 442 ? 191.90653 -12.05727 -4.52352 1.000 50.95749 442 LEU C CA 1
ATOM 10781 C C . LEU C 1 442 ? 191.14860 -10.98097 -5.27296 1.000 43.07772 442 LEU C C 1
ATOM 10782 O O . LEU C 1 442 ? 191.58487 -9.82916 -5.33318 1.000 40.70379 442 LEU C O 1
ATOM 10787 N N . THR C 1 443 ? 190.01133 -11.35529 -5.85944 1.000 39.66675 443 THR C N 1
ATOM 10788 C CA . THR C 1 443 ? 189.17563 -10.50552 -6.69051 1.000 35.67135 443 THR C CA 1
ATOM 10789 C C . THR C 1 443 ? 187.77780 -10.42953 -6.09363 1.000 35.06194 443 THR C C 1
ATOM 10790 O O . THR C 1 443 ? 187.47412 -11.08968 -5.10177 1.000 39.46411 443 THR C O 1
ATOM 10794 N N . ILE C 1 444 ? 186.90767 -9.60686 -6.68361 1.000 38.49468 444 ILE C N 1
ATOM 10795 C CA . ILE C 1 444 ? 185.47251 -9.68032 -6.39362 1.000 34.07347 444 ILE C CA 1
ATOM 10796 C C . ILE C 1 444 ? 184.73796 -10.21460 -7.60336 1.000 33.92345 444 ILE C C 1
ATOM 10797 O O . ILE C 1 444 ? 185.14500 -9.99795 -8.75558 1.000 27.34805 444 ILE C O 1
ATOM 10802 N N . LYS C 1 445 ? 183.65741 -10.95769 -7.34524 1.000 33.38898 445 LYS C N 1
ATOM 10803 C CA . LYS C 1 445 ? 182.91989 -11.44347 -8.50581 1.000 31.41614 445 LYS C CA 1
ATOM 10804 C C . LYS C 1 445 ? 181.52318 -11.79551 -8.00796 1.000 35.55757 445 LYS C C 1
ATOM 10805 O O . LYS C 1 445 ? 181.34172 -12.08628 -6.81490 1.000 36.56423 445 LYS C O 1
ATOM 10811 N N . PRO C 1 446 ? 180.51320 -11.74925 -8.87333 1.000 34.55761 446 PRO C N 1
ATOM 10812 C CA . PRO C 1 446 ? 179.16312 -12.18799 -8.46422 1.000 34.94367 446 PRO C CA 1
ATOM 10813 C C . PRO C 1 446 ? 178.98953 -13.71024 -8.38848 1.000 39.65591 446 PRO C C 1
ATOM 10814 O O . PRO C 1 446 ? 179.34262 -14.43644 -9.32452 1.000 44.91995 446 PRO C O 1
ATOM 10818 N N . GLU C 1 447 ? 178.38048 -14.19381 -7.28591 1.000 38.94504 447 GLU C N 1
ATOM 10819 C CA . GLU C 1 447 ? 178.14170 -15.61915 -7.04638 1.000 41.11304 447 GLU C CA 1
ATOM 10820 C C . GLU C 1 447 ? 176.69159 -16.04661 -7.25929 1.000 35.09478 447 GLU C C 1
ATOM 10821 O O . GLU C 1 447 ? 175.75324 -15.27219 -7.05568 1.000 36.41326 447 GLU C O 1
ATOM 10827 N N . ASP C 1 448 ? 176.52759 -17.31479 -7.65844 1.000 33.14222 448 ASP C N 1
ATOM 10828 C CA . ASP C 1 448 ? 175.21875 -17.94416 -7.76476 1.000 34.30817 448 ASP C CA 1
ATOM 10829 C C . ASP C 1 448 ? 174.33213 -17.17491 -8.73241 1.000 36.88089 448 ASP C C 1
ATOM 10830 O O . ASP C 1 448 ? 173.14546 -16.97064 -8.47993 1.000 37.67021 448 ASP C O 1
ATOM 10835 N N . PHE C 1 449 ? 174.95530 -16.65887 -9.79595 1.000 33.79770 449 PHE C N 1
ATOM 10836 C CA . PHE C 1 449 ? 174.29157 -15.92179 -10.86211 1.000 32.38585 449 PHE C CA 1
ATOM 10837 C C . PHE C 1 449 ? 173.97733 -16.88126 -12.00378 1.000 35.35550 449 PHE C C 1
ATOM 10838 O O . PHE C 1 449 ? 174.87623 -17.26977 -12.76479 1.000 32.17800 449 PHE C O 1
ATOM 10846 N N . ALA C 1 450 ? 172.69607 -17.21196 -12.14915 1.000 30.09428 450 ALA C N 1
ATOM 10847 C CA . ALA C 1 450 ? 172.19101 -18.04000 -13.23174 1.000 29.35806 450 ALA C CA 1
ATOM 10848 C C . ALA C 1 450 ? 171.42582 -17.16292 -14.21535 1.000 31.75634 450 ALA C C 1
ATOM 10849 O O . ALA C 1 450 ? 170.73945 -16.22496 -13.80616 1.000 39.66979 450 ALA C O 1
ATOM 10851 N N . LEU C 1 451 ? 171.58434 -17.42505 -15.50745 1.000 27.84520 451 LEU C N 1
ATOM 10852 C CA . LEU C 1 451 ? 170.67368 -16.89397 -16.51882 1.000 35.83240 451 LEU C CA 1
ATOM 10853 C C . LEU C 1 451 ? 170.33331 -18.00467 -17.52133 1.000 33.59432 451 LEU C C 1
ATOM 10854 O O . LEU C 1 451 ? 170.92440 -19.08165 -17.50373 1.000 36.07236 451 LEU C O 1
ATOM 10859 N N . ARG C 1 452 ? 169.38451 -17.73290 -18.41378 1.000 31.77595 452 ARG C N 1
ATOM 10860 C CA . ARG C 1 452 ? 169.01118 -18.63872 -19.49519 1.000 31.39239 452 ARG C CA 1
ATOM 10861 C C . ARG C 1 452 ? 169.17172 -17.93043 -20.82855 1.000 34.95089 452 ARG C C 1
ATOM 10862 O O . ARG C 1 452 ? 169.05248 -16.70700 -20.91295 1.000 36.09163 452 ARG C O 1
ATOM 10870 N N . VAL C 1 453 ? 169.51255 -18.69638 -21.86512 1.000 32.98214 453 VAL C N 1
ATOM 10871 C CA . VAL C 1 453 ? 169.75058 -18.12630 -23.18236 1.000 32.27243 453 VAL C CA 1
ATOM 10872 C C . VAL C 1 453 ? 168.95413 -18.89478 -24.21173 1.000 37.00041 453 VAL C C 1
ATOM 10873 O O . VAL C 1 453 ? 168.61302 -20.06609 -24.02911 1.000 37.10239 453 VAL C O 1
ATOM 10877 N N . ARG C 1 454 ? 168.59843 -18.20918 -25.26993 1.000 38.42701 454 ARG C N 1
ATOM 10878 C CA . ARG C 1 454 ? 167.83228 -18.91029 -26.27547 1.000 45.27126 454 ARG C CA 1
ATOM 10879 C C . ARG C 1 454 ? 168.27466 -18.29297 -27.61577 1.000 41.63902 454 ARG C C 1
ATOM 10880 O O . ARG C 1 454 ? 168.50406 -17.08381 -27.67206 1.000 39.21143 454 ARG C O 1
ATOM 10888 N N . GLU C 1 455 ? 168.53910 -19.09764 -28.66782 1.000 41.96063 455 GLU C N 1
ATOM 10889 C CA . GLU C 1 455 ? 169.00452 -18.55898 -29.97026 1.000 41.32053 455 GLU C CA 1
ATOM 10890 C C . GLU C 1 455 ? 168.11111 -17.42279 -30.49346 1.000 39.28821 455 GLU C C 1
ATOM 10891 O O . GLU C 1 455 ? 166.89117 -17.54517 -30.52183 1.000 43.40113 455 GLU C O 1
ATOM 10897 N N . ARG C 1 456 ? 168.72679 -16.30725 -30.90037 1.000 34.12697 456 ARG C N 1
ATOM 10898 C CA . ARG C 1 456 ? 167.99558 -15.20938 -31.53007 1.000 37.25584 456 ARG C CA 1
ATOM 10899 C C . ARG C 1 456 ? 167.49464 -15.61164 -32.91685 1.000 44.86337 456 ARG C C 1
ATOM 10900 O O . ARG C 1 456 ? 168.17676 -16.31644 -33.66459 1.000 50.09706 456 ARG C O 1
ATOM 10908 N N . ARG C 1 457 ? 166.30569 -15.24095 -33.21801 1.000 39.87947 457 ARG C N 1
ATOM 10909 C CA . ARG C 1 457 ? 165.77247 -15.58449 -34.52153 1.000 40.05619 457 ARG C CA 1
ATOM 10910 C C . ARG C 1 457 ? 166.05901 -14.47288 -35.53106 1.000 41.27943 457 ARG C C 1
ATOM 10911 O O . ARG C 1 457 ? 166.25652 -13.31821 -35.14061 1.000 41.71917 457 ARG C O 1
ATOM 10919 N N . PRO C 1 458 ? 166.13547 -14.82217 -36.82927 1.000 36.52023 458 PRO C N 1
ATOM 10920 C CA . PRO C 1 458 ? 166.48987 -13.81942 -37.85910 1.000 36.43610 458 PRO C CA 1
ATOM 10921 C C . PRO C 1 458 ? 165.61135 -12.57162 -37.87549 1.000 40.67084 458 PRO C C 1
ATOM 10922 O O . PRO C 1 458 ? 166.14171 -11.46106 -38.00777 1.000 39.48708 458 PRO C O 1
ATOM 10926 N N . HIS C 1 459 ? 164.28163 -12.71326 -37.78086 1.000 33.82679 459 HIS C N 1
ATOM 10927 C CA . HIS C 1 459 ? 163.43646 -11.52612 -37.75368 1.000 34.36467 459 HIS C CA 1
ATOM 10928 C C . HIS C 1 459 ? 163.60727 -10.71619 -36.48234 1.000 40.62169 459 HIS C C 1
ATOM 10929 O O . HIS C 1 459 ? 163.27204 -9.52462 -36.50504 1.000 32.22677 459 HIS C O 1
ATOM 10936 N N . GLU C 1 460 ? 164.22845 -11.30205 -35.42626 1.000 37.25349 460 GLU C N 1
ATOM 10937 C CA . GLU C 1 460 ? 164.45448 -10.65790 -34.13548 1.000 35.08270 460 GLU C CA 1
ATOM 10938 C C . GLU C 1 460 ? 165.73505 -9.83273 -34.11961 1.000 37.48252 460 GLU C C 1
ATOM 10939 O O . GLU C 1 460 ? 166.00186 -9.13139 -33.14243 1.000 41.43986 460 GLU C O 1
ATOM 10945 N N . ARG C 1 461 ? 166.56398 -9.96801 -35.14048 1.000 37.10293 461 ARG C N 1
ATOM 10946 C CA . ARG C 1 461 ? 167.66591 -9.07156 -35.43587 1.000 41.04191 461 ARG C CA 1
ATOM 10947 C C . ARG C 1 461 ? 167.21797 -8.18176 -36.58510 1.000 47.41814 461 ARG C C 1
ATOM 10948 O O . ARG C 1 461 ? 166.33484 -8.55499 -37.35900 1.000 55.31291 461 ARG C O 1
ATOM 10956 N N . PHE C 1 462 ? 167.77090 -6.98506 -36.66421 1.000 51.51249 462 PHE C N 1
ATOM 10957 C CA . PHE C 1 462 ? 167.52563 -6.12740 -37.82355 1.000 53.64189 462 PHE C CA 1
ATOM 10958 C C . PHE C 1 462 ? 168.34456 -4.88163 -37.60549 1.000 50.01688 462 PHE C C 1
ATOM 10959 O O . PHE C 1 462 ? 168.38422 -4.35454 -36.48982 1.000 55.41719 462 PHE C O 1
ATOM 10967 N N . SER C 1 463 ? 169.02756 -4.42442 -38.63611 1.000 51.67512 463 SER C N 1
ATOM 10968 C CA . SER C 1 463 ? 169.98124 -3.34266 -38.49443 1.000 54.92327 463 SER C CA 1
ATOM 10969 C C . SER C 1 463 ? 169.47348 -2.12104 -39.25223 1.000 61.63182 463 SER C C 1
ATOM 10970 O O . SER C 1 463 ? 169.19491 -2.19707 -40.45450 1.000 65.27161 463 SER C O 1
ATOM 10973 N N . VAL C 1 464 ? 169.33369 -1.01241 -38.52800 1.000 62.17349 464 VAL C N 1
ATOM 10974 C CA . VAL C 1 464 ? 169.03636 0.31147 -39.07010 1.000 69.95535 464 VAL C CA 1
ATOM 10975 C C . VAL C 1 464 ? 170.35971 0.93580 -39.52207 1.000 80.96111 464 VAL C C 1
ATOM 10976 O O . VAL C 1 464 ? 171.41270 0.65803 -38.91845 1.000 71.47624 464 VAL C O 1
ATOM 10980 N N . PRO C 1 465 ? 170.37786 1.73955 -40.58496 1.000 83.74448 465 PRO C N 1
ATOM 10981 C CA . PRO C 1 465 ? 171.58998 2.49906 -40.92177 1.000 84.85241 465 PRO C CA 1
ATOM 10982 C C . PRO C 1 465 ? 171.81263 3.68842 -39.98402 1.000 95.09797 465 PRO C C 1
ATOM 10983 O O . PRO C 1 465 ? 170.92284 4.12798 -39.24505 1.000 85.42271 465 PRO C O 1
ATOM 10987 N N . VAL C 1 466 ? 173.03524 4.22063 -40.06714 1.000 97.61857 466 VAL C N 1
ATOM 10988 C CA . VAL C 1 466 ? 173.65585 5.19223 -39.15933 1.000 92.99500 466 VAL C CA 1
ATOM 10989 C C . VAL C 1 466 ? 174.19603 6.37815 -39.95447 1.000 99.02696 466 VAL C C 1
ATOM 10990 O O . VAL C 1 466 ? 174.60365 6.20776 -41.11353 1.000 96.94430 466 VAL C O 1
ATOM 10994 N N . PRO C 1 467 ? 174.18614 7.60714 -39.39623 1.000 106.37060 467 PRO C N 1
ATOM 10995 C CA . PRO C 1 467 ? 174.86434 8.73619 -40.05075 1.000 106.94306 467 PRO C CA 1
ATOM 10996 C C . PRO C 1 467 ? 176.33879 8.47569 -40.38582 1.000 97.09124 467 PRO C C 1
ATOM 10997 O O . PRO C 1 467 ? 177.06985 7.89701 -39.57966 1.000 89.58768 467 PRO C O 1
ATOM 11001 N N . ARG D 1 3 ? 130.82136 -43.83770 -5.32723 1.000 65.97989 3 ARG D N 1
ATOM 11002 C CA . ARG D 1 3 ? 129.79540 -44.44768 -6.16724 1.000 72.95504 3 ARG D CA 1
ATOM 11003 C C . ARG D 1 3 ? 130.42320 -45.36804 -7.20381 1.000 71.59647 3 ARG D C 1
ATOM 11004 O O . ARG D 1 3 ? 131.17514 -46.27488 -6.86430 1.000 73.50648 3 ARG D O 1
ATOM 11012 N N . ILE D 1 4 ? 130.05255 -45.18550 -8.47134 1.000 69.90861 4 ILE D N 1
ATOM 11013 C CA . ILE D 1 4 ? 130.68331 -45.94929 -9.54380 1.000 63.94908 4 ILE D CA 1
ATOM 11014 C C . ILE D 1 4 ? 131.78028 -45.16809 -10.26890 1.000 65.91791 4 ILE D C 1
ATOM 11015 O O . ILE D 1 4 ? 132.63946 -45.79107 -10.90759 1.000 63.26406 4 ILE D O 1
ATOM 11020 N N . LEU D 1 5 ? 131.74356 -43.83425 -10.24883 1.000 70.86102 5 LEU D N 1
ATOM 11021 C CA . LEU D 1 5 ? 132.66193 -43.05958 -11.07486 1.000 67.32156 5 LEU D CA 1
ATOM 11022 C C . LEU D 1 5 ? 134.00460 -42.86596 -10.37032 1.000 71.60563 5 LEU D C 1
ATOM 11023 O O . LEU D 1 5 ? 134.15408 -43.13154 -9.16993 1.000 61.21194 5 LEU D O 1
ATOM 11028 N N . ALA D 1 6 ? 134.99990 -42.41199 -11.14887 1.000 76.00195 6 ALA D N 1
ATOM 11029 C CA . ALA D 1 6 ? 136.33377 -42.16579 -10.59713 1.000 63.72780 6 ALA D CA 1
ATOM 11030 C C . ALA D 1 6 ? 136.29547 -41.00680 -9.60965 1.000 66.58883 6 ALA D C 1
ATOM 11031 O O . ALA D 1 6 ? 135.80902 -39.92284 -9.95409 1.000 69.77999 6 ALA D O 1
ATOM 11033 N N . PRO D 1 7 ? 136.81834 -41.17730 -8.39492 1.000 60.35106 7 PRO D N 1
ATOM 11034 C CA . PRO D 1 7 ? 136.89100 -40.04585 -7.46760 1.000 64.49889 7 PRO D CA 1
ATOM 11035 C C . PRO D 1 7 ? 137.97462 -39.06036 -7.88577 1.000 68.41790 7 PRO D C 1
ATOM 11036 O O . PRO D 1 7 ? 139.09286 -39.43622 -8.24465 1.000 68.47058 7 PRO D O 1
ATOM 11040 N N . ILE D 1 8 ? 137.62366 -37.78536 -7.80543 1.000 75.54305 8 ILE D N 1
ATOM 11041 C CA . ILE D 1 8 ? 138.51114 -36.67125 -8.14734 1.000 68.24193 8 ILE D CA 1
ATOM 11042 C C . ILE D 1 8 ? 139.76623 -36.72531 -7.28352 1.000 58.41945 8 ILE D C 1
ATOM 11043 O O . ILE D 1 8 ? 139.66483 -36.93955 -6.05932 1.000 63.86213 8 ILE D O 1
ATOM 11048 N N . PRO D 1 9 ? 140.95882 -36.58537 -7.86529 1.000 50.66494 9 PRO D N 1
ATOM 11049 C CA . PRO D 1 9 ? 142.19559 -36.59711 -7.07142 1.000 51.90275 9 PRO D CA 1
ATOM 11050 C C . PRO D 1 9 ? 142.18940 -35.55926 -5.95042 1.000 54.01526 9 PRO D C 1
ATOM 11051 O O . PRO D 1 9 ? 141.59151 -34.49187 -6.06432 1.000 60.57368 9 PRO D O 1
ATOM 11055 N N . SER D 1 10 ? 142.84335 -35.89796 -4.83510 1.000 58.62262 10 SER D N 1
ATOM 11056 C CA . SER D 1 10 ? 142.87116 -35.03691 -3.64482 1.000 60.59729 10 SER D CA 1
ATOM 11057 C C . SER D 1 10 ? 144.15245 -35.23194 -2.82212 1.000 72.28846 10 SER D C 1
ATOM 11058 O O . SER D 1 10 ? 144.54224 -36.38831 -2.58888 1.000 79.55689 10 SER D O 1
ATOM 11061 N N . PRO D 1 11 ? 144.82486 -34.16125 -2.36991 1.000 71.51295 11 PRO D N 1
ATOM 11062 C CA . PRO D 1 11 ? 146.12466 -34.33731 -1.71837 1.000 76.25861 11 PRO D CA 1
ATOM 11063 C C . PRO D 1 11 ? 145.99010 -34.91326 -0.31585 1.000 77.71686 11 PRO D C 1
ATOM 11064 O O . PRO D 1 11 ? 145.03478 -34.58930 0.41017 1.000 77.62519 11 PRO D O 1
ATOM 11068 N N . PRO D 1 12 ? 147.01647 -35.63124 0.16141 1.000 83.54222 12 PRO D N 1
ATOM 11069 C CA . PRO D 1 12 ? 146.83452 -36.51991 1.33039 1.000 86.66312 12 PRO D CA 1
ATOM 11070 C C . PRO D 1 12 ? 146.41586 -35.86295 2.65086 1.000 82.22852 12 PRO D C 1
ATOM 11071 O O . PRO D 1 12 ? 146.05836 -36.62375 3.56112 1.000 83.92715 12 PRO D O 1
ATOM 11075 N N . LYS D 1 13 ? 146.44369 -34.53113 2.79293 1.000 80.21870 13 LYS D N 1
ATOM 11076 C CA . LYS D 1 13 ? 146.01715 -33.82743 4.01351 1.000 81.49411 13 LYS D CA 1
ATOM 11077 C C . LYS D 1 13 ? 147.11367 -33.78066 5.07717 1.000 90.48099 13 LYS D C 1
ATOM 11078 O O . LYS D 1 13 ? 148.09419 -34.53400 5.01258 1.000 96.16363 13 LYS D O 1
ATOM 11084 N N . HIS D 1 14 ? 147.01068 -32.79952 5.97918 1.000 88.08700 14 HIS D N 1
ATOM 11085 C CA . HIS D 1 14 ? 147.93482 -32.43986 7.04765 1.000 95.47562 14 HIS D CA 1
ATOM 11086 C C . HIS D 1 14 ? 147.33843 -32.72036 8.42768 1.000 96.31608 14 HIS D C 1
ATOM 11087 O O . HIS D 1 14 ? 146.16313 -32.41227 8.65568 1.000 95.07934 14 HIS D O 1
ATOM 11094 N N . PRO D 1 15 ? 148.12220 -33.25232 9.37892 1.000 96.28819 15 PRO D N 1
ATOM 11095 C CA . PRO D 1 15 ? 147.51525 -33.72026 10.64440 1.000 101.78682 15 PRO D CA 1
ATOM 11096 C C . PRO D 1 15 ? 146.83796 -32.63184 11.45994 1.000 103.29523 15 PRO D C 1
ATOM 11097 O O . PRO D 1 15 ? 145.78898 -32.87953 12.07188 1.000 95.68983 15 PRO D O 1
ATOM 11101 N N . GLN D 1 16 ? 147.39963 -31.42432 11.47472 1.000 106.96384 16 GLN D N 1
ATOM 11102 C CA . GLN D 1 16 ? 146.82308 -30.29910 12.19980 1.000 107.75459 16 GLN D CA 1
ATOM 11103 C C . GLN D 1 16 ? 145.91213 -29.44514 11.33095 1.000 103.83723 16 GLN D C 1
ATOM 11104 O O . GLN D 1 16 ? 144.88685 -28.94934 11.81035 1.000 101.46250 16 GLN D O 1
ATOM 11110 N N . TYR D 1 17 ? 146.29810 -29.22460 10.07017 1.000 104.29758 17 TYR D N 1
ATOM 11111 C CA . TYR D 1 17 ? 145.64912 -28.22614 9.23124 1.000 101.27847 17 TYR D CA 1
ATOM 11112 C C . TYR D 1 17 ? 144.63600 -28.80141 8.23896 1.000 93.81920 17 TYR D C 1
ATOM 11113 O O . TYR D 1 17 ? 143.72199 -28.07607 7.82629 1.000 86.59377 17 TYR D O 1
ATOM 11122 N N . GLY D 1 18 ? 144.70942 -30.09586 7.91754 1.000 92.62569 18 GLY D N 1
ATOM 11123 C CA . GLY D 1 18 ? 143.85645 -30.65467 6.88194 1.000 79.62656 18 GLY D CA 1
ATOM 11124 C C . GLY D 1 18 ? 144.18873 -30.14261 5.49257 1.000 78.08824 18 GLY D C 1
ATOM 11125 O O . GLY D 1 18 ? 145.13851 -30.62117 4.86440 1.000 81.23453 18 GLY D O 1
ATOM 11126 N N . HIS D 1 19 ? 143.38512 -29.20785 4.97574 1.000 73.82289 19 HIS D N 1
ATOM 11127 C CA . HIS D 1 19 ? 143.67898 -28.54247 3.71368 1.000 68.98567 19 HIS D CA 1
ATOM 11128 C C . HIS D 1 19 ? 143.79918 -27.03085 3.82700 1.000 70.81433 19 HIS D C 1
ATOM 11129 O O . HIS D 1 19 ? 144.12410 -26.37220 2.83006 1.000 67.34569 19 HIS D O 1
ATOM 11136 N N . LEU D 1 20 ? 143.58142 -26.46284 5.01524 1.000 70.75655 20 LEU D N 1
ATOM 11137 C CA . LEU D 1 20 ? 143.50338 -25.01299 5.14682 1.000 71.86517 20 LEU D CA 1
ATOM 11138 C C . LEU D 1 20 ? 144.81915 -24.31345 4.82285 1.000 74.96614 20 LEU D C 1
ATOM 11139 O O . LEU D 1 20 ? 144.80636 -23.13173 4.44926 1.000 68.27904 20 LEU D O 1
ATOM 11144 N N . HIS D 1 21 ? 145.95419 -25.00713 4.95154 1.000 72.82180 21 HIS D N 1
ATOM 11145 C CA . HIS D 1 21 ? 147.22257 -24.35695 4.64950 1.000 64.41912 21 HIS D CA 1
ATOM 11146 C C . HIS D 1 21 ? 147.31284 -23.99101 3.17644 1.000 63.22571 21 HIS D C 1
ATOM 11147 O O . HIS D 1 21 ? 147.92086 -22.97122 2.83370 1.000 70.91547 21 HIS D O 1
ATOM 11154 N N . TYR D 1 22 ? 146.65168 -24.74938 2.30088 1.000 61.22824 22 TYR D N 1
ATOM 11155 C CA . TYR D 1 22 ? 146.67009 -24.38041 0.89478 1.000 53.31742 22 TYR D CA 1
ATOM 11156 C C . TYR D 1 22 ? 146.01674 -23.03469 0.65268 1.000 51.80537 22 TYR D C 1
ATOM 11157 O O . TYR D 1 22 ? 146.17180 -22.48946 -0.43868 1.000 48.98376 22 TYR D O 1
ATOM 11166 N N . LEU D 1 23 ? 145.26289 -22.49217 1.61225 1.000 56.40176 23 LEU D N 1
ATOM 11167 C CA . LEU D 1 23 ? 144.65961 -21.18171 1.42315 1.000 52.61729 23 LEU D CA 1
ATOM 11168 C C . LEU D 1 23 ? 145.48874 -20.05562 2.03226 1.000 51.65307 23 LEU D C 1
ATOM 11169 O O . LEU D 1 23 ? 145.12114 -18.88566 1.90139 1.000 47.13350 23 LEU D O 1
ATOM 11174 N N . ALA D 1 24 ? 146.59675 -20.37886 2.69182 1.000 52.34986 24 ALA D N 1
ATOM 11175 C CA . ALA D 1 24 ? 147.38328 -19.36587 3.36553 1.000 52.43181 24 ALA D CA 1
ATOM 11176 C C . ALA D 1 24 ? 148.30880 -18.66835 2.37668 1.000 56.25584 24 ALA D C 1
ATOM 11177 O O . ALA D 1 24 ? 148.55453 -19.15019 1.26520 1.000 56.96026 24 ALA D O 1
ATOM 11179 N N . GLY D 1 25 ? 148.80971 -17.50763 2.78689 1.000 51.88741 25 GLY D N 1
ATOM 11180 C CA . GLY D 1 25 ? 149.76153 -16.75144 1.99997 1.000 49.76131 25 GLY D CA 1
ATOM 11181 C C . GLY D 1 25 ? 149.08160 -15.63366 1.23064 1.000 46.58925 25 GLY D C 1
ATOM 11182 O O . GLY D 1 25 ? 147.85898 -15.48102 1.22653 1.000 39.63535 25 GLY D O 1
ATOM 11183 N N . ASP D 1 26 ? 149.90578 -14.83283 0.56273 1.000 54.76295 26 ASP D N 1
ATOM 11184 C CA . ASP D 1 26 ? 149.38434 -13.67403 -0.15447 1.000 45.38674 26 ASP D CA 1
ATOM 11185 C C . ASP D 1 26 ? 148.73685 -14.02365 -1.49732 1.000 46.17039 26 ASP D C 1
ATOM 11186 O O . ASP D 1 26 ? 148.04099 -13.16659 -2.06377 1.000 44.87444 26 ASP D O 1
ATOM 11191 N N . ALA D 1 27 ? 148.94434 -15.23310 -2.02910 1.000 36.75853 27 ALA D N 1
ATOM 11192 C CA . ALA D 1 27 ? 148.38910 -15.61550 -3.33194 1.000 37.54369 27 ALA D CA 1
ATOM 11193 C C . ALA D 1 27 ? 148.19248 -17.12668 -3.39339 1.000 39.87852 27 ALA D C 1
ATOM 11194 O O . ALA D 1 27 ? 148.93525 -17.84762 -4.07818 1.000 36.01598 27 ALA D O 1
ATOM 11196 N N . PRO D 1 28 ? 147.14552 -17.63613 -2.73772 1.000 37.78600 28 PRO D N 1
ATOM 11197 C CA . PRO D 1 28 ? 146.92238 -19.09616 -2.69565 1.000 35.48500 28 PRO D CA 1
ATOM 11198 C C . PRO D 1 28 ? 146.72865 -19.73768 -4.05990 1.000 40.47109 28 PRO D C 1
ATOM 11199 O O . PRO D 1 28 ? 146.90379 -20.96776 -4.19421 1.000 42.93639 28 PRO D O 1
ATOM 11203 N N . VAL D 1 29 ? 146.38024 -18.95838 -5.08879 1.000 39.92333 29 VAL D N 1
ATOM 11204 C CA . VAL D 1 29 ? 146.29063 -19.54412 -6.42579 1.000 40.08374 29 VAL D CA 1
ATOM 11205 C C . VAL D 1 29 ? 147.62874 -20.16516 -6.82180 1.000 39.31368 29 VAL D C 1
ATOM 11206 O O . VAL D 1 29 ? 147.66633 -21.13472 -7.58330 1.000 41.15319 29 VAL D O 1
ATOM 11210 N N . LEU D 1 30 ? 148.73841 -19.67039 -6.25955 1.000 38.60529 30 LEU D N 1
ATOM 11211 C CA . LEU D 1 30 ? 150.06487 -20.21181 -6.56996 1.000 43.58075 30 LEU D CA 1
ATOM 11212 C C . LEU D 1 30 ? 150.31085 -21.55920 -5.88944 1.000 44.62114 30 LEU D C 1
ATOM 11213 O O . LEU D 1 30 ? 150.91701 -22.46685 -6.48963 1.000 45.77806 30 LEU D O 1
ATOM 11218 N N . ASN D 1 31 ? 149.82873 -21.70682 -4.64500 1.000 41.00895 31 ASN D N 1
ATOM 11219 C CA . ASN D 1 31 ? 149.75297 -23.02836 -4.02729 1.000 44.32810 31 ASN D CA 1
ATOM 11220 C C . ASN D 1 31 ? 148.98622 -23.99796 -4.92139 1.000 41.36378 31 ASN D C 1
ATOM 11221 O O . ASN D 1 31 ? 149.42058 -25.14661 -5.11977 1.000 50.49334 31 ASN D O 1
ATOM 11226 N N . PHE D 1 32 ? 147.85451 -23.53768 -5.49331 1.000 40.40637 32 PHE D N 1
ATOM 11227 C CA . PHE D 1 32 ? 147.08344 -24.39808 -6.39810 1.000 43.63699 32 PHE D CA 1
ATOM 11228 C C . PHE D 1 32 ? 147.89346 -24.74084 -7.63908 1.000 44.72239 32 PHE D C 1
ATOM 11229 O O . PHE D 1 32 ? 147.74202 -25.82744 -8.19897 1.000 49.54716 32 PHE D O 1
ATOM 11237 N N . PHE D 1 33 ? 148.70239 -23.79647 -8.12557 1.000 44.43152 33 PHE D N 1
ATOM 11238 C CA . PHE D 1 33 ? 149.54668 -24.05973 -9.29159 1.000 47.26627 33 PHE D CA 1
ATOM 11239 C C . PHE D 1 33 ? 150.55999 -25.18318 -9.02182 1.000 50.58984 33 PHE D C 1
ATOM 11240 O O . PHE D 1 33 ? 150.76490 -26.06962 -9.86871 1.000 56.30053 33 PHE D O 1
ATOM 11248 N N . GLN D 1 34 ? 151.22719 -25.15731 -7.85735 1.000 47.86384 34 GLN D N 1
ATOM 11249 C CA . GLN D 1 34 ? 152.17485 -26.24593 -7.57333 1.000 57.40175 34 GLN D CA 1
ATOM 11250 C C . GLN D 1 34 ? 151.45405 -27.58839 -7.44692 1.000 60.30080 34 GLN D C 1
ATOM 11251 O O . GLN D 1 34 ? 151.87615 -28.59160 -8.05753 1.000 60.08284 34 GLN D O 1
ATOM 11257 N N . LEU D 1 35 ? 150.35690 -27.63063 -6.67016 1.000 53.47108 35 LEU D N 1
ATOM 11258 C CA . LEU D 1 35 ? 149.53137 -28.84143 -6.67260 1.000 57.73324 35 LEU D CA 1
ATOM 11259 C C . LEU D 1 35 ? 149.24014 -29.30195 -8.07958 1.000 55.72772 35 LEU D C 1
ATOM 11260 O O . LEU D 1 35 ? 149.48584 -30.46359 -8.43264 1.000 60.97358 35 LEU D O 1
ATOM 11265 N N . ALA D 1 36 ? 148.72740 -28.38861 -8.90450 1.000 49.40131 36 ALA D N 1
ATOM 11266 C CA . ALA D 1 36 ? 148.36868 -28.74700 -10.26015 1.000 53.42923 36 ALA D CA 1
ATOM 11267 C C . ALA D 1 36 ? 149.53282 -29.39338 -10.94633 1.000 60.20426 36 ALA D C 1
ATOM 11268 O O . ALA D 1 36 ? 149.34826 -30.23151 -11.83454 1.000 63.45986 36 ALA D O 1
ATOM 11270 N N . ARG D 1 37 ? 150.75404 -29.00779 -10.62558 1.000 63.92737 37 ARG D N 1
ATOM 11271 C CA . ARG D 1 37 ? 151.52891 -29.85900 -11.48637 1.000 70.46395 37 ARG D CA 1
ATOM 11272 C C . ARG D 1 37 ? 152.24093 -30.93523 -10.67984 1.000 70.56759 37 ARG D C 1
ATOM 11273 O O . ARG D 1 37 ? 153.28525 -31.42753 -11.09636 1.000 68.87660 37 ARG D O 1
ATOM 11281 N N . GLN D 1 38 ? 151.67325 -31.29717 -9.51949 1.000 76.91015 38 GLN D N 1
ATOM 11282 C CA . GLN D 1 38 ? 152.12080 -32.52818 -8.88060 1.000 74.50936 38 GLN D CA 1
ATOM 11283 C C . GLN D 1 38 ? 151.55012 -33.72800 -9.64059 1.000 78.65443 38 GLN D C 1
ATOM 11284 O O . GLN D 1 38 ? 152.30790 -34.54050 -10.17546 1.000 85.84568 38 GLN D O 1
ATOM 11290 N N . ILE D 1 39 ? 150.22051 -33.85384 -9.72405 1.000 75.60523 39 ILE D N 1
ATOM 11291 C CA . ILE D 1 39 ? 149.64665 -34.98703 -10.46617 1.000 75.24504 39 ILE D CA 1
ATOM 11292 C C . ILE D 1 39 ? 148.79625 -34.45946 -11.62099 1.000 71.96858 39 ILE D C 1
ATOM 11293 O O . ILE D 1 39 ? 148.07153 -33.46196 -11.45105 1.000 60.13032 39 ILE D O 1
ATOM 11298 N N . PRO D 1 40 ? 148.84638 -35.10691 -12.81971 1.000 68.79651 40 PRO D N 1
ATOM 11299 C CA . PRO D 1 40 ? 148.23720 -34.51089 -14.01179 1.000 58.01543 40 PRO D CA 1
ATOM 11300 C C . PRO D 1 40 ? 146.96084 -35.14152 -14.52631 1.000 59.71547 40 PRO D C 1
ATOM 11301 O O . PRO D 1 40 ? 146.81695 -35.26797 -15.74277 1.000 58.56329 40 PRO D O 1
ATOM 11305 N N . GLU D 1 41 ? 146.03916 -35.55842 -13.66101 1.000 65.39291 41 GLU D N 1
ATOM 11306 C CA . GLU D 1 41 ? 144.70013 -35.89713 -14.14218 1.000 62.27576 41 GLU D CA 1
ATOM 11307 C C . GLU D 1 41 ? 144.01719 -34.66958 -14.75311 1.000 58.48982 41 GLU D C 1
ATOM 11308 O O . GLU D 1 41 ? 143.11096 -34.80724 -15.58620 1.000 57.12864 41 GLU D O 1
ATOM 11314 N N . GLY D 1 42 ? 144.48263 -33.46736 -14.39237 1.000 57.58086 42 GLY D N 1
ATOM 11315 C CA . GLY D 1 42 ? 143.99336 -32.21613 -14.93171 1.000 55.30741 42 GLY D CA 1
ATOM 11316 C C . GLY D 1 42 ? 142.94909 -31.51495 -14.08495 1.000 47.20120 42 GLY D C 1
ATOM 11317 O O . GLY D 1 42 ? 142.45161 -30.47428 -14.50914 1.000 47.55220 42 GLY D O 1
ATOM 11318 N N . LEU D 1 43 ? 142.57775 -32.06971 -12.92650 1.000 44.39530 43 LEU D N 1
ATOM 11319 C CA . LEU D 1 43 ? 141.74684 -31.38838 -11.93869 1.000 45.46114 43 LEU D CA 1
ATOM 11320 C C . LEU D 1 43 ? 141.98584 -32.08780 -10.61010 1.000 44.26494 43 LEU D C 1
ATOM 11321 O O . LEU D 1 43 ? 142.39744 -33.24666 -10.57717 1.000 45.98637 43 LEU D O 1
ATOM 11326 N N . PHE D 1 44 ? 141.71986 -31.36990 -9.51367 1.000 49.42251 44 PHE D N 1
ATOM 11327 C CA . PHE D 1 44 ? 141.80262 -31.93076 -8.15972 1.000 48.58765 44 PHE D CA 1
ATOM 11328 C C . PHE D 1 44 ? 140.80402 -31.22979 -7.23365 1.000 52.00140 44 PHE D C 1
ATOM 11329 O O . PHE D 1 44 ? 140.14668 -30.26434 -7.63086 1.000 49.49784 44 PHE D O 1
ATOM 11337 N N . GLN D 1 45 ? 140.63697 -31.75248 -5.99589 1.000 50.03270 45 GLN D N 1
ATOM 11338 C CA . GLN D 1 45 ? 139.70736 -31.12234 -5.05760 1.000 51.57487 45 GLN D CA 1
ATOM 11339 C C . GLN D 1 45 ? 140.30068 -31.01900 -3.66850 1.000 52.89758 45 GLN D C 1
ATOM 11340 O O . GLN D 1 45 ? 141.02991 -31.90373 -3.21106 1.000 59.85238 45 GLN D O 1
ATOM 11346 N N . LEU D 1 46 ? 139.98904 -29.89020 -3.03421 1.000 57.66472 46 LEU D N 1
ATOM 11347 C CA . LEU D 1 46 ? 140.30995 -29.53353 -1.65964 1.000 59.40020 46 LEU D CA 1
ATOM 11348 C C . LEU D 1 46 ? 138.98650 -29.27926 -0.95302 1.000 72.15838 46 LEU D C 1
ATOM 11349 O O . LEU D 1 46 ? 137.91522 -29.26035 -1.56579 1.000 67.77248 46 LEU D O 1
ATOM 11354 N N . ASP D 1 47 ? 139.05204 -29.09514 0.35029 1.000 76.37986 47 ASP D N 1
ATOM 11355 C CA . ASP D 1 47 ? 138.09117 -29.83445 1.04336 1.000 72.17670 47 ASP D CA 1
ATOM 11356 C C . ASP D 1 47 ? 138.07507 -28.93287 2.28046 1.000 77.86502 47 ASP D C 1
ATOM 11357 O O . ASP D 1 47 ? 138.67640 -29.18365 3.32033 1.000 74.74136 47 ASP D O 1
ATOM 11362 N N . ILE D 1 48 ? 137.39615 -27.78523 2.03298 1.000 81.78352 48 ILE D N 1
ATOM 11363 C CA . ILE D 1 48 ? 137.55203 -26.53262 2.78040 1.000 94.30219 48 ILE D CA 1
ATOM 11364 C C . ILE D 1 48 ? 136.59759 -26.63927 3.93495 1.000 97.38715 48 ILE D C 1
ATOM 11365 O O . ILE D 1 48 ? 135.46746 -26.13092 3.86134 1.000 95.58133 48 ILE D O 1
ATOM 11370 N N . GLN D 1 49 ? 137.11944 -27.18526 5.02919 1.000 98.14119 49 GLN D N 1
ATOM 11371 C CA . GLN D 1 49 ? 136.39683 -27.58484 6.23442 1.000 98.62002 49 GLN D CA 1
ATOM 11372 C C . GLN D 1 49 ? 134.93657 -27.14747 6.18601 1.000 99.09992 49 GLN D C 1
ATOM 11373 O O . GLN D 1 49 ? 134.47851 -26.31328 6.97263 1.000 104.61162 49 GLN D O 1
ATOM 11379 N N . GLY D 1 50 ? 134.24371 -27.67299 5.17464 1.000 93.67680 50 GLY D N 1
ATOM 11380 C CA . GLY D 1 50 ? 132.85633 -27.41199 4.87338 1.000 93.56023 50 GLY D CA 1
ATOM 11381 C C . GLY D 1 50 ? 132.52751 -27.72817 3.42812 1.000 89.46986 50 GLY D C 1
ATOM 11382 O O . GLY D 1 50 ? 131.94740 -28.78180 3.14282 1.000 81.10063 50 GLY D O 1
ATOM 11383 N N . ARG D 1 51 ? 132.99261 -26.89348 2.49491 1.000 87.59182 51 ARG D N 1
ATOM 11384 C CA . ARG D 1 51 ? 132.61782 -27.05201 1.09811 1.000 79.73220 51 ARG D CA 1
ATOM 11385 C C . ARG D 1 51 ? 133.73453 -27.74833 0.33240 1.000 73.89939 51 ARG D C 1
ATOM 11386 O O . ARG D 1 51 ? 134.88144 -27.79718 0.76613 1.000 74.48020 51 ARG D O 1
ATOM 11394 N N . THR D 1 52 ? 133.37918 -28.29848 -0.82140 1.000 68.23440 52 THR D N 1
ATOM 11395 C CA . THR D 1 52 ? 134.34290 -28.81588 -1.77967 1.000 64.54711 52 THR D CA 1
ATOM 11396 C C . THR D 1 52 ? 134.73096 -27.75148 -2.78953 1.000 67.61019 52 THR D C 1
ATOM 11397 O O . THR D 1 52 ? 133.86968 -27.16083 -3.45332 1.000 63.61897 52 THR D O 1
ATOM 11401 N N . LEU D 1 53 ? 136.03859 -27.52311 -2.90119 1.000 65.13461 53 LEU D N 1
ATOM 11402 C CA . LEU D 1 53 ? 136.62834 -26.65139 -3.89995 1.000 58.59711 53 LEU D CA 1
ATOM 11403 C C . LEU D 1 53 ? 137.32553 -27.52764 -4.93486 1.000 52.88783 53 LEU D C 1
ATOM 11404 O O . LEU D 1 53 ? 138.11910 -28.40067 -4.57452 1.000 50.55311 53 LEU D O 1
ATOM 11409 N N . ILE D 1 54 ? 136.98404 -27.33626 -6.21086 1.000 42.23771 54 ILE D N 1
ATOM 11410 C CA . ILE D 1 54 ? 137.53300 -28.12189 -7.30729 1.000 45.59093 54 ILE D CA 1
ATOM 11411 C C . ILE D 1 54 ? 138.29794 -27.20276 -8.24512 1.000 44.51715 54 ILE D C 1
ATOM 11412 O O . ILE D 1 54 ? 137.76889 -26.16462 -8.65089 1.000 41.49431 54 ILE D O 1
ATOM 11417 N N . GLN D 1 55 ? 139.51219 -27.61297 -8.63407 1.000 41.17978 55 GLN D N 1
ATOM 11418 C CA . GLN D 1 55 ? 140.37635 -26.84648 -9.52935 1.000 40.00915 55 GLN D CA 1
ATOM 11419 C C . GLN D 1 55 ? 140.63289 -27.64648 -10.78893 1.000 39.08619 55 GLN D C 1
ATOM 11420 O O . GLN D 1 55 ? 141.05785 -28.79650 -10.70507 1.000 50.49939 55 GLN D O 1
ATOM 11426 N N . ALA D 1 56 ? 140.42192 -27.03725 -11.94792 1.000 36.12750 56 ALA D N 1
ATOM 11427 C CA . ALA D 1 56 ? 140.53586 -27.72072 -13.22648 1.000 39.36557 56 ALA D CA 1
ATOM 11428 C C . ALA D 1 56 ? 141.50137 -26.99171 -14.15233 1.000 44.23324 56 ALA D C 1
ATOM 11429 O O . ALA D 1 56 ? 141.53994 -25.75870 -14.15887 1.000 44.72737 56 ALA D O 1
ATOM 11431 N N . TYR D 1 57 ? 142.30290 -27.75167 -14.91480 1.000 42.83756 57 TYR D N 1
ATOM 11432 C CA . TYR D 1 57 ? 143.31213 -27.15902 -15.78732 1.000 42.82536 57 TYR D CA 1
ATOM 11433 C C . TYR D 1 57 ? 143.68174 -28.00229 -17.01076 1.000 43.78902 57 TYR D C 1
ATOM 11434 O O . TYR D 1 57 ? 144.48864 -27.54791 -17.82890 1.000 43.46370 57 TYR D O 1
ATOM 11443 N N . ASP D 1 58 ? 143.20450 -29.24966 -17.09495 1.000 48.82503 58 ASP D N 1
ATOM 11444 C CA . ASP D 1 58 ? 143.38594 -30.03171 -18.32027 1.000 44.82143 58 ASP D CA 1
ATOM 11445 C C . ASP D 1 58 ? 142.61865 -29.37368 -19.46095 1.000 43.63645 58 ASP D C 1
ATOM 11446 O O . ASP D 1 58 ? 141.40673 -29.16315 -19.34204 1.000 47.77321 58 ASP D O 1
ATOM 11451 N N . PRO D 1 59 ? 143.26209 -29.09036 -20.58902 1.000 42.77717 59 PRO D N 1
ATOM 11452 C CA . PRO D 1 59 ? 142.57178 -28.36387 -21.66514 1.000 46.09983 59 PRO D CA 1
ATOM 11453 C C . PRO D 1 59 ? 141.30012 -29.02473 -22.16451 1.000 51.29344 59 PRO D C 1
ATOM 11454 O O . PRO D 1 59 ? 140.37441 -28.31391 -22.58717 1.000 47.54555 59 PRO D O 1
ATOM 11458 N N . ASN D 1 60 ? 141.23028 -30.35955 -22.17484 1.000 51.23639 60 ASN D N 1
ATOM 11459 C CA . ASN D 1 60 ? 140.02649 -31.01133 -22.68674 1.000 50.35823 60 ASN D CA 1
ATOM 11460 C C . ASN D 1 60 ? 138.91887 -30.99629 -21.64532 1.000 50.73501 60 ASN D C 1
ATOM 11461 O O . ASN D 1 60 ? 137.73299 -30.76330 -21.97254 1.000 51.82380 60 ASN D O 1
ATOM 11466 N N . LEU D 1 61 ? 139.30426 -31.19892 -20.38339 1.000 43.01308 61 LEU D N 1
ATOM 11467 C CA . LEU D 1 61 ? 138.38235 -30.96276 -19.28445 1.000 44.57922 61 LEU D CA 1
ATOM 11468 C C . LEU D 1 61 ? 137.83867 -29.54226 -19.34118 1.000 51.57818 61 LEU D C 1
ATOM 11469 O O . LEU D 1 61 ? 136.63351 -29.31176 -19.15682 1.000 53.12912 61 LEU D O 1
ATOM 11474 N N . VAL D 1 62 ? 138.71749 -28.57632 -19.61607 1.000 48.60454 62 VAL D N 1
ATOM 11475 C CA . VAL D 1 62 ? 138.30249 -27.18380 -19.59917 1.000 46.64467 62 VAL D CA 1
ATOM 11476 C C . VAL D 1 62 ? 137.40810 -26.89196 -20.78315 1.000 41.31383 62 VAL D C 1
ATOM 11477 O O . VAL D 1 62 ? 136.42615 -26.15914 -20.65334 1.000 53.87468 62 VAL D O 1
ATOM 11481 N N . ALA D 1 63 ? 137.69493 -27.48836 -21.93857 1.000 40.67616 63 ALA D N 1
ATOM 11482 C CA . ALA D 1 63 ? 136.75104 -27.42027 -23.05300 1.000 42.44939 63 ALA D CA 1
ATOM 11483 C C . ALA D 1 63 ? 135.35572 -27.86880 -22.62195 1.000 42.86865 63 ALA D C 1
ATOM 11484 O O . ALA D 1 63 ? 134.34927 -27.27996 -23.03270 1.000 42.17701 63 ALA D O 1
ATOM 11486 N N . GLU D 1 64 ? 135.26794 -28.94274 -21.83790 1.000 42.08947 64 GLU D N 1
ATOM 11487 C CA . GLU D 1 64 ? 133.94720 -29.35554 -21.36417 1.000 47.32240 64 GLU D CA 1
ATOM 11488 C C . GLU D 1 64 ? 133.34681 -28.30455 -20.43557 1.000 50.18045 64 GLU D C 1
ATOM 11489 O O . GLU D 1 64 ? 132.18226 -27.90417 -20.59334 1.000 42.79852 64 GLU D O 1
ATOM 11495 N N . LEU D 1 65 ? 134.14736 -27.82244 -19.47749 1.000 45.97451 65 LEU D N 1
ATOM 11496 C CA . LEU D 1 65 ? 133.69324 -26.86213 -18.47819 1.000 43.06470 65 LEU D CA 1
ATOM 11497 C C . LEU D 1 65 ? 133.32678 -25.51334 -19.07696 1.000 42.47992 65 LEU D C 1
ATOM 11498 O O . LEU D 1 65 ? 132.69518 -24.69269 -18.40376 1.000 47.15623 65 LEU D O 1
ATOM 11503 N N . THR D 1 66 ? 133.72348 -25.28508 -20.31035 1.000 40.15111 66 THR D N 1
ATOM 11504 C CA . THR D 1 66 ? 133.51833 -24.08862 -21.09403 1.000 36.17724 66 THR D CA 1
ATOM 11505 C C . THR D 1 66 ? 132.23382 -24.14914 -21.90453 1.000 43.55035 66 THR D C 1
ATOM 11506 O O . THR D 1 66 ? 131.84291 -23.15078 -22.53049 1.000 39.37029 66 THR D O 1
ATOM 11510 N N . ASP D 1 67 ? 131.60967 -25.32495 -21.95437 1.000 45.64479 67 ASP D N 1
ATOM 11511 C CA . ASP D 1 67 ? 130.35692 -25.52979 -22.66654 1.000 44.10484 67 ASP D CA 1
ATOM 11512 C C . ASP D 1 67 ? 129.24676 -24.94679 -21.81023 1.000 45.17552 67 ASP D C 1
ATOM 11513 O O . ASP D 1 67 ? 128.90281 -25.48558 -20.74746 1.000 42.80398 67 ASP D O 1
ATOM 11518 N N . GLU D 1 68 ? 128.69367 -23.83192 -22.27257 1.000 46.61204 68 GLU D N 1
ATOM 11519 C CA . GLU D 1 68 ? 127.70088 -23.14179 -21.47426 1.000 42.66589 68 GLU D CA 1
ATOM 11520 C C . GLU D 1 68 ? 126.37516 -23.87837 -21.44108 1.000 45.98921 68 GLU D C 1
ATOM 11521 O O . GLU D 1 68 ? 125.50121 -23.50321 -20.65730 1.000 48.05148 68 GLU D O 1
ATOM 11527 N N . ARG D 1 69 ? 126.22052 -24.94013 -22.23888 1.000 44.70257 69 ARG D N 1
ATOM 11528 C CA . ARG D 1 69 ? 125.06780 -25.81058 -22.07202 1.000 48.20566 69 ARG D CA 1
ATOM 11529 C C . ARG D 1 69 ? 125.18987 -26.65208 -20.81093 1.000 47.33113 69 ARG D C 1
ATOM 11530 O O . ARG D 1 69 ? 124.18868 -27.21828 -20.34891 1.000 53.99940 69 ARG D O 1
ATOM 11538 N N . ARG D 1 70 ? 126.38167 -26.73599 -20.23711 1.000 42.74843 70 ARG D N 1
ATOM 11539 C CA . ARG D 1 70 ? 126.63330 -27.65443 -19.13156 1.000 47.52394 70 ARG D CA 1
ATOM 11540 C C . ARG D 1 70 ? 127.03290 -26.95793 -17.83451 1.000 43.09388 70 ARG D C 1
ATOM 11541 O O . ARG D 1 70 ? 126.53671 -27.32480 -16.75973 1.000 43.87218 70 ARG D O 1
ATOM 11549 N N . PHE D 1 71 ? 127.88760 -25.93077 -17.90645 1.000 45.85862 71 PHE D N 1
ATOM 11550 C CA . PHE D 1 71 ? 128.33784 -25.15633 -16.75044 1.000 38.41939 71 PHE D CA 1
ATOM 11551 C C . PHE D 1 71 ? 128.26693 -23.68312 -17.10875 1.000 37.75264 71 PHE D C 1
ATOM 11552 O O . PHE D 1 71 ? 128.49275 -23.31714 -18.26772 1.000 35.55889 71 PHE D O 1
ATOM 11560 N N . GLN D 1 72 ? 127.94190 -22.83585 -16.12267 1.000 33.55596 72 GLN D N 1
ATOM 11561 C CA . GLN D 1 72 ? 127.87266 -21.39107 -16.36170 1.000 39.54016 72 GLN D CA 1
ATOM 11562 C C . GLN D 1 72 ? 128.36279 -20.63799 -15.13795 1.000 36.44255 72 GLN D C 1
ATOM 11563 O O . GLN D 1 72 ? 128.38677 -21.16291 -14.02678 1.000 30.65403 72 GLN D O 1
ATOM 11569 N N . LYS D 1 73 ? 128.76617 -19.38613 -15.36412 1.000 37.70416 73 LYS D N 1
ATOM 11570 C CA . LYS D 1 73 ? 129.00138 -18.48832 -14.24329 1.000 32.83255 73 LYS D CA 1
ATOM 11571 C C . LYS D 1 73 ? 127.69836 -18.26853 -13.47659 1.000 32.01262 73 LYS D C 1
ATOM 11572 O O . LYS D 1 73 ? 126.64192 -18.05533 -14.07429 1.000 34.26864 73 LYS D O 1
ATOM 11578 N N . ARG D 1 74 ? 127.76218 -18.34752 -12.15276 1.000 33.27380 74 ARG D N 1
ATOM 11579 C CA . ARG D 1 74 ? 126.62294 -18.06041 -11.28422 1.000 36.77362 74 ARG D CA 1
ATOM 11580 C C . ARG D 1 74 ? 127.06765 -17.14313 -10.14932 1.000 39.41773 74 ARG D C 1
ATOM 11581 O O . ARG D 1 74 ? 128.10377 -17.39892 -9.52547 1.000 34.34406 74 ARG D O 1
ATOM 11589 N N . VAL D 1 75 ? 126.27500 -16.09431 -9.86218 1.000 38.90782 75 VAL D N 1
ATOM 11590 C CA . VAL D 1 75 ? 126.63933 -15.14911 -8.80262 1.000 36.63557 75 VAL D CA 1
ATOM 11591 C C . VAL D 1 75 ? 126.65366 -15.85001 -7.45545 1.000 47.81058 75 VAL D C 1
ATOM 11592 O O . VAL D 1 75 ? 127.47538 -15.53497 -6.58560 1.000 65.40058 75 VAL D O 1
ATOM 11596 N N . HIS D 1 76 ? 125.83486 -16.90551 -7.32931 1.000 53.34642 76 HIS D N 1
ATOM 11597 C CA . HIS D 1 76 ? 125.50405 -17.75229 -6.18781 1.000 53.56773 76 HIS D CA 1
ATOM 11598 C C . HIS D 1 76 ? 126.30164 -17.37535 -4.94263 1.000 58.13395 76 HIS D C 1
ATOM 11599 O O . HIS D 1 76 ? 125.84189 -16.46876 -4.23849 1.000 59.89317 76 HIS D O 1
ATOM 11606 N N . PRO D 1 77 ? 127.46782 -18.00009 -4.58196 1.000 53.47058 77 PRO D N 1
ATOM 11607 C CA . PRO D 1 77 ? 128.14758 -17.49995 -3.38225 1.000 49.48722 77 PRO D CA 1
ATOM 11608 C C . PRO D 1 77 ? 129.36989 -16.62922 -3.66355 1.000 54.14058 77 PRO D C 1
ATOM 11609 O O . PRO D 1 77 ? 129.64387 -15.71063 -2.88835 1.000 75.10058 77 PRO D O 1
ATOM 11613 N N . ALA D 1 78 ? 130.07775 -16.87088 -4.77714 1.000 40.80499 78 ALA D N 1
ATOM 11614 C CA . ALA D 1 78 ? 131.40144 -16.28902 -5.00849 1.000 44.66013 78 ALA D CA 1
ATOM 11615 C C . ALA D 1 78 ? 131.39488 -14.79577 -5.34811 1.000 42.55876 78 ALA D C 1
ATOM 11616 O O . ALA D 1 78 ? 132.37662 -14.10498 -5.05229 1.000 44.28100 78 ALA D O 1
ATOM 11618 N N . TYR D 1 79 ? 130.34899 -14.27505 -5.98883 1.000 39.00871 79 TYR D N 1
ATOM 11619 C CA . TYR D 1 79 ? 130.29141 -12.85464 -6.31211 1.000 33.15931 79 TYR D CA 1
ATOM 11620 C C . TYR D 1 79 ? 129.33353 -12.07924 -5.43011 1.000 37.17350 79 TYR D C 1
ATOM 11621 O O . TYR D 1 79 ? 129.06141 -10.91353 -5.72420 1.000 38.12161 79 TYR D O 1
ATOM 11630 N N . THR D 1 80 ? 128.82462 -12.68095 -4.35182 1.000 33.77625 80 THR D N 1
ATOM 11631 C CA . THR D 1 80 ? 127.77526 -12.03504 -3.57450 1.000 37.00717 80 THR D CA 1
ATOM 11632 C C . THR D 1 80 ? 128.27837 -10.75916 -2.91012 1.000 39.35744 80 THR D C 1
ATOM 11633 O O . THR D 1 80 ? 127.57137 -9.73766 -2.88501 1.000 38.54728 80 THR D O 1
ATOM 11637 N N . ASN D 1 81 ? 129.46978 -10.81060 -2.31739 1.000 31.96803 81 ASN D N 1
ATOM 11638 C CA . ASN D 1 81 ? 130.01490 -9.62050 -1.67447 1.000 32.22197 81 ASN D CA 1
ATOM 11639 C C . ASN D 1 81 ? 130.41123 -8.55279 -2.68648 1.000 35.35501 81 ASN D C 1
ATOM 11640 O O . ASN D 1 81 ? 130.17906 -7.36640 -2.44434 1.000 36.17693 81 ASN D O 1
ATOM 11645 N N . ILE D 1 82 ? 131.05299 -8.92764 -3.80128 1.000 34.44035 82 ILE D N 1
ATOM 11646 C CA . ILE D 1 82 ? 131.38788 -7.89671 -4.77210 1.000 31.21935 82 ILE D CA 1
ATOM 11647 C C . ILE D 1 82 ? 130.10503 -7.30685 -5.36009 1.000 30.75774 82 ILE D C 1
ATOM 11648 O O . ILE D 1 82 ? 130.09786 -6.16876 -5.84072 1.000 27.39959 82 ILE D O 1
ATOM 11653 N N . ARG D 1 83 ? 128.99943 -8.05267 -5.33302 1.000 30.31063 83 ARG D N 1
ATOM 11654 C CA . ARG D 1 83 ? 127.73847 -7.47976 -5.77883 1.000 31.01683 83 ARG D CA 1
ATOM 11655 C C . ARG D 1 83 ? 127.31345 -6.29977 -4.91042 1.000 30.18888 83 ARG D C 1
ATOM 11656 O O . ARG D 1 83 ? 126.56158 -5.44357 -5.37480 1.000 27.68708 83 ARG D O 1
ATOM 11664 N N . ASN D 1 84 ? 127.79334 -6.23746 -3.66270 1.000 33.74421 84 ASN D N 1
ATOM 11665 C CA . ASN D 1 84 ? 127.50367 -5.10653 -2.79233 1.000 31.92084 84 ASN D CA 1
ATOM 11666 C C . ASN D 1 84 ? 127.77529 -3.79052 -3.47310 1.000 36.54875 84 ASN D C 1
ATOM 11667 O O . ASN D 1 84 ? 127.09240 -2.79240 -3.20829 1.000 35.77490 84 ASN D O 1
ATOM 11672 N N . LEU D 1 85 ? 128.74451 -3.75891 -4.37629 1.000 35.12524 85 LEU D N 1
ATOM 11673 C CA . LEU D 1 85 ? 128.95625 -2.54525 -5.13079 1.000 35.45244 85 LEU D CA 1
ATOM 11674 C C . LEU D 1 85 ? 128.78663 -2.70673 -6.62465 1.000 33.92789 85 LEU D C 1
ATOM 11675 O O . LEU D 1 85 ? 128.47056 -1.70859 -7.28910 1.000 33.65545 85 LEU D O 1
ATOM 11680 N N . GLY D 1 86 ? 128.74221 -3.93920 -7.13590 1.000 29.19947 86 GLY D N 1
ATOM 11681 C CA . GLY D 1 86 ? 128.42532 -4.15106 -8.54138 1.000 30.84040 86 GLY D CA 1
ATOM 11682 C C . GLY D 1 86 ? 126.94559 -4.19761 -8.86015 1.000 30.68980 86 GLY D C 1
ATOM 11683 O O . GLY D 1 86 ? 126.57156 -4.05336 -10.02996 1.000 25.05382 86 GLY D O 1
ATOM 11684 N N . GLY D 1 87 ? 126.10417 -4.49204 -7.85900 1.000 32.90174 87 GLY D N 1
ATOM 11685 C CA . GLY D 1 87 ? 124.65905 -4.54670 -8.07377 1.000 32.27015 87 GLY D CA 1
ATOM 11686 C C . GLY D 1 87 ? 124.30287 -5.57382 -9.13221 1.000 30.92288 87 GLY D C 1
ATOM 11687 O O . GLY D 1 87 ? 124.85820 -6.67707 -9.17424 1.000 29.94560 87 GLY D O 1
ATOM 11688 N N . ASP D 1 88 ? 123.37076 -5.21824 -10.01196 1.000 28.56878 88 ASP D N 1
ATOM 11689 C CA . ASP D 1 88 ? 123.07621 -6.07289 -11.15494 1.000 26.72107 88 ASP D CA 1
ATOM 11690 C C . ASP D 1 88 ? 123.67328 -5.51142 -12.43201 1.000 23.33793 88 ASP D C 1
ATOM 11691 O O . ASP D 1 88 ? 123.10189 -5.65959 -13.51458 1.000 24.23062 88 ASP D O 1
ATOM 11696 N N . GLY D 1 89 ? 124.82897 -4.86080 -12.31794 1.000 28.09863 89 GLY D N 1
ATOM 11697 C CA . GLY D 1 89 ? 125.67642 -4.60994 -13.47011 1.000 27.07215 89 GLY D CA 1
ATOM 11698 C C . GLY D 1 89 ? 126.19548 -5.91331 -14.07583 1.000 30.11782 89 GLY D C 1
ATOM 11699 O O . GLY D 1 89 ? 126.03460 -7.00867 -13.53364 1.000 23.16786 89 GLY D O 1
ATOM 11700 N N . LEU D 1 90 ? 126.87833 -5.76350 -15.22410 1.000 28.37076 90 LEU D N 1
ATOM 11701 C CA . LEU D 1 90 ? 127.22044 -6.90850 -16.06879 1.000 27.43380 90 LEU D CA 1
ATOM 11702 C C . LEU D 1 90 ? 128.03377 -7.97274 -15.33379 1.000 27.51405 90 LEU D C 1
ATOM 11703 O O . LEU D 1 90 ? 127.92980 -9.16122 -15.66364 1.000 28.18248 90 LEU D O 1
ATOM 11708 N N . PHE D 1 91 ? 128.85613 -7.57229 -14.35271 1.000 23.64951 91 PHE D N 1
ATOM 11709 C CA . PHE D 1 91 ? 129.83013 -8.46267 -13.74039 1.000 20.19383 91 PHE D CA 1
ATOM 11710 C C . PHE D 1 91 ? 129.26287 -9.22171 -12.55361 1.000 25.76612 91 PHE D C 1
ATOM 11711 O O . PHE D 1 91 ? 129.79808 -10.27659 -12.18885 1.000 29.90523 91 PHE D O 1
ATOM 11719 N N . THR D 1 92 ? 128.25439 -8.68262 -11.86599 1.000 25.64156 92 THR D N 1
ATOM 11720 C CA . THR D 1 92 ? 127.76723 -9.29923 -10.63895 1.000 24.41069 92 THR D CA 1
ATOM 11721 C C . THR D 1 92 ? 126.31950 -9.75275 -10.75479 1.000 27.89454 92 THR D C 1
ATOM 11722 O O . THR D 1 92 ? 125.63736 -9.90192 -9.73701 1.000 29.60731 92 THR D O 1
ATOM 11726 N N . SER D 1 93 ? 125.81936 -9.95014 -11.97067 1.000 26.89997 93 SER D N 1
ATOM 11727 C CA . SER D 1 93 ? 124.47689 -10.47535 -12.18494 1.000 33.80739 93 SER D CA 1
ATOM 11728 C C . SER D 1 93 ? 124.51926 -11.79306 -12.96502 1.000 30.92766 93 SER D C 1
ATOM 11729 O O . SER D 1 93 ? 125.46202 -12.06471 -13.70491 1.000 28.89199 93 SER D O 1
ATOM 11732 N N . ASP D 1 94 ? 123.47758 -12.61394 -12.78788 1.000 32.27950 94 ASP D N 1
ATOM 11733 C CA . ASP D 1 94 ? 123.28765 -13.82841 -13.57088 1.000 24.79872 94 ASP D CA 1
ATOM 11734 C C . ASP D 1 94 ? 122.68128 -13.48433 -14.93281 1.000 27.82389 94 ASP D C 1
ATOM 11735 O O . ASP D 1 94 ? 121.92536 -12.52063 -15.06556 1.000 30.99249 94 ASP D O 1
ATOM 11740 N N . SER D 1 95 ? 123.02299 -14.27405 -15.95977 1.000 27.98795 95 SER D N 1
ATOM 11741 C CA . SER D 1 95 ? 122.56482 -13.95093 -17.31738 1.000 33.48090 95 SER D CA 1
ATOM 11742 C C . SER D 1 95 ? 121.03034 -13.86389 -17.43727 1.000 31.86190 95 SER D C 1
ATOM 11743 O O . SER D 1 95 ? 120.51664 -13.14758 -18.30404 1.000 30.51664 95 SER D O 1
ATOM 11746 N N . PHE D 1 96 ? 120.28606 -14.61624 -16.62961 1.000 28.63090 96 PHE D N 1
ATOM 11747 C CA . PHE D 1 96 ? 118.83109 -14.59592 -16.75752 1.000 29.67158 96 PHE D CA 1
ATOM 11748 C C . PHE D 1 96 ? 118.20198 -13.37326 -16.09468 1.000 32.36514 96 PHE D C 1
ATOM 11749 O O . PHE D 1 96 ? 117.02230 -13.11287 -16.32392 1.000 36.11030 96 PHE D O 1
ATOM 11757 N N . GLU D 1 97 ? 118.93299 -12.65711 -15.23044 1.000 32.16858 97 GLU D N 1
ATOM 11758 C CA . GLU D 1 97 ? 118.43213 -11.38833 -14.71544 1.000 29.10222 97 GLU D CA 1
ATOM 11759 C C . GLU D 1 97 ? 118.20826 -10.42717 -15.87350 1.000 30.83242 97 GLU D C 1
ATOM 11760 O O . GLU D 1 97 ? 119.08282 -10.30843 -16.74019 1.000 30.55204 97 GLU D O 1
ATOM 11766 N N . PRO D 1 98 ? 117.05823 -9.73584 -15.93337 1.000 40.03134 98 PRO D N 1
ATOM 11767 C CA . PRO D 1 98 ? 116.75637 -8.91119 -17.12645 1.000 31.63610 98 PRO D CA 1
ATOM 11768 C C . PRO D 1 98 ? 117.79511 -7.82930 -17.39905 1.000 31.43384 98 PRO D C 1
ATOM 11769 O O . PRO D 1 98 ? 118.12148 -7.52156 -18.56515 1.000 31.57275 98 PRO D O 1
ATOM 11773 N N . ASN D 1 99 ? 118.34197 -7.23503 -16.34360 1.000 32.83694 99 ASN D N 1
ATOM 11774 C CA . ASN D 1 99 ? 119.31593 -6.17753 -16.56874 1.000 34.41671 99 ASN D CA 1
ATOM 11775 C C . ASN D 1 99 ? 120.63061 -6.69788 -17.16959 1.000 34.37231 99 ASN D C 1
ATOM 11776 O O . ASN D 1 99 ? 121.32129 -5.93257 -17.85534 1.000 39.49653 99 ASN D O 1
ATOM 11781 N N . TRP D 1 100 ? 120.97273 -7.97804 -16.98247 1.000 29.72450 100 TRP D N 1
ATOM 11782 C CA . TRP D 1 100 ? 122.15105 -8.51176 -17.66206 1.000 30.42825 100 TRP D CA 1
ATOM 11783 C C . TRP D 1 100 ? 121.97752 -8.44562 -19.16741 1.000 29.81732 100 TRP D C 1
ATOM 11784 O O . TRP D 1 100 ? 122.82213 -7.88365 -19.87016 1.000 27.36393 100 TRP D O 1
ATOM 11795 N N . GLY D 1 101 ? 120.90601 -9.06609 -19.68382 1.000 31.39575 101 GLY D N 1
ATOM 11796 C CA . GLY D 1 101 ? 120.61823 -9.00493 -21.11610 1.000 24.96092 101 GLY D CA 1
ATOM 11797 C C . GLY D 1 101 ? 120.52080 -7.59151 -21.65858 1.000 27.87495 101 GLY D C 1
ATOM 11798 O O . GLY D 1 101 ? 121.07393 -7.28814 -22.72044 1.000 31.72463 101 GLY D O 1
ATOM 11799 N N . LYS D 1 102 ? 119.81488 -6.69944 -20.94038 1.000 31.47965 102 LYS D N 1
ATOM 11800 C CA . LYS D 1 102 ? 119.67734 -5.31181 -21.41124 1.000 35.13308 102 LYS D CA 1
ATOM 11801 C C . LYS D 1 102 ? 121.03471 -4.63563 -21.54028 1.000 34.06103 102 LYS D C 1
ATOM 11802 O O . LYS D 1 102 ? 121.37714 -4.08133 -22.60133 1.000 33.77243 102 LYS D O 1
ATOM 11808 N N . ALA D 1 103 ? 121.79182 -4.60150 -20.43413 1.000 30.55892 103 ALA D N 1
ATOM 11809 C CA . ALA D 1 103 ? 123.11204 -3.98666 -20.46641 1.000 32.36308 103 ALA D CA 1
ATOM 11810 C C . ALA D 1 103 ? 124.02377 -4.66207 -21.48780 1.000 32.21018 103 ALA D C 1
ATOM 11811 O O . ALA D 1 103 ? 124.75736 -3.98142 -22.20938 1.000 32.61956 103 ALA D O 1
ATOM 11813 N N . HIS D 1 104 ? 124.00147 -5.99810 -21.55838 1.000 31.16576 104 HIS D N 1
ATOM 11814 C CA . HIS D 1 104 ? 124.85072 -6.72344 -22.50152 1.000 32.60018 104 HIS D CA 1
ATOM 11815 C C . HIS D 1 104 ? 124.60816 -6.24062 -23.92779 1.000 34.44010 104 HIS D C 1
ATOM 11816 O O . HIS D 1 104 ? 125.54962 -5.82893 -24.63365 1.000 30.89092 104 HIS D O 1
ATOM 11823 N N . ARG D 1 105 ? 123.33773 -6.26759 -24.36224 1.000 33.13488 105 ARG D N 1
ATOM 11824 C CA . ARG D 1 105 ? 123.00880 -5.90366 -25.73846 1.000 34.20036 105 ARG D CA 1
ATOM 11825 C C . ARG D 1 105 ? 123.28932 -4.42158 -26.00926 1.000 35.06541 105 ARG D C 1
ATOM 11826 O O . ARG D 1 105 ? 123.72006 -4.06381 -27.11111 1.000 36.97382 105 ARG D O 1
ATOM 11834 N N . ILE D 1 106 ? 123.05059 -3.54007 -25.02953 1.000 31.69303 106 ILE D N 1
ATOM 11835 C CA . ILE D 1 106 ? 123.32017 -2.11798 -25.24056 1.000 31.64014 106 ILE D CA 1
ATOM 11836 C C . ILE D 1 106 ? 124.82207 -1.85397 -25.34557 1.000 33.48623 106 ILE D C 1
ATOM 11837 O O . ILE D 1 106 ? 125.28058 -1.15166 -26.25302 1.000 29.91455 106 ILE D O 1
ATOM 11842 N N . LEU D 1 107 ? 125.60920 -2.43483 -24.43822 1.000 32.48266 107 LEU D N 1
ATOM 11843 C CA . LEU D 1 107 ? 127.00618 -2.06161 -24.24224 1.000 31.31531 107 LEU D CA 1
ATOM 11844 C C . LEU D 1 107 ? 127.98692 -2.76880 -25.16956 1.000 32.95339 107 LEU D C 1
ATOM 11845 O O . LEU D 1 107 ? 129.04591 -2.18992 -25.44287 1.000 34.83880 107 LEU D O 1
ATOM 11850 N N . LEU D 1 108 ? 127.68628 -3.99012 -25.65561 1.000 32.30979 108 LEU D N 1
ATOM 11851 C CA . LEU D 1 108 ? 128.59811 -4.64895 -26.59527 1.000 31.13764 108 LEU D CA 1
ATOM 11852 C C . LEU D 1 108 ? 129.11406 -3.76325 -27.72353 1.000 31.82509 108 LEU D C 1
ATOM 11853 O O . LEU D 1 108 ? 130.32808 -3.81293 -28.00010 1.000 30.03346 108 LEU D O 1
ATOM 11858 N N . PRO D 1 109 ? 128.27883 -3.01690 -28.47054 1.000 36.76413 109 PRO D N 1
ATOM 11859 C CA . PRO D 1 109 ? 128.83140 -2.22312 -29.60337 1.000 34.46220 109 PRO D CA 1
ATOM 11860 C C . PRO D 1 109 ? 129.73019 -1.10796 -29.13545 1.000 31.11352 109 PRO D C 1
ATOM 11861 O O . PRO D 1 109 ? 130.57070 -0.62406 -29.90235 1.000 28.98650 109 PRO D O 1
ATOM 11865 N N . ALA D 1 110 ? 129.54966 -0.68890 -27.88710 1.000 32.12856 110 ALA D N 1
ATOM 11866 C CA . ALA D 1 110 ? 130.32777 0.35084 -27.24003 1.000 34.55137 110 ALA D CA 1
ATOM 11867 C C . ALA D 1 110 ? 131.69483 -0.13634 -26.79234 1.000 31.45265 110 ALA D C 1
ATOM 11868 O O . ALA D 1 110 ? 132.54645 0.69895 -26.45899 1.000 30.70933 110 ALA D O 1
ATOM 11870 N N . PHE D 1 111 ? 131.92616 -1.45751 -26.79120 1.000 28.97194 111 PHE D N 1
ATOM 11871 C CA . PHE D 1 111 ? 133.19765 -2.03924 -26.35747 1.000 30.89502 111 PHE D CA 1
ATOM 11872 C C . PHE D 1 111 ? 133.91864 -2.79087 -27.47008 1.000 28.68992 111 PHE D C 1
ATOM 11873 O O . PHE D 1 111 ? 134.94674 -3.43870 -27.20762 1.000 27.59752 111 PHE D O 1
ATOM 11881 N N . SER D 1 112 ? 133.40146 -2.74837 -28.69563 1.000 27.55860 112 SER D N 1
ATOM 11882 C CA . SER D 1 112 ? 134.00049 -3.44775 -29.82615 1.000 29.89253 112 SER D CA 1
ATOM 11883 C C . SER D 1 112 ? 135.26775 -2.74324 -30.31044 1.000 31.00903 112 SER D C 1
ATOM 11884 O O . SER D 1 112 ? 135.50923 -1.56429 -30.01851 1.000 30.07048 112 SER D O 1
ATOM 11887 N N . GLN D 1 113 ? 136.06754 -3.47433 -31.10287 1.000 28.54657 113 GLN D N 1
ATOM 11888 C CA . GLN D 1 113 ? 137.27069 -2.86673 -31.66181 1.000 26.92972 113 GLN D CA 1
ATOM 11889 C C . GLN D 1 113 ? 136.93852 -1.55975 -32.37109 1.000 28.88413 113 GLN D C 1
ATOM 11890 O O . GLN D 1 113 ? 137.61426 -0.54369 -32.16415 1.000 31.70323 113 GLN D O 1
ATOM 11896 N N . ARG D 1 114 ? 135.89228 -1.56657 -33.21118 1.000 32.06858 114 ARG D N 1
ATOM 11897 C CA . ARG D 1 114 ? 135.50896 -0.36072 -33.96465 1.000 37.67317 114 ARG D CA 1
ATOM 11898 C C . ARG D 1 114 ? 135.16732 0.82191 -33.07270 1.000 29.72937 114 ARG D C 1
ATOM 11899 O O . ARG D 1 114 ? 135.26050 1.97001 -33.51933 1.000 27.54440 114 ARG D O 1
ATOM 11907 N N . ALA D 1 115 ? 134.75697 0.57414 -31.83130 1.000 29.24257 115 ALA D N 1
ATOM 11908 C CA . ALA D 1 115 ? 134.43790 1.65578 -30.91596 1.000 26.24691 115 ALA D CA 1
ATOM 11909 C C . ALA D 1 115 ? 135.68473 2.28140 -30.28210 1.000 31.72090 115 ALA D C 1
ATOM 11910 O O . ALA D 1 115 ? 135.58598 3.37312 -29.71146 1.000 28.50366 115 ALA D O 1
ATOM 11912 N N . MET D 1 116 ? 136.86128 1.64019 -30.41312 1.000 30.20059 116 MET D N 1
ATOM 11913 C CA . MET D 1 116 ? 138.04704 2.00989 -29.62952 1.000 27.76521 116 MET D CA 1
ATOM 11914 C C . MET D 1 116 ? 138.62670 3.34649 -30.06939 1.000 28.19518 116 MET D C 1
ATOM 11915 O O . MET D 1 116 ? 139.14079 4.12448 -29.23730 1.000 27.62473 116 MET D O 1
ATOM 11920 N N . LYS D 1 117 ? 138.53884 3.63352 -31.37185 1.000 31.26376 117 LYS D N 1
ATOM 11921 C CA . LYS D 1 117 ? 138.99736 4.91935 -31.87514 1.000 31.52727 117 LYS D CA 1
ATOM 11922 C C . LYS D 1 117 ? 138.34506 6.05774 -31.10059 1.000 35.16728 117 LYS D C 1
ATOM 11923 O O . LYS D 1 117 ? 139.00741 7.05085 -30.78157 1.000 37.58382 117 LYS D O 1
ATOM 11929 N N . GLY D 1 118 ? 137.04240 5.91956 -30.77247 1.000 34.35011 118 GLY D N 1
ATOM 11930 C CA . GLY D 1 118 ? 136.34566 6.94590 -30.00772 1.000 28.40706 118 GLY D CA 1
ATOM 11931 C C . GLY D 1 118 ? 136.93630 7.21242 -28.63219 1.000 36.21925 118 GLY D C 1
ATOM 11932 O O . GLY D 1 118 ? 136.82200 8.32370 -28.10664 1.000 40.46754 118 GLY D O 1
ATOM 11933 N N . TYR D 1 119 ? 137.57504 6.20886 -28.02501 1.000 36.20508 119 TYR D N 1
ATOM 11934 C CA . TYR D 1 119 ? 138.14796 6.37518 -26.69050 1.000 35.36589 119 TYR D CA 1
ATOM 11935 C C . TYR D 1 119 ? 139.62402 6.75997 -26.72895 1.000 31.14156 119 TYR D C 1
ATOM 11936 O O . TYR D 1 119 ? 140.21954 6.97981 -25.65863 1.000 31.06895 119 TYR D O 1
ATOM 11945 N N . PHE D 1 120 ? 140.22273 6.79412 -27.93365 1.000 29.92402 120 PHE D N 1
ATOM 11946 C CA . PHE D 1 120 ? 141.67102 6.99670 -28.05072 1.000 27.89831 120 PHE D CA 1
ATOM 11947 C C . PHE D 1 120 ? 142.14958 8.30354 -27.41646 1.000 27.36469 120 PHE D C 1
ATOM 11948 O O . PHE D 1 120 ? 143.15502 8.30907 -26.70412 1.000 29.53661 120 PHE D O 1
ATOM 11956 N N . GLY D 1 121 ? 141.53504 9.43607 -27.76386 1.000 31.94724 121 GLY D N 1
ATOM 11957 C CA . GLY D 1 121 ? 141.93707 10.70145 -27.16338 1.000 20.08710 121 GLY D CA 1
ATOM 11958 C C . GLY D 1 121 ? 141.94155 10.65931 -25.64397 1.000 29.79086 121 GLY D C 1
ATOM 11959 O O . GLY D 1 121 ? 142.85815 11.18124 -24.98841 1.000 32.17651 121 GLY D O 1
ATOM 11960 N N . GLN D 1 122 ? 140.95937 9.98463 -25.05558 1.000 26.82118 122 GLN D N 1
ATOM 11961 C CA . GLN D 1 122 ? 140.90431 9.94922 -23.59935 1.000 29.53052 122 GLN D CA 1
ATOM 11962 C C . GLN D 1 122 ? 142.02793 9.08468 -23.04192 1.000 28.87727 122 GLN D C 1
ATOM 11963 O O . GLN D 1 122 ? 142.75717 9.50174 -22.11884 1.000 34.39727 122 GLN D O 1
ATOM 11969 N N . MET D 1 123 ? 142.19591 7.88625 -23.61027 1.000 27.72321 123 MET D N 1
ATOM 11970 C CA . MET D 1 123 ? 143.32815 7.04111 -23.24295 1.000 28.16848 123 MET D CA 1
ATOM 11971 C C . MET D 1 123 ? 144.63472 7.81994 -23.34604 1.000 28.30447 123 MET D C 1
ATOM 11972 O O . MET D 1 123 ? 145.43659 7.83044 -22.40968 1.000 29.40622 123 MET D O 1
ATOM 11977 N N . LEU D 1 124 ? 144.83628 8.51972 -24.46882 1.000 30.16356 124 LEU D N 1
ATOM 11978 C CA . LEU D 1 124 ? 146.07791 9.26099 -24.71075 1.000 30.45867 124 LEU D CA 1
ATOM 11979 C C . LEU D 1 124 ? 146.30342 10.35238 -23.67075 1.000 29.83265 124 LEU D C 1
ATOM 11980 O O . LEU D 1 124 ? 147.44182 10.61772 -23.27034 1.000 30.47449 124 LEU D O 1
ATOM 11985 N N . GLU D 1 125 ? 145.23968 11.02920 -23.26031 1.000 26.84789 125 GLU D N 1
ATOM 11986 C CA . GLU D 1 125 ? 145.38141 12.06445 -22.24973 1.000 29.97630 125 GLU D CA 1
ATOM 11987 C C . GLU D 1 125 ? 145.92249 11.47944 -20.94326 1.000 29.15879 125 GLU D C 1
ATOM 11988 O O . GLU D 1 125 ? 146.90892 11.97911 -20.36512 1.000 25.57745 125 GLU D O 1
ATOM 11994 N N . VAL D 1 126 ? 145.31797 10.38082 -20.48976 1.000 26.97258 126 VAL D N 1
ATOM 11995 C CA . VAL D 1 126 ? 145.76915 9.82293 -19.21181 1.000 28.37965 126 VAL D CA 1
ATOM 11996 C C . VAL D 1 126 ? 147.18729 9.25809 -19.33274 1.000 25.04935 126 VAL D C 1
ATOM 11997 O O . VAL D 1 126 ? 148.01689 9.43478 -18.42615 1.000 27.70856 126 VAL D O 1
ATOM 12001 N N . ALA D 1 127 ? 147.48088 8.54347 -20.43501 1.000 26.17475 127 ALA D N 1
ATOM 12002 C CA . ALA D 1 127 ? 148.82195 7.99214 -20.65974 1.000 23.89698 127 ALA D CA 1
ATOM 12003 C C . ALA D 1 127 ? 149.87260 9.09032 -20.68425 1.000 27.82597 127 ALA D C 1
ATOM 12004 O O . ALA D 1 127 ? 150.99750 8.91076 -20.18257 1.000 26.75858 127 ALA D O 1
ATOM 12006 N N . GLN D 1 128 ? 149.55425 10.20951 -21.34804 1.000 30.05077 128 GLN D N 1
ATOM 12007 C CA . GLN D 1 128 ? 150.47659 11.33714 -21.38334 1.000 26.32582 128 GLN D CA 1
ATOM 12008 C C . GLN D 1 128 ? 150.72785 11.86768 -19.98132 1.000 27.47890 128 GLN D C 1
ATOM 12009 O O . GLN D 1 128 ? 151.86474 12.22827 -19.65875 1.000 29.20136 128 GLN D O 1
ATOM 12015 N N . ALA D 1 129 ? 149.68412 11.90695 -19.12732 1.000 24.64488 129 ALA D N 1
ATOM 12016 C CA . ALA D 1 129 ? 149.89217 12.34927 -17.73963 1.000 23.66750 129 ALA D CA 1
ATOM 12017 C C . ALA D 1 129 ? 150.81168 11.40845 -16.98873 1.000 22.83266 129 ALA D C 1
ATOM 12018 O O . ALA D 1 129 ? 151.63069 11.85340 -16.18166 1.000 22.72141 129 ALA D O 1
ATOM 12020 N N . LEU D 1 130 ? 150.65203 10.09654 -17.19632 1.000 26.29617 130 LEU D N 1
ATOM 12021 C CA . LEU D 1 130 ? 151.59935 9.15398 -16.59788 1.000 23.47578 130 LEU D CA 1
ATOM 12022 C C . LEU D 1 130 ? 153.03009 9.48295 -17.01517 1.000 27.93690 130 LEU D C 1
ATOM 12023 O O . LEU D 1 130 ? 153.94047 9.58967 -16.16884 1.000 26.42884 130 LEU D O 1
ATOM 12028 N N . VAL D 1 131 ? 153.25173 9.61067 -18.33227 1.000 25.25084 131 VAL D N 1
ATOM 12029 C CA . VAL D 1 131 ? 154.59410 9.92079 -18.82967 1.000 27.95441 131 VAL D CA 1
ATOM 12030 C C . VAL D 1 131 ? 155.11627 11.20713 -18.18401 1.000 30.86823 131 VAL D C 1
ATOM 12031 O O . VAL D 1 131 ? 156.28694 11.29233 -17.80171 1.000 30.45297 131 VAL D O 1
ATOM 12035 N N . GLY D 1 132 ? 154.25855 12.22858 -18.07142 1.000 29.12571 132 GLY D N 1
ATOM 12036 C CA . GLY D 1 132 ? 154.63294 13.45685 -17.38011 1.000 26.54517 132 GLY D CA 1
ATOM 12037 C C . GLY D 1 132 ? 155.12133 13.22641 -15.96184 1.000 29.44486 132 GLY D C 1
ATOM 12038 O O . GLY D 1 132 ? 156.15296 13.77303 -15.54313 1.000 32.76873 132 GLY D O 1
ATOM 12039 N N . LYS D 1 133 ? 154.37394 12.43688 -15.18698 1.000 26.38127 133 LYS D N 1
ATOM 12040 C CA . LYS D 1 133 ? 154.82770 12.14923 -13.82635 1.000 28.29720 133 LYS D CA 1
ATOM 12041 C C . LYS D 1 133 ? 156.20392 11.48950 -13.83075 1.000 27.04667 133 LYS D C 1
ATOM 12042 O O . LYS D 1 133 ? 157.06668 11.81714 -13.00554 1.000 27.94909 133 LYS D O 1
ATOM 12048 N N . TRP D 1 134 ? 156.41916 10.53118 -14.73456 1.000 30.02089 134 TRP D N 1
ATOM 12049 C CA . TRP D 1 134 ? 157.71040 9.83477 -14.74732 1.000 30.51487 134 TRP D CA 1
ATOM 12050 C C . TRP D 1 134 ? 158.85566 10.74463 -15.21571 1.000 31.66649 134 TRP D C 1
ATOM 12051 O O . TRP D 1 134 ? 159.99965 10.55554 -14.78421 1.000 27.43721 134 TRP D O 1
ATOM 12062 N N . GLU D 1 135 ? 158.57548 11.69522 -16.12298 1.000 29.07357 135 GLU D N 1
ATOM 12063 C CA . GLU D 1 135 ? 159.57036 12.70154 -16.50593 1.000 33.38708 135 GLU D CA 1
ATOM 12064 C C . GLU D 1 135 ? 159.97968 13.53831 -15.31120 1.000 33.95942 135 GLU D C 1
ATOM 12065 O O . GLU D 1 135 ? 161.15849 13.85504 -15.13562 1.000 37.76259 135 GLU D O 1
ATOM 12071 N N . ARG D 1 136 ? 158.98554 13.99674 -14.54072 1.000 33.85737 136 ARG D N 1
ATOM 12072 C CA . ARG D 1 136 ? 159.19921 14.91293 -13.42788 1.000 32.33094 136 ARG D CA 1
ATOM 12073 C C . ARG D 1 136 ? 159.96742 14.29638 -12.26820 1.000 32.38703 136 ARG D C 1
ATOM 12074 O O . ARG D 1 136 ? 160.42417 15.04251 -11.40036 1.000 36.77699 136 ARG D O 1
ATOM 12082 N N . THR D 1 137 ? 160.04105 12.96347 -12.16391 1.000 27.60052 137 THR D N 1
ATOM 12083 C CA . THR D 1 137 ? 160.63597 12.32688 -10.99095 1.000 27.19056 137 THR D CA 1
ATOM 12084 C C . THR D 1 137 ? 161.78665 11.38458 -11.32952 1.000 31.28960 137 THR D C 1
ATOM 12085 O O . THR D 1 137 ? 162.09898 10.49582 -10.52187 1.000 32.17817 137 THR D O 1
ATOM 12089 N N . GLN D 1 138 ? 162.40075 11.52486 -12.51041 1.000 32.00808 138 GLN D N 1
ATOM 12090 C CA . GLN D 1 138 ? 163.52079 10.66809 -12.91357 1.000 34.59760 138 GLN D CA 1
ATOM 12091 C C . GLN D 1 138 ? 164.52190 10.49873 -11.78005 1.000 33.90053 138 GLN D C 1
ATOM 12092 O O . GLN D 1 138 ? 164.84298 11.45728 -11.07031 1.000 34.95595 138 GLN D O 1
ATOM 12098 N N . GLY D 1 139 ? 165.00265 9.26384 -11.60312 1.000 33.61247 139 GLY D N 1
ATOM 12099 C CA . GLY D 1 139 ? 165.92120 8.93714 -10.51627 1.000 40.03199 139 GLY D CA 1
ATOM 12100 C C . GLY D 1 139 ? 165.25573 8.48256 -9.22440 1.000 45.14185 139 GLY D C 1
ATOM 12101 O O . GLY D 1 139 ? 165.85921 7.69500 -8.47121 1.000 50.95840 139 GLY D O 1
ATOM 12102 N N . GLN D 1 140 ? 164.04598 8.98467 -8.93104 1.000 37.89097 140 GLN D N 1
ATOM 12103 C CA . GLN D 1 140 ? 163.23857 8.45709 -7.83643 1.000 33.97324 140 GLN D CA 1
ATOM 12104 C C . GLN D 1 140 ? 162.63409 7.10920 -8.24139 1.000 34.56314 140 GLN D C 1
ATOM 12105 O O . GLN D 1 140 ? 162.48192 6.80732 -9.42998 1.000 32.20086 140 GLN D O 1
ATOM 12111 N N . ASP D 1 141 ? 162.31002 6.28581 -7.23028 1.000 33.87384 141 ASP D N 1
ATOM 12112 C CA . ASP D 1 141 ? 161.64327 5.00352 -7.44369 1.000 25.59088 141 ASP D CA 1
ATOM 12113 C C . ASP D 1 141 ? 160.27924 5.22147 -8.08471 1.000 28.69460 141 ASP D C 1
ATOM 12114 O O . ASP D 1 141 ? 159.44891 5.98694 -7.57827 1.000 28.44847 141 ASP D O 1
ATOM 12119 N N . VAL D 1 142 ? 160.04852 4.54811 -9.20130 1.000 24.41040 142 VAL D N 1
ATOM 12120 C CA . VAL D 1 142 ? 158.70414 4.44148 -9.75038 1.000 26.54412 142 VAL D CA 1
ATOM 12121 C C . VAL D 1 142 ? 157.96881 3.29841 -9.04660 1.000 24.20341 142 VAL D C 1
ATOM 12122 O O . VAL D 1 142 ? 158.43118 2.15408 -9.03638 1.000 25.63311 142 VAL D O 1
ATOM 12126 N N . ARG D 1 143 ? 156.82494 3.60130 -8.44992 1.000 24.51320 143 ARG D N 1
ATOM 12127 C CA . ARG D 1 143 ? 156.00299 2.57320 -7.81539 1.000 30.47577 143 ARG D CA 1
ATOM 12128 C C . ARG D 1 143 ? 155.06113 2.03095 -8.88229 1.000 30.80213 143 ARG D C 1
ATOM 12129 O O . ARG D 1 143 ? 154.02639 2.64670 -9.17410 1.000 28.48621 143 ARG D O 1
ATOM 12137 N N . VAL D 1 144 ? 155.43062 0.86715 -9.46054 1.000 26.28650 144 VAL D N 1
ATOM 12138 C CA . VAL D 1 144 ? 154.87195 0.43041 -10.74730 1.000 30.29798 144 VAL D CA 1
ATOM 12139 C C . VAL D 1 144 ? 153.38164 0.12709 -10.63562 1.000 30.46850 144 VAL D C 1
ATOM 12140 O O . VAL D 1 144 ? 152.57342 0.65883 -11.40859 1.000 31.58150 144 VAL D O 1
ATOM 12144 N N . ALA D 1 145 ? 153.00304 -0.77497 -9.71611 1.000 29.89153 145 ALA D N 1
ATOM 12145 C CA . ALA D 1 145 ? 151.58636 -1.10373 -9.52934 1.000 30.04645 145 ALA D CA 1
ATOM 12146 C C . ALA D 1 145 ? 150.74876 0.13790 -9.26502 1.000 28.01266 145 ALA D C 1
ATOM 12147 O O . ALA D 1 145 ? 149.65479 0.29745 -9.81601 1.000 31.69675 145 ALA D O 1
ATOM 12149 N N . ASP D 1 146 ? 151.24000 1.02483 -8.41595 1.000 30.15689 146 ASP D N 1
ATOM 12150 C CA . ASP D 1 146 ? 150.43244 2.16340 -7.99674 1.000 29.65971 146 ASP D CA 1
ATOM 12151 C C . ASP D 1 146 ? 150.17407 3.11043 -9.16495 1.000 35.68787 146 ASP D C 1
ATOM 12152 O O . ASP D 1 146 ? 149.01992 3.50281 -9.40429 1.000 37.99390 146 ASP D O 1
ATOM 12157 N N . ASP D 1 147 ? 151.22181 3.44403 -9.94410 1.000 31.09462 147 ASP D N 1
ATOM 12158 C CA . ASP D 1 147 ? 151.06107 4.34282 -11.08745 1.000 22.96428 147 ASP D CA 1
ATOM 12159 C C . ASP D 1 147 ? 150.27232 3.67744 -12.22198 1.000 26.98448 147 ASP D C 1
ATOM 12160 O O . ASP D 1 147 ? 149.55902 4.36180 -12.97737 1.000 25.58096 147 ASP D O 1
ATOM 12165 N N . MET D 1 148 ? 150.33674 2.34922 -12.35754 1.000 27.28513 148 MET D N 1
ATOM 12166 C CA . MET D 1 148 ? 149.44590 1.71565 -13.34169 1.000 27.48953 148 MET D CA 1
ATOM 12167 C C . MET D 1 148 ? 147.97869 1.77720 -12.89334 1.000 26.83805 148 MET D C 1
ATOM 12168 O O . MET D 1 148 ? 147.08085 2.00573 -13.71524 1.000 23.77766 148 MET D O 1
ATOM 12173 N N . THR D 1 149 ? 147.72258 1.57814 -11.59361 1.000 26.51308 149 THR D N 1
ATOM 12174 C CA . THR D 1 149 ? 146.37299 1.73811 -11.05557 1.000 25.08346 149 THR D CA 1
ATOM 12175 C C . THR D 1 149 ? 145.84873 3.14782 -11.30069 1.000 26.83386 149 THR D C 1
ATOM 12176 O O . THR D 1 149 ? 144.70220 3.32471 -11.72800 1.000 25.33288 149 THR D O 1
ATOM 12180 N N . ARG D 1 150 ? 146.68283 4.16656 -11.07012 1.000 27.06279 150 ARG D N 1
ATOM 12181 C CA . ARG D 1 150 ? 146.29673 5.53308 -11.43074 1.000 26.26919 150 ARG D CA 1
ATOM 12182 C C . ARG D 1 150 ? 145.93472 5.63930 -12.90723 1.000 24.68485 150 ARG D C 1
ATOM 12183 O O . ARG D 1 150 ? 144.88762 6.19787 -13.27569 1.000 22.77975 150 ARG D O 1
ATOM 12191 N N . LEU D 1 151 ? 146.82533 5.14643 -13.77340 1.000 26.09849 151 LEU D N 1
ATOM 12192 C CA . LEU D 1 151 ? 146.56663 5.17819 -15.20501 1.000 22.78268 151 LEU D CA 1
ATOM 12193 C C . LEU D 1 151 ? 145.19579 4.58688 -15.52827 1.000 22.91255 151 LEU D C 1
ATOM 12194 O O . LEU D 1 151 ? 144.36067 5.23352 -16.16654 1.000 22.55276 151 LEU D O 1
ATOM 12199 N N . THR D 1 152 ? 144.94439 3.35859 -15.08541 1.000 25.22333 152 THR D N 1
ATOM 12200 C CA . THR D 1 152 ? 143.73396 2.64624 -15.51332 1.000 25.93597 152 THR D CA 1
ATOM 12201 C C . THR D 1 152 ? 142.47261 3.21612 -14.85670 1.000 28.47775 152 THR D C 1
ATOM 12202 O O . THR D 1 152 ? 141.42223 3.31059 -15.50338 1.000 26.23216 152 THR D O 1
ATOM 12206 N N . LEU D 1 153 ? 142.55268 3.62051 -13.58364 1.000 28.02951 153 LEU D N 1
ATOM 12207 C CA . LEU D 1 153 ? 141.42159 4.28976 -12.94577 1.000 27.14765 153 LEU D CA 1
ATOM 12208 C C . LEU D 1 153 ? 141.03439 5.56829 -13.69201 1.000 30.35396 153 LEU D C 1
ATOM 12209 O O . LEU D 1 153 ? 139.84857 5.77818 -14.00611 1.000 22.79234 153 LEU D O 1
ATOM 12214 N N . ASP D 1 154 ? 142.01873 6.46094 -13.95135 1.000 25.59482 154 ASP D N 1
ATOM 12215 C CA . ASP D 1 154 ? 141.71601 7.69580 -14.67956 1.000 23.39970 154 ASP D CA 1
ATOM 12216 C C . ASP D 1 154 ? 141.18491 7.39245 -16.07765 1.000 24.60627 154 ASP D C 1
ATOM 12217 O O . ASP D 1 154 ? 140.29096 8.08133 -16.59048 1.000 27.10340 154 ASP D O 1
ATOM 12222 N N . THR D 1 155 ? 141.75705 6.39604 -16.74000 1.000 25.85391 155 THR D N 1
ATOM 12223 C CA . THR D 1 155 ? 141.33092 6.12057 -18.10645 1.000 27.90279 155 THR D CA 1
ATOM 12224 C C . THR D 1 155 ? 139.89485 5.61961 -18.12725 1.000 25.30611 155 THR D C 1
ATOM 12225 O O . THR D 1 155 ? 139.06002 6.09955 -18.90456 1.000 25.72191 155 THR D O 1
ATOM 12229 N N . ILE D 1 156 ? 139.59520 4.62609 -17.29934 1.000 23.55122 156 ILE D N 1
ATOM 12230 C CA . ILE D 1 156 ? 138.25427 4.10008 -17.35744 1.000 29.85972 156 ILE D CA 1
ATOM 12231 C C . ILE D 1 156 ? 137.25050 5.11432 -16.81668 1.000 28.62228 156 ILE D C 1
ATOM 12232 O O . ILE D 1 156 ? 136.11305 5.14366 -17.28337 1.000 26.29514 156 ILE D O 1
ATOM 12237 N N . SER D 1 157 ? 137.63787 5.97548 -15.87012 1.000 24.48331 157 SER D N 1
ATOM 12238 C CA . SER D 1 157 ? 136.71633 7.01440 -15.40834 1.000 28.42241 157 SER D CA 1
ATOM 12239 C C . SER D 1 157 ? 136.43932 8.04453 -16.50746 1.000 30.34958 157 SER D C 1
ATOM 12240 O O . SER D 1 157 ? 135.29451 8.48113 -16.68574 1.000 30.43948 157 SER D O 1
ATOM 12243 N N . LEU D 1 158 ? 137.47566 8.44380 -17.24564 1.000 29.80612 158 LEU D N 1
ATOM 12244 C CA . LEU D 1 158 ? 137.31601 9.44753 -18.28760 1.000 29.82948 158 LEU D CA 1
ATOM 12245 C C . LEU D 1 158 ? 136.47841 8.92183 -19.44853 1.000 33.98210 158 LEU D C 1
ATOM 12246 O O . LEU D 1 158 ? 135.65009 9.65276 -19.99979 1.000 36.66692 158 LEU D O 1
ATOM 12251 N N . SER D 1 159 ? 136.71350 7.66878 -19.87476 1.000 35.00379 159 SER D N 1
ATOM 12252 C CA . SER D 1 159 ? 135.90954 7.08183 -20.94972 1.000 30.56751 159 SER D CA 1
ATOM 12253 C C . SER D 1 159 ? 134.53026 6.62384 -20.46921 1.000 33.66722 159 SER D C 1
ATOM 12254 O O . SER D 1 159 ? 133.58388 6.55118 -21.27136 1.000 32.39847 159 SER D O 1
ATOM 12257 N N . GLY D 1 160 ? 134.40902 6.27278 -19.18275 1.000 27.03786 160 GLY D N 1
ATOM 12258 C CA . GLY D 1 160 ? 133.21107 5.70967 -18.61233 1.000 31.98377 160 GLY D CA 1
ATOM 12259 C C . GLY D 1 160 ? 132.16368 6.73713 -18.25859 1.000 33.46436 160 GLY D C 1
ATOM 12260 O O . GLY D 1 160 ? 130.99489 6.53554 -18.60008 1.000 33.01700 160 GLY D O 1
ATOM 12261 N N . PHE D 1 161 ? 132.53924 7.79172 -17.50170 1.000 31.39362 161 PHE D N 1
ATOM 12262 C CA . PHE D 1 161 ? 131.57101 8.84053 -17.17012 1.000 36.34132 161 PHE D CA 1
ATOM 12263 C C . PHE D 1 161 ? 132.21557 10.23416 -17.17108 1.000 37.65845 161 PHE D C 1
ATOM 12264 O O . PHE D 1 161 ? 131.72685 11.15882 -16.50301 1.000 32.09962 161 PHE D O 1
ATOM 12272 N N . ASP D 1 162 ? 133.22892 10.42788 -18.02504 1.000 32.59792 162 ASP D N 1
ATOM 12273 C CA . ASP D 1 162 ? 133.76031 11.75777 -18.30242 1.000 35.98438 162 ASP D CA 1
ATOM 12274 C C . ASP D 1 162 ? 134.15023 12.49306 -17.02400 1.000 37.40698 162 ASP D C 1
ATOM 12275 O O . ASP D 1 162 ? 133.91537 13.69331 -16.87477 1.000 37.36071 162 ASP D O 1
ATOM 12280 N N . TYR D 1 163 ? 134.72748 11.75298 -16.08135 1.000 29.11644 163 TYR D N 1
ATOM 12281 C CA . TYR D 1 163 ? 135.19958 12.29358 -14.82765 1.000 24.06442 163 TYR D CA 1
ATOM 12282 C C . TYR D 1 163 ? 136.71555 12.19219 -14.76198 1.000 28.46473 163 TYR D C 1
ATOM 12283 O O . TYR D 1 163 ? 137.27350 11.12585 -15.03506 1.000 26.75854 163 TYR D O 1
ATOM 12292 N N . ARG D 1 164 ? 137.37077 13.30711 -14.41283 1.000 28.72459 164 ARG D N 1
ATOM 12293 C CA . ARG D 1 164 ? 138.82674 13.43176 -14.34828 1.000 25.65512 164 ARG D CA 1
ATOM 12294 C C . ARG D 1 164 ? 139.26979 13.46947 -12.89333 1.000 31.83097 164 ARG D C 1
ATOM 12295 O O . ARG D 1 164 ? 139.19732 14.51369 -12.23820 1.000 34.02429 164 ARG D O 1
ATOM 12303 N N . PHE D 1 165 ? 139.78263 12.34893 -12.40719 1.000 29.69932 165 PHE D N 1
ATOM 12304 C CA . PHE D 1 165 ? 140.34996 12.30270 -11.07390 1.000 28.08075 165 PHE D CA 1
ATOM 12305 C C . PHE D 1 165 ? 141.77433 12.86544 -11.00650 1.000 27.33970 165 PHE D C 1
ATOM 12306 O O . PHE D 1 165 ? 142.28853 13.08782 -9.90455 1.000 21.11102 165 PHE D O 1
ATOM 12314 N N . ARG D 1 166 ? 142.42044 13.09253 -12.15604 1.000 28.22401 166 ARG D N 1
ATOM 12315 C CA . ARG D 1 166 ? 143.73100 13.73904 -12.21085 1.000 25.92972 166 ARG D CA 1
ATOM 12316 C C . ARG D 1 166 ? 144.67565 13.13829 -11.18545 1.000 27.35472 166 ARG D C 1
ATOM 12317 O O . ARG D 1 166 ? 145.31492 13.84870 -10.40837 1.000 30.70962 166 ARG D O 1
ATOM 12325 N N . SER D 1 167 ? 144.77340 11.80355 -11.19706 1.000 25.36333 167 SER D N 1
ATOM 12326 C CA . SER D 1 167 ? 145.51714 11.08470 -10.16697 1.000 27.64295 167 SER D CA 1
ATOM 12327 C C . SER D 1 167 ? 147.03378 11.24078 -10.27648 1.000 26.37582 167 SER D C 1
ATOM 12328 O O . SER D 1 167 ? 147.73804 10.80036 -9.36314 1.000 29.10214 167 SER D O 1
ATOM 12331 N N . PHE D 1 168 ? 147.56073 11.79777 -11.37256 1.000 22.96131 168 PHE D N 1
ATOM 12332 C CA . PHE D 1 168 ? 148.99795 12.02226 -11.51270 1.000 25.60172 168 PHE D CA 1
ATOM 12333 C C . PHE D 1 168 ? 149.44999 13.39300 -11.00095 1.000 29.30093 168 PHE D C 1
ATOM 12334 O O . PHE D 1 168 ? 150.66087 13.65330 -10.96331 1.000 29.89901 168 PHE D O 1
ATOM 12342 N N . ASP D 1 169 ? 148.50377 14.25746 -10.57735 1.000 29.91215 169 ASP D N 1
ATOM 12343 C CA . ASP D 1 169 ? 148.82921 15.58313 -10.04936 1.000 29.57721 169 ASP D CA 1
ATOM 12344 C C . ASP D 1 169 ? 149.33681 15.56254 -8.60203 1.000 34.18108 169 ASP D C 1
ATOM 12345 O O . ASP D 1 169 ? 149.96681 16.53097 -8.16873 1.000 40.81384 169 ASP D O 1
ATOM 12350 N N . LYS D 1 170 ? 148.99564 14.55343 -7.81093 1.000 30.16544 170 LYS D N 1
ATOM 12351 C CA . LYS D 1 170 ? 149.35905 14.53235 -6.39419 1.000 39.66789 170 LYS D CA 1
ATOM 12352 C C . LYS D 1 170 ? 149.31873 13.09035 -5.92901 1.000 30.20773 170 LYS D C 1
ATOM 12353 O O . LYS D 1 170 ? 148.78496 12.22614 -6.61725 1.000 36.22461 170 LYS D O 1
ATOM 12359 N N . ASP D 1 171 ? 149.90984 12.83690 -4.77076 1.000 34.43541 171 ASP D N 1
ATOM 12360 C CA . ASP D 1 171 ? 150.00051 11.46526 -4.27960 1.000 39.15701 171 ASP D CA 1
ATOM 12361 C C . ASP D 1 171 ? 148.65666 10.94014 -3.77724 1.000 44.39419 171 ASP D C 1
ATOM 12362 O O . ASP D 1 171 ? 148.32637 9.76951 -3.99913 1.000 42.60640 171 ASP D O 1
ATOM 12367 N N . GLU D 1 172 ? 147.86476 11.76835 -3.09619 1.000 46.31590 172 GLU D N 1
ATOM 12368 C CA . GLU D 1 172 ? 146.59925 11.28737 -2.55067 1.000 44.85596 172 GLU D CA 1
ATOM 12369 C C . GLU D 1 172 ? 145.57657 11.18606 -3.66076 1.000 39.25478 172 GLU D C 1
ATOM 12370 O O . GLU D 1 172 ? 145.44081 12.10809 -4.47193 1.000 38.79061 172 GLU D O 1
ATOM 12376 N N . LEU D 1 173 ? 144.85608 10.06213 -3.68442 1.000 34.70329 173 LEU D N 1
ATOM 12377 C CA . LEU D 1 173 ? 143.77514 9.85277 -4.63409 1.000 32.18206 173 LEU D CA 1
ATOM 12378 C C . LEU D 1 173 ? 142.55137 10.67035 -4.23983 1.000 31.90863 173 LEU D C 1
ATOM 12379 O O . LEU D 1 173 ? 142.33252 10.97168 -3.06343 1.000 32.51207 173 LEU D O 1
ATOM 12384 N N . HIS D 1 174 ? 141.73193 10.99084 -5.23688 1.000 29.66233 174 HIS D N 1
ATOM 12385 C CA . HIS D 1 174 ? 140.44654 11.61713 -4.98096 1.000 27.36412 174 HIS D CA 1
ATOM 12386 C C . HIS D 1 174 ? 139.66769 10.79455 -3.95399 1.000 31.07967 174 HIS D C 1
ATOM 12387 O O . HIS D 1 174 ? 139.80165 9.56032 -3.92093 1.000 29.98271 174 HIS D O 1
ATOM 12394 N N . PRO D 1 175 ? 138.90228 11.44800 -3.05731 1.000 33.03334 175 PRO D N 1
ATOM 12395 C CA . PRO D 1 175 ? 138.13267 10.70557 -2.04250 1.000 32.53829 175 PRO D CA 1
ATOM 12396 C C . PRO D 1 175 ? 137.28062 9.57225 -2.58632 1.000 26.70749 175 PRO D C 1
ATOM 12397 O O . PRO D 1 175 ? 137.20466 8.51555 -1.94181 1.000 25.89062 175 PRO D O 1
ATOM 12401 N N . PHE D 1 176 ? 136.58683 9.78443 -3.70658 1.000 21.06353 176 PHE D N 1
ATOM 12402 C CA . PHE D 1 176 ? 135.81304 8.70747 -4.32180 1.000 25.95024 176 PHE D CA 1
ATOM 12403 C C . PHE D 1 176 ? 136.68018 7.47289 -4.58117 1.000 28.75809 176 PHE D C 1
ATOM 12404 O O . PHE D 1 176 ? 136.25862 6.33774 -4.32030 1.000 26.88567 176 PHE D O 1
ATOM 12412 N N . LEU D 1 177 ? 137.91544 7.67835 -5.04603 1.000 27.12891 177 LEU D N 1
ATOM 12413 C CA . LEU D 1 177 ? 138.80035 6.55920 -5.34127 1.000 23.54321 177 LEU D CA 1
ATOM 12414 C C . LEU D 1 177 ? 139.34372 5.92538 -4.07592 1.000 27.32354 177 LEU D C 1
ATOM 12415 O O . LEU D 1 177 ? 139.59468 4.70842 -4.04949 1.000 28.23264 177 LEU D O 1
ATOM 12420 N N . GLN D 1 178 ? 139.53155 6.71326 -3.01510 1.000 27.19565 178 GLN D N 1
ATOM 12421 C CA . GLN D 1 178 ? 139.94421 6.10470 -1.75654 1.000 28.85814 178 GLN D CA 1
ATOM 12422 C C . GLN D 1 178 ? 138.81537 5.26428 -1.18885 1.000 29.67770 178 GLN D C 1
ATOM 12423 O O . GLN D 1 178 ? 139.04997 4.21387 -0.57449 1.000 34.91091 178 GLN D O 1
ATOM 12429 N N . ALA D 1 179 ? 137.57763 5.72821 -1.35494 1.000 27.08129 179 ALA D N 1
ATOM 12430 C CA . ALA D 1 179 ? 136.44521 4.92108 -0.93586 1.000 29.08773 179 ALA D CA 1
ATOM 12431 C C . ALA D 1 179 ? 136.37235 3.64015 -1.75337 1.000 31.98606 179 ALA D C 1
ATOM 12432 O O . ALA D 1 179 ? 136.13023 2.55667 -1.19327 1.000 29.45702 179 ALA D O 1
ATOM 12434 N N . LEU D 1 180 ? 136.56520 3.74999 -3.08680 1.000 30.03991 180 LEU D N 1
ATOM 12435 C CA . LEU D 1 180 ? 136.63017 2.56576 -3.94886 1.000 25.21565 180 LEU D CA 1
ATOM 12436 C C . LEU D 1 180 ? 137.62580 1.56483 -3.39791 1.000 24.98053 180 LEU D C 1
ATOM 12437 O O . LEU D 1 180 ? 137.30530 0.38630 -3.23191 1.000 29.15799 180 LEU D O 1
ATOM 12442 N N . ALA D 1 181 ? 138.84126 2.02774 -3.10562 1.000 23.18434 181 ALA D N 1
ATOM 12443 C CA . ALA D 1 181 ? 139.89349 1.13525 -2.62998 1.000 26.55896 181 ALA D CA 1
ATOM 12444 C C . ALA D 1 181 ? 139.52719 0.49765 -1.28596 1.000 28.82303 181 ALA D C 1
ATOM 12445 O O . ALA D 1 181 ? 139.69547 -0.71865 -1.10558 1.000 29.98833 181 ALA D O 1
ATOM 12447 N N . ARG D 1 182 ? 139.05109 1.30788 -0.32044 1.000 25.40757 182 ARG D N 1
ATOM 12448 C CA . ARG D 1 182 ? 138.61539 0.77471 0.98068 1.000 27.47705 182 ARG D CA 1
ATOM 12449 C C . ARG D 1 182 ? 137.54241 -0.30229 0.82355 1.000 30.54606 182 ARG D C 1
ATOM 12450 O O . ARG D 1 182 ? 137.63680 -1.37672 1.43906 1.000 29.55371 182 ARG D O 1
ATOM 12458 N N . ALA D 1 183 ? 136.49261 -0.01085 0.02612 1.000 25.83941 183 ALA D N 1
ATOM 12459 C CA . ALA D 1 183 ? 135.39899 -0.95829 -0.19651 1.000 27.45394 183 ALA D CA 1
ATOM 12460 C C . ALA D 1 183 ? 135.89137 -2.24308 -0.85571 1.000 31.92656 183 ALA D C 1
ATOM 12461 O O . ALA D 1 183 ? 135.47461 -3.33562 -0.46234 1.000 29.45641 183 ALA D O 1
ATOM 12463 N N . MET D 1 184 ? 136.72286 -2.12922 -1.91278 1.000 28.33751 184 MET D N 1
ATOM 12464 C CA . MET D 1 184 ? 137.28824 -3.31892 -2.55883 1.000 27.99428 184 MET D CA 1
ATOM 12465 C C . MET D 1 184 ? 138.02453 -4.19447 -1.54394 1.000 31.35704 184 MET D C 1
ATOM 12466 O O . MET D 1 184 ? 137.78703 -5.41159 -1.46104 1.000 33.93076 184 MET D O 1
ATOM 12471 N N . HIS D 1 185 ? 138.92406 -3.59158 -0.76212 1.000 25.46711 185 HIS D N 1
ATOM 12472 C CA . HIS D 1 185 ? 139.65580 -4.36353 0.23536 1.000 31.94629 185 HIS D CA 1
ATOM 12473 C C . HIS D 1 185 ? 138.69565 -5.05574 1.20317 1.000 34.21681 185 HIS D C 1
ATOM 12474 O O . HIS D 1 185 ? 138.81600 -6.26151 1.48478 1.000 34.61955 185 HIS D O 1
ATOM 12481 N N . HIS D 1 186 ? 137.71463 -4.30922 1.70293 1.000 35.56529 186 HIS D N 1
ATOM 12482 C CA . HIS D 1 186 ? 136.76298 -4.88434 2.64350 1.000 34.59370 186 HIS D CA 1
ATOM 12483 C C . HIS D 1 186 ? 135.92265 -5.98470 1.99399 1.000 33.70846 186 HIS D C 1
ATOM 12484 O O . HIS D 1 186 ? 135.58973 -6.97429 2.64633 1.000 37.95736 186 HIS D O 1
ATOM 12491 N N . THR D 1 187 ? 135.59803 -5.84172 0.70945 1.000 30.41931 187 THR D N 1
ATOM 12492 C CA . THR D 1 187 ? 134.83446 -6.86965 0.01452 1.000 36.97745 187 THR D CA 1
ATOM 12493 C C . THR D 1 187 ? 135.61180 -8.17890 0.00498 1.000 41.14069 187 THR D C 1
ATOM 12494 O O . THR D 1 187 ? 135.04529 -9.24505 0.27346 1.000 42.84679 187 THR D O 1
ATOM 12498 N N . MET D 1 188 ? 136.93467 -8.10118 -0.19549 1.000 40.13572 188 MET D N 1
ATOM 12499 C CA . MET D 1 188 ? 137.73923 -9.32305 -0.14571 1.000 43.58452 188 MET D CA 1
ATOM 12500 C C . MET D 1 188 ? 137.83791 -9.87256 1.27419 1.000 48.15850 188 MET D C 1
ATOM 12501 O O . MET D 1 188 ? 137.92314 -11.09277 1.46830 1.000 52.66864 188 MET D O 1
ATOM 12506 N N . THR D 1 189 ? 137.79397 -8.99206 2.27440 1.000 47.26265 189 THR D N 1
ATOM 12507 C CA . THR D 1 189 ? 137.79019 -9.44649 3.66731 1.000 49.47189 189 THR D CA 1
ATOM 12508 C C . THR D 1 189 ? 136.51033 -10.20448 4.02681 1.000 56.18494 189 THR D C 1
ATOM 12509 O O . THR D 1 189 ? 136.56394 -11.21179 4.73661 1.000 59.65471 189 THR D O 1
ATOM 12513 N N . MET D 1 190 ? 135.35127 -9.75345 3.53093 1.000 55.17620 190 MET D N 1
ATOM 12514 C CA . MET D 1 190 ? 134.09687 -10.44040 3.83197 1.000 63.40950 190 MET D CA 1
ATOM 12515 C C . MET D 1 190 ? 133.98352 -11.80752 3.17620 1.000 67.99786 190 MET D C 1
ATOM 12516 O O . MET D 1 190 ? 133.13353 -12.60933 3.58712 1.000 65.11863 190 MET D O 1
ATOM 12521 N N . ASN D 1 191 ? 134.77230 -12.07122 2.13115 1.000 65.57557 191 ASN D N 1
ATOM 12522 C CA . ASN D 1 191 ? 134.76254 -13.38188 1.49554 1.000 66.82299 191 ASN D CA 1
ATOM 12523 C C . ASN D 1 191 ? 135.27802 -14.47548 2.42263 1.000 69.55094 191 ASN D C 1
ATOM 12524 O O . ASN D 1 191 ? 135.18574 -15.65765 2.07687 1.000 69.89675 191 ASN D O 1
ATOM 12529 N N . SER D 1 192 ? 135.81911 -14.09669 3.58243 1.000 73.98541 192 SER D N 1
ATOM 12530 C CA . SER D 1 192 ? 136.36525 -15.00764 4.57613 1.000 80.87710 192 SER D CA 1
ATOM 12531 C C . SER D 1 192 ? 135.85367 -14.58894 5.94997 1.000 84.44373 192 SER D C 1
ATOM 12532 O O . SER D 1 192 ? 134.64931 -14.70142 6.20521 1.000 80.64357 192 SER D O 1
ATOM 12535 N N . ARG D 1 193 ? 136.76899 -14.10390 6.83795 1.000 90.76942 193 ARG D N 1
ATOM 12536 C CA . ARG D 1 193 ? 136.54715 -13.45414 8.14329 1.000 99.06407 193 ARG D CA 1
ATOM 12537 C C . ARG D 1 193 ? 135.95001 -14.42080 9.17634 1.000 108.63380 193 ARG D C 1
ATOM 12538 O O . ARG D 1 193 ? 135.32168 -15.41963 8.80156 1.000 112.52183 193 ARG D O 1
ATOM 12546 N N . PRO D 1 194 ? 136.12546 -14.17181 10.47858 1.000 109.04638 194 PRO D N 1
ATOM 12547 C CA . PRO D 1 194 ? 135.65185 -15.13542 11.50681 1.000 109.15756 194 PRO D CA 1
ATOM 12548 C C . PRO D 1 194 ? 134.20356 -14.88342 11.90302 1.000 106.11928 194 PRO D C 1
ATOM 12549 O O . PRO D 1 194 ? 133.62604 -13.84255 11.55164 1.000 105.82063 194 PRO D O 1
ATOM 12553 N N . PRO D 1 195 ? 133.56380 -15.82755 12.65876 1.000 108.56004 195 PRO D N 1
ATOM 12554 C CA . PRO D 1 195 ? 132.11047 -15.72160 12.90812 1.000 106.53731 195 PRO D CA 1
ATOM 12555 C C . PRO D 1 195 ? 131.69567 -14.55316 13.79451 1.000 110.19490 195 PRO D C 1
ATOM 12556 O O . PRO D 1 195 ? 131.06727 -13.59979 13.32465 1.000 109.21957 195 PRO D O 1
ATOM 12560 N N . VAL D 1 196 ? 132.03284 -14.64434 15.08774 1.000 118.18566 196 VAL D N 1
ATOM 12561 C CA . VAL D 1 196 ? 131.64816 -13.63770 16.07949 1.000 117.57855 196 VAL D CA 1
ATOM 12562 C C . VAL D 1 196 ? 132.28487 -12.29445 15.73346 1.000 118.12124 196 VAL D C 1
ATOM 12563 O O . VAL D 1 196 ? 133.51064 -12.12856 15.78920 1.000 122.75058 196 VAL D O 1
ATOM 12567 N N . LEU D 1 197 ? 131.43912 -11.32201 15.38653 1.000 116.21347 197 LEU D N 1
ATOM 12568 C CA . LEU D 1 197 ? 131.82826 -9.95419 15.03584 1.000 113.67521 197 LEU D CA 1
ATOM 12569 C C . LEU D 1 197 ? 132.21529 -9.16188 16.28357 1.000 114.81127 197 LEU D C 1
ATOM 12570 O O . LEU D 1 197 ? 131.35095 -8.78700 17.08511 1.000 119.06869 197 LEU D O 1
ATOM 12575 N N . THR D 1 198 ? 133.52354 -8.88373 16.44413 1.000 115.12165 198 THR D N 1
ATOM 12576 C CA . THR D 1 198 ? 134.09102 -8.15554 17.58358 1.000 117.27823 198 THR D CA 1
ATOM 12577 C C . THR D 1 198 ? 133.77834 -6.66192 17.45644 1.000 111.25430 198 THR D C 1
ATOM 12578 O O . THR D 1 198 ? 133.14636 -6.26732 16.46804 1.000 106.03170 198 THR D O 1
ATOM 12582 N N . PRO D 1 199 ? 134.15450 -5.80431 18.42707 1.000 114.01768 199 PRO D N 1
ATOM 12583 C CA . PRO D 1 199 ? 133.84171 -4.36671 18.27723 1.000 112.25796 199 PRO D CA 1
ATOM 12584 C C . PRO D 1 199 ? 134.26686 -3.77124 16.94247 1.000 104.25463 199 PRO D C 1
ATOM 12585 O O . PRO D 1 199 ? 133.45235 -3.13030 16.25940 1.000 93.69318 199 PRO D O 1
ATOM 12589 N N . GLU D 1 200 ? 135.51838 -3.99941 16.53260 1.000 105.57424 200 GLU D N 1
ATOM 12590 C CA . GLU D 1 200 ? 136.08308 -3.29656 15.38416 1.000 104.06932 200 GLU D CA 1
ATOM 12591 C C . GLU D 1 200 ? 135.39447 -3.67341 14.07118 1.000 92.38058 200 GLU D C 1
ATOM 12592 O O . GLU D 1 200 ? 135.24610 -2.82342 13.18094 1.000 82.76662 200 GLU D O 1
ATOM 12598 N N . MET D 1 201 ? 134.92718 -4.92187 13.94231 1.000 93.01535 201 MET D N 1
ATOM 12599 C CA . MET D 1 201 ? 134.38333 -5.39669 12.67158 1.000 82.70771 201 MET D CA 1
ATOM 12600 C C . MET D 1 201 ? 132.98146 -4.85220 12.40352 1.000 78.21193 201 MET D C 1
ATOM 12601 O O . MET D 1 201 ? 132.61254 -4.61098 11.24702 1.000 79.75058 201 MET D O 1
ATOM 12606 N N . GLU D 1 202 ? 132.18408 -4.65362 13.45517 1.000 82.51416 202 GLU D N 1
ATOM 12607 C CA . GLU D 1 202 ? 130.83938 -4.11034 13.28223 1.000 72.46512 202 GLU D CA 1
ATOM 12608 C C . GLU D 1 202 ? 130.91389 -2.70011 12.73720 1.000 63.21273 202 GLU D C 1
ATOM 12609 O O . GLU D 1 202 ? 130.27765 -2.33527 11.73028 1.000 59.82030 202 GLU D O 1
ATOM 12615 N N . GLU D 1 203 ? 131.75371 -1.91218 13.36707 1.000 58.52226 203 GLU D N 1
ATOM 12616 C CA . GLU D 1 203 ? 131.87670 -0.53748 12.95010 1.000 62.55661 203 GLU D CA 1
ATOM 12617 C C . GLU D 1 203 ? 132.61274 -0.43355 11.59658 1.000 61.33405 203 GLU D C 1
ATOM 12618 O O . GLU D 1 203 ? 132.32326 0.47651 10.79564 1.000 54.03361 203 GLU D O 1
ATOM 12624 N N . ALA D 1 204 ? 133.49621 -1.40929 11.26512 1.000 56.23318 204 ALA D N 1
ATOM 12625 C CA . ALA D 1 204 ? 134.03941 -1.45022 9.90822 1.000 49.99705 204 ALA D CA 1
ATOM 12626 C C . ALA D 1 204 ? 132.94877 -1.69785 8.86958 1.000 45.88317 204 ALA D C 1
ATOM 12627 O O . ALA D 1 204 ? 132.98851 -1.11134 7.77697 1.000 41.71979 204 ALA D O 1
ATOM 12629 N N . ASP D 1 205 ? 131.98850 -2.57778 9.17038 1.000 40.74095 205 ASP D N 1
ATOM 12630 C CA . ASP D 1 205 ? 130.88087 -2.81286 8.24501 1.000 40.91312 205 ASP D CA 1
ATOM 12631 C C . ASP D 1 205 ? 130.08681 -1.53491 7.99771 1.000 43.20083 205 ASP D C 1
ATOM 12632 O O . ASP D 1 205 ? 129.69409 -1.22627 6.85172 1.000 40.51959 205 ASP D O 1
ATOM 12637 N N . ARG D 1 206 ? 129.81843 -0.79614 9.07655 1.000 42.32887 206 ARG D N 1
ATOM 12638 C CA . ARG D 1 206 ? 129.15784 0.50131 8.95371 1.000 38.75726 206 ARG D CA 1
ATOM 12639 C C . ARG D 1 206 ? 129.88504 1.40854 7.96850 1.000 34.96176 206 ARG D C 1
ATOM 12640 O O . ARG D 1 206 ? 129.27163 2.01406 7.06819 1.000 28.89736 206 ARG D O 1
ATOM 12648 N N . ALA D 1 207 ? 131.19900 1.55745 8.17470 1.000 33.84003 207 ALA D N 1
ATOM 12649 C CA . ALA D 1 207 ? 131.96800 2.45411 7.31423 1.000 36.11679 207 ALA D CA 1
ATOM 12650 C C . ALA D 1 207 ? 131.94988 1.98504 5.86433 1.000 32.49510 207 ALA D C 1
ATOM 12651 O O . ALA D 1 207 ? 131.95283 2.80887 4.94535 1.000 28.11274 207 ALA D O 1
ATOM 12653 N N . TYR D 1 208 ? 131.89955 0.66866 5.65005 1.000 31.31552 208 TYR D N 1
ATOM 12654 C CA . TYR D 1 208 ? 131.90205 0.11662 4.29838 1.000 30.19138 208 TYR D CA 1
ATOM 12655 C C . TYR D 1 208 ? 130.64875 0.53399 3.54782 1.000 33.73007 208 TYR D C 1
ATOM 12656 O O . TYR D 1 208 ? 130.72208 1.02715 2.40466 1.000 30.18345 208 TYR D O 1
ATOM 12665 N N . TRP D 1 209 ? 129.48016 0.32442 4.17589 1.000 33.20787 209 TRP D N 1
ATOM 12666 C CA . TRP D 1 209 ? 128.22462 0.72268 3.53766 1.000 30.67459 209 TRP D CA 1
ATOM 12667 C C . TRP D 1 209 ? 128.14172 2.24565 3.33835 1.000 30.88707 209 TRP D C 1
ATOM 12668 O O . TRP D 1 209 ? 127.59109 2.71219 2.32933 1.000 29.53102 209 TRP D O 1
ATOM 12679 N N . ALA D 1 210 ? 128.76059 3.03199 4.23140 1.000 32.88693 210 ALA D N 1
ATOM 12680 C CA . ALA D 1 210 ? 128.87950 4.47909 3.99254 1.000 31.73738 210 ALA D CA 1
ATOM 12681 C C . ALA D 1 210 ? 129.79828 4.79354 2.80138 1.000 28.45780 210 ALA D C 1
ATOM 12682 O O . ALA D 1 210 ? 129.52194 5.69981 2.00621 1.000 27.88890 210 ALA D O 1
ATOM 12684 N N . ASP D 1 211 ? 130.94845 4.12805 2.71888 1.000 30.16649 211 ASP D N 1
ATOM 12685 C CA . ASP D 1 211 ? 131.81534 4.27364 1.54975 1.000 28.63634 211 ASP D CA 1
ATOM 12686 C C . ASP D 1 211 ? 131.03390 4.04951 0.26626 1.000 24.90848 211 ASP D C 1
ATOM 12687 O O . ASP D 1 211 ? 131.07501 4.86975 -0.66896 1.000 30.44075 211 ASP D O 1
ATOM 12692 N N . ILE D 1 212 ? 130.30932 2.93570 0.20977 1.000 25.22426 212 ILE D N 1
ATOM 12693 C CA . ILE D 1 212 ? 129.55015 2.60002 -0.99473 1.000 25.02437 212 ILE D CA 1
ATOM 12694 C C . ILE D 1 212 ? 128.50096 3.66552 -1.26351 1.000 27.20481 212 ILE D C 1
ATOM 12695 O O . ILE D 1 212 ? 128.26312 4.05433 -2.41604 1.000 30.09433 212 ILE D O 1
ATOM 12700 N N . ALA D 1 213 ? 127.85443 4.15281 -0.20006 1.000 29.54726 213 ALA D N 1
ATOM 12701 C CA 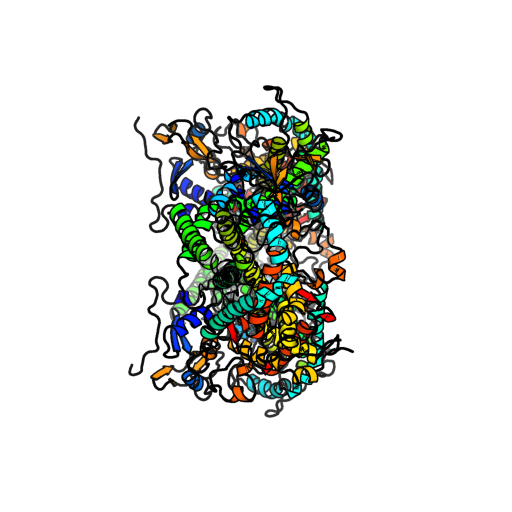. ALA D 1 213 ? 126.86981 5.22188 -0.33250 1.000 32.43154 213 ALA D CA 1
ATOM 12702 C C . ALA D 1 213 ? 127.49135 6.49181 -0.91786 1.000 24.80686 213 ALA D C 1
ATOM 12703 O O . ALA D 1 213 ? 126.88901 7.13624 -1.77906 1.000 27.89950 213 ALA D O 1
ATOM 12705 N N . SER D 1 214 ? 128.67354 6.89427 -0.43955 1.000 23.89562 214 SER D N 1
ATOM 12706 C CA . SER D 1 214 ? 129.31600 8.09786 -0.98927 1.000 31.49327 214 SER D CA 1
ATOM 12707 C C . SER D 1 214 ? 129.64594 7.94239 -2.47700 1.000 32.28595 214 SER D C 1
ATOM 12708 O O . SER D 1 214 ? 129.44575 8.87810 -3.27494 1.000 30.88917 214 SER D O 1
ATOM 12711 N N . MET D 1 215 ? 130.10382 6.75285 -2.87653 1.000 29.10202 215 MET D N 1
ATOM 12712 C CA . MET D 1 215 ? 130.36841 6.51413 -4.29727 1.000 30.36142 215 MET D CA 1
ATOM 12713 C C . MET D 1 215 ? 129.06998 6.61441 -5.09866 1.000 34.37889 215 MET D C 1
ATOM 12714 O O . MET D 1 215 ? 129.03268 7.21735 -6.19240 1.000 36.03562 215 MET D O 1
ATOM 12719 N N . ASN D 1 216 ? 128.00391 5.96085 -4.60611 1.000 30.01260 216 ASN D N 1
ATOM 12720 C CA . ASN D 1 216 ? 126.71718 6.05422 -5.29605 1.000 38.98583 216 ASN D CA 1
ATOM 12721 C C . ASN D 1 216 ? 126.29512 7.51084 -5.45737 1.000 35.99342 216 ASN D C 1
ATOM 12722 O O . ASN D 1 216 ? 125.81844 7.91848 -6.52058 1.000 29.68733 216 ASN D O 1
ATOM 12727 N N . GLU D 1 217 ? 126.44496 8.29709 -4.38250 1.000 33.71840 217 GLU D N 1
ATOM 12728 C CA . GLU D 1 217 ? 126.06692 9.71138 -4.38684 1.000 34.32120 217 GLU D CA 1
ATOM 12729 C C . GLU D 1 217 ? 126.75677 10.45663 -5.52177 1.000 32.42055 217 GLU D C 1
ATOM 12730 O O . GLU D 1 217 ? 126.10819 11.15302 -6.31204 1.000 34.85713 217 GLU D O 1
ATOM 12736 N N . LEU D 1 218 ? 128.08500 10.34814 -5.59783 1.000 32.47473 218 LEU D N 1
ATOM 12737 C CA . LEU D 1 218 ? 128.80027 11.01861 -6.68254 1.000 30.00286 218 LEU D CA 1
ATOM 12738 C C . LEU D 1 218 ? 128.29448 10.57075 -8.05961 1.000 29.82509 218 LEU D C 1
ATOM 12739 O O . LEU D 1 218 ? 128.05341 11.39732 -8.94544 1.000 33.83295 218 LEU D O 1
ATOM 12744 N N . VAL D 1 219 ? 128.14321 9.26464 -8.27537 1.000 31.70409 219 VAL D N 1
ATOM 12745 C CA . VAL D 1 219 ? 127.80296 8.80773 -9.62808 1.000 34.52223 219 VAL D CA 1
ATOM 12746 C C . VAL D 1 219 ? 126.37350 9.17197 -9.98522 1.000 36.05860 219 VAL D C 1
ATOM 12747 O O . VAL D 1 219 ? 126.09710 9.64206 -11.10255 1.000 35.21734 219 VAL D O 1
ATOM 12751 N N . ASP D 1 220 ? 125.43378 8.87665 -9.07756 1.000 34.78406 220 ASP D N 1
ATOM 12752 C CA . ASP D 1 220 ? 124.05565 9.33159 -9.24622 1.000 38.24959 220 ASP D CA 1
ATOM 12753 C C . ASP D 1 220 ? 124.03376 10.80968 -9.61851 1.000 36.74677 220 ASP D C 1
ATOM 12754 O O . ASP D 1 220 ? 123.30187 11.22443 -10.51977 1.000 31.86603 220 ASP D O 1
ATOM 12759 N N . GLU D 1 221 ? 124.82391 11.62544 -8.92447 1.000 33.61073 221 GLU D N 1
ATOM 12760 C CA . GLU D 1 221 ? 124.79716 13.03847 -9.23659 1.000 37.17517 221 GLU D CA 1
ATOM 12761 C C . GLU D 1 221 ? 125.33201 13.31016 -10.65723 1.000 43.80264 221 GLU D C 1
ATOM 12762 O O . GLU D 1 221 ? 124.79022 14.17446 -11.35797 1.000 42.44294 221 GLU D O 1
ATOM 12768 N N . VAL D 1 222 ? 126.40014 12.61919 -11.09642 1.000 40.22307 222 VAL D N 1
ATOM 12769 C CA . VAL D 1 222 ? 126.85972 12.78102 -12.48420 1.000 38.45974 222 VAL D CA 1
ATOM 12770 C C . VAL D 1 222 ? 125.72434 12.48060 -13.45839 1.000 39.40531 222 VAL D C 1
ATOM 12771 O O . VAL D 1 222 ? 125.48790 13.23381 -14.41610 1.000 46.82297 222 VAL D O 1
ATOM 12775 N N . ILE D 1 223 ? 124.99558 11.37581 -13.21586 1.000 42.71511 223 ILE D N 1
ATOM 12776 C CA . ILE D 1 223 ? 123.90724 10.95763 -14.11952 1.000 42.85138 223 ILE D CA 1
ATOM 12777 C C . ILE D 1 223 ? 122.80967 12.01398 -14.14804 1.000 42.61014 223 ILE D C 1
ATOM 12778 O O . ILE D 1 223 ? 122.26309 12.35266 -15.20192 1.000 40.32881 223 ILE D O 1
ATOM 12783 N N . ARG D 1 224 ? 122.42294 12.48163 -12.96624 1.000 43.72066 224 ARG D N 1
ATOM 12784 C CA . ARG D 1 224 ? 121.37791 13.48765 -12.82853 1.000 45.24748 224 ARG D CA 1
ATOM 12785 C C . ARG D 1 224 ? 121.76403 14.78154 -13.53861 1.000 50.58822 224 ARG D C 1
ATOM 12786 O O . ARG D 1 224 ? 120.98701 15.33685 -14.32284 1.000 48.45287 224 ARG D O 1
ATOM 12794 N N . GLU D 1 225 ? 122.99841 15.24528 -13.30705 1.000 53.21156 225 GLU D N 1
ATOM 12795 C CA . GLU D 1 225 ? 123.45178 16.51962 -13.84710 1.000 45.99909 225 GLU D CA 1
ATOM 12796 C C . GLU D 1 225 ? 123.62310 16.44261 -15.34160 1.000 51.26570 225 GLU D C 1
ATOM 12797 O O . GLU D 1 225 ? 123.68201 17.47517 -16.01583 1.000 65.97235 225 GLU D O 1
ATOM 12803 N N . ARG D 1 226 ? 123.80913 15.24299 -15.87318 1.000 49.39752 226 ARG D N 1
ATOM 12804 C CA . ARG D 1 226 ? 123.88413 15.13206 -17.31639 1.000 53.77585 226 ARG D CA 1
ATOM 12805 C C . ARG D 1 226 ? 122.55163 14.79313 -17.97639 1.000 52.36203 226 ARG D C 1
ATOM 12806 O O . ARG D 1 226 ? 122.37396 15.11350 -19.15461 1.000 54.49962 226 ARG D O 1
ATOM 12814 N N . ARG D 1 227 ? 121.60591 14.17391 -17.25226 1.000 54.96463 227 ARG D N 1
ATOM 12815 C CA . ARG D 1 227 ? 120.23730 14.06714 -17.75958 1.000 57.79850 227 ARG D CA 1
ATOM 12816 C C . ARG D 1 227 ? 119.58941 15.44336 -17.81214 1.000 58.18249 227 ARG D C 1
ATOM 12817 O O . ARG D 1 227 ? 118.71774 15.69331 -18.65170 1.000 61.34382 227 ARG D O 1
ATOM 12825 N N . GLY D 1 228 ? 120.08660 16.37323 -17.00340 1.000 53.28130 228 GLY D N 1
ATOM 12826 C CA . GLY D 1 228 ? 119.52143 17.70298 -17.01125 1.000 54.79813 228 GLY D CA 1
ATOM 12827 C C . GLY D 1 228 ? 120.38835 18.66433 -17.78180 1.000 59.58225 228 GLY D C 1
ATOM 12828 O O . GLY D 1 228 ? 120.56048 19.83219 -17.42884 1.000 63.41084 228 GLY D O 1
ATOM 12829 N N . HIS D 1 229 ? 120.92593 18.14118 -18.87088 1.000 61.63715 229 HIS D N 1
ATOM 12830 C CA . HIS D 1 229 ? 121.69513 18.93627 -19.83070 1.000 63.48222 229 HIS D CA 1
ATOM 12831 C C . HIS D 1 229 ? 121.61739 18.26426 -21.19465 1.000 62.49808 229 HIS D C 1
ATOM 12832 O O . HIS D 1 229 ? 122.49518 18.47627 -22.03617 1.000 61.28945 229 HIS D O 1
ATOM 12839 N N . GLY D 1 230 ? 120.56665 17.48651 -21.44063 1.000 70.27629 230 GLY D N 1
ATOM 12840 C CA . GLY D 1 230 ? 120.40868 16.68861 -22.63673 1.000 65.57419 230 GLY D CA 1
ATOM 12841 C C . GLY D 1 230 ? 120.72003 15.25624 -22.25938 1.000 71.47805 230 GLY D C 1
ATOM 12842 O O . GLY D 1 230 ? 119.84030 14.52808 -21.78033 1.000 76.60847 230 GLY D O 1
ATOM 12843 N N . GLY D 1 231 ? 121.97586 14.84937 -22.41778 1.000 72.09083 231 GLY D N 1
ATOM 12844 C CA . GLY D 1 231 ? 122.36723 13.51572 -22.01119 1.000 70.80556 231 GLY D CA 1
ATOM 12845 C C . GLY D 1 231 ? 123.08358 12.74147 -23.09590 1.000 71.53069 231 GLY D C 1
ATOM 12846 O O . GLY D 1 231 ? 122.62522 11.66683 -23.50078 1.000 67.88185 231 GLY D O 1
ATOM 12847 N N . GLY D 1 232 ? 124.19084 13.26094 -23.58672 1.000 66.42058 232 GLY D N 1
ATOM 12848 C CA . GLY D 1 232 ? 124.92113 12.57938 -24.63557 1.000 68.83720 232 GLY D CA 1
ATOM 12849 C C . GLY D 1 232 ? 126.35769 12.98586 -24.74437 1.000 71.86423 232 GLY D C 1
ATOM 12850 O O . GLY D 1 232 ? 127.00275 13.31665 -23.74642 1.000 67.91058 232 GLY D O 1
ATOM 12851 N N . GLY D 1 233 ? 126.85393 12.96837 -25.98226 1.000 75.60411 233 GLY D N 1
ATOM 12852 C CA . GLY D 1 233 ? 128.25180 13.18626 -26.27755 1.000 70.45058 233 GLY D CA 1
ATOM 12853 C C . GLY D 1 233 ? 129.02791 11.91091 -26.03253 1.000 71.15441 233 GLY D C 1
ATOM 12854 O O . GLY D 1 233 ? 128.76131 11.21883 -25.04466 1.000 60.12058 233 GLY D O 1
ATOM 12855 N N . GLY D 1 234 ? 129.95991 11.58136 -26.93978 1.000 78.39640 234 GLY D N 1
ATOM 12856 C CA . GLY D 1 234 ? 130.79649 10.38839 -26.86803 1.000 64.31637 234 GLY D CA 1
ATOM 12857 C C . GLY D 1 234 ? 131.28962 10.10389 -25.46624 1.000 59.19673 234 GLY D C 1
ATOM 12858 O O . GLY D 1 234 ? 132.03746 10.90385 -24.88858 1.000 64.93683 234 GLY D O 1
ATOM 12859 N N . ASP D 1 235 ? 130.89721 8.94864 -24.92974 1.000 53.53536 235 ASP D N 1
ATOM 12860 C CA . ASP D 1 235 ? 131.02696 8.64779 -23.51086 1.000 47.52938 235 ASP D CA 1
ATOM 12861 C C . ASP D 1 235 ? 130.20441 7.40877 -23.18610 1.000 49.01313 235 ASP D C 1
ATOM 12862 O O . ASP D 1 235 ? 129.09967 7.26284 -23.72011 1.000 51.44956 235 ASP D O 1
ATOM 12867 N N . LEU D 1 236 ? 130.67554 6.53394 -22.29408 1.000 38.21433 236 LEU D N 1
ATOM 12868 C CA . LEU D 1 236 ? 129.88800 5.33893 -21.99057 1.000 38.46775 236 LEU D CA 1
ATOM 12869 C C . LEU D 1 236 ? 128.58877 5.70812 -21.29674 1.000 43.10877 236 LEU D C 1
ATOM 12870 O O . LEU D 1 236 ? 127.51705 5.19293 -21.63768 1.000 44.28296 236 LEU D O 1
ATOM 12875 N N . LEU D 1 237 ? 128.66883 6.60253 -20.31378 1.000 44.49377 237 LEU D N 1
ATOM 12876 C CA . LEU D 1 237 ? 127.46844 7.14731 -19.69200 1.000 41.82697 237 LEU D CA 1
ATOM 12877 C C . LEU D 1 237 ? 126.55633 7.80439 -20.72894 1.000 45.31246 237 LEU D C 1
ATOM 12878 O O . LEU D 1 237 ? 125.33490 7.59281 -20.72271 1.000 42.06721 237 LEU D O 1
ATOM 12883 N N . GLY D 1 238 ? 127.13079 8.65775 -21.58928 1.000 46.40315 238 GLY D N 1
ATOM 12884 C CA . GLY D 1 238 ? 126.33688 9.31926 -22.61462 1.000 46.29123 238 GLY D CA 1
ATOM 12885 C C . GLY D 1 238 ? 125.56124 8.34140 -23.46674 1.000 50.02008 238 GLY D C 1
ATOM 12886 O O . GLY D 1 238 ? 124.40831 8.59040 -23.82639 1.000 47.95629 238 GLY D O 1
ATOM 12887 N N . LEU D 1 239 ? 126.15691 7.17775 -23.73387 1.000 48.80921 239 LEU D N 1
ATOM 12888 C CA . LEU D 1 239 ? 125.46531 6.13485 -24.48215 1.000 45.16980 239 LEU D CA 1
ATOM 12889 C C . LEU D 1 239 ? 124.38733 5.46335 -23.63171 1.000 48.67389 239 LEU D C 1
ATOM 12890 O O . LEU D 1 239 ? 123.26517 5.25495 -24.10624 1.000 53.00140 239 LEU D O 1
ATOM 12895 N N . MET D 1 240 ? 124.67459 5.18249 -22.35926 1.000 41.54312 240 MET D N 1
ATOM 12896 C CA . MET D 1 240 ? 123.67919 4.48205 -21.55587 1.000 45.27667 240 MET D CA 1
ATOM 12897 C C . MET D 1 240 ? 122.48358 5.34332 -21.19480 1.000 47.69980 240 MET D C 1
ATOM 12898 O O . MET D 1 240 ? 121.45194 4.79823 -20.78313 1.000 45.10261 240 MET D O 1
ATOM 12903 N N . LEU D 1 241 ? 122.58521 6.65949 -21.36308 1.000 50.10949 241 LEU D N 1
ATOM 12904 C CA . LEU D 1 241 ? 121.45134 7.53205 -21.08578 1.000 48.72497 241 LEU D CA 1
ATOM 12905 C C . LEU D 1 241 ? 120.46291 7.55995 -22.24532 1.000 54.49663 241 LEU D C 1
ATOM 12906 O O . LEU D 1 241 ? 119.25957 7.76553 -22.02402 1.000 58.41781 241 LEU D O 1
ATOM 12911 N N . ASN D 1 242 ? 120.96919 7.38729 -23.47125 1.000 47.93118 242 ASN D N 1
ATOM 12912 C CA . ASN D 1 242 ? 120.23106 7.47429 -24.72234 1.000 53.70461 242 ASN D CA 1
ATOM 12913 C C . ASN D 1 242 ? 119.88685 6.12138 -25.33828 1.000 53.13754 242 ASN D C 1
ATOM 12914 O O . ASN D 1 242 ? 118.74125 5.89712 -25.72712 1.000 56.71466 242 ASN D O 1
ATOM 12919 N N . ALA D 1 243 ? 120.84187 5.19333 -25.38075 1.000 54.16107 243 ALA D N 1
ATOM 12920 C CA . ALA D 1 243 ? 120.64457 3.95745 -26.12827 1.000 54.42143 243 ALA D CA 1
ATOM 12921 C C . ALA D 1 243 ? 119.47071 3.17106 -25.56686 1.000 53.49545 243 ALA D C 1
ATOM 12922 O O . ALA D 1 243 ? 119.23146 3.14833 -24.35543 1.000 51.88605 243 ALA D O 1
ATOM 12924 N N . THR D 1 244 ? 118.70032 2.57505 -26.47268 1.000 53.04339 244 THR D N 1
ATOM 12925 C CA . THR D 1 244 ? 117.61311 1.68037 -26.11713 1.000 53.92710 244 THR D CA 1
ATOM 12926 C C . THR D 1 244 ? 117.98389 0.24278 -26.46280 1.000 51.65834 244 THR D C 1
ATOM 12927 O O . THR D 1 244 ? 118.72682 -0.02233 -27.41374 1.000 47.74593 244 THR D O 1
ATOM 12931 N N . ASP D 1 245 ? 117.45665 -0.67222 -25.67088 1.000 51.32703 245 ASP D N 1
ATOM 12932 C CA . ASP D 1 245 ? 117.59646 -2.10079 -25.88757 1.000 55.21070 245 ASP D CA 1
ATOM 12933 C C . ASP D 1 245 ? 116.86564 -2.51067 -27.15637 1.000 60.51468 245 ASP D C 1
ATOM 12934 O O . ASP D 1 245 ? 115.62724 -2.48384 -27.17542 1.000 60.40689 245 ASP D O 1
ATOM 12939 N N . PRO D 1 246 ? 117.56536 -2.91882 -28.21716 1.000 58.48552 246 PRO D N 1
ATOM 12940 C CA . PRO D 1 246 ? 116.86985 -3.19223 -29.47993 1.000 55.44070 246 PRO D CA 1
ATOM 12941 C C . PRO D 1 246 ? 115.88351 -4.34367 -29.39823 1.000 65.11040 246 PRO D C 1
ATOM 12942 O O . PRO D 1 246 ? 115.19646 -4.61715 -30.38355 1.000 72.85233 246 PRO D O 1
ATOM 12946 N N . GLU D 1 247 ? 115.75203 -5.02190 -28.25974 1.000 66.22741 247 GLU D N 1
ATOM 12947 C CA . GLU D 1 247 ? 114.84561 -6.15404 -28.25647 1.000 70.63645 247 GLU D CA 1
ATOM 12948 C C . GLU D 1 247 ? 113.53834 -5.72440 -27.60209 1.000 73.13876 247 GLU D C 1
ATOM 12949 O O . GLU D 1 247 ? 112.44856 -5.98933 -28.11448 1.000 75.59424 247 GLU D O 1
ATOM 12955 N N . THR D 1 248 ? 113.66743 -5.11317 -26.41686 1.000 71.03224 248 THR D N 1
ATOM 12956 C CA . THR D 1 248 ? 112.56188 -4.70721 -25.56188 1.000 66.42025 248 THR D CA 1
ATOM 12957 C C . THR D 1 248 ? 112.25219 -3.21402 -25.64532 1.000 65.62010 248 THR D C 1
ATOM 12958 O O . THR D 1 248 ? 111.24667 -2.77061 -25.08293 1.000 68.31474 248 THR D O 1
ATOM 12962 N N . GLY D 1 249 ? 113.11853 -2.42678 -26.28317 1.000 67.73309 249 GLY D N 1
ATOM 12963 C CA . GLY D 1 249 ? 112.84821 -1.03523 -26.61513 1.000 60.53728 249 GLY D CA 1
ATOM 12964 C C . GLY D 1 249 ? 113.01441 -0.00387 -25.52133 1.000 58.98169 249 GLY D C 1
ATOM 12965 O O . GLY D 1 249 ? 112.85331 1.18870 -25.79879 1.000 65.43063 249 GLY D O 1
ATOM 12966 N N . GLU D 1 250 ? 113.38355 -0.40107 -24.31601 1.000 59.17177 250 GLU D N 1
ATOM 12967 C CA . GLU D 1 250 ? 113.57206 0.47494 -23.16724 1.000 60.43648 250 GLU D CA 1
ATOM 12968 C C . GLU D 1 250 ? 115.03894 0.77132 -22.89202 1.000 55.42635 250 GLU D C 1
ATOM 12969 O O . GLU D 1 250 ? 115.93998 0.04826 -23.32364 1.000 56.83495 250 GLU D O 1
ATOM 12975 N N . ARG D 1 251 ? 115.26728 1.91187 -22.23743 1.000 52.65308 251 ARG D N 1
ATOM 12976 C CA . ARG D 1 251 ? 116.58238 2.32623 -21.77772 1.000 52.70464 251 ARG D CA 1
ATOM 12977 C C . ARG D 1 251 ? 116.86753 1.72325 -20.40860 1.000 49.63026 251 ARG D C 1
ATOM 12978 O O . ARG D 1 251 ? 115.97422 1.25053 -19.70278 1.000 45.84591 251 ARG D O 1
ATOM 12986 N N . LEU D 1 252 ? 118.14066 1.76533 -20.02968 1.000 44.17626 252 LEU D N 1
ATOM 12987 C CA . LEU D 1 252 ? 118.52297 1.28625 -18.71901 1.000 35.35211 252 LEU D CA 1
ATOM 12988 C C . LEU D 1 252 ? 118.09671 2.28126 -17.65901 1.000 36.49212 252 LEU D C 1
ATOM 12989 O O . LEU D 1 252 ? 118.24404 3.49586 -17.83141 1.000 45.61192 252 LEU D O 1
ATOM 12994 N N . SER D 1 253 ? 117.64595 1.75748 -16.52385 1.000 36.54041 253 SER D N 1
ATOM 12995 C CA . SER D 1 253 ? 117.32462 2.57838 -15.36591 1.000 34.68881 253 SER D CA 1
ATOM 12996 C C . SER D 1 253 ? 118.52124 3.44910 -14.96798 1.000 46.04277 253 SER D C 1
ATOM 12997 O O . SER D 1 253 ? 119.64086 3.28491 -15.44897 1.000 43.39197 253 SER D O 1
ATOM 13000 N N . ASP D 1 254 ? 118.25479 4.43672 -14.10402 1.000 42.40641 254 ASP D N 1
ATOM 13001 C CA . ASP D 1 254 ? 119.36064 5.21872 -13.56998 1.000 38.39387 254 ASP D CA 1
ATOM 13002 C C . ASP D 1 254 ? 120.17428 4.39383 -12.58633 1.000 39.99502 254 ASP D C 1
ATOM 13003 O O . ASP D 1 254 ? 121.40886 4.52386 -12.52241 1.000 42.45811 254 ASP D O 1
ATOM 13008 N N . GLU D 1 255 ? 119.49832 3.57296 -11.77395 1.000 36.32956 255 GLU D N 1
ATOM 13009 C CA . GLU D 1 255 ? 120.22717 2.74828 -10.82024 1.000 36.35689 255 GLU D CA 1
ATOM 13010 C C . GLU D 1 255 ? 121.16928 1.80278 -11.53589 1.000 35.59077 255 GLU D C 1
ATOM 13011 O O . GLU D 1 255 ? 122.34177 1.68329 -11.17220 1.000 32.74120 255 GLU D O 1
ATOM 13017 N N . ASN D 1 256 ? 120.67472 1.13981 -12.57889 1.000 34.43436 256 ASN D N 1
ATOM 13018 C CA . ASN D 1 256 ? 121.52028 0.19191 -13.28427 1.000 33.83514 256 ASN D CA 1
ATOM 13019 C C . ASN D 1 256 ? 122.65467 0.90674 -14.01701 1.000 36.80757 256 ASN D C 1
ATOM 13020 O O . ASN D 1 256 ? 123.74224 0.34004 -14.16449 1.000 35.14104 256 ASN D O 1
ATOM 13025 N N . ILE D 1 257 ? 122.40815 2.12548 -14.52701 1.000 34.21248 257 ILE D N 1
ATOM 13026 C CA . ILE D 1 257 ? 123.48473 2.92314 -15.11889 1.000 34.82199 257 ILE D CA 1
ATOM 13027 C C . ILE D 1 257 ? 124.59882 3.16790 -14.09834 1.000 31.99058 257 ILE D C 1
ATOM 13028 O O . ILE D 1 257 ? 125.79165 3.00928 -14.40534 1.000 32.04281 257 ILE D O 1
ATOM 13033 N N . ARG D 1 258 ? 124.22374 3.52683 -12.86366 1.000 31.89178 258 ARG D N 1
ATOM 13034 C CA . ARG D 1 258 ? 125.20137 3.71342 -11.78333 1.000 32.70650 258 ARG D CA 1
ATOM 13035 C C . ARG D 1 258 ? 125.96157 2.40898 -11.52921 1.000 32.76154 258 ARG D C 1
ATOM 13036 O O . ARG D 1 258 ? 127.20314 2.39997 -11.42067 1.000 29.48088 258 ARG D O 1
ATOM 13044 N N . TYR D 1 259 ? 125.21692 1.29193 -11.46826 1.000 31.95365 259 TYR D N 1
ATOM 13045 C CA . TYR D 1 259 ? 125.82818 -0.01802 -11.26661 1.000 29.18522 259 TYR D CA 1
ATOM 13046 C C . TYR D 1 259 ? 126.83044 -0.33897 -12.37624 1.000 30.44386 259 TYR D C 1
ATOM 13047 O O . TYR D 1 259 ? 127.89577 -0.89087 -12.10067 1.000 29.65443 259 TYR D O 1
ATOM 13056 N N . GLN D 1 260 ? 126.52011 0.01707 -13.63384 1.000 24.09586 260 GLN D N 1
ATOM 13057 C CA . GLN D 1 260 ? 127.43878 -0.25297 -14.74386 1.000 26.40071 260 GLN D CA 1
ATOM 13058 C C . GLN D 1 260 ? 128.71472 0.57348 -14.64195 1.000 31.65174 260 GLN D C 1
ATOM 13059 O O . GLN D 1 260 ? 129.81217 0.08096 -14.95401 1.000 28.55217 260 GLN D O 1
ATOM 13065 N N . VAL D 1 261 ? 128.58180 1.85373 -14.28468 1.000 30.74280 261 VAL D N 1
ATOM 13066 C CA . VAL D 1 261 ? 129.75978 2.68858 -14.05418 1.000 25.96627 261 VAL D CA 1
ATOM 13067 C C . VAL D 1 261 ? 130.63122 2.09375 -12.94938 1.000 29.32307 261 VAL D C 1
ATOM 13068 O O . VAL D 1 261 ? 131.85410 1.92246 -13.10989 1.000 29.79861 261 VAL D O 1
ATOM 13072 N N . MET D 1 262 ? 130.01145 1.74708 -11.81536 1.000 27.31760 262 MET D N 1
ATOM 13073 C CA . MET D 1 262 ? 130.74487 1.06973 -10.74366 1.000 28.38853 262 MET D CA 1
ATOM 13074 C C . MET D 1 262 ? 131.40310 -0.21274 -11.24278 1.000 29.86903 262 MET D C 1
ATOM 13075 O O . MET D 1 262 ? 132.49350 -0.58163 -10.79480 1.000 30.15246 262 MET D O 1
ATOM 13080 N N . THR D 1 263 ? 130.72226 -0.92710 -12.13747 1.000 29.94053 263 THR D N 1
ATOM 13081 C CA . THR D 1 263 ? 131.21355 -2.19332 -12.66092 1.000 30.92213 263 THR D CA 1
ATOM 13082 C C . THR D 1 263 ? 132.46259 -1.98166 -13.50360 1.000 31.64883 263 THR D C 1
ATOM 13083 O O . THR D 1 263 ? 133.47147 -2.67711 -13.34414 1.000 29.51232 263 THR D O 1
ATOM 13087 N N . PHE D 1 264 ? 132.38732 -1.05347 -14.44662 1.000 31.96842 264 PHE D N 1
ATOM 13088 C CA . PHE D 1 264 ? 133.58020 -0.64857 -15.16681 1.000 32.67626 264 PHE D CA 1
ATOM 13089 C C . PHE D 1 264 ? 134.74783 -0.43584 -14.20734 1.000 31.63313 264 PHE D C 1
ATOM 13090 O O . PHE D 1 264 ? 135.85383 -0.91767 -14.45140 1.000 31.26500 264 PHE D O 1
ATOM 13098 N N . LEU D 1 265 ? 134.51328 0.23624 -13.07795 1.000 29.34794 265 LEU D N 1
ATOM 13099 C CA . LEU D 1 265 ? 135.64902 0.50774 -12.18886 1.000 28.12348 265 LEU D CA 1
ATOM 13100 C C . LEU D 1 265 ? 136.12866 -0.75561 -11.48428 1.000 26.29355 265 LEU D C 1
ATOM 13101 O O . LEU D 1 265 ? 137.34131 -1.03326 -11.43801 1.000 30.88512 265 LEU D O 1
ATOM 13106 N N . ILE D 1 266 ? 135.17854 -1.56873 -11.02484 1.000 31.32096 266 ILE D N 1
ATOM 13107 C CA . ILE D 1 266 ? 135.47444 -2.81174 -10.31598 1.000 28.21107 266 ILE D CA 1
ATOM 13108 C C . ILE D 1 266 ? 136.28307 -3.75099 -11.20127 1.000 28.52771 266 ILE D C 1
ATOM 13109 O O . ILE D 1 266 ? 137.24375 -4.39060 -10.75346 1.000 33.36114 266 ILE D O 1
ATOM 13114 N N . ALA D 1 267 ? 135.84765 -3.91867 -12.44460 1.000 25.16261 267 ALA D N 1
ATOM 13115 C CA . ALA D 1 267 ? 136.40273 -4.92828 -13.31820 1.000 23.13811 267 ALA D CA 1
ATOM 13116 C C . ALA D 1 267 ? 137.49278 -4.37809 -14.20985 1.000 28.36052 267 ALA D C 1
ATOM 13117 O O . ALA D 1 267 ? 138.21134 -5.14889 -14.84793 1.000 27.45802 267 ALA D O 1
ATOM 13119 N N . GLY D 1 268 ? 137.65554 -3.06456 -14.26426 1.000 33.29330 268 GLY D N 1
ATOM 13120 C CA . GLY D 1 268 ? 138.60969 -2.51167 -15.18452 1.000 30.88764 268 GLY D CA 1
ATOM 13121 C C . GLY D 1 268 ? 139.87119 -2.02470 -14.50722 1.000 30.43931 268 GLY D C 1
ATOM 13122 O O . GLY D 1 268 ? 140.90099 -1.96165 -15.18501 1.000 32.22305 268 GLY D O 1
ATOM 13123 N N . HIS D 1 269 ? 139.89152 -1.70909 -13.20809 1.000 29.42006 269 HIS D N 1
ATOM 13124 C CA . HIS D 1 269 ? 141.15710 -1.00962 -13.00071 1.000 29.72590 269 HIS D CA 1
ATOM 13125 C C . HIS D 1 269 ? 142.29578 -1.96939 -12.62447 1.000 26.37830 269 HIS D C 1
ATOM 13126 O O . HIS D 1 269 ? 143.39787 -1.86096 -13.17604 1.000 29.86541 269 HIS D O 1
ATOM 13133 N N . GLU D 1 270 ? 142.08427 -2.90146 -11.71352 1.000 23.64140 270 GLU D N 1
ATOM 13134 C CA . GLU D 1 270 ? 143.22357 -3.69147 -11.27802 1.000 25.35276 270 GLU D CA 1
ATOM 13135 C C . GLU D 1 270 ? 143.52047 -4.86705 -12.21096 1.000 28.88554 270 GLU D C 1
ATOM 13136 O O . GLU D 1 270 ? 144.66232 -5.33129 -12.25184 1.000 26.46302 270 GLU D O 1
ATOM 13142 N N . THR D 1 271 ? 142.56536 -5.29020 -13.03440 1.000 27.11431 271 THR D N 1
ATOM 13143 C CA . THR D 1 271 ? 142.86728 -6.25188 -14.09284 1.000 25.00017 271 THR D CA 1
ATOM 13144 C C . THR D 1 271 ? 143.86448 -5.67599 -15.09387 1.000 26.38729 271 THR D C 1
ATOM 13145 O O . THR D 1 271 ? 144.91491 -6.28106 -15.39260 1.000 24.42632 271 THR D O 1
ATOM 13149 N N . THR D 1 272 ? 143.55309 -4.49284 -15.61451 1.000 25.61065 272 THR D N 1
ATOM 13150 C CA . THR D 1 272 ? 144.42142 -3.85228 -16.59040 1.000 24.42924 272 THR D CA 1
ATOM 13151 C C . THR D 1 272 ? 145.74015 -3.41737 -15.97204 1.000 23.94998 272 THR D C 1
ATOM 13152 O O . THR D 1 272 ? 146.80019 -3.58641 -16.58526 1.000 25.09283 272 THR D O 1
ATOM 13156 N N . SER D 1 273 ? 145.71017 -2.83807 -14.76513 1.000 27.72640 273 SER D N 1
ATOM 13157 C CA . SER D 1 273 ? 146.96642 -2.39225 -14.17368 1.000 23.68498 273 SER D CA 1
ATOM 13158 C C . SER D 1 273 ? 147.85184 -3.58419 -13.84280 1.000 24.64599 273 SER D C 1
ATOM 13159 O O . SER D 1 273 ? 149.06498 -3.52750 -14.07449 1.000 24.45437 273 SER D O 1
ATOM 13162 N N . GLY D 1 274 ? 147.26897 -4.67550 -13.31313 1.000 24.53103 274 GLY D N 1
ATOM 13163 C CA . GLY D 1 274 ? 148.02134 -5.90608 -13.14863 1.000 21.12865 274 GLY D CA 1
ATOM 13164 C C . GLY D 1 274 ? 148.65582 -6.35534 -14.44964 1.000 27.01462 274 GLY D C 1
ATOM 13165 O O . GLY D 1 274 ? 149.82706 -6.72467 -14.48134 1.000 26.42377 274 GLY D O 1
ATOM 13166 N N . LEU D 1 275 ? 147.88569 -6.34804 -15.54727 1.000 27.14997 275 LEU D N 1
ATOM 13167 C CA . LEU D 1 275 ? 148.49395 -6.70008 -16.83067 1.000 24.02872 275 LEU D CA 1
ATOM 13168 C C . LEU D 1 275 ? 149.72942 -5.83963 -17.08634 1.000 22.86953 275 LEU D C 1
ATOM 13169 O O . LEU D 1 275 ? 150.80756 -6.36855 -17.35143 1.000 24.93277 275 LEU D O 1
ATOM 13174 N N . LEU D 1 276 ? 149.62163 -4.51941 -16.91163 1.000 26.11610 276 LEU D N 1
ATOM 13175 C CA . LEU D 1 276 ? 150.75914 -3.64681 -17.26909 1.000 26.98158 276 LEU D CA 1
ATOM 13176 C C . LEU D 1 276 ? 151.96398 -3.84697 -16.33605 1.000 23.96869 276 LEU D C 1
ATOM 13177 O O . LEU D 1 276 ? 153.10986 -3.90200 -16.79825 1.000 24.78000 276 LEU D O 1
ATOM 13182 N N . ALA D 1 277 ? 151.72608 -3.96297 -15.03013 1.000 22.73733 277 ALA D N 1
ATOM 13183 C CA . ALA D 1 277 ? 152.81065 -4.20099 -14.07139 1.000 28.83282 277 ALA D CA 1
ATOM 13184 C C . ALA D 1 277 ? 153.51507 -5.53411 -14.33611 1.000 27.58203 277 ALA D C 1
ATOM 13185 O O . ALA D 1 277 ? 154.74744 -5.63217 -14.25540 1.000 27.10556 277 ALA D O 1
ATOM 13187 N N . PHE D 1 278 ? 152.74092 -6.58070 -14.62944 1.000 27.71161 278 PHE D N 1
ATOM 13188 C CA . PHE D 1 278 ? 153.32023 -7.87251 -14.96830 1.000 27.75138 278 PHE D CA 1
ATOM 13189 C C . PHE D 1 278 ? 154.09677 -7.81997 -16.28956 1.000 27.44687 278 PHE D C 1
ATOM 13190 O O . PHE D 1 278 ? 155.12018 -8.50586 -16.45538 1.000 24.47154 278 PHE D O 1
ATOM 13198 N N . THR D 1 279 ? 153.60840 -7.03211 -17.25281 1.000 22.80120 279 THR D N 1
ATOM 13199 C CA . THR D 1 279 ? 154.31516 -6.91969 -18.52241 1.000 22.81413 279 THR D CA 1
ATOM 13200 C C . THR D 1 279 ? 155.65552 -6.22672 -18.33914 1.000 25.71107 279 THR D C 1
ATOM 13201 O O . THR D 1 279 ? 156.67055 -6.67159 -18.87384 1.000 25.21175 279 THR D O 1
ATOM 13205 N N . LEU D 1 280 ? 155.67362 -5.13007 -17.59216 1.000 30.40975 280 LEU D N 1
ATOM 13206 C CA . LEU D 1 280 ? 156.93397 -4.44929 -17.33566 1.000 24.95215 280 LEU D CA 1
ATOM 13207 C C . LEU D 1 280 ? 157.90943 -5.37911 -16.61787 1.000 27.55041 280 LEU D C 1
ATOM 13208 O O . LEU D 1 280 ? 159.09865 -5.43293 -16.96808 1.000 24.25067 280 LEU D O 1
ATOM 13213 N N . TYR D 1 281 ? 157.41536 -6.16054 -15.64000 1.000 24.11323 281 TYR D N 1
ATOM 13214 C CA . TYR D 1 281 ? 158.28361 -7.12999 -14.96853 1.000 22.96301 281 TYR D CA 1
ATOM 13215 C C . TYR D 1 281 ? 158.88375 -8.13723 -15.95000 1.000 25.90897 281 TYR D C 1
ATOM 13216 O O . TYR D 1 281 ? 160.10318 -8.38379 -15.94010 1.000 22.95366 281 TYR D O 1
ATOM 13225 N N . LEU D 1 282 ? 158.03268 -8.76229 -16.78036 1.000 28.23447 282 LEU D N 1
ATOM 13226 C CA . LEU D 1 282 ? 158.51189 -9.76377 -17.74273 1.000 28.29881 282 LEU D CA 1
ATOM 13227 C C . LEU D 1 282 ? 159.50293 -9.16224 -18.74202 1.000 24.46311 282 LEU D C 1
ATOM 13228 O O . LEU D 1 282 ? 160.50776 -9.79579 -19.08940 1.000 25.44169 282 LEU D O 1
ATOM 13233 N N . LEU D 1 283 ? 159.27644 -7.91356 -19.15995 1.000 24.66339 283 LEU D N 1
ATOM 13234 C CA . LEU D 1 283 ? 160.21785 -7.24769 -20.05900 1.000 24.00669 283 LEU D CA 1
ATOM 13235 C C . LEU D 1 283 ? 161.55467 -7.02280 -19.37820 1.000 24.06794 283 LEU D C 1
ATOM 13236 O O . LEU D 1 283 ? 162.60358 -7.11488 -20.02673 1.000 23.19063 283 LEU D O 1
ATOM 13241 N N . LEU D 1 284 ? 161.54224 -6.71779 -18.06798 1.000 27.49611 284 LEU D N 1
ATOM 13242 C CA . LEU D 1 284 ? 162.80517 -6.68383 -17.33287 1.000 27.45491 284 LEU D CA 1
ATOM 13243 C C . LEU D 1 284 ? 163.47282 -8.04524 -17.33019 1.000 26.78581 284 LEU D C 1
ATOM 13244 O O . LEU D 1 284 ? 164.67548 -8.14988 -17.57960 1.000 31.26619 284 LEU D O 1
ATOM 13249 N N . ARG D 1 285 ? 162.69970 -9.10701 -17.15807 1.000 25.40312 285 ARG D N 1
ATOM 13250 C CA . ARG D 1 285 ? 163.33864 -10.40643 -17.02917 1.000 26.47861 285 ARG D CA 1
ATOM 13251 C C . ARG D 1 285 ? 163.65371 -11.07347 -18.37221 1.000 29.90202 285 ARG D C 1
ATOM 13252 O O . ARG D 1 285 ? 164.41204 -12.05825 -18.38827 1.000 28.62004 285 ARG D O 1
ATOM 13260 N N . HIS D 1 286 ? 163.11375 -10.55385 -19.48885 1.000 24.64189 286 HIS D N 1
ATOM 13261 C CA . HIS D 1 286 ? 163.41548 -11.03108 -20.84175 1.000 25.40784 286 HIS D CA 1
ATOM 13262 C C . HIS D 1 286 ? 163.79996 -9.83708 -21.71437 1.000 28.66350 286 HIS D C 1
ATOM 13263 O O . HIS D 1 286 ? 163.07993 -9.46242 -22.66379 1.000 27.21529 286 HIS D O 1
ATOM 13270 N N . PRO D 1 287 ? 164.94199 -9.20919 -21.41588 1.000 27.09606 287 PRO D N 1
ATOM 13271 C CA . PRO D 1 287 ? 165.24926 -7.89762 -22.02614 1.000 22.39757 287 PRO D CA 1
ATOM 13272 C C . PRO D 1 287 ? 165.47402 -7.93867 -23.53767 1.000 22.69230 287 PRO D C 1
ATOM 13273 O O . PRO D 1 287 ? 165.52265 -6.87747 -24.17543 1.000 21.79884 287 PRO D O 1
ATOM 13277 N N . HIS D 1 288 ? 165.68458 -9.10876 -24.13270 1.000 23.76328 288 HIS D N 1
ATOM 13278 C CA . HIS D 1 288 ? 165.78648 -9.15190 -25.58482 1.000 24.07985 288 HIS D CA 1
ATOM 13279 C C . HIS D 1 288 ? 164.43413 -8.83278 -26.21662 1.000 24.57969 288 HIS D C 1
ATOM 13280 O O . HIS D 1 288 ? 164.36255 -8.13971 -27.24960 1.000 25.95670 288 HIS D O 1
ATOM 13287 N N . VAL D 1 289 ? 163.35111 -9.32256 -25.60056 1.000 24.31758 289 VAL D N 1
ATOM 13288 C CA . VAL D 1 289 ? 162.00254 -8.93516 -26.02291 1.000 26.39089 289 VAL D CA 1
ATOM 13289 C C . VAL D 1 289 ? 161.82542 -7.43752 -25.87935 1.000 23.14276 289 VAL D C 1
ATOM 13290 O O . VAL D 1 289 ? 161.29403 -6.76998 -26.78345 1.000 22.10181 289 VAL D O 1
ATOM 13294 N N . LEU D 1 290 ? 162.27767 -6.88900 -24.73105 1.000 25.27742 290 LEU D N 1
ATOM 13295 C CA . LEU D 1 290 ? 162.22020 -5.45027 -24.48146 1.000 20.63262 290 LEU D CA 1
ATOM 13296 C C . LEU D 1 290 ? 162.96924 -4.68135 -25.55281 1.000 20.43127 290 LEU D C 1
ATOM 13297 O O . LEU D 1 290 ? 162.52976 -3.59947 -25.97607 1.000 21.63087 290 LEU D O 1
ATOM 13302 N N . ALA D 1 291 ? 164.10199 -5.21913 -26.00456 1.000 16.60471 291 ALA D N 1
ATOM 13303 C CA . ALA D 1 291 ? 164.80168 -4.60802 -27.12579 1.000 20.28631 291 ALA D CA 1
ATOM 13304 C C . ALA D 1 291 ? 163.91687 -4.59552 -28.37936 1.000 24.08403 291 ALA D C 1
ATOM 13305 O O . ALA D 1 291 ? 163.82211 -3.57147 -29.08536 1.000 23.27330 291 ALA D O 1
ATOM 13307 N N . GLN D 1 292 ? 163.26458 -5.73257 -28.68066 1.000 20.87985 292 GLN D N 1
ATOM 13308 C CA . GLN D 1 292 ? 162.37974 -5.78152 -29.85387 1.000 22.35507 292 GLN D CA 1
ATOM 13309 C C . GLN D 1 292 ? 161.27258 -4.72461 -29.76045 1.000 26.70961 292 GLN D C 1
ATOM 13310 O O . GLN D 1 292 ? 160.87220 -4.11628 -30.77287 1.000 24.72622 292 GLN D O 1
ATOM 13316 N N . ALA D 1 293 ? 160.75160 -4.50885 -28.54722 1.000 23.43277 293 ALA D N 1
ATOM 13317 C CA . ALA D 1 293 ? 159.73055 -3.47719 -28.36160 1.000 21.63800 293 ALA D CA 1
ATOM 13318 C C . ALA D 1 293 ? 160.31089 -2.06632 -28.56504 1.000 20.42449 293 ALA D C 1
ATOM 13319 O O . ALA D 1 293 ? 159.67677 -1.21008 -29.18619 1.000 20.03205 293 ALA D O 1
ATOM 13321 N N . TYR D 1 294 ? 161.50608 -1.79479 -28.04188 1.000 21.94094 294 TYR D N 1
ATOM 13322 C CA . TYR D 1 294 ? 162.12494 -0.48406 -28.27420 1.000 23.46474 294 TYR D CA 1
ATOM 13323 C C . TYR D 1 294 ? 162.29262 -0.22245 -29.77159 1.000 26.47109 294 TYR D C 1
ATOM 13324 O O . TYR D 1 294 ? 162.03215 0.89260 -30.25539 1.000 24.78834 294 TYR D O 1
ATOM 13333 N N . ALA D 1 295 ? 162.73471 -1.24853 -30.52109 1.000 25.92882 295 ALA D N 1
ATOM 13334 C CA . ALA D 1 295 ? 162.85704 -1.11455 -31.97589 1.000 25.71535 295 ALA D CA 1
ATOM 13335 C C . ALA D 1 295 ? 161.50754 -0.79797 -32.60951 1.000 24.29162 295 ALA D C 1
ATOM 13336 O O . ALA D 1 295 ? 161.40648 0.08686 -33.46526 1.000 23.06699 295 ALA D O 1
ATOM 13338 N N . GLU D 1 296 ? 160.45918 -1.53249 -32.22488 1.000 23.14687 296 GLU D N 1
ATOM 13339 C CA . GLU D 1 296 ? 159.13986 -1.25673 -32.79669 1.000 23.89648 296 GLU D CA 1
ATOM 13340 C C . GLU D 1 296 ? 158.73452 0.19227 -32.54535 1.000 26.61272 296 GLU D C 1
ATOM 13341 O O . GLU D 1 296 ? 158.34378 0.91418 -33.47231 1.000 26.25621 296 GLU D O 1
ATOM 13347 N N . VAL D 1 297 ? 158.85616 0.63679 -31.28474 1.000 26.13773 297 VAL D N 1
ATOM 13348 C CA . VAL D 1 297 ? 158.47500 1.98986 -30.88973 1.000 23.81569 297 VAL D CA 1
ATOM 13349 C C . VAL D 1 297 ? 159.24950 3.03210 -31.69595 1.000 32.30578 297 VAL D C 1
ATOM 13350 O O . VAL D 1 297 ? 158.68290 4.03949 -32.14569 1.000 28.06820 297 VAL D O 1
ATOM 13354 N N . ASP D 1 298 ? 160.56235 2.79970 -31.90087 1.000 31.30806 298 ASP D N 1
ATOM 13355 C CA . ASP D 1 298 ? 161.40675 3.76042 -32.60871 1.000 27.25120 298 ASP D CA 1
ATOM 13356 C C . ASP D 1 298 ? 161.10503 3.75026 -34.09657 1.000 29.40516 298 ASP D C 1
ATOM 13357 O O . ASP D 1 298 ? 161.39768 4.72922 -34.79469 1.000 32.60919 298 ASP D O 1
ATOM 13362 N N . ARG D 1 299 ? 160.61480 2.62234 -34.61800 1.000 26.84818 299 ARG D N 1
ATOM 13363 C CA . ARG D 1 299 ? 160.12116 2.62679 -35.99198 1.000 32.71731 299 ARG D CA 1
ATOM 13364 C C . ARG D 1 299 ? 158.87063 3.48812 -36.10472 1.000 31.28564 299 ARG D C 1
ATOM 13365 O O . ARG D 1 299 ? 158.79729 4.38033 -36.95925 1.000 29.00357 299 ARG D O 1
ATOM 13373 N N . LEU D 1 300 ? 157.90986 3.29379 -35.19274 1.000 31.21638 300 LEU D N 1
ATOM 13374 C CA . LEU D 1 300 ? 156.59497 3.90129 -35.40535 1.000 32.52218 300 LEU D CA 1
ATOM 13375 C C . LEU D 1 300 ? 156.43775 5.27312 -34.75352 1.000 27.97548 300 LEU D C 1
ATOM 13376 O O . LEU D 1 300 ? 155.72864 6.11290 -35.30489 1.000 31.53359 300 LEU D O 1
ATOM 13381 N N . LEU D 1 301 ? 157.12895 5.54624 -33.64706 1.000 33.62202 301 LEU D N 1
ATOM 13382 C CA . LEU D 1 301 ? 157.08274 6.84301 -32.95692 1.000 33.30662 301 LEU D CA 1
ATOM 13383 C C . LEU D 1 301 ? 158.48299 7.42036 -32.78200 1.000 30.12773 301 LEU D C 1
ATOM 13384 O O . LEU D 1 301 ? 158.97622 7.54169 -31.65447 1.000 30.02023 301 LEU D O 1
ATOM 13389 N N . PRO D 1 302 ? 159.15154 7.78351 -33.87102 1.000 32.40974 302 PRO D N 1
ATOM 13390 C CA . PRO D 1 302 ? 160.48901 8.36169 -33.74690 1.000 34.74116 302 PRO D CA 1
ATOM 13391 C C . PRO D 1 302 ? 160.41563 9.79493 -33.22115 1.000 31.13984 302 PRO D C 1
ATOM 13392 O O . PRO D 1 302 ? 159.39427 10.46765 -33.34346 1.000 34.62760 302 PRO D O 1
ATOM 13396 N N . GLY D 1 303 ? 161.51601 10.27263 -32.61550 1.000 31.07813 303 GLY D N 1
ATOM 13397 C CA . GLY D 1 303 ? 161.53529 11.63572 -32.04204 1.000 35.80999 303 GLY D CA 1
ATOM 13398 C C . GLY D 1 303 ? 160.38341 11.78210 -31.13660 1.000 35.79748 303 GLY D C 1
ATOM 13399 O O . GLY D 1 303 ? 159.96935 10.83519 -30.45396 1.000 37.45958 303 GLY D O 1
ATOM 13400 N N . ASP D 1 304 ? 159.75922 12.94993 -31.06966 1.000 35.11697 304 ASP D N 1
ATOM 13401 C CA . ASP D 1 304 ? 158.52757 12.97886 -30.27535 1.000 40.14634 304 ASP D CA 1
ATOM 13402 C C . ASP D 1 304 ? 157.23985 13.29198 -31.03643 1.000 37.32718 304 ASP D C 1
ATOM 13403 O O . ASP D 1 304 ? 156.43177 14.12255 -30.67816 1.000 44.56874 304 ASP D O 1
ATOM 13408 N N . ALA D 1 305 ? 157.07105 12.46432 -32.08654 1.000 31.55769 305 ALA D N 1
ATOM 13409 C CA . ALA D 1 305 ? 155.78419 12.18268 -32.67850 1.000 32.43523 305 ALA D CA 1
ATOM 13410 C C . ALA D 1 305 ? 154.80291 11.66729 -31.63211 1.000 30.95890 305 ALA D C 1
ATOM 13411 O O . ALA D 1 305 ? 155.15903 10.87297 -30.75062 1.000 35.18962 305 ALA D O 1
ATOM 13413 N N . VAL D 1 306 ? 153.55962 12.10539 -31.75647 1.000 28.80654 306 VAL D N 1
ATOM 13414 C CA . VAL D 1 306 ? 152.45806 11.70058 -30.87915 1.000 29.36037 306 VAL D CA 1
ATOM 13415 C C . VAL D 1 306 ? 151.62090 10.63953 -31.59523 1.000 31.92958 306 VAL D C 1
ATOM 13416 O O . VAL D 1 306 ? 151.31004 10.81481 -32.78082 1.000 32.04138 306 VAL D O 1
ATOM 13420 N N . PRO D 1 307 ? 151.27068 9.52968 -30.94773 1.000 31.27885 307 PRO D N 1
ATOM 13421 C CA . PRO D 1 307 ? 150.55449 8.46023 -31.65968 1.000 34.17290 307 PRO D CA 1
ATOM 13422 C C . PRO D 1 307 ? 149.08238 8.75947 -31.91928 1.000 34.66644 307 PRO D C 1
ATOM 13423 O O . PRO D 1 307 ? 148.40442 9.51125 -31.21266 1.000 34.83247 307 PRO D O 1
ATOM 13427 N N . THR D 1 308 ? 148.57929 8.09944 -32.94967 1.000 36.44988 308 THR D N 1
ATOM 13428 C CA . THR D 1 308 ? 147.15690 8.00288 -33.21875 1.000 32.90502 308 THR D CA 1
ATOM 13429 C C . THR D 1 308 ? 146.66433 6.60181 -32.88510 1.000 30.18485 308 THR D C 1
ATOM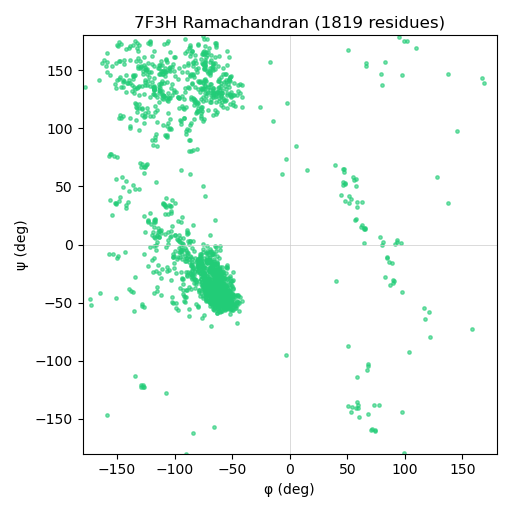 13430 O O . THR D 1 308 ? 147.43805 5.69923 -32.58122 1.000 33.55618 308 THR D O 1
ATOM 13434 N N . TYR D 1 309 ? 145.34811 6.42432 -32.96828 1.000 29.85364 309 TYR D N 1
ATOM 13435 C CA . TYR D 1 309 ? 144.80248 5.07770 -32.93475 1.000 30.16200 309 TYR D CA 1
ATOM 13436 C C . TYR D 1 309 ? 145.44456 4.20652 -34.02799 1.000 34.22736 309 TYR D C 1
ATOM 13437 O O . TYR D 1 309 ? 145.68970 3.00610 -33.81482 1.000 32.84108 309 TYR D O 1
ATOM 13446 N N . ASP D 1 310 ? 145.73976 4.79760 -35.20477 1.000 34.31649 310 ASP D N 1
ATOM 13447 C CA . ASP D 1 310 ? 146.35182 4.02842 -36.29873 1.000 34.66716 310 ASP D CA 1
ATOM 13448 C C . ASP D 1 310 ? 147.71654 3.47039 -35.90020 1.000 34.45057 310 ASP D C 1
ATOM 13449 O O . ASP D 1 310 ? 148.03733 2.30236 -36.18186 1.000 28.50234 310 ASP D O 1
ATOM 13454 N N . THR D 1 311 ? 148.53167 4.30337 -35.25044 1.000 35.57180 311 THR D N 1
ATOM 13455 C CA . THR D 1 311 ? 149.80355 3.85515 -34.71125 1.000 29.78231 311 THR D CA 1
ATOM 13456 C C . THR D 1 311 ? 149.59401 2.60843 -33.86910 1.000 31.22465 311 THR D C 1
ATOM 13457 O O . THR D 1 311 ? 150.30705 1.61203 -34.01213 1.000 28.58270 311 THR D O 1
ATOM 13461 N N . VAL D 1 312 ? 148.61547 2.65998 -32.96556 1.000 27.29848 312 VAL D N 1
ATOM 13462 C CA . VAL D 1 312 ? 148.38897 1.52054 -32.08495 1.000 30.21249 312 VAL D CA 1
ATOM 13463 C C . VAL D 1 312 ? 148.04394 0.29555 -32.90819 1.000 31.53548 312 VAL D C 1
ATOM 13464 O O . VAL D 1 312 ? 148.42236 -0.83693 -32.57452 1.000 28.82253 312 VAL D O 1
ATOM 13468 N N . MET D 1 313 ? 147.28282 0.49955 -33.98239 1.000 30.53499 313 MET D N 1
ATOM 13469 C CA . MET D 1 313 ? 146.78781 -0.64684 -34.72786 1.000 32.01770 313 MET D CA 1
ATOM 13470 C C . MET D 1 313 ? 147.83163 -1.25355 -35.66674 1.000 31.96761 313 MET D C 1
ATOM 13471 O O . MET D 1 313 ? 147.64122 -2.37983 -36.12661 1.000 37.93491 313 MET D O 1
ATOM 13476 N N . ARG D 1 314 ? 148.89150 -0.54073 -36.00332 1.000 26.81845 314 ARG D N 1
ATOM 13477 C CA . ARG D 1 314 ? 149.97521 -1.15504 -36.76308 1.000 30.61971 314 ARG D CA 1
ATOM 13478 C C . ARG D 1 314 ? 151.07924 -1.71355 -35.87493 1.000 31.25532 314 ARG D C 1
ATOM 13479 O O . ARG D 1 314 ? 152.12803 -2.12002 -36.38277 1.000 31.50749 314 ARG D O 1
ATOM 13487 N N . LEU D 1 315 ? 150.90442 -1.69941 -34.55430 1.000 32.62283 315 LEU D N 1
ATOM 13488 C CA . LEU D 1 315 ? 151.88235 -2.33071 -33.68372 1.000 32.57324 315 LEU D CA 1
ATOM 13489 C C . LEU D 1 315 ? 151.86085 -3.83917 -33.91576 1.000 30.18195 315 LEU D C 1
ATOM 13490 O O . LEU D 1 315 ? 150.82454 -4.40795 -34.25148 1.000 30.99276 315 LEU D O 1
ATOM 13495 N N . ASP D 1 316 ? 153.01615 -4.49211 -33.71098 1.000 29.03589 316 ASP D N 1
ATOM 13496 C CA . ASP D 1 316 ? 153.11077 -5.94170 -33.84317 1.000 23.17997 316 ASP D CA 1
ATOM 13497 C C . ASP D 1 316 ? 153.70361 -6.60530 -32.61618 1.000 26.97102 316 ASP D C 1
ATOM 13498 O O . ASP D 1 316 ? 153.10415 -7.53755 -32.07731 1.000 32.82030 316 ASP D O 1
ATOM 13503 N N . VAL D 1 317 ? 154.88761 -6.14629 -32.18832 1.000 27.75507 317 VAL D N 1
ATOM 13504 C CA . VAL D 1 317 ? 155.58126 -6.73234 -31.04072 1.000 28.33147 317 VAL D CA 1
ATOM 13505 C C . VAL D 1 317 ? 154.81452 -6.48910 -29.73484 1.000 25.90346 317 VAL D C 1
ATOM 13506 O O . VAL D 1 317 ? 154.66593 -7.39898 -28.91376 1.000 24.37189 317 VAL D O 1
ATOM 13510 N N . ILE D 1 318 ? 154.38900 -5.25170 -29.48187 1.000 21.82645 318 ILE D N 1
ATOM 13511 C CA . ILE D 1 318 ? 153.72111 -4.93269 -28.21291 1.000 24.88677 318 ILE D CA 1
ATOM 13512 C C . ILE D 1 318 ? 152.42274 -5.73968 -28.04165 1.000 25.05253 318 ILE D C 1
ATOM 13513 O O . ILE D 1 318 ? 152.23377 -6.34660 -26.97323 1.000 24.52640 318 ILE D O 1
ATOM 13518 N N . PRO D 1 319 ? 151.53185 -5.82756 -29.04645 1.000 22.51988 319 PRO D N 1
ATOM 13519 C CA . PRO D 1 319 ? 150.36506 -6.73190 -28.90538 1.000 25.83923 319 PRO D CA 1
ATOM 13520 C C . PRO D 1 319 ? 150.72090 -8.14233 -28.48216 1.000 24.99222 319 PRO D C 1
ATOM 13521 O O . PRO D 1 319 ? 150.10330 -8.68544 -27.55084 1.000 25.13117 319 PRO D O 1
ATOM 13525 N N . ARG D 1 320 ? 151.71785 -8.75410 -29.14417 1.000 25.39219 320 ARG D N 1
ATOM 13526 C CA . ARG D 1 320 ? 152.06841 -10.14237 -28.83606 1.000 29.54032 320 ARG D CA 1
ATOM 13527 C C . ARG D 1 320 ? 152.74210 -10.25873 -27.48099 1.000 27.36690 320 ARG D C 1
ATOM 13528 O O . ARG D 1 320 ? 152.62872 -11.30161 -26.81500 1.000 29.31961 320 ARG D O 1
ATOM 13536 N N . ILE D 1 321 ? 153.46310 -9.21249 -27.07567 1.000 23.42258 321 ILE D N 1
ATOM 13537 C CA . ILE D 1 321 ? 153.94729 -9.12835 -25.70830 1.000 23.37138 321 ILE D CA 1
ATOM 13538 C C . ILE D 1 321 ? 152.77271 -9.26084 -24.75170 1.000 25.11153 321 ILE D C 1
ATOM 13539 O O . ILE D 1 321 ? 152.80879 -10.04344 -23.79758 1.000 24.08462 321 ILE D O 1
ATOM 13544 N N . LEU D 1 322 ? 151.70302 -8.51669 -25.01133 1.000 18.87887 322 LEU D N 1
ATOM 13545 C CA . LEU D 1 322 ? 150.55897 -8.58117 -24.10260 1.000 24.28074 322 LEU D CA 1
ATOM 13546 C C . LEU D 1 322 ? 149.91098 -9.97358 -24.11526 1.000 24.68135 322 LEU D C 1
ATOM 13547 O O . LEU D 1 322 ? 149.54579 -10.50049 -23.05464 1.000 26.09993 322 LEU D O 1
ATOM 13552 N N . ASP D 1 323 ? 149.77396 -10.59151 -25.28969 1.000 21.64568 323 ASP D N 1
ATOM 13553 C CA . ASP D 1 323 ? 149.20807 -11.94044 -25.34169 1.000 23.64995 323 ASP D CA 1
ATOM 13554 C C . ASP D 1 323 ? 150.02254 -12.93000 -24.52231 1.000 24.57933 323 ASP D C 1
ATOM 13555 O O . ASP D 1 323 ? 149.47829 -13.69900 -23.71333 1.000 25.89340 323 ASP D O 1
ATOM 13560 N N . GLU D 1 324 ? 151.34094 -12.93216 -24.71365 1.000 27.28726 324 GLU D N 1
ATOM 13561 C CA . GLU D 1 324 ? 152.16434 -13.89270 -23.98223 1.000 29.53848 324 GLU D CA 1
ATOM 13562 C C . GLU D 1 324 ? 152.24203 -13.53015 -22.49835 1.000 29.10410 324 GLU D C 1
ATOM 13563 O O . GLU D 1 324 ? 152.30179 -14.42422 -21.63190 1.000 32.23148 324 GLU D O 1
ATOM 13569 N N . ALA D 1 325 ? 152.18788 -12.23234 -22.18167 1.000 25.58367 325 ALA D N 1
ATOM 13570 C CA . ALA D 1 325 ? 152.16172 -11.81935 -20.78294 1.000 28.52663 325 ALA D CA 1
ATOM 13571 C C . ALA D 1 325 ? 150.91419 -12.33337 -20.10306 1.000 32.67090 325 ALA D C 1
ATOM 13572 O O . ALA D 1 325 ? 150.97327 -12.79058 -18.95683 1.000 32.84779 325 ALA D O 1
ATOM 13574 N N . LEU D 1 326 ? 149.77671 -12.29617 -20.81370 1.000 27.65839 326 LEU D N 1
ATOM 13575 C CA . LEU D 1 326 ? 148.54251 -12.82944 -20.26037 1.000 28.60068 326 LEU D CA 1
ATOM 13576 C C . LEU D 1 326 ? 148.59914 -14.34295 -20.13987 1.000 33.14315 326 LEU D C 1
ATOM 13577 O O . LEU D 1 326 ? 147.89471 -14.92619 -19.30040 1.000 31.58043 326 LEU D O 1
ATOM 13582 N N . ARG D 1 327 ? 149.41911 -15.00680 -20.96538 1.000 30.31952 327 ARG D N 1
ATOM 13583 C CA . ARG D 1 327 ? 149.57672 -16.44765 -20.75097 1.000 32.41717 327 ARG D CA 1
ATOM 13584 C C . ARG D 1 327 ? 150.31116 -16.72892 -19.43601 1.000 33.75832 327 ARG D C 1
ATOM 13585 O O . ARG D 1 327 ? 149.89906 -17.59225 -18.65429 1.000 29.01802 327 ARG D O 1
ATOM 13593 N N . PHE D 1 328 ? 151.38202 -15.97290 -19.16885 1.000 34.47791 328 PHE D N 1
ATOM 13594 C CA . PHE D 1 328 ? 152.11949 -16.07507 -17.90621 1.000 31.45488 328 PHE D CA 1
ATOM 13595 C C . PHE D 1 328 ? 151.29530 -15.64609 -16.70296 1.000 33.36362 328 PHE D C 1
ATOM 13596 O O . PHE D 1 328 ? 151.30909 -16.32480 -15.66628 1.000 32.43634 328 PHE D O 1
ATOM 13604 N N . TRP D 1 329 ? 150.54988 -14.55012 -16.81343 1.000 32.61135 329 TRP D N 1
ATOM 13605 C CA . TRP D 1 329 ? 150.01717 -13.89095 -15.62873 1.000 29.64990 329 TRP D CA 1
ATOM 13606 C C . TRP D 1 329 ? 148.64269 -13.26855 -15.86476 1.000 27.40706 329 TRP D C 1
ATOM 13607 O O . TRP D 1 329 ? 148.44693 -12.08876 -15.67375 1.000 32.18335 329 TRP D O 1
ATOM 13618 N N . SER D 1 330 ? 147.65022 -14.05166 -16.27828 1.000 30.08785 330 SER D N 1
ATOM 13619 C CA . SER D 1 330 ? 146.26879 -13.56954 -16.25359 1.000 29.52948 330 SER D CA 1
ATOM 13620 C C . SER D 1 330 ? 145.90742 -13.02532 -14.87741 1.000 33.24784 330 SER D C 1
ATOM 13621 O O . SER D 1 330 ? 146.13273 -13.67957 -13.85245 1.000 36.81659 330 SER D O 1
ATOM 13624 N N . THR D 1 331 ? 145.36043 -11.80456 -14.85171 1.000 28.15078 331 THR D N 1
ATOM 13625 C CA . THR D 1 331 ? 145.22934 -11.11783 -13.57700 1.000 31.84573 331 THR D CA 1
ATOM 13626 C C . THR D 1 331 ? 143.95420 -11.50692 -12.82786 1.000 34.41621 331 THR D C 1
ATOM 13627 O O . THR D 1 331 ? 143.84713 -11.19916 -11.63396 1.000 28.47848 331 THR D O 1
ATOM 13631 N N . ILE D 1 332 ? 142.98467 -12.14171 -13.49853 1.000 30.19196 332 ILE D N 1
ATOM 13632 C CA . ILE D 1 332 ? 141.93165 -12.88790 -12.80378 1.000 32.50503 332 ILE D CA 1
ATOM 13633 C C . ILE D 1 332 ? 142.21337 -14.36791 -13.02232 1.000 33.70142 332 ILE D C 1
ATOM 13634 O O . ILE D 1 332 ? 141.79680 -14.92270 -14.04933 1.000 33.20058 332 ILE D O 1
ATOM 13639 N N . PRO D 1 333 ? 142.92086 -15.03857 -12.11269 1.000 33.45478 333 PRO D N 1
ATOM 13640 C CA . PRO D 1 333 ? 143.48486 -16.35966 -12.41878 1.000 32.72493 333 PRO D CA 1
ATOM 13641 C C . PRO D 1 333 ? 142.66275 -17.56922 -11.99377 1.000 32.75918 333 PRO D C 1
ATOM 13642 O O . PRO D 1 333 ? 143.13927 -18.68728 -12.21506 1.000 33.20567 333 PRO D O 1
ATOM 13646 N N . ASN D 1 334 ? 141.45444 -17.41000 -11.41107 1.000 26.80482 334 ASN D N 1
ATOM 13647 C CA . ASN D 1 334 ? 140.75475 -18.56584 -10.85716 1.000 29.39624 334 ASN D CA 1
ATOM 13648 C C . ASN D 1 334 ? 139.22981 -18.42778 -10.89006 1.000 31.55872 334 ASN D C 1
ATOM 13649 O O . ASN D 1 334 ? 138.54486 -18.92853 -9.98792 1.000 26.99731 334 ASN D O 1
ATOM 13654 N N . TYR D 1 335 ? 138.67313 -17.78456 -11.90929 1.000 28.78894 335 TYR D N 1
ATOM 13655 C CA . TYR D 1 335 ? 137.22219 -17.70545 -11.96345 1.000 29.65978 335 TYR D CA 1
ATOM 13656 C C . TYR D 1 335 ? 136.63188 -19.09784 -12.21150 1.000 31.67286 335 TYR D C 1
ATOM 13657 O O . TYR D 1 335 ? 137.27903 -19.98120 -12.78424 1.000 32.73162 335 TYR D O 1
ATOM 13666 N N . ALA D 1 336 ? 135.41490 -19.31355 -11.72373 1.000 34.73935 336 ALA D N 1
ATOM 13667 C CA . ALA D 1 336 ? 134.82395 -20.65046 -11.66821 1.000 32.60141 336 ALA D CA 1
ATOM 13668 C C . ALA D 1 336 ? 133.49694 -20.64930 -12.39508 1.000 33.61857 336 ALA D C 1
ATOM 13669 O O . ALA D 1 336 ? 132.81083 -19.62584 -12.45234 1.000 42.51905 336 ALA D O 1
ATOM 13671 N N . VAL D 1 337 ? 133.15500 -21.81720 -12.93880 1.000 33.50332 337 VAL D N 1
ATOM 13672 C CA . VAL D 1 337 ? 131.87157 -22.07799 -13.57085 1.000 35.40468 337 VAL D CA 1
ATOM 13673 C C . VAL D 1 337 ? 131.08745 -22.97694 -12.63172 1.000 39.78764 337 VAL D C 1
ATOM 13674 O O . VAL D 1 337 ? 131.64992 -23.63916 -11.75883 1.000 37.43577 337 VAL D O 1
ATOM 13678 N N . THR D 1 338 ? 129.76149 -22.97715 -12.79495 1.000 33.79611 338 THR D N 1
ATOM 13679 C CA . THR D 1 338 ? 128.87045 -23.76942 -11.95310 1.000 37.27846 338 THR D CA 1
ATOM 13680 C C . THR D 1 338 ? 128.10834 -24.80055 -12.79102 1.000 38.89000 338 THR D C 1
ATOM 13681 O O . THR D 1 338 ? 127.57473 -24.47400 -13.85930 1.000 36.17884 338 THR D O 1
ATOM 13685 N N . ALA D 1 339 ? 128.04040 -26.04577 -12.29365 1.000 38.89727 339 ALA D N 1
ATOM 13686 C CA . ALA D 1 339 ? 127.33483 -27.13175 -12.98564 1.000 42.62343 339 ALA D CA 1
ATOM 13687 C C . ALA D 1 339 ? 125.81613 -26.90272 -13.00695 1.000 38.84319 339 ALA D C 1
ATOM 13688 O O . ALA D 1 339 ? 125.19842 -26.71718 -11.96777 1.000 35.31787 339 ALA D O 1
ATOM 13690 N N . LEU D 1 340 ? 125.20950 -26.91188 -14.20128 1.000 38.90217 340 LEU D N 1
ATOM 13691 C CA . LEU D 1 340 ? 123.76853 -26.65513 -14.31600 1.000 45.63399 340 LEU D CA 1
ATOM 13692 C C . LEU D 1 340 ? 122.91016 -27.83990 -13.81366 1.000 50.30722 340 LEU D C 1
ATOM 13693 O O . LEU D 1 340 ? 121.92053 -27.63654 -13.09778 1.000 56.01624 340 LEU D O 1
ATOM 13698 N N . GLN D 1 341 ? 123.31699 -29.05859 -14.16113 1.000 57.52661 341 GLN D N 1
ATOM 13699 C CA . GLN D 1 341 ? 122.78103 -30.41051 -14.00570 1.000 55.83396 341 GLN D CA 1
ATOM 13700 C C . GLN D 1 341 ? 123.89022 -31.20864 -13.36234 1.000 54.28199 341 GLN D C 1
ATOM 13701 O O . GLN D 1 341 ? 125.05494 -30.80552 -13.40899 1.000 49.86384 341 GLN D O 1
ATOM 13707 N N . ASP D 1 342 ? 123.57625 -32.35890 -12.75873 1.000 57.00269 342 ASP D N 1
ATOM 13708 C CA . ASP D 1 342 ? 124.64588 -33.30810 -12.49792 1.000 53.69522 342 ASP D CA 1
ATOM 13709 C C . ASP D 1 342 ? 125.34089 -33.59424 -13.82541 1.000 54.15603 342 ASP D C 1
ATOM 13710 O O . ASP D 1 342 ? 124.69736 -33.69586 -14.86929 1.000 44.58334 342 ASP D O 1
ATOM 13715 N N . GLU D 1 343 ? 126.68439 -33.56384 -13.80051 1.000 45.73029 343 GLU D N 1
ATOM 13716 C CA . GLU D 1 343 ? 127.49825 -33.63159 -15.00127 1.000 51.27058 343 GLU D CA 1
ATOM 13717 C C . GLU D 1 343 ? 128.62177 -34.65684 -14.85958 1.000 53.14555 343 GLU D C 1
ATOM 13718 O O . GLU D 1 343 ? 129.02540 -35.04021 -13.75369 1.000 48.26461 343 GLU D O 1
ATOM 13724 N N . VAL D 1 344 ? 129.14702 -35.06921 -16.01179 1.000 56.34677 344 VAL D N 1
ATOM 13725 C CA . VAL D 1 344 ? 130.31208 -35.95270 -16.12717 1.000 60.67541 344 VAL D CA 1
ATOM 13726 C C . VAL D 1 344 ? 131.33659 -35.33097 -17.05528 1.000 57.81363 344 VAL D C 1
ATOM 13727 O O . VAL D 1 344 ? 131.06123 -35.12320 -18.24266 1.000 63.49298 344 VAL D O 1
ATOM 13731 N N . ILE D 1 345 ? 132.51743 -35.04112 -16.51858 1.000 56.66222 345 ILE D N 1
ATOM 13732 C CA . ILE D 1 345 ? 133.59348 -34.47131 -17.32001 1.000 60.13873 345 ILE D CA 1
ATOM 13733 C C . ILE D 1 345 ? 134.70188 -35.50033 -17.46097 1.000 61.20296 345 ILE D C 1
ATOM 13734 O O . ILE D 1 345 ? 134.96743 -36.29736 -16.55241 1.000 62.15925 345 ILE D O 1
ATOM 13739 N N . GLY D 1 346 ? 135.36556 -35.46064 -18.61871 1.000 62.11225 346 GLY D N 1
ATOM 13740 C CA . GLY D 1 346 ? 136.38858 -36.43110 -18.94580 1.000 60.20608 346 GLY D CA 1
ATOM 13741 C C . GLY D 1 346 ? 135.83527 -37.83707 -19.06280 1.000 73.42971 346 GLY D C 1
ATOM 13742 O O . GLY D 1 346 ? 136.59933 -38.80577 -19.07737 1.000 81.37307 346 GLY D O 1
ATOM 13743 N N . GLY D 1 347 ? 134.51277 -37.97583 -19.14739 1.000 62.07379 347 GLY D N 1
ATOM 13744 C CA . GLY D 1 347 ? 133.94703 -39.30431 -19.10895 1.000 58.40828 347 GLY D CA 1
ATOM 13745 C C . GLY D 1 347 ? 134.20670 -40.01016 -17.80792 1.000 63.14087 347 GLY D C 1
ATOM 13746 O O . GLY D 1 347 ? 134.05914 -41.22783 -17.73069 1.000 78.01299 347 GLY D O 1
ATOM 13747 N N . LYS D 1 348 ? 134.58454 -39.27876 -16.76317 1.000 58.60246 348 LYS D N 1
ATOM 13748 C CA . LYS D 1 348 ? 135.10755 -39.92844 -15.57554 1.000 57.29566 348 LYS D CA 1
ATOM 13749 C C . LYS D 1 348 ? 134.58893 -39.33131 -14.27584 1.000 65.20093 348 LYS D C 1
ATOM 13750 O O . LYS D 1 348 ? 134.38013 -40.04910 -13.29395 1.000 69.45523 348 LYS D O 1
ATOM 13756 N N . TYR D 1 349 ? 134.48798 -38.00190 -14.24741 1.000 67.26727 349 TYR D N 1
ATOM 13757 C CA . TYR D 1 349 ? 134.42072 -37.22419 -13.01294 1.000 65.82723 349 TYR D CA 1
ATOM 13758 C C . TYR D 1 349 ? 133.02903 -36.62552 -12.83120 1.000 65.02569 349 TYR D C 1
ATOM 13759 O O . TYR D 1 349 ? 132.47449 -36.02401 -13.76390 1.000 60.86349 349 TYR D O 1
ATOM 13768 N N . GLU D 1 350 ? 132.45415 -36.84627 -11.64578 1.000 60.00437 350 GLU D N 1
ATOM 13769 C CA . GLU D 1 350 ? 131.12064 -36.36755 -11.30637 1.000 63.08699 350 GLU D CA 1
ATOM 13770 C C . GLU D 1 350 ? 131.18833 -34.94344 -10.77593 1.000 62.56431 350 GLU D C 1
ATOM 13771 O O . GLU D 1 350 ? 131.85837 -34.68542 -9.76752 1.000 64.61049 350 GLU D O 1
ATOM 13777 N N . ILE D 1 351 ? 130.41553 -34.04655 -11.39984 1.000 63.42275 351 ILE D N 1
ATOM 13778 C CA . ILE D 1 351 ? 130.21169 -32.67431 -10.92568 1.000 60.94952 351 ILE D CA 1
ATOM 13779 C C . ILE D 1 351 ? 128.72995 -32.56152 -10.57112 1.000 51.10314 351 ILE D C 1
ATOM 13780 O O . ILE D 1 351 ? 127.88921 -32.44411 -11.47098 1.000 46.74371 351 ILE D O 1
ATOM 13785 N N . ARG D 1 352 ? 128.40552 -32.55247 -9.27582 1.000 51.08321 352 ARG D N 1
ATOM 13786 C CA . ARG D 1 352 ? 127.00029 -32.45460 -8.87284 1.000 52.22147 352 ARG D CA 1
ATOM 13787 C C . ARG D 1 352 ? 126.44824 -31.06812 -9.20523 1.000 54.98144 352 ARG D C 1
ATOM 13788 O O . ARG D 1 352 ? 127.15852 -30.06083 -9.11816 1.000 57.36115 352 ARG D O 1
ATOM 13796 N N . LYS D 1 353 ? 125.15938 -31.02053 -9.56275 1.000 51.03325 353 LYS D N 1
ATOM 13797 C CA . LYS D 1 353 ? 124.45330 -29.76388 -9.81551 1.000 47.09588 353 LYS D CA 1
ATOM 13798 C C . LYS D 1 353 ? 124.80416 -28.72112 -8.76178 1.000 52.34831 353 LYS D C 1
ATOM 13799 O O . LYS D 1 353 ? 124.82720 -29.01328 -7.55886 1.000 41.97531 353 LYS D O 1
ATOM 13805 N N . GLY D 1 354 ? 125.16183 -27.51626 -9.23650 1.000 47.64860 354 GLY D N 1
ATOM 13806 C CA . GLY D 1 354 ? 125.49984 -26.40470 -8.36884 1.000 47.84872 354 GLY D CA 1
ATOM 13807 C C . GLY D 1 354 ? 126.93247 -26.36414 -7.87093 1.000 48.69795 354 GLY D C 1
ATOM 13808 O O . GLY D 1 354 ? 127.32367 -25.37413 -7.23504 1.000 43.63517 354 GLY D O 1
ATOM 13809 N N . GLN D 1 355 ? 127.70797 -27.43009 -8.07245 1.000 52.25134 355 GLN D N 1
ATOM 13810 C CA . GLN D 1 355 ? 129.11306 -27.43485 -7.68618 1.000 46.56369 355 GLN D CA 1
ATOM 13811 C C . GLN D 1 355 ? 129.88826 -26.45475 -8.54510 1.000 41.59395 355 GLN D C 1
ATOM 13812 O O . GLN D 1 355 ? 129.74860 -26.44621 -9.77106 1.000 38.95428 355 GLN D O 1
ATOM 13818 N N . GLN D 1 356 ? 130.67904 -25.61013 -7.89322 1.000 44.14490 356 GLN D N 1
ATOM 13819 C CA . GLN D 1 356 ? 131.62513 -24.75303 -8.59090 1.000 42.11082 356 GLN D CA 1
ATOM 13820 C C . GLN D 1 356 ? 132.86713 -25.53849 -8.99477 1.000 42.38128 356 GLN D C 1
ATOM 13821 O O . GLN D 1 356 ? 133.40143 -26.33152 -8.21140 1.000 44.41258 356 GLN D O 1
ATOM 13827 N N . VAL D 1 357 ? 133.35906 -25.27141 -10.20315 1.000 37.69780 357 VAL D N 1
ATOM 13828 C CA . VAL D 1 357 ? 134.65561 -25.74578 -10.66476 1.000 37.51560 357 VAL D CA 1
ATOM 13829 C C . VAL D 1 357 ? 135.44394 -24.50392 -11.06165 1.000 38.59032 357 VAL D C 1
ATOM 13830 O O . VAL D 1 357 ? 135.05688 -23.77849 -11.99191 1.000 38.70897 357 VAL D O 1
ATOM 13834 N N . ALA D 1 358 ? 136.51516 -24.22254 -10.32420 1.000 33.18941 358 ALA D N 1
ATOM 13835 C CA . ALA D 1 358 ? 137.39643 -23.11902 -10.64922 1.000 25.84603 358 ALA D CA 1
ATOM 13836 C C . ALA D 1 358 ? 138.30078 -23.53126 -11.79398 1.000 32.67856 358 ALA D C 1
ATOM 13837 O O . ALA D 1 358 ? 138.91851 -24.59456 -11.73956 1.000 39.04615 358 ALA D O 1
ATOM 13839 N N . LEU D 1 359 ? 138.39706 -22.67521 -12.81520 1.000 33.02265 359 LEU D N 1
ATOM 13840 C CA . LEU D 1 359 ? 139.40792 -22.77993 -13.86323 1.000 32.88929 359 LEU D CA 1
ATOM 13841 C C . LEU D 1 359 ? 140.74768 -22.26293 -13.31545 1.000 35.14371 359 LEU D C 1
ATOM 13842 O O . LEU D 1 359 ? 140.86898 -21.07390 -12.99949 1.000 35.32616 359 LEU D O 1
ATOM 13847 N N . LEU D 1 360 ? 141.75192 -23.14367 -13.16613 1.000 37.61309 360 LEU D N 1
ATOM 13848 C CA . LEU D 1 360 ? 143.05791 -22.72749 -12.62670 1.000 37.18667 360 LEU D CA 1
ATOM 13849 C C . LEU D 1 360 ? 143.93167 -22.22997 -13.78241 1.000 34.48242 360 LEU D C 1
ATOM 13850 O O . LEU D 1 360 ? 144.83529 -22.91014 -14.26172 1.000 39.65429 360 LEU D O 1
ATOM 13855 N N . ILE D 1 361 ? 143.68637 -20.98443 -14.18562 1.000 31.32527 361 ILE D N 1
ATOM 13856 C CA . ILE D 1 361 ? 144.24684 -20.37003 -15.39248 1.000 28.99556 361 ILE D CA 1
ATOM 13857 C C . ILE D 1 361 ? 145.77650 -20.44646 -15.44811 1.000 31.08400 361 ILE D C 1
ATOM 13858 O O . ILE D 1 361 ? 146.31804 -20.66947 -16.53612 1.000 28.75177 361 ILE D O 1
ATOM 13863 N N . PRO D 1 362 ? 146.53087 -20.23183 -14.35494 1.000 31.13763 362 PRO D N 1
ATOM 13864 C CA . PRO D 1 362 ? 147.99267 -20.41898 -14.46198 1.000 29.23511 362 PRO D CA 1
ATOM 13865 C C . PRO D 1 362 ? 148.36006 -21.79844 -14.98827 1.000 39.10697 362 PRO D C 1
ATOM 13866 O O . PRO D 1 362 ? 149.20493 -21.94350 -15.88536 1.000 34.13949 362 PRO D O 1
ATOM 13870 N N . ALA D 1 363 ? 147.68250 -22.82606 -14.46135 1.000 43.94657 363 ALA D N 1
ATOM 13871 C CA . ALA D 1 363 ? 147.92794 -24.20223 -14.87649 1.000 36.74045 363 ALA D CA 1
ATOM 13872 C C . ALA D 1 363 ? 147.38924 -24.47307 -16.27876 1.000 36.45333 363 ALA D C 1
ATOM 13873 O O . ALA D 1 363 ? 148.03858 -25.16071 -17.07224 1.000 42.66837 363 ALA D O 1
ATOM 13875 N N . LEU D 1 364 ? 146.22504 -23.93089 -16.62611 1.000 36.18538 364 LEU D N 1
ATOM 13876 C CA . LEU D 1 364 ? 145.72310 -24.11335 -17.98731 1.000 35.19184 364 LEU D CA 1
ATOM 13877 C C . LEU D 1 364 ? 146.65975 -23.47730 -19.00782 1.000 37.48994 364 LEU D C 1
ATOM 13878 O O . LEU D 1 364 ? 146.96954 -24.07049 -20.05600 1.000 40.51332 364 LEU D O 1
ATOM 13883 N N . HIS D 1 365 ? 147.08324 -22.24032 -18.73799 1.000 39.83222 365 HIS D N 1
ATOM 13884 C CA . HIS D 1 365 ? 147.92973 -21.46714 -19.64663 1.000 38.41911 365 HIS D CA 1
ATOM 13885 C C . HIS D 1 365 ? 149.34121 -22.02335 -19.77033 1.000 38.25369 365 HIS D C 1
ATOM 13886 O O . HIS D 1 365 ? 150.05471 -21.66944 -20.71684 1.000 36.85176 365 HIS D O 1
ATOM 13893 N N . ARG D 1 366 ? 149.75676 -22.89319 -18.85316 1.000 41.71110 366 ARG D N 1
ATOM 13894 C CA . ARG D 1 366 ? 151.08275 -23.49944 -18.89567 1.000 46.38978 366 ARG D CA 1
ATOM 13895 C C . ARG D 1 366 ? 150.98879 -25.01474 -19.05596 1.000 45.15749 366 ARG D C 1
ATOM 13896 O O . ARG D 1 366 ? 151.92795 -25.73729 -18.71468 1.000 53.86340 366 ARG D O 1
ATOM 13904 N N . HIS D 1 367 ? 149.88403 -25.51914 -19.54359 1.000 44.83281 367 HIS D N 1
ATOM 13905 C CA . HIS D 1 367 ? 149.76095 -26.96503 -19.59684 1.000 46.97196 367 HIS D CA 1
ATOM 13906 C C . HIS D 1 367 ? 150.59539 -27.54122 -20.72932 1.000 42.99571 367 HIS D C 1
ATOM 13907 O O . HIS D 1 367 ? 150.46367 -27.09734 -21.87618 1.000 46.08908 367 HIS D O 1
ATOM 13914 N N . PRO D 1 368 ? 151.46786 -28.51324 -20.44571 1.000 43.39845 368 PRO D N 1
ATOM 13915 C CA . PRO D 1 368 ? 152.34695 -29.03794 -21.50881 1.000 40.92436 368 PRO D CA 1
ATOM 13916 C C . PRO D 1 368 ? 151.58783 -29.73272 -22.63648 1.000 45.03134 368 PRO D C 1
ATOM 13917 O O . PRO D 1 368 ? 152.03071 -29.69185 -23.79338 1.000 44.16215 368 PRO D O 1
ATOM 13921 N N . ALA D 1 369 ? 150.41685 -30.31302 -22.35850 1.000 44.09980 369 ALA D N 1
ATOM 13922 C CA . ALA D 1 369 ? 149.66878 -30.92187 -23.44500 1.000 40.84673 369 ALA D CA 1
ATOM 13923 C C . ALA D 1 369 ? 149.25769 -29.88131 -24.46953 1.000 43.39327 369 ALA D C 1
ATOM 13924 O O . ALA D 1 369 ? 149.05646 -30.21038 -25.64766 1.000 41.62576 369 ALA D O 1
ATOM 13926 N N . ALA D 1 370 ? 149.20805 -28.61739 -24.06652 1.000 43.75818 370 ALA D N 1
ATOM 13927 C CA . ALA D 1 370 ? 148.77068 -27.55980 -24.96181 1.000 41.93875 370 ALA D CA 1
ATOM 13928 C C . ALA D 1 370 ? 149.86826 -26.57893 -25.32384 1.000 38.12273 370 ALA D C 1
ATOM 13929 O O . ALA D 1 370 ? 149.80424 -25.97794 -26.39654 1.000 41.05705 370 ALA D O 1
ATOM 13931 N N . TRP D 1 371 ? 150.89294 -26.42506 -24.49380 1.000 35.64444 371 TRP D N 1
ATOM 13932 C CA . TRP D 1 371 ? 151.91303 -25.41133 -24.73152 1.000 37.77304 371 TRP D CA 1
ATOM 13933 C C . TRP D 1 371 ? 153.27155 -26.08368 -24.67696 1.000 39.91600 371 TRP D C 1
ATOM 13934 O O . TRP D 1 371 ? 153.65860 -26.64863 -23.64457 1.000 34.07869 371 TRP D O 1
ATOM 13945 N N . THR D 1 372 ? 153.95945 -26.05157 -25.81260 1.000 42.37582 372 THR D N 1
ATOM 13946 C CA . THR D 1 372 ? 155.32952 -26.51985 -25.90344 1.000 42.88611 372 THR D CA 1
ATOM 13947 C C . THR D 1 372 ? 156.21852 -25.60421 -25.09080 1.000 43.05660 372 THR D C 1
ATOM 13948 O O . THR D 1 372 ? 156.15563 -24.38472 -25.25327 1.000 48.07303 372 THR D O 1
ATOM 13952 N N . ASN D 1 373 ? 157.07906 -26.18748 -24.27323 1.000 46.52016 373 ASN D N 1
ATOM 13953 C CA . ASN D 1 373 ? 157.93131 -25.39058 -23.39272 1.000 51.19473 373 ASN D CA 1
ATOM 13954 C C . ASN D 1 373 ? 157.04673 -24.35791 -22.73407 1.000 42.66352 373 ASN D C 1
ATOM 13955 O O . ASN D 1 373 ? 157.19627 -23.14727 -22.97831 1.000 42.18710 373 ASN D O 1
ATOM 13960 N N . PRO D 1 374 ? 156.09472 -24.80638 -21.91619 1.000 43.62887 374 PRO D N 1
ATOM 13961 C CA . PRO D 1 374 ? 155.09574 -23.87602 -21.38164 1.000 47.90381 374 PRO D CA 1
ATOM 13962 C C . PRO D 1 374 ? 155.70219 -22.79717 -20.51001 1.000 45.53940 374 PRO D C 1
ATOM 13963 O O . PRO D 1 374 ? 155.12654 -21.69879 -20.39842 1.000 47.08416 374 PRO D O 1
ATOM 13967 N N . ASP D 1 375 ? 156.83393 -23.05053 -19.88431 1.000 43.77602 375 ASP D N 1
ATOM 13968 C CA . ASP D 1 375 ? 157.39850 -22.10524 -18.94734 1.000 43.53499 375 ASP D CA 1
ATOM 13969 C C . ASP D 1 375 ? 158.33197 -21.10900 -19.61459 1.000 42.41371 375 ASP D C 1
ATOM 13970 O O . ASP D 1 375 ? 159.04610 -20.37713 -18.92358 1.000 37.46967 375 ASP D O 1
ATOM 13975 N N . GLU D 1 376 ? 158.31760 -21.05608 -20.94503 1.000 40.44041 376 GLU D N 1
ATOM 13976 C CA . GLU D 1 376 ? 159.18242 -20.17942 -21.71990 1.000 40.30956 376 GLU D CA 1
ATOM 13977 C C . GLU D 1 376 ? 158.40516 -18.97383 -22.25518 1.000 42.84484 376 GLU D C 1
ATOM 13978 O O . GLU D 1 376 ? 157.40126 -19.12950 -22.95953 1.000 39.81662 376 GLU D O 1
ATOM 13984 N N . PHE D 1 377 ? 158.89921 -17.77030 -21.97629 1.000 41.53516 377 PHE D N 1
ATOM 13985 C CA . PHE D 1 377 ? 158.25480 -16.57624 -22.49788 1.000 32.47631 377 PHE D CA 1
ATOM 13986 C C . PHE D 1 377 ? 158.60335 -16.43720 -23.97002 1.000 30.96054 377 PHE D C 1
ATOM 13987 O O . PHE D 1 377 ? 159.75924 -16.16970 -24.31178 1.000 41.08154 377 PHE D O 1
ATOM 13995 N N . ASP D 1 378 ? 157.60034 -16.54493 -24.83808 1.000 31.96038 378 ASP D N 1
ATOM 13996 C CA . ASP D 1 378 ? 157.84691 -16.51786 -26.28082 1.000 32.61803 378 ASP D CA 1
ATOM 13997 C C . ASP D 1 378 ? 156.69825 -15.80929 -26.99178 1.000 31.54101 378 ASP D C 1
ATOM 13998 O O . ASP D 1 378 ? 155.59828 -16.36480 -27.10498 1.000 32.04797 378 ASP D O 1
ATOM 14003 N N . ILE D 1 379 ? 156.96799 -14.61364 -27.52849 1.000 30.98161 379 ILE D N 1
ATOM 14004 C CA . ILE D 1 379 ? 155.92016 -13.84679 -28.20054 1.000 31.39013 379 ILE D CA 1
ATOM 14005 C C . ILE D 1 379 ? 155.62937 -14.36372 -29.60082 1.000 34.09677 379 ILE D C 1
ATOM 14006 O O . ILE D 1 379 ? 154.60150 -14.00187 -30.19637 1.000 38.22359 379 ILE D O 1
ATOM 14011 N N . ASP D 1 380 ? 156.49560 -15.20804 -30.15614 1.000 37.99174 380 ASP D N 1
ATOM 14012 C CA . ASP D 1 380 ? 156.22678 -15.71031 -31.49859 1.000 39.09994 380 ASP D CA 1
ATOM 14013 C C . ASP D 1 380 ? 155.09865 -16.73077 -31.52248 1.000 35.94165 380 ASP D C 1
ATOM 14014 O O . ASP D 1 380 ? 154.58540 -17.03079 -32.60243 1.000 43.22145 380 ASP D O 1
ATOM 14019 N N . ARG D 1 381 ? 154.68054 -17.23921 -30.36554 1.000 31.02207 381 ARG D N 1
ATOM 14020 C CA . ARG D 1 381 ? 153.44074 -18.00024 -30.29623 1.000 31.54024 381 ARG D CA 1
ATOM 14021 C C . ARG D 1 381 ? 152.25239 -17.22939 -30.86146 1.000 36.35395 381 ARG D C 1
ATOM 14022 O O . ARG D 1 381 ? 151.23676 -17.85511 -31.18812 1.000 37.69874 381 ARG D O 1
ATOM 14030 N N . TRP D 1 382 ? 152.33564 -15.89105 -30.97106 1.000 33.42876 382 TRP D N 1
ATOM 14031 C CA . TRP D 1 382 ? 151.13396 -15.07548 -31.12760 1.000 35.26079 382 TRP D CA 1
ATOM 14032 C C . TRP D 1 382 ? 151.04137 -14.38489 -32.48451 1.000 40.72358 382 TRP D C 1
ATOM 14033 O O . TRP D 1 382 ? 150.16576 -13.52627 -32.68544 1.000 38.89050 382 TRP D O 1
ATOM 14044 N N . THR D 1 383 ? 151.89458 -14.77184 -33.43264 1.000 38.87680 383 THR D N 1
ATOM 14045 C CA . THR D 1 383 ? 151.73699 -14.42467 -34.84259 1.000 42.28994 383 THR D CA 1
ATOM 14046 C C . THR D 1 383 ? 150.49732 -15.09184 -35.44691 1.000 42.46626 383 THR D C 1
ATOM 14047 O O . THR D 1 383 ? 150.00817 -16.11353 -34.96009 1.000 43.84759 383 THR D O 1
ATOM 14051 N N . SER D 1 384 ? 149.99167 -14.48376 -36.53030 1.000 47.39489 384 SER D N 1
ATOM 14052 C CA . SER D 1 384 ? 148.87164 -15.04508 -37.28985 1.000 49.60665 384 SER D CA 1
ATOM 14053 C C . SER D 1 384 ? 149.01879 -16.53802 -37.52164 1.000 49.11294 384 SER D C 1
ATOM 14054 O O . SER D 1 384 ? 148.10407 -17.31411 -37.23192 1.000 49.61742 384 SER D O 1
ATOM 14057 N N . GLU D 1 385 ? 150.19439 -16.95114 -38.01106 1.000 45.12114 385 GLU D N 1
ATOM 14058 C CA . GLU D 1 385 ? 150.42379 -18.34703 -38.38057 1.000 53.43497 385 GLU D CA 1
ATOM 14059 C C . GLU D 1 385 ? 150.46985 -19.26709 -37.15358 1.000 50.45525 385 GLU D C 1
ATOM 14060 O O . GLU D 1 385 ? 149.79495 -20.30282 -37.11657 1.000 50.61439 385 GLU D O 1
ATOM 14066 N N . ASN D 1 386 ? 151.26292 -18.91451 -36.14061 1.000 45.80403 386 ASN D N 1
ATOM 14067 C CA . ASN D 1 386 ? 151.38666 -19.78241 -34.97427 1.000 47.14711 386 ASN D CA 1
ATOM 14068 C C . ASN D 1 386 ? 150.17653 -19.70244 -34.07028 1.000 48.70093 386 ASN D C 1
ATOM 14069 O O . ASN D 1 386 ? 149.89965 -20.65402 -33.32921 1.000 48.72706 386 ASN D O 1
ATOM 14074 N N . ARG D 1 387 ? 149.47156 -18.56406 -34.09699 1.000 47.99694 387 ARG D N 1
ATOM 14075 C CA . ARG D 1 387 ? 148.25388 -18.43446 -33.30599 1.000 51.08091 387 ARG D CA 1
ATOM 14076 C C . ARG D 1 387 ? 147.25741 -19.54054 -33.65389 1.000 56.33960 387 ARG D C 1
ATOM 14077 O O . ARG D 1 387 ? 146.61981 -20.10852 -32.75899 1.000 57.79796 387 ARG D O 1
ATOM 14085 N N . ARG D 1 388 ? 147.15754 -19.89974 -34.94347 1.000 61.09874 388 ARG D N 1
ATOM 14086 C CA . ARG D 1 388 ? 146.12811 -20.82542 -35.44198 1.000 64.51219 388 ARG D CA 1
ATOM 14087 C C . ARG D 1 388 ? 146.18190 -22.20172 -34.78350 1.000 63.49313 388 ARG D C 1
ATOM 14088 O O . ARG D 1 388 ? 145.16632 -22.90838 -34.77435 1.000 66.32258 388 ARG D O 1
ATOM 14096 N N . THR D 1 389 ? 147.32959 -22.59796 -34.23742 1.000 54.84849 389 THR D N 1
ATOM 14097 C CA . THR D 1 389 ? 147.54977 -23.96837 -33.80938 1.000 51.40380 389 THR D CA 1
ATOM 14098 C C . THR D 1 389 ? 147.36473 -24.18692 -32.31450 1.000 54.08717 389 THR D C 1
ATOM 14099 O O . THR D 1 389 ? 147.69329 -25.27192 -31.82354 1.000 53.23324 389 THR D O 1
ATOM 14103 N N . HIS D 1 390 ? 146.87963 -23.19752 -31.56246 1.000 51.13923 390 HIS D N 1
ATOM 14104 C CA . HIS D 1 390 ? 146.71457 -23.43105 -30.12692 1.000 49.09172 390 HIS D CA 1
ATOM 14105 C C . HIS D 1 390 ? 145.51970 -24.34585 -29.86948 1.000 46.14052 390 HIS D C 1
ATOM 14106 O O . HIS D 1 390 ? 144.58712 -24.43014 -30.67481 1.000 46.01761 390 HIS D O 1
ATOM 14113 N N . HIS D 1 391 ? 145.57213 -25.04840 -28.73925 1.000 37.69017 391 HIS D N 1
ATOM 14114 C CA . HIS D 1 391 ? 144.39698 -25.74029 -28.22291 1.000 42.52239 391 HIS D CA 1
ATOM 14115 C C . HIS D 1 391 ? 143.28132 -24.72407 -27.97133 1.000 43.83296 391 HIS D C 1
ATOM 14116 O O . HIS D 1 391 ? 143.51776 -23.69456 -27.32724 1.000 48.04895 391 HIS D O 1
ATOM 14123 N N . PRO D 1 392 ? 142.07250 -24.95058 -28.48439 1.000 46.26664 392 PRO D N 1
ATOM 14124 C CA . PRO D 1 392 ? 141.01921 -23.91821 -28.38048 1.000 46.63080 392 PRO D CA 1
ATOM 14125 C C . PRO D 1 392 ? 140.50407 -23.67077 -26.97276 1.000 37.30112 392 PRO D C 1
ATOM 14126 O O . PRO D 1 392 ? 139.70103 -22.75658 -26.78922 1.000 40.04613 392 PRO D O 1
ATOM 14130 N N . ALA D 1 393 ? 140.91606 -24.43436 -25.97206 1.000 39.42735 393 ALA D N 1
ATOM 14131 C CA . ALA D 1 393 ? 140.36845 -24.26587 -24.63319 1.000 36.81592 393 ALA D CA 1
ATOM 14132 C C . ALA D 1 393 ? 141.42952 -23.91366 -23.60863 1.000 40.36599 393 ALA D C 1
ATOM 14133 O O . ALA D 1 393 ? 141.12875 -23.88822 -22.40447 1.000 38.83403 393 ALA D O 1
ATOM 14135 N N . ALA D 1 394 ? 142.65917 -23.64119 -24.05063 1.000 36.64924 394 ALA D N 1
ATOM 14136 C CA . ALA D 1 394 ? 143.77889 -23.46631 -23.13969 1.000 40.05712 394 ALA D CA 1
ATOM 14137 C C . ALA D 1 394 ? 144.20625 -22.01549 -22.97187 1.000 36.12331 394 ALA D C 1
ATOM 14138 O O . ALA D 1 394 ? 145.18037 -21.74476 -22.26676 1.000 38.93342 394 ALA D O 1
ATOM 14140 N N . TYR D 1 395 ? 143.50043 -21.06551 -23.57506 1.000 33.30825 395 TYR D N 1
ATOM 14141 C CA . TYR D 1 395 ? 143.84685 -19.65595 -23.43821 1.000 28.05933 395 TYR D CA 1
ATOM 14142 C C . TYR D 1 395 ? 142.54040 -18.96078 -23.06923 1.000 28.36415 395 TYR D C 1
ATOM 14143 O O . TYR D 1 395 ? 141.72495 -18.63480 -23.93241 1.000 29.12748 395 TYR D O 1
ATOM 14152 N N . LYS D 1 396 ? 142.34563 -18.69506 -21.78286 1.000 27.06389 396 LYS D N 1
ATOM 14153 C CA . LYS D 1 396 ? 141.08190 -18.13634 -21.30697 1.000 31.37075 396 LYS D CA 1
ATOM 14154 C C . LYS D 1 396 ? 141.29808 -16.92779 -20.39672 1.000 29.34534 396 LYS D C 1
ATOM 14155 O O . LYS D 1 396 ? 140.70871 -16.84532 -19.31669 1.000 31.01804 396 LYS D O 1
ATOM 14161 N N . PRO D 1 397 ? 142.14539 -15.95837 -20.79680 1.000 28.03957 397 PRO D N 1
ATOM 14162 C CA . PRO D 1 397 ? 142.43313 -14.84540 -19.87500 1.000 25.97810 397 PRO D CA 1
ATOM 14163 C C . PRO D 1 397 ? 141.29222 -13.82951 -19.79673 1.000 31.11780 397 PRO D C 1
ATOM 14164 O O . PRO D 1 397 ? 141.14073 -13.16393 -18.75519 1.000 29.82189 397 PRO D O 1
ATOM 14168 N N . PHE D 1 398 ? 140.44450 -13.74139 -20.82414 1.000 25.00226 398 PHE D N 1
ATOM 14169 C CA . PHE D 1 398 ? 139.32765 -12.81773 -20.85697 1.000 23.50056 398 PHE D CA 1
ATOM 14170 C C . PHE D 1 398 ? 138.00694 -13.55443 -20.68478 1.000 28.02180 398 PHE D C 1
ATOM 14171 O O . PHE D 1 398 ? 136.97083 -13.14944 -21.23267 1.000 24.66921 398 PHE D O 1
ATOM 14179 N N . GLY D 1 399 ? 138.04428 -14.64335 -19.91076 1.000 28.22494 399 GLY D N 1
ATOM 14180 C CA . GLY D 1 399 ? 136.83627 -15.37407 -19.59461 1.000 29.03838 399 GLY D CA 1
ATOM 14181 C C . GLY D 1 399 ? 136.24101 -16.14523 -20.76166 1.000 32.83495 399 GLY D C 1
ATOM 14182 O O . GLY D 1 399 ? 136.88509 -16.44600 -21.78603 1.000 28.93420 399 GLY D O 1
ATOM 14183 N N . ASN D 1 400 ? 134.95845 -16.43986 -20.60289 1.000 32.70138 400 ASN D N 1
ATOM 14184 C CA . ASN D 1 400 ? 134.33492 -17.43178 -21.44891 1.000 34.89928 400 ASN D CA 1
ATOM 14185 C C . ASN D 1 400 ? 132.88533 -17.11735 -21.78475 1.000 32.88418 400 ASN D C 1
ATOM 14186 O O . ASN D 1 400 ? 132.11499 -16.69678 -20.91499 1.000 35.16259 400 ASN D O 1
ATOM 14191 N N . GLY D 1 401 ? 132.50489 -17.41710 -23.03135 1.000 26.40646 401 GLY D N 1
ATOM 14192 C CA . GLY D 1 401 ? 131.11712 -17.45840 -23.46384 1.000 35.31426 401 GLY D CA 1
ATOM 14193 C C . GLY D 1 401 ? 130.40866 -16.11216 -23.49049 1.000 35.18537 401 GLY D C 1
ATOM 14194 O O . GLY D 1 401 ? 130.99616 -15.09241 -23.84228 1.000 32.53213 401 GLY D O 1
ATOM 14195 N N . MET D 1 402 ? 129.09530 -16.11869 -23.18653 1.000 31.99520 402 MET D N 1
ATOM 14196 C CA . MET D 1 402 ? 128.38731 -14.84559 -23.07393 1.000 38.21041 402 MET D CA 1
ATOM 14197 C C . MET D 1 402 ? 128.92237 -14.00915 -21.91678 1.000 34.80201 402 MET D C 1
ATOM 14198 O O . MET D 1 402 ? 128.77490 -12.77354 -21.93974 1.000 30.63748 402 MET D O 1
ATOM 14203 N N . ARG D 1 403 ? 129.56634 -14.65873 -20.94084 1.000 29.46156 403 ARG D N 1
ATOM 14204 C CA . ARG D 1 403 ? 130.14817 -14.03328 -19.76332 1.000 28.51024 403 ARG D CA 1
ATOM 14205 C C . ARG D 1 403 ? 131.64305 -13.69807 -19.93747 1.000 32.91091 403 ARG D C 1
ATOM 14206 O O . ARG D 1 403 ? 132.34812 -13.47421 -18.94520 1.000 31.85127 403 ARG D O 1
ATOM 14214 N N . ALA D 1 404 ? 132.13815 -13.62264 -21.16858 1.000 29.87989 404 ALA D N 1
ATOM 14215 C CA . ALA D 1 404 ? 133.53736 -13.24965 -21.29599 1.000 34.19298 404 ALA D CA 1
ATOM 14216 C C . ALA D 1 404 ? 133.68432 -11.74573 -21.05750 1.000 31.94178 404 ALA D C 1
ATOM 14217 O O . ALA D 1 404 ? 132.70017 -10.99953 -21.08487 1.000 37.53803 404 ALA D O 1
ATOM 14219 N N . CYS D 1 405 ? 134.92207 -11.30747 -20.81394 1.000 29.08791 405 CYS D N 1
ATOM 14220 C CA . CYS D 1 405 ? 135.21212 -9.88553 -20.60296 1.000 25.98739 405 CYS D CA 1
ATOM 14221 C C . CYS D 1 405 ? 134.69443 -9.02624 -21.75601 1.000 26.54807 405 CYS D C 1
ATOM 14222 O O . CYS D 1 405 ? 135.16454 -9.13553 -22.88571 1.000 30.62653 405 CYS D O 1
ATOM 14225 N N . ILE D 1 406 ? 133.76212 -8.12736 -21.45852 1.000 25.02039 406 ILE D N 1
ATOM 14226 C CA . ILE D 1 406 ? 133.30645 -7.20425 -22.48483 1.000 25.54926 406 ILE D CA 1
ATOM 14227 C C . ILE D 1 406 ? 134.29572 -6.05998 -22.66003 1.000 28.08481 406 ILE D C 1
ATOM 14228 O O . ILE D 1 406 ? 134.23265 -5.34638 -23.67114 1.000 25.75295 406 ILE D O 1
ATOM 14233 N N . GLY D 1 407 ? 135.18426 -5.84668 -21.68131 1.000 22.89939 407 GLY D N 1
ATOM 14234 C CA . GLY D 1 407 ? 136.17728 -4.79491 -21.65478 1.000 23.32254 407 GLY D CA 1
ATOM 14235 C C . GLY D 1 407 ? 137.48149 -5.11954 -22.34672 1.000 25.71262 407 GLY D C 1
ATOM 14236 O O . GLY D 1 407 ? 138.39545 -4.28098 -22.33274 1.000 22.45293 407 GLY D O 1
ATOM 14237 N N . ARG D 1 408 ? 137.57409 -6.31289 -22.96270 1.000 25.26789 408 ARG D N 1
ATOM 14238 C CA . ARG D 1 408 ? 138.82767 -6.82578 -23.52631 1.000 26.65759 408 ARG D CA 1
ATOM 14239 C C . ARG D 1 408 ? 139.50376 -5.84303 -24.49287 1.000 25.92862 408 ARG D C 1
ATOM 14240 O O . ARG D 1 408 ? 140.70972 -5.56894 -24.37281 1.000 21.25288 408 ARG D O 1
ATOM 14248 N N . GLN D 1 409 ? 138.75076 -5.32374 -25.47529 1.000 23.62088 409 GLN D N 1
ATOM 14249 C CA . GLN D 1 409 ? 139.36764 -4.46856 -26.49073 1.000 23.91453 409 GLN D CA 1
ATOM 14250 C C . GLN D 1 409 ? 139.82692 -3.14115 -25.90489 1.000 22.81367 409 GLN D C 1
ATOM 14251 O O . GLN D 1 409 ? 140.90128 -2.64821 -26.26423 1.000 28.85600 409 GLN D O 1
ATOM 14257 N N . PHE D 1 410 ? 139.04976 -2.56995 -24.97623 1.000 24.99320 410 PHE D N 1
ATOM 14258 C CA . PHE D 1 410 ? 139.46642 -1.36728 -24.25023 1.000 24.63948 410 PHE D CA 1
ATOM 14259 C C . PHE D 1 410 ? 140.76407 -1.59409 -23.48316 1.000 23.05147 410 PHE D C 1
ATOM 14260 O O . PHE D 1 410 ? 141.69850 -0.78328 -23.55698 1.000 24.19533 410 PHE D O 1
ATOM 14268 N N . ALA D 1 411 ? 140.81485 -2.67173 -22.70057 1.000 20.44403 411 ALA D N 1
ATOM 14269 C CA . ALA D 1 411 ? 142.00203 -2.96053 -21.90703 1.000 24.43979 411 ALA D CA 1
ATOM 14270 C C . ALA D 1 411 ? 143.23161 -3.08528 -22.79984 1.000 25.16289 411 ALA D C 1
ATOM 14271 O O . ALA D 1 411 ? 144.27982 -2.49375 -22.51618 1.000 23.17010 411 ALA D O 1
ATOM 14273 N N . LEU D 1 412 ? 143.12523 -3.86201 -23.88138 1.000 25.11804 412 LEU D N 1
ATOM 14274 C CA . LEU D 1 412 ? 144.29156 -4.07524 -24.73231 1.000 25.62472 412 LEU D CA 1
ATOM 14275 C C . LEU D 1 412 ? 144.71609 -2.79097 -25.42962 1.000 24.56006 412 LEU D C 1
ATOM 14276 O O . LEU D 1 412 ? 145.91358 -2.55655 -25.61652 1.000 30.30449 412 LEU D O 1
ATOM 14281 N N . THR D 1 413 ? 143.77133 -1.96589 -25.87835 1.000 24.37443 413 THR D N 1
ATOM 14282 C CA . THR D 1 413 ? 144.18596 -0.72762 -26.53620 1.000 24.48771 413 THR D CA 1
ATOM 14283 C C . THR D 1 413 ? 144.91294 0.17947 -25.54555 1.000 29.43402 413 THR D C 1
ATOM 14284 O O . THR D 1 413 ? 146.05934 0.59748 -25.78496 1.000 25.89035 413 THR D O 1
ATOM 14288 N N . GLU D 1 414 ? 144.29225 0.42122 -24.38587 1.000 26.73413 414 GLU D N 1
ATOM 14289 C CA . GLU D 1 414 ? 144.92794 1.21898 -23.34630 1.000 25.93886 414 GLU D CA 1
ATOM 14290 C C . GLU D 1 414 ? 146.33567 0.70530 -22.99261 1.000 25.16724 414 GLU D C 1
ATOM 14291 O O . GLU D 1 414 ? 147.27337 1.49856 -22.82237 1.000 24.45401 414 GLU D O 1
ATOM 14297 N N . ALA D 1 415 ? 146.49786 -0.61722 -22.83796 1.000 21.62331 415 ALA D N 1
ATOM 14298 C CA . ALA D 1 415 ? 147.79447 -1.16618 -22.43855 1.000 20.96875 415 ALA D CA 1
ATOM 14299 C C . ALA D 1 415 ? 148.83600 -1.06238 -23.56494 1.000 27.23000 415 ALA D C 1
ATOM 14300 O O . ALA D 1 415 ? 150.00985 -0.73961 -23.30155 1.000 24.16768 415 ALA D O 1
ATOM 14302 N N . LYS D 1 416 ? 148.44163 -1.37212 -24.81360 1.000 21.90276 416 LYS D N 1
ATOM 14303 C CA . LYS D 1 416 ? 149.31275 -1.13503 -25.96366 1.000 23.77619 416 LYS D CA 1
ATOM 14304 C C . LYS D 1 416 ? 149.82601 0.29192 -25.96000 1.000 26.31991 416 LYS D C 1
ATOM 14305 O O . LYS D 1 416 ? 151.03217 0.53721 -26.14026 1.000 22.55965 416 LYS D O 1
ATOM 14311 N N . LEU D 1 417 ? 148.90233 1.25238 -25.76596 1.000 20.64272 417 LEU D N 1
ATOM 14312 C CA . LEU D 1 417 ? 149.25860 2.66188 -25.84249 1.000 19.14085 417 LEU D CA 1
ATOM 14313 C C . LEU D 1 417 ? 150.16841 3.05429 -24.69086 1.000 23.95800 417 LEU D C 1
ATOM 14314 O O . LEU D 1 417 ? 151.14383 3.79647 -24.88582 1.000 26.31529 417 LEU D O 1
ATOM 14319 N N . ALA D 1 418 ? 149.85128 2.60109 -23.48067 1.000 21.85323 418 ALA D N 1
ATOM 14320 C CA . ALA D 1 418 ? 150.71739 2.88714 -22.34700 1.000 23.03802 418 ALA D CA 1
ATOM 14321 C C . ALA D 1 418 ? 152.13896 2.43737 -22.64234 1.000 24.93059 418 ALA D C 1
ATOM 14322 O O . ALA D 1 418 ? 153.09682 3.20660 -22.47665 1.000 22.51974 418 ALA D O 1
ATOM 14324 N N . LEU D 1 419 ? 152.28621 1.18529 -23.09274 1.000 26.12663 419 LEU D N 1
ATOM 14325 C CA . LEU D 1 419 ? 153.61814 0.63918 -23.33394 1.000 25.36820 419 LEU D CA 1
ATOM 14326 C C . LEU D 1 419 ? 154.32457 1.40342 -24.44227 1.000 26.37171 419 LEU D C 1
ATOM 14327 O O . LEU D 1 419 ? 155.52110 1.69481 -24.33720 1.000 27.11613 419 LEU D O 1
ATOM 14332 N N . LEU D 1 420 ? 153.59706 1.72515 -25.51832 1.000 27.83307 420 LEU D N 1
ATOM 14333 C CA . LEU D 1 420 ? 154.14677 2.53016 -26.60407 1.000 27.44415 420 LEU D CA 1
ATOM 14334 C C . LEU D 1 420 ? 154.72195 3.84075 -26.07577 1.000 26.77431 420 LEU D C 1
ATOM 14335 O O . LEU D 1 420 ? 155.86257 4.19942 -26.39381 1.000 26.25889 420 LEU D O 1
ATOM 14340 N N . LEU D 1 421 ? 153.96698 4.54999 -25.22236 1.000 25.28273 421 LEU D N 1
ATOM 14341 C CA . LEU D 1 421 ? 154.44868 5.84987 -24.73996 1.000 23.71300 421 LEU D CA 1
ATOM 14342 C C . LEU D 1 421 ? 155.61553 5.71620 -23.75423 1.000 25.74918 421 LEU D C 1
ATOM 14343 O O . LEU D 1 421 ? 156.59701 6.48105 -23.82727 1.000 25.79679 421 LEU D O 1
ATOM 14348 N N . ILE D 1 422 ? 155.52706 4.75443 -22.82866 1.000 25.32913 422 ILE D N 1
ATOM 14349 C CA . ILE D 1 422 ? 156.59293 4.53072 -21.86366 1.000 20.66344 422 ILE D CA 1
ATOM 14350 C C . ILE D 1 422 ? 157.88739 4.18161 -22.57999 1.000 24.52332 422 ILE D C 1
ATOM 14351 O O . ILE D 1 422 ? 158.95453 4.72064 -22.27723 1.000 21.45757 422 ILE D O 1
ATOM 14356 N N . LEU D 1 423 ? 157.82223 3.26299 -23.53418 1.000 23.98297 423 LEU D N 1
ATOM 14357 C CA . LEU D 1 423 ? 159.06663 2.86416 -24.16228 1.000 22.53904 423 LEU D CA 1
ATOM 14358 C C . LEU D 1 423 ? 159.55908 3.93011 -25.13451 1.000 27.64534 423 LEU D C 1
ATOM 14359 O O . LEU D 1 423 ? 160.76674 4.03127 -25.36795 1.000 29.05507 423 LEU D O 1
ATOM 14364 N N . GLN D 1 424 ? 158.66186 4.77332 -25.67393 1.000 26.98978 424 GLN D N 1
ATOM 14365 C CA . GLN D 1 424 ? 159.13929 5.91418 -26.44673 1.000 27.89545 424 GLN D CA 1
ATOM 14366 C C . GLN D 1 424 ? 160.03377 6.79783 -25.59691 1.000 27.57526 424 GLN D C 1
ATOM 14367 O O . GLN D 1 424 ? 161.13596 7.15901 -26.01647 1.000 26.12197 424 GLN D O 1
ATOM 14373 N N . LYS D 1 425 ? 159.58832 7.12269 -24.37821 1.000 29.18209 425 LYS D N 1
ATOM 14374 C CA . LYS D 1 425 ? 160.30490 8.10549 -23.56468 1.000 27.77459 425 LYS D CA 1
ATOM 14375 C C . LYS D 1 425 ? 161.45454 7.52199 -22.72610 1.000 28.12917 425 LYS D C 1
ATOM 14376 O O . LYS D 1 425 ? 162.48174 8.18394 -22.56487 1.000 28.20716 425 LYS D O 1
ATOM 14382 N N . PHE D 1 426 ? 161.32347 6.32424 -22.14785 1.000 23.55756 426 PHE D N 1
ATOM 14383 C CA . PHE D 1 426 ? 162.11410 5.95818 -20.97586 1.000 27.40080 426 PHE D CA 1
ATOM 14384 C C . PHE D 1 426 ? 162.98172 4.72140 -21.17566 1.000 29.44868 426 PHE D C 1
ATOM 14385 O O . PHE D 1 426 ? 162.51510 3.70576 -21.70411 1.000 29.13666 426 PHE D O 1
ATOM 14393 N N . ALA D 1 427 ? 164.23286 4.80790 -20.70558 1.000 27.47544 427 ALA D N 1
ATOM 14394 C CA . ALA D 1 427 ? 165.07013 3.65048 -20.39353 1.000 27.82182 427 ALA D CA 1
ATOM 14395 C C . ALA D 1 427 ? 164.68788 3.11475 -19.01710 1.000 25.59321 427 ALA D C 1
ATOM 14396 O O . ALA D 1 427 ? 164.78371 3.84876 -18.02550 1.000 28.83534 427 ALA D O 1
ATOM 14398 N N . LEU D 1 428 ? 164.26779 1.83860 -18.97174 1.000 24.97681 428 LEU D N 1
ATOM 14399 C CA . LEU D 1 428 ? 163.83973 1.14604 -17.75692 1.000 24.37879 428 LEU D CA 1
ATOM 14400 C C . LEU D 1 428 ? 165.02513 0.52089 -17.04501 1.000 25.33954 428 LEU D C 1
ATOM 14401 O O . LEU D 1 428 ? 165.92780 -0.03229 -17.67689 1.000 22.78732 428 LEU D O 1
ATOM 14406 N N . SER D 1 429 ? 164.96798 0.51627 -15.71864 1.000 28.34341 429 SER D N 1
ATOM 14407 C CA . SER D 1 429 ? 166.13833 0.12986 -14.96108 1.000 26.97844 429 SER D CA 1
ATOM 14408 C C . SER D 1 429 ? 165.68807 -0.54493 -13.66915 1.000 29.37347 429 SER D C 1
ATOM 14409 O O . SER D 1 429 ? 164.67332 -0.14439 -13.09125 1.000 26.51007 429 SER D O 1
ATOM 14412 N N . ASP D 1 430 ? 166.42028 -1.58772 -13.22989 1.000 24.06250 430 ASP D N 1
ATOM 14413 C CA . ASP D 1 430 ? 166.01420 -2.39488 -12.07204 1.000 28.36980 430 ASP D CA 1
ATOM 14414 C C . ASP D 1 430 ? 167.05178 -2.26653 -10.96598 1.000 27.98071 430 ASP D C 1
ATOM 14415 O O . ASP D 1 430 ? 167.98905 -3.07785 -10.87910 1.000 28.09552 430 ASP D O 1
ATOM 14420 N N . PRO D 1 431 ? 166.91173 -1.28862 -10.07030 1.000 29.29286 431 PRO D N 1
ATOM 14421 C CA . PRO D 1 431 ? 167.99423 -1.03971 -9.10660 1.000 28.55202 431 PRO D CA 1
ATOM 14422 C C . PRO D 1 431 ? 167.99639 -1.99364 -7.92246 1.000 30.26807 431 PRO D C 1
ATOM 14423 O O . PRO D 1 431 ? 169.03969 -2.12711 -7.27207 1.000 32.94618 431 PRO D O 1
ATOM 14427 N N . TYR D 1 432 ? 166.90396 -2.69784 -7.62575 1.000 27.24787 432 TYR D N 1
ATOM 14428 C CA . TYR D 1 432 ? 166.86096 -3.48446 -6.40154 1.000 26.74390 432 TYR D CA 1
ATOM 14429 C C . TYR D 1 432 ? 166.79547 -4.98394 -6.64455 1.000 30.46287 432 TYR D C 1
ATOM 14430 O O . TYR D 1 432 ? 166.67628 -5.73225 -5.67520 1.000 31.94370 432 TYR D O 1
ATOM 14439 N N . ASP D 1 433 ? 166.91959 -5.44395 -7.89418 1.000 28.91266 433 ASP D N 1
ATOM 14440 C CA . ASP D 1 433 ? 166.77542 -6.85915 -8.23950 1.000 28.05147 433 ASP D CA 1
ATOM 14441 C C . ASP D 1 433 ? 165.39662 -7.38730 -7.80698 1.000 30.08753 433 ASP D C 1
ATOM 14442 O O . ASP D 1 433 ? 165.28635 -8.37074 -7.07553 1.000 31.23532 433 ASP D O 1
ATOM 14447 N N . TYR D 1 434 ? 164.33306 -6.73611 -8.30188 1.000 29.07822 434 TYR D N 1
ATOM 14448 C CA . TYR D 1 434 ? 162.97774 -7.03291 -7.83267 1.000 30.08744 434 TYR D CA 1
ATOM 14449 C C . TYR D 1 434 ? 162.69596 -8.53579 -7.83778 1.000 30.62488 434 TYR D C 1
ATOM 14450 O O . TYR D 1 434 ? 162.82362 -9.19740 -8.87215 1.000 32.93114 434 TYR D O 1
ATOM 14459 N N . HIS D 1 435 ? 162.38451 -9.08914 -6.66033 1.000 29.94055 435 HIS D N 1
ATOM 14460 C CA . HIS D 1 435 ? 161.92424 -10.47230 -6.54117 1.000 29.72647 435 HIS D CA 1
ATOM 14461 C C . HIS D 1 435 ? 160.39566 -10.48424 -6.59189 1.000 31.85232 435 HIS D C 1
ATOM 14462 O O . HIS D 1 435 ? 159.71865 -9.91086 -5.72074 1.000 27.48379 435 HIS D O 1
ATOM 14469 N N . LEU D 1 436 ? 159.86359 -11.14231 -7.61888 1.000 31.76847 436 LEU D N 1
ATOM 14470 C CA . LEU D 1 436 ? 158.43322 -11.13591 -7.88208 1.000 28.58346 436 LEU D CA 1
ATOM 14471 C C . LEU D 1 436 ? 157.69532 -11.65490 -6.66820 1.000 26.58052 436 LEU D C 1
ATOM 14472 O O . LEU D 1 436 ? 158.00774 -12.73312 -6.15713 1.000 33.78645 436 LEU D O 1
ATOM 14477 N N . LYS D 1 437 ? 156.76584 -10.84305 -6.18227 1.000 26.52117 437 LYS D N 1
ATOM 14478 C CA . LYS D 1 437 ? 155.92480 -11.11367 -5.02689 1.000 27.82066 437 LYS D CA 1
ATOM 14479 C C . LYS D 1 437 ? 154.47453 -10.91739 -5.47144 1.000 27.24584 437 LYS D C 1
ATOM 14480 O O . LYS D 1 437 ? 154.04098 -9.78374 -5.69081 1.000 27.74130 437 LYS D O 1
ATOM 14486 N N . VAL D 1 438 ? 153.71059 -11.99983 -5.57992 1.000 26.99974 438 VAL D N 1
ATOM 14487 C CA . VAL D 1 438 ? 152.35290 -11.92723 -6.11522 1.000 33.16985 438 VAL D CA 1
ATOM 14488 C C . VAL D 1 438 ? 151.36769 -11.76512 -4.96288 1.000 32.23017 438 VAL D C 1
ATOM 14489 O O . VAL D 1 438 ? 151.38465 -12.54897 -4.00579 1.000 26.95526 438 VAL D O 1
ATOM 14493 N N . LYS D 1 439 ? 150.50280 -10.75113 -5.05522 1.000 31.65229 439 LYS D N 1
ATOM 14494 C CA . LYS D 1 439 ? 149.43714 -10.53135 -4.08212 1.000 31.29974 439 LYS D CA 1
ATOM 14495 C C . LYS D 1 439 ? 148.09197 -10.76311 -4.75586 1.000 30.83201 439 LYS D C 1
ATOM 14496 O O . LYS D 1 439 ? 147.84589 -10.25424 -5.85939 1.000 33.99610 439 LYS D O 1
ATOM 14502 N N . GLN D 1 440 ? 147.23286 -11.53875 -4.09146 1.000 36.66497 440 GLN D N 1
ATOM 14503 C CA . GLN D 1 440 ? 145.90080 -11.88322 -4.58267 1.000 36.40489 440 GLN D CA 1
ATOM 14504 C C . GLN D 1 440 ? 144.80243 -11.23032 -3.74745 1.000 33.47761 440 GLN D C 1
ATOM 14505 O O . GLN D 1 440 ? 144.75901 -11.38632 -2.51904 1.000 40.55695 440 GLN D O 1
ATOM 14511 N N . SER D 1 441 ? 143.91310 -10.51458 -4.42942 1.000 35.51971 441 SER D N 1
ATOM 14512 C CA . SER D 1 441 ? 142.62657 -10.05336 -3.92104 1.000 36.92945 441 SER D CA 1
ATOM 14513 C C . SER D 1 441 ? 141.56382 -10.52213 -4.91127 1.000 36.79440 441 SER D C 1
ATOM 14514 O O . SER D 1 441 ? 141.47208 -11.71739 -5.19795 1.000 39.08140 441 SER D O 1
ATOM 14517 N N . LEU D 1 442 ? 140.77450 -9.61529 -5.47959 1.000 36.51256 442 LEU D N 1
ATOM 14518 C CA . LEU D 1 442 ? 139.95653 -10.01457 -6.62060 1.000 44.25493 442 LEU D CA 1
ATOM 14519 C C . LEU D 1 442 ? 140.83417 -10.41542 -7.79835 1.000 34.39760 442 LEU D C 1
ATOM 14520 O O . LEU D 1 442 ? 140.44384 -11.27625 -8.59738 1.000 34.49485 442 LEU D O 1
ATOM 14525 N N . THR D 1 443 ? 141.99671 -9.76994 -7.93569 1.000 36.28943 443 THR D N 1
ATOM 14526 C CA . THR D 1 443 ? 142.97825 -9.95604 -8.99945 1.000 32.11067 443 THR D CA 1
ATOM 14527 C C . THR D 1 443 ? 144.33976 -10.32525 -8.41658 1.000 32.81028 443 THR D C 1
ATOM 14528 O O . THR D 1 443 ? 144.56944 -10.22573 -7.20838 1.000 32.31910 443 THR D O 1
ATOM 14532 N N . ILE D 1 444 ? 145.29774 -10.65961 -9.29099 1.000 28.81460 444 ILE D N 1
ATOM 14533 C CA . ILE D 1 444 ? 146.68236 -10.81134 -8.85810 1.000 28.92814 444 ILE D CA 1
ATOM 14534 C C . ILE D 1 444 ? 147.48521 -9.62696 -9.39699 1.000 34.63907 444 ILE D C 1
ATOM 14535 O O . ILE D 1 444 ? 147.19025 -9.07146 -10.46350 1.000 33.23698 444 ILE D O 1
ATOM 14540 N N . LYS D 1 445 ? 148.51282 -9.23956 -8.63862 1.000 32.03653 445 LYS D N 1
ATOM 14541 C CA . LYS D 1 445 ? 149.33995 -8.09730 -9.02046 1.000 35.60238 445 LYS D CA 1
ATOM 14542 C C . LYS D 1 445 ? 150.70233 -8.27119 -8.36272 1.000 33.40138 445 LYS D C 1
ATOM 14543 O O . LYS D 1 445 ? 150.79657 -8.84453 -7.26992 1.000 34.61913 445 LYS D O 1
ATOM 14549 N N . PRO D 1 446 ? 151.77354 -7.83730 -9.02159 1.000 30.42629 446 PRO D N 1
ATOM 14550 C CA . PRO D 1 446 ? 153.09294 -7.83585 -8.37912 1.000 28.38350 446 PRO D CA 1
ATOM 14551 C C . PRO D 1 446 ? 153.16964 -6.71581 -7.36110 1.000 29.89250 446 PRO D C 1
ATOM 14552 O O . PRO D 1 446 ? 152.82614 -5.56676 -7.64117 1.000 35.36511 446 PRO D O 1
ATOM 14556 N N . GLU D 1 447 ? 153.60965 -7.04519 -6.16809 1.000 32.50745 447 GLU D N 1
ATOM 14557 C CA . GLU D 1 447 ? 153.57559 -6.04998 -5.11685 1.000 36.15942 447 GLU D CA 1
ATOM 14558 C C . GLU D 1 447 ? 154.99942 -5.59205 -4.81515 1.000 31.60112 447 GLU D C 1
ATOM 14559 O O . GLU D 1 447 ? 155.95161 -6.37423 -4.90125 1.000 26.86755 447 GLU D O 1
ATOM 14565 N N . ASP D 1 448 ? 155.12943 -4.30287 -4.47589 1.000 30.59242 448 ASP D N 1
ATOM 14566 C CA . ASP D 1 448 ? 156.40860 -3.70978 -4.06523 1.000 26.89116 448 ASP D CA 1
ATOM 14567 C C . ASP D 1 448 ? 157.43403 -3.76435 -5.18309 1.000 27.79355 448 ASP D C 1
ATOM 14568 O O . ASP D 1 448 ? 158.62667 -4.00668 -4.95237 1.000 26.88926 448 ASP D O 1
ATOM 14573 N N . PHE D 1 449 ? 156.94523 -3.57708 -6.40462 1.000 26.64459 449 PHE D N 1
ATOM 14574 C CA . PHE D 1 449 ? 157.75802 -3.54782 -7.61684 1.000 28.87872 449 PHE D CA 1
ATOM 14575 C C . PHE D 1 449 ? 158.15186 -2.10012 -7.89879 1.000 29.21839 449 PHE D C 1
ATOM 14576 O O . PHE D 1 449 ? 157.29798 -1.28412 -8.25774 1.000 28.51199 449 PHE D O 1
ATOM 14584 N N . ALA D 1 450 ? 159.44196 -1.77913 -7.70155 1.000 30.63127 450 ALA D N 1
ATOM 14585 C CA . ALA D 1 450 ? 160.01428 -0.46796 -8.02253 1.000 31.72093 450 ALA D CA 1
ATOM 14586 C C . ALA D 1 450 ? 160.94112 -0.56188 -9.22643 1.000 32.08915 450 ALA D C 1
ATOM 14587 O O . ALA D 1 450 ? 161.75132 -1.49081 -9.33429 1.000 27.01238 450 ALA D O 1
ATOM 14589 N N . LEU D 1 451 ? 160.87316 0.42842 -10.10727 1.000 25.51681 451 LEU D N 1
ATOM 14590 C CA . LEU D 1 451 ? 161.92361 0.54441 -11.09969 1.000 26.12401 451 LEU D CA 1
ATOM 14591 C C . LEU D 1 451 ? 162.36717 2.00317 -11.19547 1.000 28.94157 451 LEU D C 1
ATOM 14592 O O . LEU D 1 451 ? 161.84124 2.88626 -10.50846 1.000 29.56424 451 LEU D O 1
ATOM 14597 N N . ARG D 1 452 ? 163.40170 2.25321 -11.99643 1.000 27.72650 452 ARG D N 1
ATOM 14598 C CA . ARG D 1 452 ? 163.83871 3.61382 -12.27492 1.000 25.17422 452 ARG D CA 1
ATOM 14599 C C . ARG D 1 452 ? 163.79696 3.85985 -13.77964 1.000 24.64440 452 ARG D C 1
ATOM 14600 O O . ARG D 1 452 ? 164.12093 2.96422 -14.56273 1.000 28.51366 452 ARG D O 1
ATOM 14608 N N . VAL D 1 453 ? 163.44774 5.07943 -14.19332 1.000 22.69365 453 VAL D N 1
ATOM 14609 C CA . VAL D 1 453 ? 163.39709 5.43806 -15.61035 1.000 26.89438 453 VAL D CA 1
ATOM 14610 C C . VAL D 1 453 ? 164.27245 6.65934 -15.81620 1.000 28.04320 453 VAL D C 1
ATOM 14611 O O . VAL D 1 453 ? 164.49266 7.44665 -14.89190 1.000 26.32949 453 VAL D O 1
ATOM 14615 N N . ARG D 1 454 ? 164.84547 6.76082 -17.01461 1.000 28.02709 454 ARG D N 1
ATOM 14616 C CA . ARG D 1 454 ? 165.62891 7.93204 -17.38814 1.000 34.55777 454 ARG D CA 1
ATOM 14617 C C . ARG D 1 454 ? 165.26711 8.23989 -18.82339 1.000 32.88238 454 ARG D C 1
ATOM 14618 O O . ARG D 1 454 ? 164.99784 7.30886 -19.59304 1.000 32.54670 454 ARG D O 1
ATOM 14626 N N . GLU D 1 455 ? 165.15293 9.52756 -19.17365 1.000 29.64623 455 GLU D N 1
ATOM 14627 C CA . GLU D 1 455 ? 164.72047 9.78543 -20.55239 1.000 33.68225 455 GLU D CA 1
ATOM 14628 C C . GLU D 1 455 ? 165.75191 9.22918 -21.53626 1.000 32.58473 455 GLU D C 1
ATOM 14629 O O . GLU D 1 455 ? 166.95482 9.22997 -21.25976 1.000 35.02099 455 GLU D O 1
ATOM 14635 N N . ARG D 1 456 ? 165.26317 8.64962 -22.62839 1.000 31.77073 456 ARG D N 1
ATOM 14636 C CA . ARG D 1 456 ? 166.09717 8.23181 -23.75455 1.000 35.89119 456 ARG D CA 1
ATOM 14637 C C . ARG D 1 456 ? 166.61179 9.46654 -24.50545 1.000 34.56511 456 ARG D C 1
ATOM 14638 O O . ARG D 1 456 ? 165.86042 10.41951 -24.71878 1.000 37.29870 456 ARG D O 1
ATOM 14646 N N . ARG D 1 457 ? 167.86671 9.47925 -24.84443 1.000 32.77694 457 ARG D N 1
ATOM 14647 C CA . ARG D 1 457 ? 168.58065 10.53391 -25.54914 1.000 34.48485 457 ARG D CA 1
ATOM 14648 C C . ARG D 1 457 ? 168.47401 10.32290 -27.05979 1.000 34.89544 457 ARG D C 1
ATOM 14649 O O . ARG D 1 457 ? 168.26773 9.19570 -27.51371 1.000 33.39520 457 ARG D O 1
ATOM 14657 N N . PRO D 1 458 ? 168.59189 11.38104 -27.87129 1.000 39.06872 458 PRO D N 1
ATOM 14658 C CA . PRO D 1 458 ? 168.38623 11.21451 -29.33292 1.000 27.68435 458 PRO D CA 1
ATOM 14659 C C . PRO D 1 458 ? 169.22639 10.12254 -29.98065 1.000 34.70409 458 PRO D C 1
ATOM 14660 O O . PRO D 1 458 ? 168.71188 9.35407 -30.80492 1.000 35.34515 458 PRO D O 1
ATOM 14664 N N . HIS D 1 459 ? 170.52198 10.03785 -29.65166 1.000 34.22721 459 HIS D N 1
ATOM 14665 C CA . HIS D 1 459 ? 171.36773 9.00568 -30.24507 1.000 38.42798 459 HIS D CA 1
ATOM 14666 C C . HIS D 1 459 ? 171.07447 7.59303 -29.72844 1.000 36.30978 459 HIS D C 1
ATOM 14667 O O . HIS D 1 459 ? 171.68294 6.63419 -30.20809 1.000 42.26800 459 HIS D O 1
ATOM 14674 N N . GLU D 1 460 ? 170.22319 7.44714 -28.72959 1.000 34.70193 460 GLU D N 1
ATOM 14675 C CA . GLU D 1 460 ? 169.87088 6.16621 -28.14307 1.000 36.53015 460 GLU D CA 1
ATOM 14676 C C . GLU D 1 460 ? 168.65481 5.51043 -28.79434 1.000 34.85319 460 GLU D C 1
ATOM 14677 O O . GLU D 1 460 ? 168.23645 4.43291 -28.34832 1.000 35.00724 460 GLU D O 1
ATOM 14683 N N . ARG D 1 461 ? 168.00972 6.15886 -29.76563 1.000 32.79564 461 ARG D N 1
ATOM 14684 C CA . ARG D 1 461 ? 166.85902 5.54820 -30.41681 1.000 37.51737 461 ARG D CA 1
ATOM 14685 C C . ARG D 1 461 ? 167.21001 4.91932 -31.76853 1.000 36.27596 461 ARG D C 1
ATOM 14686 O O . ARG D 1 461 ? 168.00130 5.47220 -32.53716 1.000 37.81930 461 ARG D O 1
ATOM 14694 N N . PHE D 1 462 ? 166.54970 3.80011 -32.08174 1.000 34.18328 462 PHE D N 1
ATOM 14695 C CA . PHE D 1 462 ? 166.84322 3.01382 -33.28920 1.000 36.67713 462 PHE D CA 1
ATOM 14696 C C . PHE D 1 462 ? 165.92255 3.39729 -34.44341 1.000 35.98287 462 PHE D C 1
ATOM 14697 O O . PHE D 1 462 ? 165.07192 2.63069 -34.89754 1.000 43.74122 462 PHE D O 1
ATOM 14705 N N . SER D 1 463 ? 166.08005 4.64669 -34.86096 1.000 36.73040 463 SER D N 1
ATOM 14706 C CA . SER D 1 463 ? 165.31404 5.26270 -35.93116 1.000 42.17059 463 SER D CA 1
ATOM 14707 C C . SER D 1 463 ? 166.29080 5.76940 -36.98339 1.000 45.47697 463 SER D C 1
ATOM 14708 O O . SER D 1 463 ? 167.45640 6.02953 -36.67527 1.000 39.46204 463 SER D O 1
ATOM 14711 N N . VAL D 1 464 ? 165.80956 5.90814 -38.22335 1.000 51.52772 464 VAL D N 1
ATOM 14712 C CA . VAL D 1 464 ? 166.59245 6.51937 -39.30252 1.000 53.76844 464 VAL D CA 1
ATOM 14713 C C . VAL D 1 464 ? 166.56253 8.03312 -39.10774 1.000 55.27969 464 VAL D C 1
ATOM 14714 O O . VAL D 1 464 ? 165.51869 8.58880 -38.73059 1.000 54.80230 464 VAL D O 1
ATOM 14718 N N . PRO D 1 465 ? 167.67826 8.73100 -39.32282 1.000 61.60724 465 PRO D N 1
ATOM 14719 C CA . PRO D 1 465 ? 167.74710 10.16229 -38.97207 1.000 62.31997 465 PRO D CA 1
ATOM 14720 C C . PRO D 1 465 ? 166.86367 11.04709 -39.84780 1.000 63.02721 465 PRO D C 1
ATOM 14721 O O . PRO D 1 465 ? 166.40048 10.65593 -40.92344 1.000 61.63188 465 PRO D O 1
ATOM 14725 N N . VAL D 1 466 ? 166.63456 12.26628 -39.35006 1.000 63.78924 466 VAL D N 1
ATOM 14726 C CA . VAL D 1 466 ? 165.97356 13.33397 -40.10702 1.000 68.49189 466 VAL D CA 1
ATOM 14727 C C . VAL D 1 466 ? 166.85252 13.79764 -41.27913 1.000 72.16674 466 VAL D C 1
ATOM 14728 O O . VAL D 1 466 ? 166.46697 13.69713 -42.45488 1.000 75.33399 466 VAL D O 1
#

Nearest PDB structures (foldseek):
  7f3h-assembly3_C  TM=1.002E+00  e=1.800E-75  Deinococcus aerius
  7f3h-assembly1_A  TM=9.973E-01  e=1.624E-68  Deinococcus aerius
  7f3h-assembly2_B  TM=9.981E-01  e=7.332E-68  Deinococcus aerius
  7f3w-assembly4_D  TM=9.841E-01  e=8.584E-65  Deinococcus apachensis
  7f3w-assembly2_B  TM=9.952E-01  e=9.887E-65  Deinococcus apachensis

Foldseek 3Di:
DAFDEFAEDPADPVCGQCVCVDDQDSLVSVLVVCVVPVVFKHWGDDPPDIAIEGFDLQLLVVCQPVVFWAAPLPPPVVLVCLQLPCACQNNDPPPVVNLWCLQLCLVCLDQVNVLLLFVLLLVLLVLLVVLQQVQFPDWDFQLQSLLVSFLQSLLCQAQNDGQPCSVDPPGDLLVVLVVLLLVVSLVVVDDDDDDDPVVVVSVVVNNVSSVVNLVVLLCSLVVCVPPHQADSHNRSSLRPDGRPPPRHGDDSVRSSSNSSVSSVPTRSQLSQLLQLLVVVCVVVVVLVVVLLQLLCVQAPDNRDDRLVSLVPDDSLLLSSQLSCLQFLWQFWRWIFTCAFDDGPVHYTHHHGRIYTHRLNSLSQPVVFDPVSVDRDSVCPDPVNVVRGSPRSRQSQHHDSSGNSNVSVSSSSSSNSSSNDSQFWDKAQDPPDDFDWGDGSTIHGHPGIIGIDGQDNVNGDDD/DAFDEFAEDDQDPVQGQCVCVDDQCSLVVVQVRQVVVVVQKHWGDHPHDIEMEGFDLQLLVVCQPVVWWFDDLPPPCVLVCLQLPCECQNNDCPPPLNQQNLLLCLVCQDLVNVLLLFVLLLVLLVLLVVLQVVDFPDWDFQLVSLLVSFLQSLCCQAQNDHQSPSVDVDGDVLVVLVVLLLQVSLVVVPPVVVVVSVVSNVVSSVVNLVVLLCSLVVQVVPPADDSHNSRSLVPDARPPPRHGDDSSRSSSNSSVSSVPTRSQLSQLLQLLVVVCVVVVVLVVVLLQLLCVLAPDNRDDHLVSLVPDDSLLLSSQLSCLQFLWQFWDKIFTCAFDDGPNHHTHHHGHIYIHRRNSLSQPCVFDPVSNDRDSVCPPPVNVVRGSPRSRQSQHHDSSGNSNVSVSSSSSSNSSSVDSQFWDKAQPPPDDFDWGDRSTIHTGPGIIGIDGDDNVNGD/DAADEFAAFDQDVVQGQCVCVDDQDSLVVVLVRQVPPVVFKHWGCPPPAIEIEGFDLQLLVVCQPVVWWADDLPPPCVLVCLQLVCACQNHDPPPVQNLWVLQLCLVCLDLVNQLLLVVLLLVLLVLLVVLQAVQFPDWDFQLVSLLSSFLQSLLCQALNDGQVCSVDPDGDLLVVLVVVLQQVSLVPVNVCSSVVLLVVLLVSLVVCVVVALCCRGNSSSQPVDGRPVPRHGDDSSNSSSNSSVCSVVTRNQLSQLLQLLVVVCVVVVVLVVVLLQLLCQQAPDPRRDHLVSLVPDDSLLLSSQLSCLQFLWQQWRWIFTCAWDDGPNHHTDHHGRIYIHRLNCLSQPCVFDPNSVDRDSVCPPPVNVVRGSPRSRQSQHHDPSGHSNVSVSSSSSSNSSSVLSQFWDKAQPPPDDFDWGDGSTIHTHPGIIGIDGQDNVNRDHDDDD/DPFDEFAEDPADPPQGQCVCVDDQCSLVSVQVVCVVDPPFKHWGDHVPDIAIEGFDLQLLVVCQPVVWWFDDLPQPVPLVCLQLVCACQNNDCPPVLNLFCLQLCLVCQDLVNQLLLFVLLLVLLVLLVVLQAVDFPDWDFQLVSLLSSFLQSLCCQAQNDGQVCSPDPDTDLLVVLVVLLLVVSLVVSDDDDDQDVVRVVSVVVNNVSSVVNLVVLLVSLVVQVVVVQADRHNRSSQVPDARVPPGHGDDSVNSSSNSSVSSVPTRNQLSQLLQLLVVVCVVVVVLVVVLLQQLCALCNDHDRDHLVSLVPGDSLLLSSQLSCLQFLFQFWRWIFTCAFDDGPVGYTHHHGRIYIHRLNSLSQPCVFDPVSVDRDSVCPDPVNVVRTSPRSRASQHHDSSGNSNVSVSSSSSSNSSSVDSNFWDKAQDPPDDFDWGDGSTIHGHPGIIGIDTQDNVRGDHDDD